Protein 5XGR (pdb70)

Structure (mmCIF, N/CA/C/O backbone):
data_5XGR
#
_entry.id   5XGR
#
_cell.length_a   49.612
_cell.length_b   212.659
_cell.length_c   87.943
_cell.angle_alpha   90.00
_cell.angle_beta   94.76
_cell.angle_gamma   90.00
#
_symmetry.space_group_name_H-M   'P 1 21 1'
#
loop_
_entity.id
_entity.type
_entity.pdbx_description
1 polymer 'Spike protein S1'
2 branched 2-acetamido-2-deoxy-beta-D-glucopyranose-(1-4)-2-acetamido-2-deoxy-beta-D-glucopyranose
3 non-polymer 2-acetamido-2-deoxy-beta-D-glucopyranose
4 water water
#
loop_
_atom_site.group_PDB
_atom_site.id
_atom_site.type_symbol
_atom_site.label_atom_id
_atom_site.label_alt_id
_atom_site.label_comp_id
_atom_site.label_asym_id
_atom_site.label_entity_id
_atom_site.label_seq_id
_atom_site.pdbx_PDB_ins_code
_atom_site.Cartn_x
_atom_site.Cartn_y
_atom_site.Cartn_z
_atom_site.occupancy
_atom_site.B_iso_or_equiv
_atom_site.auth_seq_id
_atom_site.auth_comp_id
_atom_site.auth_asym_id
_atom_site.auth_atom_id
_atom_site.pdbx_PDB_model_num
ATOM 1 N N . GLN A 1 1 ? -126.703 -21.448 199.728 1.00 62.66 1 GLN A N 1
ATOM 2 C CA . GLN A 1 1 ? -125.503 -22.222 199.406 1.00 59.91 1 GLN A CA 1
ATOM 3 C C . GLN A 1 1 ? -124.690 -21.534 198.315 1.00 65.48 1 GLN A C 1
ATOM 4 O O . GLN A 1 1 ? -125.245 -20.987 197.363 1.00 59.63 1 GLN A O 1
ATOM 10 N N . GLU A 1 2 ? -123.370 -21.573 198.473 1.00 70.14 2 GLU A N 1
ATOM 11 C CA . GLU A 1 2 ? -122.439 -20.865 197.600 1.00 71.38 2 GLU A CA 1
ATOM 12 C C . GLU A 1 2 ? -122.119 -21.584 196.283 1.00 70.10 2 GLU A C 1
ATOM 13 O O . GLU A 1 2 ? -121.958 -22.810 196.247 1.00 66.74 2 GLU A O 1
ATOM 19 N N . CYS A 1 3 ? -122.029 -20.797 195.208 1.00 57.33 3 CYS A N 1
ATOM 20 C CA . CYS A 1 3 ? -121.560 -21.270 193.908 1.00 52.73 3 CYS A CA 1
ATOM 21 C C . CYS A 1 3 ? -120.083 -21.636 193.981 1.00 51.22 3 CYS A C 1
ATOM 22 O O . CYS A 1 3 ? -119.260 -20.827 194.408 1.00 51.17 3 CYS A O 1
ATOM 25 N N . ASP A 1 4 ? -119.751 -22.849 193.553 1.00 50.85 4 ASP A N 1
ATOM 26 C CA . ASP A 1 4 ? -118.401 -23.381 193.714 1.00 53.30 4 ASP A CA 1
ATOM 27 C C . ASP A 1 4 ? -117.566 -23.266 192.435 1.00 46.82 4 ASP A C 1
ATOM 28 O O . ASP A 1 4 ? -117.803 -23.984 191.463 1.00 47.73 4 ASP A O 1
ATOM 33 N N . PHE A 1 5 ? -116.584 -22.367 192.452 1.00 47.73 5 PHE A N 1
ATOM 34 C CA . PHE A 1 5 ? -115.735 -22.114 191.287 1.00 47.05 5 PHE A CA 1
ATOM 35 C C . PHE A 1 5 ? -114.459 -22.951 191.287 1.00 45.44 5 PHE A C 1
ATOM 36 O O . PHE A 1 5 ? -113.576 -22.744 190.459 1.00 46.60 5 PHE A O 1
ATOM 44 N N . THR A 1 6 ? -114.374 -23.898 192.214 1.00 46.54 6 THR A N 1
ATOM 45 C CA . THR A 1 6 ? -113.245 -24.828 192.284 1.00 46.36 6 THR A CA 1
ATOM 46 C C . THR A 1 6 ? -112.821 -25.457 190.941 1.00 44.93 6 THR A C 1
ATOM 47 O O . THR A 1 6 ? -111.626 -25.484 190.641 1.00 42.49 6 THR A O 1
ATOM 51 N N . PRO A 1 7 ? -113.779 -25.953 190.125 1.00 46.49 7 PRO A N 1
ATOM 52 C CA . PRO A 1 7 ? -113.340 -26.588 188.873 1.00 44.90 7 PRO A CA 1
ATOM 53 C C . PRO A 1 7 ? -112.400 -25.749 187.997 1.00 45.74 7 PRO A C 1
ATOM 54 O O . PRO A 1 7 ? -111.465 -26.322 187.442 1.00 41.68 7 PRO A O 1
ATOM 58 N N . MET A 1 8 ? -112.613 -24.439 187.865 1.00 42.79 8 MET A N 1
ATOM 59 C CA . MET A 1 8 ? -111.722 -23.675 186.995 1.00 39.58 8 MET A CA 1
ATOM 60 C C . MET A 1 8 ? -110.383 -23.403 187.666 1.00 43.24 8 MET A C 1
ATOM 61 O O . MET A 1 8 ? -109.389 -23.116 186.996 1.00 38.48 8 MET A O 1
ATOM 66 N N . LEU A 1 9 ? -110.352 -23.525 188.988 1.00 37.49 9 LEU A N 1
ATOM 67 C CA . LEU A 1 9 ? -109.109 -23.405 189.732 1.00 35.87 9 LEU A CA 1
ATOM 68 C C . LEU A 1 9 ? -108.305 -24.702 189.745 1.00 42.74 9 LEU A C 1
ATOM 69 O O . LEU A 1 9 ? -107.171 -24.726 190.210 1.00 40.78 9 LEU A O 1
ATOM 74 N N . THR A 1 10 ? -108.884 -25.784 189.237 1.00 53.31 10 THR A N 1
ATOM 75 C CA . THR A 1 10 ? -108.230 -27.085 189.364 1.00 54.98 10 THR A CA 1
ATOM 76 C C . THR A 1 10 ? -107.986 -27.750 188.018 1.00 49.60 10 THR A C 1
ATOM 77 O O . THR A 1 10 ? -108.917 -28.010 187.263 1.00 52.94 10 THR A O 1
ATOM 81 N N . GLY A 1 11 ? -106.720 -28.019 187.724 1.00 39.91 11 GLY A N 1
ATOM 82 C CA . GLY A 1 11 ? -106.353 -28.686 186.492 1.00 40.62 11 GLY A CA 1
ATOM 83 C C . GLY A 1 11 ? -105.928 -27.730 185.401 1.00 39.90 11 GLY A C 1
ATOM 84 O O . GLY A 1 11 ? -105.770 -26.529 185.630 1.00 40.94 11 GLY A O 1
ATOM 85 N N . THR A 1 12 ? -105.741 -28.266 184.202 1.00 43.78 12 THR A N 1
ATOM 86 C CA . THR A 1 12 ? -105.301 -27.460 183.073 1.00 42.65 12 THR A CA 1
ATOM 87 C C . THR A 1 12 ? -106.482 -26.916 182.274 1.00 38.73 12 THR A C 1
ATOM 88 O O . THR A 1 12 ? -107.305 -27.684 181.782 1.00 37.06 12 THR A O 1
ATOM 92 N N . PRO A 1 13 ? -106.573 -25.581 182.158 1.00 39.77 13 PRO A N 1
ATOM 93 C CA . PRO A 1 13 ? -107.596 -24.978 181.295 1.00 38.66 13 PRO A CA 1
ATOM 94 C C . PRO A 1 13 ? -107.405 -25.378 179.836 1.00 37.97 13 PRO A C 1
ATOM 95 O O . PRO A 1 13 ? -106.284 -25.357 179.329 1.00 39.13 13 PRO A O 1
ATOM 99 N N . PRO A 1 14 ? -108.502 -25.742 179.162 1.00 41.16 14 PRO A N 1
ATOM 100 C CA . PRO A 1 14 ? -108.475 -26.282 177.800 1.00 39.71 14 PRO A CA 1
ATOM 101 C C . PRO A 1 14 ? -108.096 -25.243 176.745 1.00 37.29 14 PRO A C 1
ATOM 102 O O . PRO A 1 14 ? -108.131 -24.049 177.022 1.00 37.93 14 PRO A O 1
ATOM 106 N N . PRO A 1 15 ? -107.718 -25.705 175.545 1.00 37.72 15 PRO A N 1
ATOM 107 C CA . PRO A 1 15 ? -107.553 -24.789 174.416 1.00 34.98 15 PRO A CA 1
ATOM 108 C C . PRO A 1 15 ? -108.896 -24.147 174.057 1.00 36.86 15 PRO A C 1
ATOM 109 O O . PRO A 1 15 ? -109.943 -24.733 174.338 1.00 30.58 15 PRO A O 1
ATOM 113 N N . ILE A 1 16 ? -108.850 -22.966 173.447 1.00 33.42 16 ILE A N 1
ATOM 114 C CA . ILE A 1 16 ? -110.027 -22.128 173.231 1.00 34.81 16 ILE A CA 1
ATOM 115 C C . ILE A 1 16 ? -111.186 -22.822 172.488 1.00 30.02 16 ILE A C 1
ATOM 116 O O . ILE A 1 16 ? -112.343 -22.703 172.895 1.00 27.45 16 ILE A O 1
ATOM 121 N N . TYR A 1 17 ? -110.880 -23.564 171.430 1.00 30.76 17 TYR A N 1
ATOM 122 C CA . TYR A 1 17 ? -111.911 -24.298 170.686 1.00 33.87 17 TYR A CA 1
ATOM 123 C C . TYR A 1 17 ? -112.586 -25.417 171.498 1.00 34.41 17 TYR A C 1
ATOM 124 O O . TYR A 1 17 ? -113.660 -25.898 171.126 1.00 33.20 17 TYR A O 1
ATOM 133 N N . ASN A 1 18 ? -111.968 -25.833 172.598 1.00 30.32 18 ASN A N 1
ATOM 134 C CA . ASN A 1 18 ? -112.581 -26.848 173.458 1.00 34.17 18 ASN A CA 1
ATOM 135 C C . ASN A 1 18 ? -112.842 -26.262 174.843 1.00 32.81 18 ASN A C 1
ATOM 136 O O . ASN A 1 18 ? -112.645 -26.924 17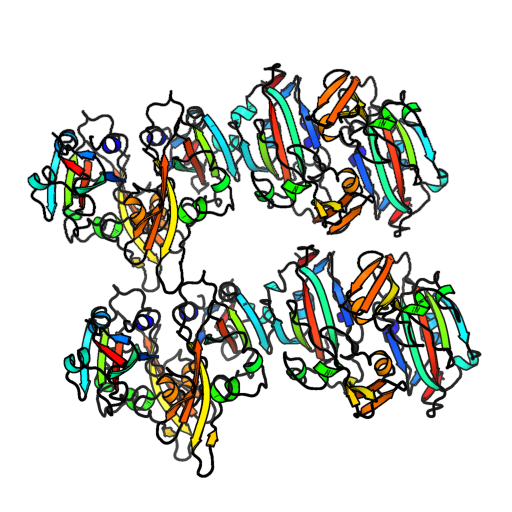5.858 1.00 32.68 18 ASN A O 1
ATOM 141 N N . PHE A 1 19 ? -113.278 -25.003 174.871 1.00 31.56 19 PHE A N 1
ATOM 142 C CA . PHE A 1 19 ? -113.491 -24.276 176.127 1.00 32.12 19 PHE A CA 1
ATOM 143 C C . PHE A 1 19 ? -114.385 -25.044 177.099 1.00 33.31 19 PHE A C 1
ATOM 144 O O . PHE A 1 19 ? -115.249 -25.829 176.692 1.00 33.76 19 PHE A O 1
ATOM 152 N N . LYS A 1 20 ? -114.170 -24.806 178.386 1.00 30.05 20 LYS A N 1
ATOM 153 C CA . LYS A 1 20 ? -114.975 -25.426 179.424 1.00 34.14 20 LYS A CA 1
ATOM 154 C C . LYS A 1 20 ? -116.141 -24.524 179.787 1.00 33.55 20 LYS A C 1
ATOM 155 O O . LYS A 1 20 ? -115.977 -23.309 179.923 1.00 34.51 20 LYS A O 1
ATOM 161 N N . ARG A 1 21 ? -117.319 -25.112 179.950 1.00 32.56 21 ARG A N 1
ATOM 162 C CA . ARG A 1 21 ? -118.484 -24.337 180.345 1.00 32.36 21 ARG A CA 1
ATOM 163 C C . ARG A 1 21 ? -119.041 -24.815 181.675 1.00 34.26 21 ARG A C 1
ATOM 164 O O . ARG A 1 21 ? -119.431 -25.973 181.821 1.00 34.57 21 ARG A O 1
ATOM 172 N N . LEU A 1 22 ? -119.064 -23.913 182.648 1.00 35.01 22 LEU A N 1
ATOM 173 C CA . LEU A 1 22 ? -119.678 -24.184 183.939 1.00 37.90 22 LEU A CA 1
ATOM 174 C C . LEU A 1 22 ? -120.978 -23.397 184.075 1.00 40.07 22 LEU A C 1
ATOM 175 O O . LEU A 1 22 ? -121.024 -22.200 183.798 1.00 38.76 22 LEU A O 1
ATOM 180 N N . VAL A 1 23 ? -122.041 -24.072 184.490 1.00 33.82 23 VAL A N 1
ATOM 181 C CA . VAL A 1 23 ? -123.324 -23.412 184.667 1.00 37.48 23 VAL A CA 1
ATOM 182 C C . VAL A 1 23 ? -123.766 -23.505 186.118 1.00 37.62 23 VAL A C 1
ATOM 183 O O . VAL A 1 23 ? -123.786 -24.585 186.706 1.00 38.34 23 VAL A O 1
ATOM 187 N N . PHE A 1 24 ? -124.122 -22.365 186.694 1.00 39.51 24 PHE A N 1
ATOM 188 C CA . PHE A 1 24 ? -124.532 -22.315 188.089 1.00 42.61 24 PHE A CA 1
ATOM 189 C C . PHE A 1 24 ? -125.992 -21.889 188.223 1.00 47.46 24 PHE A C 1
ATOM 190 O O . PHE A 1 24 ? -126.418 -20.882 187.648 1.00 46.70 24 PHE A O 1
ATOM 198 N N . THR A 1 25 ? -126.749 -22.680 188.977 1.00 45.16 25 THR A N 1
ATOM 199 C CA . THR A 1 25 ? -128.108 -22.339 189.371 1.00 50.72 25 THR A CA 1
ATOM 200 C C . THR A 1 25 ? -128.298 -22.688 190.845 1.00 54.37 25 THR A C 1
ATOM 201 O O . THR A 1 25 ? -127.580 -23.532 191.385 1.00 48.81 25 THR A O 1
ATOM 205 N N . ASN A 1 26 ? -129.262 -22.029 191.483 1.00 63.19 26 ASN A N 1
ATOM 206 C CA . ASN A 1 26 ? -129.604 -22.290 192.879 1.00 60.73 26 ASN A CA 1
ATOM 207 C C . ASN A 1 26 ? -128.395 -22.191 193.804 1.00 57.05 26 ASN A C 1
ATOM 208 O O . ASN A 1 26 ? -128.140 -23.084 194.611 1.00 56.61 26 ASN A O 1
ATOM 213 N N . CYS A 1 27 ? -127.650 -21.099 193.672 1.00 53.50 27 CYS A N 1
ATOM 214 C CA . CYS A 1 27 ? -126.516 -20.831 194.549 1.00 51.19 27 CYS A CA 1
ATOM 215 C C . CYS A 1 27 ? -126.173 -19.346 194.563 1.00 54.15 27 CYS A C 1
ATOM 216 O O . CYS A 1 27 ? -126.546 -18.602 193.652 1.00 49.72 27 CYS A O 1
ATOM 219 N N . ASN A 1 28 ? -125.456 -18.916 195.596 1.00 47.68 28 ASN A N 1
ATOM 220 C CA . ASN A 1 28 ? -125.000 -17.534 195.660 1.00 50.90 28 ASN A CA 1
ATOM 221 C C . ASN A 1 28 ? -123.507 -17.425 195.382 1.00 52.12 28 ASN A C 1
ATOM 222 O O . ASN A 1 28 ? -122.729 -18.302 195.753 1.00 51.74 28 ASN A O 1
ATOM 227 N N . TYR A 1 29 ? -123.114 -16.340 194.722 1.00 54.80 29 TYR A N 1
ATOM 228 C CA . TYR A 1 29 ? -121.750 -16.199 194.226 1.00 57.19 29 TYR A CA 1
ATOM 229 C C . TYR A 1 29 ? -120.972 -15.073 194.897 1.00 58.85 29 TYR A C 1
ATOM 230 O O . TYR A 1 29 ? -121.548 -14.096 195.382 1.00 58.61 29 TYR A O 1
ATOM 239 N N . ASN A 1 30 ? -119.652 -15.218 194.904 1.00 55.56 30 ASN A N 1
ATOM 240 C CA . ASN A 1 30 ? -118.756 -14.127 195.260 1.00 56.46 30 ASN A CA 1
ATOM 241 C C . ASN A 1 30 ? -117.724 -13.977 194.150 1.00 53.94 30 ASN A C 1
ATOM 242 O O . ASN A 1 30 ? -116.677 -14.623 194.156 1.00 48.65 30 ASN A O 1
ATOM 247 N N . LEU A 1 31 ? -118.041 -13.119 193.190 1.00 62.60 31 LEU A N 1
ATOM 248 C CA . LEU A 1 31 ? -117.234 -12.972 191.990 1.00 62.21 31 LEU A CA 1
ATOM 249 C C . LEU A 1 31 ? -115.914 -12.254 192.283 1.00 61.77 31 LEU A C 1
ATOM 250 O O . LEU A 1 31 ? -114.885 -12.560 191.675 1.00 56.84 31 LEU A O 1
ATOM 255 N N . THR A 1 32 ? -115.950 -11.314 193.224 1.00 67.18 32 THR A N 1
ATOM 256 C CA . THR A 1 32 ? -114.751 -10.601 193.654 1.00 66.81 32 THR A CA 1
ATOM 257 C C . THR A 1 32 ? -113.702 -11.571 194.175 1.00 67.69 32 THR A C 1
ATOM 258 O O . THR A 1 32 ? -112.515 -11.424 193.889 1.00 68.63 32 THR A O 1
ATOM 262 N N . LYS A 1 33 ? -114.152 -12.572 194.927 1.00 61.10 33 LYS A N 1
ATOM 263 C CA . LYS A 1 33 ? -113.254 -13.570 195.492 1.00 62.83 33 LYS A CA 1
ATOM 264 C C . LYS A 1 33 ? -112.560 -14.379 194.399 1.00 57.73 33 LYS A C 1
ATOM 265 O O . LYS A 1 33 ? -111.364 -14.663 194.491 1.00 57.65 33 LYS A O 1
ATOM 271 N N . LEU A 1 34 ? -113.310 -14.749 193.365 1.00 51.47 34 LEU A N 1
ATOM 272 C CA . LEU A 1 34 ? -112.739 -15.510 192.260 1.00 47.19 34 LEU A CA 1
ATOM 273 C C . LEU A 1 34 ? -111.735 -14.676 191.474 1.00 47.23 34 LEU A C 1
ATOM 274 O O . LEU A 1 34 ? -110.617 -15.125 191.208 1.00 46.58 34 LEU A O 1
ATOM 279 N N . LEU A 1 35 ? -112.139 -13.462 191.106 1.00 48.69 35 LEU A N 1
ATOM 280 C CA . LEU A 1 35 ? -111.296 -12.595 190.288 1.00 47.07 35 LEU A CA 1
ATOM 281 C C . LEU A 1 35 ? -110.017 -12.181 191.001 1.00 44.57 35 LEU A C 1
ATOM 282 O O . LEU A 1 35 ? -108.980 -12.009 190.364 1.00 44.99 35 LEU A O 1
ATOM 287 N N . SER A 1 36 ? -110.096 -12.010 192.317 1.00 47.54 36 SER A N 1
ATOM 288 C CA . SER A 1 36 ? -108.949 -11.556 193.102 1.00 48.98 36 SER A CA 1
ATOM 289 C C . SER A 1 36 ? -107.790 -12.549 193.058 1.00 54.66 36 SER A C 1
ATOM 290 O O . SER A 1 36 ? -106.653 -12.190 193.367 1.00 54.43 36 SER A O 1
ATOM 293 N N . LEU A 1 37 ? -108.079 -13.791 192.670 1.00 48.09 37 LEU A N 1
ATOM 294 C CA . LEU A 1 37 ? -107.056 -14.827 192.584 1.00 48.56 37 LEU A CA 1
ATOM 295 C C . LEU A 1 37 ? -106.190 -14.682 191.333 1.00 49.97 37 LEU A C 1
ATOM 296 O O . LEU A 1 37 ? -105.140 -15.319 191.223 1.00 47.61 37 LEU A O 1
ATOM 301 N N . PHE A 1 38 ? -106.628 -13.841 190.398 1.00 44.75 38 PHE A N 1
ATOM 302 C CA . PHE A 1 38 ? -105.929 -13.682 189.125 1.00 46.56 38 PHE A CA 1
ATOM 303 C C . PHE A 1 38 ? -105.359 -12.277 188.933 1.00 46.34 38 PHE A C 1
ATOM 304 O O . PHE A 1 38 ? -105.817 -11.316 189.558 1.00 48.04 38 PHE A O 1
ATOM 312 N N . GLN A 1 39 ? -104.367 -12.164 188.054 1.00 46.60 39 GLN A N 1
ATOM 313 C CA . GLN A 1 39 ? -103.890 -10.861 187.602 1.00 47.59 39 GLN A CA 1
ATOM 314 C C . GLN A 1 39 ? -104.647 -10.444 186.343 1.00 43.31 39 GLN A C 1
ATOM 315 O O . GLN A 1 39 ? -104.275 -10.816 185.228 1.00 42.71 39 GLN A O 1
ATOM 321 N N . VAL A 1 40 ? -105.706 -9.665 186.526 1.00 45.74 40 VAL A N 1
ATOM 322 C CA . VAL A 1 40 ? -106.538 -9.216 185.413 1.00 43.69 40 VAL A CA 1
ATOM 323 C C . VAL A 1 40 ? -105.825 -8.184 184.537 1.00 45.69 40 VAL A C 1
ATOM 324 O O . VAL A 1 40 ? -105.402 -7.136 185.019 1.00 48.05 40 VAL A O 1
ATOM 328 N N . SER A 1 41 ? -105.694 -8.487 183.249 1.00 43.89 41 SER A N 1
ATOM 329 C CA . SER A 1 41 ? -105.113 -7.543 182.303 1.00 47.48 41 SER A CA 1
ATOM 330 C C . SER A 1 41 ? -106.188 -6.733 181.596 1.00 47.23 41 SER A C 1
ATOM 331 O O . SER A 1 41 ? -106.111 -5.511 181.519 1.00 46.19 41 SER A O 1
ATOM 334 N N . GLU A 1 42 ? -107.179 -7.432 181.061 1.00 52.82 42 GLU A N 1
ATOM 335 C CA . GLU A 1 42 ? -108.284 -6.787 180.372 1.00 52.37 42 GLU A CA 1
ATOM 336 C C . GLU A 1 42 ? -109.588 -7.289 180.936 1.00 52.08 42 GLU A C 1
ATOM 337 O O . GLU A 1 42 ? -109.654 -8.374 181.517 1.00 53.31 42 GLU A O 1
ATOM 343 N N . PHE A 1 43 ? -110.630 -6.499 180.763 1.00 40.88 43 PHE A N 1
ATOM 344 C CA . PHE A 1 43 ? -111.964 -7.041 180.850 1.00 43.33 43 PHE A CA 1
ATOM 345 C C . PHE A 1 43 ? -112.907 -6.127 180.084 1.00 45.11 43 PHE A C 1
ATOM 346 O O . PHE A 1 43 ? -112.612 -4.950 179.891 1.00 43.82 43 PHE A O 1
ATOM 354 N N . SER A 1 44 ? -114.040 -6.672 179.654 1.00 37.91 44 SER A N 1
ATOM 355 C CA . SER A 1 44 ? -115.032 -5.903 178.914 1.00 38.36 44 SER A CA 1
ATOM 356 C C . SER A 1 44 ? -116.421 -6.434 179.207 1.00 38.26 44 SER A C 1
ATOM 357 O O . SER A 1 44 ? -116.697 -7.616 179.009 1.00 36.12 44 SER A O 1
ATOM 360 N N . CYS A 1 45 ? -117.292 -5.557 179.684 1.00 38.42 45 CYS A N 1
ATOM 361 C CA . CYS A 1 45 ? -118.655 -5.944 180.008 1.00 38.11 45 CYS A CA 1
ATOM 362 C C . CYS A 1 45 ? -119.639 -5.369 179.003 1.00 38.77 45 CYS A C 1
ATOM 363 O O . CYS A 1 45 ? -119.533 -4.208 178.589 1.00 36.09 45 CYS A O 1
ATOM 366 N N . HIS A 1 46 ? -120.595 -6.201 178.614 1.00 39.33 46 HIS A N 1
ATOM 367 C CA . HIS A 1 46 ? -121.637 -5.809 177.682 1.00 44.71 46 HIS A CA 1
ATOM 368 C C . HIS A 1 46 ? -122.999 -5.870 178.371 1.00 46.30 46 HIS A C 1
ATOM 369 O O . HIS A 1 46 ? -123.378 -6.905 178.929 1.00 43.48 46 HIS A O 1
ATOM 376 N N . GLN A 1 47 ? -123.711 -4.745 178.344 1.00 45.06 47 GLN A N 1
ATOM 377 C CA . GLN A 1 47 ? -125.013 -4.590 178.996 1.00 46.85 47 GLN A CA 1
ATOM 378 C C . GLN A 1 47 ? -124.942 -4.789 180.506 1.00 48.90 47 GLN A C 1
ATOM 379 O O . GLN A 1 47 ? -125.953 -5.075 181.150 1.00 51.98 47 GLN A O 1
ATOM 385 N N . VAL A 1 48 ? -123.743 -4.664 181.066 1.00 46.02 48 VAL A N 1
ATOM 386 C CA . VAL A 1 48 ? -123.575 -4.691 182.512 1.00 47.61 48 VAL A CA 1
ATOM 387 C C . VAL A 1 48 ? -122.519 -3.707 182.943 1.00 54.33 48 VAL A C 1
ATOM 388 O O . VAL A 1 48 ? -121.529 -3.496 182.243 1.00 54.62 48 VAL A O 1
ATOM 392 N N . SER A 1 49 ? -122.729 -3.113 184.105 1.00 60.04 49 SER A N 1
ATOM 393 C CA . SER A 1 49 ? -121.619 -2.574 184.857 1.00 60.68 49 SER A CA 1
ATOM 394 C C . SER A 1 49 ? -121.160 -3.697 185.764 1.00 65.67 49 SER A C 1
ATOM 395 O O . SER A 1 49 ? -121.986 -4.393 186.347 1.00 69.65 49 SER A O 1
ATOM 398 N N . PRO A 1 50 ? -119.843 -3.892 185.874 1.00 67.42 50 PRO A N 1
ATOM 399 C CA . PRO A 1 50 ? -119.266 -4.893 186.778 1.00 72.65 50 PRO A CA 1
ATOM 400 C C . PRO A 1 50 ? -119.794 -4.776 188.207 1.00 74.62 50 PRO A C 1
ATOM 401 O O . PRO A 1 50 ? -119.786 -5.766 188.939 1.00 72.60 50 PRO A O 1
ATOM 405 N N . SER A 1 51 ? -120.234 -3.577 188.586 1.00 73.39 51 SER A N 1
ATOM 406 C CA . SER A 1 51 ? -120.917 -3.350 189.854 1.00 74.12 51 SER A CA 1
ATOM 407 C C . SER A 1 51 ? -122.267 -4.058 189.865 1.00 73.04 51 SER A C 1
ATOM 408 O O . SER A 1 51 ? -122.568 -4.825 190.781 1.00 74.45 51 SER A O 1
ATOM 411 N N . SER A 1 52 ? -123.076 -3.789 188.844 1.00 62.92 52 SER A N 1
ATOM 412 C CA . SER A 1 52 ? -124.351 -4.478 188.672 1.00 62.73 52 SER A CA 1
ATOM 413 C C . SER A 1 52 ? -124.121 -5.979 188.559 1.00 64.50 52 SER A C 1
ATOM 414 O O . SER A 1 52 ? -124.920 -6.779 189.045 1.00 64.63 52 SER A O 1
ATOM 417 N N . LEU A 1 53 ? -123.018 -6.347 187.910 1.00 65.78 53 LEU A N 1
ATOM 418 C CA . LEU A 1 53 ? -122.653 -7.745 187.713 1.00 69.34 53 LEU A CA 1
ATOM 419 C C . LEU A 1 53 ? -122.361 -8.440 189.033 1.00 70.62 53 LEU A C 1
ATOM 420 O O . LEU A 1 53 ? -122.755 -9.586 189.247 1.00 68.18 53 LEU A O 1
ATOM 425 N N . ALA A 1 54 ? -121.661 -7.736 189.914 1.00 80.21 54 ALA A N 1
ATOM 426 C CA . ALA A 1 54 ? -121.211 -8.318 191.170 1.00 80.88 54 ALA A CA 1
ATOM 427 C C . ALA A 1 54 ? -122.298 -8.295 192.241 1.00 80.93 54 ALA A C 1
ATOM 428 O O . ALA A 1 54 ? -122.108 -8.836 193.330 1.00 81.72 54 ALA A O 1
ATOM 430 N N . THR A 1 55 ? -123.436 -7.675 191.936 1.00 64.41 55 THR A N 1
ATOM 431 C CA . THR A 1 55 ? -124.486 -7.485 192.936 1.00 64.09 55 THR A CA 1
ATOM 432 C C . THR A 1 55 ? -125.897 -7.822 192.444 1.00 60.93 55 THR A C 1
ATOM 433 O O . THR A 1 55 ? -126.866 -7.668 193.185 1.00 62.31 55 THR A O 1
ATOM 437 N N . GLY A 1 56 ? -126.017 -8.279 191.202 1.00 59.15 56 GLY A N 1
ATOM 438 C CA . GLY A 1 56 ? -127.322 -8.571 190.632 1.00 62.12 56 GLY A CA 1
ATOM 439 C C . GLY A 1 56 ? -127.812 -9.988 190.887 1.00 60.26 56 GLY A C 1
ATOM 440 O O . GLY A 1 56 ? -127.040 -10.861 191.285 1.00 58.43 56 GLY A O 1
ATOM 441 N N . CYS A 1 57 ? -129.104 -10.214 190.661 1.00 58.64 57 CYS A N 1
ATOM 442 C CA . CYS A 1 57 ? -129.688 -11.549 190.794 1.00 62.12 57 CYS A CA 1
ATOM 443 C C . CYS A 1 57 ? -130.176 -12.068 189.441 1.00 62.09 57 CYS A C 1
ATOM 444 O O . CYS A 1 57 ? -130.881 -11.371 188.710 1.00 62.04 57 CYS A O 1
ATOM 447 N N . TYR A 1 58 ? -129.798 -13.299 189.117 1.00 60.22 58 TYR A N 1
ATOM 448 C CA . TYR A 1 58 ? -130.064 -13.862 187.799 1.00 60.84 58 TYR A CA 1
ATOM 449 C C . TYR A 1 58 ? -130.673 -15.257 187.906 1.00 58.83 58 TYR A C 1
ATOM 450 O O . TYR A 1 58 ? -130.725 -15.833 188.990 1.00 58.50 58 TYR A O 1
ATOM 459 N N . SER A 1 59 ? -131.137 -15.797 186.783 1.00 57.60 59 SER A N 1
ATOM 460 C CA . SER A 1 59 ? -131.715 -17.138 186.767 1.00 59.97 59 SER A CA 1
ATOM 461 C C . SER A 1 59 ? -130.623 -18.187 186.618 1.00 56.75 59 SER A C 1
ATOM 462 O O . SER A 1 59 ? -130.774 -19.325 187.061 1.00 55.07 59 SER A O 1
ATOM 465 N N . SER A 1 60 ? -129.524 -17.799 185.979 1.00 63.66 60 SER A N 1
ATOM 466 C CA . SER A 1 60 ? -128.371 -18.677 185.839 1.00 58.31 60 SER A CA 1
ATOM 467 C C . SER A 1 60 ? -127.113 -17.867 185.553 1.00 55.93 60 SER A C 1
ATOM 468 O O . SER A 1 60 ? -127.180 -16.751 185.031 1.00 54.91 60 SER A O 1
ATOM 471 N N . LEU A 1 61 ? -125.969 -18.438 185.909 1.00 51.76 61 LEU A N 1
ATOM 472 C CA . LEU A 1 61 ? -124.680 -17.803 185.678 1.00 44.35 61 LEU A CA 1
ATOM 473 C C . LEU A 1 61 ? -123.738 -18.787 185.002 1.00 47.94 61 LEU A C 1
ATOM 474 O O . LEU A 1 61 ? -123.419 -19.841 185.565 1.00 45.16 61 LEU A O 1
ATOM 479 N N . THR A 1 62 ? -123.306 -18.449 183.791 1.00 40.84 62 THR A N 1
ATOM 480 C CA . THR A 1 62 ? -122.456 -19.338 183.005 1.00 38.27 62 THR A CA 1
ATOM 481 C C . THR A 1 62 ? -121.041 -18.779 182.912 1.00 40.02 62 THR A C 1
ATOM 482 O O . THR A 1 62 ? -120.847 -17.582 182.700 1.00 33.87 62 THR A O 1
ATOM 486 N N . VAL A 1 63 ? -120.048 -19.644 183.084 1.00 38.00 63 VAL A N 1
ATOM 487 C CA . VAL A 1 63 ? -118.662 -19.238 182.897 1.00 34.82 63 VAL A CA 1
ATOM 488 C C . VAL A 1 63 ? -117.965 -20.151 181.893 1.00 33.90 63 VAL A C 1
ATOM 489 O O . VAL A 1 63 ? -117.862 -21.357 182.107 1.00 36.39 63 VAL A O 1
ATOM 493 N N . ASP A 1 64 ? -117.511 -19.563 180.792 1.00 34.77 64 ASP A N 1
ATOM 494 C CA . ASP A 1 64 ? -116.673 -20.248 179.814 1.00 31.82 64 ASP A CA 1
ATOM 495 C C . ASP A 1 64 ? -115.229 -19.854 180.035 1.00 34.03 64 ASP A C 1
ATOM 496 O O . ASP A 1 64 ? -114.924 -18.661 180.160 1.00 36.71 64 ASP A O 1
ATOM 501 N N . TYR A 1 65 ? -114.329 -20.826 180.080 1.00 30.73 65 TYR A N 1
ATOM 502 C CA . TYR A 1 65 ? -112.923 -20.482 180.249 1.00 32.93 65 TYR A CA 1
ATOM 503 C C . TYR A 1 65 ? -111.995 -21.364 179.418 1.00 35.09 65 TYR A C 1
ATOM 504 O O . TYR A 1 65 ? -112.356 -22.466 179.006 1.00 33.29 65 TYR A O 1
ATOM 513 N N . PHE A 1 66 ? -110.805 -20.837 179.154 1.00 28.34 66 PHE A N 1
ATOM 514 C CA . PHE A 1 66 ? -109.795 -21.513 178.355 1.00 27.23 66 PHE A CA 1
ATOM 515 C C . PHE A 1 66 ? -108.443 -20.823 178.506 1.00 35.89 66 PHE A C 1
ATOM 516 O O . PHE A 1 66 ? -108.368 -19.654 178.908 1.00 33.74 66 PHE A O 1
ATOM 524 N N . ALA A 1 67 ? -107.374 -21.550 178.196 1.00 34.18 67 ALA A N 1
ATOM 525 C CA . ALA A 1 67 ? -106.055 -20.934 178.128 1.00 36.11 67 ALA A CA 1
ATOM 526 C C . ALA A 1 67 ? -106.013 -19.991 176.933 1.00 34.83 67 ALA A C 1
ATOM 527 O O . ALA A 1 67 ? -106.535 -20.313 175.865 1.00 33.09 67 ALA A O 1
ATOM 529 N N . TYR A 1 68 ? -105.392 -18.828 177.117 1.00 34.69 68 TYR A N 1
ATOM 530 C CA . TYR A 1 68 ? -105.376 -17.795 176.086 1.00 40.28 68 TYR A CA 1
ATOM 531 C C . TYR A 1 68 ? -104.304 -16.746 176.378 1.00 39.64 68 TYR A C 1
ATOM 532 O O . TYR A 1 68 ? -104.285 -16.174 177.460 1.00 34.79 68 TYR A O 1
ATOM 541 N N . SER A 1 69 ? -103.413 -16.496 175.423 1.00 35.86 69 SER A N 1
ATOM 542 C CA . SER A 1 69 ? -102.367 -15.507 175.644 1.00 43.28 69 SER A CA 1
ATOM 543 C C . SER A 1 69 ? -102.960 -14.105 175.510 1.00 43.01 69 SER A C 1
ATOM 544 O O . SER A 1 69 ? -103.701 -13.810 174.567 1.00 38.99 69 SER A O 1
ATOM 547 N N . THR A 1 70 ? -102.638 -13.256 176.477 1.00 38.66 70 THR A N 1
ATOM 548 C CA . THR A 1 70 ? -103.272 -11.949 176.598 1.00 42.16 70 THR A CA 1
ATOM 549 C C . THR A 1 70 ? -103.043 -11.083 175.357 1.00 42.10 70 THR A C 1
ATOM 550 O O . THR A 1 70 ? -103.923 -10.326 174.947 1.00 41.33 70 THR A O 1
ATOM 554 N N . ASP A 1 71 ? -101.885 -11.243 174.725 1.00 43.15 71 ASP A N 1
ATOM 555 C CA . ASP A 1 71 ? -101.546 -10.451 173.547 1.00 43.09 71 ASP A CA 1
ATOM 556 C C . ASP A 1 71 ? -102.410 -10.774 172.326 1.00 45.80 71 ASP A C 1
ATOM 557 O O . ASP A 1 71 ? -102.248 -10.164 171.272 1.00 50.18 71 ASP A O 1
ATOM 562 N N . MET A 1 72 ? -103.315 -11.740 172.452 1.00 43.43 72 MET A N 1
ATOM 563 C CA . MET A 1 72 ? -104.251 -12.032 171.370 1.00 39.92 72 MET A CA 1
ATOM 564 C C . MET A 1 72 ? -105.622 -11.435 171.677 1.00 40.83 72 MET A C 1
ATOM 565 O O . MET A 1 72 ? -106.627 -11.832 171.082 1.00 40.26 72 MET A O 1
ATOM 570 N N . SER A 1 73 ? -105.649 -10.469 172.596 1.00 41.08 73 SER A N 1
ATOM 571 C CA . SER A 1 73 ? -106.896 -9.869 173.081 1.00 41.63 73 SER A CA 1
ATOM 572 C C . SER A 1 73 ? -107.791 -9.286 171.991 1.00 39.00 73 SER A C 1
ATOM 573 O O . SER A 1 73 ? -109.016 -9.314 172.114 1.00 37.73 73 SER A O 1
ATOM 576 N N . SER A 1 74 ? -107.194 -8.751 170.934 1.00 41.16 74 SER A N 1
ATOM 577 C CA . SER A 1 74 ? -107.982 -8.057 169.919 1.00 46.09 74 SER A CA 1
ATOM 578 C C . SER A 1 74 ? -108.812 -9.043 169.096 1.00 45.21 74 SER A C 1
ATOM 579 O O . SER A 1 74 ? -109.880 -8.701 168.588 1.00 39.30 74 SER A O 1
ATOM 582 N N . TYR A 1 75 ? -108.337 -10.277 168.983 1.00 42.32 75 TYR A N 1
ATOM 583 C CA . TYR A 1 75 ? -109.058 -11.265 168.195 1.00 41.75 75 TYR A CA 1
ATOM 584 C C . TYR A 1 75 ? -110.325 -11.733 168.907 1.00 37.55 75 TYR A C 1
ATOM 585 O O . TYR A 1 75 ? -111.178 -12.370 168.296 1.00 36.21 75 TYR A O 1
ATOM 594 N N . LEU A 1 76 ? -110.454 -11.396 170.190 1.00 41.62 76 LEU A N 1
ATOM 595 C CA . LEU A 1 76 ? -111.662 -11.716 170.956 1.00 41.48 76 LEU A CA 1
ATOM 596 C C . LEU A 1 76 ? -112.614 -10.531 171.070 1.00 43.40 76 LEU A C 1
ATOM 597 O O . LEU A 1 76 ? -113.664 -10.617 171.709 1.00 43.94 76 LEU A O 1
ATOM 602 N N . GLN A 1 77 ? -112.242 -9.421 170.450 1.00 47.32 77 GLN A N 1
ATOM 603 C CA . GLN A 1 77 ? -113.037 -8.207 170.529 1.00 52.13 77 GLN A CA 1
ATOM 604 C C . GLN A 1 77 ? -114.319 -8.366 169.720 1.00 49.56 77 GLN A C 1
ATOM 605 O O . GLN A 1 77 ? -114.325 -9.085 168.733 1.00 46.35 77 GLN A O 1
ATOM 611 N N . PRO A 1 78 ? -115.412 -7.716 170.149 1.00 47.85 78 PRO A N 1
ATOM 612 C CA . PRO A 1 78 ? -116.649 -7.773 169.361 1.00 45.63 78 PRO A CA 1
ATOM 613 C C . PRO A 1 78 ? -116.416 -7.299 167.928 1.00 50.19 78 PRO A C 1
ATOM 614 O O . PRO A 1 78 ? -115.739 -6.296 167.719 1.00 47.78 78 PRO A O 1
ATOM 618 N N . GLY A 1 79 ? -116.945 -8.038 166.959 1.00 54.72 79 GLY A N 1
ATOM 619 C CA . GLY A 1 79 ? -116.825 -7.674 165.558 1.00 52.86 79 GLY A CA 1
ATOM 620 C C . GLY A 1 79 ? -115.450 -7.907 164.955 1.00 53.66 79 GLY A C 1
ATOM 621 O O . GLY A 1 79 ? -115.154 -7.412 163.870 1.00 56.57 79 GLY A O 1
ATOM 622 N N . SER A 1 80 ? -114.604 -8.658 165.649 1.00 51.38 80 SER A N 1
ATOM 623 C CA . SER A 1 80 ? -113.256 -8.916 165.154 1.00 50.75 80 SER A CA 1
ATOM 624 C C . SER A 1 80 ? -113.258 -9.889 163.980 1.00 56.58 80 SER A C 1
ATOM 625 O O . SER A 1 80 ? -114.157 -10.720 163.843 1.00 54.51 80 SER A O 1
ATOM 628 N N . ALA A 1 81 ? -112.247 -9.778 163.126 1.00 58.27 81 ALA A N 1
ATOM 629 C CA . ALA A 1 81 ? -112.076 -10.729 162.039 1.00 56.69 81 ALA A CA 1
ATOM 630 C C . ALA A 1 81 ? -110.951 -11.705 162.384 1.00 56.29 81 ALA A C 1
ATOM 631 O O . ALA A 1 81 ? -110.168 -11.460 163.303 1.00 53.31 81 ALA A O 1
ATOM 633 N N . GLY A 1 82 ? -110.877 -12.817 161.662 1.00 43.34 82 GLY A N 1
ATOM 634 C CA . GLY A 1 82 ? -109.792 -13.757 161.868 1.00 48.09 82 GLY A CA 1
ATOM 635 C C . GLY A 1 82 ? -110.185 -15.094 162.472 1.00 44.26 82 GLY A C 1
ATOM 636 O O . GLY A 1 82 ? -111.352 -15.347 162.777 1.00 41.40 82 GLY A O 1
ATOM 637 N N . ALA A 1 83 ? -109.177 -15.938 162.670 1.00 53.45 83 ALA A N 1
ATOM 638 C CA . ALA A 1 83 ? -109.358 -17.339 163.038 1.00 47.09 83 ALA A CA 1
ATOM 639 C C . ALA A 1 83 ? -110.071 -17.564 164.372 1.00 44.30 83 ALA A C 1
ATOM 640 O O . ALA A 1 83 ? -110.816 -18.534 164.525 1.00 44.97 83 ALA A O 1
ATOM 642 N N . ILE A 1 84 ? -109.846 -16.682 165.337 1.00 40.55 84 ILE A N 1
ATOM 643 C CA . ILE A 1 84 ? -110.368 -16.904 166.681 1.00 39.12 84 ILE A CA 1
ATOM 644 C C . ILE A 1 84 ? -111.899 -16.844 166.715 1.00 40.65 84 ILE A C 1
ATOM 645 O O . ILE A 1 84 ? -112.550 -17.757 167.227 1.00 36.93 84 ILE A O 1
ATOM 650 N N . VAL A 1 85 ? -112.477 -15.788 166.151 1.00 39.54 85 VAL A N 1
ATOM 651 C CA . VAL A 1 85 ? -113.931 -15.666 166.108 1.00 38.85 85 VAL A CA 1
ATOM 652 C C . VAL A 1 85 ? -114.514 -16.654 165.089 1.00 40.71 85 VAL A C 1
ATOM 653 O O . VAL A 1 85 ? -115.596 -17.216 165.285 1.00 41.54 85 VAL A O 1
ATOM 657 N N . GLN A 1 86 ? -113.782 -16.885 164.006 1.00 36.99 86 GLN A N 1
ATOM 658 C CA . GLN A 1 86 ? -114.266 -17.765 162.949 1.00 41.26 86 GLN A CA 1
ATOM 659 C C . GLN A 1 86 ? -114.361 -19.235 163.367 1.00 40.32 86 GLN A C 1
ATOM 660 O O . GLN A 1 86 ? -115.358 -19.908 163.090 1.00 40.88 86 GLN A O 1
ATOM 666 N N . PHE A 1 87 ? -113.329 -19.730 164.040 1.00 40.21 87 PHE A N 1
ATOM 667 C CA . PHE A 1 87 ? -113.160 -21.171 164.178 1.00 42.61 87 PHE A CA 1
ATOM 668 C C . PHE A 1 87 ? -112.961 -21.654 165.617 1.00 42.63 87 PHE A C 1
ATOM 669 O O . PHE A 1 87 ? -112.861 -22.862 165.854 1.00 35.32 87 PHE A O 1
ATOM 677 N N . ASN A 1 88 ? -112.910 -20.726 166.574 1.00 36.47 88 ASN A N 1
ATOM 678 C CA . ASN A 1 88 ? -112.597 -21.095 167.954 1.00 33.71 88 ASN A CA 1
ATOM 679 C C . ASN A 1 88 ? -113.648 -20.673 168.971 1.00 33.58 88 ASN A C 1
ATOM 680 O O . ASN A 1 88 ? -114.255 -21.516 169.625 1.00 27.41 88 ASN A O 1
ATOM 685 N N . TYR A 1 89 ? -113.849 -19.370 169.129 1.00 32.30 89 TYR A N 1
ATOM 686 C CA . TYR A 1 89 ? -114.844 -18.888 170.081 1.00 32.39 89 TYR A CA 1
ATOM 687 C C . TYR A 1 89 ? -115.461 -17.567 169.644 1.00 38.19 89 TYR A C 1
ATOM 688 O O . TYR A 1 89 ? -114.762 -16.555 169.549 1.00 32.65 89 TYR A O 1
ATOM 697 N N . LYS A 1 90 ? -116.768 -17.578 169.400 1.00 38.81 90 LYS A N 1
ATOM 698 C CA . LYS A 1 90 ? -117.496 -16.354 169.097 1.00 40.40 90 LYS A CA 1
ATOM 699 C C . LYS A 1 90 ? -118.460 -16.006 170.229 1.00 40.85 90 LYS A C 1
ATOM 700 O O . LYS A 1 90 ? -119.474 -16.678 170.415 1.00 39.88 90 LYS A O 1
ATOM 706 N N . GLN A 1 91 ? -118.137 -14.950 170.972 1.00 32.10 91 GLN A N 1
ATOM 707 C CA . GLN A 1 91 ? -118.908 -14.551 172.150 1.00 34.23 91 GLN A CA 1
ATOM 708 C C . GLN A 1 91 ? -120.381 -14.282 171.825 1.00 36.62 91 GLN A C 1
ATOM 709 O O . GLN A 1 91 ? -120.701 -13.645 170.824 1.00 37.38 91 GLN A O 1
ATOM 715 N N . ASP A 1 92 ? -121.269 -14.786 172.677 1.00 41.69 92 ASP A N 1
ATOM 716 C CA . ASP A 1 92 ? -122.709 -14.617 172.506 1.00 42.31 92 ASP A CA 1
ATOM 717 C C . ASP A 1 92 ? -123.147 -13.348 173.232 1.00 45.64 92 ASP A C 1
ATOM 718 O O . ASP A 1 92 ? -123.201 -13.320 174.463 1.00 46.98 92 ASP A O 1
ATOM 723 N N . PHE A 1 93 ? -123.450 -12.298 172.472 1.00 39.19 93 PHE A N 1
ATOM 724 C CA . PHE A 1 93 ? -123.785 -11.012 173.065 1.00 38.45 93 PHE A CA 1
ATOM 725 C C . PHE A 1 93 ? -125.282 -10.817 173.249 1.00 43.68 93 PHE A C 1
ATOM 726 O O . PHE A 1 93 ? -125.743 -9.700 173.498 1.00 38.25 93 PHE A O 1
ATOM 734 N N . SER A 1 94 ? -126.040 -11.903 173.135 1.00 38.64 94 SER A N 1
ATOM 735 C CA . SER A 1 94 ? -127.484 -11.833 173.317 1.00 39.87 94 SER A CA 1
ATOM 736 C C . SER A 1 94 ? -127.843 -11.729 174.798 1.00 43.35 94 SER A C 1
ATOM 737 O O . SER A 1 94 ? -128.978 -11.416 175.151 1.00 40.46 94 SER A O 1
ATOM 740 N N . ASN A 1 95 ? -126.865 -11.992 175.661 1.00 47.76 95 ASN A N 1
ATOM 741 C CA . ASN A 1 95 ? -127.050 -11.857 177.101 1.00 45.99 95 ASN A CA 1
ATOM 742 C C . ASN A 1 95 ? -126.001 -10.930 177.696 1.00 39.12 95 ASN A C 1
ATOM 743 O O . ASN A 1 95 ? -124.947 -10.724 177.100 1.00 41.38 95 ASN A O 1
ATOM 748 N N . PRO A 1 96 ? -126.285 -10.362 178.874 1.00 41.13 96 PRO A N 1
ATOM 749 C CA . PRO A 1 96 ? -125.255 -9.575 179.553 1.00 41.74 96 PRO A CA 1
ATOM 750 C C . PRO A 1 96 ? -124.022 -10.432 179.820 1.00 44.81 96 PRO A C 1
ATOM 751 O O . PRO A 1 96 ? -124.123 -11.482 180.465 1.00 39.66 96 PRO A O 1
ATOM 755 N N . THR A 1 97 ? -122.878 -10.008 179.295 1.00 47.37 97 THR A N 1
ATOM 756 C CA . THR A 1 97 ? -121.655 -10.784 179.430 1.00 44.25 97 THR A CA 1
ATOM 757 C C . THR A 1 97 ? -120.491 -9.921 179.869 1.00 43.91 97 THR A C 1
ATOM 758 O O . THR A 1 97 ? -120.482 -8.708 179.656 1.00 46.12 97 THR A O 1
ATOM 762 N N . CYS A 1 98 ? -119.513 -10.560 180.495 1.00 40.69 98 CYS A N 1
ATOM 763 C CA . CYS A 1 98 ? -118.248 -9.919 180.797 1.00 38.84 98 CYS A CA 1
ATOM 764 C C . CYS A 1 98 ? -117.118 -10.844 180.378 1.00 40.16 98 CYS A C 1
ATOM 765 O O . CYS A 1 98 ? -117.109 -12.027 180.726 1.00 40.50 98 CYS A O 1
ATOM 768 N N . ARG A 1 99 ? -116.185 -10.310 179.601 1.00 29.29 99 ARG A N 1
ATOM 769 C CA . ARG A 1 99 ? -115.025 -11.066 179.157 1.00 27.11 99 ARG A CA 1
ATOM 770 C C . ARG A 1 99 ? -113.824 -10.607 179.963 1.00 34.05 99 ARG A C 1
ATOM 771 O O . ARG A 1 99 ? -113.559 -9.406 180.063 1.00 29.36 99 ARG A O 1
ATOM 779 N N . VAL A 1 100 ? -113.121 -11.557 180.568 1.00 27.73 100 VAL A N 1
ATOM 780 C CA . VAL A 1 100 ? -111.980 -11.234 181.413 1.00 31.64 100 VAL A CA 1
ATOM 781 C C . VAL A 1 100 ? -110.726 -11.949 180.926 1.00 34.29 100 VAL A C 1
ATOM 782 O O . VAL A 1 100 ? -110.731 -13.164 180.730 1.00 30.19 100 VAL A O 1
ATOM 786 N N . LEU A 1 101 ? -109.659 -11.189 180.706 1.00 34.52 101 LEU A N 1
ATOM 787 C CA . LEU A 1 101 ? -108.375 -11.783 180.371 1.00 32.37 101 LEU A CA 1
ATOM 788 C C . LEU A 1 101 ? -107.447 -11.609 181.555 1.00 38.65 101 LEU A C 1
ATOM 789 O O . LEU A 1 101 ? -107.324 -10.512 182.103 1.00 40.97 101 LEU A O 1
ATOM 794 N N . ALA A 1 102 ? -106.795 -12.695 181.951 1.00 35.19 102 ALA A N 1
ATOM 795 C CA . ALA A 1 102 ? -106.034 -12.696 183.186 1.00 39.16 102 ALA A CA 1
ATOM 796 C C . ALA A 1 102 ? -104.794 -13.568 183.104 1.00 39.63 102 ALA A C 1
ATOM 797 O O . ALA A 1 102 ? -104.707 -14.489 182.288 1.00 36.94 102 ALA A O 1
ATOM 799 N N . THR A 1 103 ? -103.833 -13.265 183.967 1.00 38.95 103 THR A N 1
ATOM 800 C CA . THR A 1 103 ? -102.638 -14.079 184.088 1.00 39.16 103 THR A CA 1
ATOM 801 C C . THR A 1 103 ? -102.727 -14.878 185.386 1.00 38.50 103 THR A C 1
ATOM 802 O O . THR A 1 103 ? -103.134 -14.352 186.420 1.00 40.59 103 THR A O 1
ATOM 806 N N . VAL A 1 104 ? -102.388 -16.161 185.320 1.00 36.62 104 VAL A N 1
ATOM 807 C CA . VAL A 1 104 ? -102.402 -17.002 186.510 1.00 39.38 104 VAL A CA 1
ATOM 808 C C . VAL A 1 104 ? -101.112 -16.796 187.296 1.00 45.82 104 VAL A C 1
ATOM 809 O O . VAL A 1 104 ? -100.020 -17.043 186.783 1.00 40.50 104 VAL A O 1
ATOM 813 N N . PRO A 1 105 ? -101.234 -16.314 188.542 1.00 45.95 105 PRO A N 1
ATOM 814 C CA . PRO A 1 105 ? -100.058 -16.139 189.397 1.00 51.69 105 PRO A CA 1
ATOM 815 C C . PRO A 1 105 ? -99.445 -17.493 189.735 1.00 57.64 105 PRO A C 1
ATOM 816 O O . PRO A 1 105 ? -100.176 -18.478 189.853 1.00 56.32 105 PRO A O 1
ATOM 820 N N . GLN A 1 106 ? -98.128 -17.551 189.882 1.00 70.00 106 GLN A N 1
ATOM 821 C CA . GLN A 1 106 ? -97.500 -18.807 190.257 1.00 75.47 106 GLN A CA 1
ATOM 822 C C . GLN A 1 106 ? -97.911 -19.183 191.683 1.00 76.91 106 GLN A C 1
ATOM 823 O O . GLN A 1 106 ? -97.948 -20.367 192.027 1.00 76.64 106 GLN A O 1
ATOM 829 N N . ASN A 1 107 ? -98.258 -18.180 192.494 1.00 73.55 107 ASN A N 1
ATOM 830 C CA . ASN A 1 107 ? -98.723 -18.426 193.862 1.00 73.35 107 ASN A CA 1
ATOM 831 C C . ASN A 1 107 ? -100.017 -19.266 193.855 1.00 74.31 107 ASN A C 1
ATOM 832 O O . ASN A 1 107 ? -100.401 -19.849 194.867 1.00 77.22 107 ASN A O 1
ATOM 837 N N . LEU A 1 108 ? -100.675 -19.317 192.698 1.00 85.26 108 LEU A N 1
ATOM 838 C CA . LEU A 1 108 ? -101.836 -20.178 192.476 1.00 79.58 108 LEU A CA 1
ATOM 839 C C . LEU A 1 108 ? -101.379 -21.491 191.846 1.00 81.46 108 LEU A C 1
ATOM 840 O O . LEU A 1 108 ? -100.980 -21.523 190.683 1.00 83.67 108 LEU A O 1
ATOM 845 N N . THR A 1 109 ? -101.443 -22.573 192.616 1.00 58.48 109 THR A N 1
ATOM 846 C CA . THR A 1 109 ? -100.745 -23.802 192.259 1.00 61.85 109 THR A CA 1
ATOM 847 C C . THR A 1 109 ? -101.650 -24.874 191.656 1.00 56.64 109 THR A C 1
ATOM 848 O O . THR A 1 109 ? -101.202 -25.686 190.844 1.00 56.08 109 THR A O 1
ATOM 852 N N . THR A 1 110 ? -102.918 -24.874 192.055 1.00 55.88 110 THR A N 1
ATOM 853 C CA . THR A 1 110 ? -103.859 -25.902 191.621 1.00 49.53 110 THR A CA 1
ATOM 854 C C . THR A 1 110 ? -104.104 -25.849 190.116 1.00 49.34 110 THR A C 1
ATOM 855 O O . THR A 1 110 ? -104.491 -26.850 189.511 1.00 42.47 110 THR A O 1
ATOM 859 N N . ILE A 1 111 ? -103.879 -24.688 189.506 1.00 47.87 111 ILE A N 1
ATOM 860 C CA . ILE A 1 111 ? -103.980 -24.588 188.054 1.00 47.09 111 ILE A CA 1
ATOM 861 C C . ILE A 1 111 ? -102.668 -25.004 187.396 1.00 48.39 111 ILE A C 1
ATOM 862 O O . ILE A 1 111 ? -101.610 -24.460 187.703 1.00 57.60 111 ILE A O 1
ATOM 867 N N . THR A 1 112 ? -102.746 -25.973 186.489 1.00 41.58 112 THR A N 1
ATOM 868 C CA . THR A 1 112 ? -101.564 -26.457 185.785 1.00 46.11 112 THR A CA 1
ATOM 869 C C . THR A 1 112 ? -101.552 -25.967 184.344 1.00 46.69 112 THR A C 1
ATOM 870 O O . THR A 1 112 ? -102.599 -25.659 183.774 1.00 48.59 112 THR A O 1
ATOM 874 N N . LYS A 1 113 ? -100.365 -25.894 183.758 1.00 47.89 113 LYS A N 1
ATOM 875 C CA . LYS A 1 113 ? -100.222 -25.346 182.420 1.00 48.76 113 LYS A CA 1
ATOM 876 C C . LYS A 1 113 ? -100.184 -26.439 181.368 1.00 49.31 113 LYS A C 1
ATOM 877 O O . LYS A 1 113 ? -99.687 -27.529 181.623 1.00 48.60 113 LYS A O 1
ATOM 883 N N . PRO A 1 114 ? -100.726 -26.150 180.178 1.00 47.36 114 PRO A N 1
ATOM 884 C CA . PRO A 1 114 ? -100.518 -27.051 179.047 1.00 46.97 114 PRO A CA 1
ATOM 885 C C . PRO A 1 114 ? -99.127 -26.814 178.485 1.00 51.40 114 PRO A C 1
ATOM 886 O O . PRO A 1 114 ? -98.451 -25.887 178.938 1.00 56.79 114 PRO A O 1
ATOM 890 N N . SER A 1 115 ? -98.702 -27.620 177.521 1.00 50.10 115 SER A N 1
ATOM 891 C CA . SER A 1 115 ? -97.409 -27.395 176.891 1.00 54.48 115 SER A CA 1
ATOM 892 C C . SER A 1 115 ? -97.497 -26.245 175.902 1.00 56.20 115 SER A C 1
ATOM 893 O O . SER A 1 115 ? -96.559 -25.462 175.759 1.00 59.81 115 SER A O 1
ATOM 896 N N . ASN A 1 116 ? -98.635 -26.145 175.224 1.00 52.92 116 ASN A N 1
ATOM 897 C CA . ASN A 1 116 ? -98.829 -25.140 174.189 1.00 49.16 116 ASN A CA 1
ATOM 898 C C . ASN A 1 116 ? -100.154 -24.415 174.293 1.00 46.47 116 ASN A C 1
ATOM 899 O O . ASN A 1 116 ? -101.162 -24.996 174.697 1.00 44.56 116 ASN A O 1
ATOM 904 N N . TYR A 1 117 ? -100.142 -23.142 173.918 1.00 44.36 117 TYR A N 1
ATOM 905 C CA . TYR A 1 117 ? -101.364 -22.463 173.539 1.00 39.87 117 TYR A CA 1
ATOM 906 C C . TYR A 1 117 ? -101.747 -23.036 172.182 1.00 40.88 117 TYR A C 1
ATOM 907 O O . TYR A 1 117 ? -100.879 -23.483 171.426 1.00 43.42 117 TYR A O 1
ATOM 916 N N . ALA A 1 118 ? -103.031 -23.038 171.859 1.00 38.40 118 ALA A N 1
ATOM 917 C CA . ALA A 1 118 ? -103.446 -23.608 170.582 1.00 40.22 118 ALA A CA 1
ATOM 918 C C . ALA A 1 118 ? -104.723 -22.972 170.071 1.00 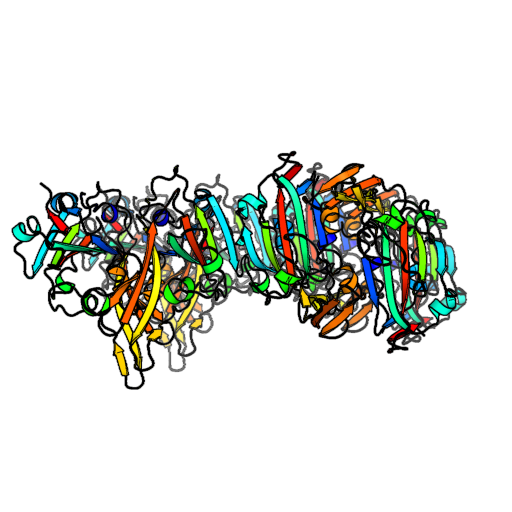34.06 118 ALA A C 1
ATOM 919 O O . ALA A 1 118 ? -105.573 -22.566 170.858 1.00 37.83 118 ALA A O 1
ATOM 921 N N . TYR A 1 119 ? -104.858 -22.885 168.753 1.00 38.00 119 TYR A N 1
ATOM 922 C CA . TYR A 1 119 ? -106.133 -22.485 168.160 1.00 36.94 119 TYR A CA 1
ATOM 923 C C . TYR A 1 119 ? -106.265 -23.017 166.743 1.00 38.73 119 TYR A C 1
ATOM 924 O O . TYR A 1 119 ? -105.274 -23.366 166.102 1.00 43.41 119 TYR A O 1
ATOM 933 N N . LEU A 1 120 ? -107.499 -23.090 166.262 1.00 38.26 120 LEU A N 1
ATOM 934 C CA . LEU A 1 120 ? -107.760 -23.568 164.911 1.00 40.55 120 LEU A CA 1
ATOM 935 C C . LEU A 1 120 ? -107.556 -22.449 163.893 1.00 42.53 120 LEU A C 1
ATOM 936 O O . LEU A 1 120 ? -108.023 -21.324 164.096 1.00 41.74 120 LEU A O 1
ATOM 941 N N . THR A 1 121 ? -106.843 -22.748 162.810 1.00 47.17 121 THR A N 1
ATOM 942 C CA . THR A 1 121 ? -106.661 -21.769 161.741 1.00 51.91 121 THR A CA 1
ATOM 943 C C . THR A 1 121 ? -107.739 -21.923 160.671 1.00 53.09 121 THR A C 1
ATOM 944 O O . THR A 1 121 ? -107.981 -21.006 159.884 1.00 57.23 121 THR A O 1
ATOM 948 N N . GLU A 1 122 ? -108.394 -23.078 160.651 1.00 50.96 122 GLU A N 1
ATOM 949 C CA . GLU A 1 122 ? -109.449 -23.322 159.675 1.00 56.17 122 GLU A CA 1
ATOM 950 C C . GLU A 1 122 ? -110.321 -24.521 160.032 1.00 55.36 122 GLU A C 1
ATOM 951 O O . GLU A 1 122 ? -109.878 -25.470 160.676 1.00 51.42 122 GLU A O 1
ATOM 957 N N . CYS A 1 123 ? -111.575 -24.443 159.606 1.00 51.42 123 CYS A N 1
ATOM 958 C CA . CYS A 1 123 ? -112.523 -25.537 159.710 1.00 50.22 123 CYS A CA 1
ATOM 959 C C . CYS A 1 123 ? -113.399 -25.494 158.467 1.00 57.52 123 CYS A C 1
ATOM 960 O O . CYS A 1 123 ? -114.127 -24.521 158.259 1.00 53.63 123 CYS A O 1
ATOM 963 N N . TYR A 1 124 ? -113.319 -26.531 157.635 1.00 52.21 124 TYR A N 1
ATOM 964 C CA . TYR A 1 124 ? -114.024 -26.522 156.354 1.00 54.92 124 TYR A CA 1
ATOM 965 C C . TYR A 1 124 ? -114.439 -27.901 155.839 1.00 58.41 124 TYR A C 1
ATOM 966 O O . TYR A 1 124 ? -113.923 -28.931 156.283 1.00 56.18 124 TYR A O 1
ATOM 975 N N . LYS A 1 125 ? -115.392 -27.893 154.906 1.00 73.36 125 LYS A N 1
ATOM 976 C CA . LYS A 1 125 ? -115.693 -29.038 154.041 1.00 81.45 125 LYS A CA 1
ATOM 977 C C . LYS A 1 125 ? -115.180 -28.650 152.647 1.00 85.24 125 LYS A C 1
ATOM 978 O O . LYS A 1 125 ? -115.400 -27.529 152.193 1.00 89.64 125 LYS A O 1
ATOM 984 N N . THR A 1 126 ? -114.461 -29.567 152.000 1.00 85.01 126 THR A N 1
ATOM 985 C CA . THR A 1 126 ? -113.970 -29.399 150.632 1.00 88.83 126 THR A CA 1
ATOM 986 C C . THR A 1 126 ? -115.153 -29.312 149.668 1.00 93.00 126 THR A C 1
ATOM 987 O O . THR A 1 126 ? -116.053 -30.142 149.731 1.00 90.55 126 THR A O 1
ATOM 991 N N . SER A 1 127 ? -115.148 -28.327 148.774 1.00 98.98 127 SER A N 1
ATOM 992 C CA . SER A 1 127 ? -116.327 -28.008 147.966 1.00 102.33 127 SER A CA 1
ATOM 993 C C . SER A 1 127 ? -116.417 -28.824 146.681 1.00 109.79 127 SER A C 1
ATOM 994 O O . SER A 1 127 ? -117.290 -29.680 146.517 1.00 107.60 127 SER A O 1
ATOM 997 N N . ALA A 1 128 ? -115.483 -28.511 145.789 1.00 113.57 128 ALA A N 1
ATOM 998 C CA . ALA A 1 128 ? -115.395 -28.979 144.410 1.00 120.56 128 ALA A CA 1
ATOM 999 C C . ALA A 1 128 ? -114.423 -27.998 143.787 1.00 122.34 128 ALA A C 1
ATOM 1000 O O . ALA A 1 128 ? -113.536 -28.356 143.011 1.00 123.08 128 ALA A O 1
ATOM 1002 N N . TYR A 1 129 ? -114.614 -26.739 144.172 1.00 103.10 129 TYR A N 1
ATOM 1003 C CA . TYR A 1 129 ? -113.701 -25.656 143.850 1.00 103.88 129 TYR A CA 1
ATOM 1004 C C . TYR A 1 129 ? -113.418 -24.849 145.113 1.00 100.86 129 TYR A C 1
ATOM 1005 O O . TYR A 1 129 ? -114.052 -23.823 145.360 1.00 100.62 129 TYR A O 1
ATOM 1014 N N . GLY A 1 130 ? -112.481 -25.334 145.923 1.00 117.78 130 GLY A N 1
ATOM 1015 C CA . GLY A 1 130 ? -112.050 -24.614 147.108 1.00 110.99 130 GLY A CA 1
ATOM 1016 C C . GLY A 1 130 ? -112.557 -25.175 148.425 1.00 104.89 130 GLY A C 1
ATOM 1017 O O . GLY A 1 130 ? -112.938 -26.343 148.519 1.00 103.30 130 GLY A O 1
ATOM 1018 N N . LYS A 1 131 ? -112.555 -24.327 149.449 1.00 98.43 131 LYS A N 1
ATOM 1019 C CA . LYS A 1 131 ? -113.007 -24.720 150.777 1.00 89.16 131 LYS A CA 1
ATOM 1020 C C . LYS A 1 131 ? -114.336 -24.065 151.128 1.00 88.36 131 LYS A C 1
ATOM 1021 O O . LYS A 1 131 ? -114.541 -22.876 150.881 1.00 89.48 131 LYS A O 1
ATOM 1027 N N . ASN A 1 132 ? -115.237 -24.857 151.695 1.00 76.45 132 ASN A N 1
ATOM 1028 C CA . ASN A 1 132 ? -116.491 -24.350 152.229 1.00 71.63 132 ASN A CA 1
ATOM 1029 C C . ASN A 1 132 ? -116.340 -24.237 153.747 1.00 69.19 132 ASN A C 1
ATOM 1030 O O . ASN A 1 132 ? -116.575 -25.196 154.488 1.00 63.19 132 ASN A O 1
ATOM 1035 N N . TYR A 1 133 ? -115.905 -23.065 154.201 1.00 63.85 133 TYR A N 1
ATOM 1036 C CA . TYR A 1 133 ? -115.610 -22.854 155.612 1.00 59.05 133 TYR A CA 1
ATOM 1037 C C . TYR A 1 133 ? -116.850 -22.953 156.484 1.00 58.66 133 TYR A C 1
ATOM 1038 O O . TYR A 1 133 ? -117.941 -22.544 156.088 1.00 58.05 133 TYR A O 1
ATOM 1047 N N . LEU A 1 134 ? -116.673 -23.507 157.677 1.00 57.62 134 LEU A N 1
ATOM 1048 C CA . LEU A 1 134 ? -117.757 -23.596 158.646 1.00 58.06 134 LEU A CA 1
ATOM 1049 C C . LEU A 1 134 ? -117.420 -22.756 159.873 1.00 52.10 134 LEU A C 1
ATOM 1050 O O . LEU A 1 134 ? -116.461 -23.042 160.588 1.00 48.45 134 LEU A O 1
ATOM 1055 N N . TYR A 1 135 ? -118.217 -21.720 160.106 1.00 51.69 135 TYR A N 1
ATOM 1056 C CA . TYR A 1 135 ? -117.930 -20.745 161.148 1.00 48.67 135 TYR A CA 1
ATOM 1057 C C . TYR A 1 135 ? -118.712 -20.996 162.436 1.00 46.90 135 TYR A C 1
ATOM 1058 O O . TYR A 1 135 ? -119.861 -21.444 162.405 1.00 43.24 135 TYR A O 1
ATOM 1067 N N . ASN A 1 136 ? -118.075 -20.689 163.564 1.00 39.75 136 ASN A N 1
ATOM 1068 C CA . ASN A 1 136 ? -118.699 -20.801 164.878 1.00 38.66 136 ASN A CA 1
ATOM 1069 C C . ASN A 1 136 ? -119.960 -19.960 165.054 1.00 42.68 136 ASN A C 1
ATOM 1070 O O . ASN A 1 136 ? -119.982 -18.772 164.723 1.00 41.50 136 ASN A O 1
ATOM 1075 N N . ALA A 1 137 ? -120.999 -20.575 165.607 1.00 41.47 137 ALA A N 1
ATOM 1076 C CA . ALA A 1 137 ? -122.169 -19.836 166.057 1.00 43.21 137 ALA A CA 1
ATOM 1077 C C . ALA A 1 137 ? -121.845 -19.185 167.405 1.00 42.90 137 ALA A C 1
ATOM 1078 O O . ALA A 1 137 ? -120.928 -19.624 168.100 1.00 38.82 137 ALA A O 1
ATOM 1080 N N . PRO A 1 138 ? -122.569 -18.113 167.763 1.00 41.97 138 PRO A N 1
ATOM 1081 C CA . PRO A 1 138 ? -122.284 -17.474 169.053 1.00 39.74 138 PRO A CA 1
ATOM 1082 C C . PRO A 1 138 ? -122.466 -18.434 170.232 1.00 41.91 138 PRO A C 1
ATOM 1083 O O . PRO A 1 138 ? -123.504 -19.081 170.351 1.00 38.36 138 PRO A O 1
ATOM 1087 N N . GLY A 1 139 ? -121.443 -18.541 171.074 1.00 33.52 139 GLY A N 1
ATOM 1088 C CA . GLY A 1 139 ? -121.520 -19.355 172.273 1.00 33.34 139 GLY A CA 1
ATOM 1089 C C . GLY A 1 139 ? -121.425 -20.858 172.069 1.00 33.68 139 GLY A C 1
ATOM 1090 O O . GLY A 1 139 ? -121.610 -21.620 173.019 1.00 35.61 139 GLY A O 1
ATOM 1091 N N . ALA A 1 140 ? -121.127 -21.291 170.847 1.00 36.21 140 ALA A N 1
ATOM 1092 C CA . ALA A 1 140 ? -121.090 -22.721 170.531 1.00 36.59 140 ALA A CA 1
ATOM 1093 C C . ALA A 1 140 ? -119.697 -23.196 170.144 1.00 36.85 140 ALA A C 1
ATOM 1094 O O . ALA A 1 140 ? -118.816 -22.386 169.854 1.00 35.29 140 ALA A O 1
ATOM 1096 N N . TYR A 1 141 ? -119.513 -24.519 170.140 1.00 37.61 141 TYR A N 1
ATOM 1097 C CA . TYR A 1 141 ? -118.270 -25.140 169.690 1.00 34.11 141 TYR A CA 1
ATOM 1098 C C . TYR A 1 141 ? -118.189 -25.211 168.174 1.00 36.78 141 TYR A C 1
ATOM 1099 O O . TYR A 1 141 ? -119.202 -25.378 167.498 1.00 38.76 141 TYR A O 1
ATOM 1108 N N . THR A 1 142 ? -116.970 -25.091 167.657 1.00 37.73 142 THR A N 1
ATOM 1109 C CA . THR A 1 142 ? -116.642 -25.454 166.283 1.00 33.98 142 THR A CA 1
ATOM 1110 C C . THR A 1 142 ? -117.228 -26.813 165.889 1.00 46.22 142 THR A C 1
ATOM 1111 O O . THR A 1 142 ? -117.179 -27.764 166.675 1.00 42.32 142 THR A O 1
ATOM 1115 N N . PRO A 1 143 ? -117.761 -26.926 164.661 1.00 42.97 143 PRO A N 1
ATOM 1116 C CA . PRO A 1 143 ? -118.143 -28.266 164.203 1.00 45.42 143 PRO A CA 1
ATOM 1117 C C . PRO A 1 143 ? -116.922 -29.170 163.989 1.00 46.46 143 PRO A C 1
ATOM 1118 O O . PRO A 1 143 ? -117.073 -30.372 163.785 1.00 47.26 143 PRO A O 1
ATOM 1122 N N . CYS A 1 144 ? -115.724 -28.599 164.062 1.00 41.59 144 CYS A N 1
ATOM 1123 C CA . CYS A 1 144 ? -114.496 -29.374 163.920 1.00 40.38 144 CYS A CA 1
ATOM 1124 C C . CYS A 1 144 ? -113.934 -29.869 165.251 1.00 35.46 144 CYS A C 1
ATOM 1125 O O . CYS A 1 144 ? -112.781 -30.293 165.313 1.00 38.01 144 CYS A O 1
ATOM 1128 N N . LEU A 1 145 ? -114.740 -29.816 166.308 1.00 35.64 145 LEU A N 1
ATOM 1129 C CA . LEU A 1 145 ? -114.254 -30.117 167.653 1.00 37.81 145 LEU A CA 1
ATOM 1130 C C . LEU A 1 145 ? -113.755 -31.553 167.795 1.00 40.64 145 LEU A C 1
ATOM 1131 O O . LEU A 1 145 ? -112.715 -31.788 168.411 1.00 36.92 145 LEU A O 1
ATOM 1136 N N . SER A 1 146 ? -114.495 -32.502 167.218 1.00 37.49 146 SER A N 1
ATOM 1137 C CA . SER A 1 146 ? -114.119 -33.911 167.258 1.00 41.29 146 SER A CA 1
ATOM 1138 C C . SER A 1 146 ? -112.758 -34.119 166.616 1.00 40.74 146 SER A C 1
ATOM 1139 O O . SER A 1 146 ? -111.901 -34.803 167.172 1.00 42.10 146 SER A O 1
ATOM 1142 N N . LEU A 1 147 ? -112.569 -33.527 165.441 1.00 35.80 147 LEU A N 1
ATOM 1143 C CA . LEU A 1 147 ? -111.297 -33.621 164.744 1.00 41.03 147 LEU A CA 1
ATOM 1144 C C . LEU A 1 147 ? -110.190 -32.943 165.537 1.00 40.88 147 LEU A C 1
ATOM 1145 O O . LEU A 1 147 ? -109.081 -33.469 165.630 1.00 42.62 147 LEU A O 1
ATOM 1150 N N . ALA A 1 148 ? -110.499 -31.786 166.116 1.00 35.79 148 ALA A N 1
ATOM 1151 C CA . ALA A 1 148 ? -109.503 -31.012 166.857 1.00 42.07 148 ALA A CA 1
ATOM 1152 C C . ALA A 1 148 ? -109.053 -31.739 168.116 1.00 39.91 148 ALA A C 1
ATOM 1153 O O . ALA A 1 148 ? -107.921 -31.576 168.569 1.00 42.82 148 ALA A O 1
ATOM 1155 N N . SER A 1 149 ? -109.947 -32.544 168.679 1.00 39.52 149 SER A N 1
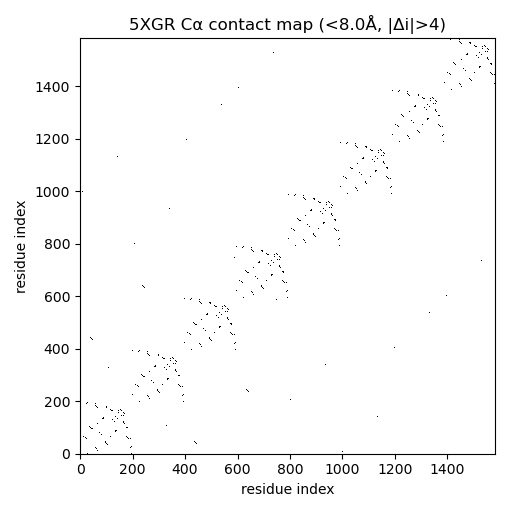ATOM 1156 C CA . SER A 1 149 ? -109.658 -33.251 169.919 1.00 37.60 149 SER A CA 1
ATOM 1157 C C . SER A 1 149 ? -108.620 -34.349 169.696 1.00 39.72 149 SER A C 1
ATOM 1158 O O . SER A 1 149 ? -108.069 -34.891 170.655 1.00 36.09 149 SER A O 1
ATOM 1161 N N . ARG A 1 150 ? -108.348 -34.667 168.432 1.00 38.00 150 ARG A N 1
ATOM 1162 C CA . ARG A 1 150 ? -107.275 -35.603 168.099 1.00 39.64 150 ARG A CA 1
ATOM 1163 C C . ARG A 1 150 ? -105.912 -35.035 168.488 1.00 41.19 150 ARG A C 1
ATOM 1164 O O . ARG A 1 150 ? -104.929 -35.773 168.596 1.00 42.30 150 ARG A O 1
ATOM 1172 N N . GLY A 1 151 ? -105.854 -33.724 168.703 1.00 37.03 151 GLY A N 1
ATOM 1173 C CA . GLY A 1 151 ? -104.655 -33.099 169.232 1.00 34.93 151 GLY A CA 1
ATOM 1174 C C . GLY A 1 151 ? -103.685 -32.617 168.172 1.00 40.42 151 GLY A C 1
ATOM 1175 O O . GLY A 1 151 ? -103.644 -33.144 167.059 1.00 41.37 151 GLY A O 1
ATOM 1176 N N . PHE A 1 152 ? -102.907 -31.599 168.523 1.00 47.71 152 PHE A N 1
ATOM 1177 C CA . PHE A 1 152 ? -101.885 -31.063 167.635 1.00 49.49 152 PHE A CA 1
ATOM 1178 C C . PHE A 1 152 ? -100.529 -31.104 168.326 1.00 53.07 152 PHE A C 1
ATOM 1179 O O . PHE A 1 152 ? -100.387 -30.624 169.451 1.00 51.07 152 PHE A O 1
ATOM 1187 N N . SER A 1 153 ? -99.535 -31.680 167.656 1.00 61.71 153 SER A N 1
ATOM 1188 C CA . SER A 1 153 ? -98.202 -31.797 168.235 1.00 62.51 153 SER A CA 1
ATOM 1189 C C . SER A 1 153 ? -97.175 -31.078 167.369 1.00 65.72 153 SER A C 1
ATOM 1190 O O . SER A 1 153 ? -96.014 -30.946 167.753 1.00 68.78 153 SER A O 1
ATOM 1193 N N . THR A 1 154 ? -97.609 -30.621 166.197 1.00 55.42 154 THR A N 1
ATOM 1194 C CA . THR A 1 154 ? -96.785 -29.765 165.349 1.00 60.82 154 THR A CA 1
ATOM 1195 C C . THR A 1 154 ? -97.608 -28.590 164.833 1.00 62.47 154 THR A C 1
ATOM 1196 O O . THR A 1 154 ? -98.838 -28.641 164.833 1.00 60.12 154 THR A O 1
ATOM 1200 N N . LYS A 1 155 ? -96.929 -27.534 164.393 1.00 74.15 155 LYS A N 1
ATOM 1201 C CA . LYS A 1 155 ? -97.608 -26.372 163.830 1.00 71.54 155 LYS A CA 1
ATOM 1202 C C . LYS A 1 155 ? -98.302 -26.718 162.513 1.00 76.68 155 LYS A C 1
ATOM 1203 O O . LYS A 1 155 ? -97.767 -27.477 161.699 1.00 79.85 155 LYS A O 1
ATOM 1209 N N . TYR A 1 156 ? -99.497 -26.163 162.324 1.00 61.14 156 TYR A N 1
ATOM 1210 C CA . TYR A 1 156 ? -100.269 -26.325 161.095 1.00 62.19 156 TYR A CA 1
ATOM 1211 C C . TYR A 1 156 ? -100.579 -27.790 160.775 1.00 63.68 156 TYR A C 1
ATOM 1212 O O . TYR A 1 156 ? -100.721 -28.172 159.613 1.00 59.77 156 TYR A O 1
ATOM 1221 N N . GLN A 1 157 ? -100.691 -28.598 161.825 1.00 65.10 157 GLN A N 1
ATOM 1222 C CA . GLN A 1 157 ? -101.107 -29.988 161.700 1.00 60.11 157 GLN A CA 1
ATOM 1223 C C . GLN A 1 157 ? -102.602 -30.066 161.386 1.00 59.28 157 GLN A C 1
ATOM 1224 O O . GLN A 1 157 ? -103.413 -29.389 162.022 1.00 57.87 157 GLN A O 1
ATOM 1230 N N . SER A 1 158 ? -102.958 -30.887 160.400 1.00 53.01 158 SER A N 1
ATOM 1231 C CA . SER A 1 158 ? -104.346 -31.029 159.964 1.00 48.40 158 SER A CA 1
ATOM 1232 C C . SER A 1 158 ? -104.993 -32.340 160.408 1.00 49.07 158 SER A C 1
ATOM 1233 O O . SER A 1 158 ? -104.309 -33.333 160.658 1.00 50.09 158 SER A O 1
ATOM 1236 N N . HIS A 1 159 ? -106.320 -32.331 160.494 1.00 52.58 159 HIS A N 1
ATOM 1237 C CA . HIS A 1 159 ? -107.094 -33.536 160.778 1.00 53.62 159 HIS A CA 1
ATOM 1238 C C . HIS A 1 159 ? -108.340 -33.556 159.909 1.00 54.72 159 HIS A C 1
ATOM 1239 O O . HIS A 1 159 ? -108.978 -32.524 159.712 1.00 55.10 159 HIS A O 1
ATOM 1246 N N . SER A 1 160 ? -108.688 -34.732 159.398 1.00 45.93 160 SER A N 1
ATOM 1247 C CA . SER A 1 160 ? -109.856 -34.863 158.543 1.00 53.72 160 SER A CA 1
ATOM 1248 C C . SER A 1 160 ? -110.532 -36.218 158.714 1.00 56.40 160 SER A C 1
ATOM 1249 O O . SER A 1 160 ? -109.891 -37.201 159.089 1.00 54.45 160 SER A O 1
ATOM 1252 N N . ASP A 1 161 ? -111.834 -36.260 158.447 1.00 58.21 161 ASP A N 1
ATOM 1253 C CA . ASP A 1 161 ? -112.574 -37.516 158.443 1.00 59.37 161 ASP A CA 1
ATOM 1254 C C . ASP A 1 161 ? -113.112 -37.807 157.042 1.00 65.57 161 ASP A C 1
ATOM 1255 O O . ASP A 1 161 ? -113.961 -38.682 156.858 1.00 67.32 161 ASP A O 1
ATOM 1260 N N . GLY A 1 162 ? -112.607 -37.063 156.062 1.00 67.26 162 GLY A N 1
ATOM 1261 C CA . GLY A 1 162 ? -113.069 -37.169 154.689 1.00 74.28 162 GLY A CA 1
ATOM 1262 C C . GLY A 1 162 ? -113.866 -35.934 154.316 1.00 81.44 162 GLY A C 1
ATOM 1263 O O . GLY A 1 162 ? -113.507 -35.188 153.399 1.00 83.94 162 GLY A O 1
ATOM 1264 N N . GLU A 1 163 ? -114.952 -35.718 155.049 1.00 85.40 163 GLU A N 1
ATOM 1265 C CA . GLU A 1 163 ? -115.779 -34.533 154.882 1.00 88.41 163 GLU A CA 1
ATOM 1266 C C . GLU A 1 163 ? -115.100 -33.301 155.474 1.00 82.68 163 GLU A C 1
ATOM 1267 O O . GLU A 1 163 ? -114.568 -32.464 154.749 1.00 82.83 163 GLU A O 1
ATOM 1273 N N . LEU A 1 164 ? -115.112 -33.203 156.800 1.00 65.96 164 LEU A N 1
ATOM 1274 C CA . LEU A 1 164 ? -114.548 -32.044 157.487 1.00 61.62 164 LEU A CA 1
ATOM 1275 C C . LEU A 1 164 ? -113.027 -32.074 157.516 1.00 59.12 164 LEU A C 1
ATOM 1276 O O . LEU A 1 164 ? -112.411 -33.138 157.446 1.00 59.06 164 LEU A O 1
ATOM 1281 N N . THR A 1 165 ? -112.434 -30.893 157.635 1.00 52.39 165 THR A N 1
ATOM 1282 C CA . THR A 1 165 ? -110.993 -30.754 157.791 1.00 54.52 165 THR A CA 1
ATOM 1283 C C . THR A 1 165 ? -110.686 -29.595 158.732 1.00 51.07 165 THR A C 1
ATOM 1284 O O . THR A 1 165 ? -111.258 -28.511 158.600 1.00 50.40 165 THR A O 1
ATOM 1288 N N . THR A 1 166 ? -109.797 -29.821 159.692 1.00 48.11 166 THR A N 1
ATOM 1289 C CA . THR A 1 166 ? -109.373 -28.734 160.563 1.00 48.17 166 THR A CA 1
ATOM 1290 C C . THR A 1 166 ? -107.857 -28.650 160.620 1.00 47.24 166 THR A C 1
ATOM 1291 O O . THR A 1 166 ? -107.158 -29.618 160.329 1.00 46.03 166 THR A O 1
ATOM 1295 N N . THR A 1 167 ? -107.361 -27.475 160.987 1.00 43.82 167 THR A N 1
ATOM 1296 C CA . THR A 1 167 ? -105.933 -27.241 161.128 1.00 45.77 167 THR A CA 1
ATOM 1297 C C . THR A 1 167 ? -105.673 -26.406 162.368 1.00 46.22 167 THR A C 1
ATOM 1298 O O . THR A 1 167 ? -106.286 -25.357 162.558 1.00 41.08 167 THR A O 1
ATOM 1302 N N . GLY A 1 168 ? -104.766 -26.878 163.214 1.00 57.67 168 GLY A N 1
ATOM 1303 C CA . GLY A 1 168 ? -104.456 -26.183 164.444 1.00 54.33 168 GLY A CA 1
ATOM 1304 C C . GLY A 1 168 ? -103.109 -25.498 164.391 1.00 60.14 168 GLY A C 1
ATOM 1305 O O . GLY A 1 168 ? -102.228 -25.887 163.626 1.00 64.79 168 GLY A O 1
ATOM 1306 N N . TYR A 1 169 ? -102.959 -24.460 165.204 1.00 52.48 169 TYR A N 1
ATOM 1307 C CA . TYR A 1 169 ? -101.686 -23.774 165.349 1.00 52.93 169 TYR A CA 1
ATOM 1308 C C . TYR A 1 169 ? -101.286 -23.803 166.815 1.00 45.45 169 TYR A C 1
ATOM 1309 O O . TYR A 1 169 ? -102.129 -23.627 167.694 1.00 44.38 169 TYR A O 1
ATOM 1318 N N . ILE A 1 170 ? -100.007 -24.044 167.079 1.00 42.60 170 ILE A N 1
ATOM 1319 C CA . ILE A 1 170 ? -99.536 -24.208 168.451 1.00 44.87 170 ILE A CA 1
ATOM 1320 C C . ILE A 1 170 ? -98.242 -23.446 168.697 1.00 47.34 170 ILE A C 1
ATOM 1321 O O . ILE A 1 170 ? -97.439 -23.239 167.783 1.00 47.69 170 ILE A O 1
ATOM 1326 N N . TYR A 1 171 ? -98.049 -23.031 169.940 1.00 44.69 171 TYR A N 1
ATOM 1327 C CA . TYR A 1 171 ? -96.828 -22.348 170.335 1.00 53.00 171 TYR A CA 1
ATOM 1328 C C . TYR A 1 171 ? -96.647 -22.483 171.841 1.00 49.38 171 TYR A C 1
ATOM 1329 O O . TYR A 1 171 ? -97.626 -22.621 172.574 1.00 45.25 171 TYR A O 1
ATOM 1338 N N . PRO A 1 172 ? -95.386 -22.470 172.305 1.00 59.05 172 PRO A N 1
ATOM 1339 C CA . PRO A 1 172 ? -95.094 -22.765 173.712 1.00 57.67 172 PRO A CA 1
ATOM 1340 C C . PRO A 1 172 ? -95.692 -21.755 174.684 1.00 56.29 172 PRO A C 1
ATOM 1341 O O . PRO A 1 172 ? -95.839 -20.585 174.343 1.00 52.77 172 PRO A O 1
ATOM 1345 N N . VAL A 1 173 ? -96.048 -22.225 175.876 1.00 50.67 173 VAL A N 1
ATOM 1346 C CA . VAL A 1 173 ? -96.446 -21.345 176.962 1.00 51.64 173 VAL A CA 1
ATOM 1347 C C . VAL A 1 173 ? -95.195 -20.845 177.661 1.00 59.15 173 VAL A C 1
ATOM 1348 O O . VAL A 1 173 ? -94.524 -21.608 178.349 1.00 61.33 173 VAL A O 1
ATOM 1352 N N . THR A 1 174 ? -94.869 -19.570 177.476 1.00 66.25 174 THR A N 1
ATOM 1353 C CA . THR A 1 174 ? -93.692 -19.001 178.128 1.00 69.30 174 THR A CA 1
ATOM 1354 C C . THR A 1 174 ? -94.105 -18.035 179.229 1.00 66.73 174 THR A C 1
ATOM 1355 O O . THR A 1 174 ? -94.823 -17.069 178.982 1.00 72.55 174 THR A O 1
ATOM 1359 N N . GLY A 1 175 ? -93.652 -18.311 180.447 1.00 58.20 175 GLY A N 1
ATOM 1360 C CA . GLY A 1 175 ? -94.008 -17.499 181.595 1.00 61.33 175 GLY A CA 1
ATOM 1361 C C . GLY A 1 175 ? -95.211 -18.058 182.329 1.00 61.71 175 GLY A C 1
ATOM 1362 O O . GLY A 1 175 ? -95.497 -19.256 182.251 1.00 59.11 175 GLY A O 1
ATOM 1363 N N . ASN A 1 176 ? -95.913 -17.194 183.054 1.00 49.17 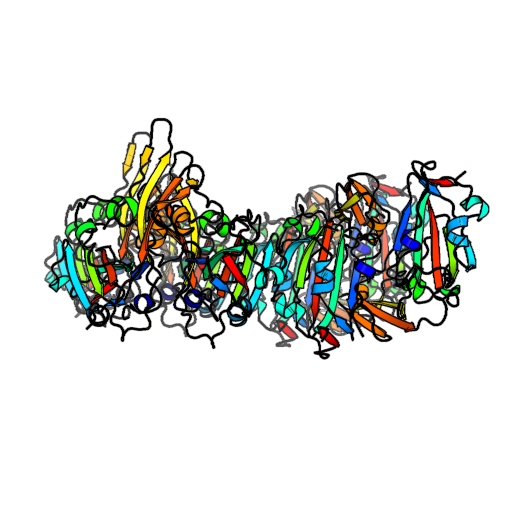176 ASN A N 1
ATOM 1364 C CA . ASN A 1 176 ? -97.130 -17.608 183.733 1.00 44.89 176 ASN A CA 1
ATOM 1365 C C . ASN A 1 176 ? -98.232 -17.850 182.715 1.00 42.75 176 ASN A C 1
ATOM 1366 O O . ASN A 1 176 ? -98.304 -17.169 181.693 1.00 39.78 176 ASN A O 1
ATOM 1371 N N . LEU A 1 177 ? -99.080 -18.835 182.984 1.00 45.52 177 LEU A N 1
ATOM 1372 C CA . LEU A 1 177 ? -100.179 -19.142 182.080 1.00 42.92 177 LEU A CA 1
ATOM 1373 C C . LEU A 1 177 ? -101.153 -17.969 182.028 1.00 38.60 177 LEU A C 1
ATOM 1374 O O . LEU A 1 177 ? -101.400 -17.311 183.037 1.00 39.76 177 LEU A O 1
ATOM 1379 N N . GLN A 1 178 ? -101.691 -17.700 180.847 1.00 38.19 178 GLN A N 1
ATOM 1380 C CA . GLN A 1 178 ? -102.710 -16.675 180.703 1.00 37.83 178 GLN A CA 1
ATOM 1381 C C . GLN A 1 178 ? -104.028 -17.295 180.244 1.00 37.10 178 GLN A C 1
ATOM 1382 O O . GLN A 1 178 ? -104.042 -18.220 179.430 1.00 34.80 178 GLN A O 1
ATOM 1388 N N . MET A 1 179 ? -105.130 -16.787 180.790 1.00 40.04 179 MET A N 1
ATOM 1389 C CA . MET A 1 179 ? -106.453 -17.347 180.544 1.00 36.91 179 MET A CA 1
ATOM 1390 C C . MET A 1 179 ? -107.483 -16.300 180.129 1.00 36.67 179 MET A C 1
ATOM 1391 O O . MET A 1 179 ? -107.255 -15.091 180.239 1.00 35.12 179 MET A O 1
ATOM 1396 N N . ALA A 1 180 ? -108.624 -16.797 179.661 1.00 33.42 180 ALA A N 1
ATOM 1397 C CA . ALA A 1 180 ? -109.785 -15.975 179.355 1.00 32.71 180 ALA A CA 1
ATOM 1398 C C . ALA A 1 180 ? -111.021 -16.573 180.015 1.00 34.22 180 ALA A C 1
ATOM 1399 O O . ALA A 1 180 ? -111.232 -17.793 179.975 1.00 32.72 180 ALA A O 1
ATOM 1401 N N . PHE A 1 181 ? -111.821 -15.716 180.633 1.00 32.91 181 PHE A N 1
ATOM 1402 C CA . PHE A 1 181 ? -113.116 -16.114 181.172 1.00 33.04 181 PHE A CA 1
ATOM 1403 C C . PHE A 1 181 ? -114.215 -15.289 180.530 1.00 35.17 181 PHE A C 1
ATOM 1404 O O . PHE A 1 181 ? -114.084 -14.066 180.386 1.00 36.88 181 PHE A O 1
ATOM 1412 N N . ILE A 1 182 ? -115.301 -15.947 180.151 1.00 25.67 182 ILE A N 1
ATOM 1413 C CA . ILE A 1 182 ? -116.486 -15.228 179.728 1.00 30.88 182 ILE A CA 1
ATOM 1414 C C . ILE A 1 182 ? -117.626 -15.557 180.676 1.00 34.12 182 ILE A C 1
ATOM 1415 O O . ILE A 1 182 ? -118.120 -16.692 180.733 1.00 32.61 182 ILE A O 1
ATOM 1420 N N . ILE A 1 183 ? -118.013 -14.544 181.441 1.00 32.41 183 ILE A N 1
ATOM 1421 C CA . ILE A 1 183 ? -119.094 -14.652 182.402 1.00 37.14 183 ILE A CA 1
ATOM 1422 C C . ILE A 1 183 ? -120.387 -14.153 181.781 1.00 39.21 183 ILE A C 1
ATOM 1423 O O . ILE A 1 183 ? -120.463 -13.012 181.318 1.00 39.03 183 ILE A O 1
ATOM 1428 N N . SER A 1 184 ? -121.401 -15.010 181.778 1.00 37.34 184 SER A N 1
ATOM 1429 C CA . SER A 1 184 ? -122.683 -14.685 181.177 1.00 42.37 184 SER A CA 1
ATOM 1430 C C . SER A 1 184 ? -123.803 -14.890 182.189 1.00 48.35 184 SER A C 1
ATOM 1431 O O . SER A 1 184 ? -123.733 -15.791 183.020 1.00 44.08 184 SER A O 1
ATOM 1434 N N . VAL A 1 185 ? -124.832 -14.050 182.129 1.00 45.02 185 VAL A N 1
ATOM 1435 C CA . VAL A 1 185 ? -125.954 -14.164 183.057 1.00 47.53 185 VAL A CA 1
ATOM 1436 C C . VAL A 1 185 ? -127.283 -14.109 182.316 1.00 52.90 185 VAL A C 1
ATOM 1437 O O . VAL A 1 185 ? -127.397 -13.459 181.274 1.00 52.28 185 VAL A O 1
ATOM 1441 N N . GLN A 1 186 ? -128.281 -14.804 182.853 1.00 54.88 186 GLN A N 1
ATOM 1442 C CA . GLN A 1 186 ? -129.609 -14.834 182.245 1.00 62.13 186 GLN A CA 1
ATOM 1443 C C . GLN A 1 186 ? -130.700 -14.419 183.231 1.00 64.98 186 GLN A C 1
ATOM 1444 O O . GLN A 1 186 ? -130.653 -14.766 184.411 1.00 65.64 186 GLN A O 1
ATOM 1450 N N . TYR A 1 187 ? -131.679 -13.670 182.735 1.00 81.59 187 TYR A N 1
ATOM 1451 C CA . TYR A 1 187 ? -132.824 -13.259 183.540 1.00 84.02 187 TYR A CA 1
ATOM 1452 C C . TYR A 1 187 ? -134.087 -13.984 183.125 1.00 87.69 187 TYR A C 1
ATOM 1453 O O . TYR A 1 187 ? -134.989 -13.382 182.544 1.00 95.29 187 TYR A O 1
ATOM 1462 N N . GLY A 1 188 ? -134.172 -15.269 183.420 1.00 82.38 188 GLY A N 1
ATOM 1463 C CA . GLY A 1 188 ? -135.348 -16.006 183.013 1.00 88.57 188 GLY A CA 1
ATOM 1464 C C . GLY A 1 188 ? -136.368 -16.228 184.111 1.00 93.38 188 GLY A C 1
ATOM 1465 O O . GLY A 1 188 ? -136.417 -15.506 185.114 1.00 95.68 188 GLY A O 1
ATOM 1466 N N . THR A 1 189 ? -137.229 -17.202 183.842 1.00 118.33 189 THR A N 1
ATOM 1467 C CA . THR A 1 189 ? -138.013 -17.967 184.809 1.00 123.17 189 THR A CA 1
ATOM 1468 C C . THR A 1 189 ? -137.832 -17.651 186.290 1.00 124.90 189 THR A C 1
ATOM 1469 O O . THR A 1 189 ? -138.791 -17.404 187.033 1.00 126.10 189 THR A O 1
ATOM 1473 N N . ASP A 1 190 ? -136.567 -17.702 186.693 1.00 127.11 190 ASP A N 1
ATOM 1474 C CA . ASP A 1 190 ? -136.180 -17.881 188.083 1.00 121.55 190 ASP A CA 1
ATOM 1475 C C . ASP A 1 190 ? -135.405 -16.706 188.639 1.00 119.37 190 ASP A C 1
ATOM 1476 O O . ASP A 1 190 ? -134.312 -16.875 189.186 1.00 115.80 190 ASP A O 1
ATOM 1481 N N . THR A 1 191 ? -135.988 -15.523 188.449 1.00 115.92 191 THR A N 1
ATOM 1482 C CA . THR A 1 191 ? -135.696 -14.312 189.214 1.00 116.98 191 THR A CA 1
ATOM 1483 C C . THR A 1 191 ? -134.332 -14.275 189.871 1.00 108.40 191 THR A C 1
ATOM 1484 O O . THR A 1 191 ? -133.397 -13.596 189.425 1.00 103.49 191 THR A O 1
ATOM 1488 N N . ASN A 1 192 ? -134.258 -15.029 190.961 1.00 114.95 192 ASN A N 1
ATOM 1489 C CA . ASN A 1 192 ? -133.157 -14.971 191.900 1.00 113.55 192 ASN A CA 1
ATOM 1490 C C . ASN A 1 192 ? -132.606 -16.362 192.224 1.00 111.32 192 ASN A C 1
ATOM 1491 O O . ASN A 1 192 ? -132.298 -16.649 193.382 1.00 111.56 192 ASN A O 1
ATOM 1496 N N . SER A 1 193 ? -132.498 -17.226 191.217 1.00 74.25 193 SER A N 1
ATOM 1497 C CA . SER A 1 193 ? -131.868 -18.529 191.404 1.00 69.58 193 SER A CA 1
ATOM 1498 C C . SER A 1 193 ? -130.409 -18.334 191.804 1.00 65.54 193 SER A C 1
ATOM 1499 O O . SER A 1 193 ? -129.842 -19.138 192.543 1.00 64.31 193 SER A O 1
ATOM 1502 N N . VAL A 1 194 ? -129.813 -17.251 191.315 1.00 51.85 194 VAL A N 1
ATOM 1503 C CA . VAL A 1 194 ? -128.417 -16.940 191.590 1.00 46.88 194 VAL A CA 1
ATOM 1504 C C . VAL A 1 194 ? -128.277 -15.492 192.063 1.00 52.34 194 VAL A C 1
ATOM 1505 O O . VAL A 1 194 ? -128.646 -14.567 191.345 1.00 48.93 194 VAL A O 1
ATOM 1509 N N . CYS A 1 195 ? -127.741 -15.307 193.268 1.00 55.03 195 CYS A N 1
ATOM 1510 C CA . CYS A 1 195 ? -127.654 -13.986 193.897 1.00 56.57 195 CYS A CA 1
ATOM 1511 C C . CYS A 1 195 ? -126.262 -13.738 194.483 1.00 57.68 195 CYS A C 1
ATOM 1512 O O . CYS A 1 195 ? -125.480 -14.672 194.627 1.00 56.51 195 CYS A O 1
ATOM 1515 N N . PRO A 1 196 ? -125.933 -12.474 194.810 1.00 68.66 196 PRO A N 1
ATOM 1516 C CA . PRO A 1 196 ? -124.620 -12.250 195.426 1.00 66.95 196 PRO A CA 1
ATOM 1517 C C . PRO A 1 196 ? -124.594 -12.649 196.898 1.00 72.11 196 PRO A C 1
ATOM 1518 O O . PRO A 1 196 ? -125.541 -12.362 197.633 1.00 76.63 196 PRO A O 1
ATOM 1522 N N . MET A 1 197 ? -123.517 -13.306 197.315 1.00 67.32 197 MET A N 1
ATOM 1523 C CA . MET A 1 197 ? -123.359 -13.727 198.701 1.00 69.89 197 MET A CA 1
ATOM 1524 C C . MET A 1 197 ? -123.378 -12.542 199.654 1.00 77.35 197 MET A C 1
ATOM 1525 O O . MET A 1 197 ? -122.990 -11.433 199.287 1.00 75.97 197 MET A O 1
ATOM 1530 N N . GLN A 1 198 ? -123.833 -12.785 200.878 1.00 110.12 198 GLN A N 1
ATOM 1531 C CA . GLN A 1 198 ? -123.850 -11.752 201.907 1.00 112.80 198 GLN A CA 1
ATOM 1532 C C . GLN A 1 198 ? -123.992 -12.365 203.298 1.00 113.97 198 GLN A C 1
ATOM 1533 O O . GLN A 1 198 ? -123.236 -12.034 204.213 1.00 113.15 198 GLN A O 1
ATOM 1539 N N . GLN B 1 1 ? -103.636 -22.867 243.197 1.00 77.18 1 GLN B N 1
ATOM 1540 C CA . GLN B 1 1 ? -103.227 -23.559 241.979 1.00 78.75 1 GLN B CA 1
ATOM 1541 C C . GLN B 1 1 ? -102.509 -22.597 241.042 1.00 81.96 1 GLN B C 1
ATOM 1542 O O . GLN B 1 1 ? -103.125 -21.709 240.451 1.00 78.78 1 GLN B O 1
ATOM 1548 N N . GLU B 1 2 ? -101.200 -22.780 240.912 1.00 91.76 2 GLU B N 1
ATOM 1549 C CA . GLU B 1 2 ? -100.365 -21.843 240.172 1.00 90.44 2 GLU B CA 1
ATOM 1550 C C . GLU B 1 2 ? -99.979 -22.362 238.790 1.00 87.26 2 GLU B C 1
ATOM 1551 O O . GLU B 1 2 ? -99.689 -23.547 238.620 1.00 82.12 2 GLU B O 1
ATOM 1557 N N . CYS B 1 3 ? -99.980 -21.466 237.805 1.00 69.55 3 CYS B N 1
ATOM 1558 C CA . CYS B 1 3 ? -99.539 -21.811 236.458 1.00 65.41 3 CYS B CA 1
ATOM 1559 C C . CYS B 1 3 ? -98.043 -22.111 236.473 1.00 64.10 3 CYS B C 1
ATOM 1560 O O . CYS B 1 3 ? -97.228 -21.227 236.731 1.00 64.48 3 CYS B O 1
ATOM 1563 N N . ASP B 1 4 ? -97.690 -23.363 236.197 1.00 62.97 4 ASP B N 1
ATOM 1564 C CA . ASP B 1 4 ? -96.311 -23.826 236.326 1.00 62.45 4 ASP B CA 1
ATOM 1565 C C . ASP B 1 4 ? -95.507 -23.677 235.033 1.00 58.91 4 ASP B C 1
ATOM 1566 O O . ASP B 1 4 ? -95.759 -24.378 234.052 1.00 54.74 4 ASP B O 1
ATOM 1571 N N . PHE B 1 5 ? -94.531 -22.771 235.047 1.00 54.00 5 PHE B N 1
ATOM 1572 C CA . PHE B 1 5 ? -93.715 -22.497 233.868 1.00 48.43 5 PHE B CA 1
ATOM 1573 C C . PHE B 1 5 ? -92.424 -23.298 233.881 1.00 45.16 5 PHE B C 1
ATOM 1574 O O . PHE B 1 5 ? -91.530 -23.066 233.066 1.00 45.12 5 PHE B O 1
ATOM 1582 N N . THR B 1 6 ? -92.340 -24.245 234.809 1.00 51.17 6 THR B N 1
ATOM 1583 C CA . THR B 1 6 ? -91.184 -25.129 234.926 1.00 50.48 6 THR B CA 1
ATOM 1584 C C . THR B 1 6 ? -90.726 -25.763 233.600 1.00 45.86 6 THR B C 1
ATOM 1585 O O . THR B 1 6 ? -89.523 -25.795 233.335 1.00 45.99 6 THR B O 1
ATOM 1589 N N . PRO B 1 7 ? -91.664 -26.262 232.762 1.00 42.17 7 PRO B N 1
ATOM 1590 C CA . PRO B 1 7 ? -91.201 -26.837 231.491 1.00 39.84 7 PRO B CA 1
ATOM 1591 C C . PRO B 1 7 ? -90.313 -25.911 230.651 1.00 40.76 7 PRO B C 1
ATOM 1592 O O . PRO B 1 7 ? -89.397 -26.391 229.987 1.00 38.03 7 PRO B O 1
ATOM 1596 N N . MET B 1 8 ? -90.575 -24.608 230.689 1.00 46.36 8 MET B N 1
ATOM 1597 C CA . MET B 1 8 ? -89.764 -23.651 229.944 1.00 44.07 8 MET B CA 1
ATOM 1598 C C . MET B 1 8 ? -88.368 -23.554 230.543 1.00 43.88 8 MET B C 1
ATOM 1599 O O . MET B 1 8 ? -87.378 -23.336 229.840 1.00 41.50 8 MET B O 1
ATOM 1604 N N . LEU B 1 9 ? -88.299 -23.733 231.855 1.00 41.60 9 LEU B N 1
ATOM 1605 C CA . LEU B 1 9 ? -87.041 -23.648 232.574 1.00 39.70 9 LEU B CA 1
ATOM 1606 C C . LEU B 1 9 ? -86.233 -24.941 232.512 1.00 46.66 9 LEU B C 1
ATOM 1607 O O . LEU B 1 9 ? -85.066 -24.954 232.887 1.00 45.12 9 LEU B O 1
ATOM 1612 N N . THR B 1 10 ? -86.844 -26.027 232.045 1.00 49.07 10 THR B N 1
ATOM 1613 C CA . THR B 1 10 ? -86.155 -27.315 232.067 1.00 47.31 10 THR B CA 1
ATOM 1614 C C . THR B 1 10 ? -85.847 -27.864 230.679 1.00 43.99 10 THR B C 1
ATOM 1615 O O . THR B 1 10 ? -86.729 -27.998 229.834 1.00 43.85 10 THR B O 1
ATOM 1619 N N . GLY B 1 11 ? -84.581 -28.187 230.457 1.00 43.31 11 GLY B N 1
ATOM 1620 C CA . GLY B 1 11 ? -84.174 -28.835 229.228 1.00 45.96 11 GLY B CA 1
ATOM 1621 C C . GLY B 1 11 ? -83.813 -27.866 228.123 1.00 43.25 11 GLY B C 1
ATOM 1622 O O . GLY B 1 11 ? -83.704 -26.658 228.339 1.00 41.04 11 GLY B O 1
ATOM 1623 N N . THR B 1 12 ? -83.628 -28.410 226.928 1.00 41.94 12 THR B N 1
ATOM 1624 C CA . THR B 1 12 ? -83.206 -27.628 225.781 1.00 43.00 12 THR B CA 1
ATOM 1625 C C . THR B 1 12 ? -84.398 -27.114 224.994 1.00 40.08 12 THR B C 1
ATOM 1626 O O . THR B 1 12 ? -85.213 -27.902 224.517 1.00 39.88 12 THR B O 1
ATOM 1630 N N . PRO B 1 13 ? -84.506 -25.784 224.864 1.00 39.34 13 PRO B N 1
ATOM 1631 C CA . PRO B 1 13 ? -85.563 -25.195 224.036 1.00 35.63 13 PRO B CA 1
ATOM 1632 C C . PRO B 1 13 ? -85.393 -25.600 222.578 1.00 33.11 13 PRO B C 1
ATOM 1633 O O . PRO B 1 13 ? -84.272 -25.639 222.071 1.00 31.26 13 PRO B O 1
ATOM 1637 N N . PRO B 1 14 ? -86.508 -25.916 221.909 1.00 36.00 14 PRO B N 1
ATOM 1638 C CA . PRO B 1 14 ? -86.497 -26.465 220.548 1.00 35.45 14 PRO B CA 1
ATOM 1639 C C . PRO B 1 14 ? -86.125 -25.413 219.507 1.00 31.14 14 PRO B C 1
ATOM 1640 O O . PRO B 1 14 ? -86.205 -24.217 219.787 1.00 30.44 14 PRO B O 1
ATOM 1644 N N . PRO B 1 15 ? -85.711 -25.854 218.313 1.00 34.33 15 PRO B N 1
ATOM 1645 C CA . PRO B 1 15 ? -85.539 -24.899 217.217 1.00 26.72 15 PRO B CA 1
ATOM 1646 C C . PRO B 1 15 ? -86.879 -24.234 216.880 1.00 31.80 15 PRO B C 1
ATOM 1647 O O . PRO B 1 15 ? -87.940 -24.793 217.184 1.00 28.12 15 PRO B O 1
ATOM 1651 N N . ILE B 1 16 ? -86.821 -23.061 216.257 1.00 29.88 16 ILE B N 1
ATOM 1652 C CA . ILE B 1 16 ? -87.996 -22.228 216.054 1.00 25.39 16 ILE B CA 1
ATOM 1653 C C . ILE B 1 16 ? -89.108 -22.933 215.261 1.00 24.26 16 ILE B C 1
ATOM 1654 O O . ILE B 1 16 ? -90.283 -22.832 215.622 1.00 22.98 16 ILE B O 1
ATOM 1659 N N . TYR B 1 17 ? -88.739 -23.670 214.216 1.00 22.76 17 TYR B N 1
ATOM 1660 C CA . TYR B 1 17 ? -89.730 -24.349 213.373 1.00 26.80 17 TYR B CA 1
ATOM 1661 C C . TYR B 1 17 ? -90.419 -25.499 214.114 1.00 28.10 17 TYR B C 1
ATOM 1662 O O . TYR B 1 17 ? -91.469 -25.982 213.694 1.00 29.95 17 TYR B O 1
ATOM 1671 N N . ASN B 1 18 ? -89.830 -25.929 215.225 1.00 28.48 18 ASN B N 1
ATOM 1672 C CA . ASN B 1 18 ? -90.440 -26.961 216.058 1.00 29.26 18 ASN B CA 1
ATOM 1673 C C . ASN B 1 18 ? -90.772 -26.378 217.426 1.00 31.54 18 ASN B C 1
ATOM 1674 O O . ASN B 1 18 ? -90.569 -27.028 218.447 1.00 26.44 18 ASN B O 1
ATOM 1679 N N . PHE B 1 19 ? -91.270 -25.138 217.451 1.00 29.81 19 PHE B N 1
ATOM 1680 C CA . PHE B 1 19 ? -91.478 -24.447 218.725 1.00 30.46 19 PHE B CA 1
ATOM 1681 C C . PHE B 1 19 ? -92.340 -25.254 219.705 1.00 32.25 19 PHE B C 1
ATOM 1682 O O . PHE B 1 19 ? -93.228 -26.009 219.305 1.00 31.73 19 PHE B O 1
ATOM 1690 N N . LYS B 1 20 ? -92.055 -25.081 220.991 1.00 31.93 20 LYS B N 1
ATOM 1691 C CA . LYS B 1 20 ? -92.825 -25.712 222.051 1.00 33.99 20 LYS B CA 1
ATOM 1692 C C . LYS B 1 20 ? -93.984 -24.813 222.444 1.00 32.38 20 LYS B C 1
ATOM 1693 O O . LYS B 1 20 ? -93.818 -23.602 222.569 1.00 31.35 20 LYS B O 1
ATOM 1699 N N . ARG B 1 21 ? -95.159 -25.400 222.629 1.00 26.75 21 ARG B N 1
ATOM 1700 C CA . ARG B 1 21 ? -96.336 -24.621 222.985 1.00 31.20 21 ARG B CA 1
ATOM 1701 C C . ARG B 1 21 ? -96.920 -25.079 224.313 1.00 35.47 21 ARG B C 1
ATOM 1702 O O . ARG B 1 21 ? -97.296 -26.239 224.478 1.00 35.62 21 ARG B O 1
ATOM 1710 N N . LEU B 1 22 ? -96.990 -24.153 225.259 1.00 30.51 22 LEU B N 1
ATOM 1711 C CA . LEU B 1 22 ? -97.522 -24.438 226.585 1.00 35.82 22 LEU B CA 1
ATOM 1712 C C . LEU B 1 22 ? -98.846 -23.730 226.788 1.00 39.22 22 LEU B C 1
ATOM 1713 O O . LEU B 1 22 ? -98.947 -22.521 226.586 1.00 39.64 22 LEU B O 1
ATOM 1718 N N . VAL B 1 23 ? -99.867 -24.473 227.187 1.00 38.01 23 VAL B N 1
ATOM 1719 C CA . VAL B 1 23 ? -101.185 -23.876 227.355 1.00 43.57 23 VAL B CA 1
ATOM 1720 C C . VAL B 1 23 ? -101.679 -24.022 228.783 1.00 43.19 23 VAL B C 1
ATOM 1721 O O . VAL B 1 23 ? -101.705 -25.120 229.335 1.00 48.98 23 VAL B O 1
ATOM 1725 N N . PHE B 1 24 ? -102.073 -22.906 229.378 1.00 40.83 24 PHE B N 1
ATOM 1726 C CA . PHE B 1 24 ? -102.504 -22.904 230.765 1.00 44.11 24 PHE B CA 1
ATOM 1727 C C . PHE B 1 24 ? -103.974 -22.528 230.894 1.00 51.33 24 PHE B C 1
ATOM 1728 O O . PHE B 1 24 ? -104.447 -21.582 230.262 1.00 53.71 24 PHE B O 1
ATOM 1736 N N . THR B 1 25 ? -104.695 -23.299 231.701 1.00 56.80 25 THR B N 1
ATOM 1737 C CA . THR B 1 25 ? -106.089 -23.021 232.028 1.00 61.32 25 THR B CA 1
ATOM 1738 C C . THR B 1 25 ? -106.316 -23.309 233.506 1.00 65.10 25 THR B C 1
ATOM 1739 O O . THR B 1 25 ? -105.599 -24.118 234.100 1.00 61.44 25 THR B O 1
ATOM 1743 N N . ASN B 1 26 ? -107.308 -22.642 234.088 1.00 70.90 26 ASN B N 1
ATOM 1744 C CA . ASN B 1 26 ? -107.715 -22.881 235.469 1.00 70.65 26 ASN B CA 1
ATOM 1745 C C . ASN B 1 26 ? -106.541 -22.863 236.440 1.00 72.30 26 ASN B C 1
ATOM 1746 O O . ASN B 1 26 ? -106.358 -23.786 237.233 1.00 73.17 26 ASN B O 1
ATOM 1751 N N . CYS B 1 27 ? -105.741 -21.806 236.356 1.00 65.78 27 CYS B N 1
ATOM 1752 C CA . CYS B 1 27 ? -104.597 -21.630 237.240 1.00 68.75 27 CYS B CA 1
ATOM 1753 C C . CYS B 1 27 ? -104.274 -20.148 237.379 1.00 65.95 27 CYS B C 1
ATOM 1754 O O . CYS B 1 27 ? -104.789 -19.323 236.626 1.00 65.56 27 CYS B O 1
ATOM 1757 N N . ASN B 1 28 ? -103.426 -19.811 238.342 1.00 70.19 28 ASN B N 1
ATOM 1758 C CA . ASN B 1 28 ? -103.040 -18.420 238.547 1.00 72.85 28 ASN B CA 1
ATOM 1759 C C . ASN B 1 28 ? -101.550 -18.184 238.307 1.00 73.48 28 ASN B C 1
ATOM 1760 O O . ASN B 1 28 ? -100.705 -18.935 238.792 1.00 73.10 28 ASN B O 1
ATOM 1765 N N . TYR B 1 29 ? -101.241 -17.128 237.559 1.00 64.37 29 TYR B N 1
ATOM 1766 C CA . TYR B 1 29 ? -99.883 -16.888 237.081 1.00 64.07 29 TYR B CA 1
ATOM 1767 C C . TYR B 1 29 ? -99.173 -15.732 237.789 1.00 65.49 29 TYR B C 1
ATOM 1768 O O . TYR B 1 29 ? -99.805 -14.760 238.204 1.00 66.90 29 TYR B O 1
ATOM 1777 N N . ASN B 1 30 ? -97.855 -15.854 237.918 1.00 69.36 30 ASN B N 1
ATOM 1778 C CA . ASN B 1 30 ? -96.997 -14.730 238.284 1.00 72.13 30 ASN B CA 1
ATOM 1779 C C . ASN B 1 30 ? -96.006 -14.510 237.150 1.00 68.42 30 ASN B C 1
ATOM 1780 O O . ASN B 1 30 ? -94.991 -15.202 237.047 1.00 64.70 30 ASN B O 1
ATOM 1785 N N . LEU B 1 31 ? -96.318 -13.546 236.294 1.00 69.43 31 LEU B N 1
ATOM 1786 C CA . LEU B 1 31 ? -95.552 -13.320 235.079 1.00 66.14 31 LEU B CA 1
ATOM 1787 C C . LEU B 1 31 ? -94.191 -12.698 235.364 1.00 61.98 31 LEU B C 1
ATOM 1788 O O . LEU B 1 31 ? -93.215 -12.973 234.667 1.00 59.29 31 LEU B O 1
ATOM 1793 N N . THR B 1 32 ? -94.131 -11.856 236.386 1.00 70.89 32 THR B N 1
ATOM 1794 C CA . THR B 1 32 ? -92.887 -11.185 236.733 1.00 70.50 32 THR B CA 1
ATOM 1795 C C . THR B 1 32 ? -91.852 -12.194 237.205 1.00 70.69 32 THR B C 1
ATOM 1796 O O . THR B 1 32 ? -90.682 -12.112 236.835 1.00 69.80 32 THR B O 1
ATOM 1800 N N . LYS B 1 33 ? -92.299 -13.153 238.010 1.00 67.88 33 LYS B N 1
ATOM 1801 C CA . LYS B 1 33 ? -91.424 -14.184 238.554 1.00 66.60 33 LYS B CA 1
ATOM 1802 C C . LYS B 1 33 ? -90.740 -14.982 237.447 1.00 64.35 33 LYS B C 1
ATOM 1803 O O . LYS B 1 33 ? -89.575 -15.366 237.572 1.00 59.72 33 LYS B O 1
ATOM 1809 N N . LEU B 1 34 ? -91.470 -15.225 236.364 1.00 60.16 34 LEU B N 1
ATOM 1810 C CA . LEU B 1 34 ? -90.917 -15.932 235.217 1.00 52.71 34 LEU B CA 1
ATOM 1811 C C . LEU B 1 34 ? -89.930 -15.058 234.454 1.00 51.62 34 LEU B C 1
ATOM 1812 O O . LEU B 1 34 ? -88.792 -15.463 234.201 1.00 46.58 34 LEU B O 1
ATOM 1817 N N . LEU B 1 35 ? -90.382 -13.860 234.090 1.00 50.00 35 LEU B N 1
ATOM 1818 C CA . LEU B 1 35 ? -89.596 -12.936 233.274 1.00 50.76 35 LEU B CA 1
ATOM 1819 C C . LEU B 1 35 ? -88.339 -12.450 233.988 1.00 47.00 35 LEU B C 1
ATOM 1820 O O . LEU B 1 35 ? -87.336 -12.143 233.345 1.00 44.59 35 LEU B O 1
ATOM 1825 N N . SER B 1 36 ? -88.392 -12.383 235.315 1.00 44.77 36 SER B N 1
ATOM 1826 C CA . SER B 1 36 ? -87.255 -11.908 236.101 1.00 50.13 36 SER B CA 1
ATOM 1827 C C . SER B 1 36 ? -86.063 -12.863 236.037 1.00 51.05 36 SER B C 1
ATOM 1828 O O . SER B 1 36 ? -84.937 -12.464 236.326 1.00 49.39 36 SER B O 1
ATOM 1831 N N . LEU B 1 37 ? -86.308 -14.119 235.667 1.00 46.14 37 LEU B N 1
ATOM 1832 C CA . LEU B 1 37 ? -85.233 -15.105 235.589 1.00 46.02 37 LEU B CA 1
ATOM 1833 C C . LEU B 1 37 ? -84.349 -14.901 234.360 1.00 47.67 37 LEU B C 1
ATOM 1834 O O . LEU B 1 37 ? -83.271 -15.490 234.259 1.00 42.66 37 LEU B O 1
ATOM 1839 N N . PHE B 1 38 ? -84.802 -14.057 233.435 1.00 48.11 38 PHE B N 1
ATOM 1840 C CA . PHE B 1 38 ? -84.103 -13.860 232.168 1.00 44.50 38 PHE B CA 1
ATOM 1841 C C . PHE B 1 38 ? -83.555 -12.441 231.996 1.00 44.46 38 PHE B C 1
ATOM 1842 O O . PHE B 1 38 ? -84.058 -11.492 232.603 1.00 47.11 38 PHE B O 1
ATOM 1850 N N . GLN B 1 39 ? -82.525 -12.303 231.163 1.00 49.10 39 GLN B N 1
ATOM 1851 C CA . GLN B 1 39 ? -82.076 -10.993 230.693 1.00 47.33 39 GLN B CA 1
ATOM 1852 C C . GLN B 1 39 ? -82.896 -10.602 229.469 1.00 41.86 39 GLN B C 1
ATOM 1853 O O . GLN B 1 39 ? -82.566 -10.996 228.354 1.00 37.63 39 GLN B O 1
ATOM 1859 N N . VAL B 1 40 ? -83.962 -9.837 229.661 1.00 43.85 40 VAL B N 1
ATOM 1860 C CA . VAL B 1 40 ? -84.788 -9.420 228.531 1.00 39.63 40 VAL B CA 1
ATOM 1861 C C . VAL B 1 40 ? -84.118 -8.333 227.695 1.00 41.46 40 VAL B C 1
ATOM 1862 O O . VAL B 1 40 ? -83.775 -7.272 228.206 1.00 46.51 40 VAL B O 1
ATOM 1866 N N . SER B 1 41 ? -83.940 -8.610 226.407 1.00 38.73 41 SER B N 1
ATOM 1867 C CA . SER B 1 41 ? -83.358 -7.649 225.479 1.00 43.71 41 SER B CA 1
ATOM 1868 C C . SER B 1 41 ? -84.430 -6.839 224.779 1.00 44.64 41 SER B C 1
ATOM 1869 O O . SER B 1 41 ? -84.285 -5.637 224.563 1.00 43.92 41 SER B O 1
ATOM 1872 N N . GLU B 1 42 ? -85.502 -7.522 224.409 1.00 44.12 42 GLU B N 1
ATOM 1873 C CA . GLU B 1 42 ? -86.581 -6.919 223.654 1.00 39.28 42 GLU B CA 1
ATOM 1874 C C . GLU B 1 42 ? -87.893 -7.474 224.137 1.00 42.16 42 GLU B C 1
ATOM 1875 O O . GLU B 1 42 ? -87.967 -8.621 224.591 1.00 43.47 42 GLU B O 1
ATOM 1881 N N . PHE B 1 43 ? -88.936 -6.670 224.035 1.00 32.57 43 PHE B N 1
ATOM 1882 C CA . PHE B 1 43 ? -90.271 -7.222 224.044 1.00 34.12 43 PHE B CA 1
ATOM 1883 C C . PHE B 1 43 ? -91.221 -6.301 223.316 1.00 38.39 43 PHE B C 1
ATOM 1884 O O . PHE B 1 43 ? -90.964 -5.104 223.172 1.00 39.75 43 PHE B O 1
ATOM 1892 N N . SER B 1 44 ? -92.316 -6.874 222.841 1.00 33.79 44 SER B N 1
ATOM 1893 C CA . SER B 1 44 ? -93.319 -6.112 222.125 1.00 35.41 44 SER B CA 1
ATOM 1894 C C . SER B 1 44 ? -94.680 -6.713 222.413 1.00 37.20 44 SER B C 1
ATOM 1895 O O . SER B 1 44 ? -94.897 -7.905 222.188 1.00 34.04 44 SER B O 1
ATOM 1898 N N . CYS B 1 45 ? -95.582 -5.892 222.936 1.00 33.77 45 CYS B N 1
ATOM 1899 C CA . CYS B 1 45 ? -96.945 -6.327 223.204 1.00 35.46 45 CYS B CA 1
ATOM 1900 C C . CYS B 1 45 ? -97.919 -5.702 222.218 1.00 38.84 45 CYS B C 1
ATOM 1901 O O . CYS B 1 45 ? -97.821 -4.512 221.888 1.00 37.07 45 CYS B O 1
ATOM 1904 N N . HIS B 1 46 ? -98.859 -6.516 221.755 1.00 37.63 46 HIS B N 1
ATOM 1905 C CA . HIS B 1 46 ? -99.883 -6.073 220.823 1.00 42.37 46 HIS B CA 1
ATOM 1906 C C . HIS B 1 46 ? -101.268 -6.172 221.457 1.00 46.73 46 HIS B C 1
ATOM 1907 O O . HIS B 1 46 ? -101.683 -7.249 221.893 1.00 44.58 46 HIS B O 1
ATOM 1914 N N . GLN B 1 47 ? -101.961 -5.036 221.499 1.00 41.93 47 GLN B N 1
ATOM 1915 C CA . GLN B 1 47 ? -103.276 -4.888 222.128 1.00 46.03 47 GLN B CA 1
ATOM 1916 C C . GLN B 1 47 ? -103.265 -5.158 223.633 1.00 48.04 47 GLN B C 1
ATOM 1917 O O . GLN B 1 47 ? -104.311 -5.401 224.231 1.00 54.35 47 GLN B O 1
ATOM 1923 N N . VAL B 1 48 ? -102.087 -5.109 224.248 1.00 49.33 48 VAL B N 1
ATOM 1924 C CA . VAL B 1 48 ? -101.988 -5.115 225.705 1.00 51.19 48 VAL B CA 1
ATOM 1925 C C . VAL B 1 48 ? -100.950 -4.122 226.178 1.00 55.33 48 VAL B C 1
ATOM 1926 O O . VAL B 1 48 ? -99.953 -3.884 225.496 1.00 54.33 48 VAL B O 1
ATOM 1930 N N . SER B 1 49 ? -101.192 -3.542 227.348 1.00 70.54 49 SER B N 1
ATOM 1931 C CA . SER B 1 49 ? -100.114 -2.981 228.145 1.00 71.07 49 SER B CA 1
ATOM 1932 C C . SER B 1 49 ? -99.573 -4.112 229.007 1.00 78.73 49 SER B C 1
ATOM 1933 O O . SER B 1 49 ? -100.340 -4.916 229.527 1.00 79.31 49 SER B O 1
ATOM 1936 N N . PRO B 1 50 ? -98.248 -4.187 229.155 1.00 79.72 50 PRO B N 1
ATOM 1937 C CA . PRO B 1 50 ? -97.631 -5.281 229.914 1.00 82.81 50 PRO B CA 1
ATOM 1938 C C . PRO B 1 50 ? -98.057 -5.317 231.382 1.00 84.01 50 PRO B C 1
ATOM 1939 O O . PRO B 1 50 ? -97.931 -6.363 232.020 1.00 79.45 50 PRO B O 1
ATOM 1943 N N . SER B 1 51 ? -98.555 -4.197 231.902 1.00 73.39 51 SER B N 1
ATOM 1944 C CA . SER B 1 51 ? -99.114 -4.160 233.250 1.00 77.20 51 SER B CA 1
ATOM 1945 C C . SER B 1 51 ? -100.503 -4.790 233.249 1.00 78.34 51 SER B C 1
ATOM 1946 O O . SER B 1 51 ? -100.910 -5.430 234.221 1.00 82.27 51 SER B O 1
ATOM 1949 N N . SER B 1 52 ? -101.229 -4.601 232.151 1.00 61.37 52 SER B N 1
ATOM 1950 C CA . SER B 1 52 ? -102.506 -5.277 231.961 1.00 61.41 52 SER B CA 1
ATOM 1951 C C . SER B 1 52 ? -102.278 -6.776 231.800 1.00 62.53 52 SER B C 1
ATOM 1952 O O . SER B 1 52 ? -103.099 -7.589 232.224 1.00 63.54 52 SER B O 1
ATOM 1955 N N . LEU B 1 53 ? -101.152 -7.131 231.187 1.00 63.19 53 LEU B N 1
ATOM 1956 C CA . LEU B 1 53 ? -100.816 -8.528 230.942 1.00 66.20 53 LEU B CA 1
ATOM 1957 C C . LEU B 1 53 ? -100.505 -9.240 232.251 1.00 67.26 53 LEU B C 1
ATOM 1958 O O . LEU B 1 53 ? -100.735 -10.441 232.390 1.00 65.56 53 LEU B O 1
ATOM 1963 N N . ALA B 1 54 ? -99.987 -8.482 233.212 1.00 117.87 54 ALA B N 1
ATOM 1964 C CA . ALA B 1 54 ? -99.609 -9.031 234.507 1.00 119.72 54 ALA B CA 1
ATOM 1965 C C . ALA B 1 54 ? -100.774 -9.012 235.493 1.00 121.72 54 ALA B C 1
ATOM 1966 O O . ALA B 1 54 ? -100.698 -9.620 236.561 1.00 124.16 54 ALA B O 1
ATOM 1968 N N . THR B 1 55 ? -101.851 -8.316 235.134 1.00 78.36 55 THR B N 1
ATOM 1969 C CA . THR B 1 55 ? -102.963 -8.106 236.060 1.00 78.84 55 THR B CA 1
ATOM 1970 C C . THR B 1 55 ? -104.348 -8.373 235.464 1.00 78.52 55 THR B C 1
ATOM 1971 O O . THR B 1 55 ? -105.353 -7.914 236.007 1.00 78.73 55 THR B O 1
ATOM 1975 N N . GLY B 1 56 ? -104.405 -9.112 234.360 1.00 65.51 56 GLY B N 1
ATOM 1976 C CA . GLY B 1 56 ? -105.673 -9.391 233.705 1.00 67.42 56 GLY B CA 1
ATOM 1977 C C . GLY B 1 56 ? -106.161 -10.817 233.893 1.00 65.69 56 GLY B C 1
ATOM 1978 O O . GLY B 1 56 ? -105.411 -11.681 234.341 1.00 65.49 56 GLY B O 1
ATOM 1979 N N . CYS B 1 57 ? -107.424 -11.063 233.555 1.00 65.44 57 CYS B N 1
ATOM 1980 C CA . CYS B 1 57 ? -107.980 -12.414 233.614 1.00 62.25 57 CYS B CA 1
ATOM 1981 C C . CYS B 1 57 ? -108.433 -12.905 232.245 1.00 62.14 57 CYS B C 1
ATOM 1982 O O . CYS B 1 57 ? -109.131 -12.200 231.515 1.00 61.57 57 CYS B O 1
ATOM 1985 N N . TYR B 1 58 ? -108.032 -14.130 231.915 1.00 68.15 58 TYR B N 1
ATOM 1986 C CA . TYR B 1 58 ? -108.237 -14.694 230.588 1.00 66.97 58 TYR B CA 1
ATOM 1987 C C . TYR B 1 58 ? -108.797 -16.109 230.674 1.00 66.55 58 TYR B C 1
ATOM 1988 O O . TYR B 1 58 ? -108.710 -16.756 231.716 1.00 69.28 58 TYR B O 1
ATOM 1997 N N . SER B 1 59 ? -109.369 -16.591 229.576 1.00 58.37 59 SER B N 1
ATOM 1998 C CA . SER B 1 59 ? -109.879 -17.955 229.534 1.00 62.16 59 SER B CA 1
ATOM 1999 C C . SER B 1 59 ? -108.748 -18.950 229.281 1.00 56.37 59 SER B C 1
ATOM 2000 O O . SER B 1 59 ? -108.878 -20.135 229.583 1.00 54.42 59 SER B O 1
ATOM 2003 N N . SER B 1 60 ? -107.640 -18.462 228.729 1.00 61.67 60 SER B N 1
ATOM 2004 C CA . SER B 1 60 ? -106.450 -19.288 228.534 1.00 56.58 60 SER B CA 1
ATOM 2005 C C . SER B 1 60 ? -105.205 -18.442 228.283 1.00 57.16 60 SER B C 1
ATOM 2006 O O . SER B 1 60 ? -105.269 -17.379 227.654 1.00 53.57 60 SER B O 1
ATOM 2009 N N . LEU B 1 61 ? -104.075 -18.927 228.788 1.00 53.22 61 LEU B N 1
ATOM 2010 C CA . LEU B 1 61 ? -102.776 -18.306 228.560 1.00 45.66 61 LEU B CA 1
ATOM 2011 C C . LEU B 1 61 ? -101.868 -19.274 227.806 1.00 48.32 61 LEU B C 1
ATOM 2012 O O . LEU B 1 61 ? -101.638 -20.396 228.255 1.00 49.62 61 LEU B O 1
ATOM 2017 N N . THR B 1 62 ? -101.357 -18.847 226.657 1.00 46.78 62 THR B N 1
ATOM 2018 C CA . THR B 1 62 ? -100.486 -19.700 225.855 1.00 44.19 62 THR B CA 1
ATOM 2019 C C . THR B 1 62 ? -99.073 -19.126 225.797 1.00 43.86 62 THR B C 1
ATOM 2020 O O . THR B 1 62 ? -98.885 -17.905 225.697 1.00 34.79 62 THR B O 1
ATOM 2024 N N . VAL B 1 63 ? -98.083 -20.009 225.893 1.00 39.55 63 VAL B N 1
ATOM 2025 C CA . VAL B 1 63 ? -96.694 -19.612 225.726 1.00 35.13 63 VAL B CA 1
ATOM 2026 C C . VAL B 1 63 ? -95.988 -20.485 224.700 1.00 35.75 63 VAL B C 1
ATOM 2027 O O . VAL B 1 63 ? -95.843 -21.700 224.881 1.00 38.32 63 VAL B O 1
ATOM 2031 N N . ASP B 1 64 ? -95.575 -19.852 223.610 1.00 31.29 64 ASP B N 1
ATOM 2032 C CA . ASP B 1 64 ? -94.716 -20.470 222.611 1.00 31.40 64 ASP B CA 1
ATOM 2033 C C . ASP B 1 64 ? -93.272 -20.080 222.895 1.00 34.49 64 ASP B C 1
ATOM 2034 O O . ASP B 1 64 ? -92.993 -18.897 223.111 1.00 31.34 64 ASP B O 1
ATOM 2039 N N . TYR B 1 65 ? -92.351 -21.041 222.885 1.00 29.68 65 TYR B N 1
ATOM 2040 C CA . TYR B 1 65 ? -90.945 -20.683 223.063 1.00 31.15 65 TYR B CA 1
ATOM 2041 C C . TYR B 1 65 ? -89.991 -21.550 222.249 1.00 29.05 65 TYR B C 1
ATOM 2042 O O . TYR B 1 65 ? -90.329 -22.654 221.821 1.00 29.80 65 TYR B O 1
ATOM 2051 N N . PHE B 1 66 ? -88.804 -21.005 222.017 1.00 23.60 66 PHE B N 1
ATOM 2052 C CA . PHE B 1 66 ? -87.785 -21.631 221.190 1.00 27.66 66 PHE B CA 1
ATOM 2053 C C . PHE B 1 66 ? -86.453 -20.903 221.340 1.00 29.51 66 PHE B C 1
ATOM 2054 O O . PHE B 1 66 ? -86.411 -19.725 221.713 1.00 28.32 66 PHE B O 1
ATOM 2062 N N . ALA B 1 67 ? -85.365 -21.607 221.052 1.00 27.96 67 ALA B N 1
ATOM 2063 C CA . ALA B 1 67 ? -84.066 -20.962 220.963 1.00 31.65 67 ALA B CA 1
ATOM 2064 C C . ALA B 1 67 ? -84.060 -20.004 219.770 1.00 34.91 67 ALA B C 1
ATOM 2065 O O . ALA B 1 67 ? -84.653 -20.293 218.725 1.00 29.34 67 ALA B O 1
ATOM 2067 N N . TYR B 1 68 ? -83.388 -18.868 219.931 1.00 30.61 68 TYR B N 1
ATOM 2068 C CA . TYR B 1 68 ? -83.389 -17.826 218.907 1.00 34.08 68 TYR B CA 1
ATOM 2069 C C . TYR B 1 68 ? -82.364 -16.761 219.263 1.00 32.83 68 TYR B C 1
ATOM 2070 O O . TYR B 1 68 ? -82.404 -16.200 220.356 1.00 32.43 68 TYR B O 1
ATOM 2079 N N . SER B 1 69 ? -81.438 -16.491 218.353 1.00 31.65 69 SER B N 1
ATOM 2080 C CA . SER B 1 69 ? -80.419 -15.485 218.626 1.00 38.15 69 SER B CA 1
ATOM 2081 C C . SER B 1 69 ? -81.024 -14.086 218.497 1.00 38.22 69 SER B C 1
ATOM 2082 O O . SER B 1 69 ? -81.706 -13.775 217.520 1.00 37.85 69 SER B O 1
ATOM 2085 N N . THR B 1 70 ? -80.788 -13.259 219.509 1.00 34.44 70 THR B N 1
ATOM 2086 C CA . THR B 1 70 ? -81.446 -11.961 219.628 1.00 34.32 70 THR B CA 1
ATOM 2087 C C . THR B 1 70 ? -81.197 -11.066 218.407 1.00 36.84 70 THR B C 1
ATOM 2088 O O . THR B 1 70 ? -82.072 -10.298 218.008 1.00 33.01 70 THR B O 1
ATOM 2092 N N . ASP B 1 71 ? -80.033 -11.212 217.777 1.00 39.01 71 ASP B N 1
ATOM 2093 C CA . ASP B 1 71 ? -79.698 -10.386 216.617 1.00 44.32 71 ASP B CA 1
ATOM 2094 C C . ASP B 1 71 ? -80.546 -10.687 215.375 1.00 41.36 71 ASP B C 1
ATOM 2095 O O . ASP B 1 71 ? -80.321 -10.107 214.313 1.00 42.13 71 ASP B O 1
ATOM 2100 N N . MET B 1 72 ? -81.505 -11.596 215.503 1.00 37.20 72 MET B N 1
ATOM 2101 C CA . MET B 1 72 ? -82.425 -11.878 214.406 1.00 39.63 72 MET B CA 1
ATOM 2102 C C . MET B 1 72 ? -83.823 -11.376 214.754 1.00 34.63 72 MET B C 1
ATOM 2103 O O . MET B 1 72 ? -84.812 -11.796 214.150 1.00 33.90 72 MET B O 1
ATOM 2108 N N . SER B 1 73 ? -83.878 -10.471 215.730 1.00 33.29 73 SER B N 1
ATOM 2109 C CA . SER B 1 73 ? -85.121 -9.852 216.197 1.00 36.21 73 SER B CA 1
ATOM 2110 C C . SER B 1 73 ? -85.967 -9.261 215.084 1.00 32.36 73 SER B C 1
ATOM 2111 O O . SER B 1 73 ? -87.196 -9.288 215.151 1.00 34.84 73 SER B O 1
ATOM 2114 N N . SER B 1 74 ? -85.316 -8.708 214.067 1.00 34.72 74 SER B N 1
ATOM 2115 C CA . SER B 1 74 ? -86.051 -7.987 213.028 1.00 38.78 74 SER B CA 1
ATOM 2116 C C . SER B 1 74 ? -86.835 -8.958 212.147 1.00 38.26 74 SER B C 1
ATOM 2117 O O . SER B 1 74 ? -87.799 -8.572 211.490 1.00 36.18 74 SER B O 1
ATOM 2120 N N . TYR B 1 75 ? -86.434 -10.225 212.155 1.00 31.09 75 TYR B N 1
ATOM 2121 C CA . TYR B 1 75 ? -87.112 -11.232 211.346 1.00 34.38 75 TYR B CA 1
ATOM 2122 C C . TYR B 1 75 ? -88.389 -11.718 212.011 1.00 29.78 75 TYR B C 1
ATOM 2123 O O . TYR B 1 75 ? -89.190 -12.415 211.388 1.00 29.40 75 TYR B O 1
ATOM 2132 N N . LEU B 1 76 ? -88.568 -11.351 213.278 1.00 32.65 76 LEU B N 1
ATOM 2133 C CA . LEU B 1 76 ? -89.794 -11.666 214.003 1.00 33.64 76 LEU B CA 1
ATOM 2134 C C . LEU B 1 76 ? -90.696 -10.442 214.147 1.00 37.57 76 LEU B C 1
ATOM 2135 O O . LEU B 1 76 ? -91.729 -10.505 214.809 1.00 36.72 76 LEU B O 1
ATOM 2140 N N . GLN B 1 77 ? -90.296 -9.328 213.538 1.00 36.90 77 GLN B N 1
ATOM 2141 C CA . GLN B 1 77 ? -91.126 -8.127 213.535 1.00 42.19 77 GLN B CA 1
ATOM 2142 C C . GLN B 1 77 ? -92.407 -8.403 212.753 1.00 39.72 77 GLN B C 1
ATOM 2143 O O . GLN B 1 77 ? -92.376 -9.110 211.750 1.00 40.52 77 GLN B O 1
ATOM 2149 N N . PRO B 1 78 ? -93.539 -7.848 213.213 1.00 40.09 78 PRO B N 1
ATOM 2150 C CA . PRO B 1 78 ? -94.802 -7.964 212.476 1.00 40.88 78 PRO B CA 1
ATOM 2151 C C . PRO B 1 78 ? -94.656 -7.472 211.038 1.00 43.19 78 PRO B C 1
ATOM 2152 O O . PRO B 1 78 ? -94.134 -6.386 210.835 1.00 39.62 78 PRO B O 1
ATOM 2156 N N . GLY B 1 79 ? -95.082 -8.271 210.066 1.00 42.67 79 GLY B N 1
ATOM 2157 C CA . GLY B 1 79 ? -95.040 -7.866 208.672 1.00 43.27 79 GLY B CA 1
ATOM 2158 C C . GLY B 1 79 ? -93.692 -8.054 208.003 1.00 43.78 79 GLY B C 1
ATOM 2159 O O . GLY B 1 79 ? -93.498 -7.633 206.867 1.00 43.77 79 GLY B O 1
ATOM 2160 N N . SER B 1 80 ? -92.755 -8.688 208.701 1.00 40.89 80 SER B N 1
ATOM 2161 C CA . SER B 1 80 ? -91.422 -8.901 208.146 1.00 39.81 80 SER B CA 1
ATOM 2162 C C . SER B 1 80 ? -91.442 -9.917 207.010 1.00 46.05 80 SER B C 1
ATOM 2163 O O . SER B 1 80 ? -92.318 -10.787 206.941 1.00 41.40 80 SER B O 1
ATOM 2166 N N . ALA B 1 81 ? -90.474 -9.796 206.112 1.00 50.60 81 ALA B N 1
ATOM 2167 C CA . ALA B 1 81 ? -90.299 -10.787 205.066 1.00 53.73 81 ALA B CA 1
ATOM 2168 C C . ALA B 1 81 ? -89.167 -11.727 205.460 1.00 53.36 81 ALA B C 1
ATOM 2169 O O . ALA B 1 81 ? -88.535 -11.551 206.504 1.00 49.24 81 ALA B O 1
ATOM 2171 N N . GLY B 1 82 ? -88.914 -12.732 204.636 1.00 38.37 82 GLY B N 1
ATOM 2172 C CA . GLY B 1 82 ? -87.776 -13.593 204.872 1.00 42.01 82 GLY B CA 1
ATOM 2173 C C . GLY B 1 82 ? -88.125 -14.947 205.454 1.00 36.81 82 GLY B C 1
ATOM 2174 O O . GLY B 1 82 ? -89.286 -15.244 205.750 1.00 33.76 82 GLY B O 1
ATOM 2175 N N . ALA B 1 83 ? -87.089 -15.756 205.639 1.00 38.40 83 ALA B N 1
ATOM 2176 C CA . ALA B 1 83 ? -87.238 -17.173 205.939 1.00 37.53 83 ALA B CA 1
ATOM 2177 C C . ALA B 1 83 ? -87.974 -17.444 207.244 1.00 32.44 83 ALA B C 1
ATOM 2178 O O . ALA B 1 83 ? -88.752 -18.393 207.326 1.00 35.29 83 ALA B O 1
ATOM 2180 N N . ILE B 1 84 ? -87.733 -16.619 208.259 1.00 28.77 84 ILE B N 1
ATOM 2181 C CA . ILE B 1 84 ? -88.293 -16.875 209.583 1.00 31.70 84 ILE B CA 1
ATOM 2182 C C . ILE B 1 84 ? -89.827 -16.873 209.568 1.00 32.39 84 ILE B C 1
ATOM 2183 O O . ILE B 1 84 ? -90.453 -17.852 209.968 1.00 28.71 84 ILE B O 1
ATOM 2188 N N . VAL B 1 85 ? -90.431 -15.790 209.088 1.00 32.23 85 VAL B N 1
ATOM 2189 C CA . VAL B 1 85 ? -91.889 -15.705 209.015 1.00 29.83 85 VAL B CA 1
ATOM 2190 C C . VAL B 1 85 ? -92.453 -16.692 207.980 1.00 32.22 85 VAL B C 1
ATOM 2191 O O . VAL B 1 85 ? -93.534 -17.256 208.157 1.00 30.70 85 VAL B O 1
ATOM 2195 N N . GLN B 1 86 ? -91.708 -16.921 206.906 1.00 29.15 86 GLN B N 1
ATOM 2196 C CA . GLN B 1 86 ? -92.210 -17.759 205.823 1.00 30.43 86 GLN B CA 1
ATOM 2197 C C . GLN B 1 86 ? -92.250 -19.255 206.172 1.00 34.75 86 GLN B C 1
ATOM 2198 O O . GLN B 1 86 ? -93.196 -19.945 205.803 1.00 33.94 86 GLN B O 1
ATOM 2204 N N . PHE B 1 87 ? -91.243 -19.759 206.885 1.00 29.31 87 PHE B N 1
ATOM 2205 C CA . PHE B 1 87 ? -91.128 -21.208 207.053 1.00 32.35 87 PHE B CA 1
ATOM 2206 C C . PHE B 1 87 ? -90.913 -21.677 208.488 1.00 30.76 87 PHE B C 1
ATOM 2207 O O . PHE B 1 87 ? -90.759 -22.870 208.720 1.00 28.93 87 PHE B O 1
ATOM 2215 N N . ASN B 1 88 ? -90.885 -20.757 209.451 1.00 31.75 88 ASN B N 1
ATOM 2216 C CA . ASN B 1 88 ? -90.584 -21.150 210.829 1.00 30.94 88 ASN B CA 1
ATOM 2217 C C . ASN B 1 88 ? -91.651 -20.739 211.838 1.00 28.24 88 ASN B C 1
ATOM 2218 O O . ASN B 1 88 ? -92.270 -21.582 212.473 1.00 24.98 88 ASN B O 1
ATOM 2223 N N . TYR B 1 89 ? -91.854 -19.439 212.003 1.00 25.33 89 TYR B N 1
ATOM 2224 C CA . TYR B 1 89 ? -92.848 -18.964 212.953 1.00 27.29 89 TYR B CA 1
ATOM 2225 C C . TYR B 1 89 ? -93.478 -17.663 212.482 1.00 29.66 89 TYR B C 1
ATOM 2226 O O . TYR B 1 89 ? -92.789 -16.657 212.326 1.00 26.61 89 TYR B O 1
ATOM 2235 N N . LYS B 1 90 ? -94.787 -17.692 212.258 1.00 34.72 90 LYS B N 1
ATOM 2236 C CA . LYS B 1 90 ? -95.537 -16.485 211.937 1.00 34.15 90 LYS B CA 1
ATOM 2237 C C . LYS B 1 90 ? -96.494 -16.176 213.076 1.00 33.35 90 LYS B C 1
ATOM 2238 O O . LYS B 1 90 ? -97.477 -16.893 213.276 1.00 30.60 90 LYS B O 1
ATOM 2244 N N . GLN B 1 91 ? -96.195 -15.114 213.820 1.00 28.05 91 GLN B N 1
ATOM 2245 C CA . GLN B 1 91 ? -96.946 -14.770 215.021 1.00 32.15 91 GLN B CA 1
ATOM 2246 C C . GLN B 1 91 ? -98.411 -14.508 214.694 1.00 34.30 91 GLN B C 1
ATOM 2247 O O . GLN B 1 91 ? -98.722 -13.862 213.693 1.00 33.41 91 GLN B O 1
ATOM 2253 N N . ASP B 1 92 ? -99.303 -15.025 215.534 1.00 36.52 92 ASP B N 1
ATOM 2254 C CA . ASP B 1 92 ? -100.743 -14.817 215.372 1.00 38.61 92 ASP B CA 1
ATOM 2255 C C . ASP B 1 92 ? -101.183 -13.564 216.128 1.00 38.10 92 ASP B C 1
ATOM 2256 O O . ASP B 1 92 ? -101.237 -13.567 217.354 1.00 41.02 92 ASP B O 1
ATOM 2261 N N . PHE B 1 93 ? -101.506 -12.498 215.401 1.00 36.74 93 PHE B N 1
ATOM 2262 C CA . PHE B 1 93 ? -101.851 -11.230 216.044 1.00 38.62 93 PHE B CA 1
ATOM 2263 C C . PHE B 1 93 ? -103.359 -11.059 216.260 1.00 42.67 93 PHE B C 1
ATOM 2264 O O . PHE B 1 93 ? -103.815 -9.991 216.662 1.00 42.16 93 PHE B O 1
ATOM 2272 N N . SER B 1 94 ? -104.131 -12.113 216.011 1.00 40.74 94 SER B N 1
ATOM 2273 C CA . SER B 1 94 ? -105.581 -12.040 216.166 1.00 38.16 94 SER B CA 1
ATOM 2274 C C . SER B 1 94 ? -105.988 -12.050 217.638 1.00 44.51 94 SER B C 1
ATOM 2275 O O . SER B 1 94 ? -107.156 -11.862 217.974 1.00 51.42 94 SER B O 1
ATOM 2278 N N . ASN B 1 95 ? -105.014 -12.267 218.513 1.00 47.83 95 ASN B N 1
ATOM 2279 C CA . ASN B 1 95 ? -105.226 -12.214 219.952 1.00 44.80 95 ASN B CA 1
ATOM 2280 C C . ASN B 1 95 ? -104.174 -11.311 220.577 1.00 44.08 95 ASN B C 1
ATOM 2281 O O . ASN B 1 95 ? -103.104 -11.123 219.999 1.00 44.76 95 ASN B O 1
ATOM 2286 N N . PRO B 1 96 ? -104.470 -10.742 221.755 1.00 38.80 96 PRO B N 1
ATOM 2287 C CA . PRO B 1 96 ? -103.459 -9.977 222.489 1.00 40.54 96 PRO B CA 1
ATOM 2288 C C . PRO B 1 96 ? -102.207 -10.819 222.749 1.00 41.41 96 PRO B C 1
ATOM 2289 O O . PRO B 1 96 ? -102.307 -11.881 223.365 1.00 40.43 96 PRO B O 1
ATOM 2293 N N . THR B 1 97 ? -101.057 -10.360 222.264 1.00 41.62 97 THR B N 1
ATOM 2294 C CA . THR B 1 97 ? -99.820 -11.124 222.371 1.00 41.29 97 THR B CA 1
ATOM 2295 C C . THR B 1 97 ? -98.653 -10.260 222.826 1.00 41.39 97 THR B C 1
ATOM 2296 O O . THR B 1 97 ? -98.633 -9.047 222.602 1.00 39.57 97 THR B O 1
ATOM 2300 N N . CYS B 1 98 ? -97.688 -10.898 223.476 1.00 39.33 98 CYS B N 1
ATOM 2301 C CA . CYS B 1 98 ? -96.427 -10.257 223.824 1.00 37.27 98 CYS B CA 1
ATOM 2302 C C . CYS B 1 98 ? -95.275 -11.147 223.383 1.00 33.85 98 CYS B C 1
ATOM 2303 O O . CYS B 1 98 ? -95.222 -12.323 223.736 1.00 37.53 98 CYS B O 1
ATOM 2306 N N . ARG B 1 99 ? -94.376 -10.582 222.587 1.00 26.35 99 ARG B N 1
ATOM 2307 C CA . ARG B 1 99 ? -93.184 -11.270 222.120 1.00 25.73 99 ARG B CA 1
ATOM 2308 C C . ARG B 1 99 ? -91.999 -10.818 222.946 1.00 30.27 99 ARG B C 1
ATOM 2309 O O . ARG B 1 99 ? -91.776 -9.615 223.113 1.00 26.07 99 ARG B O 1
ATOM 2317 N N . VAL B 1 100 ? -91.251 -11.779 223.478 1.00 26.64 100 VAL B N 1
ATOM 2318 C CA . VAL B 1 100 ? -90.141 -11.477 224.377 1.00 27.84 100 VAL B CA 1
ATOM 2319 C C . VAL B 1 100 ? -88.864 -12.160 223.915 1.00 32.24 100 VAL B C 1
ATOM 2320 O O . VAL B 1 100 ? -88.854 -13.371 223.660 1.00 27.46 100 VAL B O 1
ATOM 2324 N N . LEU B 1 101 ? -87.792 -11.383 223.794 1.00 30.24 101 LEU B N 1
ATOM 2325 C CA . LEU B 1 101 ? -86.499 -11.932 223.406 1.00 32.34 101 LEU B CA 1
ATOM 2326 C C . LEU B 1 101 ? -85.549 -11.784 224.577 1.00 36.82 101 LEU B C 1
ATOM 2327 O O . LEU B 1 101 ? -85.375 -10.689 225.110 1.00 37.47 101 LEU B O 1
ATOM 2332 N N . ALA B 1 102 ? -84.946 -12.893 224.987 1.00 30.69 102 ALA B N 1
ATOM 2333 C CA . ALA B 1 102 ? -84.193 -12.914 226.230 1.00 32.55 102 ALA B CA 1
ATOM 2334 C C . ALA B 1 102 ? -82.931 -13.759 226.156 1.00 32.39 102 ALA B C 1
ATOM 2335 O O . ALA B 1 102 ? -82.805 -14.657 225.320 1.00 32.49 102 ALA B O 1
ATOM 2337 N N . THR B 1 103 ? -81.993 -13.452 227.042 1.00 31.79 103 THR B N 1
ATOM 2338 C CA . THR B 1 103 ? -80.776 -14.227 227.156 1.00 31.17 103 THR B CA 1
ATOM 2339 C C . THR B 1 103 ? -80.867 -15.037 228.443 1.00 36.72 103 THR B C 1
ATOM 2340 O O . THR B 1 103 ? -81.324 -14.534 229.471 1.00 34.74 103 THR B O 1
ATOM 2344 N N . VAL B 1 104 ? -80.491 -16.309 228.359 1.00 33.75 104 VAL B N 1
ATOM 2345 C CA . VAL B 1 104 ? -80.449 -17.182 229.525 1.00 36.54 104 VAL B CA 1
ATOM 2346 C C . VAL B 1 104 ? -79.181 -16.919 230.334 1.00 37.78 104 VAL B C 1
ATOM 2347 O O . VAL B 1 104 ? -78.074 -17.106 229.833 1.00 34.69 104 VAL B O 1
ATOM 2351 N N . PRO B 1 105 ? -79.341 -16.466 231.586 1.00 37.53 105 PRO B N 1
ATOM 2352 C CA . PRO B 1 105 ? -78.208 -16.211 232.483 1.00 47.71 105 PRO B CA 1
ATOM 2353 C C . PRO B 1 105 ? -77.530 -17.511 232.909 1.00 50.83 105 PRO B C 1
ATOM 2354 O O . PRO B 1 105 ? -78.223 -18.508 233.107 1.00 47.51 105 PRO B O 1
ATOM 2358 N N . GLN B 1 106 ? -76.210 -17.500 233.057 1.00 58.97 106 GLN B N 1
ATOM 2359 C CA . GLN B 1 106 ? -75.497 -18.687 233.520 1.00 64.80 106 GLN B CA 1
ATOM 2360 C C . GLN B 1 106 ? -76.030 -19.188 234.864 1.00 64.64 106 GLN B C 1
ATOM 2361 O O . GLN B 1 106 ? -76.046 -20.396 235.108 1.00 63.24 106 GLN B O 1
ATOM 2367 N N . ASN B 1 107 ? -76.482 -18.266 235.717 1.00 73.42 107 ASN B N 1
ATOM 2368 C CA . ASN B 1 107 ? -77.051 -18.625 237.019 1.00 78.21 107 ASN B CA 1
ATOM 2369 C C . ASN B 1 107 ? -78.244 -19.585 236.848 1.00 77.18 107 ASN B C 1
ATOM 2370 O O . ASN B 1 107 ? -78.520 -20.418 237.708 1.00 79.21 107 ASN B O 1
ATOM 2375 N N . LEU B 1 108 ? -78.947 -19.443 235.725 1.00 71.03 108 LEU B N 1
ATOM 2376 C CA . LEU B 1 108 ? -80.054 -20.328 235.364 1.00 66.35 108 LEU B CA 1
ATOM 2377 C C . LEU B 1 108 ? -79.518 -21.637 234.782 1.00 67.82 108 LEU B C 1
ATOM 2378 O O . LEU B 1 108 ? -79.079 -21.681 233.631 1.00 63.63 108 LEU B O 1
ATOM 2383 N N . THR B 1 109 ? -79.569 -22.702 235.578 1.00 51.04 109 THR B N 1
ATOM 2384 C CA . THR B 1 109 ? -78.855 -23.934 235.257 1.00 54.75 109 THR B CA 1
ATOM 2385 C C . THR B 1 109 ? -79.730 -25.021 234.630 1.00 48.18 109 THR B C 1
ATOM 2386 O O . THR B 1 109 ? -79.234 -25.869 233.890 1.00 50.28 109 THR B O 1
ATOM 2390 N N . THR B 1 110 ? -81.025 -24.996 234.931 1.00 51.90 110 THR B N 1
ATOM 2391 C CA . THR B 1 110 ? -81.951 -26.025 234.464 1.00 51.48 110 THR B CA 1
ATOM 2392 C C . THR B 1 110 ? -82.191 -25.991 232.946 1.00 47.03 110 THR B C 1
ATOM 2393 O O . THR B 1 110 ? -82.722 -26.947 232.380 1.00 46.48 110 THR B O 1
ATOM 2397 N N . ILE B 1 111 ? -81.816 -24.894 232.291 1.00 50.84 111 ILE B N 1
ATOM 2398 C CA . ILE B 1 111 ? -81.961 -24.789 230.837 1.00 47.46 111 ILE B CA 1
ATOM 2399 C C . ILE B 1 111 ? -80.678 -25.198 230.119 1.00 46.82 111 ILE B C 1
ATOM 2400 O O . ILE B 1 111 ? -79.617 -24.626 230.363 1.00 50.84 111 ILE B O 1
ATOM 2405 N N . THR B 1 112 ? -80.776 -26.178 229.227 1.00 42.98 112 THR B N 1
ATOM 2406 C CA . THR B 1 112 ? -79.612 -26.630 228.471 1.00 45.42 112 THR B CA 1
ATOM 2407 C C . THR B 1 112 ? -79.601 -26.078 227.050 1.00 41.25 112 THR B C 1
ATOM 2408 O O . THR B 1 112 ? -80.645 -25.748 226.490 1.00 43.81 112 THR B O 1
ATOM 2412 N N . LYS B 1 113 ? -78.411 -25.983 226.472 1.00 46.03 113 LYS B N 1
ATOM 2413 C CA . LYS B 1 113 ? -78.253 -25.435 225.135 1.00 45.38 113 LYS B CA 1
ATOM 2414 C C . LYS B 1 113 ? -78.171 -26.551 224.108 1.00 43.91 113 LYS B C 1
ATOM 2415 O O . LYS B 1 113 ? -77.653 -27.625 224.398 1.00 47.23 113 LYS B O 1
ATOM 2421 N N . PRO B 1 114 ? -78.696 -26.303 222.902 1.00 38.61 114 PRO B N 1
ATOM 2422 C CA . PRO B 1 114 ? -78.475 -27.230 221.795 1.00 38.60 114 PRO B CA 1
ATOM 2423 C C . PRO B 1 114 ? -77.090 -26.986 221.216 1.00 42.22 114 PRO B C 1
ATOM 2424 O O . PRO B 1 114 ? -76.458 -25.987 221.566 1.00 45.42 114 PRO B O 1
ATOM 2428 N N . SER B 1 115 ? -76.623 -27.869 220.344 1.00 54.49 115 SER B N 1
ATOM 2429 C CA . SER B 1 115 ? -75.344 -27.643 219.679 1.00 59.71 115 SER B CA 1
ATOM 2430 C C . SER B 1 115 ? -75.432 -26.420 218.769 1.00 57.57 115 SER B C 1
ATOM 2431 O O . SER B 1 115 ? -74.530 -25.580 218.740 1.00 57.32 115 SER B O 1
ATOM 2434 N N . ASN B 1 116 ? -76.540 -26.318 218.042 1.00 46.37 116 ASN B N 1
ATOM 2435 C CA . ASN B 1 116 ? -76.711 -25.271 217.051 1.00 40.23 116 ASN B CA 1
ATOM 2436 C C . ASN B 1 116 ? -78.034 -24.540 217.157 1.00 39.87 116 ASN B C 1
ATOM 2437 O O . ASN B 1 116 ? -79.048 -25.110 217.567 1.00 36.42 116 ASN B O 1
ATOM 2442 N N . TYR B 1 117 ? -78.010 -23.268 216.776 1.00 34.49 117 TYR B N 1
ATOM 2443 C CA . TYR B 1 117 ? -79.221 -22.595 216.348 1.00 31.85 117 TYR B CA 1
ATOM 2444 C C . TYR B 1 117 ? -79.593 -23.172 214.988 1.00 32.50 117 TYR B C 1
ATOM 2445 O O . TYR B 1 117 ? -78.716 -23.581 214.224 1.00 28.25 117 TYR B O 1
ATOM 2454 N N . ALA B 1 118 ? -80.883 -23.200 214.674 1.00 31.36 118 ALA B N 1
ATOM 2455 C CA . ALA B 1 118 ? -81.307 -23.691 213.372 1.00 32.45 118 ALA B CA 1
ATOM 2456 C C . ALA B 1 118 ? -82.593 -23.028 212.909 1.00 29.71 118 ALA B C 1
ATOM 2457 O O . ALA B 1 118 ? -83.414 -22.617 213.726 1.00 30.05 118 ALA B O 1
ATOM 2459 N N . TYR B 1 119 ? -82.755 -22.914 211.596 1.00 24.54 119 TYR B N 1
ATOM 2460 C CA . TYR B 1 119 ? -84.045 -22.535 211.029 1.00 29.48 119 TYR B CA 1
ATOM 2461 C C . TYR B 1 119 ? -84.176 -23.021 209.589 1.00 30.09 119 TYR B C 1
ATOM 2462 O O . TYR B 1 119 ? -83.187 -23.312 208.916 1.00 31.58 119 TYR B O 1
ATOM 2471 N N . LEU B 1 120 ? -85.413 -23.109 209.127 1.00 30.25 120 LEU B N 1
ATOM 2472 C CA . LEU B 1 120 ? -85.702 -23.535 207.770 1.00 28.25 120 LEU B CA 1
ATOM 2473 C C . LEU B 1 120 ? -85.519 -22.388 206.780 1.00 33.24 120 LEU B C 1
ATOM 2474 O O . LEU B 1 120 ? -86.068 -21.301 206.970 1.00 32.12 120 LEU B O 1
ATOM 2479 N N . THR B 1 121 ? -84.743 -22.631 205.727 1.00 35.26 121 THR B N 1
ATOM 2480 C CA . THR B 1 121 ? -84.533 -21.623 204.696 1.00 41.29 121 THR B CA 1
ATOM 2481 C C . THR B 1 121 ? -85.576 -21.767 203.597 1.00 41.84 121 THR B C 1
ATOM 2482 O O . THR B 1 121 ? -85.805 -20.839 202.817 1.00 41.34 121 THR B O 1
ATOM 2486 N N . GLU B 1 122 ? -86.213 -22.930 203.538 1.00 39.14 122 GLU B N 1
ATOM 2487 C CA . GLU B 1 122 ? -87.259 -23.162 202.546 1.00 42.86 122 GLU B CA 1
ATOM 2488 C C . GLU B 1 122 ? -88.124 -24.376 202.846 1.00 40.80 122 GLU B C 1
ATOM 2489 O O . GLU B 1 122 ? -87.698 -25.327 203.509 1.00 39.65 122 GLU B O 1
ATOM 2495 N N . CYS B 1 123 ? -89.349 -24.315 202.337 1.00 41.23 123 CYS B N 1
ATOM 2496 C CA . CYS B 1 123 ? -90.295 -25.420 202.368 1.00 41.28 123 CYS B CA 1
ATOM 2497 C C . CYS B 1 123 ? -91.168 -25.349 201.108 1.00 46.95 123 CYS B C 1
ATOM 2498 O O . CYS B 1 123 ? -91.854 -24.345 200.886 1.00 44.38 123 CYS B O 1
ATOM 2501 N N . TYR B 1 124 ? -91.136 -26.394 200.279 1.00 41.18 124 TYR B N 1
ATOM 2502 C CA . TYR B 1 124 ? -91.808 -26.342 198.973 1.00 45.99 124 TYR B CA 1
ATOM 2503 C C . TYR B 1 124 ? -92.150 -27.709 198.373 1.00 46.15 124 TYR B C 1
ATOM 2504 O O . TYR B 1 124 ? -91.620 -28.733 198.801 1.00 43.47 124 TYR B O 1
ATOM 2513 N N . LYS B 1 125 ? -93.006 -27.701 197.350 1.00 56.78 125 LYS B N 1
ATOM 2514 C CA . LYS B 1 125 ? -93.479 -28.926 196.690 1.00 64.76 125 LYS B CA 1
ATOM 2515 C C . LYS B 1 125 ? -93.087 -28.954 195.193 1.00 70.31 125 LYS B C 1
ATOM 2516 O O . LYS B 1 125 ? -92.984 -27.892 194.579 1.00 71.81 125 LYS B O 1
ATOM 2522 N N . THR B 1 126 ? -92.890 -30.147 194.610 1.00 102.03 126 THR B N 1
ATOM 2523 C CA . THR B 1 126 ? -92.363 -30.298 193.231 1.00 109.61 126 THR B CA 1
ATOM 2524 C C . THR B 1 126 ? -93.393 -30.354 192.067 1.00 119.59 126 THR B C 1
ATOM 2525 O O . THR B 1 126 ? -94.610 -30.431 192.278 1.00 120.85 126 THR B O 1
ATOM 2529 N N . SER B 1 127 ? -92.870 -30.444 190.844 1.00 150.06 127 SER B N 1
ATOM 2530 C CA . SER B 1 127 ? -93.158 -29.402 189.856 1.00 155.01 127 SER B CA 1
ATOM 2531 C C . SER B 1 127 ? -93.389 -29.547 188.332 1.00 155.55 127 SER B C 1
ATOM 2532 O O . SER B 1 127 ? -94.228 -30.308 187.793 1.00 157.07 127 SER B O 1
ATOM 2535 N N . ALA B 1 128 ? -92.494 -28.777 187.708 1.00 114.67 128 ALA B N 1
ATOM 2536 C CA . ALA B 1 128 ? -92.599 -27.979 186.504 1.00 113.31 128 ALA B CA 1
ATOM 2537 C C . ALA B 1 128 ? -92.674 -26.509 186.946 1.00 115.47 128 ALA B C 1
ATOM 2538 O O . ALA B 1 128 ? -92.334 -25.639 186.160 1.00 111.53 128 ALA B O 1
ATOM 2540 N N . TYR B 1 129 ? -93.133 -26.222 188.171 1.00 157.32 129 TYR B N 1
ATOM 2541 C CA . TYR B 1 129 ? -93.380 -24.821 188.573 1.00 157.54 129 TYR B CA 1
ATOM 2542 C C . TYR B 1 129 ? -92.104 -23.961 188.703 1.00 153.99 129 TYR B C 1
ATOM 2543 O O . TYR B 1 129 ? -92.087 -22.763 188.383 1.00 154.10 129 TYR B O 1
ATOM 2552 N N . GLY B 1 130 ? -91.053 -24.574 189.227 1.00 125.78 130 GLY B N 1
ATOM 2553 C CA . GLY B 1 130 ? -89.859 -23.857 189.624 1.00 122.63 130 GLY B CA 1
ATOM 2554 C C . GLY B 1 130 ? -89.728 -24.297 191.057 1.00 114.91 130 GLY B C 1
ATOM 2555 O O . GLY B 1 130 ? -89.314 -25.420 191.327 1.00 115.84 130 GLY B O 1
ATOM 2556 N N . LYS B 1 131 ? -90.142 -23.441 191.977 1.00 89.28 131 LYS B N 1
ATOM 2557 C CA . LYS B 1 131 ? -90.324 -23.880 193.348 1.00 76.52 131 LYS B CA 1
ATOM 2558 C C . LYS B 1 131 ? -91.647 -23.359 193.873 1.00 74.52 131 LYS B C 1
ATOM 2559 O O . LYS B 1 131 ? -91.878 -22.152 193.924 1.00 71.96 131 LYS B O 1
ATOM 2565 N N . ASN B 1 132 ? -92.518 -24.273 194.268 1.00 62.23 132 ASN B N 1
ATOM 2566 C CA . ASN B 1 132 ? -93.786 -23.874 194.843 1.00 55.38 132 ASN B CA 1
ATOM 2567 C C . ASN B 1 132 ? -93.726 -23.867 196.378 1.00 52.46 132 ASN B C 1
ATOM 2568 O O . ASN B 1 132 ? -93.872 -24.915 197.007 1.00 46.98 132 ASN B O 1
ATOM 2573 N N . TYR B 1 133 ? -93.530 -22.686 196.970 1.00 52.10 133 TYR B N 1
ATOM 2574 C CA . TYR B 1 133 ? -93.322 -22.557 198.419 1.00 46.90 133 TYR B CA 1
ATOM 2575 C C . TYR B 1 133 ? -94.610 -22.719 199.229 1.00 45.33 133 TYR B C 1
ATOM 2576 O O . TYR B 1 133 ? -95.695 -22.354 198.778 1.00 45.49 133 TYR B O 1
ATOM 2585 N N . LEU B 1 134 ? -94.486 -23.293 200.419 1.00 47.32 134 LEU B N 1
ATOM 2586 C CA . LEU B 1 134 ? -95.618 -23.416 201.329 1.00 47.42 134 LEU B CA 1
ATOM 2587 C C . LEU B 1 134 ? -95.312 -22.616 202.585 1.00 43.92 134 LEU B C 1
ATOM 2588 O O . LEU B 1 134 ? -94.368 -22.924 203.316 1.00 42.10 134 LEU B O 1
ATOM 2593 N N . TYR B 1 135 ? -96.111 -21.585 202.825 1.00 39.19 135 TYR B N 1
ATOM 2594 C CA . TYR B 1 135 ? -95.827 -20.637 203.886 1.00 38.44 135 TYR B CA 1
ATOM 2595 C C . TYR B 1 135 ? -96.622 -20.943 205.145 1.00 38.12 135 TYR B C 1
ATOM 2596 O O . TYR B 1 135 ? -97.793 -21.329 205.076 1.00 35.62 135 TYR B O 1
ATOM 2605 N N . ASN B 1 136 ? -95.964 -20.778 206.290 1.00 37.15 136 ASN B N 1
ATOM 2606 C CA . ASN B 1 136 ? -96.605 -20.906 207.591 1.00 30.94 136 ASN B CA 1
ATOM 2607 C C . ASN B 1 136 ? -97.873 -20.082 207.720 1.00 36.49 136 ASN B C 1
ATOM 2608 O O . ASN B 1 136 ? -97.901 -18.903 207.355 1.00 35.96 136 ASN B O 1
ATOM 2613 N N . ALA B 1 137 ? -98.912 -20.703 208.261 1.00 39.97 137 ALA B N 1
ATOM 2614 C CA . ALA B 1 137 ? -100.088 -19.976 208.700 1.00 41.12 137 ALA B CA 1
ATOM 2615 C C . ALA B 1 137 ? -99.771 -19.365 210.061 1.00 43.54 137 ALA B C 1
ATOM 2616 O O . ALA B 1 137 ? -98.874 -19.853 210.764 1.00 40.12 137 ALA B O 1
ATOM 2618 N N . PRO B 1 138 ? -100.473 -18.281 210.430 1.00 36.95 138 PRO B N 1
ATOM 2619 C CA . PRO B 1 138 ? -100.228 -17.675 211.744 1.00 36.77 138 PRO B CA 1
ATOM 2620 C C . PRO B 1 138 ? -100.395 -18.665 212.898 1.00 37.26 138 PRO B C 1
ATOM 2621 O O . PRO B 1 138 ? -101.432 -19.316 212.985 1.00 33.61 138 PRO B O 1
ATOM 2625 N N . GLY B 1 139 ? -99.379 -18.779 213.753 1.00 28.44 139 GLY B N 1
ATOM 2626 C CA . GLY B 1 139 ? -99.449 -19.619 214.938 1.00 25.98 139 GLY B CA 1
ATOM 2627 C C . GLY B 1 139 ? -99.339 -21.115 214.686 1.00 33.15 139 GLY B C 1
ATOM 2628 O O . GLY B 1 139 ? -99.505 -21.918 215.601 1.00 30.89 139 GLY B O 1
ATOM 2629 N N . ALA B 1 140 ? -99.040 -21.496 213.450 1.00 36.21 140 ALA B N 1
ATOM 2630 C CA . ALA B 1 140 ? -98.989 -22.906 213.084 1.00 35.52 140 ALA B CA 1
ATOM 2631 C C . ALA B 1 140 ? -97.567 -23.369 212.779 1.00 39.04 140 ALA B C 1
ATOM 2632 O O . ALA B 1 140 ? -96.655 -22.549 212.623 1.00 34.09 140 ALA B O 1
ATOM 2634 N N . TYR B 1 141 ? -97.387 -24.686 212.697 1.00 29.36 141 TYR B N 1
ATOM 2635 C CA . TYR B 1 141 ? -96.115 -25.265 212.285 1.00 29.61 141 TYR B CA 1
ATOM 2636 C C . TYR B 1 141 ? -96.007 -25.303 210.769 1.00 31.58 141 TYR B C 1
ATOM 2637 O O . TYR B 1 141 ? -97.017 -25.330 210.071 1.00 32.78 141 TYR B O 1
ATOM 2646 N N . THR B 1 142 ? -94.779 -25.292 210.264 1.00 28.84 142 THR B N 1
ATOM 2647 C CA . THR B 1 142 ? -94.542 -25.561 208.853 1.00 32.75 142 THR B CA 1
ATOM 2648 C C . THR B 1 142 ? -95.074 -26.942 208.465 1.00 35.56 142 THR B C 1
ATOM 2649 O O . THR B 1 142 ? -95.014 -27.888 209.257 1.00 32.72 142 THR B O 1
ATOM 2653 N N . PRO B 1 143 ? -95.610 -27.064 207.246 1.00 31.89 143 PRO B N 1
ATOM 2654 C CA . PRO B 1 143 ? -95.980 -28.391 206.738 1.00 36.18 143 PRO B CA 1
ATOM 2655 C C . PRO B 1 143 ? -94.758 -29.286 206.495 1.00 38.60 143 PRO B C 1
ATOM 2656 O O . PRO B 1 143 ? -94.914 -30.478 206.232 1.00 42.16 143 PRO B O 1
ATOM 2660 N N . CYS B 1 144 ? -93.565 -28.709 206.592 1.00 35.84 144 CYS B N 1
ATOM 2661 C CA . CYS B 1 144 ? -92.315 -29.444 206.457 1.00 37.64 144 CYS B CA 1
ATOM 2662 C C . CYS B 1 144 ? -91.778 -29.958 207.798 1.00 34.36 144 CYS B C 1
ATOM 2663 O O . CYS B 1 144 ? -90.634 -30.415 207.876 1.00 32.85 144 CYS B O 1
ATOM 2666 N N . LEU B 1 145 ? -92.590 -29.878 208.847 1.00 32.44 145 LEU B N 1
ATOM 2667 C CA . LEU B 1 145 ? -92.127 -30.221 210.192 1.00 32.77 145 LEU B CA 1
ATOM 2668 C C . LEU B 1 145 ? -91.631 -31.672 210.316 1.00 38.24 145 LEU B C 1
ATOM 2669 O O . LEU B 1 145 ? -90.608 -31.926 210.951 1.00 33.99 145 LEU B O 1
ATOM 2674 N N . SER B 1 146 ? -92.346 -32.619 209.710 1.00 33.17 146 SER B N 1
ATOM 2675 C CA . SER B 1 146 ? -91.920 -34.014 209.755 1.00 36.69 146 SER B CA 1
ATOM 2676 C C . SER B 1 146 ? -90.575 -34.162 209.056 1.00 38.65 146 SER B C 1
ATOM 2677 O O . SER B 1 146 ? -89.682 -34.845 209.557 1.00 36.53 146 SER B O 1
ATOM 2680 N N . LEU B 1 147 ? -90.429 -33.509 207.905 1.00 33.36 147 LEU B N 1
ATOM 2681 C CA . LEU B 1 147 ? -89.163 -33.561 207.178 1.00 35.69 147 LEU B CA 1
ATOM 2682 C C . LEU B 1 147 ? -88.040 -32.926 207.997 1.00 35.67 147 LEU B C 1
ATOM 2683 O O . LEU B 1 147 ? -86.926 -33.450 208.044 1.00 36.04 147 LEU B O 1
ATOM 2688 N N . ALA B 1 148 ? -88.341 -31.812 208.660 1.00 33.12 148 ALA B N 1
ATOM 2689 C CA . ALA B 1 148 ? -87.330 -31.096 209.432 1.00 34.71 148 ALA B CA 1
ATOM 2690 C C . ALA B 1 148 ? -86.904 -31.878 210.673 1.00 32.93 148 ALA B C 1
ATOM 2691 O O . ALA B 1 148 ? -85.765 -31.758 211.120 1.00 34.46 148 ALA B O 1
ATOM 2693 N N . SER B 1 149 ? -87.815 -32.682 211.217 1.00 35.76 149 SER B N 1
ATOM 2694 C CA . SER B 1 149 ? -87.534 -33.451 212.432 1.00 37.41 149 SER B CA 1
ATOM 2695 C C . SER B 1 149 ? -86.448 -34.507 212.208 1.00 37.25 149 SER B C 1
ATOM 2696 O O . SER B 1 149 ? -85.866 -35.014 213.161 1.00 38.74 149 SER B O 1
ATOM 2699 N N . ARG B 1 150 ? -86.177 -34.829 210.947 1.00 34.29 150 ARG B N 1
ATOM 2700 C CA . ARG B 1 150 ? -85.056 -35.695 210.602 1.00 37.01 150 ARG B CA 1
ATOM 2701 C C . ARG B 1 150 ? -83.716 -35.084 211.015 1.00 38.03 150 ARG B C 1
ATOM 2702 O O . ARG B 1 150 ? -82.712 -35.791 211.108 1.00 37.62 150 ARG B O 1
ATOM 2710 N N . GLY B 1 151 ? -83.705 -33.771 211.245 1.00 36.24 151 GLY B N 1
ATOM 2711 C CA . GLY B 1 151 ? -82.542 -33.094 211.795 1.00 36.25 151 GLY B CA 1
ATOM 2712 C C . GLY B 1 151 ? -81.545 -32.598 210.762 1.00 37.01 151 GLY B C 1
ATOM 2713 O O . GLY B 1 151 ? -81.454 -33.137 209.660 1.00 41.06 151 GLY B O 1
ATOM 2714 N N . PHE B 1 152 ? -80.792 -31.564 211.125 1.00 34.27 152 PHE B N 1
ATOM 2715 C CA . PHE B 1 152 ? -79.774 -31.003 210.245 1.00 37.09 152 PHE B CA 1
ATOM 2716 C C . PHE B 1 152 ? -78.408 -31.020 210.921 1.00 38.32 152 PHE B C 1
ATOM 2717 O O . PHE B 1 152 ? -78.235 -30.442 211.990 1.00 40.50 152 PHE B O 1
ATOM 2725 N N . SER B 1 153 ? -77.437 -31.674 210.293 1.00 39.84 153 SER B N 1
ATOM 2726 C CA . SER B 1 153 ? -76.085 -31.734 210.842 1.00 43.33 153 SER B CA 1
ATOM 2727 C C . SER B 1 153 ? -75.116 -30.899 210.010 1.00 43.44 153 SER B C 1
ATOM 2728 O O . SER B 1 153 ? -73.973 -30.681 210.410 1.00 46.75 153 SER B O 1
ATOM 2731 N N . THR B 1 154 ? -75.580 -30.432 208.851 1.00 47.64 154 THR B N 1
ATOM 2732 C CA . THR B 1 154 ? -74.785 -29.553 207.996 1.00 46.17 154 THR B CA 1
ATOM 2733 C C . THR B 1 154 ? -75.609 -28.356 207.531 1.00 49.90 154 THR B C 1
ATOM 2734 O O . THR B 1 154 ? -76.838 -28.422 207.476 1.00 48.78 154 THR B O 1
ATOM 2738 N N . LYS B 1 155 ? -74.927 -27.264 207.200 1.00 51.41 155 LYS B N 1
ATOM 2739 C CA . LYS B 1 155 ? -75.578 -26.096 206.616 1.00 49.39 155 LYS B CA 1
ATOM 2740 C C . LYS B 1 155 ? -76.210 -26.455 205.271 1.00 53.30 155 LYS B C 1
ATOM 2741 O O . LYS B 1 155 ? -75.629 -27.205 204.485 1.00 55.78 155 LYS B O 1
ATOM 2747 N N . TYR B 1 156 ? -77.407 -25.924 205.031 1.00 40.02 156 TYR B N 1
ATOM 2748 C CA . TYR B 1 156 ? -78.138 -26.115 203.781 1.00 40.71 156 TYR B CA 1
ATOM 2749 C C . TYR B 1 156 ? -78.458 -27.581 203.470 1.00 39.11 156 TYR B C 1
ATOM 2750 O O . TYR B 1 156 ? -78.739 -27.927 202.326 1.00 38.23 156 TYR B O 1
ATOM 2759 N N . GLN B 1 157 ? -78.432 -28.433 204.488 1.00 41.41 157 GLN B N 1
ATOM 2760 C CA . GLN B 1 157 ? -78.879 -29.814 204.324 1.00 44.54 157 GLN B CA 1
ATOM 2761 C C . GLN B 1 157 ? -80.376 -29.845 204.020 1.00 42.31 157 GLN B C 1
ATOM 2762 O O . GLN B 1 157 ? -81.151 -29.084 204.606 1.00 37.88 157 GLN B O 1
ATOM 2768 N N . SER B 1 158 ? -80.776 -30.718 203.099 1.00 38.71 158 SER B N 1
ATOM 2769 C CA . SER B 1 158 ? -82.178 -30.828 202.706 1.00 36.82 158 SER B CA 1
ATOM 2770 C C . SER B 1 158 ? -82.792 -32.175 203.056 1.00 39.58 158 SER B C 1
ATOM 2771 O O . SER B 1 158 ? -82.095 -33.190 203.132 1.00 42.35 158 SER B O 1
ATOM 2774 N N . HIS B 1 159 ? -84.103 -32.176 203.274 1.00 40.20 159 HIS B N 1
ATOM 2775 C CA . HIS B 1 159 ? -84.861 -33.417 203.430 1.00 41.96 159 HIS B CA 1
ATOM 2776 C C . HIS B 1 159 ? -86.068 -33.389 202.507 1.00 44.00 159 HIS B C 1
ATOM 2777 O O . HIS B 1 159 ? -86.647 -32.326 202.270 1.00 40.02 159 HIS B O 1
ATOM 2784 N N . SER B 1 160 ? -86.446 -34.553 201.989 1.00 30.84 160 SER B N 1
ATOM 2785 C CA . SER B 1 160 ? -87.592 -34.645 201.091 1.00 39.55 160 SER B CA 1
ATOM 2786 C C . SER B 1 160 ? -88.251 -36.015 201.163 1.00 42.69 160 SER B C 1
ATOM 2787 O O . SER B 1 160 ? -87.620 -36.994 201.565 1.00 41.74 160 SER B O 1
ATOM 2790 N N . ASP B 1 161 ? -89.522 -36.078 200.774 1.00 47.78 161 ASP B N 1
ATOM 2791 C CA . ASP B 1 161 ? -90.256 -37.343 200.753 1.00 51.13 161 ASP B CA 1
ATOM 2792 C C . ASP B 1 161 ? -90.895 -37.617 199.389 1.00 51.93 161 ASP B C 1
ATOM 2793 O O . ASP B 1 161 ? -91.803 -38.439 199.277 1.00 56.66 161 ASP B O 1
ATOM 2798 N N . GLY B 1 162 ? -90.421 -36.917 198.363 1.00 58.87 162 GLY B N 1
ATOM 2799 C CA . GLY B 1 162 ? -91.008 -36.996 197.037 1.00 61.15 162 GLY B CA 1
ATOM 2800 C C . GLY B 1 162 ? -91.699 -35.696 196.666 1.00 68.28 162 GLY B C 1
ATOM 2801 O O . GLY B 1 162 ? -91.267 -34.978 195.762 1.00 72.14 162 GLY B O 1
ATOM 2802 N N . GLU B 1 163 ? -92.775 -35.384 197.378 1.00 72.86 163 GLU B N 1
ATOM 2803 C CA . GLU B 1 163 ? -93.512 -34.153 197.138 1.00 77.83 163 GLU B CA 1
ATOM 2804 C C . GLU B 1 163 ? -92.862 -32.965 197.845 1.00 71.01 163 GLU B C 1
ATOM 2805 O O . GLU B 1 163 ? -92.433 -32.005 197.205 1.00 71.85 163 GLU B O 1
ATOM 2811 N N . LEU B 1 164 ? -92.788 -33.040 199.168 1.00 56.35 164 LEU B N 1
ATOM 2812 C CA . LEU B 1 164 ? -92.253 -31.941 199.962 1.00 52.56 164 LEU B CA 1
ATOM 2813 C C . LEU B 1 164 ? -90.736 -31.949 200.015 1.00 46.51 164 LEU B C 1
ATOM 2814 O O . LEU B 1 164 ? -90.103 -32.995 199.885 1.00 44.77 164 LEU B O 1
ATOM 2819 N N . THR B 1 165 ? -90.163 -30.770 200.217 1.00 38.83 165 THR B N 1
ATOM 2820 C CA . THR B 1 165 ? -88.724 -30.624 200.367 1.00 40.63 165 THR B CA 1
ATOM 2821 C C . THR B 1 165 ? -88.430 -29.461 201.308 1.00 39.09 165 THR B C 1
ATOM 2822 O O . THR B 1 165 ? -88.979 -28.373 201.146 1.00 37.52 165 THR B O 1
ATOM 2826 N N . THR B 1 166 ? -87.584 -29.694 202.307 1.00 40.23 166 THR B N 1
ATOM 2827 C CA . THR B 1 166 ? -87.175 -28.623 203.203 1.00 38.18 166 THR B CA 1
ATOM 2828 C C . THR B 1 166 ? -85.655 -28.523 203.262 1.00 39.46 166 THR B C 1
ATOM 2829 O O . THR B 1 166 ? -84.952 -29.479 202.942 1.00 36.53 166 THR B O 1
ATOM 2833 N N . THR B 1 167 ? -85.161 -27.352 203.657 1.00 35.46 167 THR B N 1
ATOM 2834 C CA . THR B 1 167 ? -83.733 -27.120 203.816 1.00 36.63 167 THR B CA 1
ATOM 2835 C C . THR B 1 167 ? -83.485 -26.363 205.111 1.00 37.60 167 THR B C 1
ATOM 2836 O O . THR B 1 167 ? -84.175 -25.382 205.406 1.00 32.25 167 THR B O 1
ATOM 2840 N N . GLY B 1 168 ? -82.499 -26.817 205.876 1.00 40.77 168 GLY B N 1
ATOM 2841 C CA . GLY B 1 168 ? -82.178 -26.199 207.145 1.00 37.69 168 GLY B CA 1
ATOM 2842 C C . GLY B 1 168 ? -80.861 -25.450 207.112 1.00 41.00 168 GLY B C 1
ATOM 2843 O O . GLY B 1 168 ? -79.957 -25.783 206.348 1.00 44.57 168 GLY B O 1
ATOM 2844 N N . TYR B 1 169 ? -80.759 -24.421 207.942 1.00 35.55 169 TYR B N 1
ATOM 2845 C CA . TYR B 1 169 ? -79.495 -23.728 208.132 1.00 38.35 169 TYR B CA 1
ATOM 2846 C C . TYR B 1 169 ? -79.135 -23.796 209.607 1.00 38.12 169 TYR B C 1
ATOM 2847 O O . TYR B 1 169 ? -80.001 -23.656 210.472 1.00 36.49 169 TYR B O 1
ATOM 2856 N N . ILE B 1 170 ? -77.863 -24.042 209.901 1.00 35.44 170 ILE B N 1
ATOM 2857 C CA . ILE B 1 170 ? -77.438 -24.172 211.288 1.00 36.12 170 ILE B CA 1
ATOM 2858 C C . ILE B 1 170 ? -76.169 -23.376 211.548 1.00 39.74 170 ILE B C 1
ATOM 2859 O O . ILE B 1 170 ? -75.342 -23.189 210.655 1.00 37.52 170 ILE B O 1
ATOM 2864 N N . TYR B 1 171 ? -76.035 -22.897 212.779 1.00 39.30 171 TYR B N 1
ATOM 2865 C CA . TYR B 1 171 ? -74.827 -22.208 213.201 1.00 44.71 171 TYR B CA 1
ATOM 2866 C C . TYR B 1 171 ? -74.670 -22.351 214.707 1.00 43.63 171 TYR B C 1
ATOM 2867 O O . TYR B 1 171 ? -75.662 -22.476 215.430 1.00 42.19 171 TYR B O 1
ATOM 2876 N N . PRO B 1 172 ? -73.418 -22.354 215.185 1.00 45.01 172 PRO B N 1
ATOM 2877 C CA . PRO B 1 172 ? -73.172 -22.670 216.594 1.00 43.26 172 PRO B CA 1
ATOM 2878 C C . PRO B 1 172 ? -73.749 -21.640 217.557 1.00 41.67 172 PRO B C 1
ATOM 2879 O O . PRO B 1 172 ? -73.900 -20.463 217.215 1.00 42.00 172 PRO B O 1
ATOM 2883 N N . VAL B 1 173 ? -74.091 -22.116 218.748 1.00 37.56 173 VAL B N 1
ATOM 2884 C CA . VAL B 1 173 ? -74.476 -21.273 219.863 1.00 44.44 173 VAL B CA 1
ATOM 2885 C C . VAL B 1 173 ? -73.216 -20.744 220.534 1.00 50.09 173 VAL B C 1
ATOM 2886 O O . VAL B 1 173 ? -72.465 -21.506 221.136 1.00 54.03 173 VAL B O 1
ATOM 2890 N N . THR B 1 174 ? -72.971 -19.445 220.415 1.00 60.32 174 THR B N 1
ATOM 2891 C CA . THR B 1 174 ? -71.808 -18.842 221.056 1.00 66.15 174 THR B CA 1
ATOM 2892 C C . THR B 1 174 ? -72.235 -17.918 222.188 1.00 65.73 174 THR B C 1
ATOM 2893 O O . THR B 1 174 ? -73.010 -16.987 221.978 1.00 72.51 174 THR B O 1
ATOM 2897 N N . GLY B 1 175 ? -71.725 -18.184 223.386 1.00 62.32 175 GLY B N 1
ATOM 2898 C CA . GLY B 1 175 ? -72.093 -17.424 224.565 1.00 63.89 175 GLY B CA 1
ATOM 2899 C C . GLY B 1 175 ? -73.303 -18.024 225.252 1.00 63.16 175 GLY B C 1
ATOM 2900 O O . GLY B 1 175 ? -73.625 -19.196 225.045 1.00 63.67 175 GLY B O 1
ATOM 2901 N N . ASN B 1 176 ? -73.971 -17.226 226.079 1.00 44.97 176 ASN B N 1
ATOM 2902 C CA . ASN B 1 176 ? -75.193 -17.674 226.729 1.00 42.03 176 ASN B CA 1
ATOM 2903 C C . ASN B 1 176 ? -76.281 -17.936 225.693 1.00 38.59 176 ASN B C 1
ATOM 2904 O O . ASN B 1 176 ? -76.301 -17.317 224.634 1.00 35.64 176 ASN B O 1
ATOM 2909 N N . LEU B 1 177 ? -77.176 -18.868 225.995 1.00 39.24 177 LEU B N 1
ATOM 2910 C CA . LEU B 1 177 ? -78.266 -19.178 225.081 1.00 37.62 177 LEU B CA 1
ATOM 2911 C C . LEU B 1 177 ? -79.239 -18.007 224.998 1.00 33.49 177 LEU B C 1
ATOM 2912 O O . LEU B 1 177 ? -79.498 -17.327 225.990 1.00 34.21 177 LEU B O 1
ATOM 2917 N N . GLN B 1 178 ? -79.775 -17.766 223.810 1.00 34.80 178 GLN B N 1
ATOM 2918 C CA . GLN B 1 178 ? -80.827 -16.776 223.674 1.00 33.90 178 GLN B CA 1
ATOM 2919 C C . GLN B 1 178 ? -82.123 -17.438 223.213 1.00 30.93 178 GLN B C 1
ATOM 2920 O O . GLN B 1 178 ? -82.101 -18.434 222.488 1.00 32.96 178 GLN B O 1
ATOM 2926 N N . MET B 1 179 ? -83.245 -16.896 223.678 1.00 34.46 179 MET B N 1
ATOM 2927 C CA . MET B 1 179 ? -84.561 -17.464 223.423 1.00 32.59 179 MET B CA 1
ATOM 2928 C C . MET B 1 179 ? -85.604 -16.411 223.044 1.00 36.01 179 MET B C 1
ATOM 2929 O O . MET B 1 179 ? -85.435 -15.211 223.291 1.00 31.98 179 MET B O 1
ATOM 2934 N N . ALA B 1 180 ? -86.695 -16.894 222.462 1.00 30.15 180 ALA B N 1
ATOM 2935 C CA . ALA B 1 180 ? -87.888 -16.093 222.228 1.00 33.20 180 ALA B CA 1
ATOM 2936 C C . ALA B 1 180 ? -89.087 -16.732 222.921 1.00 36.30 180 ALA B C 1
ATOM 2937 O O . ALA B 1 180 ? -89.254 -17.964 222.886 1.00 33.32 180 ALA B O 1
ATOM 2939 N N . PHE B 1 181 ? -89.900 -15.900 223.569 1.00 35.81 181 PHE B N 1
ATOM 2940 C CA . PHE B 1 181 ? -91.206 -16.318 224.067 1.00 35.09 181 PHE B CA 1
ATOM 2941 C C . PHE B 1 181 ? -92.292 -15.494 223.412 1.00 38.82 181 PHE B C 1
ATOM 2942 O O . PHE B 1 181 ? -92.162 -14.269 223.272 1.00 36.19 181 PHE B O 1
ATOM 2950 N N . ILE B 1 182 ? -93.379 -16.158 223.050 1.00 28.62 182 ILE B N 1
ATOM 2951 C CA . ILE B 1 182 ? -94.580 -15.457 222.641 1.00 32.55 182 ILE B CA 1
ATOM 2952 C C . ILE B 1 182 ? -95.721 -15.857 223.565 1.00 37.30 182 ILE B C 1
ATOM 2953 O O . ILE B 1 182 ? -96.179 -17.011 223.565 1.00 34.16 182 ILE B O 1
ATOM 2958 N N . ILE B 1 183 ? -96.142 -14.888 224.371 1.00 31.20 183 ILE B N 1
ATOM 2959 C CA . ILE B 1 183 ? -97.248 -15.041 225.299 1.00 32.91 183 ILE B CA 1
ATOM 2960 C C . ILE B 1 183 ? -98.524 -14.534 224.653 1.00 37.13 183 ILE B C 1
ATOM 2961 O O . ILE B 1 183 ? -98.565 -13.415 224.139 1.00 39.83 183 ILE B O 1
ATOM 2966 N N . SER B 1 184 ? -99.562 -15.364 224.677 1.00 38.51 184 SER B N 1
ATOM 2967 C CA . SER B 1 184 ? -100.813 -15.067 223.997 1.00 41.85 184 SER B CA 1
ATOM 2968 C C . SER B 1 184 ? -101.985 -15.357 224.924 1.00 46.48 184 SER B C 1
ATOM 2969 O O . SER B 1 184 ? -101.985 -16.361 225.632 1.00 49.75 184 SER B O 1
ATOM 2972 N N . VAL B 1 185 ? -102.986 -14.483 224.922 1.00 44.29 185 VAL B N 1
ATOM 2973 C CA . VAL B 1 185 ? -104.123 -14.650 225.822 1.00 50.75 185 VAL B CA 1
ATOM 2974 C C . VAL B 1 185 ? -105.460 -14.573 225.099 1.00 56.64 185 VAL B C 1
ATOM 2975 O O . VAL B 1 185 ? -105.568 -13.964 224.032 1.00 54.03 185 VAL B O 1
ATOM 2979 N N . GLN B 1 186 ? -106.477 -15.189 225.699 1.00 65.17 186 GLN B N 1
ATOM 2980 C CA . GLN B 1 186 ? -107.819 -15.219 225.126 1.00 70.89 186 GLN B CA 1
ATOM 2981 C C . GLN B 1 186 ? -108.899 -14.855 226.148 1.00 75.83 186 GLN B C 1
ATOM 2982 O O . GLN B 1 186 ? -108.805 -15.216 227.320 1.00 76.47 186 GLN B O 1
ATOM 2988 N N . TYR B 1 187 ? -109.924 -14.138 225.697 1.00 90.89 187 TYR B N 1
ATOM 2989 C CA . TYR B 1 187 ? -111.051 -13.790 226.557 1.00 92.66 187 TYR B CA 1
ATOM 2990 C C . TYR B 1 187 ? -112.314 -14.525 226.135 1.00 97.60 187 TYR B C 1
ATOM 2991 O O . TYR B 1 187 ? -113.197 -13.945 225.504 1.00 102.50 187 TYR B O 1
ATOM 3000 N N . GLY B 1 188 ? -112.396 -15.804 226.485 1.00 91.12 188 GLY B N 1
ATOM 3001 C CA . GLY B 1 188 ? -113.565 -16.600 226.164 1.00 96.55 188 GLY B CA 1
ATOM 3002 C C . GLY B 1 188 ? -114.702 -16.369 227.139 1.00 103.18 188 GLY B C 1
ATOM 3003 O O . GLY B 1 188 ? -114.726 -15.372 227.864 1.00 106.17 188 GLY B O 1
ATOM 3004 N N . THR B 1 189 ? -115.646 -17.302 227.159 1.00 115.95 189 THR B N 1
ATOM 3005 C CA . THR B 1 189 ? -116.803 -17.219 228.040 1.00 119.76 189 THR B CA 1
ATOM 3006 C C . THR B 1 189 ? -116.424 -17.479 229.501 1.00 120.74 189 THR B C 1
ATOM 3007 O O . THR B 1 189 ? -117.241 -17.287 230.405 1.00 123.02 189 THR B O 1
ATOM 3011 N N . ASP B 1 190 ? -115.176 -17.899 229.719 1.00 141.81 190 ASP B N 1
ATOM 3012 C CA . ASP B 1 190 ? -114.692 -18.331 231.036 1.00 138.64 190 ASP B CA 1
ATOM 3013 C C . ASP B 1 190 ? -113.951 -17.165 231.721 1.00 136.17 190 ASP B C 1
ATOM 3014 O O . ASP B 1 190 ? -113.323 -17.339 232.758 1.00 133.20 190 ASP B O 1
ATOM 3019 N N . THR B 1 191 ? -114.019 -15.975 231.123 1.00 129.61 191 THR B N 1
ATOM 3020 C CA . THR B 1 191 ? -113.640 -14.707 231.789 1.00 129.88 191 THR B CA 1
ATOM 3021 C C . THR B 1 191 ? -112.402 -14.805 232.713 1.00 125.23 191 THR B C 1
ATOM 3022 O O . THR B 1 191 ? -111.347 -14.243 232.410 1.00 122.39 191 THR B O 1
ATOM 3026 N N . ASN B 1 192 ? -112.552 -15.524 233.839 1.00 121.00 192 ASN B N 1
ATOM 3027 C CA . ASN B 1 192 ? -111.480 -15.691 234.850 1.00 116.85 192 ASN B CA 1
ATOM 3028 C C . ASN B 1 192 ? -110.762 -17.049 234.992 1.00 113.97 192 ASN B C 1
ATOM 3029 O O . ASN B 1 192 ? -110.267 -17.347 236.084 1.00 115.30 192 ASN B O 1
ATOM 3034 N N . SER B 1 193 ? -110.678 -17.858 233.939 1.00 88.64 193 SER B N 1
ATOM 3035 C CA . SER B 1 193 ? -110.022 -19.165 234.061 1.00 84.08 193 SER B CA 1
ATOM 3036 C C . SER B 1 193 ? -108.595 -18.994 234.565 1.00 81.48 193 SER B C 1
ATOM 3037 O O . SER B 1 193 ? -108.131 -19.720 235.447 1.00 82.40 193 SER B O 1
ATOM 3040 N N . VAL B 1 194 ? -107.923 -17.993 234.011 1.00 61.66 194 VAL B N 1
ATOM 3041 C CA . VAL B 1 194 ? -106.539 -17.712 234.334 1.00 60.17 194 VAL B CA 1
ATOM 3042 C C . VAL B 1 194 ? -106.406 -16.266 234.801 1.00 61.26 194 VAL B C 1
ATOM 3043 O O . VAL B 1 194 ? -106.783 -15.341 234.086 1.00 60.26 194 VAL B O 1
ATOM 3047 N N . CYS B 1 195 ? -105.876 -16.080 236.006 1.00 76.50 195 CYS B N 1
ATOM 3048 C CA . CYS B 1 195 ? -105.777 -14.759 236.622 1.00 80.73 195 CYS B CA 1
ATOM 3049 C C . CYS B 1 195 ? -104.452 -14.594 237.367 1.00 80.38 195 CYS B C 1
ATOM 3050 O O . CYS B 1 195 ? -103.767 -15.579 237.625 1.00 80.78 195 CYS B O 1
ATOM 3053 N N . PRO B 1 196 ? -104.076 -13.346 237.703 1.00 91.02 196 PRO B N 1
ATOM 3054 C CA . PRO B 1 196 ? -102.809 -13.162 238.419 1.00 92.37 196 PRO B CA 1
ATOM 3055 C C . PRO B 1 196 ? -102.880 -13.614 239.872 1.00 97.34 196 PRO B C 1
ATOM 3056 O O . PRO B 1 196 ? -103.950 -13.588 240.481 1.00 102.07 196 PRO B O 1
ATOM 3060 N N . MET B 1 197 ? -101.739 -14.021 240.418 1.00 92.27 197 MET B N 1
ATOM 3061 C CA . MET B 1 197 ? -101.667 -14.479 241.798 1.00 97.03 197 MET B CA 1
ATOM 3062 C C . MET B 1 197 ? -101.809 -13.321 242.780 1.00 103.08 197 MET B C 1
ATOM 3063 O O . MET B 1 197 ? -101.298 -12.226 242.541 1.00 100.62 197 MET B O 1
ATOM 3068 N N . GLN B 1 198 ? -102.510 -13.577 243.881 1.00 101.83 198 GLN B N 1
ATOM 3069 C CA . GLN B 1 198 ? -102.669 -12.600 244.952 1.00 104.59 198 GLN B CA 1
ATOM 3070 C C . GLN B 1 198 ? -103.183 -13.267 246.224 1.00 111.47 198 GLN B C 1
ATOM 3071 O O . GLN B 1 198 ? -102.638 -14.277 246.670 1.00 116.10 198 GLN B O 1
ATOM 3077 N N . GLN C 1 1 ? -112.158 16.522 200.676 1.00 58.67 1 GLN C N 1
ATOM 3078 C CA . GLN C 1 1 ? -112.467 17.167 199.405 1.00 60.57 1 GLN C CA 1
ATOM 3079 C C . GLN C 1 1 ? -112.856 16.139 198.341 1.00 63.96 1 GLN C C 1
ATOM 3080 O O . GLN C 1 1 ? -112.076 15.245 198.011 1.00 58.06 1 GLN C O 1
ATOM 3086 N N . GLU C 1 2 ? -114.067 16.272 197.809 1.00 63.18 2 GLU C N 1
ATOM 3087 C CA . GLU C 1 2 ? -114.592 15.312 196.847 1.00 62.33 2 GLU C CA 1
ATOM 3088 C C . GLU C 1 2 ? -114.204 15.672 195.415 1.00 57.98 2 GLU C C 1
ATOM 3089 O O . GLU C 1 2 ? -114.158 16.846 195.053 1.00 57.23 2 GLU C O 1
ATOM 3095 N N . CYS C 1 3 ? -113.907 14.655 194.612 1.00 49.76 3 CYS C N 1
ATOM 3096 C CA . CYS C 1 3 ? -113.676 14.852 193.187 1.00 45.84 3 CYS C CA 1
ATOM 3097 C C . CYS C 1 3 ? -114.982 15.287 192.521 1.00 45.26 3 CYS C C 1
ATOM 3098 O O . CYS C 1 3 ? -116.003 14.608 192.628 1.00 45.61 3 CYS C O 1
ATOM 3101 N N . ASP C 1 4 ? -114.940 16.433 191.849 1.00 51.10 4 ASP C N 1
ATOM 3102 C CA . ASP C 1 4 ? -116.132 17.066 191.296 1.00 49.87 4 ASP C CA 1
ATOM 3103 C C . ASP C 1 4 ? -116.475 16.537 189.905 1.00 45.52 4 ASP C C 1
ATOM 3104 O O . ASP C 1 4 ? -115.954 17.033 188.907 1.00 46.31 4 ASP C O 1
ATOM 3109 N N . PHE C 1 5 ? -117.357 15.540 189.848 1.00 42.31 5 PHE C N 1
ATOM 3110 C CA . PHE C 1 5 ? -117.792 14.942 188.581 1.00 41.88 5 PHE C CA 1
ATOM 3111 C C . PHE C 1 5 ? -118.996 15.678 187.988 1.00 42.52 5 PHE C C 1
ATOM 3112 O O . PHE C 1 5 ? -119.515 15.294 186.939 1.00 40.63 5 PHE C O 1
ATOM 3120 N N . THR C 1 6 ? -119.423 16.746 188.658 1.00 42.45 6 THR C N 1
ATOM 3121 C CA . THR C 1 6 ? -120.578 17.541 188.236 1.00 39.28 6 THR C CA 1
ATOM 3122 C C . THR C 1 6 ? -120.565 18.056 186.780 1.00 37.90 6 THR C C 1
ATOM 3123 O O . THR C 1 6 ? -121.615 18.045 186.134 1.00 37.42 6 THR C O 1
ATOM 3127 N N . PRO C 1 7 ? -119.403 18.522 186.263 1.00 38.12 7 PRO C N 1
ATOM 3128 C CA . PRO C 1 7 ? -119.445 19.117 184.917 1.00 42.45 7 PRO C CA 1
ATOM 3129 C C . PRO C 1 7 ? -119.962 18.172 183.831 1.00 38.89 7 PRO C C 1
ATOM 3130 O O . PRO C 1 7 ? -120.508 18.639 182.832 1.00 38.53 7 PRO C O 1
ATOM 3134 N N . MET C 1 8 ? -119.820 16.866 184.032 1.00 42.85 8 MET C N 1
ATOM 3135 C CA . MET C 1 8 ? -120.337 15.909 183.062 1.00 41.28 8 MET C CA 1
ATOM 3136 C C . MET C 1 8 ? -121.849 15.789 183.152 1.00 42.76 8 MET C C 1
ATOM 3137 O O . MET C 1 8 ? -122.493 15.278 182.237 1.00 40.85 8 MET C O 1
ATOM 3142 N N . LEU C 1 9 ? -122.417 16.266 184.252 1.00 36.26 9 LEU C N 1
ATOM 3143 C CA . LEU C 1 9 ? -123.855 16.146 184.461 1.00 36.08 9 LEU C CA 1
ATOM 3144 C C . LEU C 1 9 ? -124.569 17.439 184.081 1.00 37.62 9 LEU C C 1
ATOM 3145 O O . LEU C 1 9 ? -125.791 17.528 184.152 1.00 38.38 9 LEU C O 1
ATOM 3150 N N . THR C 1 10 ? -123.799 18.439 183.665 1.00 38.29 10 THR C N 1
ATOM 3151 C CA . THR C 1 10 ? -124.363 19.738 183.334 1.00 40.65 10 THR C CA 1
ATOM 3152 C C . THR C 1 10 ? -124.078 20.124 181.883 1.00 38.54 10 THR C C 1
ATOM 3153 O O . THR C 1 10 ? -122.964 19.952 181.393 1.00 40.75 10 THR C O 1
ATOM 3157 N N . GLY C 1 11 ? -125.090 20.640 181.197 1.00 38.62 11 GLY C N 1
ATOM 3158 C CA . GLY C 1 11 ? -124.907 21.141 179.845 1.00 35.45 11 GLY C CA 1
ATOM 3159 C C . GLY C 1 11 ? -124.792 20.058 178.785 1.00 30.18 11 GLY C C 1
ATOM 3160 O O . GLY C 1 11 ? -125.130 18.899 179.015 1.00 31.14 11 GLY C O 1
ATOM 3161 N N . THR C 1 12 ? -124.308 20.451 177.615 1.00 33.03 12 THR C N 1
ATOM 3162 C CA . THR C 1 12 ? -124.247 19.573 176.456 1.00 30.25 12 THR C CA 1
ATOM 3163 C C . THR C 1 12 ? -122.853 18.985 176.308 1.00 28.40 12 THR C C 1
ATOM 3164 O O . THR C 1 12 ? -121.882 19.723 176.162 1.00 28.91 12 THR C O 1
ATOM 3168 N N . PRO C 1 13 ? -122.742 17.648 176.383 1.00 29.74 13 PRO C N 1
ATOM 3169 C CA . PRO C 1 13 ? -121.433 17.026 176.170 1.00 29.52 13 PRO C CA 1
ATOM 3170 C C . PRO C 1 13 ? -120.971 17.269 174.740 1.00 27.28 13 PRO C C 1
ATOM 3171 O O . PRO C 1 13 ? -121.793 17.296 173.829 1.00 28.78 13 PRO C O 1
ATOM 3175 N N . PRO C 1 14 ? -119.668 17.483 174.555 1.00 28.89 14 PRO C N 1
ATOM 3176 C CA . PRO C 1 14 ? -119.108 17.908 173.272 1.00 25.88 14 PRO C CA 1
ATOM 3177 C C . PRO C 1 14 ? -119.037 16.771 172.263 1.00 26.32 14 PRO C C 1
ATOM 3178 O O . PRO C 1 14 ? -119.138 15.603 172.651 1.00 23.28 14 PRO C O 1
ATOM 3182 N N . PRO C 1 15 ? -118.868 17.116 170.978 1.00 29.57 15 PRO C N 1
ATOM 3183 C CA . PRO C 1 15 ? -118.537 16.135 169.942 1.00 24.90 15 PRO C CA 1
ATOM 3184 C C . PRO C 1 15 ? -117.177 15.526 170.245 1.00 25.17 15 PRO C C 1
ATOM 3185 O O . PRO C 1 15 ? -116.341 16.169 170.878 1.00 23.82 15 PRO C O 1
ATOM 3189 N N . ILE C 1 16 ? -116.965 14.305 169.785 1.00 25.78 16 ILE C N 1
ATOM 3190 C CA . ILE C 1 16 ? -115.806 13.525 170.169 1.00 25.09 16 ILE C CA 1
ATOM 3191 C C . ILE C 1 16 ? -114.476 14.222 169.888 1.00 26.52 16 ILE C C 1
ATOM 3192 O O . ILE C 1 16 ? -113.581 14.181 170.732 1.00 21.85 16 ILE C O 1
ATOM 3197 N N . TYR C 1 17 ? -114.351 14.882 168.732 1.00 22.71 17 TYR C N 1
ATOM 3198 C CA . TYR C 1 17 ? -113.081 15.504 168.358 1.00 24.20 17 TYR C CA 1
ATOM 3199 C C . TYR C 1 17 ? -112.730 16.672 169.292 1.00 24.48 17 TYR C C 1
ATOM 3200 O O . TYR C 1 17 ? -111.572 17.074 169.386 1.00 24.47 17 TYR C O 1
ATOM 3209 N N . ASN C 1 18 ? -113.728 17.192 169.998 1.00 22.51 18 ASN C N 1
ATOM 3210 C CA . ASN C 1 18 ? -113.502 18.269 170.965 1.00 24.28 18 ASN C CA 1
ATOM 3211 C C . ASN C 1 18 ? -113.839 17.795 172.380 1.00 24.52 18 ASN C C 1
ATOM 3212 O O . ASN C 1 18 ? -114.501 18.487 173.140 1.00 22.82 18 ASN C O 1
ATOM 3217 N N . PHE C 1 19 ? -113.403 16.581 172.714 1.00 25.33 19 PHE C N 1
ATOM 3218 C CA . PHE C 1 19 ? -113.755 15.969 173.984 1.00 27.00 19 PHE C CA 1
ATOM 3219 C C . PHE C 1 19 ? -113.374 16.851 175.192 1.00 24.61 19 PHE C C 1
ATOM 3220 O O . PHE C 1 19 ? -112.392 17.591 175.161 1.00 25.77 19 PHE C O 1
ATOM 3228 N N . LYS C 1 20 ? -114.189 16.779 176.236 1.00 25.16 20 LYS C N 1
ATOM 3229 C CA . LYS C 1 20 ? -113.930 17.485 177.484 1.00 27.73 20 LYS C CA 1
ATOM 3230 C C . LYS C 1 20 ? -113.017 16.643 178.372 1.00 32.45 20 LYS C C 1
ATOM 3231 O O . LYS C 1 20 ? -113.284 15.461 178.595 1.00 31.25 20 LYS C O 1
ATOM 3237 N N . ARG C 1 21 ? -111.925 17.233 178.849 1.00 28.83 21 ARG C N 1
ATOM 3238 C CA . ARG C 1 21 ? -110.996 16.510 179.713 1.00 27.20 21 ARG C CA 1
ATOM 3239 C C . ARG C 1 21 ? -111.005 17.069 181.135 1.00 31.49 21 ARG C C 1
ATOM 3240 O O . ARG C 1 21 ? -110.667 18.230 181.354 1.00 29.65 21 ARG C O 1
ATOM 3248 N N . LEU C 1 22 ? -111.416 16.239 182.089 1.00 30.17 22 LEU C N 1
ATOM 3249 C CA . LEU C 1 22 ? -111.406 16.605 183.503 1.00 32.34 22 LEU C CA 1
ATOM 3250 C C . LEU C 1 22 ? -110.257 15.895 184.212 1.00 33.21 22 LEU C C 1
ATOM 3251 O O . LEU C 1 22 ? -110.153 14.672 184.149 1.00 30.37 22 LEU C O 1
ATOM 3256 N N . VAL C 1 23 ? -109.387 16.656 184.872 1.00 30.65 23 VAL C N 1
ATOM 3257 C CA . VAL C 1 23 ? -108.249 16.065 185.573 1.00 35.92 23 VAL C CA 1
ATOM 3258 C C . VAL C 1 23 ? -108.355 16.286 187.077 1.00 38.50 23 VAL C C 1
ATOM 3259 O O . VAL C 1 23 ? -108.496 17.420 187.536 1.00 34.23 23 VAL C O 1
ATOM 3263 N N . PHE C 1 24 ? -108.287 15.193 187.832 1.00 32.40 24 PHE C N 1
ATOM 3264 C CA . PHE C 1 24 ? -108.467 15.232 189.278 1.00 33.51 24 PHE C CA 1
ATOM 3265 C C . PHE C 1 24 ? -107.205 14.831 190.032 1.00 36.65 24 PHE C C 1
ATOM 3266 O O . PHE C 1 24 ? -106.607 13.788 189.762 1.00 32.67 24 PHE C O 1
ATOM 3274 N N . THR C 1 25 ? -106.802 15.687 190.968 1.00 41.10 25 THR C N 1
ATOM 3275 C CA . THR C 1 25 ? -105.736 15.396 191.920 1.00 37.06 25 THR C CA 1
ATOM 3276 C C . THR C 1 25 ? -106.177 15.893 193.293 1.00 43.10 25 THR C C 1
ATOM 3277 O O . THR C 1 25 ? -107.017 16.792 193.382 1.00 35.33 25 THR C O 1
ATOM 3281 N N . ASN C 1 26 ? -105.620 15.306 194.353 1.00 41.27 26 ASN C N 1
ATOM 3282 C CA . ASN C 1 26 ? -105.855 15.788 195.720 1.00 47.19 26 ASN C CA 1
ATOM 3283 C C . ASN C 1 26 ? -107.339 15.846 196.078 1.00 45.78 26 ASN C C 1
ATOM 3284 O O . ASN C 1 26 ? -107.837 16.881 196.522 1.00 42.49 26 ASN C O 1
ATOM 3289 N N . CYS C 1 27 ? -108.042 14.737 195.876 1.00 40.33 27 CYS C N 1
ATOM 3290 C CA . CYS C 1 27 ? -109.478 14.684 196.130 1.00 41.46 27 CYS C CA 1
ATOM 3291 C C . CYS C 1 27 ? -109.962 13.246 196.163 1.00 43.37 27 CYS C C 1
ATOM 3292 O O . CYS C 1 27 ? -109.281 12.346 195.682 1.00 39.58 27 CYS C O 1
ATOM 3295 N N . ASN C 1 28 ? -111.145 13.033 196.722 1.00 43.85 28 ASN C N 1
ATOM 3296 C CA . ASN C 1 28 ? -111.698 11.690 196.815 1.00 48.88 28 ASN C CA 1
ATOM 3297 C C . ASN C 1 28 ? -112.954 11.514 195.958 1.00 45.66 28 ASN C C 1
ATOM 3298 O O . ASN C 1 28 ? -113.790 12.405 195.877 1.00 49.18 28 ASN C O 1
ATOM 3303 N N . TYR C 1 29 ? -113.079 10.344 195.339 1.00 49.67 29 TYR C N 1
ATOM 3304 C CA . TYR C 1 29 ? -114.087 10.107 194.308 1.00 47.10 29 TYR C CA 1
ATOM 3305 C C . TYR C 1 29 ? -115.103 9.033 194.688 1.00 50.54 29 TYR C C 1
ATOM 3306 O O . TYR C 1 29 ? -114.791 8.099 195.424 1.00 48.83 29 TYR C O 1
ATOM 3315 N N . ASN C 1 30 ? -116.317 9.179 194.168 1.00 47.11 30 ASN C N 1
ATOM 3316 C CA . ASN C 1 30 ? -117.311 8.119 194.195 1.00 45.27 30 ASN C CA 1
ATOM 3317 C C . ASN C 1 30 ? -117.773 7.862 192.752 1.00 47.78 30 ASN C C 1
ATOM 3318 O O . ASN C 1 30 ? -118.660 8.543 192.236 1.00 39.83 30 ASN C O 1
ATOM 3323 N N . LEU C 1 31 ? -117.152 6.882 192.101 1.00 55.09 31 LEU C N 1
ATOM 3324 C CA . LEU C 1 31 ? -117.446 6.588 190.702 1.00 53.30 31 LEU C CA 1
ATOM 3325 C C . LEU C 1 31 ? -118.816 5.933 190.548 1.00 53.65 31 LEU C C 1
ATOM 3326 O O . LEU C 1 31 ? -119.520 6.177 189.574 1.00 49.82 31 LEU C O 1
ATOM 3331 N N . THR C 1 32 ? -119.184 5.108 191.524 1.00 54.14 32 THR C N 1
ATOM 3332 C CA . THR C 1 32 ? -120.491 4.464 191.554 1.00 56.19 32 THR C CA 1
ATOM 3333 C C . THR C 1 32 ? -121.630 5.480 191.537 1.00 57.67 32 THR C C 1
ATOM 3334 O O . THR C 1 32 ? -122.612 5.304 190.815 1.00 56.49 32 THR C O 1
ATOM 3338 N N . LYS C 1 33 ? -121.495 6.539 192.330 1.00 50.00 33 LYS C N 1
ATOM 3339 C CA . LYS C 1 33 ? -122.525 7.570 192.403 1.00 54.45 33 LYS C CA 1
ATOM 3340 C C . LYS C 1 33 ? -122.753 8.197 191.031 1.00 49.47 33 LYS C C 1
ATOM 3341 O O . LYS C 1 33 ? -123.890 8.427 190.622 1.00 51.96 33 LYS C O 1
ATOM 3347 N N . LEU C 1 34 ? -121.666 8.457 190.318 1.00 45.15 34 LEU C N 1
ATOM 3348 C CA . LEU C 1 34 ? -121.760 9.022 188.983 1.00 46.56 34 LEU C CA 1
ATOM 3349 C C . LEU C 1 34 ? -122.314 8.017 187.969 1.00 41.83 34 LEU C C 1
ATOM 3350 O O . LEU C 1 34 ? -123.353 8.251 187.354 1.00 41.59 34 LEU C O 1
ATOM 3355 N N . LEU C 1 35 ? -121.615 6.899 187.806 1.00 45.24 35 LEU C N 1
ATOM 3356 C CA . LEU C 1 35 ? -121.955 5.898 186.795 1.00 46.70 35 LEU C CA 1
ATOM 3357 C C . LEU C 1 35 ? -123.383 5.370 186.896 1.00 45.41 35 LEU C C 1
ATOM 3358 O O . LEU C 1 35 ? -124.020 5.098 185.880 1.00 42.92 35 LEU C O 1
ATOM 3363 N N . SER C 1 36 ? -123.887 5.232 188.118 1.00 43.93 36 SER C N 1
ATOM 3364 C CA . SER C 1 36 ? -125.207 4.644 188.325 1.00 48.12 36 SER C CA 1
ATOM 3365 C C . SER C 1 36 ? -126.346 5.563 187.874 1.00 43.07 36 SER C C 1
ATOM 3366 O O . SER C 1 36 ? -127.508 5.163 187.881 1.00 43.93 36 SER C O 1
ATOM 3369 N N . LEU C 1 37 ? -126.017 6.789 187.478 1.00 45.66 37 LEU C N 1
ATOM 3370 C CA . LEU C 1 37 ? -127.023 7.693 186.920 1.00 43.89 37 LEU C CA 1
ATOM 3371 C C . LEU C 1 37 ? -127.328 7.350 185.461 1.00 43.06 37 LEU C C 1
ATOM 3372 O O . LEU C 1 37 ? -128.360 7.755 184.918 1.00 45.66 37 LEU C O 1
ATOM 3377 N N . PHE C 1 38 ? -126.423 6.604 184.834 1.00 37.78 38 PHE C N 1
ATOM 3378 C CA . PHE C 1 38 ? -126.516 6.288 183.408 1.00 35.17 38 PHE C CA 1
ATOM 3379 C C . PHE C 1 38 ? -126.872 4.820 183.195 1.00 39.12 38 PHE C C 1
ATOM 3380 O O . PHE C 1 38 ? -126.630 3.996 184.070 1.00 36.35 38 PHE C O 1
ATOM 3388 N N . GLN C 1 39 ? -127.447 4.501 182.036 1.00 40.41 39 GLN C N 1
ATOM 3389 C CA . GLN C 1 39 ? -127.631 3.112 181.631 1.00 40.72 39 GLN C CA 1
ATOM 3390 C C . GLN C 1 39 ? -126.392 2.658 180.883 1.00 41.42 39 GLN C C 1
ATOM 3391 O O . GLN C 1 39 ? -126.160 3.078 179.745 1.00 36.42 39 GLN C O 1
ATOM 3397 N N . VAL C 1 40 ? -125.602 1.796 181.514 1.00 41.59 40 VAL C N 1
ATOM 3398 C CA . VAL C 1 40 ? -124.343 1.357 180.925 1.00 40.55 40 VAL C CA 1
ATOM 3399 C C . VAL C 1 40 ? -124.556 0.236 179.913 1.00 41.67 40 VAL C C 1
ATOM 3400 O O . VAL C 1 40 ? -125.092 -0.820 180.244 1.00 45.35 40 VAL C O 1
ATOM 3404 N N . SER C 1 41 ? -124.134 0.486 178.676 1.00 37.29 41 SER C N 1
ATOM 3405 C CA . SER C 1 41 ? -124.184 -0.511 177.615 1.00 37.59 41 SER C CA 1
ATOM 3406 C C . SER C 1 41 ? -122.887 -1.304 177.570 1.00 38.67 41 SER C C 1
ATOM 3407 O O . SER C 1 41 ? -122.890 -2.506 177.309 1.00 39.37 41 SER C O 1
ATOM 3410 N N . GLU C 1 42 ? -121.781 -0.616 177.822 1.00 37.40 42 GLU C N 1
ATOM 3411 C CA . GLU C 1 42 ? -120.460 -1.218 177.735 1.00 38.83 42 GLU C CA 1
ATOM 3412 C C . GLU C 1 42 ? -119.515 -0.607 178.765 1.00 41.07 42 GLU C C 1
ATOM 3413 O O . GLU C 1 42 ? -119.602 0.577 179.080 1.00 37.04 42 GLU C O 1
ATOM 3419 N N . PHE C 1 43 ? -118.619 -1.437 179.287 1.00 41.14 43 PHE C N 1
ATOM 3420 C CA . PHE C 1 43 ? -117.628 -1.031 180.270 1.00 35.20 43 PHE C CA 1
ATOM 3421 C C . PHE C 1 43 ? -116.407 -1.928 180.072 1.00 44.71 43 PHE C C 1
ATOM 3422 O O . PHE C 1 43 ? -116.475 -3.138 180.310 1.00 46.67 43 PHE C O 1
ATOM 3430 N N . SER C 1 44 ? -115.298 -1.347 179.625 1.00 39.41 44 SER C N 1
ATOM 3431 C CA . SER C 1 44 ? -114.081 -2.122 179.383 1.00 40.60 44 SER C CA 1
ATOM 3432 C C . SER C 1 44 ? -112.846 -1.455 179.971 1.00 44.91 44 SER C C 1
ATOM 3433 O O . SER C 1 44 ? -112.620 -0.261 179.759 1.00 38.78 44 SER C O 1
ATOM 3436 N N . CYS C 1 45 ? -112.037 -2.221 180.695 1.00 38.59 45 CYS C N 1
ATOM 3437 C CA . CYS C 1 45 ? -110.787 -1.678 181.215 1.00 43.07 45 CYS C CA 1
ATOM 3438 C C . CYS C 1 45 ? -109.549 -2.424 180.756 1.00 43.11 45 CYS C C 1
ATOM 3439 O O . CYS C 1 45 ? -109.579 -3.619 180.453 1.00 41.62 45 CYS C O 1
ATOM 3442 N N . HIS C 1 46 ? -108.457 -1.678 180.748 1.00 37.94 46 HIS C N 1
ATOM 3443 C CA . HIS C 1 46 ? -107.129 -2.174 180.458 1.00 42.14 46 HIS C CA 1
ATOM 3444 C C . HIS C 1 46 ? -106.269 -1.974 181.717 1.00 45.07 46 HIS C C 1
ATOM 3445 O O . HIS C 1 46 ? -106.187 -0.862 182.246 1.00 35.71 46 HIS C O 1
ATOM 3452 N N . GLN C 1 47 ? -105.679 -3.063 182.210 1.00 36.82 47 GLN C N 1
ATOM 3453 C CA . GLN C 1 47 ? -104.854 -3.059 183.425 1.00 38.20 47 GLN C CA 1
ATOM 3454 C C . GLN C 1 47 ? -105.594 -2.591 184.675 1.00 43.75 47 GLN C C 1
ATOM 3455 O O . GLN C 1 47 ? -105.008 -1.943 185.537 1.00 44.68 47 GLN C O 1
ATOM 3461 N N . VAL C 1 48 ? -106.889 -2.885 184.751 1.00 51.78 48 VAL C N 1
ATOM 3462 C CA . VAL C 1 48 ? -107.681 -2.658 185.960 1.00 53.75 48 VAL C CA 1
ATOM 3463 C C . VAL C 1 48 ? -108.797 -3.682 186.060 1.00 61.79 48 VAL C C 1
ATOM 3464 O O . VAL C 1 48 ? -109.559 -3.858 185.109 1.00 64.16 48 VAL C O 1
ATOM 3468 N N . SER C 1 49 ? -108.898 -4.359 187.199 1.00 86.78 49 SER C N 1
ATOM 3469 C CA . SER C 1 49 ? -110.144 -5.030 187.556 1.00 89.08 49 SER C CA 1
ATOM 3470 C C . SER C 1 49 ? -111.062 -3.911 188.046 1.00 93.01 49 SER C C 1
ATOM 3471 O O . SER C 1 49 ? -110.601 -2.994 188.718 1.00 91.12 49 SER C O 1
ATOM 3474 N N . PRO C 1 50 ? -112.350 -3.954 187.683 1.00 143.21 50 PRO C N 1
ATOM 3475 C CA . PRO C 1 50 ? -113.192 -2.745 187.757 1.00 140.28 50 PRO C CA 1
ATOM 3476 C C . PRO C 1 50 ? -113.612 -2.232 189.136 1.00 145.99 50 PRO C C 1
ATOM 3477 O O . PRO C 1 50 ? -114.090 -1.101 189.220 1.00 140.99 50 PRO C O 1
ATOM 3481 N N . SER C 1 51 ? -113.505 -3.038 190.184 1.00 109.43 51 SER C N 1
ATOM 3482 C CA . SER C 1 51 ? -113.801 -2.528 191.520 1.00 109.09 51 SER C CA 1
ATOM 3483 C C . SER C 1 51 ? -112.499 -2.242 192.242 1.00 107.71 51 SER C C 1
ATOM 3484 O O . SER C 1 51 ? -112.487 -1.690 193.341 1.00 106.25 51 SER C O 1
ATOM 3487 N N . SER C 1 52 ? -111.393 -2.600 191.602 1.00 66.07 52 SER C N 1
ATOM 3488 C CA . SER C 1 52 ? -110.131 -1.956 191.920 1.00 65.02 52 SER C CA 1
ATOM 3489 C C . SER C 1 52 ? -110.281 -0.502 191.492 1.00 62.49 52 SER C C 1
ATOM 3490 O O . SER C 1 52 ? -109.700 0.401 192.090 1.00 57.99 52 SER C O 1
ATOM 3493 N N . LEU C 1 53 ? -111.083 -0.292 190.450 1.00 74.03 53 LEU C N 1
ATOM 3494 C CA . LEU C 1 53 ? -111.296 1.032 189.881 1.00 72.41 53 LEU C CA 1
ATOM 3495 C C . LEU C 1 53 ? -112.063 1.959 190.816 1.00 71.07 53 LEU C C 1
ATOM 3496 O O . LEU C 1 53 ? -111.914 3.176 190.742 1.00 68.40 53 LEU C O 1
ATOM 3501 N N . ALA C 1 54 ? -112.887 1.392 191.691 1.00 71.93 54 ALA C N 1
ATOM 3502 C CA . ALA C 1 54 ? -113.640 2.210 192.635 1.00 70.69 54 ALA C CA 1
ATOM 3503 C C . ALA C 1 54 ? -113.114 2.057 194.063 1.00 69.95 54 ALA C C 1
ATOM 3504 O O . ALA C 1 54 ? -113.766 2.483 195.016 1.00 72.92 54 ALA C O 1
ATOM 3506 N N . THR C 1 55 ? -111.938 1.449 194.208 1.00 69.74 55 THR C N 1
ATOM 3507 C CA . THR C 1 55 ? -111.289 1.323 195.516 1.00 71.28 55 THR C CA 1
ATOM 3508 C C . THR C 1 55 ? -109.798 1.668 195.481 1.00 70.02 55 THR C C 1
ATOM 3509 O O . THR C 1 55 ? -109.146 1.731 196.525 1.00 70.90 55 THR C O 1
ATOM 3513 N N . GLY C 1 56 ? -109.263 1.885 194.283 1.00 55.08 56 GLY C N 1
ATOM 3514 C CA . GLY C 1 56 ? -107.839 2.127 194.119 1.00 49.80 56 GLY C CA 1
ATOM 3515 C C . GLY C 1 56 ? -107.402 3.525 194.517 1.00 44.07 56 GLY C C 1
ATOM 3516 O O . GLY C 1 56 ? -108.226 4.417 194.689 1.00 42.97 56 GLY C O 1
ATOM 3517 N N . CYS C 1 57 ? -106.096 3.708 194.677 1.00 45.69 57 CYS C N 1
ATOM 3518 C CA . CYS C 1 57 ? -105.535 5.019 194.975 1.00 44.02 57 CYS C CA 1
ATOM 3519 C C . CYS C 1 57 ? -104.540 5.391 193.878 1.00 41.13 57 CYS C C 1
ATOM 3520 O O . CYS C 1 57 ? -103.717 4.571 193.478 1.00 41.40 57 CYS C O 1
ATOM 3523 N N . TYR C 1 58 ? -104.635 6.621 193.377 1.00 37.31 58 TYR C N 1
ATOM 3524 C CA . TYR C 1 58 ? -103.831 7.036 192.230 1.00 40.86 58 TYR C CA 1
ATOM 3525 C C . TYR C 1 58 ? -103.248 8.428 192.418 1.00 39.55 58 TYR C C 1
ATOM 3526 O O . TYR C 1 58 ? -103.765 9.223 193.200 1.00 40.46 58 TYR C O 1
ATOM 3535 N N . SER C 1 59 ? -102.189 8.727 191.675 1.00 37.39 59 SER C N 1
ATOM 3536 C CA . SER C 1 59 ? -101.593 10.051 191.710 1.00 39.91 59 SER C CA 1
ATOM 3537 C C . SER C 1 59 ? -102.450 11.062 190.942 1.00 38.23 59 SER C C 1
ATOM 3538 O O . SER C 1 59 ? -102.366 12.264 191.180 1.00 40.78 59 SER C O 1
ATOM 3541 N N . SER C 1 60 ? -103.265 10.565 190.018 1.00 38.82 60 SER C N 1
ATOM 3542 C CA . SER C 1 60 ? -104.234 11.401 189.316 1.00 37.56 60 SER C CA 1
ATOM 3543 C C . SER C 1 60 ? -105.286 10.549 188.627 1.00 39.82 60 SER C C 1
ATOM 3544 O O . SER C 1 60 ? -105.093 9.353 188.374 1.00 35.02 60 SER C O 1
ATOM 3547 N N . LEU C 1 61 ? -106.415 11.182 188.346 1.00 43.49 61 LEU C N 1
ATOM 3548 C CA . LEU C 1 61 ? -107.520 10.532 187.673 1.00 38.94 61 LEU C CA 1
ATOM 3549 C C . LEU C 1 61 ? -108.039 11.501 186.618 1.00 38.77 61 LEU C C 1
ATOM 3550 O O . LEU C 1 61 ? -108.278 12.672 186.910 1.00 32.84 61 LEU C O 1
ATOM 3555 N N . THR C 1 62 ? -108.173 11.012 185.388 1.00 37.77 62 THR C N 1
ATOM 3556 C CA . THR C 1 62 ? -108.589 11.841 184.266 1.00 36.12 62 THR C CA 1
ATOM 3557 C C . THR C 1 62 ? -109.838 11.262 183.625 1.00 33.41 62 THR C C 1
ATOM 3558 O O . THR C 1 62 ? -109.913 10.062 183.379 1.00 32.36 62 THR C O 1
ATOM 3562 N N . VAL C 1 63 ? -110.827 12.109 183.368 1.00 34.58 63 VAL C N 1
ATOM 3563 C CA . VAL C 1 63 ? -112.019 11.659 182.656 1.00 30.26 63 VAL C CA 1
ATOM 3564 C C . VAL C 1 63 ? -112.173 12.441 181.359 1.00 35.63 63 VAL C C 1
ATOM 3565 O O . VAL C 1 63 ? -112.237 13.680 181.372 1.00 30.44 63 VAL C O 1
ATOM 3569 N N . ASP C 1 64 ? -112.193 11.722 180.238 1.00 30.84 64 ASP C N 1
ATOM 3570 C CA . ASP C 1 64 ? -112.531 12.329 178.955 1.00 30.18 64 ASP C CA 1
ATOM 3571 C C . ASP C 1 64 ? -113.940 11.914 178.599 1.00 30.64 64 ASP C C 1
ATOM 3572 O O . ASP C 1 64 ? -114.277 10.736 178.700 1.00 27.28 64 ASP C O 1
ATOM 3577 N N . TYR C 1 65 ? -114.773 12.862 178.188 1.00 23.90 65 TYR C N 1
ATOM 3578 C CA . TYR C 1 65 ? -116.122 12.495 177.786 1.00 24.07 65 TYR C CA 1
ATOM 3579 C C . TYR C 1 65 ? -116.654 13.316 176.625 1.00 24.88 65 TYR C C 1
ATOM 3580 O O . TYR C 1 65 ? -116.224 14.444 176.378 1.00 21.55 65 TYR C O 1
ATOM 3589 N N . PHE C 1 66 ? -117.614 12.725 175.927 1.00 28.71 66 PHE C N 1
ATOM 3590 C CA . PHE C 1 66 ? -118.163 13.302 174.712 1.00 27.13 66 PHE C CA 1
ATOM 3591 C C . PHE C 1 66 ? -119.444 12.566 174.340 1.00 23.94 66 PHE C C 1
ATOM 3592 O O . PHE C 1 66 ? -119.644 11.424 174.742 1.00 26.76 66 PHE C O 1
ATOM 3600 N N . ALA C 1 67 ? -120.329 13.240 173.617 1.00 25.61 67 ALA C N 1
ATOM 3601 C CA . ALA C 1 67 ? -121.488 12.578 173.034 1.00 27.68 67 ALA C CA 1
ATOM 3602 C C . ALA C 1 67 ? -121.000 11.529 172.041 1.00 28.44 67 ALA C C 1
ATOM 3603 O O . ALA C 1 67 ? -120.030 11.759 171.322 1.00 29.37 67 ALA C O 1
ATOM 3605 N N . TYR C 1 68 ? -121.664 10.381 172.013 1.00 23.27 68 TYR C N 1
ATOM 3606 C CA . TYR C 1 68 ? -121.237 9.290 171.148 1.00 27.82 68 TYR C CA 1
ATOM 3607 C C . TYR C 1 68 ? -122.346 8.260 171.026 1.00 26.10 68 TYR C C 1
ATOM 3608 O O . TYR C 1 68 ? -122.836 7.739 172.036 1.00 27.09 68 TYR C O 1
ATOM 3617 N N . SER C 1 69 ? -122.756 7.964 169.798 1.00 26.78 69 SER C N 1
ATOM 3618 C CA . SER C 1 69 ? -123.803 6.964 169.611 1.00 31.01 69 SER C CA 1
ATOM 3619 C C . SER C 1 69 ? -123.213 5.581 169.872 1.00 28.40 69 SER C C 1
ATOM 3620 O O . SER C 1 69 ? -122.159 5.212 169.345 1.00 28.51 69 SER C O 1
ATOM 3623 N N . THR C 1 70 ? -123.900 4.829 170.713 1.00 24.40 70 THR C N 1
ATOM 3624 C CA . THR C 1 70 ? -123.390 3.551 171.192 1.00 31.55 70 THR C CA 1
ATOM 3625 C C . THR C 1 70 ? -123.253 2.522 170.061 1.00 31.11 70 THR C C 1
ATOM 3626 O O . THR C 1 70 ? -122.390 1.653 170.108 1.00 30.02 70 THR C O 1
ATOM 3630 N N . ASP C 1 71 ? -124.054 2.655 169.010 1.00 36.75 71 ASP C N 1
ATOM 3631 C CA . ASP C 1 71 ? -123.950 1.719 167.895 1.00 35.71 71 ASP C CA 1
ATOM 3632 C C . ASP C 1 71 ? -122.639 1.891 167.126 1.00 37.11 71 ASP C C 1
ATOM 3633 O O . ASP C 1 71 ? -122.349 1.122 166.216 1.00 32.75 71 ASP C O 1
ATOM 3638 N N . MET C 1 72 ? -121.844 2.894 167.500 1.00 35.82 72 MET C N 1
ATOM 3639 C CA . MET C 1 72 ? -120.509 3.065 166.929 1.00 30.12 72 MET C CA 1
ATOM 3640 C C . MET C 1 72 ? -119.423 2.557 167.870 1.00 28.80 72 MET C C 1
ATOM 3641 O O . MET C 1 72 ? -118.250 2.904 167.723 1.00 29.73 72 MET C O 1
ATOM 3646 N N . SER C 1 73 ? -119.824 1.729 168.830 1.00 32.51 73 SER C N 1
ATOM 3647 C CA . SER C 1 73 ? -118.906 1.153 169.819 1.00 34.02 73 SER C CA 1
ATOM 3648 C C . SER C 1 73 ? -117.647 0.495 169.230 1.00 35.74 73 SER C C 1
ATOM 3649 O O . SER C 1 73 ? -116.553 0.640 169.773 1.00 28.32 73 SER C O 1
ATOM 3652 N N . SER C 1 74 ? -117.807 -0.236 168.128 1.00 35.40 74 SER C N 1
ATOM 3653 C CA . SER C 1 74 ? -116.695 -0.990 167.545 1.00 37.83 74 SER C CA 1
ATOM 3654 C C . SER C 1 74 ? -115.534 -0.086 167.135 1.00 36.21 74 SER C C 1
ATOM 3655 O O . SER C 1 74 ? -114.376 -0.501 167.128 1.00 33.21 74 SER C O 1
ATOM 3658 N N . TYR C 1 75 ? -115.845 1.164 166.820 1.00 33.74 75 TYR C N 1
ATOM 3659 C CA . TYR C 1 75 ? -114.837 2.093 166.338 1.00 31.28 75 TYR C CA 1
ATOM 3660 C C . TYR C 1 75 ? -113.943 2.661 167.443 1.00 27.36 75 TYR C C 1
ATOM 3661 O O . TYR C 1 75 ? -112.890 3.225 167.155 1.00 27.65 75 TYR C O 1
ATOM 3670 N N . LEU C 1 76 ? -114.352 2.502 168.698 1.00 30.34 76 LEU C N 1
ATOM 3671 C CA . LEU C 1 76 ? -113.518 2.917 169.832 1.00 35.05 76 LEU C CA 1
ATOM 3672 C C . LEU C 1 76 ? -112.769 1.750 170.466 1.00 34.28 76 LEU C C 1
ATOM 3673 O O . LEU C 1 76 ? -112.120 1.906 171.497 1.00 31.55 76 LEU C O 1
ATOM 3678 N N . GLN C 1 77 ? -112.868 0.573 169.866 1.00 33.33 77 GLN C N 1
ATOM 3679 C CA . GLN C 1 77 ? -112.171 -0.574 170.424 1.00 36.77 77 GLN C CA 1
ATOM 3680 C C . GLN C 1 77 ? -110.673 -0.514 170.114 1.00 36.09 77 GLN C C 1
ATOM 3681 O O . GLN C 1 77 ? -110.263 0.077 169.115 1.00 33.94 77 GLN C O 1
ATOM 3687 N N . PRO C 1 78 ? -109.846 -1.095 170.999 1.00 35.39 78 PRO C N 1
ATOM 3688 C CA . PRO C 1 78 ? -108.393 -1.129 170.793 1.00 35.58 78 PRO C CA 1
ATOM 3689 C C . PRO C 1 78 ? -108.025 -1.714 169.433 1.00 38.93 78 PRO C C 1
ATOM 3690 O O . PRO C 1 78 ? -108.630 -2.696 168.999 1.00 36.59 78 PRO C O 1
ATOM 3694 N N . GLY C 1 79 ? -107.058 -1.098 168.763 1.00 39.67 79 GLY C N 1
ATOM 3695 C CA . GLY C 1 79 ? -106.616 -1.562 167.460 1.00 43.47 79 GLY C CA 1
ATOM 3696 C C . GLY C 1 79 ? -107.546 -1.255 166.297 1.00 46.82 79 GLY C C 1
ATOM 3697 O O . GLY C 1 79 ? -107.201 -1.526 165.150 1.00 53.74 79 GLY C O 1
ATOM 3698 N N . SER C 1 80 ? -108.720 -0.694 166.579 1.00 42.03 80 SER C N 1
ATOM 3699 C CA . SER C 1 80 ? -109.685 -0.406 165.523 1.00 44.24 80 SER C CA 1
ATOM 3700 C C . SER C 1 80 ? -109.122 0.588 164.517 1.00 44.98 80 SER C C 1
ATOM 3701 O O . SER C 1 80 ? -108.340 1.472 164.865 1.00 42.33 80 SER C O 1
ATOM 3704 N N . ALA C 1 81 ? -109.511 0.418 163.261 1.00 48.04 81 ALA C N 1
ATOM 3705 C CA . ALA C 1 81 ? -109.179 1.383 162.229 1.00 48.08 81 ALA C CA 1
ATOM 3706 C C . ALA C 1 81 ? -110.400 2.246 161.965 1.00 45.65 81 ALA C C 1
ATOM 3707 O O . ALA C 1 81 ? -111.459 2.042 162.563 1.00 46.84 81 ALA C O 1
ATOM 3709 N N . GLY C 1 82 ? -110.266 3.197 161.055 1.00 36.49 82 GLY C N 1
ATOM 3710 C CA . GLY C 1 82 ? -111.397 4.028 160.707 1.00 38.19 82 GLY C CA 1
ATOM 3711 C C . GLY C 1 82 ? -111.215 5.414 161.280 1.00 32.83 82 GLY C C 1
ATOM 3712 O O . GLY C 1 82 ? -110.302 5.647 162.077 1.00 29.76 82 GLY C O 1
ATOM 3713 N N . ALA C 1 83 ? -112.106 6.318 160.885 1.00 33.25 83 ALA C N 1
ATOM 3714 C CA . ALA C 1 83 ? -111.954 7.743 161.144 1.00 30.04 83 ALA C CA 1
ATOM 3715 C C . ALA C 1 83 ? -111.942 8.116 162.626 1.00 26.48 83 ALA C C 1
ATOM 3716 O O . ALA C 1 83 ? -111.319 9.111 163.007 1.00 27.92 83 ALA C O 1
ATOM 3718 N N . ILE C 1 84 ? -112.633 7.343 163.459 1.00 26.82 84 ILE C N 1
ATOM 3719 C CA . ILE C 1 84 ? -112.744 7.698 164.875 1.00 29.55 84 ILE C CA 1
ATOM 3720 C C . ILE C 1 84 ? -111.379 7.741 165.554 1.00 27.93 84 ILE C C 1
ATOM 3721 O O . ILE C 1 84 ? -111.001 8.757 166.137 1.00 23.37 84 ILE C O 1
ATOM 3726 N N . VAL C 1 85 ? -110.629 6.650 165.454 1.00 28.66 85 VAL C N 1
ATOM 3727 C CA . VAL C 1 85 ? -109.301 6.587 166.056 1.00 27.88 85 VAL C CA 1
ATOM 3728 C C . VAL C 1 85 ? -108.301 7.471 165.311 1.00 27.94 85 VAL C C 1
ATOM 3729 O O . VAL C 1 85 ? -107.391 8.056 165.916 1.00 29.52 85 VAL C O 1
ATOM 3733 N N . GLN C 1 86 ? -108.485 7.597 164.003 1.00 26.12 86 GLN C N 1
ATOM 3734 C CA . GLN C 1 86 ? -107.558 8.382 163.188 1.00 31.95 86 GLN C CA 1
ATOM 3735 C C . GLN C 1 86 ? -107.633 9.892 163.437 1.00 28.77 86 GLN C C 1
ATOM 3736 O O . GLN C 1 86 ? -106.604 10.563 163.539 1.00 31.44 86 GLN C O 1
ATOM 3742 N N . PHE C 1 87 ? -108.843 10.434 163.522 1.00 28.75 87 PHE C N 1
ATOM 3743 C CA . PHE C 1 87 ? -108.994 11.895 163.535 1.00 28.82 87 PHE C CA 1
ATOM 3744 C C . PHE C 1 87 ? -109.803 12.445 164.701 1.00 27.45 87 PHE C C 1
ATOM 3745 O O . PHE C 1 87 ? -110.074 13.639 164.743 1.00 26.21 87 PHE C O 1
ATOM 3753 N N . ASN C 1 88 ? -110.206 11.593 165.637 1.00 25.65 88 ASN C N 1
ATOM 3754 C CA . ASN C 1 88 ? -111.130 12.048 166.679 1.00 29.92 88 ASN C CA 1
ATOM 3755 C C . ASN C 1 88 ? -110.677 11.728 168.103 1.00 27.76 88 ASN C C 1
ATOM 3756 O O . ASN C 1 88 ? -110.416 12.631 168.888 1.00 25.24 88 ASN C O 1
ATOM 3761 N N . TYR C 1 89 ? -110.605 10.447 168.437 1.00 22.65 89 TYR C N 1
ATOM 3762 C CA . TYR C 1 89 ? -110.124 10.049 169.749 1.00 24.11 89 TYR C CA 1
ATOM 3763 C C . TYR C 1 89 ? -109.397 8.715 169.689 1.00 27.40 89 TYR C C 1
ATOM 3764 O O . TYR C 1 89 ? -110.010 7.666 169.431 1.00 25.40 89 TYR C O 1
ATOM 3773 N N . LYS C 1 90 ? -108.091 8.762 169.916 1.00 24.90 90 LYS C N 1
ATOM 3774 C CA . LYS C 1 90 ? -107.310 7.547 170.086 1.00 28.83 90 LYS C CA 1
ATOM 3775 C C . LYS C 1 90 ? -106.961 7.366 171.559 1.00 29.51 90 LYS C C 1
ATOM 3776 O O . LYS C 1 90 ? -106.155 8.114 172.114 1.00 31.56 90 LYS C O 1
ATOM 3782 N N . GLN C 1 91 ? -107.584 6.371 172.183 1.00 32.15 91 GLN C N 1
ATOM 3783 C CA . GLN C 1 91 ? -107.383 6.083 173.600 1.00 29.82 91 GLN C CA 1
ATOM 3784 C C . GLN C 1 91 ? -105.920 5.767 173.895 1.00 31.71 91 GLN C C 1
ATOM 3785 O O . GLN C 1 91 ? -105.277 5.022 173.167 1.00 32.38 91 GLN C O 1
ATOM 3791 N N . ASP C 1 92 ? -105.395 6.375 174.951 1.00 34.07 92 ASP C N 1
ATOM 3792 C CA . ASP C 1 92 ? -104.022 6.141 175.380 1.00 35.47 92 ASP C CA 1
ATOM 3793 C C . ASP C 1 92 ? -103.991 4.951 176.335 1.00 37.00 92 ASP C C 1
ATOM 3794 O O . ASP C 1 92 ? -104.518 5.041 177.440 1.00 36.95 92 ASP C O 1
ATOM 3799 N N . PHE C 1 93 ? -103.398 3.836 175.902 1.00 37.09 93 PHE C N 1
ATOM 3800 C CA . PHE C 1 93 ? -103.352 2.615 176.715 1.00 34.58 93 PHE C CA 1
ATOM 3801 C C . PHE C 1 93 ? -102.026 2.437 177.452 1.00 41.43 93 PHE C C 1
ATOM 3802 O O . PHE C 1 93 ? -101.708 1.329 177.893 1.00 39.19 93 PHE C O 1
ATOM 3810 N N . SER C 1 94 ? -101.248 3.510 177.575 1.00 36.04 94 SER C N 1
ATOM 3811 C CA . SER C 1 94 ? -99.964 3.427 178.265 1.00 41.13 94 SER C CA 1
ATOM 3812 C C . SER C 1 94 ? -100.159 3.502 179.781 1.00 45.15 94 SER C C 1
ATOM 3813 O O . SER C 1 94 ? -99.235 3.259 180.552 1.00 48.99 94 SER C O 1
ATOM 3816 N N . ASN C 1 95 ? -101.374 3.833 180.196 1.00 45.08 95 ASN C N 1
ATOM 3817 C CA . ASN C 1 95 ? -101.754 3.799 181.602 1.00 46.40 95 ASN C CA 1
ATOM 3818 C C . ASN C 1 95 ? -103.036 2.999 181.751 1.00 45.67 95 ASN C C 1
ATOM 3819 O O . ASN C 1 95 ? -103.755 2.821 180.772 1.00 44.40 95 ASN C O 1
ATOM 3824 N N . PRO C 1 96 ? -103.327 2.509 182.968 1.00 42.13 96 PRO C N 1
ATOM 3825 C CA . PRO C 1 96 ? -104.605 1.818 183.166 1.00 39.19 96 PRO C CA 1
ATOM 3826 C C . PRO C 1 96 ? -105.779 2.715 182.787 1.00 39.96 96 PRO C C 1
ATOM 3827 O O . PRO C 1 96 ? -105.824 3.881 183.188 1.00 36.79 96 PRO C O 1
ATOM 3831 N N . THR C 1 97 ? -106.704 2.182 181.998 1.00 42.82 97 THR C N 1
ATOM 3832 C CA . THR C 1 97 ? -107.804 2.984 181.474 1.00 41.22 97 THR C CA 1
ATOM 3833 C C . THR C 1 97 ? -109.088 2.190 181.402 1.00 41.27 97 THR C C 1
ATOM 3834 O O . THR C 1 97 ? -109.067 0.974 181.239 1.00 44.22 97 THR C O 1
ATOM 3838 N N . CYS C 1 98 ? -110.206 2.894 181.503 1.00 34.34 98 CYS C N 1
ATOM 3839 C CA . CYS C 1 98 ? -111.508 2.290 181.298 1.00 33.61 98 CYS C CA 1
ATOM 3840 C C . CYS C 1 98 ? -112.336 3.142 180.338 1.00 34.10 98 CYS C C 1
ATOM 3841 O O . CYS C 1 98 ? -112.243 4.374 180.345 1.00 33.28 98 CYS C O 1
ATOM 3844 N N . ARG C 1 99 ? -113.130 2.471 179.511 1.00 27.32 99 ARG C N 1
ATOM 3845 C CA . ARG C 1 99 ? -113.987 3.125 178.528 1.00 29.25 99 ARG C CA 1
ATOM 3846 C C . ARG C 1 99 ? -115.427 2.721 178.807 1.00 31.57 99 ARG C C 1
ATOM 3847 O O . ARG C 1 99 ? -115.755 1.531 178.854 1.00 27.68 99 ARG C O 1
ATOM 3855 N N . VAL C 1 100 ? -116.284 3.707 179.030 1.00 26.30 100 VAL C N 1
ATOM 3856 C CA . VAL C 1 100 ? -117.678 3.417 179.320 1.00 26.78 100 VAL C CA 1
ATOM 3857 C C . VAL C 1 100 ? -118.589 4.048 178.279 1.00 29.69 100 VAL C C 1
ATOM 3858 O O . VAL C 1 100 ? -118.498 5.248 178.010 1.00 27.39 100 VAL C O 1
ATOM 3862 N N . LEU C 1 101 ? -119.468 3.238 177.696 1.00 30.04 101 LEU C N 1
ATOM 3863 C CA . LEU C 1 101 ? -120.500 3.760 176.803 1.00 33.55 101 LEU C CA 1
ATOM 3864 C C . LEU C 1 101 ? -121.851 3.638 177.490 1.00 33.49 101 LEU C C 1
ATOM 3865 O O . LEU C 1 101 ? -122.215 2.565 177.980 1.00 36.87 101 LEU C O 1
ATOM 3870 N N . ALA C 1 102 ? -122.592 4.735 177.522 1.00 32.23 102 ALA C N 1
ATOM 3871 C CA . ALA C 1 102 ? -123.810 4.795 178.312 1.00 36.06 102 ALA C CA 1
ATOM 3872 C C . ALA C 1 102 ? -124.880 5.683 177.690 1.00 35.40 102 ALA C C 1
ATOM 3873 O O . ALA C 1 102 ? -124.592 6.583 176.895 1.00 36.28 102 ALA C O 1
ATOM 3875 N N . THR C 1 103 ? -126.119 5.419 178.083 1.00 28.78 103 THR C N 1
ATOM 3876 C CA . THR C 1 103 ? -127.259 6.200 177.651 1.00 32.59 103 THR C CA 1
ATOM 3877 C C . THR C 1 103 ? -127.730 7.095 178.788 1.00 32.81 103 THR C C 1
ATOM 3878 O O . THR C 1 103 ? -127.799 6.661 179.934 1.00 33.92 103 THR C O 1
ATOM 3882 N N . VAL C 1 104 ? -128.030 8.347 178.463 1.00 31.59 104 VAL C N 1
ATOM 3883 C CA . VAL C 1 104 ? -128.584 9.304 179.416 1.00 35.11 104 VAL C CA 1
ATOM 3884 C C . VAL C 1 104 ? -130.097 9.124 179.552 1.00 39.20 104 VAL C C 1
ATOM 3885 O O . VAL C 1 104 ? -130.842 9.412 178.616 1.00 38.70 104 VAL C O 1
ATOM 3889 N N . PRO C 1 105 ? -130.558 8.636 180.715 1.00 42.14 105 PRO C N 1
ATOM 3890 C CA . PRO C 1 105 ? -131.997 8.454 180.933 1.00 44.52 105 PRO C CA 1
ATOM 3891 C C . PRO C 1 105 ? -132.700 9.806 180.922 1.00 51.48 105 PRO C C 1
ATOM 3892 O O . PRO C 1 105 ? -132.071 10.814 181.237 1.00 48.22 105 PRO C O 1
ATOM 3896 N N . GLN C 1 106 ? -133.978 9.839 180.569 1.00 66.82 106 GLN C N 1
ATOM 3897 C CA . GLN C 1 106 ? -134.667 11.116 180.480 1.00 65.94 106 GLN C CA 1
ATOM 3898 C C . GLN C 1 106 ? -134.944 11.699 181.864 1.00 68.95 106 GLN C C 1
ATOM 3899 O O . GLN C 1 106 ? -135.184 12.900 181.996 1.00 74.66 106 GLN C O 1
ATOM 3905 N N . ASN C 1 107 ? -134.867 10.865 182.898 1.00 67.31 107 ASN C N 1
ATOM 3906 C CA . ASN C 1 107 ? -135.018 11.346 184.271 1.00 66.65 107 ASN C CA 1
ATOM 3907 C C . ASN C 1 107 ? -133.862 12.282 184.665 1.00 67.33 107 ASN C C 1
ATOM 3908 O O . ASN C 1 107 ? -133.895 12.934 185.709 1.00 70.52 107 ASN C O 1
ATOM 3913 N N . LEU C 1 108 ? -132.845 12.339 183.809 1.00 62.27 108 LEU C N 1
ATOM 3914 C CA . LEU C 1 108 ? -131.633 13.109 184.059 1.00 60.10 108 LEU C CA 1
ATOM 3915 C C . LEU C 1 108 ? -131.608 14.360 183.183 1.00 60.23 108 LEU C C 1
ATOM 3916 O O . LEU C 1 108 ? -130.971 14.381 182.129 1.00 56.32 108 LEU C O 1
ATOM 3921 N N . THR C 1 109 ? -132.301 15.403 183.635 1.00 64.42 109 THR C N 1
ATOM 3922 C CA . THR C 1 109 ? -132.611 16.557 182.791 1.00 63.07 109 THR C CA 1
ATOM 3923 C C . THR C 1 109 ? -131.512 17.608 182.700 1.00 58.43 109 THR C C 1
ATOM 3924 O O . THR C 1 109 ? -131.597 18.523 181.881 1.00 57.54 109 THR C O 1
ATOM 3928 N N . THR C 1 110 ? -130.492 17.495 183.542 1.00 53.64 110 THR C N 1
ATOM 3929 C CA . THR C 1 110 ? -129.449 18.513 183.588 1.00 47.97 110 THR C CA 1
ATOM 3930 C C . THR C 1 110 ? -128.501 18.389 182.402 1.00 44.51 110 THR C C 1
ATOM 3931 O O . THR C 1 110 ? -127.840 19.356 182.020 1.00 44.96 110 THR C O 1
ATOM 3935 N N . ILE C 1 111 ? -128.430 17.196 181.823 1.00 38.88 111 ILE C N 1
ATOM 3936 C CA . ILE C 1 111 ? -127.655 17.009 180.606 1.00 42.62 111 ILE C CA 1
ATOM 3937 C C . ILE C 1 111 ? -128.535 17.300 179.398 1.00 41.66 111 ILE C C 1
ATOM 3938 O O . ILE C 1 111 ? -129.566 16.661 179.207 1.00 46.41 111 ILE C O 1
ATOM 3943 N N . THR C 1 112 ? -128.131 18.281 178.597 1.00 37.06 112 THR C N 1
ATOM 3944 C CA . THR C 1 112 ? -128.896 18.676 177.419 1.00 36.04 112 THR C CA 1
ATOM 3945 C C . THR C 1 112 ? -128.328 18.023 176.160 1.00 35.45 112 THR C C 1
ATOM 3946 O O . THR C 1 112 ? -127.124 17.813 176.046 1.00 33.69 112 THR C O 1
ATOM 3950 N N . LYS C 1 113 ? -129.196 17.696 175.215 1.00 38.32 113 LYS C N 1
ATOM 3951 C CA . LYS C 1 113 ? -128.755 16.993 174.021 1.00 40.82 113 LYS C CA 1
ATOM 3952 C C . LYS C 1 113 ? -128.274 17.961 172.959 1.00 34.55 113 LYS C C 1
ATOM 3953 O O . LYS C 1 113 ? -128.817 19.046 172.812 1.00 42.52 113 LYS C O 1
ATOM 3959 N N . PRO C 1 114 ? -127.231 17.575 172.223 1.00 37.88 114 PRO C N 1
ATOM 3960 C CA . PRO C 1 114 ? -126.891 18.358 171.039 1.00 35.35 114 PRO C CA 1
ATOM 3961 C C . PRO C 1 114 ? -127.900 18.059 169.941 1.00 35.09 114 PRO C C 1
ATOM 3962 O O . PRO C 1 114 ? -128.637 17.078 170.044 1.00 45.16 114 PRO C O 1
ATOM 3966 N N . SER C 1 115 ? -127.936 18.890 168.912 1.00 46.96 115 SER C N 1
ATOM 3967 C CA . SER C 1 115 ? -128.769 18.624 167.747 1.00 54.61 115 SER C CA 1
ATOM 3968 C C . SER C 1 115 ? -128.321 17.343 167.060 1.00 47.38 115 SER C C 1
ATOM 3969 O O . SER C 1 115 ? -129.124 16.455 166.752 1.00 52.23 115 SER C O 1
ATOM 3972 N N . ASN C 1 116 ? -127.013 17.268 166.844 1.00 41.42 116 ASN C N 1
ATOM 3973 C CA . ASN C 1 116 ? -126.393 16.228 166.048 1.00 35.97 116 ASN C CA 1
ATOM 3974 C C . ASN C 1 116 ? -125.222 15.578 166.757 1.00 32.66 116 ASN C C 1
ATOM 3975 O O . ASN C 1 116 ? -124.476 16.243 167.478 1.00 28.81 116 ASN C O 1
ATOM 3980 N N . TYR C 1 117 ? -125.059 14.279 166.540 1.00 25.48 117 TYR C N 1
ATOM 3981 C CA . TYR C 1 117 ? -123.770 13.653 166.752 1.00 26.16 117 TYR C CA 1
ATOM 3982 C C . TYR C 1 117 ? -122.869 14.135 165.622 1.00 29.95 117 TYR C C 1
ATOM 3983 O O . TYR C 1 117 ? -123.358 14.494 164.540 1.00 26.55 117 TYR C O 1
ATOM 3992 N N . ALA C 1 118 ? -121.561 14.144 165.864 1.00 26.19 118 ALA C N 1
ATOM 3993 C CA . ALA C 1 118 ? -120.609 14.526 164.833 1.00 23.08 118 ALA C CA 1
ATOM 3994 C C . ALA C 1 118 ? -119.268 13.844 165.024 1.00 25.50 118 ALA C C 1
ATOM 3995 O O . ALA C 1 118 ? -118.869 13.526 166.149 1.00 25.15 118 ALA C O 1
ATOM 3997 N N . TYR C 1 119 ? -118.572 13.619 163.918 1.00 19.22 119 TYR C N 1
ATOM 3998 C CA . TYR C 1 119 ? -117.170 13.249 163.969 1.00 21.90 119 TYR C CA 1
ATOM 3999 C C . TYR C 1 119 ? -116.458 13.704 162.702 1.00 24.75 119 TYR C C 1
ATOM 4000 O O . TYR C 1 119 ? -117.099 13.988 161.686 1.00 21.87 119 TYR C O 1
ATOM 4009 N N . LEU C 1 120 ? -115.132 13.759 162.767 1.00 22.34 120 LEU C N 1
ATOM 4010 C CA . LEU C 1 120 ? -114.317 14.144 161.618 1.00 24.32 120 LEU C CA 1
ATOM 4011 C C . LEU C 1 120 ? -114.007 12.942 160.726 1.00 28.13 120 LEU C C 1
ATOM 4012 O O . LEU C 1 120 ? -113.598 11.889 161.211 1.00 27.08 120 LEU C O 1
ATOM 4017 N N . THR C 1 121 ? -114.179 13.110 159.419 1.00 28.98 121 THR C N 1
ATOM 4018 C CA . THR C 1 121 ? -113.897 12.033 158.483 1.00 28.64 121 THR C CA 1
ATOM 4019 C C . THR C 1 121 ? -112.470 12.124 157.975 1.00 29.73 121 THR C C 1
ATOM 4020 O O . THR C 1 121 ? -111.937 11.162 157.430 1.00 32.38 121 THR C O 1
ATOM 4024 N N . GLU C 1 122 ? -111.852 13.282 158.151 1.00 26.50 122 GLU C N 1
ATOM 4025 C CA . GLU C 1 122 ? -110.472 13.467 157.716 1.00 32.78 122 GLU C CA 1
ATOM 4026 C C . GLU C 1 122 ? -109.852 14.730 158.288 1.00 27.41 122 GLU C C 1
ATOM 4027 O O . GLU C 1 122 ? -110.547 15.690 158.603 1.00 27.66 122 GLU C O 1
ATOM 4033 N N . CYS C 1 123 ? -108.528 14.706 158.399 1.00 31.28 123 CYS C N 1
ATOM 4034 C CA . CYS C 1 123 ? -107.718 15.865 158.760 1.00 31.68 123 CYS C CA 1
ATOM 4035 C C . CYS C 1 123 ? -106.399 15.712 158.013 1.00 32.47 123 CYS C C 1
ATOM 4036 O O . CYS C 1 123 ? -105.718 14.690 158.162 1.00 35.85 123 CYS C O 1
ATOM 4039 N N . TYR C 1 124 ? -106.042 16.697 157.193 1.00 30.65 124 TYR C N 1
ATOM 4040 C CA . TYR C 1 124 ? -104.848 16.553 156.366 1.00 34.81 124 TYR C CA 1
ATOM 4041 C C . TYR C 1 124 ? -104.239 17.853 155.879 1.00 34.07 124 TYR C C 1
ATOM 4042 O O . TYR C 1 124 ? -104.882 18.898 155.859 1.00 36.46 124 TYR C O 1
ATOM 4051 N N . LYS C 1 125 ? -102.977 17.753 155.480 1.00 35.91 125 LYS C N 1
ATOM 4052 C CA . LYS C 1 125 ? -102.277 18.809 154.769 1.00 41.04 125 LYS C CA 1
ATOM 4053 C C . LYS C 1 125 ? -102.215 18.440 153.298 1.00 43.16 125 LYS C C 1
ATOM 4054 O O . LYS C 1 125 ? -102.132 17.257 152.962 1.00 46.52 125 LYS C O 1
ATOM 4060 N N . THR C 1 126 ? -102.246 19.433 152.417 1.00 46.72 126 THR C N 1
ATOM 4061 C CA . THR C 1 126 ? -102.107 19.156 150.992 1.00 48.06 126 THR C CA 1
ATOM 4062 C C . THR C 1 126 ? -100.624 19.096 150.642 1.00 48.54 126 THR C C 1
ATOM 4063 O O . THR C 1 126 ? -99.812 19.775 151.261 1.00 51.05 126 THR C O 1
ATOM 4067 N N . SER C 1 127 ? -100.270 18.279 149.655 1.00 52.14 127 SER C N 1
ATOM 4068 C CA . SER C 1 127 ? -98.870 17.924 149.444 1.00 55.94 127 SER C CA 1
ATOM 4069 C C . SER C 1 127 ? -98.363 18.126 148.014 1.00 57.77 127 SER C C 1
ATOM 4070 O O . SER C 1 127 ? -97.543 19.011 147.774 1.00 66.63 127 SER C O 1
ATOM 4073 N N . ALA C 1 128 ? -98.897 17.308 147.101 1.00 53.37 128 ALA C N 1
ATOM 4074 C CA . ALA C 1 128 ? -98.406 17.023 145.736 1.00 51.31 128 ALA C CA 1
ATOM 4075 C C . ALA C 1 128 ? -98.412 15.512 145.639 1.00 52.92 128 ALA C C 1
ATOM 4076 O O . ALA C 1 128 ? -98.675 14.935 144.584 1.00 50.32 128 ALA C O 1
ATOM 4078 N N . TYR C 1 129 ? -98.115 14.884 146.775 1.00 47.09 129 TYR C N 1
ATOM 4079 C CA . TYR C 1 129 ? -98.279 13.448 146.943 1.00 45.98 129 TYR C CA 1
ATOM 4080 C C . TYR C 1 129 ? -99.746 13.112 147.153 1.00 43.43 129 TYR C C 1
ATOM 4081 O O . TYR C 1 129 ? -100.122 11.943 147.202 1.00 48.90 129 TYR C O 1
ATOM 4090 N N . GLY C 1 130 ? -100.567 14.150 147.275 1.00 53.42 130 GLY C N 1
ATOM 4091 C CA . GLY C 1 130 ? -101.972 13.995 147.598 1.00 52.06 130 GLY C CA 1
ATOM 4092 C C . GLY C 1 130 ? -102.243 14.479 149.011 1.00 53.21 130 GLY C C 1
ATOM 4093 O O . GLY C 1 130 ? -101.676 15.480 149.448 1.00 54.33 130 GLY C O 1
ATOM 4094 N N . LYS C 1 131 ? -103.101 13.768 149.733 1.00 44.27 131 LYS C N 1
ATOM 4095 C CA . LYS C 1 131 ? -103.435 14.158 151.095 1.00 42.90 131 LYS C CA 1
ATOM 4096 C C . LYS C 1 131 ? -102.446 13.588 152.108 1.00 43.93 131 LYS C C 1
ATOM 4097 O O . LYS C 1 131 ? -102.256 12.379 152.207 1.00 44.83 131 LYS C O 1
ATOM 4103 N N . ASN C 1 132 ? -101.815 14.485 152.849 1.00 40.37 132 ASN C N 1
ATOM 4104 C CA . ASN C 1 132 ? -100.930 14.120 153.937 1.00 45.29 132 ASN C CA 1
ATOM 4105 C C . ASN C 1 132 ? -101.742 14.053 155.226 1.00 42.84 132 ASN C C 1
ATOM 4106 O O . ASN C 1 132 ? -101.897 15.056 155.920 1.00 34.63 132 ASN C O 1
ATOM 4111 N N . TYR C 1 133 ? -102.279 12.875 155.531 1.00 38.97 133 TYR C N 1
ATOM 4112 C CA . TYR C 1 133 ? -103.151 12.727 156.694 1.00 38.57 133 TYR C CA 1
ATOM 4113 C C . TYR C 1 133 ? -102.408 12.941 158.014 1.00 39.36 133 TYR C C 1
ATOM 4114 O O . TYR C 1 133 ? -101.307 12.429 158.209 1.00 41.51 133 TYR C O 1
ATOM 4123 N N . LEU C 1 134 ? -103.022 13.716 158.905 1.00 39.93 134 LEU C N 1
ATOM 4124 C CA . LEU C 1 134 ? -102.494 13.938 160.252 1.00 37.99 134 LEU C CA 1
ATOM 4125 C C . LEU C 1 134 ? -103.331 13.191 161.278 1.00 38.07 134 LEU C C 1
ATOM 4126 O O . LEU C 1 134 ? -104.444 13.614 161.597 1.00 35.87 134 LEU C O 1
ATOM 4131 N N . TYR C 1 135 ? -102.793 12.086 161.793 1.00 36.04 135 TYR C N 1
ATOM 4132 C CA . TYR C 1 135 ? -103.523 11.222 162.717 1.00 31.45 135 TYR C CA 1
ATOM 4133 C C . TYR C 1 135 ? -103.350 11.657 164.172 1.00 32.47 135 TYR C C 1
ATOM 4134 O O . TYR C 1 135 ? -102.287 12.132 164.565 1.00 35.28 135 TYR C O 1
ATOM 4143 N N . ASN C 1 136 ? -104.408 11.494 164.960 1.00 31.02 136 ASN C N 1
ATOM 4144 C CA . ASN C 1 136 ? -104.362 11.763 166.394 1.00 31.11 136 ASN C CA 1
ATOM 4145 C C . ASN C 1 136 ? -103.294 10.964 167.122 1.00 34.11 136 ASN C C 1
ATOM 4146 O O . ASN C 1 136 ? -103.186 9.758 166.938 1.00 30.10 136 ASN C O 1
ATOM 4151 N N . ALA C 1 137 ? -102.525 11.638 167.966 1.00 32.29 137 ALA C N 1
ATOM 4152 C CA . ALA C 1 137 ? -101.670 10.945 168.913 1.00 30.73 137 ALA C CA 1
ATOM 4153 C C . ALA C 1 137 ? -102.563 10.380 170.011 1.00 32.85 137 ALA C C 1
ATOM 4154 O O . ALA C 1 137 ? -103.690 10.847 170.193 1.00 29.67 137 ALA C O 1
ATOM 4156 N N . PRO C 1 138 ? -102.087 9.348 170.726 1.00 29.48 138 PRO C N 1
ATOM 4157 C CA . PRO C 1 138 ? -102.925 8.814 171.803 1.00 31.10 138 PRO C CA 1
ATOM 4158 C C . PRO C 1 138 ? -103.179 9.850 172.894 1.00 32.06 138 PRO C C 1
ATOM 4159 O O . PRO C 1 138 ? -102.249 10.496 173.378 1.00 32.54 138 PRO C O 1
ATOM 4163 N N . GLY C 1 139 ? -104.451 10.025 173.237 1.00 30.44 139 GLY C N 1
ATOM 4164 C CA . GLY C 1 139 ? -104.846 10.915 174.305 1.00 29.30 139 GLY C CA 1
ATOM 4165 C C . GLY C 1 139 ? -104.923 12.370 173.890 1.00 27.63 139 GLY C C 1
ATOM 4166 O O . GLY C 1 139 ? -105.340 13.208 174.682 1.00 26.64 139 GLY C O 1
ATOM 4167 N N . ALA C 1 140 ? -104.554 12.660 172.644 1.00 28.75 140 ALA C N 1
ATOM 4168 C CA . ALA C 1 140 ? -104.421 14.034 172.164 1.00 29.52 140 ALA C CA 1
ATOM 4169 C C . ALA C 1 140 ? -105.595 14.506 171.301 1.00 31.60 140 ALA C C 1
ATOM 4170 O O . ALA C 1 140 ? -106.406 13.695 170.825 1.00 27.22 140 ALA C O 1
ATOM 4172 N N . TYR C 1 141 ? -105.677 15.825 171.109 1.00 26.36 141 TYR C N 1
ATOM 4173 C CA . TYR C 1 141 ? -106.670 16.436 170.215 1.00 28.61 141 TYR C CA 1
ATOM 4174 C C . TYR C 1 141 ? -106.171 16.451 168.781 1.00 30.83 141 TYR C C 1
ATOM 4175 O O . TYR C 1 141 ? -104.965 16.571 168.542 1.00 27.35 141 TYR C O 1
ATOM 4184 N N . THR C 1 142 ? -107.096 16.351 167.826 1.00 29.23 142 THR C N 1
ATOM 4185 C CA . THR C 1 142 ? -106.739 16.516 166.421 1.00 26.69 142 THR C CA 1
ATOM 4186 C C . THR C 1 142 ? -106.121 17.889 166.181 1.00 28.75 142 THR C C 1
ATOM 4187 O O . THR C 1 142 ? -106.561 18.886 166.741 1.00 27.76 142 THR C O 1
ATOM 4191 N N . PRO C 1 143 ? -105.081 17.935 165.344 1.00 31.69 143 PRO C N 1
ATOM 4192 C CA . PRO C 1 143 ? -104.525 19.201 164.867 1.00 32.24 143 PRO C CA 1
ATOM 4193 C C . PRO C 1 143 ? -105.538 20.006 164.049 1.00 35.86 143 PRO C C 1
ATOM 4194 O O . PRO C 1 143 ? -105.275 21.165 163.769 1.00 36.89 143 PRO C O 1
ATOM 4198 N N . CYS C 1 144 ? -106.670 19.405 163.684 1.00 32.01 144 CYS C N 1
ATOM 4199 C CA . CYS C 1 144 ? -107.733 20.116 162.978 1.00 30.42 144 CYS C CA 1
ATOM 4200 C C . CYS C 1 144 ? -108.800 20.673 163.911 1.00 30.42 144 CYS C C 1
ATOM 4201 O O . CYS C 1 144 ? -109.884 21.052 163.458 1.00 26.93 144 CYS C O 1
ATOM 4204 N N . LEU C 1 145 ? -108.504 20.713 165.209 1.00 30.02 145 LEU C N 1
ATOM 4205 C CA . LEU C 1 145 ? -109.477 21.195 166.188 1.00 31.29 145 LEU C CA 1
ATOM 4206 C C . LEU C 1 145 ? -109.921 22.643 165.927 1.00 29.99 145 LEU C C 1
ATOM 4207 O O . LEU C 1 145 ? -111.116 22.925 165.966 1.00 29.66 145 LEU C O 1
ATOM 4212 N N . SER C 1 146 ? -108.976 23.548 165.659 1.00 29.55 146 SER C N 1
ATOM 4213 C CA . SER C 1 146 ? -109.321 24.942 165.325 1.00 30.93 146 SER C CA 1
ATOM 4214 C C . SER C 1 146 ? -110.300 25.021 164.159 1.00 29.51 146 SER C C 1
ATOM 4215 O O . SER C 1 146 ? -111.295 25.743 164.227 1.00 30.45 146 SER C O 1
ATOM 4218 N N . LEU C 1 147 ? -110.012 24.275 163.093 1.00 27.64 147 LEU C N 1
ATOM 4219 C CA . LEU C 1 147 ? -110.871 24.262 161.914 1.00 30.31 147 LEU C CA 1
ATOM 4220 C C . LEU C 1 147 ? -112.231 23.634 162.217 1.00 27.98 147 LEU C C 1
ATOM 4221 O O . LEU C 1 147 ? -113.269 24.146 161.796 1.00 27.53 147 LEU C O 1
ATOM 4226 N N . ALA C 1 148 ? -112.226 22.514 162.936 1.00 28.95 148 ALA C N 1
ATOM 4227 C CA . ALA C 1 148 ? -113.478 21.847 163.284 1.00 28.11 148 ALA C CA 1
ATOM 4228 C C . ALA C 1 148 ? -114.375 22.734 164.162 1.00 27.84 148 ALA C C 1
ATOM 4229 O O . ALA C 1 148 ? -115.597 22.625 164.112 1.00 30.74 148 ALA C O 1
ATOM 4231 N N . SER C 1 149 ? -113.771 23.620 164.950 1.00 29.05 149 SER C N 1
ATOM 4232 C CA . SER C 1 149 ? -114.533 24.496 165.845 1.00 25.68 149 SER C CA 1
ATOM 4233 C C . SER C 1 149 ? -115.413 25.504 165.087 1.00 30.48 149 SER C C 1
ATOM 4234 O O . SER C 1 149 ? -116.316 26.116 165.665 1.00 28.97 149 SER C O 1
ATOM 4237 N N . ARG C 1 150 ? -115.159 25.671 163.794 1.00 26.45 150 ARG C N 1
ATOM 4238 C CA . ARG C 1 150 ? -116.008 26.521 162.959 1.00 32.67 150 ARG C CA 1
ATOM 4239 C C . ARG C 1 150 ? -117.424 25.958 162.796 1.00 29.68 150 ARG C C 1
ATOM 4240 O O . ARG C 1 150 ? -118.328 26.663 162.360 1.00 33.30 150 ARG C O 1
ATOM 4248 N N . GLY C 1 151 ? -117.608 24.690 163.149 1.00 32.20 151 GLY C N 1
ATOM 4249 C CA . GLY C 1 151 ? -118.925 24.078 163.156 1.00 31.84 151 GLY C CA 1
ATOM 4250 C C . GLY C 1 151 ? -119.308 23.419 161.841 1.00 31.40 151 GLY C C 1
ATOM 4251 O O . GLY C 1 151 ? -118.876 23.830 160.766 1.00 35.48 151 GLY C O 1
ATOM 4252 N N . PHE C 1 152 ? -120.133 22.387 161.932 1.00 32.59 152 PHE C N 1
ATOM 4253 C CA . PHE C 1 152 ? -120.611 21.690 160.747 1.00 32.25 152 PHE C CA 1
ATOM 4254 C C . PHE C 1 152 ? -122.126 21.743 160.713 1.00 34.75 152 PHE C C 1
ATOM 4255 O O . PHE C 1 152 ? -122.790 21.285 161.649 1.00 32.56 152 PHE C O 1
ATOM 4263 N N . SER C 1 153 ? -122.673 22.306 159.639 1.00 40.80 153 SER C N 1
ATOM 4264 C CA . SER C 1 153 ? -124.122 22.409 159.504 1.00 42.76 153 SER C CA 1
ATOM 4265 C C . SER C 1 153 ? -124.666 21.435 158.460 1.00 41.68 153 SER C C 1
ATOM 4266 O O . SER C 1 153 ? -125.866 21.154 158.442 1.00 49.82 153 SER C O 1
ATOM 4269 N N . THR C 1 154 ? -123.792 20.907 157.603 1.00 40.91 154 THR C N 1
ATOM 4270 C CA . THR C 1 154 ? -124.195 19.891 156.625 1.00 41.29 154 THR C CA 1
ATOM 4271 C C . THR C 1 154 ? -123.276 18.666 156.654 1.00 35.90 154 THR C C 1
ATOM 4272 O O . THR C 1 154 ? -122.128 18.755 157.080 1.00 36.06 154 THR C O 1
ATOM 4276 N N . LYS C 1 155 ? -123.785 17.531 156.184 1.00 39.76 155 LYS C N 1
ATOM 4277 C CA . LYS C 1 155 ? -122.979 16.322 156.035 1.00 36.98 155 LYS C CA 1
ATOM 4278 C C . LYS C 1 155 ? -121.804 16.582 155.098 1.00 39.76 155 LYS C C 1
ATOM 4279 O O . LYS C 1 155 ? -121.965 17.213 154.056 1.00 44.38 155 LYS C O 1
ATOM 4285 N N . TYR C 1 156 ? -120.623 16.109 155.491 1.00 36.77 156 TYR C N 1
ATOM 4286 C CA . TYR C 1 156 ? -119.396 16.228 154.695 1.00 36.88 156 TYR C CA 1
ATOM 4287 C C . TYR C 1 156 ? -119.019 17.676 154.364 1.00 39.93 156 TYR C C 1
ATOM 4288 O O . TYR C 1 156 ? -118.413 17.962 153.327 1.00 43.34 156 TYR C O 1
ATOM 4297 N N . GLN C 1 157 ? -119.365 18.585 155.265 1.00 35.18 157 GLN C N 1
ATOM 4298 C CA . GLN C 1 157 ? -118.897 19.959 155.163 1.00 32.31 157 GLN C CA 1
ATOM 4299 C C . GLN C 1 157 ? -117.408 20.020 155.514 1.00 35.28 157 GLN C C 1
ATOM 4300 O O . GLN C 1 157 ? -116.964 19.392 156.474 1.00 31.27 157 GLN C O 1
ATOM 4306 N N . SER C 1 158 ? -116.638 20.761 154.722 1.00 36.56 158 SER C N 1
ATOM 4307 C CA . SER C 1 158 ? -115.201 20.897 154.937 1.00 32.51 158 SER C CA 1
ATOM 4308 C C . SER C 1 158 ? -114.820 22.291 155.426 1.00 35.02 158 SER C C 1
ATOM 4309 O O . SER C 1 158 ? -115.554 23.249 155.210 1.00 31.01 158 SER C O 1
ATOM 4312 N N . HIS C 1 159 ? -113.663 22.387 156.077 1.00 38.34 159 HIS C N 1
ATOM 4313 C CA . HIS C 1 159 ? -113.068 23.670 156.462 1.00 37.77 159 HIS C CA 1
ATOM 4314 C C . HIS C 1 159 ? -111.572 23.631 156.186 1.00 38.80 159 HIS C C 1
ATOM 4315 O O . HIS C 1 159 ? -110.928 22.612 156.417 1.00 37.53 159 HIS C O 1
ATOM 4322 N N . SER C 1 160 ? -111.014 24.738 155.709 1.00 38.65 160 SER C N 1
ATOM 4323 C CA . SER C 1 160 ? -109.582 24.800 155.428 1.00 39.58 160 SER C CA 1
ATOM 4324 C C . SER C 1 160 ? -108.993 26.156 155.817 1.00 37.91 160 SER C C 1
ATOM 4325 O O . SER C 1 160 ? -109.699 27.161 155.820 1.00 37.64 160 SER C O 1
ATOM 4328 N N . ASP C 1 161 ? -107.708 26.181 156.162 1.00 39.79 161 ASP C N 1
ATOM 4329 C CA . ASP C 1 161 ? -107.022 27.449 156.419 1.00 46.26 161 ASP C CA 1
ATOM 4330 C C . ASP C 1 161 ? -105.885 27.671 155.427 1.00 50.94 161 ASP C C 1
ATOM 4331 O O . ASP C 1 161 ? -104.969 28.451 155.682 1.00 54.12 161 ASP C O 1
ATOM 4336 N N . GLY C 1 162 ? -105.947 26.973 154.298 1.00 47.73 162 GLY C N 1
ATOM 4337 C CA . GLY C 1 162 ? -104.899 27.049 153.298 1.00 51.99 162 GLY C CA 1
ATOM 4338 C C . GLY C 1 162 ? -103.992 25.836 153.344 1.00 57.33 162 GLY C C 1
ATOM 4339 O O . GLY C 1 162 ? -103.740 25.191 152.327 1.00 66.61 162 GLY C O 1
ATOM 4340 N N . GLU C 1 163 ? -103.506 25.519 154.536 1.00 62.38 163 GLU C N 1
ATOM 4341 C CA . GLU C 1 163 ? -102.615 24.384 154.730 1.00 68.06 163 GLU C CA 1
ATOM 4342 C C . GLU C 1 163 ? -103.386 23.125 155.134 1.00 62.63 163 GLU C C 1
ATOM 4343 O O . GLU C 1 163 ? -103.266 22.078 154.497 1.00 60.08 163 GLU C O 1
ATOM 4349 N N . LEU C 1 164 ? -104.179 23.244 156.194 1.00 48.05 164 LEU C N 1
ATOM 4350 C CA . LEU C 1 164 ? -104.912 22.120 156.744 1.00 41.37 164 LEU C CA 1
ATOM 4351 C C . LEU C 1 164 ? -106.318 22.076 156.196 1.00 41.68 164 LEU C C 1
ATOM 4352 O O . LEU C 1 164 ? -106.898 23.108 155.862 1.00 37.31 164 LEU C O 1
ATOM 4357 N N . THR C 1 165 ? -106.873 20.875 156.131 1.00 35.32 165 THR C N 1
ATOM 4358 C CA . THR C 1 165 ? -108.260 20.720 155.736 1.00 36.12 165 THR C CA 1
ATOM 4359 C C . THR C 1 165 ? -108.899 19.641 156.584 1.00 32.82 165 THR C C 1
ATOM 4360 O O . THR C 1 165 ? -108.299 18.593 156.827 1.00 31.61 165 THR C O 1
ATOM 4364 N N . THR C 1 166 ? -110.109 19.905 157.057 1.00 32.75 166 THR C N 1
ATOM 4365 C CA . THR C 1 166 ? -110.858 18.882 157.764 1.00 33.90 166 THR C CA 1
ATOM 4366 C C . THR C 1 166 ? -112.264 18.798 157.198 1.00 33.17 166 THR C C 1
ATOM 4367 O O . THR C 1 166 ? -112.753 19.730 156.559 1.00 33.66 166 THR C O 1
ATOM 4371 N N . THR C 1 167 ? -112.906 17.664 157.425 1.00 34.41 167 THR C N 1
ATOM 4372 C CA . THR C 1 167 ? -114.265 17.455 156.964 1.00 32.82 167 THR C CA 1
ATOM 4373 C C . THR C 1 167 ? -115.028 16.769 158.075 1.00 31.05 167 THR C C 1
ATOM 4374 O O . THR C 1 167 ? -114.512 15.845 158.715 1.00 30.54 167 THR C O 1
ATOM 4378 N N . GLY C 1 168 ? -116.250 17.223 158.318 1.00 28.24 168 GLY C N 1
ATOM 4379 C CA . GLY C 1 168 ? -117.058 16.645 159.369 1.00 27.78 168 GLY C CA 1
ATOM 4380 C C . GLY C 1 168 ? -118.283 15.926 158.845 1.00 33.64 168 GLY C C 1
ATOM 4381 O O . GLY C 1 168 ? -118.824 16.253 157.784 1.00 32.51 168 GLY C O 1
ATOM 4382 N N . TYR C 1 169 ? -118.716 14.929 159.600 1.00 25.49 169 TYR C N 1
ATOM 4383 C CA . TYR C 1 169 ? -119.956 14.234 159.320 1.00 27.08 169 TYR C CA 1
ATOM 4384 C C . TYR C 1 169 ? -120.887 14.428 160.501 1.00 27.29 169 TYR C C 1
ATOM 4385 O O . TYR C 1 169 ? -120.480 14.246 161.647 1.00 27.43 169 TYR C O 1
ATOM 4394 N N . ILE C 1 170 ? -122.129 14.802 160.226 1.00 24.95 170 ILE C N 1
ATOM 4395 C CA . ILE C 1 170 ? -123.126 14.966 161.279 1.00 24.56 170 ILE C CA 1
ATOM 4396 C C . ILE C 1 170 ? -124.353 14.120 160.993 1.00 31.14 170 ILE C C 1
ATOM 4397 O O . ILE C 1 170 ? -124.639 13.798 159.840 1.00 30.46 170 ILE C O 1
ATOM 4402 N N . TYR C 1 171 ? -125.079 13.773 162.049 1.00 29.99 171 TYR C N 1
ATOM 4403 C CA . TYR C 1 171 ? -126.335 13.054 161.922 1.00 30.61 171 TYR C CA 1
ATOM 4404 C C . TYR C 1 171 ? -127.130 13.246 163.208 1.00 36.26 171 TYR C C 1
ATOM 4405 O O . TYR C 1 171 ? -126.539 13.414 164.279 1.00 30.30 171 TYR C O 1
ATOM 4414 N N . PRO C 1 172 ? -128.473 13.249 163.103 1.00 37.29 172 PRO C N 1
ATOM 4415 C CA . PRO C 1 172 ? -129.334 13.634 164.230 1.00 37.26 172 PRO C CA 1
ATOM 4416 C C . PRO C 1 172 ? -129.236 12.714 165.444 1.00 35.93 172 PRO C C 1
ATOM 4417 O O . PRO C 1 172 ? -128.997 11.507 165.316 1.00 33.90 172 PRO C O 1
ATOM 4421 N N . VAL C 1 173 ? -129.421 13.301 166.621 1.00 34.22 173 VAL C N 1
ATOM 4422 C CA . VAL C 1 173 ? -129.602 12.527 167.838 1.00 35.01 173 VAL C CA 1
ATOM 4423 C C . VAL C 1 173 ? -131.030 12.000 167.870 1.00 36.19 173 VAL C C 1
ATOM 4424 O O . VAL C 1 173 ? -131.976 12.777 167.854 1.00 35.92 173 VAL C O 1
ATOM 4428 N N . THR C 1 174 ? -131.185 10.682 167.906 1.00 40.95 174 THR C N 1
ATOM 4429 C CA . THR C 1 174 ? -132.513 10.086 168.014 1.00 47.08 174 THR C CA 1
ATOM 4430 C C . THR C 1 174 ? -132.633 9.299 169.316 1.00 45.29 174 THR C C 1
ATOM 4431 O O . THR C 1 174 ? -131.762 8.502 169.654 1.00 44.16 174 THR C O 1
ATOM 4435 N N . GLY C 1 175 ? -133.716 9.535 170.047 1.00 45.30 175 GLY C N 1
ATOM 4436 C CA . GLY C 1 175 ? -133.911 8.895 171.333 1.00 44.41 175 GLY C CA 1
ATOM 4437 C C . GLY C 1 175 ? -133.064 9.550 172.407 1.00 43.26 175 GLY C C 1
ATOM 4438 O O . GLY C 1 175 ? -132.643 10.697 172.273 1.00 44.16 175 GLY C O 1
ATOM 4439 N N . ASN C 1 176 ? -132.818 8.823 173.486 1.00 36.91 176 ASN C N 1
ATOM 4440 C CA . ASN C 1 176 ? -131.991 9.347 174.554 1.00 37.60 176 ASN C CA 1
ATOM 4441 C C . ASN C 1 176 ? -130.561 9.562 174.079 1.00 35.63 176 ASN C C 1
ATOM 4442 O O . ASN C 1 176 ? -130.055 8.823 173.237 1.00 31.59 176 ASN C O 1
ATOM 4447 N N . LEU C 1 177 ? -129.915 10.588 174.613 1.00 35.45 177 LEU C N 1
ATOM 4448 C CA . LEU C 1 177 ? -128.532 10.846 174.267 1.00 33.39 177 LEU C CA 1
ATOM 4449 C C . LEU C 1 177 ? -127.645 9.698 174.728 1.00 31.34 177 LEU C C 1
ATOM 4450 O O . LEU C 1 177 ? -127.874 9.106 175.791 1.00 30.97 177 LEU C O 1
ATOM 4455 N N . GLN C 1 178 ? -126.635 9.376 173.926 1.00 30.18 178 GLN C N 1
ATOM 4456 C CA . GLN C 1 178 ? -125.624 8.430 174.363 1.00 28.07 178 GLN C CA 1
ATOM 4457 C C . GLN C 1 178 ? -124.254 9.099 174.468 1.00 27.54 178 GLN C C 1
ATOM 4458 O O . GLN C 1 178 ? -123.967 10.089 173.779 1.00 27.42 178 GLN C O 1
ATOM 4464 N N . MET C 1 179 ? -123.417 8.564 175.351 1.00 21.12 179 MET C N 1
ATOM 4465 C CA . MET C 1 179 ? -122.130 9.172 175.653 1.00 24.56 179 MET C CA 1
ATOM 4466 C C . MET C 1 179 ? -121.021 8.152 175.793 1.00 24.87 179 MET C C 1
ATOM 4467 O O . MET C 1 179 ? -121.260 6.939 175.884 1.00 25.79 179 MET C O 1
ATOM 4472 N N . ALA C 1 180 ? -119.801 8.673 175.822 1.00 26.88 180 ALA C N 1
ATOM 4473 C CA . ALA C 1 180 ? -118.611 7.887 176.086 1.00 26.66 180 ALA C CA 1
ATOM 4474 C C . ALA C 1 180 ? -117.792 8.546 177.187 1.00 30.23 180 ALA C C 1
ATOM 4475 O O . ALA C 1 180 ? -117.636 9.771 177.210 1.00 25.83 180 ALA C O 1
ATOM 4477 N N . PHE C 1 181 ? -117.274 7.736 178.106 1.00 29.70 181 PHE C N 1
ATOM 4478 C CA . PHE C 1 181 ? -116.330 8.238 179.099 1.00 31.04 181 PHE C CA 1
ATOM 4479 C C . PHE C 1 181 ? -115.068 7.412 179.027 1.00 31.11 181 PHE C C 1
ATOM 4480 O O . PHE C 1 181 ? -115.129 6.179 178.957 1.00 30.21 181 PHE C O 1
ATOM 4488 N N . ILE C 1 182 ? -113.923 8.079 179.026 1.00 28.06 182 ILE C N 1
ATOM 4489 C CA . ILE C 1 182 ? -112.675 7.355 179.169 1.00 29.20 182 ILE C CA 1
ATOM 4490 C C . ILE C 1 182 ? -112.013 7.808 180.454 1.00 34.15 182 ILE C C 1
ATOM 4491 O O . ILE C 1 182 ? -111.571 8.956 180.575 1.00 30.73 182 ILE C O 1
ATOM 4496 N N . ILE C 1 183 ? -111.986 6.888 181.415 1.00 33.49 183 ILE C N 1
ATOM 4497 C CA . ILE C 1 183 ? -111.386 7.101 182.725 1.00 34.85 183 ILE C CA 1
ATOM 4498 C C . ILE C 1 183 ? -109.954 6.601 182.751 1.00 35.10 183 ILE C C 1
ATOM 4499 O O . ILE C 1 183 ? -109.706 5.413 182.579 1.00 34.65 183 ILE C O 1
ATOM 4504 N N . SER C 1 184 ? -109.013 7.504 182.988 1.00 33.78 184 SER C N 1
ATOM 4505 C CA . SER C 1 184 ? -107.606 7.138 182.990 1.00 37.36 184 SER C CA 1
ATOM 4506 C C . SER C 1 184 ? -106.954 7.460 184.341 1.00 35.56 184 SER C C 1
ATOM 4507 O O . SER C 1 184 ? -107.188 8.524 184.913 1.00 38.76 184 SER C O 1
ATOM 4510 N N . VAL C 1 185 ? -106.142 6.539 184.854 1.00 36.36 185 VAL C N 1
ATOM 4511 C CA . VAL C 1 185 ? -105.453 6.766 186.123 1.00 37.78 185 VAL C CA 1
ATOM 4512 C C . VAL C 1 185 ? -103.953 6.589 185.970 1.00 42.01 185 VAL C C 1
ATOM 4513 O O . VAL C 1 185 ? -103.492 5.893 185.067 1.00 42.37 185 VAL C O 1
ATOM 4517 N N . GLN C 1 186 ? -103.200 7.247 186.848 1.00 45.53 186 GLN C N 1
ATOM 4518 C CA . GLN C 1 186 ? -101.751 7.103 186.896 1.00 46.18 186 GLN C CA 1
ATOM 4519 C C . GLN C 1 186 ? -101.296 6.692 188.294 1.00 49.72 186 GLN C C 1
ATOM 4520 O O . GLN C 1 186 ? -101.991 6.948 189.280 1.00 47.11 186 GLN C O 1
ATOM 4526 N N . TYR C 1 187 ? -100.133 6.053 188.372 1.00 53.34 187 TYR C N 1
ATOM 4527 C CA . TYR C 1 187 ? -99.544 5.675 189.653 1.00 58.47 187 TYR C CA 1
ATOM 4528 C C . TYR C 1 187 ? -98.208 6.381 189.869 1.00 59.15 187 TYR C C 1
ATOM 4529 O O . TYR C 1 187 ? -97.177 5.737 190.055 1.00 65.86 187 TYR C O 1
ATOM 4538 N N . GLY C 1 188 ? -98.231 7.708 189.846 1.00 49.97 188 GLY C N 1
ATOM 4539 C CA . GLY C 1 188 ? -97.032 8.498 190.064 1.00 60.54 188 GLY C CA 1
ATOM 4540 C C . GLY C 1 188 ? -96.530 8.446 191.497 1.00 56.58 188 GLY C C 1
ATOM 4541 O O . GLY C 1 188 ? -96.937 7.585 192.277 1.00 54.47 188 GLY C O 1
ATOM 4542 N N . THR C 1 189 ? -95.645 9.377 191.845 1.00 62.64 189 THR C N 1
ATOM 4543 C CA . THR C 1 189 ? -95.036 9.399 193.171 1.00 62.40 189 THR C CA 1
ATOM 4544 C C . THR C 1 189 ? -96.025 9.824 194.259 1.00 60.49 189 THR C C 1
ATOM 4545 O O . THR C 1 189 ? -95.938 9.353 195.390 1.00 62.68 189 THR C O 1
ATOM 4549 N N . ASP C 1 190 ? -96.967 10.700 193.923 1.00 54.52 190 ASP C N 1
ATOM 4550 C CA . ASP C 1 190 ? -98.008 11.074 194.878 1.00 50.60 190 ASP C CA 1
ATOM 4551 C C . ASP C 1 190 ? -99.063 9.973 194.976 1.00 50.80 190 ASP C C 1
ATOM 4552 O O . ASP C 1 190 ? -100.206 10.146 194.541 1.00 46.98 190 ASP C O 1
ATOM 4557 N N . THR C 1 191 ? -98.659 8.853 195.571 1.00 50.51 191 THR C N 1
ATOM 4558 C CA . THR C 1 191 ? -99.431 7.608 195.598 1.00 53.99 191 THR C CA 1
ATOM 4559 C C . THR C 1 191 ? -100.908 7.761 195.947 1.00 48.95 191 THR C C 1
ATOM 4560 O O . THR C 1 191 ? -101.776 7.187 195.288 1.00 52.24 191 THR C O 1
ATOM 4564 N N . ASN C 1 192 ? -101.187 8.537 196.983 1.00 37.77 192 ASN C N 1
ATOM 4565 C CA . ASN C 1 192 ? -102.540 8.656 197.496 1.00 39.02 192 ASN C CA 1
ATOM 4566 C C . ASN C 1 192 ? -103.185 10.011 197.242 1.00 37.70 192 ASN C C 1
ATOM 4567 O O . ASN C 1 192 ? -103.960 10.484 198.065 1.00 36.39 192 ASN C O 1
ATOM 4572 N N . SER C 1 193 ? -102.878 10.634 196.112 1.00 34.26 193 SER C N 1
ATOM 4573 C CA . SER C 1 193 ? -103.483 11.932 195.801 1.00 37.42 193 SER C CA 1
ATOM 4574 C C . SER C 1 193 ? -104.987 11.780 195.565 1.00 37.15 193 SER C C 1
ATOM 4575 O O . SER C 1 193 ? -105.776 12.631 195.959 1.00 36.96 193 SER C O 1
ATOM 4578 N N . VAL C 1 194 ? -105.378 10.680 194.929 1.00 36.86 194 VAL C N 1
ATOM 4579 C CA . VAL C 1 194 ? -106.788 10.432 194.630 1.00 38.60 194 VAL C CA 1
ATOM 4580 C C . VAL C 1 194 ? -107.237 9.055 195.121 1.00 38.24 194 VAL C C 1
ATOM 4581 O O . VAL C 1 194 ? -106.778 8.030 194.621 1.00 39.50 194 VAL C O 1
ATOM 4585 N N . CYS C 1 195 ? -108.150 9.045 196.086 1.00 36.11 195 CYS C N 1
ATOM 4586 C CA . CYS C 1 195 ? -108.584 7.814 196.740 1.00 42.63 195 CYS C CA 1
ATOM 4587 C C . CYS C 1 195 ? -110.110 7.757 196.766 1.00 43.44 195 CYS C C 1
ATOM 4588 O O . CYS C 1 195 ? -110.759 8.785 196.590 1.00 44.45 195 CYS C O 1
ATOM 4591 N N . PRO C 1 196 ? -110.694 6.557 196.953 1.00 50.49 196 PRO C N 1
ATOM 4592 C CA . PRO C 1 196 ? -112.157 6.496 197.056 1.00 52.85 196 PRO C CA 1
ATOM 4593 C C . PRO C 1 196 ? -112.690 7.171 198.309 1.00 57.64 196 PRO C C 1
ATOM 4594 O O . 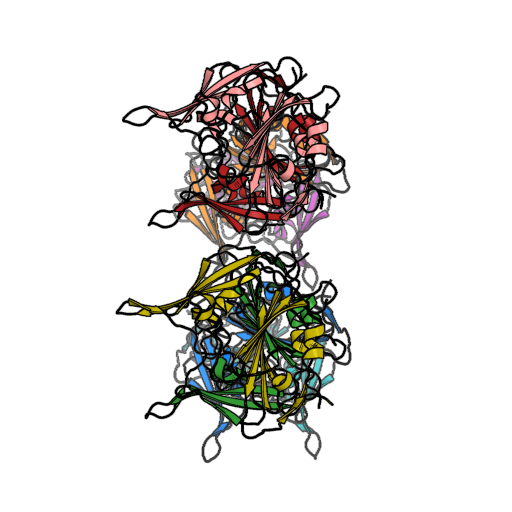PRO C 1 196 ? -112.027 7.167 199.347 1.00 62.31 196 PRO C O 1
ATOM 4598 N N . MET C 1 197 ? -113.878 7.753 198.205 1.00 60.80 197 MET C N 1
ATOM 4599 C CA . MET C 1 197 ? -114.565 8.289 199.367 1.00 67.84 197 MET C CA 1
ATOM 4600 C C . MET C 1 197 ? -114.956 7.165 200.324 1.00 74.54 197 MET C C 1
ATOM 4601 O O . MET C 1 197 ? -115.029 6.000 199.926 1.00 75.42 197 MET C O 1
ATOM 4606 N N . GLN C 1 198 ? -115.168 7.529 201.589 1.00 93.57 198 GLN C N 1
ATOM 4607 C CA . GLN C 1 198 ? -115.870 6.699 202.571 1.00 93.72 198 GLN C CA 1
ATOM 4608 C C . GLN C 1 198 ? -116.117 7.570 203.792 1.00 94.37 198 GLN C C 1
ATOM 4609 O O . GLN C 1 198 ? -115.909 8.782 203.746 1.00 100.59 198 GLN C O 1
ATOM 4615 N N . GLN D 1 1 ? -91.116 16.103 244.496 1.00 57.03 1 GLN D N 1
ATOM 4616 C CA . GLN D 1 1 ? -91.294 16.655 243.157 1.00 60.66 1 GLN D CA 1
ATOM 4617 C C . GLN D 1 1 ? -91.714 15.581 242.153 1.00 60.26 1 GLN D C 1
ATOM 4618 O O . GLN D 1 1 ? -90.929 14.701 241.805 1.00 54.55 1 GLN D O 1
ATOM 4624 N N . GLU D 1 2 ? -92.959 15.664 241.697 1.00 59.95 2 GLU D N 1
ATOM 4625 C CA . GLU D 1 2 ? -93.501 14.712 240.737 1.00 58.91 2 GLU D CA 1
ATOM 4626 C C . GLU D 1 2 ? -93.169 15.112 239.302 1.00 55.71 2 GLU D C 1
ATOM 4627 O O . GLU D 1 2 ? -93.250 16.287 238.947 1.00 54.91 2 GLU D O 1
ATOM 4633 N N . CYS D 1 3 ? -92.781 14.135 238.488 1.00 45.46 3 CYS D N 1
ATOM 4634 C CA . CYS D 1 3 ? -92.556 14.370 237.066 1.00 43.41 3 CYS D CA 1
ATOM 4635 C C . CYS D 1 3 ? -93.866 14.797 236.403 1.00 42.09 3 CYS D C 1
ATOM 4636 O O . CYS D 1 3 ? -94.880 14.106 236.500 1.00 44.03 3 CYS D O 1
ATOM 4639 N N . ASP D 1 4 ? -93.837 15.944 235.737 1.00 51.05 4 ASP D N 1
ATOM 4640 C CA . ASP D 1 4 ? -95.043 16.538 235.178 1.00 50.76 4 ASP D CA 1
ATOM 4641 C C . ASP D 1 4 ? -95.350 16.014 233.777 1.00 44.77 4 ASP D C 1
ATOM 4642 O O . ASP D 1 4 ? -94.783 16.491 232.800 1.00 46.52 4 ASP D O 1
ATOM 4647 N N . PHE D 1 5 ? -96.248 15.038 233.685 1.00 39.04 5 PHE D N 1
ATOM 4648 C CA . PHE D 1 5 ? -96.640 14.466 232.398 1.00 39.31 5 PHE D CA 1
ATOM 4649 C C . PHE D 1 5 ? -97.838 15.190 231.790 1.00 39.60 5 PHE D C 1
ATOM 4650 O O . PHE D 1 5 ? -98.281 14.853 230.687 1.00 34.50 5 PHE D O 1
ATOM 4658 N N . THR D 1 6 ? -98.355 16.193 232.497 1.00 39.55 6 THR D N 1
ATOM 4659 C CA . THR D 1 6 ? -99.557 16.899 232.041 1.00 39.78 6 THR D CA 1
ATOM 4660 C C . THR D 1 6 ? -99.495 17.544 230.638 1.00 36.40 6 THR D C 1
ATOM 4661 O O . THR D 1 6 ? -100.532 17.625 229.983 1.00 30.51 6 THR D O 1
ATOM 4665 N N . PRO D 1 7 ? -98.312 18.008 230.172 1.00 35.34 7 PRO D N 1
ATOM 4666 C CA . PRO D 1 7 ? -98.352 18.623 228.835 1.00 37.03 7 PRO D CA 1
ATOM 4667 C C . PRO D 1 7 ? -98.829 17.678 227.737 1.00 39.28 7 PRO D C 1
ATOM 4668 O O . PRO D 1 7 ? -99.420 18.131 226.759 1.00 38.48 7 PRO D O 1
ATOM 4672 N N . MET D 1 8 ? -98.593 16.381 227.907 1.00 42.61 8 MET D N 1
ATOM 4673 C CA . MET D 1 8 ? -99.094 15.388 226.969 1.00 39.00 8 MET D CA 1
ATOM 4674 C C . MET D 1 8 ? -100.612 15.321 227.000 1.00 41.47 8 MET D C 1
ATOM 4675 O O . MET D 1 8 ? -101.246 14.886 226.036 1.00 38.50 8 MET D O 1
ATOM 4680 N N . LEU D 1 9 ? -101.191 15.756 228.113 1.00 33.52 9 LEU D N 1
ATOM 4681 C CA . LEU D 1 9 ? -102.615 15.581 228.343 1.00 31.85 9 LEU D CA 1
ATOM 4682 C C . LEU D 1 9 ? -103.407 16.820 227.974 1.00 31.69 9 LEU D C 1
ATOM 4683 O O . LEU D 1 9 ? -104.629 16.830 228.055 1.00 34.33 9 LEU D O 1
ATOM 4688 N N . THR D 1 10 ? -102.710 17.869 227.561 1.00 42.42 10 THR D N 1
ATOM 4689 C CA . THR D 1 10 ? -103.365 19.144 227.315 1.00 44.18 10 THR D CA 1
ATOM 4690 C C . THR D 1 10 ? -103.044 19.690 225.919 1.00 43.47 10 THR D C 1
ATOM 4691 O O . THR D 1 10 ? -101.893 19.684 225.488 1.00 40.31 10 THR D O 1
ATOM 4695 N N . GLY D 1 11 ? -104.074 20.141 225.208 1.00 40.53 11 GLY D N 1
ATOM 4696 C CA . GLY D 1 11 ? -103.896 20.712 223.883 1.00 36.25 11 GLY D CA 1
ATOM 4697 C C . GLY D 1 11 ? -103.755 19.690 222.765 1.00 33.97 11 GLY D C 1
ATOM 4698 O O . GLY D 1 11 ? -104.124 18.522 222.917 1.00 35.87 11 GLY D O 1
ATOM 4699 N N . THR D 1 12 ? -103.216 20.134 221.635 1.00 29.73 12 THR D N 1
ATOM 4700 C CA . THR D 1 12 ? -103.121 19.303 220.442 1.00 29.25 12 THR D CA 1
ATOM 4701 C C . THR D 1 12 ? -101.711 18.750 220.252 1.00 28.07 12 THR D C 1
ATOM 4702 O O . THR D 1 12 ? -100.759 19.514 220.089 1.00 25.60 12 THR D O 1
ATOM 4706 N N . PRO D 1 13 ? -101.570 17.413 220.282 1.00 27.04 13 PRO D N 1
ATOM 4707 C CA . PRO D 1 13 ? -100.242 16.823 220.081 1.00 26.24 13 PRO D CA 1
ATOM 4708 C C . PRO D 1 13 ? -99.772 17.092 218.660 1.00 25.47 13 PRO D C 1
ATOM 4709 O O . PRO D 1 13 ? -100.600 17.112 217.753 1.00 26.73 13 PRO D O 1
ATOM 4713 N N . PRO D 1 14 ? -98.468 17.333 218.472 1.00 24.88 14 PRO D N 1
ATOM 4714 C CA . PRO D 1 14 ? -97.965 17.804 217.178 1.00 24.17 14 PRO D CA 1
ATOM 4715 C C . PRO D 1 14 ? -97.871 16.692 216.146 1.00 25.50 14 PRO D C 1
ATOM 4716 O O . PRO D 1 14 ? -97.952 15.515 216.505 1.00 22.05 14 PRO D O 1
ATOM 4720 N N . PRO D 1 15 ? -97.701 17.063 214.870 1.00 31.19 15 PRO D N 1
ATOM 4721 C CA . PRO D 1 15 ? -97.376 16.066 213.850 1.00 27.20 15 PRO D CA 1
ATOM 4722 C C . PRO D 1 15 ? -96.013 15.464 214.148 1.00 25.96 15 PRO D C 1
ATOM 4723 O O . PRO D 1 15 ? -95.179 16.099 214.804 1.00 26.12 15 PRO D O 1
ATOM 4727 N N . ILE D 1 16 ? -95.796 14.253 213.667 1.00 25.39 16 ILE D N 1
ATOM 4728 C CA . ILE D 1 16 ? -94.617 13.475 214.003 1.00 24.05 16 ILE D CA 1
ATOM 4729 C C . ILE D 1 16 ? -93.302 14.206 213.721 1.00 24.56 16 ILE D C 1
ATOM 4730 O O . ILE D 1 16 ? -92.387 14.155 214.546 1.00 20.50 16 ILE D O 1
ATOM 4735 N N . TYR D 1 17 ? -93.215 14.914 212.591 1.00 22.10 17 TYR D N 1
ATOM 4736 C CA . TYR D 1 17 ? -91.965 15.582 212.216 1.00 20.44 17 TYR D CA 1
ATOM 4737 C C . TYR D 1 17 ? -91.642 16.742 213.161 1.00 23.51 17 TYR D C 1
ATOM 4738 O O . TYR D 1 17 ? -90.495 17.180 213.253 1.00 24.19 17 TYR D O 1
ATOM 4747 N N . ASN D 1 18 ? -92.653 17.229 213.870 1.00 22.49 18 ASN D N 1
ATOM 4748 C CA . ASN D 1 18 ? -92.461 18.295 214.847 1.00 23.45 18 ASN D CA 1
ATOM 4749 C C . ASN D 1 18 ? -92.730 17.762 216.260 1.00 20.97 18 ASN D C 1
ATOM 4750 O O . ASN D 1 18 ? -93.356 18.420 217.065 1.00 20.51 18 ASN D O 1
ATOM 4755 N N . PHE D 1 19 ? -92.284 16.541 216.544 1.00 25.34 19 PHE D N 1
ATOM 4756 C CA . PHE D 1 19 ? -92.616 15.897 217.811 1.00 24.43 19 PHE D CA 1
ATOM 4757 C C . PHE D 1 19 ? -92.223 16.758 219.026 1.00 21.68 19 PHE D C 1
ATOM 4758 O O . PHE D 1 19 ? -91.232 17.484 219.001 1.00 24.46 19 PHE D O 1
ATOM 4766 N N . LYS D 1 20 ? -93.042 16.687 220.066 1.00 24.56 20 LYS D N 1
ATOM 4767 C CA . LYS D 1 20 ? -92.762 17.357 221.329 1.00 26.62 20 LYS D CA 1
ATOM 4768 C C . LYS D 1 20 ? -91.814 16.501 222.161 1.00 28.47 20 LYS D C 1
ATOM 4769 O O . LYS D 1 20 ? -92.020 15.292 222.297 1.00 26.09 20 LYS D O 1
ATOM 4775 N N . ARG D 1 21 ? -90.765 17.115 222.698 1.00 24.69 21 ARG D N 1
ATOM 4776 C CA . ARG D 1 21 ? -89.844 16.397 223.576 1.00 27.67 21 ARG D CA 1
ATOM 4777 C C . ARG D 1 21 ? -89.886 16.935 225.008 1.00 28.06 21 ARG D C 1
ATOM 4778 O O . ARG D 1 21 ? -89.647 18.116 225.241 1.00 26.57 21 ARG D O 1
ATOM 4786 N N . LEU D 1 22 ? -90.203 16.058 225.953 1.00 27.78 22 LEU D N 1
ATOM 4787 C CA . LEU D 1 22 ? -90.202 16.395 227.375 1.00 28.78 22 LEU D CA 1
ATOM 4788 C C . LEU D 1 22 ? -89.058 15.676 228.078 1.00 29.84 22 LEU D C 1
ATOM 4789 O O . LEU D 1 22 ? -88.951 14.456 227.991 1.00 29.21 22 LEU D O 1
ATOM 4794 N N . VAL D 1 23 ? -88.199 16.421 228.770 1.00 24.80 23 VAL D N 1
ATOM 4795 C CA . VAL D 1 23 ? -87.084 15.804 229.482 1.00 30.06 23 VAL D CA 1
ATOM 4796 C C . VAL D 1 23 ? -87.233 15.985 230.991 1.00 32.21 23 VAL D C 1
ATOM 4797 O O . VAL D 1 23 ? -87.448 17.097 231.472 1.00 29.19 23 VAL D O 1
ATOM 4801 N N . PHE D 1 24 ? -87.118 14.884 231.727 1.00 30.10 24 PHE D N 1
ATOM 4802 C CA . PHE D 1 24 ? -87.296 14.900 233.177 1.00 32.61 24 PHE D CA 1
ATOM 4803 C C . PHE D 1 24 ? -86.010 14.517 233.915 1.00 32.80 24 PHE D C 1
ATOM 4804 O O . PHE D 1 24 ? -85.363 13.521 233.586 1.00 30.11 24 PHE D O 1
ATOM 4812 N N . THR D 1 25 ? -85.635 15.343 234.890 1.00 34.48 25 THR D N 1
ATOM 4813 C CA . THR D 1 25 ? -84.543 15.069 235.826 1.00 33.76 25 THR D CA 1
ATOM 4814 C C . THR D 1 25 ? -84.979 15.566 237.199 1.00 38.62 25 THR D C 1
ATOM 4815 O O . THR D 1 25 ? -85.762 16.513 237.272 1.00 31.19 25 THR D O 1
ATOM 4819 N N . ASN D 1 26 ? -84.492 14.949 238.277 1.00 36.89 26 ASN D N 1
ATOM 4820 C CA . ASN D 1 26 ? -84.762 15.459 239.625 1.00 38.21 26 ASN D CA 1
ATOM 4821 C C . ASN D 1 26 ? -86.259 15.466 239.953 1.00 41.55 26 ASN D C 1
ATOM 4822 O O . ASN D 1 26 ? -86.799 16.463 240.447 1.00 39.01 26 ASN D O 1
ATOM 4827 N N . CYS D 1 27 ? -86.931 14.358 239.659 1.00 37.54 27 CYS D N 1
ATOM 4828 C CA . CYS D 1 27 ? -88.335 14.206 240.016 1.00 37.27 27 CYS D CA 1
ATOM 4829 C C . CYS D 1 27 ? -88.718 12.736 240.050 1.00 39.30 27 CYS D C 1
ATOM 4830 O O . CYS D 1 27 ? -87.958 11.873 239.606 1.00 38.63 27 CYS D O 1
ATOM 4833 N N . ASN D 1 28 ? -89.898 12.458 240.591 1.00 40.68 28 ASN D N 1
ATOM 4834 C CA . ASN D 1 28 ? -90.410 11.098 240.656 1.00 43.32 28 ASN D CA 1
ATOM 4835 C C . ASN D 1 28 ? -91.654 10.942 239.792 1.00 42.71 28 ASN D C 1
ATOM 4836 O O . ASN D 1 28 ? -92.486 11.841 239.720 1.00 45.71 28 ASN D O 1
ATOM 4841 N N . TYR D 1 29 ? -91.777 9.793 239.140 1.00 42.08 29 TYR D N 1
ATOM 4842 C CA . TYR D 1 29 ? -92.789 9.612 238.109 1.00 41.97 29 TYR D CA 1
ATOM 4843 C C . TYR D 1 29 ? -93.784 8.514 238.452 1.00 43.74 29 TYR D C 1
ATOM 4844 O O . TYR D 1 29 ? -93.453 7.554 239.147 1.00 42.45 29 TYR D O 1
ATOM 4853 N N . ASN D 1 30 ? -95.004 8.666 237.951 1.00 42.10 30 ASN D N 1
ATOM 4854 C CA . ASN D 1 30 ? -95.987 7.600 237.971 1.00 42.20 30 ASN D CA 1
ATOM 4855 C C . ASN D 1 30 ? -96.443 7.336 236.539 1.00 42.69 30 ASN D C 1
ATOM 4856 O O . ASN D 1 30 ? -97.365 7.977 236.041 1.00 37.39 30 ASN D O 1
ATOM 4861 N N . LEU D 1 31 ? -95.779 6.393 235.883 1.00 47.29 31 LEU D N 1
ATOM 4862 C CA . LEU D 1 31 ? -96.052 6.092 234.486 1.00 50.17 31 LEU D CA 1
ATOM 4863 C C . LEU D 1 31 ? -97.409 5.433 234.311 1.00 45.82 31 LEU D C 1
ATOM 4864 O O . LEU D 1 31 ? -98.086 5.643 233.308 1.00 46.58 31 LEU D O 1
ATOM 4869 N N . THR D 1 32 ? -97.794 4.630 235.295 1.00 48.81 32 THR D N 1
ATOM 4870 C CA . THR D 1 32 ? -99.079 3.946 235.275 1.00 50.06 32 THR D CA 1
ATOM 4871 C C . THR D 1 32 ? -100.229 4.942 235.239 1.00 53.14 32 THR D C 1
ATOM 4872 O O . THR D 1 32 ? -101.181 4.773 234.472 1.00 49.99 32 THR D O 1
ATOM 4876 N N . LYS D 1 33 ? -100.128 5.987 236.059 1.00 57.10 33 LYS D N 1
ATOM 4877 C CA . LYS D 1 33 ? -101.164 7.011 236.130 1.00 60.49 33 LYS D CA 1
ATOM 4878 C C . LYS D 1 33 ? -101.356 7.678 234.770 1.00 58.68 33 LYS D C 1
ATOM 4879 O O . LYS D 1 33 ? -102.467 8.043 234.389 1.00 58.14 33 LYS D O 1
ATOM 4885 N N . LEU D 1 34 ? -100.266 7.819 234.031 1.00 47.39 34 LEU D N 1
ATOM 4886 C CA . LEU D 1 34 ? -100.331 8.446 232.725 1.00 44.61 34 LEU D CA 1
ATOM 4887 C C . LEU D 1 34 ? -100.915 7.520 231.664 1.00 41.81 34 LEU D C 1
ATOM 4888 O O . LEU D 1 34 ? -101.897 7.858 231.007 1.00 39.84 34 LEU D O 1
ATOM 4893 N N . LEU D 1 35 ? -100.306 6.351 231.506 1.00 42.10 35 LEU D N 1
ATOM 4894 C CA . LEU D 1 35 ? -100.666 5.448 230.419 1.00 44.97 35 LEU D CA 1
ATOM 4895 C C . LEU D 1 35 ? -102.060 4.856 230.574 1.00 43.20 35 LEU D C 1
ATOM 4896 O O . LEU D 1 35 ? -102.705 4.518 229.582 1.00 43.80 35 LEU D O 1
ATOM 4901 N N . SER D 1 36 ? -102.534 4.736 231.809 1.00 41.09 36 SER D N 1
ATOM 4902 C CA . SER D 1 36 ? -103.823 4.092 232.051 1.00 44.50 36 SER D CA 1
ATOM 4903 C C . SER D 1 36 ? -104.985 4.957 231.569 1.00 40.02 36 SER D C 1
ATOM 4904 O O . SER D 1 36 ? -106.124 4.500 231.518 1.00 43.81 36 SER D O 1
ATOM 4907 N N . LEU D 1 37 ? -104.696 6.206 231.221 1.00 36.58 37 LEU D N 1
ATOM 4908 C CA . LEU D 1 37 ? -105.713 7.091 230.657 1.00 38.84 37 LEU D CA 1
ATOM 4909 C C . LEU D 1 37 ? -105.995 6.751 229.195 1.00 36.63 37 LEU D C 1
ATOM 4910 O O . LEU D 1 37 ? -107.060 7.066 228.668 1.00 38.59 37 LEU D O 1
ATOM 4915 N N . PHE D 1 38 ? -105.033 6.108 228.544 1.00 40.71 38 PHE D N 1
ATOM 4916 C CA . PHE D 1 38 ? -105.147 5.809 227.122 1.00 39.87 38 PHE D CA 1
ATOM 4917 C C . PHE D 1 38 ? -105.494 4.350 226.868 1.00 39.25 38 PHE D C 1
ATOM 4918 O O . PHE D 1 38 ? -105.289 3.487 227.721 1.00 40.57 38 PHE D O 1
ATOM 4926 N N . GLN D 1 39 ? -106.014 4.087 225.675 1.00 34.19 39 GLN D N 1
ATOM 4927 C CA . GLN D 1 39 ? -106.277 2.736 225.227 1.00 35.96 39 GLN D CA 1
ATOM 4928 C C . GLN D 1 39 ? -105.071 2.242 224.421 1.00 36.31 39 GLN D C 1
ATOM 4929 O O . GLN D 1 39 ? -104.866 2.667 223.286 1.00 34.02 39 GLN D O 1
ATOM 4935 N N . VAL D 1 40 ? -104.272 1.351 225.008 1.00 34.54 40 VAL D N 1
ATOM 4936 C CA . VAL D 1 40 ? -102.993 0.965 224.406 1.00 35.84 40 VAL D CA 1
ATOM 4937 C C . VAL D 1 40 ? -103.133 -0.135 223.354 1.00 40.49 40 VAL D C 1
ATOM 4938 O O . VAL D 1 40 ? -103.712 -1.186 223.620 1.00 42.88 40 VAL D O 1
ATOM 4942 N N . SER D 1 41 ? -102.592 0.119 222.164 1.00 35.40 41 SER D N 1
ATOM 4943 C CA . SER D 1 41 ? -102.604 -0.853 221.077 1.00 38.50 41 SER D CA 1
ATOM 4944 C C . SER D 1 41 ? -101.270 -1.567 220.940 1.00 41.17 41 SER D C 1
ATOM 4945 O O . SER D 1 41 ? -101.209 -2.698 220.470 1.00 42.91 41 SER D O 1
ATOM 4948 N N . GLU D 1 42 ? -100.195 -0.896 221.328 1.00 41.32 42 GLU D N 1
ATOM 4949 C CA . GLU D 1 42 ? -98.874 -1.486 221.186 1.00 42.31 42 GLU D CA 1
ATOM 4950 C C . GLU D 1 42 ? -97.902 -0.900 222.196 1.00 44.59 42 GLU D C 1
ATOM 4951 O O . GLU D 1 42 ? -97.919 0.306 222.463 1.00 37.38 42 GLU D O 1
ATOM 4957 N N . PHE D 1 43 ? -97.061 -1.771 222.748 1.00 38.12 43 PHE D N 1
ATOM 4958 C CA . PHE D 1 43 ? -96.085 -1.421 223.771 1.00 33.97 43 PHE D CA 1
ATOM 4959 C C . PHE D 1 43 ? -94.811 -2.240 223.521 1.00 39.84 43 PHE D C 1
ATOM 4960 O O . PHE D 1 43 ? -94.792 -3.455 223.759 1.00 40.83 43 PHE D O 1
ATOM 4968 N N . SER D 1 44 ? -93.758 -1.592 223.024 1.00 30.61 44 SER D N 1
ATOM 4969 C CA . SER D 1 44 ? -92.500 -2.287 222.724 1.00 34.34 44 SER D CA 1
ATOM 4970 C C . SER D 1 44 ? -91.287 -1.608 223.347 1.00 39.04 44 SER D C 1
ATOM 4971 O O . SER D 1 44 ? -91.094 -0.396 223.198 1.00 36.88 44 SER D O 1
ATOM 4974 N N . CYS D 1 45 ? -90.453 -2.386 224.026 1.00 37.87 45 CYS D N 1
ATOM 4975 C CA . CYS D 1 45 ? -89.233 -1.829 224.594 1.00 40.54 45 CYS D CA 1
ATOM 4976 C C . CYS D 1 45 ? -87.973 -2.557 224.160 1.00 41.25 45 CYS D C 1
ATOM 4977 O O . CYS D 1 45 ? -87.975 -3.764 223.894 1.00 39.71 45 CYS D O 1
ATOM 4980 N N . HIS D 1 46 ? -86.894 -1.787 224.117 1.00 34.37 46 HIS D N 1
ATOM 4981 C CA . HIS D 1 46 ? -85.562 -2.275 223.829 1.00 38.94 46 HIS D CA 1
ATOM 4982 C C . HIS D 1 46 ? -84.709 -2.102 225.090 1.00 40.38 46 HIS D C 1
ATOM 4983 O O . HIS D 1 46 ? -84.617 -0.994 225.635 1.00 33.25 46 HIS D O 1
ATOM 4990 N N . GLN D 1 47 ? -84.134 -3.204 225.575 1.00 34.55 47 GLN D N 1
ATOM 4991 C CA . GLN D 1 47 ? -83.234 -3.190 226.737 1.00 37.53 47 GLN D CA 1
ATOM 4992 C C . GLN D 1 47 ? -83.922 -2.758 228.027 1.00 36.13 47 GLN D C 1
ATOM 4993 O O . GLN D 1 47 ? -83.299 -2.160 228.901 1.00 36.06 47 GLN D O 1
ATOM 4999 N N . VAL D 1 48 ? -85.218 -3.025 228.123 1.00 42.42 48 VAL D N 1
ATOM 5000 C CA . VAL D 1 48 ? -85.965 -2.808 229.360 1.00 49.29 48 VAL D CA 1
ATOM 5001 C C . VAL D 1 48 ? -86.915 -3.977 229.549 1.00 56.11 48 VAL D C 1
ATOM 5002 O O . VAL D 1 48 ? -87.243 -4.653 228.586 1.00 57.83 48 VAL D O 1
ATOM 5006 N N . SER D 1 49 ? -87.330 -4.230 230.785 1.00 81.74 49 SER D N 1
ATOM 5007 C CA . SER D 1 49 ? -88.538 -4.999 231.041 1.00 85.67 49 SER D CA 1
ATOM 5008 C C . SER D 1 49 ? -89.527 -3.924 231.477 1.00 87.56 49 SER D C 1
ATOM 5009 O O . SER D 1 49 ? -89.117 -2.899 231.992 1.00 87.17 49 SER D O 1
ATOM 5012 N N . PRO D 1 50 ? -90.834 -4.118 231.235 1.00 140.47 50 PRO D N 1
ATOM 5013 C CA . PRO D 1 50 ? -91.674 -2.902 231.190 1.00 134.70 50 PRO D CA 1
ATOM 5014 C C . PRO D 1 50 ? -92.147 -2.389 232.533 1.00 139.83 50 PRO D C 1
ATOM 5015 O O . PRO D 1 50 ? -92.556 -1.233 232.628 1.00 135.86 50 PRO D O 1
ATOM 5019 N N . SER D 1 51 ? -92.113 -3.243 233.548 1.00 109.47 51 SER D N 1
ATOM 5020 C CA . SER D 1 51 ? -92.405 -2.790 234.897 1.00 109.18 51 SER D CA 1
ATOM 5021 C C . SER D 1 51 ? -91.082 -2.531 235.600 1.00 107.59 51 SER D C 1
ATOM 5022 O O . SER D 1 51 ? -91.041 -2.028 236.719 1.00 110.30 51 SER D O 1
ATOM 5025 N N . SER D 1 52 ? -89.993 -2.885 234.924 1.00 59.32 52 SER D N 1
ATOM 5026 C CA . SER D 1 52 ? -88.712 -2.270 235.230 1.00 58.82 52 SER D CA 1
ATOM 5027 C C . SER D 1 52 ? -88.823 -0.805 234.811 1.00 57.90 52 SER D C 1
ATOM 5028 O O . SER D 1 52 ? -88.195 0.068 235.407 1.00 55.30 52 SER D O 1
ATOM 5031 N N . LEU D 1 53 ? -89.634 -0.542 233.787 1.00 60.75 53 LEU D N 1
ATOM 5032 C CA . LEU D 1 53 ? -89.797 0.818 233.275 1.00 59.85 53 LEU D CA 1
ATOM 5033 C C . LEU D 1 53 ? -90.588 1.693 234.240 1.00 57.10 53 LEU D C 1
ATOM 5034 O O . LEU D 1 53 ? -90.340 2.891 234.337 1.00 53.57 53 LEU D O 1
ATOM 5039 N N . ALA D 1 54 ? -91.539 1.100 234.955 1.00 58.83 54 ALA D N 1
ATOM 5040 C CA . ALA D 1 54 ? -92.350 1.865 235.897 1.00 58.99 54 ALA D CA 1
ATOM 5041 C C . ALA D 1 54 ? -91.779 1.810 237.316 1.00 60.45 54 ALA D C 1
ATOM 5042 O O . ALA D 1 54 ? -92.368 2.360 238.248 1.00 60.92 54 ALA D O 1
ATOM 5044 N N . THR D 1 55 ? -90.634 1.148 237.477 1.00 64.92 55 THR D N 1
ATOM 5045 C CA . THR D 1 55 ? -90.010 0.997 238.794 1.00 60.96 55 THR D CA 1
ATOM 5046 C C . THR D 1 55 ? -88.499 1.245 238.800 1.00 62.33 55 THR D C 1
ATOM 5047 O O . THR D 1 55 ? -87.835 1.013 239.812 1.00 63.05 55 THR D O 1
ATOM 5051 N N . GLY D 1 56 ? -87.954 1.709 237.680 1.00 53.89 56 GLY D N 1
ATOM 5052 C CA . GLY D 1 56 ? -86.517 1.907 237.574 1.00 50.37 56 GLY D CA 1
ATOM 5053 C C . GLY D 1 56 ? -86.063 3.279 238.041 1.00 41.00 56 GLY D C 1
ATOM 5054 O O . GLY D 1 56 ? -86.875 4.187 238.192 1.00 41.78 56 GLY D O 1
ATOM 5055 N N . CYS D 1 57 ? -84.765 3.425 238.288 1.00 37.48 57 CYS D N 1
ATOM 5056 C CA . CYS D 1 57 ? -84.192 4.731 238.597 1.00 37.93 57 CYS D CA 1
ATOM 5057 C C . CYS D 1 57 ? -83.185 5.112 237.515 1.00 35.98 57 CYS D C 1
ATOM 5058 O O . CYS D 1 57 ? -82.344 4.303 237.128 1.00 35.14 57 CYS D O 1
ATOM 5061 N N . TYR D 1 58 ? -83.283 6.344 237.027 1.00 32.65 58 TYR D N 1
ATOM 5062 C CA . TYR D 1 58 ? -82.478 6.794 235.897 1.00 33.93 58 TYR D CA 1
ATOM 5063 C C . TYR D 1 58 ? -81.900 8.180 236.134 1.00 31.62 58 TYR D C 1
ATOM 5064 O O . TYR D 1 58 ? -82.417 8.942 236.942 1.00 33.51 58 TYR D O 1
ATOM 5073 N N . SER D 1 59 ? -80.840 8.512 235.408 1.00 34.96 59 SER D N 1
ATOM 5074 C CA . SER D 1 59 ? -80.297 9.861 235.447 1.00 32.92 59 SER D CA 1
ATOM 5075 C C . SER D 1 59 ? -81.208 10.833 234.704 1.00 34.08 59 SER D C 1
ATOM 5076 O O . SER D 1 59 ? -81.228 12.026 235.004 1.00 33.21 59 SER D O 1
ATOM 5079 N N . SER D 1 60 ? -81.958 10.325 233.730 1.00 32.08 60 SER D N 1
ATOM 5080 C CA . SER D 1 60 ? -82.977 11.141 233.068 1.00 29.32 60 SER D CA 1
ATOM 5081 C C . SER D 1 60 ? -84.035 10.282 232.387 1.00 31.97 60 SER D C 1
ATOM 5082 O O . SER D 1 60 ? -83.822 9.101 232.106 1.00 28.08 60 SER D O 1
ATOM 5085 N N . LEU D 1 61 ? -85.192 10.886 232.148 1.00 34.57 61 LEU D N 1
ATOM 5086 C CA . LEU D 1 61 ? -86.272 10.221 231.441 1.00 30.04 61 LEU D CA 1
ATOM 5087 C C . LEU D 1 61 ? -86.836 11.210 230.422 1.00 36.36 61 LEU D C 1
ATOM 5088 O O . LEU D 1 61 ? -87.147 12.355 230.762 1.00 29.41 61 LEU D O 1
ATOM 5093 N N . THR D 1 62 ? -86.929 10.766 229.171 1.00 32.06 62 THR D N 1
ATOM 5094 C CA . THR D 1 62 ? -87.347 11.617 228.063 1.00 32.61 62 THR D CA 1
ATOM 5095 C C . THR D 1 62 ? -88.585 11.040 227.396 1.00 32.05 62 THR D C 1
ATOM 5096 O O . THR D 1 62 ? -88.644 9.839 227.122 1.00 29.77 62 THR D O 1
ATOM 5100 N N . VAL D 1 63 ? -89.579 11.884 227.148 1.00 29.52 63 VAL D N 1
ATOM 5101 C CA . VAL D 1 63 ? -90.749 11.444 226.397 1.00 26.06 63 VAL D CA 1
ATOM 5102 C C . VAL D 1 63 ? -90.929 12.273 225.130 1.00 31.14 63 VAL D C 1
ATOM 5103 O O . VAL D 1 63 ? -91.026 13.509 225.185 1.00 27.91 63 VAL D O 1
ATOM 5107 N N . ASP D 1 64 ? -90.933 11.588 223.989 1.00 27.45 64 ASP D N 1
ATOM 5108 C CA . ASP D 1 64 ? -91.294 12.207 222.720 1.00 28.43 64 ASP D CA 1
ATOM 5109 C C . ASP D 1 64 ? -92.691 11.764 222.366 1.00 26.43 64 ASP D C 1
ATOM 5110 O O . ASP D 1 64 ? -92.989 10.575 222.418 1.00 25.00 64 ASP D O 1
ATOM 5115 N N . TYR D 1 65 ? -93.556 12.702 222.000 1.00 24.38 65 TYR D N 1
ATOM 5116 C CA . TYR D 1 65 ? -94.901 12.312 221.614 1.00 24.61 65 TYR D CA 1
ATOM 5117 C C . TYR D 1 65 ? -95.438 13.130 220.453 1.00 26.66 65 TYR D C 1
ATOM 5118 O O . TYR D 1 65 ? -95.031 14.272 220.227 1.00 20.64 65 TYR D O 1
ATOM 5127 N N . PHE D 1 66 ? -96.367 12.524 219.725 1.00 26.77 66 PHE D N 1
ATOM 5128 C CA . PHE D 1 66 ? -96.934 13.135 218.533 1.00 25.15 66 PHE D CA 1
ATOM 5129 C C . PHE D 1 66 ? -98.207 12.397 218.146 1.00 23.88 66 PHE D C 1
ATOM 5130 O O . PHE D 1 66 ? -98.376 11.219 218.474 1.00 24.71 66 PHE D O 1
ATOM 5138 N N . ALA D 1 67 ? -99.113 13.097 217.473 1.00 22.94 67 ALA D N 1
ATOM 5139 C CA . ALA D 1 67 ? -100.256 12.457 216.833 1.00 23.17 67 ALA D CA 1
ATOM 5140 C C . ALA D 1 67 ? -99.741 11.435 215.819 1.00 25.65 67 ALA D C 1
ATOM 5141 O O . ALA D 1 67 ? -98.776 11.708 215.110 1.00 26.61 67 ALA D O 1
ATOM 5143 N N . TYR D 1 68 ? -100.375 10.265 215.765 1.00 23.86 68 TYR D N 1
ATOM 5144 C CA . TYR D 1 68 ? -99.942 9.196 214.874 1.00 24.65 68 TYR D CA 1
ATOM 5145 C C . TYR D 1 68 ? -101.028 8.137 214.722 1.00 27.99 68 TYR D C 1
ATOM 5146 O O . TYR D 1 68 ? -101.524 7.593 215.709 1.00 28.07 68 TYR D O 1
ATOM 5155 N N . SER D 1 69 ? -101.397 7.829 213.488 1.00 25.84 69 SER D N 1
ATOM 5156 C CA . SER D 1 69 ? -102.428 6.818 213.286 1.00 28.29 69 SER D CA 1
ATOM 5157 C C . SER D 1 69 ? -101.841 5.427 213.521 1.00 25.56 69 SER D C 1
ATOM 5158 O O . SER D 1 69 ? -100.791 5.063 212.992 1.00 25.27 69 SER D O 1
ATOM 5161 N N . THR D 1 70 ? -102.522 4.667 214.359 1.00 27.70 70 THR D N 1
ATOM 5162 C CA . THR D 1 70 ? -102.026 3.367 214.795 1.00 33.09 70 THR D CA 1
ATOM 5163 C C . THR D 1 70 ? -101.822 2.384 213.627 1.00 33.31 70 THR D C 1
ATOM 5164 O O . THR D 1 70 ? -100.924 1.541 213.672 1.00 29.86 70 THR D O 1
ATOM 5168 N N . ASP D 1 71 ? -102.605 2.511 212.557 1.00 35.15 71 ASP D N 1
ATOM 5169 C CA . ASP D 1 71 ? -102.439 1.573 211.441 1.00 37.05 71 ASP D CA 1
ATOM 5170 C C . ASP D 1 71 ? -101.159 1.839 210.643 1.00 36.93 71 ASP D C 1
ATOM 5171 O O . ASP D 1 71 ? -100.902 1.179 209.643 1.00 34.44 71 ASP D O 1
ATOM 5176 N N . MET D 1 72 ? -100.354 2.800 211.089 1.00 35.13 72 MET D N 1
ATOM 5177 C CA . MET D 1 72 ? -99.044 3.011 210.484 1.00 31.71 72 MET D CA 1
ATOM 5178 C C . MET D 1 72 ? -97.930 2.537 211.405 1.00 27.04 72 MET D C 1
ATOM 5179 O O . MET D 1 72 ? -96.772 2.921 211.239 1.00 29.68 72 MET D O 1
ATOM 5184 N N . SER D 1 73 ? -98.294 1.689 212.363 1.00 32.23 73 SER D N 1
ATOM 5185 C CA . SER D 1 73 ? -97.353 1.114 213.333 1.00 33.36 73 SER D CA 1
ATOM 5186 C C . SER D 1 73 ? -96.097 0.477 212.729 1.00 37.19 73 SER D C 1
ATOM 5187 O O . SER D 1 73 ? -95.018 0.555 213.323 1.00 30.78 73 SER D O 1
ATOM 5190 N N . SER D 1 74 ? -96.235 -0.167 211.571 1.00 32.21 74 SER D N 1
ATOM 5191 C CA . SER D 1 74 ? -95.115 -0.911 210.989 1.00 34.09 74 SER D CA 1
ATOM 5192 C C . SER D 1 74 ? -93.988 0.029 210.584 1.00 32.46 74 SER D C 1
ATOM 5193 O O . SER D 1 74 ? -92.813 -0.334 210.611 1.00 34.29 74 SER D O 1
ATOM 5196 N N . TYR D 1 75 ? -94.347 1.256 210.234 1.00 32.28 75 TYR D N 1
ATOM 5197 C CA . TYR D 1 75 ? -93.360 2.212 209.769 1.00 30.14 75 TYR D CA 1
ATOM 5198 C C . TYR D 1 75 ? -92.499 2.774 210.907 1.00 27.19 75 TYR D C 1
ATOM 5199 O O . TYR D 1 75 ? -91.499 3.434 210.656 1.00 27.12 75 TYR D O 1
ATOM 5208 N N . LEU D 1 76 ? -92.882 2.500 212.150 1.00 30.96 76 LEU D N 1
ATOM 5209 C CA . LEU D 1 76 ? -92.096 2.938 213.305 1.00 34.18 76 LEU D CA 1
ATOM 5210 C C . LEU D 1 76 ? -91.321 1.784 213.939 1.00 35.37 76 LEU D C 1
ATOM 5211 O O . LEU D 1 76 ? -90.680 1.953 214.976 1.00 30.30 76 LEU D O 1
ATOM 5216 N N . GLN D 1 77 ? -91.388 0.611 213.321 1.00 29.23 77 GLN D N 1
ATOM 5217 C CA . GLN D 1 77 ? -90.678 -0.548 213.849 1.00 37.72 77 GLN D CA 1
ATOM 5218 C C . GLN D 1 77 ? -89.181 -0.453 213.561 1.00 36.37 77 GLN D C 1
ATOM 5219 O O . GLN D 1 77 ? -88.776 0.184 212.594 1.00 32.62 77 GLN D O 1
ATOM 5225 N N . PRO D 1 78 ? -88.350 -1.068 214.421 1.00 34.72 78 PRO D N 1
ATOM 5226 C CA . PRO D 1 78 ? -86.898 -1.028 214.208 1.00 36.11 78 PRO D CA 1
ATOM 5227 C C . PRO D 1 78 ? -86.515 -1.607 212.847 1.00 36.96 78 PRO D C 1
ATOM 5228 O O . PRO D 1 78 ? -87.079 -2.619 212.431 1.00 34.04 78 PRO D O 1
ATOM 5232 N N . GLY D 1 79 ? -85.585 -0.955 212.159 1.00 38.79 79 GLY D N 1
ATOM 5233 C CA . GLY D 1 79 ? -85.147 -1.405 210.849 1.00 38.57 79 GLY D CA 1
ATOM 5234 C C . GLY D 1 79 ? -86.069 -1.069 209.688 1.00 40.34 79 GLY D C 1
ATOM 5235 O O . GLY D 1 79 ? -85.694 -1.261 208.530 1.00 43.09 79 GLY D O 1
ATOM 5236 N N . SER D 1 80 ? -87.270 -0.573 209.982 1.00 40.45 80 SER D N 1
ATOM 5237 C CA . SER D 1 80 ? -88.246 -0.270 208.933 1.00 43.69 80 SER D CA 1
ATOM 5238 C C . SER D 1 80 ? -87.728 0.733 207.908 1.00 42.25 80 SER D C 1
ATOM 5239 O O . SER D 1 80 ? -86.924 1.608 208.225 1.00 40.43 80 SER D O 1
ATOM 5242 N N . ALA D 1 81 ? -88.198 0.589 206.674 1.00 47.49 81 ALA D N 1
ATOM 5243 C CA . ALA D 1 81 ? -87.896 1.543 205.617 1.00 48.12 81 ALA D CA 1
ATOM 5244 C C . ALA D 1 81 ? -89.080 2.479 205.441 1.00 45.98 81 ALA D C 1
ATOM 5245 O O . ALA D 1 81 ? -90.096 2.342 206.120 1.00 46.76 81 ALA D O 1
ATOM 5247 N N . GLY D 1 82 ? -88.955 3.426 204.523 1.00 32.86 82 GLY D N 1
ATOM 5248 C CA . GLY D 1 82 ? -90.067 4.307 204.223 1.00 34.48 82 GLY D CA 1
ATOM 5249 C C . GLY D 1 82 ? -89.897 5.673 204.853 1.00 29.65 82 GLY D C 1
ATOM 5250 O O . GLY D 1 82 ? -88.986 5.889 205.659 1.00 26.96 82 GLY D O 1
ATOM 5251 N N . ALA D 1 83 ? -90.801 6.577 204.496 1.00 33.01 83 ALA D N 1
ATOM 5252 C CA . ALA D 1 83 ? -90.688 7.998 204.806 1.00 33.49 83 ALA D CA 1
ATOM 5253 C C . ALA D 1 83 ? -90.700 8.343 206.302 1.00 26.73 83 ALA D C 1
ATOM 5254 O O . ALA D 1 83 ? -90.142 9.366 206.710 1.00 28.19 83 ALA D O 1
ATOM 5256 N N . ILE D 1 84 ? -91.346 7.517 207.115 1.00 27.49 84 ILE D N 1
ATOM 5257 C CA . ILE D 1 84 ? -91.470 7.833 208.539 1.00 31.15 84 ILE D CA 1
ATOM 5258 C C . ILE D 1 84 ? -90.102 7.882 209.228 1.00 29.28 84 ILE D C 1
ATOM 5259 O O . ILE D 1 84 ? -89.732 8.897 209.816 1.00 24.59 84 ILE D O 1
ATOM 5264 N N . VAL D 1 85 ? -89.346 6.795 209.128 1.00 26.17 85 VAL D N 1
ATOM 5265 C CA . VAL D 1 85 ? -88.000 6.739 209.689 1.00 28.97 85 VAL D CA 1
ATOM 5266 C C . VAL D 1 85 ? -87.022 7.649 208.942 1.00 28.13 85 VAL D C 1
ATOM 5267 O O . VAL D 1 85 ? -86.115 8.239 209.544 1.00 28.84 85 VAL D O 1
ATOM 5271 N N . GLN D 1 86 ? -87.218 7.787 207.636 1.00 26.06 86 GLN D N 1
ATOM 5272 C CA . GLN D 1 86 ? -86.327 8.621 206.832 1.00 31.49 86 GLN D CA 1
ATOM 5273 C C . GLN D 1 86 ? -86.454 10.122 207.130 1.00 28.80 86 GLN D C 1
ATOM 5274 O O . GLN D 1 86 ? -85.448 10.834 207.248 1.00 30.14 86 GLN D O 1
ATOM 5280 N N . PHE D 1 87 ? -87.679 10.619 207.245 1.00 23.61 87 PHE D N 1
ATOM 5281 C CA . PHE D 1 87 ? -87.852 12.072 207.259 1.00 23.28 87 PHE D CA 1
ATOM 5282 C C . PHE D 1 87 ? -88.651 12.612 208.445 1.00 26.47 87 PHE D C 1
ATOM 5283 O O . PHE D 1 87 ? -88.872 13.817 208.535 1.00 25.65 87 PHE D O 1
ATOM 5291 N N . ASN D 1 88 ? -89.078 11.741 209.354 1.00 23.43 88 ASN D N 1
ATOM 5292 C CA . ASN D 1 88 ? -89.984 12.179 210.409 1.00 25.45 88 ASN D CA 1
ATOM 5293 C C . ASN D 1 88 ? -89.521 11.836 211.827 1.00 26.44 88 ASN D C 1
ATOM 5294 O O . ASN D 1 88 ? -89.363 12.720 212.659 1.00 21.56 88 ASN D O 1
ATOM 5299 N N . TYR D 1 89 ? -89.323 10.554 212.105 1.00 21.71 89 TYR D N 1
ATOM 5300 C CA . TYR D 1 89 ? -88.835 10.131 213.415 1.00 25.24 89 TYR D CA 1
ATOM 5301 C C . TYR D 1 89 ? -88.096 8.805 213.328 1.00 24.35 89 TYR D C 1
ATOM 5302 O O . TYR D 1 89 ? -88.691 7.766 213.033 1.00 26.55 89 TYR D O 1
ATOM 5311 N N . LYS D 1 90 ? -86.796 8.855 213.574 1.00 24.08 90 LYS D N 1
ATOM 5312 C CA . LYS D 1 90 ? -85.990 7.656 213.708 1.00 25.89 90 LYS D CA 1
ATOM 5313 C C . LYS D 1 90 ? -85.659 7.421 215.180 1.00 27.23 90 LYS D C 1
ATOM 5314 O O . LYS D 1 90 ? -84.891 8.172 215.782 1.00 25.15 90 LYS D O 1
ATOM 5320 N N . GLN D 1 91 ? -86.243 6.378 215.752 1.00 25.73 91 GLN D N 1
ATOM 5321 C CA . GLN D 1 91 ? -86.049 6.070 217.163 1.00 26.39 91 GLN D CA 1
ATOM 5322 C C . GLN D 1 91 ? -84.577 5.792 217.466 1.00 27.95 91 GLN D C 1
ATOM 5323 O O . GLN D 1 91 ? -83.892 5.107 216.712 1.00 27.99 91 GLN D O 1
ATOM 5329 N N . ASP D 1 92 ? -84.090 6.369 218.558 1.00 32.22 92 ASP D N 1
ATOM 5330 C CA . ASP D 1 92 ? -82.704 6.190 218.983 1.00 32.13 92 ASP D CA 1
ATOM 5331 C C . ASP D 1 92 ? -82.619 4.994 219.935 1.00 31.64 92 ASP D C 1
ATOM 5332 O O . ASP D 1 92 ? -83.116 5.069 221.056 1.00 30.95 92 ASP D O 1
ATOM 5337 N N . PHE D 1 93 ? -82.012 3.893 219.485 1.00 33.14 93 PHE D N 1
ATOM 5338 C CA . PHE D 1 93 ? -81.925 2.677 220.307 1.00 32.25 93 PHE D CA 1
ATOM 5339 C C . PHE D 1 93 ? -80.602 2.534 221.060 1.00 38.66 93 PHE D C 1
ATOM 5340 O O . PHE D 1 93 ? -80.254 1.432 221.503 1.00 35.90 93 PHE D O 1
ATOM 5348 N N . SER D 1 94 ? -79.867 3.632 221.212 1.00 31.04 94 SER D N 1
ATOM 5349 C CA . SER D 1 94 ? -78.575 3.573 221.894 1.00 37.24 94 SER D CA 1
ATOM 5350 C C . SER D 1 94 ? -78.768 3.577 223.409 1.00 41.51 94 SER D C 1
ATOM 5351 O O . SER D 1 94 ? -77.848 3.275 224.168 1.00 45.47 94 SER D O 1
ATOM 5354 N N . ASN D 1 95 ? -79.972 3.929 223.840 1.00 37.08 95 ASN D N 1
ATOM 5355 C CA . ASN D 1 95 ? -80.355 3.829 225.243 1.00 39.64 95 ASN D CA 1
ATOM 5356 C C . ASN D 1 95 ? -81.605 2.982 225.355 1.00 35.79 95 ASN D C 1
ATOM 5357 O O . ASN D 1 95 ? -82.309 2.810 224.365 1.00 37.11 95 ASN D O 1
ATOM 5362 N N . PRO D 1 96 ? -81.888 2.443 226.549 1.00 39.27 96 PRO D N 1
ATOM 5363 C CA . PRO D 1 96 ? -83.146 1.699 226.684 1.00 36.60 96 PRO D CA 1
ATOM 5364 C C . PRO D 1 96 ? -84.340 2.578 226.329 1.00 37.00 96 PRO D C 1
ATOM 5365 O O . PRO D 1 96 ? -84.412 3.723 226.779 1.00 30.92 96 PRO D O 1
ATOM 5369 N N . THR D 1 97 ? -85.243 2.067 225.498 1.00 36.69 97 THR D N 1
ATOM 5370 C CA . THR D 1 97 ? -86.365 2.871 225.019 1.00 36.24 97 THR D CA 1
ATOM 5371 C C . THR D 1 97 ? -87.624 2.037 224.902 1.00 34.27 97 THR D C 1
ATOM 5372 O O . THR D 1 97 ? -87.562 0.829 224.702 1.00 39.67 97 THR D O 1
ATOM 5376 N N . CYS D 1 98 ? -88.766 2.699 225.015 1.00 31.84 98 CYS D N 1
ATOM 5377 C CA . CYS D 1 98 ? -90.058 2.058 224.841 1.00 28.04 98 CYS D CA 1
ATOM 5378 C C . CYS D 1 98 ? -90.910 2.889 223.892 1.00 31.98 98 CYS D C 1
ATOM 5379 O O . CYS D 1 98 ? -90.897 4.121 223.955 1.00 29.98 98 CYS D O 1
ATOM 5382 N N . ARG D 1 99 ? -91.645 2.210 223.021 1.00 23.79 99 ARG D N 1
ATOM 5383 C CA . ARG D 1 99 ? -92.535 2.860 222.076 1.00 28.31 99 ARG D CA 1
ATOM 5384 C C . ARG D 1 99 ? -93.975 2.433 222.369 1.00 28.17 99 ARG D C 1
ATOM 5385 O O . ARG D 1 99 ? -94.300 1.241 222.371 1.00 26.91 99 ARG D O 1
ATOM 5393 N N . VAL D 1 100 ? -94.833 3.403 222.651 1.00 21.35 100 VAL D N 1
ATOM 5394 C CA . VAL D 1 100 ? -96.228 3.106 222.923 1.00 20.89 100 VAL D CA 1
ATOM 5395 C C . VAL D 1 100 ? -97.128 3.748 221.873 1.00 28.49 100 VAL D C 1
ATOM 5396 O O . VAL D 1 100 ? -97.006 4.943 221.594 1.00 26.43 100 VAL D O 1
ATOM 5400 N N . LEU D 1 101 ? -98.016 2.950 221.283 1.00 29.72 101 LEU D N 1
ATOM 5401 C CA . LEU D 1 101 ? -99.053 3.481 220.403 1.00 32.93 101 LEU D CA 1
ATOM 5402 C C . LEU D 1 101 ? -100.407 3.322 221.086 1.00 34.96 101 LEU D C 1
ATOM 5403 O O . LEU D 1 101 ? -100.753 2.240 221.570 1.00 34.11 101 LEU D O 1
ATOM 5408 N N . ALA D 1 102 ? -101.175 4.401 221.128 1.00 25.14 102 ALA D N 1
ATOM 5409 C CA . ALA D 1 102 ? -102.397 4.400 221.908 1.00 25.54 102 ALA D CA 1
ATOM 5410 C C . ALA D 1 102 ? -103.473 5.292 221.322 1.00 32.02 102 ALA D C 1
ATOM 5411 O O . ALA D 1 102 ? -103.206 6.216 220.547 1.00 33.45 102 ALA D O 1
ATOM 5413 N N . THR D 1 103 ? -104.700 5.014 221.735 1.00 29.00 103 THR D N 1
ATOM 5414 C CA . THR D 1 103 ? -105.843 5.775 221.305 1.00 30.25 103 THR D CA 1
ATOM 5415 C C . THR D 1 103 ? -106.296 6.671 222.450 1.00 30.91 103 THR D C 1
ATOM 5416 O O . THR D 1 103 ? -106.294 6.255 223.606 1.00 34.87 103 THR D O 1
ATOM 5420 N N . VAL D 1 104 ? -106.633 7.914 222.125 1.00 27.29 104 VAL D N 1
ATOM 5421 C CA . VAL D 1 104 ? -107.200 8.850 223.088 1.00 31.88 104 VAL D CA 1
ATOM 5422 C C . VAL D 1 104 ? -108.700 8.622 223.241 1.00 32.94 104 VAL D C 1
ATOM 5423 O O . VAL D 1 104 ? -109.458 8.868 222.309 1.00 33.49 104 VAL D O 1
ATOM 5427 N N . PRO D 1 105 ? -109.132 8.138 224.416 1.00 39.19 105 PRO D N 1
ATOM 5428 C CA . PRO D 1 105 ? -110.565 7.939 224.649 1.00 38.57 105 PRO D CA 1
ATOM 5429 C C . PRO D 1 105 ? -111.282 9.290 224.651 1.00 46.04 105 PRO D C 1
ATOM 5430 O O . PRO D 1 105 ? -110.643 10.314 224.899 1.00 43.38 105 PRO D O 1
ATOM 5434 N N . GLN D 1 106 ? -112.580 9.305 224.370 1.00 56.88 106 GLN D N 1
ATOM 5435 C CA . GLN D 1 106 ? -113.284 10.574 224.225 1.00 58.15 106 GLN D CA 1
ATOM 5436 C C . GLN D 1 106 ? -113.640 11.167 225.591 1.00 59.65 106 GLN D C 1
ATOM 5437 O O . GLN D 1 106 ? -113.812 12.379 225.721 1.00 63.98 106 GLN D O 1
ATOM 5443 N N . ASN D 1 107 ? -113.707 10.317 226.615 1.00 62.24 107 ASN D N 1
ATOM 5444 C CA . ASN D 1 107 ? -113.848 10.781 227.998 1.00 63.70 107 ASN D CA 1
ATOM 5445 C C . ASN D 1 107 ? -112.742 11.795 228.340 1.00 67.66 107 ASN D C 1
ATOM 5446 O O . ASN D 1 107 ? -112.904 12.656 229.207 1.00 69.56 107 ASN D O 1
ATOM 5451 N N . LEU D 1 108 ? -111.622 11.685 227.628 1.00 65.10 108 LEU D N 1
ATOM 5452 C CA . LEU D 1 108 ? -110.435 12.503 227.867 1.00 59.39 108 LEU D CA 1
ATOM 5453 C C . LEU D 1 108 ? -110.473 13.812 227.065 1.00 61.08 108 LEU D C 1
ATOM 5454 O O . LEU D 1 108 ? -109.874 13.924 225.992 1.00 58.29 108 LEU D O 1
ATOM 5459 N N . THR D 1 109 ? -111.164 14.805 227.618 1.00 56.85 109 THR D N 1
ATOM 5460 C CA . THR D 1 109 ? -111.513 16.037 226.910 1.00 59.11 109 THR D CA 1
ATOM 5461 C C . THR D 1 109 ? -110.364 17.027 226.696 1.00 55.64 109 THR D C 1
ATOM 5462 O O . THR D 1 109 ? -110.373 17.805 225.738 1.00 53.36 109 THR D O 1
ATOM 5466 N N . THR D 1 110 ? -109.392 17.002 227.599 1.00 48.09 110 THR D N 1
ATOM 5467 C CA . THR D 1 110 ? -108.314 17.980 227.610 1.00 46.68 110 THR D CA 1
ATOM 5468 C C . THR D 1 110 ? -107.430 17.917 226.367 1.00 40.64 110 THR D C 1
ATOM 5469 O O . THR D 1 110 ? -106.841 18.916 225.974 1.00 38.05 110 THR D O 1
ATOM 5473 N N . ILE D 1 111 ? -107.324 16.744 225.759 1.00 37.53 111 ILE D N 1
ATOM 5474 C CA . ILE D 1 111 ? -106.572 16.616 224.520 1.00 37.99 111 ILE D CA 1
ATOM 5475 C C . ILE D 1 111 ? -107.486 16.945 223.355 1.00 36.70 111 ILE D C 1
ATOM 5476 O O . ILE D 1 111 ? -108.542 16.337 223.202 1.00 41.93 111 ILE D O 1
ATOM 5481 N N . THR D 1 112 ? -107.089 17.922 222.547 1.00 36.62 112 THR D N 1
ATOM 5482 C CA . THR D 1 112 ? -107.856 18.292 221.364 1.00 34.83 112 THR D CA 1
ATOM 5483 C C . THR D 1 112 ? -107.220 17.702 220.106 1.00 34.05 112 THR D C 1
ATOM 5484 O O . THR D 1 112 ? -106.011 17.494 220.053 1.00 31.46 112 THR D O 1
ATOM 5488 N N . LYS D 1 113 ? -108.034 17.437 219.093 1.00 33.19 113 LYS D N 1
ATOM 5489 C CA . LYS D 1 113 ? -107.536 16.788 217.885 1.00 32.03 113 LYS D CA 1
ATOM 5490 C C . LYS D 1 113 ? -107.067 17.789 216.849 1.00 32.72 113 LYS D C 1
ATOM 5491 O O . LYS D 1 113 ? -107.625 18.872 216.730 1.00 32.22 113 LYS D O 1
ATOM 5497 N N . PRO D 1 114 ? -106.020 17.438 216.096 1.00 33.15 114 PRO D N 1
ATOM 5498 C CA . PRO D 1 114 ? -105.735 18.269 214.927 1.00 32.02 114 PRO D CA 1
ATOM 5499 C C . PRO D 1 114 ? -106.773 17.975 213.855 1.00 31.30 114 PRO D C 1
ATOM 5500 O O . PRO D 1 114 ? -107.493 16.981 213.967 1.00 37.51 114 PRO D O 1
ATOM 5504 N N . SER D 1 115 ? -106.863 18.813 212.833 1.00 46.16 115 SER D N 1
ATOM 5505 C CA . SER D 1 115 ? -107.763 18.512 211.725 1.00 51.71 115 SER D CA 1
ATOM 5506 C C . SER D 1 115 ? -107.254 17.293 210.962 1.00 47.62 115 SER D C 1
ATOM 5507 O O . SER D 1 115 ? -108.031 16.431 210.535 1.00 49.86 115 SER D O 1
ATOM 5510 N N . ASN D 1 116 ? -105.934 17.217 210.828 1.00 40.79 116 ASN D N 1
ATOM 5511 C CA . ASN D 1 116 ? -105.297 16.199 210.010 1.00 36.55 116 ASN D CA 1
ATOM 5512 C C . ASN D 1 116 ? -104.113 15.517 210.671 1.00 31.68 116 ASN D C 1
ATOM 5513 O O . ASN D 1 116 ? -103.364 16.132 211.421 1.00 27.51 116 ASN D O 1
ATOM 5518 N N . TYR D 1 117 ? -103.949 14.236 210.376 1.00 27.59 117 TYR D N 1
ATOM 5519 C CA . TYR D 1 117 ? -102.665 13.587 210.568 1.00 28.91 117 TYR D CA 1
ATOM 5520 C C . TYR D 1 117 ? -101.746 14.058 209.445 1.00 28.86 117 TYR D C 1
ATOM 5521 O O . TYR D 1 117 ? -102.224 14.441 208.364 1.00 26.84 117 TYR D O 1
ATOM 5530 N N . ALA D 1 118 ? -100.437 14.016 209.680 1.00 24.08 118 ALA D N 1
ATOM 5531 C CA . ALA D 1 118 ? -99.487 14.481 208.678 1.00 24.49 118 ALA D CA 1
ATOM 5532 C C . ALA D 1 118 ? -98.103 13.874 208.842 1.00 25.07 118 ALA D C 1
ATOM 5533 O O . ALA D 1 118 ? -97.668 13.575 209.949 1.00 24.55 118 ALA D O 1
ATOM 5535 N N . TYR D 1 119 ? -97.401 13.709 207.729 1.00 20.31 119 TYR D N 1
ATOM 5536 C CA . TYR D 1 119 ? -95.994 13.368 207.788 1.00 21.97 119 TYR D CA 1
ATOM 5537 C C . TYR D 1 119 ? -95.283 13.853 206.531 1.00 21.86 119 TYR D C 1
ATOM 5538 O O . TYR D 1 119 ? -95.924 14.146 205.525 1.00 23.18 119 TYR D O 1
ATOM 5547 N N . LEU D 1 120 ? -93.959 13.926 206.599 1.00 21.34 120 LEU D N 1
ATOM 5548 C CA . LEU D 1 120 ? -93.141 14.364 205.471 1.00 22.68 120 LEU D CA 1
ATOM 5549 C C . LEU D 1 120 ? -92.839 13.196 204.533 1.00 27.71 120 LEU D C 1
ATOM 5550 O O . LEU D 1 120 ? -92.436 12.129 204.984 1.00 23.74 120 LEU D O 1
ATOM 5555 N N . THR D 1 121 ? -93.020 13.394 203.231 1.00 26.07 121 THR D N 1
ATOM 5556 C CA . THR D 1 121 ? -92.719 12.326 202.281 1.00 29.08 121 THR D CA 1
ATOM 5557 C C . THR D 1 121 ? -91.288 12.434 201.787 1.00 28.22 121 THR D C 1
ATOM 5558 O O . THR D 1 121 ? -90.740 11.480 201.249 1.00 31.70 121 THR D O 1
ATOM 5562 N N . GLU D 1 122 ? -90.685 13.601 201.973 1.00 27.45 122 GLU D N 1
ATOM 5563 C CA . GLU D 1 122 ? -89.319 13.813 201.517 1.00 32.49 122 GLU D CA 1
ATOM 5564 C C . GLU D 1 122 ? -88.707 15.088 202.090 1.00 28.65 122 GLU D C 1
ATOM 5565 O O . GLU D 1 122 ? -89.404 16.048 202.409 1.00 28.95 122 GLU D O 1
ATOM 5571 N N . CYS D 1 123 ? -87.388 15.069 202.209 1.00 28.82 123 CYS D N 1
ATOM 5572 C CA . CYS D 1 123 ? -86.600 16.224 202.599 1.00 30.70 123 CYS D CA 1
ATOM 5573 C C . CYS D 1 123 ? -85.291 16.129 201.823 1.00 30.55 123 CYS D C 1
ATOM 5574 O O . CYS D 1 123 ? -84.591 15.120 201.922 1.00 31.86 123 CYS D O 1
ATOM 5577 N N . TYR D 1 124 ? -84.965 17.146 201.027 1.00 28.97 124 TYR D N 1
ATOM 5578 C CA . TYR D 1 124 ? -83.775 17.041 200.183 1.00 31.01 124 TYR D CA 1
ATOM 5579 C C . TYR D 1 124 ? -83.193 18.367 199.726 1.00 30.93 124 TYR D C 1
ATOM 5580 O O . TYR D 1 124 ? -83.861 19.405 199.725 1.00 35.67 124 TYR D O 1
ATOM 5589 N N . LYS D 1 125 ? -81.925 18.305 199.336 1.00 40.08 125 LYS D N 1
ATOM 5590 C CA . LYS D 1 125 ? -81.249 19.389 198.639 1.00 44.26 125 LYS D CA 1
ATOM 5591 C C . LYS D 1 125 ? -81.150 19.005 197.169 1.00 42.76 125 LYS D C 1
ATOM 5592 O O . LYS D 1 125 ? -81.065 17.823 196.845 1.00 43.75 125 LYS D O 1
ATOM 5598 N N . THR D 1 126 ? -81.179 19.981 196.271 1.00 45.75 126 THR D N 1
ATOM 5599 C CA . THR D 1 126 ? -81.014 19.654 194.858 1.00 50.99 126 THR D CA 1
ATOM 5600 C C . THR D 1 126 ? -79.521 19.631 194.538 1.00 50.24 126 THR D C 1
ATOM 5601 O O . THR D 1 126 ? -78.727 20.273 195.221 1.00 52.38 126 THR D O 1
ATOM 5605 N N . SER D 1 127 ? -79.136 18.877 193.514 1.00 52.68 127 SER D N 1
ATOM 5606 C CA . SER D 1 127 ? -77.732 18.512 193.351 1.00 54.69 127 SER D CA 1
ATOM 5607 C C . SER D 1 127 ? -77.149 18.791 191.968 1.00 55.73 127 SER D C 1
ATOM 5608 O O . SER D 1 127 ? -76.398 19.749 191.787 1.00 67.91 127 SER D O 1
ATOM 5611 N N . ALA D 1 128 ? -77.551 17.945 191.022 1.00 53.77 128 ALA D N 1
ATOM 5612 C CA . ALA D 1 128 ? -76.938 17.700 189.710 1.00 54.53 128 ALA D CA 1
ATOM 5613 C C . ALA D 1 128 ? -77.064 16.195 189.554 1.00 53.83 128 ALA D C 1
ATOM 5614 O O . ALA D 1 128 ? -77.248 15.665 188.454 1.00 53.20 128 ALA D O 1
ATOM 5616 N N . TYR D 1 129 ? -76.972 15.520 190.699 1.00 45.17 129 TYR D N 1
ATOM 5617 C CA . TYR D 1 129 ? -77.171 14.082 190.793 1.00 44.27 129 TYR D CA 1
ATOM 5618 C C . TYR D 1 129 ? -78.636 13.736 191.003 1.00 41.63 129 TYR D C 1
ATOM 5619 O O . TYR D 1 129 ? -78.998 12.569 191.062 1.00 46.87 129 TYR D O 1
ATOM 5628 N N . GLY D 1 130 ? -79.477 14.755 191.133 1.00 50.29 130 GLY D N 1
ATOM 5629 C CA . GLY D 1 130 ? -80.881 14.532 191.424 1.00 49.36 130 GLY D CA 1
ATOM 5630 C C . GLY D 1 130 ? -81.220 15.054 192.806 1.00 43.08 130 GLY D C 1
ATOM 5631 O O . GLY D 1 130 ? -80.758 16.120 193.205 1.00 51.28 130 GLY D O 1
ATOM 5632 N N . LYS D 1 131 ? -82.022 14.300 193.545 1.00 41.44 131 LYS D N 1
ATOM 5633 C CA . LYS D 1 131 ? -82.389 14.697 194.895 1.00 42.86 131 LYS D CA 1
ATOM 5634 C C . LYS D 1 131 ? -81.375 14.184 195.907 1.00 42.08 131 LYS D C 1
ATOM 5635 O O . LYS D 1 131 ? -81.106 12.985 195.983 1.00 40.11 131 LYS D O 1
ATOM 5641 N N . ASN D 1 132 ? -80.801 15.099 196.675 1.00 32.93 132 ASN D N 1
ATOM 5642 C CA . ASN D 1 132 ? -79.880 14.709 197.731 1.00 37.98 132 ASN D CA 1
ATOM 5643 C C . ASN D 1 132 ? -80.639 14.624 199.055 1.00 35.52 132 ASN D C 1
ATOM 5644 O O . ASN D 1 132 ? -80.705 15.594 199.810 1.00 34.81 132 ASN D O 1
ATOM 5649 N N . TYR D 1 133 ? -81.220 13.459 199.320 1.00 39.10 133 TYR D N 1
ATOM 5650 C CA . TYR D 1 133 ? -82.067 13.275 200.496 1.00 39.94 133 TYR D CA 1
ATOM 5651 C C . TYR D 1 133 ? -81.318 13.473 201.808 1.00 38.80 133 TYR D C 1
ATOM 5652 O O . TYR D 1 133 ? -80.200 12.987 201.980 1.00 41.50 133 TYR D O 1
ATOM 5661 N N . LEU D 1 134 ? -81.945 14.204 202.723 1.00 38.46 134 LEU D N 1
ATOM 5662 C CA . LEU D 1 134 ? -81.399 14.407 204.057 1.00 37.89 134 LEU D CA 1
ATOM 5663 C C . LEU D 1 134 ? -82.208 13.580 205.051 1.00 37.41 134 LEU D C 1
ATOM 5664 O O . LEU D 1 134 ? -83.336 13.943 205.396 1.00 33.16 134 LEU D O 1
ATOM 5669 N N . TYR D 1 135 ? -81.636 12.458 205.484 1.00 34.71 135 TYR D N 1
ATOM 5670 C CA . TYR D 1 135 ? -82.304 11.540 206.408 1.00 32.26 135 TYR D CA 1
ATOM 5671 C C . TYR D 1 135 ? -82.135 11.944 207.874 1.00 31.20 135 TYR D C 1
ATOM 5672 O O . TYR D 1 135 ? -81.079 12.427 208.285 1.00 32.39 135 TYR D O 1
ATOM 5681 N N . ASN D 1 136 ? -83.186 11.734 208.658 1.00 29.90 136 ASN D N 1
ATOM 5682 C CA . ASN D 1 136 ? -83.138 11.975 210.094 1.00 28.11 136 ASN D CA 1
ATOM 5683 C C . ASN D 1 136 ? -82.027 11.196 210.783 1.00 34.77 136 ASN D C 1
ATOM 5684 O O . ASN D 1 136 ? -81.817 10.017 210.506 1.00 31.95 136 ASN D O 1
ATOM 5689 N N . ALA D 1 137 ? -81.324 11.864 211.687 1.00 34.24 137 ALA D N 1
ATOM 5690 C CA . ALA D 1 137 ? -80.455 11.170 212.626 1.00 35.48 137 ALA D CA 1
ATOM 5691 C C . ALA D 1 137 ? -81.338 10.561 213.718 1.00 31.50 137 ALA D C 1
ATOM 5692 O O . ALA D 1 137 ? -82.469 11.007 213.923 1.00 31.47 137 ALA D O 1
ATOM 5694 N N . PRO D 1 138 ? -80.846 9.523 214.406 1.00 30.56 138 PRO D N 1
ATOM 5695 C CA . PRO D 1 138 ? -81.679 8.931 215.458 1.00 29.13 138 PRO D CA 1
ATOM 5696 C C . PRO D 1 138 ? -82.001 9.930 216.575 1.00 27.09 138 PRO D C 1
ATOM 5697 O O . PRO D 1 138 ? -81.113 10.594 217.095 1.00 25.83 138 PRO D O 1
ATOM 5701 N N . GLY D 1 139 ? -83.282 10.061 216.898 1.00 30.69 139 GLY D N 1
ATOM 5702 C CA . GLY D 1 139 ? -83.713 10.940 217.967 1.00 26.17 139 GLY D CA 1
ATOM 5703 C C . GLY D 1 139 ? -83.755 12.409 217.594 1.00 30.36 139 GLY D C 1
ATOM 5704 O O . GLY D 1 139 ? -84.120 13.241 218.421 1.00 24.95 139 GLY D O 1
ATOM 5705 N N . ALA D 1 140 ? -83.413 12.735 216.349 1.00 23.37 140 ALA D N 1
ATOM 5706 C CA . ALA D 1 140 ? -83.287 14.137 215.958 1.00 28.27 140 ALA D CA 1
ATOM 5707 C C . ALA D 1 140 ? -84.456 14.609 215.097 1.00 26.31 140 ALA D C 1
ATOM 5708 O O . ALA D 1 140 ? -85.233 13.796 214.576 1.00 26.61 140 ALA D O 1
ATOM 5710 N N . TYR D 1 141 ? -84.580 15.930 214.975 1.00 25.92 141 TYR D N 1
ATOM 5711 C CA . TYR D 1 141 ? -85.544 16.548 214.065 1.00 26.41 141 TYR D CA 1
ATOM 5712 C C . TYR D 1 141 ? -85.034 16.584 212.629 1.00 26.52 141 TYR D C 1
ATOM 5713 O O . TYR D 1 141 ? -83.832 16.692 212.390 1.00 24.23 141 TYR D O 1
ATOM 5722 N N . THR D 1 142 ? -85.963 16.487 211.681 1.00 25.50 142 THR D N 1
ATOM 5723 C CA . THR D 1 142 ? -85.677 16.748 210.273 1.00 24.73 142 THR D CA 1
ATOM 5724 C C . THR D 1 142 ? -85.037 18.120 210.076 1.00 26.99 142 THR D C 1
ATOM 5725 O O . THR D 1 142 ? -85.489 19.093 210.655 1.00 26.09 142 THR D O 1
ATOM 5729 N N . PRO D 1 143 ? -83.998 18.203 209.234 1.00 28.16 143 PRO D N 1
ATOM 5730 C CA . PRO D 1 143 ? -83.484 19.508 208.805 1.00 31.84 143 PRO D CA 1
ATOM 5731 C C . PRO D 1 143 ? -84.520 20.337 208.030 1.00 30.45 143 PRO D C 1
ATOM 5732 O O . PRO D 1 143 ? -84.340 21.537 207.881 1.00 35.20 143 PRO D O 1
ATOM 5736 N N . CYS D 1 144 ? -85.590 19.706 207.554 1.00 27.08 144 CYS D N 1
ATOM 5737 C CA . CYS D 1 144 ? -86.663 20.425 206.870 1.00 28.89 144 CYS D CA 1
ATOM 5738 C C . CYS D 1 144 ? -87.725 20.955 207.829 1.00 28.12 144 CYS D C 1
ATOM 5739 O O . CYS D 1 144 ? -88.796 21.385 207.390 1.00 26.48 144 CYS D O 1
ATOM 5742 N N . LEU D 1 145 ? -87.441 20.924 209.131 1.00 27.78 145 LEU D N 1
ATOM 5743 C CA . LEU D 1 145 ? -88.447 21.317 210.119 1.00 27.14 145 LEU D CA 1
ATOM 5744 C C . LEU D 1 145 ? -88.915 22.768 209.932 1.00 25.30 145 LEU D C 1
ATOM 5745 O O . LEU D 1 145 ? -90.107 23.037 210.029 1.00 26.28 145 LEU D O 1
ATOM 5750 N N . SER D 1 146 ? -87.998 23.690 209.645 1.00 23.63 146 SER D N 1
ATOM 5751 C CA . SER D 1 146 ? -88.388 25.082 209.397 1.00 25.28 146 SER D CA 1
ATOM 5752 C C . SER D 1 146 ? -89.358 25.193 208.221 1.00 27.60 146 SER D C 1
ATOM 5753 O O . SER D 1 146 ? -90.355 25.903 208.308 1.00 25.43 146 SER D O 1
ATOM 5756 N N . LEU D 1 147 ? -89.074 24.469 207.140 1.00 26.56 147 LEU D N 1
ATOM 5757 C CA . LEU D 1 147 ? -89.940 24.472 205.965 1.00 30.45 147 LEU D CA 1
ATOM 5758 C C . LEU D 1 147 ? -91.301 23.847 206.276 1.00 28.68 147 LEU D C 1
ATOM 5759 O O . LEU D 1 147 ? -92.340 24.402 205.933 1.00 28.80 147 LEU D O 1
ATOM 5764 N N . ALA D 1 148 ? -91.285 22.690 206.929 1.00 24.89 148 ALA D N 1
ATOM 5765 C CA . ALA D 1 148 ? -92.514 21.994 207.298 1.00 26.95 148 ALA D CA 1
ATOM 5766 C C . ALA D 1 148 ? -93.426 22.820 208.206 1.00 25.53 148 ALA D C 1
ATOM 5767 O O . ALA D 1 148 ? -94.644 22.664 208.167 1.00 27.92 148 ALA D O 1
ATOM 5769 N N . SER D 1 149 ? -92.844 23.694 209.021 1.00 25.32 149 SER D N 1
ATOM 5770 C CA . SER D 1 149 ? -93.631 24.500 209.958 1.00 25.95 149 SER D CA 1
ATOM 5771 C C . SER D 1 149 ? -94.512 25.540 209.247 1.00 28.90 149 SER D C 1
ATOM 5772 O O . SER D 1 149 ? -95.427 26.097 209.849 1.00 28.94 149 SER D O 1
ATOM 5775 N N . ARG D 1 150 ? -94.241 25.795 207.971 1.00 24.35 150 ARG D N 1
ATOM 5776 C CA . ARG D 1 150 ? -95.110 26.660 207.169 1.00 31.89 150 ARG D CA 1
ATOM 5777 C C . ARG D 1 150 ? -96.512 26.069 206.993 1.00 31.73 150 ARG D C 1
ATOM 5778 O O . ARG D 1 150 ? -97.446 26.777 206.636 1.00 32.31 150 ARG D O 1
ATOM 5786 N N . GLY D 1 151 ? -96.645 24.767 207.225 1.00 30.88 151 GLY D N 1
ATOM 5787 C CA . GLY D 1 151 ? -97.947 24.125 207.225 1.00 32.58 151 GLY D CA 1
ATOM 5788 C C . GLY D 1 151 ? -98.343 23.498 205.901 1.00 34.60 151 GLY D C 1
ATOM 5789 O O . GLY D 1 151 ? -97.956 23.964 204.831 1.00 34.04 151 GLY D O 1
ATOM 5790 N N . PHE D 1 152 ? -99.120 22.426 205.978 1.00 34.49 152 PHE D N 1
ATOM 5791 C CA . PHE D 1 152 ? -99.631 21.778 204.781 1.00 35.01 152 PHE D CA 1
ATOM 5792 C C . PHE D 1 152 ? -101.146 21.828 204.786 1.00 38.86 152 PHE D C 1
ATOM 5793 O O . PHE D 1 152 ? -101.790 21.300 205.701 1.00 34.44 152 PHE D O 1
ATOM 5801 N N . SER D 1 153 ? -101.714 22.469 203.768 1.00 38.02 153 SER D N 1
ATOM 5802 C CA . SER D 1 153 ? -103.163 22.547 203.647 1.00 40.39 153 SER D CA 1
ATOM 5803 C C . SER D 1 153 ? -103.708 21.601 202.572 1.00 40.13 153 SER D C 1
ATOM 5804 O O . SER D 1 153 ? -104.901 21.306 202.562 1.00 45.06 153 SER D O 1
ATOM 5807 N N . THR D 1 154 ? -102.844 21.125 201.674 1.00 39.26 154 THR D N 1
ATOM 5808 C CA . THR D 1 154 ? -103.251 20.138 200.666 1.00 42.56 154 THR D CA 1
ATOM 5809 C C . THR D 1 154 ? -102.316 18.933 200.632 1.00 35.93 154 THR D C 1
ATOM 5810 O O . THR D 1 154 ? -101.162 19.025 201.039 1.00 33.75 154 THR D O 1
ATOM 5814 N N . LYS D 1 155 ? -102.815 17.813 200.115 1.00 38.80 155 LYS D N 1
ATOM 5815 C CA . LYS D 1 155 ? -102.004 16.608 199.944 1.00 38.50 155 LYS D CA 1
ATOM 5816 C C . LYS D 1 155 ? -100.824 16.856 199.012 1.00 37.39 155 LYS D C 1
ATOM 5817 O O . LYS D 1 155 ? -100.986 17.418 197.935 1.00 40.99 155 LYS D O 1
ATOM 5823 N N . TYR D 1 156 ? -99.643 16.419 199.439 1.00 34.32 156 TYR D N 1
ATOM 5824 C CA . TYR D 1 156 ? -98.403 16.552 198.671 1.00 36.85 156 TYR D CA 1
ATOM 5825 C C . TYR D 1 156 ? -98.042 18.001 198.352 1.00 35.75 156 TYR D C 1
ATOM 5826 O O . TYR D 1 156 ? -97.527 18.305 197.275 1.00 35.44 156 TYR D O 1
ATOM 5835 N N . GLN D 1 157 ? -98.299 18.890 199.303 1.00 34.88 157 GLN D N 1
ATOM 5836 C CA . GLN D 1 157 ? -97.853 20.270 199.178 1.00 33.64 157 GLN D CA 1
ATOM 5837 C C . GLN D 1 157 ? -96.367 20.366 199.525 1.00 36.62 157 GLN D C 1
ATOM 5838 O O . GLN D 1 157 ? -95.907 19.779 200.508 1.00 32.39 157 GLN D O 1
ATOM 5844 N N . SER D 1 158 ? -95.614 21.092 198.706 1.00 36.80 158 SER D N 1
ATOM 5845 C CA . SER D 1 158 ? -94.183 21.256 198.930 1.00 33.11 158 SER D CA 1
ATOM 5846 C C . SER D 1 158 ? -93.834 22.658 199.406 1.00 37.43 158 SER D C 1
ATOM 5847 O O . SER D 1 158 ? -94.545 23.615 199.114 1.00 35.01 158 SER D O 1
ATOM 5850 N N . HIS D 1 159 ? -92.735 22.759 200.150 1.00 37.46 159 HIS D N 1
ATOM 5851 C CA . HIS D 1 159 ? -92.164 24.038 200.552 1.00 32.84 159 HIS D CA 1
ATOM 5852 C C . HIS D 1 159 ? -90.666 24.040 200.278 1.00 34.85 159 HIS D C 1
ATOM 5853 O O . HIS D 1 159 ? -90.004 23.032 200.482 1.00 33.58 159 HIS D O 1
ATOM 5860 N N . SER D 1 160 ? -90.124 25.173 199.838 1.00 38.71 160 SER D N 1
ATOM 5861 C CA . SER D 1 160 ? -88.690 25.257 199.579 1.00 38.18 160 SER D CA 1
ATOM 5862 C C . SER D 1 160 ? -88.121 26.620 199.971 1.00 38.50 160 SER D C 1
ATOM 5863 O O . SER D 1 160 ? -88.822 27.635 199.930 1.00 36.27 160 SER D O 1
ATOM 5866 N N . ASP D 1 161 ? -86.851 26.648 200.363 1.00 43.25 161 ASP D N 1
ATOM 5867 C CA . ASP D 1 161 ? -86.208 27.926 200.658 1.00 49.52 161 ASP D CA 1
ATOM 5868 C C . ASP D 1 161 ? -85.079 28.218 199.674 1.00 51.75 161 ASP D C 1
ATOM 5869 O O . ASP D 1 161 ? -84.239 29.080 199.920 1.00 50.38 161 ASP D O 1
ATOM 5874 N N . GLY D 1 162 ? -85.071 27.488 198.562 1.00 58.15 162 GLY D N 1
ATOM 5875 C CA . GLY D 1 162 ? -84.059 27.663 197.536 1.00 60.38 162 GLY D CA 1
ATOM 5876 C C . GLY D 1 162 ? -83.063 26.521 197.535 1.00 61.09 162 GLY D C 1
ATOM 5877 O O . GLY D 1 162 ? -82.646 26.042 196.482 1.00 67.45 162 GLY D O 1
ATOM 5878 N N . GLU D 1 163 ? -82.688 26.083 198.730 1.00 71.05 163 GLU D N 1
ATOM 5879 C CA . GLU D 1 163 ? -81.732 24.998 198.904 1.00 69.68 163 GLU D CA 1
ATOM 5880 C C . GLU D 1 163 ? -82.446 23.695 199.248 1.00 69.03 163 GLU D C 1
ATOM 5881 O O . GLU D 1 163 ? -82.302 22.679 198.558 1.00 64.69 163 GLU D O 1
ATOM 5887 N N . LEU D 1 164 ? -83.214 23.739 200.330 1.00 51.06 164 LEU D N 1
ATOM 5888 C CA . LEU D 1 164 ? -83.973 22.590 200.797 1.00 41.02 164 LEU D CA 1
ATOM 5889 C C . LEU D 1 164 ? -85.376 22.567 200.214 1.00 38.82 164 LEU D C 1
ATOM 5890 O O . LEU D 1 164 ? -85.932 23.603 199.864 1.00 40.11 164 LEU D O 1
ATOM 5895 N N . THR D 1 165 ? -85.944 21.372 200.138 1.00 34.99 165 THR D N 1
ATOM 5896 C CA . THR D 1 165 ? -87.326 21.191 199.728 1.00 33.40 165 THR D CA 1
ATOM 5897 C C . THR D 1 165 ? -87.937 20.084 200.564 1.00 32.39 165 THR D C 1
ATOM 5898 O O . THR D 1 165 ? -87.312 19.044 200.787 1.00 29.25 165 THR D O 1
ATOM 5902 N N . THR D 1 166 ? -89.151 20.311 201.048 1.00 31.10 166 THR D N 1
ATOM 5903 C CA . THR D 1 166 ? -89.875 19.257 201.733 1.00 30.75 166 THR D CA 1
ATOM 5904 C C . THR D 1 166 ? -91.270 19.134 201.150 1.00 31.27 166 THR D C 1
ATOM 5905 O O . THR D 1 166 ? -91.791 20.070 200.550 1.00 32.38 166 THR D O 1
ATOM 5909 N N . THR D 1 167 ? -91.868 17.966 201.322 1.00 30.93 167 THR D N 1
ATOM 5910 C CA . THR D 1 167 ? -93.229 17.742 200.872 1.00 32.41 167 THR D CA 1
ATOM 5911 C C . THR D 1 167 ? -94.005 17.050 201.977 1.00 27.66 167 THR D C 1
ATOM 5912 O O . THR D 1 167 ? -93.491 16.135 202.616 1.00 27.08 167 THR D O 1
ATOM 5916 N N . GLY D 1 168 ? -95.234 17.488 202.210 1.00 26.15 168 GLY D N 1
ATOM 5917 C CA . GLY D 1 168 ? -96.037 16.906 203.264 1.00 25.82 168 GLY D CA 1
ATOM 5918 C C . GLY D 1 168 ? -97.264 16.180 202.755 1.00 30.85 168 GLY D C 1
ATOM 5919 O O . GLY D 1 168 ? -97.897 16.591 201.776 1.00 31.08 168 GLY D O 1
ATOM 5920 N N . TYR D 1 169 ? -97.602 15.089 203.427 1.00 24.07 169 TYR D N 1
ATOM 5921 C CA . TYR D 1 169 ? -98.854 14.400 203.177 1.00 27.45 169 TYR D CA 1
ATOM 5922 C C . TYR D 1 169 ? -99.790 14.626 204.357 1.00 26.82 169 TYR D C 1
ATOM 5923 O O . TYR D 1 169 ? -99.365 14.553 205.507 1.00 26.76 169 TYR D O 1
ATOM 5932 N N . ILE D 1 170 ? -101.053 14.922 204.074 1.00 24.24 170 ILE D N 1
ATOM 5933 C CA . ILE D 1 170 ? -102.048 15.088 205.129 1.00 22.23 170 ILE D CA 1
ATOM 5934 C C . ILE D 1 170 ? -103.284 14.243 204.842 1.00 30.37 170 ILE D C 1
ATOM 5935 O O . ILE D 1 170 ? -103.587 13.930 203.690 1.00 31.49 170 ILE D O 1
ATOM 5940 N N . TYR D 1 171 ? -103.994 13.870 205.899 1.00 29.63 171 TYR D N 1
ATOM 5941 C CA . TYR D 1 171 ? -105.244 13.135 205.764 1.00 29.44 171 TYR D CA 1
ATOM 5942 C C . TYR D 1 171 ? -106.025 13.291 207.062 1.00 32.06 171 TYR D C 1
ATOM 5943 O O . TYR D 1 171 ? -105.425 13.488 208.118 1.00 28.22 171 TYR D O 1
ATOM 5952 N N . PRO D 1 172 ? -107.366 13.235 206.983 1.00 35.09 172 PRO D N 1
ATOM 5953 C CA . PRO D 1 172 ? -108.219 13.576 208.129 1.00 34.19 172 PRO D CA 1
ATOM 5954 C C . PRO D 1 172 ? -108.100 12.625 209.323 1.00 36.60 172 PRO D C 1
ATOM 5955 O O . PRO D 1 172 ? -107.885 11.414 209.167 1.00 31.78 172 PRO D O 1
ATOM 5959 N N . VAL D 1 173 ? -108.240 13.196 210.516 1.00 34.47 173 VAL D N 1
ATOM 5960 C CA . VAL D 1 173 ? -108.429 12.409 211.722 1.00 34.55 173 VAL D CA 1
ATOM 5961 C C . VAL D 1 173 ? -109.859 11.888 211.732 1.00 38.39 173 VAL D C 1
ATOM 5962 O O . VAL D 1 173 ? -110.815 12.662 211.748 1.00 37.82 173 VAL D O 1
ATOM 5966 N N . THR D 1 174 ? -110.003 10.572 211.710 1.00 39.85 174 THR D N 1
ATOM 5967 C CA . THR D 1 174 ? -111.318 9.958 211.793 1.00 46.19 174 THR D CA 1
ATOM 5968 C C . THR D 1 174 ? -111.393 9.113 213.051 1.00 46.56 174 THR D C 1
ATOM 5969 O O . THR D 1 174 ? -110.488 8.334 213.337 1.00 48.39 174 THR D O 1
ATOM 5973 N N . GLY D 1 175 ? -112.469 9.276 213.811 1.00 47.46 175 GLY D N 1
ATOM 5974 C CA . GLY D 1 175 ? -112.623 8.539 215.049 1.00 45.61 175 GLY D CA 1
ATOM 5975 C C . GLY D 1 175 ? -111.780 9.149 216.151 1.00 46.74 175 GLY D C 1
ATOM 5976 O O . GLY D 1 175 ? -111.361 10.306 216.067 1.00 42.62 175 GLY D O 1
ATOM 5977 N N . ASN D 1 176 ? -111.542 8.373 217.198 1.00 38.85 176 ASN D N 1
ATOM 5978 C CA . ASN D 1 176 ? -110.712 8.828 218.299 1.00 39.74 176 ASN D CA 1
ATOM 5979 C C . ASN D 1 176 ? -109.303 9.161 217.825 1.00 34.65 176 ASN D C 1
ATOM 5980 O O . ASN D 1 176 ? -108.776 8.512 216.926 1.00 34.65 176 ASN D O 1
ATOM 5985 N N . LEU D 1 177 ? -108.691 10.172 218.425 1.00 32.48 177 LEU D N 1
ATOM 5986 C CA . LEU D 1 177 ? -107.318 10.509 218.076 1.00 31.57 177 LEU D CA 1
ATOM 5987 C C . LEU D 1 177 ? -106.376 9.400 218.519 1.00 29.76 177 LEU D C 1
ATOM 5988 O O . LEU D 1 177 ? -106.573 8.790 219.573 1.00 29.64 177 LEU D O 1
ATOM 5993 N N . GLN D 1 178 ? -105.356 9.131 217.711 1.00 26.87 178 GLN D N 1
ATOM 5994 C CA . GLN D 1 178 ? -104.334 8.180 218.106 1.00 28.75 178 GLN D CA 1
ATOM 5995 C C . GLN D 1 178 ? -102.965 8.859 218.198 1.00 28.61 178 GLN D C 1
ATOM 5996 O O . GLN D 1 178 ? -102.698 9.850 217.512 1.00 24.64 178 GLN D O 1
ATOM 6002 N N . MET D 1 179 ? -102.111 8.331 219.070 1.00 20.37 179 MET D N 1
ATOM 6003 C CA . MET D 1 179 ? -100.832 8.963 219.361 1.00 23.80 179 MET D CA 1
ATOM 6004 C C . MET D 1 179 ? -99.703 7.964 219.501 1.00 24.79 179 MET D C 1
ATOM 6005 O O . MET D 1 179 ? -99.918 6.753 219.559 1.00 26.39 179 MET D O 1
ATOM 6010 N N . ALA D 1 180 ? -98.492 8.501 219.574 1.00 26.26 180 ALA D N 1
ATOM 6011 C CA . ALA D 1 180 ? -97.304 7.712 219.819 1.00 25.78 180 ALA D CA 1
ATOM 6012 C C . ALA D 1 180 ? -96.508 8.350 220.942 1.00 27.69 180 ALA D C 1
ATOM 6013 O O . ALA D 1 180 ? -96.407 9.576 221.017 1.00 24.41 180 ALA D O 1
ATOM 6015 N N . PHE D 1 181 ? -95.972 7.522 221.832 1.00 27.02 181 PHE D N 1
ATOM 6016 C CA . PHE D 1 181 ? -95.027 7.994 222.837 1.00 28.86 181 PHE D CA 1
ATOM 6017 C C . PHE D 1 181 ? -93.760 7.176 222.722 1.00 28.67 181 PHE D C 1
ATOM 6018 O O . PHE D 1 181 ? -93.815 5.941 222.687 1.00 29.83 181 PHE D O 1
ATOM 6026 N N . ILE D 1 182 ? -92.620 7.850 222.652 1.00 25.84 182 ILE D N 1
ATOM 6027 C CA . ILE D 1 182 ? -91.350 7.146 222.763 1.00 26.87 182 ILE D CA 1
ATOM 6028 C C . ILE D 1 182 ? -90.701 7.584 224.060 1.00 31.61 182 ILE D C 1
ATOM 6029 O O . ILE D 1 182 ? -90.366 8.766 224.243 1.00 29.79 182 ILE D O 1
ATOM 6034 N N . ILE D 1 183 ? -90.578 6.623 224.967 1.00 28.27 183 ILE D N 1
ATOM 6035 C CA . ILE D 1 183 ? -90.025 6.831 226.300 1.00 30.55 183 ILE D CA 1
ATOM 6036 C C . ILE D 1 183 ? -88.599 6.329 226.363 1.00 29.53 183 ILE D C 1
ATOM 6037 O O . ILE D 1 183 ? -88.339 5.152 226.146 1.00 30.40 183 ILE D O 1
ATOM 6042 N N . SER D 1 184 ? -87.677 7.225 226.667 1.00 28.57 184 SER D N 1
ATOM 6043 C CA . SER D 1 184 ? -86.267 6.890 226.663 1.00 31.01 184 SER D CA 1
ATOM 6044 C C . SER D 1 184 ? -85.641 7.211 228.024 1.00 32.63 184 SER D C 1
ATOM 6045 O O . SER D 1 184 ? -85.891 8.277 228.591 1.00 31.98 184 SER D O 1
ATOM 6048 N N . VAL D 1 185 ? -84.838 6.289 228.549 1.00 31.43 185 VAL D N 1
ATOM 6049 C CA . VAL D 1 185 ? -84.164 6.510 229.827 1.00 30.96 185 VAL D CA 1
ATOM 6050 C C . VAL D 1 185 ? -82.661 6.385 229.667 1.00 34.80 185 VAL D C 1
ATOM 6051 O O . VAL D 1 185 ? -82.177 5.790 228.701 1.00 38.55 185 VAL D O 1
ATOM 6055 N N . GLN D 1 186 ? -81.927 6.951 230.620 1.00 40.93 186 GLN D N 1
ATOM 6056 C CA . GLN D 1 186 ? -80.473 6.842 230.651 1.00 44.33 186 GLN D CA 1
ATOM 6057 C C . GLN D 1 186 ? -79.982 6.460 232.045 1.00 45.26 186 GLN D C 1
ATOM 6058 O O . GLN D 1 186 ? -80.651 6.725 233.039 1.00 41.84 186 GLN D O 1
ATOM 6064 N N . TYR D 1 187 ? -78.813 5.829 232.104 1.00 50.15 187 TYR D N 1
ATOM 6065 C CA . TYR D 1 187 ? -78.208 5.430 233.368 1.00 53.43 187 TYR D CA 1
ATOM 6066 C C . TYR D 1 187 ? -76.878 6.141 233.581 1.00 54.18 187 TYR D C 1
ATOM 6067 O O . TYR D 1 187 ? -75.839 5.498 233.721 1.00 58.76 187 TYR D O 1
ATOM 6076 N N . GLY D 1 188 ? -76.916 7.468 233.606 1.00 42.32 188 GLY D N 1
ATOM 6077 C CA . GLY D 1 188 ? -75.718 8.263 233.806 1.00 53.16 188 GLY D CA 1
ATOM 6078 C C . GLY D 1 188 ? -75.246 8.238 235.248 1.00 52.04 188 GLY D C 1
ATOM 6079 O O . GLY D 1 188 ? -75.689 7.401 236.032 1.00 46.29 188 GLY D O 1
ATOM 6080 N N . THR D 1 189 ? -74.358 9.164 235.605 1.00 57.65 189 THR D N 1
ATOM 6081 C CA . THR D 1 189 ? -73.777 9.171 236.944 1.00 57.97 189 THR D CA 1
ATOM 6082 C C . THR D 1 189 ? -74.799 9.563 238.012 1.00 55.65 189 THR D C 1
ATOM 6083 O O . THR D 1 189 ? -74.770 9.036 239.125 1.00 55.45 189 THR D O 1
ATOM 6087 N N . ASP D 1 190 ? -75.711 10.471 237.675 1.00 48.05 190 ASP D N 1
ATOM 6088 C CA . ASP D 1 190 ? -76.777 10.840 238.604 1.00 44.24 190 ASP D CA 1
ATOM 6089 C C . ASP D 1 190 ? -77.807 9.715 238.710 1.00 44.79 190 ASP D C 1
ATOM 6090 O O . ASP D 1 190 ? -78.939 9.848 238.237 1.00 42.38 190 ASP D O 1
ATOM 6095 N N . THR D 1 191 ? -77.400 8.624 239.359 1.00 43.88 191 THR D N 1
ATOM 6096 C CA . THR D 1 191 ? -78.142 7.363 239.378 1.00 46.82 191 THR D CA 1
ATOM 6097 C C . THR D 1 191 ? -79.617 7.492 239.750 1.00 43.83 191 THR D C 1
ATOM 6098 O O . THR D 1 191 ? -80.480 6.850 239.142 1.00 44.70 191 THR D O 1
ATOM 6102 N N . ASN D 1 192 ? -79.907 8.324 240.742 1.00 34.49 192 ASN D N 1
ATOM 6103 C CA . ASN D 1 192 ? -81.261 8.406 241.268 1.00 34.66 192 ASN D CA 1
ATOM 6104 C C . ASN D 1 192 ? -81.949 9.742 241.020 1.00 34.68 192 ASN D C 1
ATOM 6105 O O . ASN D 1 192 ? -82.756 10.191 241.836 1.00 32.97 192 ASN D O 1
ATOM 6110 N N . SER D 1 193 ? -81.646 10.368 239.889 1.00 31.87 193 SER D N 1
ATOM 6111 C CA . SER D 1 193 ? -82.259 11.650 239.566 1.00 33.62 193 SER D CA 1
ATOM 6112 C C . SER D 1 193 ? -83.764 11.475 239.351 1.00 34.20 193 SER D C 1
ATOM 6113 O O . SER D 1 193 ? -84.562 12.301 239.781 1.00 33.13 193 SER D O 1
ATOM 6116 N N . VAL D 1 194 ? -84.146 10.383 238.699 1.00 30.11 194 VAL D N 1
ATOM 6117 C CA . VAL D 1 194 ? -85.550 10.114 238.408 1.00 31.90 194 VAL D CA 1
ATOM 6118 C C . VAL D 1 194 ? -85.956 8.718 238.883 1.00 35.14 194 VAL D C 1
ATOM 6119 O O . VAL D 1 194 ? -85.459 7.713 238.379 1.00 36.47 194 VAL D O 1
ATOM 6123 N N . CYS D 1 195 ? -86.875 8.667 239.839 1.00 30.54 195 CYS D N 1
ATOM 6124 C CA . CYS D 1 195 ? -87.246 7.411 240.478 1.00 40.36 195 CYS D CA 1
ATOM 6125 C C . CYS D 1 195 ? -88.764 7.260 240.529 1.00 39.93 195 CYS D C 1
ATOM 6126 O O . CYS D 1 195 ? -89.484 8.234 240.374 1.00 41.16 195 CYS D O 1
ATOM 6129 N N . PRO D 1 196 ? -89.260 6.031 240.725 1.00 44.95 196 PRO D N 1
ATOM 6130 C CA . PRO D 1 196 ? -90.717 5.887 240.819 1.00 46.73 196 PRO D CA 1
ATOM 6131 C C . PRO D 1 196 ? -91.295 6.575 242.059 1.00 52.45 196 PRO D C 1
ATOM 6132 O O . PRO D 1 196 ? -90.667 6.574 243.117 1.00 57.10 196 PRO D O 1
ATOM 6136 N N . MET D 1 197 ? -92.467 7.183 241.911 1.00 54.27 197 MET D N 1
ATOM 6137 C CA . MET D 1 197 ? -93.186 7.755 243.041 1.00 61.03 197 MET D CA 1
ATOM 6138 C C . MET D 1 197 ? -93.642 6.643 243.975 1.00 67.46 197 MET D C 1
ATOM 6139 O O . MET D 1 197 ? -93.981 5.557 243.510 1.00 68.32 197 MET D O 1
ATOM 6144 N N . GLN D 1 198 ? -93.633 6.909 245.282 1.00 83.84 198 GLN D N 1
ATOM 6145 C CA . GLN D 1 198 ? -94.170 5.983 246.287 1.00 86.53 198 GLN D CA 1
ATOM 6146 C C . GLN D 1 198 ? -94.616 6.725 247.546 1.00 87.17 198 GLN D C 1
ATOM 6147 O O . GLN D 1 198 ? -95.253 7.776 247.467 1.00 89.56 198 GLN D O 1
ATOM 6153 N N . GLN E 1 1 ? -67.258 -40.823 221.369 1.00 65.03 1 GLN E N 1
ATOM 6154 C CA . GLN E 1 1 ? -68.052 -39.710 221.893 1.00 69.82 1 GLN E CA 1
ATOM 6155 C C . GLN E 1 1 ? -69.518 -40.101 222.024 1.00 68.12 1 GLN E C 1
ATOM 6156 O O . GLN E 1 1 ? -70.156 -40.471 221.043 1.00 65.56 1 GLN E O 1
ATOM 6162 N N . GLU E 1 2 ? -70.046 -39.987 223.242 1.00 58.38 2 GLU E N 1
ATOM 6163 C CA . GLU E 1 2 ? -71.300 -40.637 223.615 1.00 61.43 2 GLU E CA 1
ATOM 6164 C C . GLU E 1 2 ? -72.565 -39.899 223.191 1.00 60.42 2 GLU E C 1
ATOM 6165 O O . GLU E 1 2 ? -72.751 -38.724 223.515 1.00 57.78 2 GLU E O 1
ATOM 6171 N N . CYS E 1 3 ? -73.433 -40.610 222.472 1.00 61.31 3 CYS E N 1
ATOM 6172 C CA . CYS E 1 3 ? -74.796 -40.153 222.230 1.00 57.76 3 CYS E CA 1
ATOM 6173 C C . CYS E 1 3 ? -75.448 -39.852 223.575 1.00 54.59 3 CYS E C 1
ATOM 6174 O O . CYS E 1 3 ? -75.429 -40.688 224.482 1.00 58.62 3 CYS E O 1
ATOM 6177 N N . ASP E 1 4 ? -76.016 -38.659 223.709 1.00 52.22 4 ASP E N 1
ATOM 6178 C CA . ASP E 1 4 ? -76.566 -38.230 224.989 1.00 54.85 4 ASP E CA 1
ATOM 6179 C C . ASP E 1 4 ? -78.091 -38.333 225.011 1.00 56.61 4 ASP E C 1
ATOM 6180 O O . ASP E 1 4 ? -78.784 -37.573 224.328 1.00 51.49 4 ASP E O 1
ATOM 6185 N N . PHE E 1 5 ? -78.600 -39.265 225.815 1.00 51.78 5 PHE E N 1
ATOM 6186 C CA . PHE E 1 5 ? -80.034 -39.524 225.907 1.00 49.89 5 PHE E CA 1
ATOM 6187 C C . PHE E 1 5 ? -80.697 -38.730 227.034 1.00 49.19 5 PHE E C 1
ATOM 6188 O O . PHE E 1 5 ? -81.860 -38.969 227.364 1.00 46.29 5 PHE E O 1
ATOM 6196 N N . THR E 1 6 ? -79.955 -37.784 227.608 1.00 48.46 6 THR E N 1
ATOM 6197 C CA . THR E 1 6 ? -80.442 -36.952 228.717 1.00 48.84 6 THR E CA 1
ATOM 6198 C C . THR E 1 6 ? -81.795 -36.247 228.496 1.00 47.91 6 THR E C 1
ATOM 6199 O O . THR E 1 6 ? -82.617 -36.222 229.415 1.00 48.61 6 THR E O 1
ATOM 6203 N N . PRO E 1 7 ? -82.034 -35.664 227.300 1.00 47.15 7 PRO E N 1
ATOM 6204 C CA . PRO E 1 7 ? -83.326 -34.984 227.122 1.00 45.92 7 PRO E CA 1
ATOM 6205 C C . PRO E 1 7 ? -84.553 -35.850 227.424 1.00 43.68 7 PRO E C 1
ATOM 6206 O O . PRO E 1 7 ? -85.576 -35.314 227.844 1.00 43.87 7 PRO E O 1
ATOM 6210 N N . MET E 1 8 ? -84.452 -37.163 227.240 1.00 52.05 8 MET E N 1
ATOM 6211 C CA . MET E 1 8 ? -85.575 -38.045 227.547 1.00 49.15 8 MET E CA 1
ATOM 6212 C C . MET E 1 8 ? -85.731 -38.213 229.049 1.00 49.15 8 MET E C 1
ATOM 6213 O O . MET E 1 8 ? -86.761 -38.690 229.527 1.00 48.29 8 MET E O 1
ATOM 6218 N N . LEU E 1 9 ? -84.701 -37.824 229.790 1.00 45.20 9 LEU E N 1
ATOM 6219 C CA . LEU E 1 9 ? -84.685 -38.040 231.229 1.00 48.83 9 LEU E CA 1
ATOM 6220 C C . LEU E 1 9 ? -85.101 -36.810 232.021 1.00 48.35 9 LEU E C 1
ATOM 6221 O O . LEU E 1 9 ? -85.248 -36.882 233.235 1.00 53.60 9 LEU E O 1
ATOM 6226 N N . THR E 1 10 ? -85.296 -35.682 231.347 1.00 58.63 10 THR E N 1
ATOM 6227 C CA . THR E 1 10 ? -85.671 -34.461 232.054 1.00 58.99 10 THR E CA 1
ATOM 6228 C C . THR E 1 10 ? -86.975 -33.873 231.525 1.00 56.19 10 THR E C 1
ATOM 6229 O O . THR E 1 10 ? -87.167 -33.721 230.318 1.00 54.43 10 THR E O 1
ATOM 6233 N N . GLY E 1 11 ? -87.879 -33.554 232.443 1.00 46.65 11 GLY E N 1
ATOM 6234 C CA . GLY E 1 11 ? -89.123 -32.914 232.073 1.00 44.39 11 GLY E CA 1
ATOM 6235 C C . GLY E 1 11 ? -90.206 -33.904 231.709 1.00 45.63 11 GLY E C 1
ATOM 6236 O O . GLY E 1 11 ? -90.111 -35.098 232.014 1.00 46.01 11 GLY E O 1
ATOM 6237 N N . THR E 1 12 ? -91.234 -33.405 231.034 1.00 45.61 12 THR E N 1
ATOM 6238 C CA . THR E 1 12 ? -92.435 -34.182 230.777 1.00 45.15 12 THR E CA 1
ATOM 6239 C C . THR E 1 12 ? -92.487 -34.681 229.341 1.00 44.41 12 THR E C 1
ATOM 6240 O O . THR E 1 12 ? -92.548 -33.878 228.405 1.00 42.27 12 THR E O 1
ATOM 6244 N N . PRO E 1 13 ? -92.448 -36.013 229.159 1.00 37.98 13 PRO E N 1
ATOM 6245 C CA . PRO E 1 13 ? -92.611 -36.572 227.815 1.00 36.85 13 PRO E CA 1
ATOM 6246 C C . PRO E 1 13 ? -93.929 -36.103 227.204 1.00 36.91 13 PRO E C 1
ATOM 6247 O O . PRO E 1 13 ? -94.944 -36.039 227.900 1.00 32.81 13 PRO E O 1
ATOM 6251 N N . PRO E 1 14 ? -93.903 -35.746 225.915 1.00 34.94 14 PRO E N 1
ATOM 6252 C CA . PRO E 1 14 ? -95.065 -35.176 225.236 1.00 33.13 14 PRO E CA 1
ATOM 6253 C C . PRO E 1 14 ? -96.164 -36.212 225.024 1.00 39.03 14 PRO E C 1
ATOM 6254 O O . PRO E 1 14 ? -95.915 -37.409 225.184 1.00 32.28 14 PRO E O 1
ATOM 6258 N N . PRO E 1 15 ? -97.376 -35.752 224.684 1.00 38.55 15 PRO E N 1
ATOM 6259 C CA . PRO E 1 15 ? -98.423 -36.664 224.217 1.00 33.46 15 PRO E CA 1
ATOM 6260 C C . PRO E 1 15 ? -98.014 -37.265 222.882 1.00 36.20 15 PRO E C 1
ATOM 6261 O O . PRO E 1 15 ? -97.221 -36.648 222.164 1.00 34.31 15 PRO E O 1
ATOM 6265 N N . ILE E 1 16 ? -98.554 -38.437 222.557 1.00 36.27 16 ILE E N 1
ATOM 6266 C CA . ILE E 1 16 ? -98.083 -39.225 221.425 1.00 32.35 16 ILE E CA 1
ATOM 6267 C C . ILE E 1 16 ? -98.117 -38.445 220.110 1.00 31.17 16 ILE E C 1
ATOM 6268 O O . ILE E 1 16 ? -97.192 -38.544 219.299 1.00 26.12 16 ILE E O 1
ATOM 6273 N N . TYR E 1 17 ? -99.172 -37.664 219.904 1.00 29.53 17 TYR E N 1
ATOM 6274 C CA . TYR E 1 17 ? -99.348 -36.960 218.639 1.00 35.77 17 TYR E CA 1
ATOM 6275 C C . TYR E 1 17 ? -98.292 -35.865 218.477 1.00 32.72 17 TYR E C 1
ATOM 6276 O O . TYR E 1 17 ? -97.990 -35.437 217.364 1.00 29.36 17 TYR E O 1
ATOM 6285 N N . ASN E 1 18 ? -97.719 -35.436 219.595 1.00 34.72 18 ASN E N 1
ATOM 6286 C CA . ASN E 1 18 ? -96.648 -34.450 219.569 1.00 37.40 18 ASN E CA 1
ATOM 6287 C C . ASN E 1 18 ? -95.327 -35.099 219.982 1.00 34.80 18 ASN E C 1
ATOM 6288 O O . ASN E 1 18 ? -94.565 -34.536 220.766 1.00 32.05 18 ASN E O 1
ATOM 6293 N N . PHE E 1 19 ? -95.061 -36.293 219.458 1.00 34.97 19 PHE E N 1
ATOM 6294 C CA . PHE E 1 19 ? -93.898 -37.059 219.899 1.00 30.98 19 PHE E CA 1
ATOM 6295 C C . PHE E 1 19 ? -92.588 -36.282 219.717 1.00 32.01 19 PHE E C 1
ATOM 6296 O O . PHE E 1 19 ? -92.418 -35.532 218.751 1.00 26.98 19 PHE E O 1
ATOM 6304 N N . LYS E 1 20 ? -91.672 -36.466 220.663 1.00 33.55 20 LYS E N 1
ATOM 6305 C CA . LYS E 1 20 ? -90.368 -35.829 220.596 1.00 34.35 20 LYS E CA 1
ATOM 6306 C C . LYS E 1 20 ? -89.382 -36.707 219.831 1.00 38.33 20 LYS E C 1
ATOM 6307 O O . LYS E 1 20 ? -89.151 -37.861 220.193 1.00 38.33 20 LYS E O 1
ATOM 6313 N N . ARG E 1 21 ? -88.813 -36.167 218.761 1.00 32.01 21 ARG E N 1
ATOM 6314 C CA . ARG E 1 21 ? -87.874 -36.938 217.957 1.00 33.76 21 ARG E CA 1
ATOM 6315 C C . ARG E 1 21 ? -86.426 -36.510 218.214 1.00 37.74 21 ARG E C 1
ATOM 6316 O O . ARG E 1 21 ? -86.043 -35.361 217.958 1.00 31.33 21 ARG E O 1
ATOM 6324 N N . LEU E 1 22 ? -85.629 -37.435 218.740 1.00 30.70 22 LEU E N 1
ATOM 6325 C CA . LEU E 1 22 ? -84.200 -37.203 218.895 1.00 33.05 22 LEU E CA 1
ATOM 6326 C C . LEU E 1 22 ? -83.428 -37.970 217.833 1.00 38.35 22 LEU E C 1
ATOM 6327 O O . LEU E 1 22 ? -83.565 -39.192 217.692 1.00 34.18 22 LEU E O 1
ATOM 6332 N N . VAL E 1 23 ? -82.623 -37.244 217.069 1.00 36.52 23 VAL E N 1
ATOM 6333 C CA . VAL E 1 23 ? -81.835 -37.861 216.014 1.00 36.51 23 VAL E CA 1
ATOM 6334 C C . VAL E 1 23 ? -80.352 -37.762 216.349 1.00 42.96 23 VAL E C 1
ATOM 6335 O O . VAL E 1 23 ? -79.833 -36.678 216.613 1.00 42.85 23 VAL E O 1
ATOM 6339 N N . PHE E 1 24 ? -79.676 -38.902 216.347 1.00 40.03 24 PHE E N 1
ATOM 6340 C CA . PHE E 1 24 ? -78.279 -38.945 216.737 1.00 45.04 24 PHE E CA 1
ATOM 6341 C C . PHE E 1 24 ? -77.383 -39.237 215.544 1.00 50.09 24 PHE E C 1
ATOM 6342 O O . PHE E 1 24 ? -77.636 -40.168 214.780 1.00 49.42 24 PHE E O 1
ATOM 6350 N N . THR E 1 25 ? -76.351 -38.415 215.376 1.00 49.35 25 THR E N 1
ATOM 6351 C CA . THR E 1 25 ? -75.291 -38.678 214.407 1.00 55.48 25 THR E CA 1
ATOM 6352 C C . THR E 1 25 ? -73.947 -38.384 215.060 1.00 55.15 25 THR E C 1
ATOM 6353 O O . THR E 1 25 ? -73.889 -37.678 216.069 1.00 54.68 25 THR E O 1
ATOM 6357 N N . ASN E 1 26 ? -72.877 -38.919 214.476 1.00 56.17 26 ASN E N 1
ATOM 6358 C CA . ASN E 1 26 ? -71.515 -38.665 214.947 1.00 60.79 26 ASN E CA 1
ATOM 6359 C C . ASN E 1 26 ? -71.343 -38.900 216.442 1.00 57.60 26 ASN E C 1
ATOM 6360 O O . ASN E 1 26 ? -70.774 -38.063 217.142 1.00 59.11 26 ASN E O 1
ATOM 6365 N N . CYS E 1 27 ? -71.850 -40.026 216.933 1.00 54.67 27 CYS E N 1
ATOM 6366 C CA . CYS E 1 27 ? -71.717 -40.354 218.347 1.00 54.00 27 CYS E CA 1
ATOM 6367 C C . CYS E 1 27 ? -71.832 -41.855 218.598 1.00 57.71 27 CYS E C 1
ATOM 6368 O O . CYS E 1 27 ? -72.177 -42.620 217.697 1.00 61.32 27 CYS E O 1
ATOM 6371 N N . ASN E 1 28 ? -71.536 -42.270 219.827 1.00 55.80 28 ASN E N 1
ATOM 6372 C CA . ASN E 1 28 ? -71.659 -43.670 220.217 1.00 56.60 28 ASN E CA 1
ATOM 6373 C C . ASN E 1 28 ? -72.717 -43.868 221.298 1.00 55.34 28 ASN E C 1
ATOM 6374 O O . ASN E 1 28 ? -72.804 -43.087 222.243 1.00 53.92 28 ASN E O 1
ATOM 6379 N N . TYR E 1 29 ? -73.517 -44.921 221.158 1.00 55.85 29 TYR E N 1
ATOM 6380 C CA . TYR E 1 29 ? -74.667 -45.121 222.037 1.00 54.91 29 TYR E CA 1
ATOM 6381 C C . TYR E 1 29 ? -74.511 -46.302 222.993 1.00 53.60 29 TYR E C 1
ATOM 6382 O O . TYR E 1 29 ? -73.948 -47.336 222.638 1.00 53.19 29 TYR E O 1
ATOM 6391 N N . ASN E 1 30 ? -75.011 -46.123 224.212 1.00 56.19 30 ASN E N 1
ATOM 6392 C CA . ASN E 1 30 ? -75.200 -47.220 225.151 1.00 58.88 30 ASN E CA 1
ATOM 6393 C C . ASN E 1 30 ? -76.692 -47.327 225.447 1.00 56.30 30 ASN E C 1
ATOM 6394 O O . ASN E 1 30 ? -77.207 -46.678 226.356 1.00 53.97 30 ASN E O 1
ATOM 6399 N N . LEU E 1 31 ? -77.381 -48.143 224.658 1.00 77.53 31 LEU E N 1
ATOM 6400 C CA . LEU E 1 31 ? -78.822 -48.317 224.792 1.00 80.48 31 LEU E CA 1
ATOM 6401 C C . LEU E 1 31 ? -79.202 -48.939 226.130 1.00 78.76 31 LEU E C 1
ATOM 6402 O O . LEU E 1 31 ? -80.263 -48.647 226.682 1.00 78.46 31 LEU E O 1
ATOM 6407 N N . THR E 1 32 ? -78.329 -49.797 226.643 1.00 68.32 32 THR E N 1
ATOM 6408 C CA . THR E 1 32 ? -78.598 -50.503 227.886 1.00 71.35 32 THR E CA 1
ATOM 6409 C C . THR E 1 32 ? -78.737 -49.537 229.054 1.00 69.71 32 THR E C 1
ATOM 6410 O O . THR E 1 32 ? -79.685 -49.630 229.832 1.00 67.81 32 THR E O 1
ATOM 6414 N N . LYS E 1 33 ? -77.803 -48.599 229.166 1.00 79.55 33 LYS E N 1
ATOM 6415 C CA . LYS E 1 33 ? -77.780 -47.707 230.317 1.00 83.56 33 LYS E CA 1
ATOM 6416 C C . LYS E 1 33 ? -79.002 -46.796 230.323 1.00 77.41 33 LYS E C 1
ATOM 6417 O O . LYS E 1 33 ? -79.513 -46.440 231.384 1.00 78.54 33 LYS E O 1
ATOM 6423 N N . LEU E 1 34 ? -79.478 -46.436 229.139 1.00 68.14 34 LEU E N 1
ATOM 6424 C CA . LEU E 1 34 ? -80.681 -45.627 229.033 1.00 66.40 34 LEU E CA 1
ATOM 6425 C C . LEU E 1 34 ? -81.897 -46.403 229.534 1.00 61.47 34 LEU E C 1
ATOM 6426 O O . LEU E 1 34 ? -82.619 -45.949 230.422 1.00 57.55 34 LEU E O 1
ATOM 6431 N N . LEU E 1 35 ? -82.105 -47.585 228.966 1.00 56.49 35 LEU E N 1
ATOM 6432 C CA . LEU E 1 35 ? -83.294 -48.377 229.253 1.00 57.78 35 LEU E CA 1
ATOM 6433 C C . LEU E 1 35 ? -83.246 -49.050 230.631 1.00 58.65 35 LEU E C 1
ATOM 6434 O O . LEU E 1 35 ? -84.280 -49.465 231.159 1.00 55.63 35 LEU E O 1
ATOM 6439 N N . SER E 1 36 ? -82.056 -49.155 231.216 1.00 51.17 36 SER E N 1
ATOM 6440 C CA . SER E 1 36 ? -81.920 -49.768 232.535 1.00 55.16 36 SER E CA 1
ATOM 6441 C C . SER E 1 36 ? -82.338 -48.804 233.644 1.00 56.44 36 SER E C 1
ATOM 6442 O O . SER E 1 36 ? -82.441 -49.189 234.809 1.00 53.62 36 SER E O 1
ATOM 6445 N N . LEU E 1 37 ? -82.574 -47.548 233.277 1.00 54.80 37 LEU E N 1
ATOM 6446 C CA . LEU E 1 37 ? -83.118 -46.572 234.214 1.00 51.45 37 LEU E CA 1
ATOM 6447 C C . LEU E 1 37 ? -84.637 -46.727 234.337 1.00 52.50 37 LEU E C 1
ATOM 6448 O O . LEU E 1 37 ? -85.249 -46.196 235.264 1.00 52.99 37 LEU E O 1
ATOM 6453 N N . PHE E 1 38 ? -85.227 -47.474 233.402 1.00 50.43 38 PHE E N 1
ATOM 6454 C CA . PHE E 1 38 ? -86.671 -47.726 233.367 1.00 51.10 38 PHE E CA 1
ATOM 6455 C C . PHE E 1 38 ? -86.986 -49.207 233.627 1.00 54.03 38 PHE E C 1
ATOM 6456 O O . PHE E 1 38 ? -86.091 -50.052 233.619 1.00 50.73 38 PHE E O 1
ATOM 6464 N N . GLN E 1 39 ? -88.268 -49.504 233.826 1.00 55.39 39 GLN E N 1
ATOM 6465 C CA . GLN E 1 39 ? -88.748 -50.856 234.053 1.00 57.41 39 GLN E CA 1
ATOM 6466 C C . GLN E 1 39 ? -89.411 -51.238 232.730 1.00 52.78 39 GLN E C 1
ATOM 6467 O O . GLN E 1 39 ? -90.572 -50.919 232.482 1.00 50.37 39 GLN E O 1
ATOM 6473 N N . VAL E 1 40 ? -88.624 -51.832 231.837 1.00 51.76 40 VAL E N 1
ATOM 6474 C CA . VAL E 1 40 ? -89.129 -52.218 230.525 1.00 52.22 40 VAL E CA 1
ATOM 6475 C C . VAL E 1 40 ? -90.160 -53.331 230.682 1.00 49.52 40 VAL E C 1
ATOM 6476 O O . VAL E 1 40 ? -89.900 -54.340 231.332 1.00 54.25 40 VAL E O 1
ATOM 6480 N N . SER E 1 41 ? -91.342 -53.113 230.116 1.00 48.84 41 SER E N 1
ATOM 6481 C CA . SER E 1 41 ? -92.423 -54.087 230.156 1.00 52.70 41 SER E CA 1
ATOM 6482 C C . SER E 1 41 ? -92.380 -54.977 228.929 1.00 56.06 41 SER E C 1
ATOM 6483 O O . SER E 1 41 ? -92.293 -56.199 229.028 1.00 55.20 41 SER E O 1
ATOM 6486 N N . GLU E 1 42 ? -92.462 -54.339 227.769 1.00 51.37 42 GLU E N 1
ATOM 6487 C CA . GLU E 1 42 ? -92.450 -55.044 226.508 1.00 48.20 42 GLU E CA 1
ATOM 6488 C C . GLU E 1 42 ? -91.511 -54.391 225.527 1.00 52.46 42 GLU E C 1
ATOM 6489 O O . GLU E 1 42 ? -91.045 -53.262 225.719 1.00 47.22 42 GLU E O 1
ATOM 6495 N N . PHE E 1 43 ? -91.293 -55.096 224.435 1.00 56.68 43 PHE E N 1
ATOM 6496 C CA . PHE E 1 43 ? -90.219 -54.772 223.536 1.00 57.07 43 PHE E CA 1
ATOM 6497 C C . PHE E 1 43 ? -90.428 -55.527 222.227 1.00 60.27 43 PHE E C 1
ATOM 6498 O O . PHE E 1 43 ? -90.427 -56.756 222.217 1.00 57.09 43 PHE E O 1
ATOM 6506 N N . SER E 1 44 ? -90.631 -54.797 221.134 1.00 45.48 44 SER E N 1
ATOM 6507 C CA . SER E 1 44 ? -90.866 -55.428 219.838 1.00 45.24 44 SER E CA 1
ATOM 6508 C C . SER E 1 44 ? -89.987 -54.841 218.738 1.00 47.64 44 SER E C 1
ATOM 6509 O O . SER E 1 44 ? -89.995 -53.632 218.489 1.00 42.70 44 SER E O 1
ATOM 6512 N N . CYS E 1 45 ? -89.228 -55.712 218.086 1.00 40.87 45 CYS E N 1
ATOM 6513 C CA . CYS E 1 45 ? -88.430 -55.334 216.928 1.00 39.09 45 CYS E CA 1
ATOM 6514 C C . CYS E 1 45 ? -88.970 -55.853 215.610 1.00 42.07 45 CYS E C 1
ATOM 6515 O O . CYS E 1 45 ? -89.442 -56.992 215.503 1.00 41.33 45 CYS E O 1
ATOM 6518 N N . HIS E 1 46 ? -88.851 -55.000 214.603 1.00 41.38 46 HIS E N 1
ATOM 6519 C CA . HIS E 1 46 ? -89.198 -55.325 213.240 1.00 41.81 46 HIS E CA 1
ATOM 6520 C C . HIS E 1 46 ? -87.914 -55.306 212.414 1.00 50.15 46 HIS E C 1
ATOM 6521 O O . HIS E 1 46 ? -87.240 -54.277 212.329 1.00 48.58 46 HIS E O 1
ATOM 6528 N N . GLN E 1 47 ? -87.572 -56.459 211.845 1.00 53.06 47 GLN E N 1
ATOM 6529 C CA . GLN E 1 47 ? -86.355 -56.643 211.049 1.00 57.88 47 GLN E CA 1
ATOM 6530 C C . GLN E 1 47 ? -85.053 -56.503 211.822 1.00 56.31 47 GLN E C 1
ATOM 6531 O O . GLN E 1 47 ? -84.040 -56.125 211.240 1.00 62.22 47 GLN E O 1
ATOM 6537 N N . VAL E 1 48 ? -85.053 -56.802 213.115 1.00 55.32 48 VAL E N 1
ATOM 6538 C CA . VAL E 1 48 ? -83.786 -56.785 213.829 1.00 59.25 48 VAL E CA 1
ATOM 6539 C C . VAL E 1 48 ? -83.762 -57.632 215.097 1.00 65.01 48 VAL E C 1
ATOM 6540 O O . VAL E 1 48 ? -84.681 -57.603 215.919 1.00 64.02 48 VAL E O 1
ATOM 6544 N N . SER E 1 49 ? -82.700 -58.424 215.205 1.00 101.16 49 SER E N 1
ATOM 6545 C CA . SER E 1 49 ? -82.278 -58.999 216.468 1.00 101.55 49 SER E CA 1
ATOM 6546 C C . SER E 1 49 ? -81.847 -57.857 217.363 1.00 108.32 49 SER E C 1
ATOM 6547 O O . SER E 1 49 ? -80.907 -57.137 217.045 1.00 110.08 49 SER E O 1
ATOM 6550 N N . PRO E 1 50 ? -82.543 -57.668 218.480 1.00 75.03 50 PRO E N 1
ATOM 6551 C CA . PRO E 1 50 ? -82.168 -56.630 219.440 1.00 70.13 50 PRO E CA 1
ATOM 6552 C C . PRO E 1 50 ? -80.687 -56.618 219.809 1.00 76.21 50 PRO E C 1
ATOM 6553 O O . PRO E 1 50 ? -80.138 -55.562 220.125 1.00 74.64 50 PRO E O 1
ATOM 6557 N N . SER E 1 51 ? -80.062 -57.790 219.785 1.00 59.88 51 SER E N 1
ATOM 6558 C CA . SER E 1 51 ? -78.621 -57.888 219.944 1.00 64.92 51 SER E CA 1
ATOM 6559 C C . SER E 1 51 ? -77.919 -57.121 218.825 1.00 61.51 51 SER E C 1
ATOM 6560 O O . SER E 1 51 ? -76.974 -56.376 219.074 1.00 59.22 51 SER E O 1
ATOM 6563 N N . SER E 1 52 ? -78.390 -57.307 217.593 1.00 55.94 52 SER E N 1
ATOM 6564 C CA . SER E 1 52 ? -77.824 -56.607 216.442 1.00 58.03 52 SER E CA 1
ATOM 6565 C C . SER E 1 52 ? -78.019 -55.098 216.547 1.00 58.11 52 SER E C 1
ATOM 6566 O O . SER E 1 52 ? -77.236 -54.327 215.996 1.00 54.88 52 SER E O 1
ATOM 6569 N N . LEU E 1 53 ? -79.064 -54.681 217.254 1.00 80.95 53 LEU E N 1
ATOM 6570 C CA . LEU E 1 53 ? -79.332 -53.261 217.427 1.00 80.35 53 LEU E CA 1
ATOM 6571 C C . LEU E 1 53 ? -78.221 -52.611 218.240 1.00 81.50 53 LEU E C 1
ATOM 6572 O O . LEU E 1 53 ? -77.715 -51.549 217.876 1.00 80.63 53 LEU E O 1
ATOM 6577 N N . ALA E 1 54 ? -77.833 -53.263 219.331 1.00 74.60 54 ALA E N 1
ATOM 6578 C CA . ALA E 1 54 ? -76.818 -52.718 220.225 1.00 78.75 54 ALA E CA 1
ATOM 6579 C C . ALA E 1 54 ? -75.406 -53.138 219.812 1.00 82.73 54 ALA E C 1
ATOM 6580 O O . ALA E 1 54 ? -74.466 -53.040 220.601 1.00 82.45 54 ALA E O 1
ATOM 6582 N N . THR E 1 55 ? -75.261 -53.591 218.570 1.00 92.45 55 THR E N 1
ATOM 6583 C CA . THR E 1 55 ? -73.990 -54.131 218.090 1.00 95.85 55 THR E CA 1
ATOM 6584 C C . THR E 1 55 ? -73.783 -53.697 216.624 1.00 95.81 55 THR E C 1
ATOM 6585 O O . THR E 1 55 ? -72.779 -54.012 215.983 1.00 101.59 55 THR E O 1
ATOM 6589 N N . GLY E 1 56 ? -74.725 -52.915 216.109 1.00 68.66 56 GLY E N 1
ATOM 6590 C CA . GLY E 1 56 ? -74.640 -52.444 214.738 1.00 67.78 56 GLY E CA 1
ATOM 6591 C C . GLY E 1 56 ? -74.188 -51.000 214.592 1.00 67.57 56 GLY E C 1
ATOM 6592 O O . GLY E 1 56 ? -74.376 -50.184 215.495 1.00 62.50 56 GLY E O 1
ATOM 6593 N N . CYS E 1 57 ? -73.585 -50.690 213.447 1.00 70.79 57 CYS E N 1
ATOM 6594 C CA . CYS E 1 57 ? -73.203 -49.321 213.117 1.00 70.79 57 CYS E CA 1
ATOM 6595 C C . CYS E 1 57 ? -74.143 -48.737 212.067 1.00 69.96 57 CYS E C 1
ATOM 6596 O O . CYS E 1 57 ? -74.478 -49.400 211.086 1.00 71.36 57 CYS E O 1
ATOM 6599 N N . TYR E 1 58 ? -74.561 -47.492 212.278 1.00 68.06 58 TYR E N 1
ATOM 6600 C CA . TYR E 1 58 ? -75.556 -46.856 211.418 1.00 65.54 58 TYR E CA 1
ATOM 6601 C C . TYR E 1 58 ? -75.176 -45.434 211.035 1.00 65.35 58 TYR E C 1
ATOM 6602 O O . TYR E 1 58 ? -74.354 -44.797 211.694 1.00 67.12 58 TYR E O 1
ATOM 6611 N N . SER E 1 59 ? -75.786 -44.938 209.964 1.00 70.36 59 SER E N 1
ATOM 6612 C CA . SER E 1 59 ? -75.615 -43.548 209.571 1.00 72.21 59 SER E CA 1
ATOM 6613 C C . SER E 1 59 ? -76.266 -42.635 210.605 1.00 64.80 59 SER E C 1
ATOM 6614 O O . SER E 1 59 ? -75.729 -41.578 210.944 1.00 64.20 59 SER E O 1
ATOM 6617 N N . SER E 1 60 ? -77.420 -43.056 211.113 1.00 55.36 60 SER E N 1
ATOM 6618 C CA . SER E 1 60 ? -78.119 -42.307 212.152 1.00 53.42 60 SER E CA 1
ATOM 6619 C C . SER E 1 60 ? -78.949 -43.215 213.055 1.00 43.42 60 SER E C 1
ATOM 6620 O O . SER E 1 60 ? -79.318 -44.324 212.669 1.00 50.13 60 SER E O 1
ATOM 6623 N N . LEU E 1 61 ? -79.226 -42.734 214.262 1.00 45.72 61 LEU E N 1
ATOM 6624 C CA . LEU E 1 61 ? -80.108 -43.424 215.196 1.00 45.27 61 LEU E CA 1
ATOM 6625 C C . LEU E 1 61 ? -81.181 -42.474 215.701 1.00 42.71 61 LEU E C 1
ATOM 6626 O O . LEU E 1 61 ? -80.879 -41.417 216.263 1.00 44.56 61 LEU E O 1
ATOM 6631 N N . THR E 1 62 ? -82.434 -42.857 215.504 1.00 38.90 62 THR E N 1
ATOM 6632 C CA . THR E 1 62 ? -83.558 -42.006 215.861 1.00 36.33 62 THR E CA 1
ATOM 6633 C C . THR E 1 62 ? -84.368 -42.593 217.005 1.00 37.36 62 THR E C 1
ATOM 6634 O O . THR E 1 62 ? -84.742 -43.770 216.980 1.00 38.49 62 THR E O 1
ATOM 6638 N N . VAL E 1 63 ? -84.623 -41.775 218.018 1.00 33.11 63 VAL E N 1
ATOM 6639 C CA . VAL E 1 63 ? -85.475 -42.184 219.125 1.00 34.35 63 VAL E CA 1
ATOM 6640 C C . VAL E 1 63 ? -86.689 -41.276 219.247 1.00 36.25 63 VAL E C 1
ATOM 6641 O O . VAL E 1 63 ? -86.569 -40.128 219.664 1.00 34.79 63 VAL E O 1
ATOM 6645 N N . ASP E 1 64 ? -87.854 -41.784 218.866 1.00 34.37 64 ASP E N 1
ATOM 6646 C CA . ASP E 1 64 ? -89.100 -41.084 219.133 1.00 34.51 64 ASP E CA 1
ATOM 6647 C C . ASP E 1 64 ? -89.629 -41.520 220.494 1.00 33.57 64 ASP E C 1
ATOM 6648 O O . ASP E 1 64 ? -89.589 -42.705 220.834 1.00 33.22 64 ASP E O 1
ATOM 6653 N N . TYR E 1 65 ? -90.121 -40.576 221.285 1.00 29.95 65 TYR E N 1
ATOM 6654 C CA . TYR E 1 65 ? -90.695 -40.961 222.569 1.00 31.82 65 TYR E CA 1
ATOM 6655 C C . TYR E 1 65 ? -91.822 -40.051 223.028 1.00 31.64 65 TYR E C 1
ATOM 6656 O O . TYR E 1 65 ? -91.941 -38.908 222.587 1.00 31.62 65 TYR E O 1
ATOM 6665 N N . PHE E 1 66 ? -92.645 -40.586 223.922 1.00 29.85 66 PHE E N 1
ATOM 6666 C CA . PHE E 1 66 ? -93.849 -39.915 224.397 1.00 30.25 66 PHE E CA 1
ATOM 6667 C C . PHE E 1 66 ? -94.448 -40.660 225.579 1.00 32.70 66 PHE E C 1
ATOM 6668 O O . PHE E 1 66 ? -94.119 -41.823 225.822 1.00 35.31 66 PHE E O 1
ATOM 6676 N N . ALA E 1 67 ? -95.337 -39.991 226.304 1.00 33.96 67 ALA E N 1
ATOM 6677 C CA . ALA E 1 67 ? -96.126 -40.645 227.337 1.00 31.91 67 ALA E CA 1
ATOM 6678 C C . ALA E 1 67 ? -97.091 -41.619 226.674 1.00 36.55 67 ALA E C 1
ATOM 6679 O O . ALA E 1 67 ? -97.666 -41.319 225.623 1.00 31.53 67 ALA E O 1
ATOM 6681 N N . TYR E 1 68 ? -97.266 -42.784 227.288 1.00 31.72 68 TYR E N 1
ATOM 6682 C CA . TYR E 1 68 ? -98.124 -43.814 226.716 1.00 36.50 68 TYR E CA 1
ATOM 6683 C C . TYR E 1 68 ? -98.419 -44.903 227.740 1.00 38.34 68 TYR E C 1
ATOM 6684 O O . TYR E 1 68 ? -97.500 -45.475 228.320 1.00 35.60 68 TYR E O 1
ATOM 6693 N N . SER E 1 69 ? -99.703 -45.169 227.969 1.00 41.26 69 SER E N 1
ATOM 6694 C CA . SER E 1 69 ? -100.119 -46.249 228.860 1.00 45.26 69 SER E CA 1
ATOM 6695 C C . SER E 1 69 ? -99.802 -47.603 228.233 1.00 44.39 69 SER E C 1
ATOM 6696 O O . SER E 1 69 ? -100.214 -47.886 227.105 1.00 43.09 69 SER E O 1
ATOM 6699 N N . THR E 1 70 ? -99.077 -48.433 228.973 1.00 40.59 70 THR E N 1
ATOM 6700 C CA . THR E 1 70 ? -98.613 -49.725 228.466 1.00 43.65 70 THR E CA 1
ATOM 6701 C C . THR E 1 70 ? -99.753 -50.673 228.058 1.00 43.50 70 THR E C 1
ATOM 6702 O O . THR E 1 70 ? -99.589 -51.479 227.144 1.00 43.98 70 THR E O 1
ATOM 6706 N N . ASP E 1 71 ? -100.915 -50.559 228.696 1.00 49.97 71 ASP E N 1
ATOM 6707 C CA . ASP E 1 71 ? -102.029 -51.445 228.349 1.00 52.16 71 ASP E CA 1
ATOM 6708 C C . ASP E 1 71 ? -102.580 -51.155 226.951 1.00 55.79 71 ASP E C 1
ATOM 6709 O O . ASP E 1 71 ? -103.356 -51.942 226.407 1.00 57.14 71 ASP E O 1
ATOM 6714 N N . MET E 1 72 ? -102.174 -50.029 226.370 1.00 49.25 72 MET E N 1
ATOM 6715 C CA . MET E 1 72 ? -102.572 -49.696 225.010 1.00 46.89 72 MET E CA 1
ATOM 6716 C C . MET E 1 72 ? -101.541 -50.175 223.983 1.00 44.92 72 MET E C 1
ATOM 6717 O O . MET E 1 72 ? -101.547 -49.723 222.840 1.00 43.24 72 MET E O 1
ATOM 6722 N N . SER E 1 73 ? -100.670 -51.095 224.401 1.00 45.06 73 SER E N 1
ATOM 6723 C CA . SER E 1 73 ? -99.607 -51.638 223.548 1.00 48.61 73 SER E CA 1
ATOM 6724 C C . SER E 1 73 ? -100.095 -52.143 222.197 1.00 48.95 73 SER E C 1
ATOM 6725 O O . SER E 1 73 ? -99.451 -51.925 221.170 1.00 46.96 73 SER E O 1
ATOM 6728 N N . SER E 1 74 ? -101.233 -52.825 222.208 1.00 48.60 74 SER E N 1
ATOM 6729 C CA . SER E 1 74 ? -101.765 -53.444 221.003 1.00 50.92 74 SER E CA 1
ATOM 6730 C C . SER E 1 74 ? -102.057 -52.417 219.912 1.00 46.61 74 SER E C 1
ATOM 6731 O O . SER E 1 74 ? -101.967 -52.721 218.724 1.00 48.54 74 SER E O 1
ATOM 6734 N N . TYR E 1 75 ? -102.382 -51.194 220.310 1.00 54.56 75 TYR E N 1
ATOM 6735 C CA . TYR E 1 75 ? -102.749 -50.169 219.337 1.00 51.74 75 TYR E CA 1
ATOM 6736 C C . TYR E 1 75 ? -101.543 -49.615 218.576 1.00 45.39 75 TYR E C 1
ATOM 6737 O O . TYR E 1 75 ? -101.707 -48.914 217.580 1.00 50.52 75 TYR E O 1
ATOM 6746 N N . LEU E 1 76 ? -100.338 -49.938 219.035 1.00 51.22 76 LEU E N 1
ATOM 6747 C CA . LEU E 1 76 ? -99.118 -49.544 218.330 1.00 54.23 76 LEU E CA 1
ATOM 6748 C C . LEU E 1 76 ? -98.617 -50.650 217.399 1.00 59.53 76 LEU E C 1
ATOM 6749 O O . LEU E 1 76 ? -97.768 -50.409 216.540 1.00 64.88 76 LEU E O 1
ATOM 6754 N N . GLN E 1 77 ? -99.147 -51.857 217.579 1.00 93.85 77 GLN E N 1
ATOM 6755 C CA . GLN E 1 77 ? -98.745 -53.034 216.799 1.00 98.42 77 GLN E CA 1
ATOM 6756 C C . GLN E 1 77 ? -98.872 -52.825 215.282 1.00 99.65 77 GLN E C 1
ATOM 6757 O O . GLN E 1 77 ? -99.562 -51.902 214.836 1.00 98.46 77 GLN E O 1
ATOM 6763 N N . PRO E 1 78 ? -98.186 -53.670 214.484 1.00 76.31 78 PRO E N 1
ATOM 6764 C CA . PRO E 1 78 ? -98.208 -53.523 213.021 1.00 79.42 78 PRO E CA 1
ATOM 6765 C C . PRO E 1 78 ? -99.581 -53.759 212.400 1.00 77.55 78 PRO E C 1
ATOM 6766 O O . PRO E 1 78 ? -100.225 -54.770 212.681 1.00 80.89 78 PRO E O 1
ATOM 6770 N N . GLY E 1 79 ? -100.018 -52.826 211.562 1.00 82.95 79 GLY E N 1
ATOM 6771 C CA . GLY E 1 79 ? -101.276 -52.962 210.851 1.00 90.70 79 GLY E CA 1
ATOM 6772 C C . GLY E 1 79 ? -102.504 -52.807 211.730 1.00 88.87 79 GLY E C 1
ATOM 6773 O O . GLY E 1 79 ? -103.631 -53.004 211.273 1.00 89.94 79 GLY E O 1
ATOM 6774 N N . SER E 1 80 ? -102.286 -52.457 212.993 1.00 76.27 80 SER E N 1
ATOM 6775 C CA . SER E 1 80 ? -103.381 -52.269 213.932 1.00 70.42 80 SER E CA 1
ATOM 6776 C C . SER E 1 80 ? -104.281 -51.136 213.472 1.00 72.09 80 SER E C 1
ATOM 6777 O O . SER E 1 80 ? -103.803 -50.075 213.072 1.00 72.39 80 SER E O 1
ATOM 6780 N N . ALA E 1 81 ? -105.587 -51.371 213.513 1.00 77.73 81 ALA E N 1
ATOM 6781 C CA . ALA E 1 81 ? -106.551 -50.323 213.221 1.00 75.52 81 ALA E CA 1
ATOM 6782 C C . ALA E 1 81 ? -106.678 -49.418 214.440 1.00 70.82 81 ALA E C 1
ATOM 6783 O O . ALA E 1 81 ? -105.972 -49.601 215.430 1.00 73.09 81 ALA E O 1
ATOM 6785 N N . GLY E 1 82 ? -107.573 -48.442 214.378 1.00 53.75 82 GLY E N 1
ATOM 6786 C CA . GLY E 1 82 ? -107.804 -47.595 215.532 1.00 54.63 82 GLY E CA 1
ATOM 6787 C C . GLY E 1 82 ? -107.123 -46.241 215.456 1.00 48.47 82 GLY E C 1
ATOM 6788 O O . GLY E 1 82 ? -106.305 -45.986 214.568 1.00 44.83 82 GLY E O 1
ATOM 6789 N N . ALA E 1 83 ? -107.450 -45.387 216.421 1.00 45.19 83 ALA E N 1
ATOM 6790 C CA . ALA E 1 83 ? -107.106 -43.965 216.376 1.00 45.40 83 ALA E CA 1
ATOM 6791 C C . ALA E 1 83 ? -105.604 -43.692 216.452 1.00 42.51 83 ALA E C 1
ATOM 6792 O O . ALA E 1 83 ? -105.101 -42.773 215.798 1.00 38.31 83 ALA E O 1
ATOM 6794 N N . ILE E 1 84 ? -104.904 -44.489 217.253 1.00 42.22 84 ILE E N 1
ATOM 6795 C CA . ILE E 1 84 ? -103.478 -44.296 217.491 1.00 44.37 84 ILE E CA 1
ATOM 6796 C C . ILE E 1 84 ? -102.667 -44.275 216.198 1.00 45.95 84 ILE E C 1
ATOM 6797 O O . ILE E 1 84 ? -101.955 -43.310 215.924 1.00 38.98 84 ILE E O 1
ATOM 6802 N N . VAL E 1 85 ? -102.787 -45.336 215.404 1.00 37.33 85 VAL E N 1
ATOM 6803 C CA . VAL E 1 85 ? -102.068 -45.440 214.137 1.00 41.09 85 VAL E CA 1
ATOM 6804 C C . VAL E 1 85 ? -102.598 -44.436 213.101 1.00 43.20 85 VAL E C 1
ATOM 6805 O O . VAL E 1 85 ? -101.837 -43.892 212.293 1.00 41.63 85 VAL E O 1
ATOM 6809 N N . GLN E 1 86 ? -103.899 -44.174 213.139 1.00 42.15 86 GLN E N 1
ATOM 6810 C CA . GLN E 1 86 ? -104.524 -43.293 212.154 1.00 44.30 86 GLN E CA 1
ATOM 6811 C C . GLN E 1 86 ? -104.199 -41.812 212.354 1.00 40.73 86 GLN E C 1
ATOM 6812 O O . GLN E 1 86 ? -103.991 -41.075 211.386 1.00 40.09 86 GLN E O 1
ATOM 6818 N N . PHE E 1 87 ? -104.163 -41.377 213.608 1.00 37.82 87 PHE E N 1
ATOM 6819 C CA . PHE E 1 87 ? -104.126 -39.944 213.891 1.00 39.65 87 PHE E CA 1
ATOM 6820 C C . PHE E 1 87 ? -103.016 -39.501 214.846 1.00 37.82 87 PHE E C 1
ATOM 6821 O O . PHE E 1 87 ? -102.880 -38.304 215.122 1.00 38.78 87 PHE E O 1
ATOM 6829 N N . ASN E 1 88 ? -102.230 -40.442 215.359 1.00 32.18 88 ASN E N 1
ATOM 6830 C CA . ASN E 1 88 ? -101.235 -40.094 216.374 1.00 36.56 88 ASN E CA 1
ATOM 6831 C C . ASN E 1 88 ? -99.798 -40.481 216.020 1.00 38.47 88 ASN E C 1
ATOM 6832 O O . ASN E 1 88 ? -98.935 -39.608 215.886 1.00 36.11 88 ASN E O 1
ATOM 6837 N N . TYR E 1 89 ? -99.539 -41.778 215.878 1.00 38.93 89 TYR E N 1
ATOM 6838 C CA . TYR E 1 89 ? -98.211 -42.246 215.498 1.00 34.42 89 TYR E CA 1
ATOM 6839 C C . TYR E 1 89 ? -98.274 -43.554 214.713 1.00 37.23 89 TYR E C 1
ATOM 6840 O O . TYR E 1 89 ? -98.773 -44.555 215.214 1.00 36.46 89 TYR E O 1
ATOM 6849 N N . LYS E 1 90 ? -97.762 -43.534 213.485 1.00 35.44 90 LYS E N 1
ATOM 6850 C CA . LYS E 1 90 ? -97.646 -44.738 212.670 1.00 38.10 90 LYS E CA 1
ATOM 6851 C C . LYS E 1 90 ? -96.184 -45.125 212.464 1.00 37.57 90 LYS E C 1
ATOM 6852 O O . LYS E 1 90 ? -95.472 -44.507 211.675 1.00 40.42 90 LYS E O 1
ATOM 6858 N N . GLN E 1 91 ? -95.753 -46.159 213.176 1.00 38.90 91 GLN E N 1
ATOM 6859 C CA . GLN E 1 91 ? -94.379 -46.636 213.115 1.00 40.66 91 GLN E CA 1
ATOM 6860 C C . GLN E 1 91 ? -93.934 -46.924 211.677 1.00 43.02 91 GLN E C 1
ATOM 6861 O O . GLN E 1 91 ? -94.591 -47.664 210.949 1.00 40.98 91 GLN E O 1
ATOM 6867 N N . ASP E 1 92 ? -92.831 -46.303 211.265 1.00 44.30 92 ASP E N 1
ATOM 6868 C CA . ASP E 1 92 ? -92.274 -46.506 209.928 1.00 46.81 92 ASP E CA 1
ATOM 6869 C C . ASP E 1 92 ? -91.503 -47.827 209.879 1.00 51.35 92 ASP E C 1
ATOM 6870 O O . ASP E 1 92 ? -90.415 -47.939 210.441 1.00 49.25 92 ASP E O 1
ATOM 6875 N N . PHE E 1 93 ? -92.069 -48.822 209.201 1.00 54.59 93 PHE E N 1
ATOM 6876 C CA . PHE E 1 93 ? -91.460 -50.149 209.156 1.00 60.18 93 PHE E CA 1
ATOM 6877 C C . PHE E 1 93 ? -90.577 -50.347 207.927 1.00 62.31 93 PHE E C 1
ATOM 6878 O O . PHE E 1 93 ? -90.217 -51.477 207.592 1.00 61.47 93 PHE E O 1
ATOM 6886 N N . SER E 1 94 ? -90.225 -49.254 207.255 1.00 57.23 94 SER E N 1
ATOM 6887 C CA . SER E 1 94 ? -89.321 -49.342 206.110 1.00 58.10 94 SER E CA 1
ATOM 6888 C C . SER E 1 94 ? -87.877 -49.222 206.585 1.00 54.00 94 SER E C 1
ATOM 6889 O O . SER E 1 94 ? -86.943 -49.171 205.789 1.00 57.95 94 SER E O 1
ATOM 6892 N N . ASN E 1 95 ? -87.714 -49.174 207.902 1.00 57.90 95 ASN E N 1
ATOM 6893 C CA . ASN E 1 95 ? -86.406 -49.224 208.537 1.00 54.82 95 ASN E CA 1
ATOM 6894 C C . ASN E 1 95 ? -86.415 -50.301 209.613 1.00 53.78 95 ASN E C 1
ATOM 6895 O O . ASN E 1 95 ? -87.482 -50.691 210.086 1.00 53.29 95 ASN E O 1
ATOM 6900 N N . PRO E 1 96 ? -85.229 -50.802 209.994 1.00 51.11 96 PRO E N 1
ATOM 6901 C CA . PRO E 1 96 ? -85.163 -51.597 211.222 1.00 49.29 96 PRO E CA 1
ATOM 6902 C C . PRO E 1 96 ? -85.637 -50.752 212.396 1.00 49.29 96 PRO E C 1
ATOM 6903 O O . PRO E 1 96 ? -85.120 -49.649 212.597 1.00 44.57 96 PRO E O 1
ATOM 6907 N N . THR E 1 97 ? -86.618 -51.240 213.146 1.00 43.60 97 THR E N 1
ATOM 6908 C CA . THR E 1 97 ? -87.214 -50.421 214.189 1.00 43.24 97 THR E CA 1
ATOM 6909 C C . THR E 1 97 ? -87.632 -51.239 215.397 1.00 41.11 97 THR E C 1
ATOM 6910 O O . THR E 1 97 ? -88.137 -52.356 215.268 1.00 45.42 97 THR E O 1
ATOM 6914 N N . CYS E 1 98 ? -87.412 -50.666 216.574 1.00 42.33 98 CYS E N 1
ATOM 6915 C CA . CYS E 1 98 ? -87.816 -51.286 217.824 1.00 44.03 98 CYS E CA 1
ATOM 6916 C C . CYS E 1 98 ? -88.782 -50.383 218.569 1.00 43.12 98 CYS E C 1
ATOM 6917 O O . CYS E 1 98 ? -88.624 -49.160 218.595 1.00 41.73 98 CYS E O 1
ATOM 6920 N N . ARG E 1 99 ? -89.782 -51.007 219.170 1.00 35.98 99 ARG E N 1
ATOM 6921 C CA . ARG E 1 99 ? -90.774 -50.321 219.976 1.00 32.24 99 ARG E CA 1
ATOM 6922 C C . ARG E 1 99 ? -90.624 -50.815 221.408 1.00 40.96 99 ARG E C 1
ATOM 6923 O O . ARG E 1 99 ? -90.694 -52.023 221.673 1.00 37.25 99 ARG E O 1
ATOM 6931 N N . VAL E 1 100 ? -90.378 -49.892 222.328 1.00 35.48 100 VAL E N 1
ATOM 6932 C CA . VAL E 1 100 ? -90.166 -50.257 223.722 1.00 37.15 100 VAL E CA 1
ATOM 6933 C C . VAL E 1 100 ? -91.157 -49.541 224.625 1.00 37.70 100 VAL E C 1
ATOM 6934 O O . VAL E 1 100 ? -91.290 -48.321 224.568 1.00 38.86 100 VAL E O 1
ATOM 6938 N N . LEU E 1 101 ? -91.863 -50.302 225.451 1.00 33.64 101 LEU E N 1
ATOM 6939 C CA . LEU E 1 101 ? -92.750 -49.713 226.442 1.00 37.32 101 LEU E CA 1
ATOM 6940 C C . LEU E 1 101 ? -92.122 -49.846 227.813 1.00 37.96 101 LEU E C 1
ATOM 6941 O O . LEU E 1 101 ? -91.531 -50.875 228.137 1.00 38.37 101 LEU E O 1
ATOM 6946 N N . ALA E 1 102 ? -92.233 -48.802 228.621 1.00 40.81 102 ALA E N 1
ATOM 6947 C CA . ALA E 1 102 ? -91.610 -48.834 229.935 1.00 44.63 102 ALA E CA 1
ATOM 6948 C C . ALA E 1 102 ? -92.422 -48.079 230.968 1.00 43.20 102 ALA E C 1
ATOM 6949 O O . ALA E 1 102 ? -93.402 -47.410 230.647 1.00 43.41 102 ALA E O 1
ATOM 6951 N N . THR E 1 103 ? -92.006 -48.215 232.219 1.00 39.81 103 THR E N 1
ATOM 6952 C CA . THR E 1 103 ? -92.621 -47.503 233.320 1.00 41.72 103 THR E CA 1
ATOM 6953 C C . THR E 1 103 ? -91.540 -46.675 233.999 1.00 43.10 103 THR E C 1
ATOM 6954 O O . THR E 1 103 ? -90.410 -47.135 234.169 1.00 46.70 103 THR E O 1
ATOM 6958 N N . VAL E 1 104 ? -91.873 -45.439 234.350 1.00 48.19 104 VAL E N 1
ATOM 6959 C CA . VAL E 1 104 ? -90.928 -44.579 235.045 1.00 49.82 104 VAL E CA 1
ATOM 6960 C C . VAL E 1 104 ? -90.943 -44.893 236.533 1.00 52.12 104 VAL E C 1
ATOM 6961 O O . VAL E 1 104 ? -91.951 -44.674 237.204 1.00 54.43 104 VAL E O 1
ATOM 6965 N N . PRO E 1 105 ? -89.822 -45.418 237.051 1.00 53.65 105 PRO E N 1
ATOM 6966 C CA . PRO E 1 105 ? -89.693 -45.690 238.485 1.00 58.45 105 PRO E CA 1
ATOM 6967 C C . PRO E 1 105 ? -89.712 -44.368 239.232 1.00 63.61 105 PRO E C 1
ATOM 6968 O O . PRO E 1 105 ? -89.289 -43.369 238.650 1.00 63.79 105 PRO E O 1
ATOM 6972 N N . GLN E 1 106 ? -90.193 -44.330 240.471 1.00 88.46 106 GLN E N 1
ATOM 6973 C CA . GLN E 1 106 ? -90.199 -43.063 241.198 1.00 87.96 106 GLN E CA 1
ATOM 6974 C C . GLN E 1 106 ? -88.793 -42.704 241.670 1.00 90.10 106 GLN E C 1
ATOM 6975 O O . GLN E 1 106 ? -88.524 -41.556 242.021 1.00 91.95 106 GLN E O 1
ATOM 6981 N N . ASN E 1 107 ? -87.887 -43.680 241.641 1.00 88.64 107 ASN E N 1
ATOM 6982 C CA . ASN E 1 107 ? -86.480 -43.407 241.924 1.00 88.98 107 ASN E CA 1
ATOM 6983 C C . ASN E 1 107 ? -85.900 -42.496 240.832 1.00 88.54 107 ASN E C 1
ATOM 6984 O O . ASN E 1 107 ? -84.816 -41.929 240.984 1.00 87.52 107 ASN E O 1
ATOM 6989 N N . LEU E 1 108 ? -86.646 -42.362 239.734 1.00 80.45 108 LEU E N 1
ATOM 6990 C CA . LEU E 1 108 ? -86.293 -41.472 238.628 1.00 78.11 108 LEU E CA 1
ATOM 6991 C C . LEU E 1 108 ? -87.073 -40.157 238.720 1.00 74.61 108 LEU E C 1
ATOM 6992 O O . LEU E 1 108 ? -88.143 -40.007 238.127 1.00 73.11 108 LEU E O 1
ATOM 6997 N N . THR E 1 109 ? -86.510 -39.208 239.461 1.00 76.23 109 THR E N 1
ATOM 6998 C CA . THR E 1 109 ? -87.187 -37.963 239.817 1.00 70.76 109 THR E CA 1
ATOM 6999 C C . THR E 1 109 ? -87.258 -36.911 238.702 1.00 69.05 109 THR E C 1
ATOM 7000 O O . THR E 1 109 ? -88.228 -36.150 238.620 1.00 62.36 109 THR E O 1
ATOM 7004 N N . THR E 1 110 ? -86.233 -36.869 237.854 1.00 56.49 110 THR E N 1
ATOM 7005 C CA . THR E 1 110 ? -86.094 -35.799 236.871 1.00 57.38 110 THR E CA 1
ATOM 7006 C C . THR E 1 110 ? -87.180 -35.823 235.790 1.00 52.50 110 THR E C 1
ATOM 7007 O O . THR E 1 110 ? -87.436 -34.809 235.141 1.00 52.62 110 THR E O 1
ATOM 7011 N N . ILE E 1 111 ? -87.815 -36.972 235.591 1.00 54.09 111 ILE E N 1
ATOM 7012 C CA . ILE E 1 111 ? -88.952 -37.039 234.678 1.00 49.41 111 ILE E CA 1
ATOM 7013 C C . ILE E 1 111 ? -90.222 -36.668 235.426 1.00 51.66 111 ILE E C 1
ATOM 7014 O O . ILE E 1 111 ? -90.525 -37.247 236.466 1.00 52.87 111 ILE E O 1
ATOM 7019 N N . THR E 1 112 ? -90.955 -35.691 234.900 1.00 47.80 112 THR E N 1
ATOM 7020 C CA . THR E 1 112 ? -92.165 -35.208 235.554 1.00 48.58 112 THR E CA 1
ATOM 7021 C C . THR E 1 112 ? -93.397 -35.669 234.789 1.00 45.18 112 THR E C 1
ATOM 7022 O O . THR E 1 112 ? -93.345 -35.877 233.579 1.00 48.01 112 THR E O 1
ATOM 7026 N N . LYS E 1 113 ? -94.505 -35.842 235.500 1.00 42.96 113 LYS E N 1
ATOM 7027 C CA . LYS E 1 113 ? -95.708 -36.387 234.889 1.00 46.86 113 LYS E CA 1
ATOM 7028 C C . LYS E 1 113 ? -96.613 -35.290 234.354 1.00 47.40 113 LYS E C 1
ATOM 7029 O O . LYS E 1 113 ? -96.694 -34.205 234.932 1.00 48.19 113 LYS E O 1
ATOM 7035 N N . PRO E 1 114 ? -97.289 -35.564 233.231 1.00 45.73 114 PRO E N 1
ATOM 7036 C CA . PRO E 1 114 ? -98.364 -34.668 232.814 1.00 46.21 114 PRO E CA 1
ATOM 7037 C C . PRO E 1 114 ? -99.578 -34.906 233.699 1.00 51.29 114 PRO E C 1
ATOM 7038 O O . PRO E 1 114 ? -99.591 -35.872 234.465 1.00 54.21 114 PRO E O 1
ATOM 7042 N N . SER E 1 115 ? -100.577 -34.040 233.608 1.00 65.23 115 SER E N 1
ATOM 7043 C CA . SER E 1 115 ? -101.814 -34.247 234.349 1.00 68.31 115 SER E CA 1
ATOM 7044 C C . SER E 1 115 ? -102.614 -35.379 233.716 1.00 65.59 115 SER E C 1
ATOM 7045 O O . SER E 1 115 ? -103.155 -36.240 234.412 1.00 70.37 115 SER E O 1
ATOM 7048 N N . ASN E 1 116 ? -102.666 -35.384 232.389 1.00 54.12 116 ASN E N 1
ATOM 7049 C CA . ASN E 1 116 ? -103.417 -36.394 231.657 1.00 49.54 116 ASN E CA 1
ATOM 7050 C C . ASN E 1 116 ? -102.602 -37.092 230.576 1.00 48.48 116 ASN E C 1
ATOM 7051 O O . ASN E 1 116 ? -101.666 -36.522 230.019 1.00 48.09 116 ASN E O 1
ATOM 7056 N N . TYR E 1 117 ? -102.965 -38.333 230.280 1.00 47.82 117 TYR E N 1
ATOM 7057 C CA . TYR E 1 117 ? -102.588 -38.927 229.011 1.00 43.54 117 TYR E CA 1
ATOM 7058 C C . TYR E 1 117 ? -103.516 -38.340 227.965 1.00 39.36 117 TYR E C 1
ATOM 7059 O O . TYR E 1 117 ? -104.612 -37.882 228.293 1.00 39.46 117 TYR E O 1
ATOM 7068 N N . ALA E 1 118 ? -103.090 -38.356 226.710 1.00 37.05 118 ALA E N 1
ATOM 7069 C CA . ALA E 1 118 ? -103.928 -37.843 225.641 1.00 33.71 118 ALA E CA 1
ATOM 7070 C C . ALA E 1 118 ? -103.580 -38.475 224.311 1.00 35.58 118 ALA E C 1
ATOM 7071 O O . ALA E 1 118 ? -102.450 -38.914 224.094 1.00 35.10 118 ALA E O 1
ATOM 7073 N N . TYR E 1 119 ? -104.566 -38.519 223.424 1.00 33.55 119 TYR E N 1
ATOM 7074 C CA . TYR E 1 119 ? -104.350 -38.938 222.050 1.00 35.31 119 TYR E CA 1
ATOM 7075 C C . TYR E 1 119 ? -105.480 -38.397 221.194 1.00 35.90 119 TYR E C 1
ATOM 7076 O O . TYR E 1 119 ? -106.560 -38.097 221.702 1.00 39.31 119 TYR E O 1
ATOM 7085 N N . LEU E 1 120 ? -105.223 -38.254 219.901 1.00 37.80 120 LEU E N 1
ATOM 7086 C CA . LEU E 1 120 ? -106.226 -37.741 218.981 1.00 36.34 120 LEU E CA 1
ATOM 7087 C C . LEU E 1 120 ? -107.176 -38.863 218.566 1.00 43.89 120 LEU E C 1
ATOM 7088 O O . LEU E 1 120 ? -106.749 -40.005 218.389 1.00 40.23 120 LEU E O 1
ATOM 7093 N N . THR E 1 121 ? -108.457 -38.530 218.414 1.00 42.62 121 THR E N 1
ATOM 7094 C CA . THR E 1 121 ? -109.469 -39.511 218.019 1.00 47.40 121 THR E CA 1
ATOM 7095 C C . THR E 1 121 ? -109.902 -39.298 216.574 1.00 47.37 121 THR E C 1
ATOM 7096 O O . THR E 1 121 ? -110.467 -40.195 215.948 1.00 46.94 121 THR E O 1
ATOM 7100 N N . GLU E 1 122 ? -109.637 -38.106 216.049 1.00 49.83 122 GLU E N 1
ATOM 7101 C CA . GLU E 1 122 ? -109.905 -37.826 214.641 1.00 52.93 122 GLU E CA 1
ATOM 7102 C C . GLU E 1 122 ? -109.140 -36.615 214.122 1.00 50.39 122 GLU E C 1
ATOM 7103 O O . GLU E 1 122 ? -108.797 -35.701 214.872 1.00 48.69 122 GLU E O 1
ATOM 7109 N N . CYS E 1 123 ? -108.874 -36.638 212.823 1.00 48.04 123 CYS E N 1
ATOM 7110 C CA . CYS E 1 123 ? -108.291 -35.514 212.109 1.00 46.78 123 CYS E CA 1
ATOM 7111 C C . CYS E 1 123 ? -108.884 -35.517 210.707 1.00 49.05 123 CYS E C 1
ATOM 7112 O O . CYS E 1 123 ? -108.672 -36.460 209.946 1.00 49.14 123 CYS E O 1
ATOM 7115 N N . TYR E 1 124 ? -109.643 -34.480 210.367 1.00 47.63 124 TYR E N 1
ATOM 7116 C CA . TYR E 1 124 ? -110.338 -34.473 209.083 1.00 51.75 124 TYR E CA 1
ATOM 7117 C C . TYR E 1 124 ? -110.555 -33.080 208.510 1.00 50.47 124 TYR E C 1
ATOM 7118 O O . TYR E 1 124 ? -110.561 -32.087 209.235 1.00 51.05 124 TYR E O 1
ATOM 7127 N N . LYS E 1 125 ? -110.746 -33.030 207.197 1.00 65.10 125 LYS E N 1
ATOM 7128 C CA . LYS E 1 125 ? -111.147 -31.813 206.505 1.00 71.79 125 LYS E CA 1
ATOM 7129 C C . LYS E 1 125 ? -112.619 -31.938 206.124 1.00 73.59 125 LYS E C 1
ATOM 7130 O O . LYS E 1 125 ? -113.016 -32.933 205.519 1.00 75.04 125 LYS E O 1
ATOM 7136 N N . THR E 1 126 ? -113.432 -30.954 206.497 1.00 76.71 126 THR E N 1
ATOM 7137 C CA . THR E 1 126 ? -114.848 -30.981 206.133 1.00 82.71 126 THR E CA 1
ATOM 7138 C C . THR E 1 126 ? -114.985 -30.915 204.616 1.00 89.08 126 THR E C 1
ATOM 7139 O O . THR E 1 126 ? -114.340 -30.100 203.955 1.00 89.50 126 THR E O 1
ATOM 7143 N N . SER E 1 127 ? -115.829 -31.783 204.070 1.00 89.20 127 SER E N 1
ATOM 7144 C CA . SER E 1 127 ? -115.859 -32.022 202.632 1.00 94.81 127 SER E CA 1
ATOM 7145 C C . SER E 1 127 ? -117.232 -31.801 202.013 1.00 100.50 127 SER E C 1
ATOM 7146 O O . SER E 1 127 ? -117.643 -30.669 201.764 1.00 106.25 127 SER E O 1
ATOM 7149 N N . ALA E 1 128 ? -117.921 -32.908 201.753 1.00 86.54 128 ALA E N 1
ATOM 7150 C CA . ALA E 1 128 ? -119.271 -32.892 201.209 1.00 92.36 128 ALA E CA 1
ATOM 7151 C C . ALA E 1 128 ? -119.952 -34.257 201.436 1.00 93.44 128 ALA E C 1
ATOM 7152 O O . ALA E 1 128 ? -121.190 -34.339 201.510 1.00 93.94 128 ALA E O 1
ATOM 7154 N N . TYR E 1 129 ? -119.143 -35.316 201.557 1.00 149.92 129 TYR E N 1
ATOM 7155 C CA . TYR E 1 129 ? -119.655 -36.652 201.898 1.00 151.58 129 TYR E CA 1
ATOM 7156 C C . TYR E 1 129 ? -119.672 -36.742 203.392 1.00 149.88 129 TYR E C 1
ATOM 7157 O O . TYR E 1 129 ? -120.247 -37.652 203.995 1.00 147.49 129 TYR E O 1
ATOM 7166 N N . GLY E 1 130 ? -119.089 -35.712 203.979 1.00 120.72 130 GLY E N 1
ATOM 7167 C CA . GLY E 1 130 ? -118.959 -35.614 205.408 1.00 114.72 130 GLY E CA 1
ATOM 7168 C C . GLY E 1 130 ? -117.503 -35.438 205.755 1.00 109.12 130 GLY E C 1
ATOM 7169 O O . GLY E 1 130 ? -116.820 -34.541 205.249 1.00 107.51 130 GLY E O 1
ATOM 7170 N N . LYS E 1 131 ? -117.023 -36.317 206.619 1.00 89.15 131 LYS E N 1
ATOM 7171 C CA . LYS E 1 131 ? -115.683 -36.194 207.151 1.00 82.14 131 LYS E CA 1
ATOM 7172 C C . LYS E 1 131 ? -114.650 -36.842 206.236 1.00 78.40 131 LYS E C 1
ATOM 7173 O O . LYS E 1 131 ? -114.586 -38.066 206.121 1.00 75.89 131 LYS E O 1
ATOM 7179 N N . ASN E 1 132 ? -113.852 -36.008 205.576 1.00 68.14 132 ASN E N 1
ATOM 7180 C CA . ASN E 1 132 ? -112.690 -36.485 204.840 1.00 64.80 132 ASN E CA 1
ATOM 7181 C C . ASN E 1 132 ? -111.496 -36.621 205.775 1.00 63.29 132 ASN E C 1
ATOM 7182 O O . ASN E 1 132 ? -110.858 -35.630 206.124 1.00 61.20 132 ASN E O 1
ATOM 7187 N N . TYR E 1 133 ? -111.193 -37.850 206.174 1.00 58.38 133 TYR E N 1
ATOM 7188 C CA . TYR E 1 133 ? -110.172 -38.088 207.185 1.00 54.33 133 TYR E CA 1
ATOM 7189 C C . TYR E 1 133 ? -108.752 -37.997 206.633 1.00 52.48 133 TYR E C 1
ATOM 7190 O O . TYR E 1 133 ? -108.490 -38.353 205.484 1.00 48.95 133 TYR E O 1
ATOM 7199 N N . LEU E 1 134 ? -107.842 -37.506 207.470 1.00 50.17 134 LEU E N 1
ATOM 7200 C CA . LEU E 1 134 ? -106.433 -37.386 207.110 1.00 44.69 134 LEU E CA 1
ATOM 7201 C C . LEU E 1 134 ? -105.581 -38.265 208.015 1.00 41.13 134 LEU E C 1
ATOM 7202 O O . LEU E 1 134 ? -105.418 -37.979 209.202 1.00 38.67 134 LEU E O 1
ATOM 7207 N N . TYR E 1 135 ? -105.037 -39.336 207.450 1.00 41.77 135 TYR E N 1
ATOM 7208 C CA . TYR E 1 135 ? -104.287 -40.309 208.234 1.00 41.85 135 TYR E CA 1
ATOM 7209 C C . TYR E 1 135 ? -102.787 -40.012 208.234 1.00 41.05 135 TYR E C 1
ATOM 7210 O O . TYR E 1 135 ? -102.248 -39.453 207.278 1.00 41.20 135 TYR E O 1
ATOM 7219 N N . ASN E 1 136 ? -102.120 -40.377 209.323 1.00 45.83 136 ASN E N 1
ATOM 7220 C CA . ASN E 1 136 ? -100.690 -40.138 209.448 1.00 41.52 136 ASN E CA 1
ATOM 7221 C C . ASN E 1 136 ? -99.883 -40.907 208.416 1.00 44.41 136 ASN E C 1
ATOM 7222 O O . ASN E 1 136 ? -100.121 -42.091 208.189 1.00 45.61 136 ASN E O 1
ATOM 7227 N N . ALA E 1 137 ? -98.935 -40.222 207.788 1.00 42.14 137 ALA E N 1
ATOM 7228 C CA . ALA E 1 137 ? -97.902 -40.890 207.018 1.00 41.83 137 ALA E CA 1
ATOM 7229 C C . ALA E 1 137 ? -96.977 -41.608 208.000 1.00 43.58 137 ALA E C 1
ATOM 7230 O O . ALA E 1 137 ? -96.854 -41.182 209.152 1.00 41.08 137 ALA E O 1
ATOM 7232 N N . PRO E 1 138 ? -96.342 -42.709 207.559 1.00 41.18 138 PRO E N 1
ATOM 7233 C CA . PRO E 1 138 ? -95.417 -43.448 208.425 1.00 40.12 138 PRO E CA 1
ATOM 7234 C C . PRO E 1 138 ? -94.292 -42.559 208.949 1.00 37.39 138 PRO E C 1
ATOM 7235 O O . PRO E 1 138 ? -93.573 -41.966 208.150 1.00 33.63 138 PRO E O 1
ATOM 7239 N N . GLY E 1 139 ? -94.160 -42.467 210.269 1.00 37.45 139 GLY E N 1
ATOM 7240 C CA . GLY E 1 139 ? -93.075 -41.722 210.886 1.00 39.44 139 GLY E CA 1
ATOM 7241 C C . GLY E 1 139 ? -93.291 -40.221 210.945 1.00 34.97 139 GLY E C 1
ATOM 7242 O O . GLY E 1 139 ? -92.403 -39.480 211.352 1.00 32.98 139 GLY E O 1
ATOM 7243 N N . ALA E 1 140 ? -94.475 -39.767 210.553 1.00 37.65 140 ALA E N 1
ATOM 7244 C CA . ALA E 1 140 ? -94.738 -38.333 210.468 1.00 35.07 140 ALA E CA 1
ATOM 7245 C C . ALA E 1 140 ? -95.678 -37.844 211.565 1.00 37.12 140 ALA E C 1
ATOM 7246 O O . ALA E 1 140 ? -96.266 -38.637 212.297 1.00 36.64 140 ALA E O 1
ATOM 7248 N N . TYR E 1 141 ? -95.796 -36.524 211.681 1.00 33.32 141 TYR E N 1
ATOM 7249 C CA . TYR E 1 141 ? -96.773 -35.902 212.565 1.00 32.76 141 TYR E CA 1
ATOM 7250 C C . TYR E 1 141 ? -98.108 -35.777 211.844 1.00 32.30 141 TYR E C 1
ATOM 7251 O O . TYR E 1 141 ? -98.139 -35.632 210.623 1.00 33.91 141 TYR E O 1
ATOM 7260 N N . THR E 1 142 ? -99.200 -35.830 212.601 1.00 32.44 142 THR E N 1
ATOM 7261 C CA . THR E 1 142 ? -100.524 -35.554 212.059 1.00 36.81 142 THR E CA 1
ATOM 7262 C C . THR E 1 142 ? -100.573 -34.179 211.402 1.00 39.98 142 THR E C 1
ATOM 7263 O O . THR E 1 142 ? -99.905 -33.250 211.851 1.00 38.19 142 THR E O 1
ATOM 7267 N N . PRO E 1 143 ? -101.360 -34.046 210.324 1.00 43.37 143 PRO E N 1
ATOM 7268 C CA . PRO E 1 143 ? -101.604 -32.714 209.762 1.00 43.07 143 PRO E CA 1
ATOM 7269 C C . PRO E 1 143 ? -102.365 -31.817 210.742 1.00 43.45 143 PRO E C 1
ATOM 7270 O O . PRO E 1 143 ? -102.440 -30.607 210.537 1.00 43.96 143 PRO E O 1
ATOM 7274 N N . CYS E 1 144 ? -102.911 -32.412 211.798 1.00 35.15 144 CYS E N 1
ATOM 7275 C CA . CYS E 1 144 ? -103.685 -31.675 212.787 1.00 39.15 144 CYS E CA 1
ATOM 7276 C C . CYS E 1 144 ? -102.848 -31.210 213.992 1.00 36.42 144 CYS E C 1
ATOM 7277 O O . CYS E 1 144 ? -103.400 -30.765 215.000 1.00 33.60 144 CYS E O 1
ATOM 7280 N N . LEU E 1 145 ? -101.523 -31.300 213.886 1.00 38.02 145 LEU E N 1
ATOM 7281 C CA . LEU E 1 145 ? -100.648 -30.973 215.016 1.00 36.12 145 LEU E CA 1
ATOM 7282 C C . LEU E 1 145 ? -100.808 -29.523 215.505 1.00 37.20 145 LEU E C 1
ATOM 7283 O O . LEU E 1 145 ? -100.877 -29.289 216.710 1.00 35.88 145 LEU E O 1
ATOM 7288 N N . SER E 1 146 ? -100.876 -28.562 214.584 1.00 32.47 146 SER E N 1
ATOM 7289 C CA . SER E 1 146 ? -101.068 -27.165 214.976 1.00 36.63 146 SER E CA 1
ATOM 7290 C C . SER E 1 146 ? -102.354 -27.004 215.783 1.00 38.56 146 SER E C 1
ATOM 7291 O O . SER E 1 146 ? -102.364 -26.359 216.835 1.00 36.78 146 SER E O 1
ATOM 7294 N N . LEU E 1 147 ? -103.431 -27.607 215.291 1.00 38.99 147 LEU E N 1
ATOM 7295 C CA . LEU E 1 147 ? -104.717 -27.550 215.978 1.00 43.93 147 LEU E CA 1
ATOM 7296 C C . LEU E 1 147 ? -104.648 -28.219 217.344 1.00 36.68 147 LEU E C 1
ATOM 7297 O O . LEU E 1 147 ? -105.112 -27.666 218.335 1.00 39.62 147 LEU E O 1
ATOM 7302 N N . ALA E 1 148 ? -104.066 -29.413 217.383 1.00 40.85 148 ALA E N 1
ATOM 7303 C CA . ALA E 1 148 ? -103.921 -30.166 218.625 1.00 38.76 148 ALA E CA 1
ATOM 7304 C C . ALA E 1 148 ? -103.080 -29.423 219.662 1.00 40.20 148 ALA E C 1
ATOM 7305 O O . ALA E 1 148 ? -103.252 -29.620 220.868 1.00 41.05 148 ALA E O 1
ATOM 7307 N N . SER E 1 149 ? -102.169 -28.570 219.200 1.00 35.23 149 SER E N 1
ATOM 7308 C CA . SER E 1 149 ? -101.266 -27.875 220.123 1.00 40.85 149 SER E CA 1
ATOM 7309 C C . SER E 1 149 ? -102.018 -26.844 220.972 1.00 40.42 149 SER E C 1
ATOM 7310 O O . SER E 1 149 ? -101.484 -26.334 221.954 1.00 40.98 149 SER E O 1
ATOM 7313 N N . ARG E 1 150 ? -103.260 -26.550 220.597 1.00 42.85 150 ARG E N 1
ATOM 7314 C CA . ARG E 1 150 ? -104.090 -25.626 221.368 1.00 45.23 150 ARG E CA 1
ATOM 7315 C C . ARG E 1 150 ? -104.466 -26.221 222.719 1.00 42.86 150 ARG E C 1
ATOM 7316 O O . ARG E 1 150 ? -104.900 -25.503 223.617 1.00 45.34 150 ARG E O 1
ATOM 7324 N N . GLY E 1 151 ? -104.308 -27.535 222.856 1.00 39.03 151 GLY E N 1
ATOM 7325 C CA . GLY E 1 151 ? -104.485 -28.192 224.140 1.00 40.38 151 GLY E CA 1
ATOM 7326 C C . GLY E 1 151 ? -105.876 -28.742 224.387 1.00 43.23 151 GLY E C 1
ATOM 7327 O O . GLY E 1 151 ? -106.867 -28.182 223.917 1.00 40.66 151 GLY E O 1
ATOM 7328 N N . PHE E 1 152 ? -105.938 -29.849 225.125 1.00 42.12 152 PHE E N 1
ATOM 7329 C CA . PHE E 1 152 ? -107.201 -30.483 225.495 1.00 43.56 152 PHE E CA 1
ATOM 7330 C C . PHE E 1 152 ? -107.371 -30.488 227.011 1.00 41.05 152 PHE E C 1
ATOM 7331 O O . PHE E 1 152 ? -106.551 -31.053 227.729 1.00 44.38 152 PHE E O 1
ATOM 7339 N N . SER E 1 153 ? -108.432 -29.848 227.496 1.00 49.66 153 SER E N 1
ATOM 7340 C CA . SER E 1 153 ? -108.689 -29.784 228.933 1.00 53.29 153 SER E CA 1
ATOM 7341 C C . SER E 1 153 ? -109.936 -30.579 229.319 1.00 55.93 153 SER E C 1
ATOM 7342 O O . SER E 1 153 ? -110.199 -30.796 230.500 1.00 59.96 153 SER E O 1
ATOM 7345 N N . THR E 1 154 ? -110.705 -31.001 228.319 1.00 55.47 154 THR E N 1
ATOM 7346 C CA . THR E 1 154 ? -111.828 -31.910 228.541 1.00 61.34 154 THR E CA 1
ATOM 7347 C C . THR E 1 154 ? -111.858 -33.002 227.473 1.00 60.37 154 THR E C 1
ATOM 7348 O O . THR E 1 154 ? -111.341 -32.818 226.367 1.00 56.54 154 THR E O 1
ATOM 7352 N N . LYS E 1 155 ? -112.469 -34.134 227.814 1.00 60.72 155 LYS E N 1
ATOM 7353 C CA . LYS E 1 155 ? -112.619 -35.253 226.887 1.00 55.21 155 LYS E CA 1
ATOM 7354 C C . LYS E 1 155 ? -113.406 -34.865 225.641 1.00 57.34 155 LYS E C 1
ATOM 7355 O O . LYS E 1 155 ? -114.437 -34.197 225.732 1.00 61.46 155 LYS E O 1
ATOM 7361 N N . TYR E 1 156 ? -112.900 -35.286 224.484 1.00 47.07 156 TYR E N 1
ATOM 7362 C CA . TYR E 1 156 ? -113.527 -35.038 223.181 1.00 50.18 156 TYR E CA 1
ATOM 7363 C C . TYR E 1 156 ? -113.659 -33.556 222.831 1.00 48.19 156 TYR E C 1
ATOM 7364 O O . TYR E 1 156 ? -114.526 -33.175 222.043 1.00 49.05 156 TYR E O 1
ATOM 7373 N N . GLN E 1 157 ? -112.790 -32.727 223.401 1.00 56.02 157 GLN E N 1
ATOM 7374 C CA . GLN E 1 157 ? -112.707 -31.323 223.004 1.00 55.43 157 GLN E CA 1
ATOM 7375 C C . GLN E 1 157 ? -112.160 -31.227 221.579 1.00 52.31 157 GLN E C 1
ATOM 7376 O O . GLN E 1 157 ? -111.208 -31.924 221.227 1.00 54.90 157 GLN E O 1
ATOM 7382 N N . SER E 1 158 ? -112.769 -30.380 220.756 1.00 48.46 158 SER E N 1
ATOM 7383 C CA . SER E 1 158 ? -112.334 -30.228 219.371 1.00 50.58 158 SER E CA 1
ATOM 7384 C C . SER E 1 158 ? -111.717 -28.858 219.097 1.00 50.08 158 SER E C 1
ATOM 7385 O O . SER E 1 158 ? -111.976 -27.892 219.814 1.00 50.86 158 SER E O 1
ATOM 7388 N N . HIS E 1 159 ? -110.894 -28.795 218.053 1.00 48.67 159 HIS E N 1
ATOM 7389 C CA . HIS E 1 159 ? -110.342 -27.540 217.558 1.00 46.78 159 HIS E CA 1
ATOM 7390 C C . HIS E 1 159 ? -110.414 -27.533 216.041 1.00 49.07 159 HIS E C 1
ATOM 7391 O O . HIS E 1 159 ? -110.244 -28.570 215.401 1.00 49.08 159 HIS E O 1
ATOM 7398 N N . SER E 1 160 ? -110.672 -26.366 215.464 1.00 50.20 160 SER E N 1
ATOM 7399 C CA . SER E 1 160 ? -110.727 -26.243 214.016 1.00 54.60 160 SER E CA 1
ATOM 7400 C C . SER E 1 160 ? -110.206 -24.877 213.580 1.00 57.04 160 SER E C 1
ATOM 7401 O O . SER E 1 160 ? -110.183 -23.931 214.368 1.00 52.87 160 SER E O 1
ATOM 7404 N N . ASP E 1 161 ? -109.770 -24.784 212.328 1.00 54.27 161 ASP E N 1
ATOM 7405 C CA . ASP E 1 161 ? -109.244 -23.530 211.804 1.00 61.57 161 ASP E CA 1
ATOM 7406 C C . ASP E 1 161 ? -110.116 -23.020 210.661 1.00 62.60 161 ASP E C 1
ATOM 7407 O O . ASP E 1 161 ? -109.978 -21.880 210.211 1.00 67.60 161 ASP E O 1
ATOM 7412 N N . GLY E 1 162 ? -111.017 -23.881 210.205 1.00 57.31 162 GLY E N 1
ATOM 7413 C CA . GLY E 1 162 ? -111.871 -23.582 209.075 1.00 65.13 162 GLY E CA 1
ATOM 7414 C C . GLY E 1 162 ? -111.885 -24.760 208.125 1.00 64.49 162 GLY E C 1
ATOM 7415 O O . GLY E 1 162 ? -112.944 -25.188 207.670 1.00 71.53 162 GLY E O 1
ATOM 7416 N N . GLU E 1 163 ? -110.701 -25.290 207.832 1.00 78.90 163 GLU E N 1
ATOM 7417 C CA . GLU E 1 163 ? -110.582 -26.444 206.948 1.00 81.58 163 GLU E CA 1
ATOM 7418 C C . GLU E 1 163 ? -110.433 -27.749 207.741 1.00 78.89 163 GLU E C 1
ATOM 7419 O O . GLU E 1 163 ? -111.193 -28.697 207.527 1.00 79.62 163 GLU E O 1
ATOM 7425 N N . LEU E 1 164 ? -109.476 -27.788 208.665 1.00 57.16 164 LEU E N 1
ATOM 7426 C CA . LEU E 1 164 ? -109.205 -28.995 209.437 1.00 55.11 164 LEU E CA 1
ATOM 7427 C C . LEU E 1 164 ? -109.900 -28.961 210.784 1.00 49.32 164 LEU E C 1
ATOM 7428 O O . LEU E 1 164 ? -110.154 -27.897 211.340 1.00 50.50 164 LEU E O 1
ATOM 7433 N N . THR E 1 165 ? -110.186 -30.143 211.307 1.00 50.86 165 THR E N 1
ATOM 7434 C CA . THR E 1 165 ? -110.773 -30.282 212.626 1.00 50.25 165 THR E CA 1
ATOM 7435 C C . THR E 1 165 ? -110.143 -31.494 213.297 1.00 48.44 165 THR E C 1
ATOM 7436 O O . THR E 1 165 ? -109.952 -32.531 212.665 1.00 48.32 165 THR E O 1
ATOM 7440 N N . THR E 1 166 ? -109.796 -31.362 214.570 1.00 43.68 166 THR E N 1
ATOM 7441 C CA . THR E 1 166 ? -109.249 -32.491 215.305 1.00 44.38 166 THR E CA 1
ATOM 7442 C C . THR E 1 166 ? -109.978 -32.602 216.633 1.00 44.78 166 THR E C 1
ATOM 7443 O O . THR E 1 166 ? -110.574 -31.633 217.105 1.00 43.17 166 THR E O 1
ATOM 7447 N N . THR E 1 167 ? -109.951 -33.793 217.216 1.00 44.05 167 THR E N 1
ATOM 7448 C CA . THR E 1 167 ? -110.595 -34.036 218.497 1.00 48.06 167 THR E CA 1
ATOM 7449 C C . THR E 1 167 ? -109.656 -34.843 219.380 1.00 43.07 167 THR E C 1
ATOM 7450 O O . THR E 1 167 ? -108.996 -35.765 218.911 1.00 44.58 167 THR E O 1
ATOM 7454 N N . GLY E 1 168 ? -109.590 -34.494 220.657 1.00 46.02 168 GLY E N 1
ATOM 7455 C CA . GLY E 1 168 ? -108.674 -35.160 221.558 1.00 49.12 168 GLY E CA 1
ATOM 7456 C C . GLY E 1 168 ? -109.369 -35.841 222.716 1.00 48.20 168 GLY E C 1
ATOM 7457 O O . GLY E 1 168 ? -110.356 -35.336 223.251 1.00 50.40 168 GLY E O 1
ATOM 7458 N N . TYR E 1 169 ? -108.848 -36.998 223.104 1.00 41.76 169 TYR E N 1
ATOM 7459 C CA . TYR E 1 169 ? -109.340 -37.687 224.283 1.00 43.46 169 TYR E CA 1
ATOM 7460 C C . TYR E 1 169 ? -108.275 -37.660 225.359 1.00 44.92 169 TYR E C 1
ATOM 7461 O O . TYR E 1 169 ? -107.098 -37.892 225.080 1.00 43.69 169 TYR E O 1
ATOM 7470 N N . ILE E 1 170 ? -108.689 -37.372 226.588 1.00 40.00 170 ILE E N 1
ATOM 7471 C CA . ILE E 1 170 ? -107.762 -37.309 227.707 1.00 40.26 170 ILE E CA 1
ATOM 7472 C C . ILE E 1 170 ? -108.264 -38.141 228.875 1.00 44.62 170 ILE E C 1
ATOM 7473 O O . ILE E 1 170 ? -109.467 -38.358 229.023 1.00 46.52 170 ILE E O 1
ATOM 7478 N N . TYR E 1 171 ? -107.329 -38.610 229.694 1.00 46.48 171 TYR E N 1
ATOM 7479 C CA . TYR E 1 171 ? -107.651 -39.352 230.906 1.00 47.38 171 TYR E CA 1
ATOM 7480 C C . TYR E 1 171 ? -106.483 -39.253 231.887 1.00 46.96 171 TYR E C 1
ATOM 7481 O O . TYR E 1 171 ? -105.336 -39.076 231.473 1.00 43.69 171 TYR E O 1
ATOM 7490 N N . PRO E 1 172 ? -106.778 -39.335 233.193 1.00 44.01 172 PRO E N 1
ATOM 7491 C CA . PRO E 1 172 ? -105.785 -39.140 234.255 1.00 50.01 172 PRO E CA 1
ATOM 7492 C C . PRO E 1 172 ? -104.596 -40.096 234.212 1.00 51.27 172 PRO E C 1
ATOM 7493 O O . PRO E 1 172 ? -104.718 -41.243 233.772 1.00 49.18 172 PRO E O 1
ATOM 7497 N N . VAL E 1 173 ? -103.450 -39.603 234.668 1.00 47.91 173 VAL E N 1
ATOM 7498 C CA . VAL E 1 173 ? -102.298 -40.449 234.927 1.00 52.82 173 VAL E CA 1
ATOM 7499 C C . VAL E 1 173 ? -102.391 -40.963 236.354 1.00 57.09 173 VAL E C 1
ATOM 7500 O O . VAL E 1 173 ? -102.428 -40.178 237.297 1.00 62.10 173 VAL E O 1
ATOM 7504 N N . THR E 1 174 ? -102.442 -42.280 236.513 1.00 67.64 174 THR E N 1
ATOM 7505 C CA . THR E 1 174 ? -102.532 -42.874 237.840 1.00 67.47 174 THR E CA 1
ATOM 7506 C C . THR E 1 174 ? -101.395 -43.861 238.051 1.00 67.39 174 THR E C 1
ATOM 7507 O O . THR E 1 174 ? -101.137 -44.710 237.202 1.00 72.85 174 THR E O 1
ATOM 7511 N N . GLY E 1 175 ? -100.716 -43.742 239.186 1.00 65.71 175 GLY E N 1
ATOM 7512 C CA . GLY E 1 175 ? -99.534 -44.539 239.453 1.00 64.22 175 GLY E CA 1
ATOM 7513 C C . GLY E 1 175 ? -98.341 -43.965 238.715 1.00 65.52 175 GLY E C 1
ATOM 7514 O O . GLY E 1 175 ? -98.391 -42.831 238.232 1.00 62.59 175 GLY E O 1
ATOM 7515 N N . ASN E 1 176 ? -97.267 -44.743 238.629 1.00 56.90 176 ASN E N 1
ATOM 7516 C CA . ASN E 1 176 ? -96.076 -44.325 237.898 1.00 54.42 176 ASN E CA 1
ATOM 7517 C C . ASN E 1 176 ? -96.369 -44.083 236.419 1.00 52.88 176 ASN E C 1
ATOM 7518 O O . ASN E 1 176 ? -97.126 -44.828 235.797 1.00 53.98 176 ASN E O 1
ATOM 7523 N N . LEU E 1 177 ? -95.766 -43.036 235.866 1.00 53.00 177 LEU E N 1
ATOM 7524 C CA . LEU E 1 177 ? -95.958 -42.682 234.462 1.00 47.95 177 LEU E CA 1
ATOM 7525 C C . LEU E 1 177 ? -95.438 -43.782 233.534 1.00 46.51 177 LEU E C 1
ATOM 7526 O O . LEU E 1 177 ? -94.475 -44.478 233.860 1.00 46.56 177 LEU E O 1
ATOM 7531 N N . GLN E 1 178 ? -96.079 -43.949 232.383 1.00 44.53 178 GLN E N 1
ATOM 7532 C CA . GLN E 1 178 ? -95.600 -44.917 231.405 1.00 42.14 178 GLN E CA 1
ATOM 7533 C C . GLN E 1 178 ? -95.303 -44.235 230.069 1.00 41.57 178 GLN E C 1
ATOM 7534 O O . GLN E 1 178 ? -95.957 -43.258 229.691 1.00 35.38 178 GLN E O 1
ATOM 7540 N N . MET E 1 179 ? -94.298 -44.753 229.369 1.00 40.68 179 MET E N 1
ATOM 7541 C CA . MET E 1 179 ? -93.828 -44.158 228.124 1.00 38.69 179 MET E CA 1
ATOM 7542 C C . MET E 1 179 ? -93.614 -45.205 227.034 1.00 41.37 179 MET E C 1
ATOM 7543 O O . MET E 1 179 ? -93.611 -46.415 227.288 1.00 37.13 179 MET E O 1
ATOM 7548 N N . ALA E 1 180 ? -93.425 -44.716 225.817 1.00 34.53 180 ALA E N 1
ATOM 7549 C CA . ALA E 1 180 ? -93.050 -45.554 224.697 1.00 31.58 180 ALA E CA 1
ATOM 7550 C C . ALA E 1 180 ? -91.821 -44.969 224.021 1.00 36.21 180 ALA E C 1
ATOM 7551 O O . ALA E 1 180 ? -91.708 -43.746 223.875 1.00 32.95 180 ALA E O 1
ATOM 7553 N N . PHE E 1 181 ? -90.894 -45.833 223.622 1.00 36.40 181 PHE E N 1
ATOM 7554 C CA . PHE E 1 181 ? -89.757 -45.400 222.817 1.00 35.84 181 PHE E CA 1
ATOM 7555 C C . PHE E 1 181 ? -89.744 -46.150 221.502 1.00 37.90 181 PHE E C 1
ATOM 7556 O O . PHE E 1 181 ? -89.792 -47.382 221.478 1.00 35.14 181 PHE E O 1
ATOM 7564 N N . ILE E 1 182 ? -89.676 -45.408 220.405 1.00 31.05 182 ILE E N 1
ATOM 7565 C CA . ILE E 1 182 ? -89.540 -46.033 219.105 1.00 38.22 182 ILE E CA 1
ATOM 7566 C C . ILE E 1 182 ? -88.163 -45.718 218.547 1.00 41.84 182 ILE E C 1
ATOM 7567 O O . ILE E 1 182 ? -87.853 -44.574 218.186 1.00 36.78 182 ILE E O 1
ATOM 7572 N N . ILE E 1 183 ? -87.339 -46.757 218.498 1.00 31.80 183 ILE E N 1
ATOM 7573 C CA . ILE E 1 183 ? -85.950 -46.647 218.097 1.00 33.15 183 ILE E CA 1
ATOM 7574 C C . ILE E 1 183 ? -85.777 -47.109 216.663 1.00 40.30 183 ILE E C 1
ATOM 7575 O O . ILE E 1 183 ? -86.082 -48.254 216.331 1.00 42.44 183 ILE E O 1
ATOM 7580 N N . SER E 1 184 ? -85.293 -46.216 215.812 1.00 36.20 184 SER E N 1
ATOM 7581 C CA . SER E 1 184 ? -85.082 -46.544 214.407 1.00 40.54 184 SER E CA 1
ATOM 7582 C C . SER E 1 184 ? -83.646 -46.253 213.994 1.00 44.05 184 SER E C 1
ATOM 7583 O O . SER E 1 184 ? -83.025 -45.316 214.492 1.00 40.10 184 SER E O 1
ATOM 7586 N N . VAL E 1 185 ? -83.119 -47.059 213.082 1.00 48.14 185 VAL E N 1
ATOM 7587 C CA . VAL E 1 185 ? -81.771 -46.844 212.578 1.00 55.45 185 VAL E CA 1
ATOM 7588 C C . VAL E 1 185 ? -81.782 -46.662 211.070 1.00 59.93 185 VAL E C 1
ATOM 7589 O O . VAL E 1 185 ? -82.727 -47.063 210.392 1.00 60.23 185 VAL E O 1
ATOM 7593 N N . GLN E 1 186 ? -80.723 -46.055 210.550 1.00 85.66 186 GLN E N 1
ATOM 7594 C CA . GLN E 1 186 ? -80.599 -45.837 209.117 1.00 88.04 186 GLN E CA 1
ATOM 7595 C C . GLN E 1 186 ? -79.240 -46.319 208.617 1.00 93.64 186 GLN E C 1
ATOM 7596 O O . GLN E 1 186 ? -78.206 -46.026 209.217 1.00 92.27 186 GLN E O 1
ATOM 7602 N N . TYR E 1 187 ? -79.252 -47.054 207.510 1.00 97.82 187 TYR E N 1
ATOM 7603 C CA . TYR E 1 187 ? -78.035 -47.606 206.923 1.00 100.82 187 TYR E CA 1
ATOM 7604 C C . TYR E 1 187 ? -77.537 -46.829 205.705 1.00 107.78 187 TYR E C 1
ATOM 7605 O O . TYR E 1 187 ? -77.469 -47.390 204.615 1.00 112.33 187 TYR E O 1
ATOM 7614 N N . GLY E 1 188 ? -77.170 -45.561 205.869 1.00 124.68 188 GLY E N 1
ATOM 7615 C CA . GLY E 1 188 ? -76.780 -44.765 204.716 1.00 130.31 188 GLY E CA 1
ATOM 7616 C C . GLY E 1 188 ? -75.309 -44.392 204.584 1.00 139.35 188 GLY E C 1
ATOM 7617 O O . GLY E 1 188 ? -74.416 -45.085 205.066 1.00 136.64 188 GLY E O 1
ATOM 7618 N N . THR E 1 189 ? -75.092 -43.330 203.818 1.00 133.47 189 THR E N 1
ATOM 7619 C CA . THR E 1 189 ? -73.920 -42.452 203.845 1.00 133.51 189 THR E CA 1
ATOM 7620 C C . THR E 1 189 ? -72.618 -42.860 204.575 1.00 132.94 189 THR E C 1
ATOM 7621 O O . THR E 1 189 ? -71.564 -43.105 203.962 1.00 136.63 189 THR E O 1
ATOM 7625 N N . ASP E 1 190 ? -72.733 -42.893 205.898 1.00 111.68 190 ASP E N 1
ATOM 7626 C CA . ASP E 1 190 ? -71.629 -42.822 206.845 1.00 108.72 190 ASP E CA 1
ATOM 7627 C C . ASP E 1 190 ? -71.938 -43.747 208.004 1.00 105.00 190 ASP E C 1
ATOM 7628 O O . ASP E 1 190 ? -72.051 -43.276 209.121 1.00 99.51 190 ASP E O 1
ATOM 7633 N N . THR E 1 191 ? -72.109 -45.041 207.778 1.00 132.85 191 THR E N 1
ATOM 7634 C CA . THR E 1 191 ? -72.717 -45.846 208.831 1.00 127.02 191 THR E CA 1
ATOM 7635 C C . THR E 1 191 ? -71.791 -46.085 210.016 1.00 127.23 191 THR E C 1
ATOM 7636 O O . THR E 1 191 ? -72.191 -46.689 211.007 1.00 126.86 191 THR E O 1
ATOM 7640 N N . ASN E 1 192 ? -70.561 -45.597 209.924 1.00 100.82 192 ASN E N 1
ATOM 7641 C CA . ASN E 1 192 ? -69.727 -45.497 211.110 1.00 100.06 192 ASN E CA 1
ATOM 7642 C C . ASN E 1 192 ? -70.039 -44.215 211.881 1.00 96.94 192 ASN E C 1
ATOM 7643 O O . ASN E 1 192 ? -69.358 -43.898 212.856 1.00 97.91 192 ASN E O 1
ATOM 7648 N N . SER E 1 193 ? -71.066 -43.483 211.448 1.00 82.54 193 SER E N 1
ATOM 7649 C CA . SER E 1 193 ? -71.469 -42.257 212.140 1.00 77.64 193 SER E CA 1
ATOM 7650 C C . SER E 1 193 ? -71.982 -42.575 213.537 1.00 74.24 193 SER E C 1
ATOM 7651 O O . SER E 1 193 ? -71.720 -41.835 214.483 1.00 67.92 193 SER E O 1
ATOM 7654 N N . VAL E 1 194 ? -72.718 -43.675 213.666 1.00 58.35 194 VAL E N 1
ATOM 7655 C CA . VAL E 1 194 ? -73.267 -44.063 214.960 1.00 55.42 194 VAL E CA 1
ATOM 7656 C C . VAL E 1 194 ? -72.957 -45.523 215.287 1.00 57.08 194 VAL E C 1
ATOM 7657 O O . VAL E 1 194 ? -73.421 -46.434 214.601 1.00 56.01 194 VAL E O 1
ATOM 7661 N N . CYS E 1 195 ? -72.175 -45.735 216.343 1.00 58.04 195 CYS E N 1
ATOM 7662 C CA . CYS E 1 195 ? -71.737 -47.073 216.735 1.00 59.23 195 CYS E CA 1
ATOM 7663 C C . CYS E 1 195 ? -71.992 -47.336 218.218 1.00 61.14 195 CYS E C 1
ATOM 7664 O O . CYS E 1 195 ? -72.111 -46.398 219.004 1.00 58.45 195 CYS E O 1
ATOM 7667 N N . PRO E 1 196 ? -72.093 -48.620 218.605 1.00 73.24 196 PRO E N 1
ATOM 7668 C CA . PRO E 1 196 ? -72.216 -48.975 220.023 1.00 73.74 196 PRO E CA 1
ATOM 7669 C C . PRO E 1 196 ? -70.907 -48.790 220.779 1.00 78.28 196 PRO E C 1
ATOM 7670 O O . PRO E 1 196 ? -69.837 -49.140 220.281 1.00 80.57 196 PRO E O 1
ATOM 7674 N N . MET E 1 197 ? -71.007 -48.254 221.987 1.00 78.58 197 MET E N 1
ATOM 7675 C CA . MET E 1 197 ? -69.840 -47.920 222.785 1.00 81.55 197 MET E CA 1
ATOM 7676 C C . MET E 1 197 ? -69.013 -49.090 223.297 1.00 91.61 197 MET E C 1
ATOM 7677 O O . MET E 1 197 ? -69.518 -50.204 223.474 1.00 85.77 197 MET E O 1
ATOM 7682 N N . GLN E 1 198 ? -67.739 -48.782 223.542 1.00 108.58 198 GLN E N 1
ATOM 7683 C CA . GLN E 1 198 ? -66.817 -49.573 224.359 1.00 112.99 198 GLN E CA 1
ATOM 7684 C C . GLN E 1 198 ? -65.427 -48.948 224.298 1.00 116.00 198 GLN E C 1
ATOM 7685 O O . GLN E 1 198 ? -64.741 -48.828 225.314 1.00 119.00 198 GLN E O 1
ATOM 7691 N N . GLN F 1 1 ? -89.494 -39.600 178.223 1.00 69.04 1 GLN F N 1
ATOM 7692 C CA . GLN F 1 1 ? -90.252 -39.001 179.317 1.00 69.39 1 GLN F CA 1
ATOM 7693 C C . GLN F 1 1 ? -91.620 -39.662 179.458 1.00 68.99 1 GLN F C 1
ATOM 7694 O O . GLN F 1 1 ? -92.226 -40.066 178.470 1.00 62.42 1 GLN F O 1
ATOM 7700 N N . GLU F 1 2 ? -92.101 -39.760 180.692 1.00 60.28 2 GLU F N 1
ATOM 7701 C CA . GLU F 1 2 ? -93.325 -40.492 180.988 1.00 64.00 2 GLU F CA 1
ATOM 7702 C C . GLU F 1 2 ? -94.600 -39.785 180.511 1.00 62.12 2 GLU F C 1
ATOM 7703 O O . GLU F 1 2 ? -94.704 -38.556 180.567 1.00 60.76 2 GLU F O 1
ATOM 7709 N N . CYS F 1 3 ? -95.561 -40.575 180.033 1.00 59.54 3 CYS F N 1
ATOM 7710 C CA . CYS F 1 3 ? -96.894 -40.075 179.711 1.00 60.36 3 CYS F CA 1
ATOM 7711 C C . CYS F 1 3 ? -97.615 -39.662 180.991 1.00 59.07 3 CYS F C 1
ATOM 7712 O O . CYS F 1 3 ? -97.725 -40.457 181.926 1.00 61.92 3 CYS F O 1
ATOM 7715 N N . ASP F 1 4 ? -98.108 -38.427 181.037 1.00 56.49 4 ASP F N 1
ATOM 7716 C CA . ASP F 1 4 ? -98.706 -37.909 182.267 1.00 60.97 4 ASP F CA 1
ATOM 7717 C C . ASP F 1 4 ? -100.224 -38.095 182.320 1.00 53.78 4 ASP F C 1
ATOM 7718 O O . ASP F 1 4 ? -100.977 -37.345 181.695 1.00 47.80 4 ASP F O 1
ATOM 7723 N N . PHE F 1 5 ? -100.657 -39.088 183.092 1.00 52.70 5 PHE F N 1
ATOM 7724 C CA . PHE F 1 5 ? -102.074 -39.397 183.253 1.00 51.04 5 PHE F CA 1
ATOM 7725 C C . PHE F 1 5 ? -102.689 -38.619 184.418 1.00 52.69 5 PHE F C 1
ATOM 7726 O O . PHE F 1 5 ? -103.836 -38.863 184.797 1.00 50.99 5 PHE F O 1
ATOM 7734 N N . THR F 1 6 ? -101.923 -37.680 184.974 1.00 57.18 6 THR F N 1
ATOM 7735 C CA . THR F 1 6 ? -102.377 -36.848 186.096 1.00 60.34 6 THR F CA 1
ATOM 7736 C C . THR F 1 6 ? -103.743 -36.166 185.901 1.00 57.01 6 THR F C 1
ATOM 7737 O O . THR F 1 6 ? -104.552 -36.176 186.831 1.00 57.83 6 THR F O 1
ATOM 7741 N N . PRO F 1 7 ? -104.007 -35.571 184.713 1.00 49.09 7 PRO F N 1
ATOM 7742 C CA . PRO F 1 7 ? -105.319 -34.935 184.519 1.00 51.61 7 PRO F CA 1
ATOM 7743 C C . PRO F 1 7 ? -106.515 -35.805 184.906 1.00 49.51 7 PRO F C 1
ATOM 7744 O O . PRO F 1 7 ? -107.511 -35.288 185.405 1.00 47.90 7 PRO F O 1
ATOM 7748 N N . MET F 1 8 ? -106.409 -37.112 184.696 1.00 55.46 8 MET F N 1
ATOM 7749 C CA . MET F 1 8 ? -107.512 -38.011 185.001 1.00 49.21 8 MET F CA 1
ATOM 7750 C C . MET F 1 8 ? -107.735 -38.152 186.504 1.00 53.20 8 MET F C 1
ATOM 7751 O O . MET F 1 8 ? -108.817 -38.537 186.945 1.00 51.19 8 MET F O 1
ATOM 7756 N N . LEU F 1 9 ? -106.710 -37.833 187.287 1.00 46.57 9 LEU F N 1
ATOM 7757 C CA . LEU F 1 9 ? -106.769 -38.027 188.731 1.00 50.46 9 LEU F CA 1
ATOM 7758 C C . LEU F 1 9 ? -107.206 -36.765 189.465 1.00 51.75 9 LEU F C 1
ATOM 7759 O O . LEU F 1 9 ? -107.432 -36.791 190.671 1.00 54.14 9 LEU F O 1
ATOM 7764 N N . THR F 1 10 ? -107.331 -35.660 188.742 1.00 61.35 10 THR F N 1
ATOM 7765 C CA . THR F 1 10 ? -107.639 -34.389 189.389 1.00 59.38 10 THR F CA 1
ATOM 7766 C C . THR F 1 10 ? -108.912 -33.745 188.838 1.00 57.12 10 THR F C 1
ATOM 7767 O O . THR F 1 10 ? -109.042 -33.510 187.635 1.00 55.89 10 THR F O 1
ATOM 7771 N N . GLY F 1 11 ? -109.853 -33.472 189.734 1.00 49.40 11 GLY F N 1
ATOM 7772 C CA . GLY F 1 11 ? -111.081 -32.793 189.367 1.00 45.86 11 GLY F CA 1
ATOM 7773 C C . GLY F 1 11 ? -112.243 -33.741 189.158 1.00 49.14 11 GLY F C 1
ATOM 7774 O O . GLY F 1 11 ? -112.182 -34.916 189.537 1.00 49.45 11 GLY F O 1
ATOM 7775 N N . THR F 1 12 ? -113.304 -33.224 188.548 1.00 50.20 12 THR F N 1
ATOM 7776 C CA . THR F 1 12 ? -114.516 -33.996 188.307 1.00 47.28 12 THR F CA 1
ATOM 7777 C C . THR F 1 12 ? -114.571 -34.504 186.876 1.00 45.23 12 THR F C 1
ATOM 7778 O O . THR F 1 12 ? -114.639 -33.710 185.939 1.00 43.03 12 THR F O 1
ATOM 7782 N N . PRO F 1 13 ? -114.546 -35.833 186.703 1.00 39.98 13 PRO F N 1
ATOM 7783 C CA . PRO F 1 13 ? -114.678 -36.406 185.361 1.00 42.78 13 PRO F CA 1
ATOM 7784 C C . PRO F 1 13 ? -116.004 -35.995 184.725 1.00 38.62 13 PRO F C 1
ATOM 7785 O O . PRO F 1 13 ? -117.037 -35.980 185.395 1.00 38.80 13 PRO F O 1
ATOM 7789 N N . PRO F 1 14 ? -115.968 -35.639 183.439 1.00 33.61 14 PRO F N 1
ATOM 7790 C CA . PRO F 1 14 ? -117.141 -35.095 182.755 1.00 34.98 14 PRO F CA 1
ATOM 7791 C C . PRO F 1 14 ? -118.217 -36.149 182.501 1.00 40.18 14 PRO F C 1
ATOM 7792 O O . PRO F 1 14 ? -117.945 -37.350 182.599 1.00 33.44 14 PRO F O 1
ATOM 7796 N N . PRO F 1 15 ? -119.437 -35.702 182.181 1.00 40.19 15 PRO F N 1
ATOM 7797 C CA . PRO F 1 15 ? -120.453 -36.644 181.710 1.00 33.58 15 PRO F CA 1
ATOM 7798 C C . PRO F 1 15 ? -120.074 -37.195 180.335 1.00 36.26 15 PRO F C 1
ATOM 7799 O O . PRO F 1 15 ? -119.372 -36.520 179.579 1.00 29.41 15 PRO F O 1
ATOM 7803 N N . ILE F 1 16 ? -120.532 -38.410 180.036 1.00 35.44 16 ILE F N 1
ATOM 7804 C CA . ILE F 1 16 ? -120.124 -39.151 178.843 1.00 34.21 16 ILE F CA 1
ATOM 7805 C C . ILE F 1 16 ? -120.201 -38.358 177.527 1.00 31.69 16 ILE F C 1
ATOM 7806 O O . ILE F 1 16 ? -119.291 -38.439 176.699 1.00 28.82 16 ILE F O 1
ATOM 7811 N N . TYR F 1 17 ? -121.269 -37.590 177.333 1.00 34.30 17 TYR F N 1
ATOM 7812 C CA . TYR F 1 17 ? -121.436 -36.834 176.090 1.00 37.25 17 TYR F CA 1
ATOM 7813 C C . TYR F 1 17 ? -120.392 -35.728 175.948 1.00 36.29 17 TYR F C 1
ATOM 7814 O O . TYR F 1 17 ? -120.188 -35.192 174.860 1.00 34.99 17 TYR F O 1
ATOM 7823 N N . ASN F 1 18 ? -119.737 -35.387 177.053 1.00 33.34 18 ASN F N 1
ATOM 7824 C CA . ASN F 1 18 ? -118.674 -34.390 177.022 1.00 39.86 18 ASN F CA 1
ATOM 7825 C C . ASN F 1 18 ? -117.388 -35.028 177.519 1.00 40.47 18 ASN F C 1
ATOM 7826 O O . ASN F 1 18 ? -116.651 -34.434 178.308 1.00 39.47 18 ASN F O 1
ATOM 7831 N N . PHE F 1 19 ? -117.133 -36.253 177.065 1.00 34.56 19 PHE F N 1
ATOM 7832 C CA . PHE F 1 19 ? -115.962 -37.000 177.514 1.00 35.71 19 PHE F CA 1
ATOM 7833 C C . PHE F 1 19 ? -114.687 -36.190 177.305 1.00 35.23 19 PHE F C 1
ATOM 7834 O O . PHE F 1 19 ? -114.578 -35.420 176.343 1.00 31.68 19 PHE F O 1
ATOM 7842 N N . LYS F 1 20 ? -113.736 -36.349 178.218 1.00 35.10 20 LYS F N 1
ATOM 7843 C CA . LYS F 1 20 ? -112.441 -35.697 178.067 1.00 37.53 20 LYS F CA 1
ATOM 7844 C C . LYS F 1 20 ? -111.509 -36.600 177.274 1.00 38.28 20 LYS F C 1
ATOM 7845 O O . LYS F 1 20 ? -111.365 -37.782 177.588 1.00 39.61 20 LYS F O 1
ATOM 7851 N N . ARG F 1 21 ? -110.890 -36.049 176.239 1.00 32.58 21 ARG F N 1
ATOM 7852 C CA . ARG F 1 21 ? -109.964 -36.822 175.425 1.00 34.44 21 ARG F CA 1
ATOM 7853 C C . ARG F 1 21 ? -108.521 -36.396 175.654 1.00 39.81 21 ARG F C 1
ATOM 7854 O O . ARG F 1 21 ? -108.142 -35.262 175.356 1.00 32.66 21 ARG F O 1
ATOM 7862 N N . LEU F 1 22 ? -107.718 -37.308 176.190 1.00 35.30 22 LEU F N 1
ATOM 7863 C CA . LEU F 1 22 ? -106.289 -37.061 176.340 1.00 40.06 22 LEU F CA 1
ATOM 7864 C C . LEU F 1 22 ? -105.517 -37.768 175.235 1.00 41.44 22 LEU F C 1
ATOM 7865 O O . LEU F 1 22 ? -105.698 -38.965 175.013 1.00 43.98 22 LEU F O 1
ATOM 7870 N N . VAL F 1 23 ? -104.656 -37.031 174.543 1.00 40.67 23 VAL F N 1
ATOM 7871 C CA . VAL F 1 23 ? -103.861 -37.619 173.470 1.00 41.33 23 VAL F CA 1
ATOM 7872 C C . VAL F 1 23 ? -102.374 -37.531 173.792 1.00 47.03 23 VAL F C 1
ATOM 7873 O O . VAL F 1 23 ? -101.863 -36.462 174.121 1.00 48.53 23 VAL F O 1
ATOM 7877 N N . PHE F 1 24 ? -101.687 -38.666 173.696 1.00 47.05 24 PHE F N 1
ATOM 7878 C CA . PHE F 1 24 ? -100.272 -38.742 174.048 1.00 47.18 24 PHE F CA 1
ATOM 7879 C C . PHE F 1 24 ? -99.387 -39.037 172.845 1.00 50.56 24 PHE F C 1
ATOM 7880 O O . PHE F 1 24 ? -99.638 -39.977 172.091 1.00 49.98 24 PHE F O 1
ATOM 7888 N N . THR F 1 25 ? -98.358 -38.213 172.670 1.00 53.96 25 THR F N 1
ATOM 7889 C CA . THR F 1 25 ? -97.305 -38.461 171.693 1.00 57.14 25 THR F CA 1
ATOM 7890 C C . THR F 1 25 ? -95.966 -38.142 172.347 1.00 60.37 25 THR F C 1
ATOM 7891 O O . THR F 1 25 ? -95.925 -37.413 173.338 1.00 60.86 25 THR F O 1
ATOM 7895 N N . ASN F 1 26 ? -94.882 -38.687 171.799 1.00 57.95 26 ASN F N 1
ATOM 7896 C CA . ASN F 1 26 ? -93.533 -38.417 172.302 1.00 62.22 26 ASN F CA 1
ATOM 7897 C C . ASN F 1 26 ? -93.407 -38.624 173.809 1.00 60.69 26 ASN F C 1
ATOM 7898 O O . ASN F 1 26 ? -92.875 -37.768 174.516 1.00 57.56 26 ASN F O 1
ATOM 7903 N N . CYS F 1 27 ? -93.920 -39.748 174.299 1.00 55.80 27 CYS F N 1
ATOM 7904 C CA . CYS F 1 27 ? -93.835 -40.068 175.719 1.00 57.16 27 CYS F CA 1
ATOM 7905 C C . CYS F 1 27 ? -93.988 -41.566 175.941 1.00 61.71 27 CYS F C 1
ATOM 7906 O O . CYS F 1 27 ? -94.529 -42.273 175.090 1.00 60.43 27 CYS F O 1
ATOM 7909 N N . ASN F 1 28 ? -93.507 -42.046 177.084 1.00 53.45 28 ASN F N 1
ATOM 7910 C CA . ASN F 1 28 ? -93.640 -43.454 177.429 1.00 54.93 28 ASN F CA 1
ATOM 7911 C C . ASN F 1 28 ? -94.677 -43.687 178.520 1.00 55.46 28 ASN F C 1
ATOM 7912 O O . ASN F 1 28 ? -94.718 -42.969 179.515 1.00 52.86 28 ASN F O 1
ATOM 7917 N N . TYR F 1 29 ? -95.501 -44.712 178.331 1.00 56.65 29 TYR F N 1
ATOM 7918 C CA . TYR F 1 29 ? -96.635 -44.959 179.212 1.00 52.94 29 TYR F CA 1
ATOM 7919 C C . TYR F 1 29 ? -96.419 -46.142 180.151 1.00 56.78 29 TYR F C 1
ATOM 7920 O O . TYR F 1 29 ? -95.781 -47.132 179.794 1.00 56.44 29 TYR F O 1
ATOM 7929 N N . ASN F 1 30 ? -96.960 -46.019 181.357 1.00 58.57 30 ASN F N 1
ATOM 7930 C CA . ASN F 1 30 ? -97.088 -47.140 182.271 1.00 60.69 30 ASN F CA 1
ATOM 7931 C C . ASN F 1 30 ? -98.567 -47.282 182.607 1.00 58.37 30 ASN F C 1
ATOM 7932 O O . ASN F 1 30 ? -99.070 -46.656 183.540 1.00 58.13 30 ASN F O 1
ATOM 7937 N N . LEU F 1 31 ? -99.260 -48.102 181.826 1.00 70.39 31 LEU F N 1
ATOM 7938 C CA . LEU F 1 31 ? -100.703 -48.256 181.949 1.00 71.96 31 LEU F CA 1
ATOM 7939 C C . LEU F 1 31 ? -101.127 -48.780 183.318 1.00 73.53 31 LEU F C 1
ATOM 7940 O O . LEU F 1 31 ? -102.155 -48.364 183.858 1.00 71.71 31 LEU F O 1
ATOM 7945 N N . THR F 1 32 ? -100.330 -49.688 183.873 1.00 64.92 32 THR F N 1
ATOM 7946 C CA . THR F 1 32 ? -100.662 -50.320 185.143 1.00 69.89 32 THR F CA 1
ATOM 7947 C C . THR F 1 32 ? -100.729 -49.302 186.270 1.00 69.96 32 THR F C 1
ATOM 7948 O O . THR F 1 32 ? -101.640 -49.345 187.094 1.00 68.56 32 THR F O 1
ATOM 7952 N N . LYS F 1 33 ? -99.768 -48.383 186.289 1.00 76.72 33 LYS F N 1
ATOM 7953 C CA . LYS F 1 33 ? -99.689 -47.374 187.338 1.00 80.12 33 LYS F CA 1
ATOM 7954 C C . LYS F 1 33 ? -100.984 -46.578 187.427 1.00 75.43 33 LYS F C 1
ATOM 7955 O O . LYS F 1 33 ? -101.490 -46.305 188.515 1.00 77.83 33 LYS F O 1
ATOM 7961 N N . LEU F 1 34 ? -101.521 -46.218 186.270 1.00 71.20 34 LEU F N 1
ATOM 7962 C CA . LEU F 1 34 ? -102.786 -45.507 186.208 1.00 69.19 34 LEU F CA 1
ATOM 7963 C C . LEU F 1 34 ? -103.934 -46.365 186.746 1.00 68.14 34 LEU F C 1
ATOM 7964 O O . LEU F 1 34 ? -104.614 -45.983 187.702 1.00 64.91 34 LEU F O 1
ATOM 7969 N N . LEU F 1 35 ? -104.132 -47.528 186.134 1.00 63.53 35 LEU F N 1
ATOM 7970 C CA . LEU F 1 35 ? -105.253 -48.401 186.470 1.00 64.26 35 LEU F CA 1
ATOM 7971 C C . LEU F 1 35 ? -105.166 -48.997 187.880 1.00 64.11 35 LEU F C 1
ATOM 7972 O O . LEU F 1 35 ? -106.191 -49.283 188.499 1.00 61.28 35 LEU F O 1
ATOM 7977 N N . SER F 1 36 ? -103.951 -49.175 188.392 1.00 61.96 36 SER F N 1
ATOM 7978 C CA . SER F 1 36 ? -103.772 -49.773 189.717 1.00 63.56 36 SER F CA 1
ATOM 7979 C C . SER F 1 36 ? -104.232 -48.844 190.842 1.00 63.75 36 SER F C 1
ATOM 7980 O O . SER F 1 36 ? -104.233 -49.231 192.012 1.00 55.59 36 SER F O 1
ATOM 7983 N N . LEU F 1 37 ? -104.616 -47.621 190.485 1.00 58.42 37 LEU F N 1
ATOM 7984 C CA . LEU F 1 37 ? -105.155 -46.672 191.455 1.00 57.41 37 LEU F CA 1
ATOM 7985 C C . LEU F 1 37 ? -106.675 -46.795 191.585 1.00 54.84 37 LEU F C 1
ATOM 7986 O O . LEU F 1 37 ? -107.276 -46.264 192.521 1.00 56.94 37 LEU F O 1
ATOM 7991 N N . PHE F 1 38 ? -107.288 -47.501 190.641 1.00 48.04 38 PHE F N 1
ATOM 7992 C CA . PHE F 1 38 ? -108.732 -47.704 190.642 1.00 50.16 38 PHE F CA 1
ATOM 7993 C C . PHE F 1 38 ? -109.061 -49.168 190.935 1.00 53.97 38 PHE F C 1
ATOM 7994 O O . PHE F 1 38 ? -108.198 -50.038 190.822 1.00 55.01 38 PHE F O 1
ATOM 8002 N N . GLN F 1 39 ? -110.306 -49.443 191.309 1.00 53.40 39 GLN F N 1
ATOM 8003 C CA . GLN F 1 39 ? -110.762 -50.826 191.368 1.00 54.88 39 GLN F CA 1
ATOM 8004 C C . GLN F 1 39 ? -111.465 -51.166 190.060 1.00 53.81 39 GLN F C 1
ATOM 8005 O O . GLN F 1 39 ? -112.649 -50.870 189.871 1.00 44.83 39 GLN F O 1
ATOM 8011 N N . VAL F 1 40 ? -110.706 -51.780 189.159 1.00 58.01 40 VAL F N 1
ATOM 8012 C CA . VAL F 1 40 ? -111.197 -52.200 187.854 1.00 57.69 40 VAL F CA 1
ATOM 8013 C C . VAL F 1 40 ? -112.211 -53.339 187.975 1.00 55.53 40 VAL F C 1
ATOM 8014 O O . VAL F 1 40 ? -111.904 -54.397 188.521 1.00 54.61 40 VAL F O 1
ATOM 8018 N N . SER F 1 41 ? -113.420 -53.114 187.470 1.00 60.91 41 SER F N 1
ATOM 8019 C CA . SER F 1 41 ? -114.459 -54.140 187.486 1.00 61.54 41 SER F CA 1
ATOM 8020 C C . SER F 1 41 ? -114.365 -55.027 186.255 1.00 63.15 41 SER F C 1
ATOM 8021 O O . SER F 1 41 ? -114.456 -56.253 186.341 1.00 61.01 41 SER F O 1
ATOM 8024 N N . GLU F 1 42 ? -114.180 -54.391 185.106 1.00 63.31 42 GLU F N 1
ATOM 8025 C CA . GLU F 1 42 ? -114.113 -55.101 183.845 1.00 55.76 42 GLU F CA 1
ATOM 8026 C C . GLU F 1 42 ? -113.426 -54.251 182.797 1.00 57.49 42 GLU F C 1
ATOM 8027 O O . GLU F 1 42 ? -113.331 -53.024 182.923 1.00 51.63 42 GLU F O 1
ATOM 8033 N N . PHE F 1 43 ? -112.951 -54.917 181.758 1.00 47.01 43 PHE F N 1
ATOM 8034 C CA . PHE F 1 43 ? -112.438 -54.234 180.591 1.00 49.37 43 PHE F CA 1
ATOM 8035 C C . PHE F 1 43 ? -112.654 -55.121 179.373 1.00 50.59 43 PHE F C 1
ATOM 8036 O O . PHE F 1 43 ? -112.713 -56.342 179.504 1.00 50.53 43 PHE F O 1
ATOM 8044 N N . SER F 1 44 ? -112.714 -54.518 178.191 1.00 47.42 44 SER F N 1
ATOM 8045 C CA . SER F 1 44 ? -112.822 -55.276 176.948 1.00 46.83 44 SER F CA 1
ATOM 8046 C C . SER F 1 44 ? -111.927 -54.664 175.879 1.00 49.13 44 SER F C 1
ATOM 8047 O O . SER F 1 44 ? -111.970 -53.453 175.631 1.00 45.87 44 SER F O 1
ATOM 8050 N N . CYS F 1 45 ? -111.118 -55.504 175.248 1.00 38.06 45 CYS F N 1
ATOM 8051 C CA . CYS F 1 45 ? -110.250 -55.059 174.172 1.00 39.62 45 CYS F CA 1
ATOM 8052 C C . CYS F 1 45 ? -110.733 -55.598 172.837 1.00 42.91 45 CYS F C 1
ATOM 8053 O O . CYS F 1 45 ? -111.118 -56.765 172.719 1.00 40.81 45 CYS F O 1
ATOM 8056 N N . HIS F 1 46 ? -110.718 -54.729 171.836 1.00 46.28 46 HIS F N 1
ATOM 8057 C CA . HIS F 1 46 ? -111.044 -55.104 170.474 1.00 47.33 46 HIS F CA 1
ATOM 8058 C C . HIS F 1 46 ? -109.770 -55.054 169.640 1.00 52.80 46 HIS F C 1
ATOM 8059 O O . HIS F 1 46 ? -109.050 -54.053 169.660 1.00 51.84 46 HIS F O 1
ATOM 8066 N N . GLN F 1 47 ? -109.487 -56.149 168.939 1.00 50.67 47 GLN F N 1
ATOM 8067 C CA . GLN F 1 47 ? -108.324 -56.265 168.058 1.00 53.81 47 GLN F CA 1
ATOM 8068 C C . GLN F 1 47 ? -106.978 -56.125 168.764 1.00 56.20 47 GLN F C 1
ATOM 8069 O O . GLN F 1 47 ? -105.988 -55.764 168.132 1.00 62.31 47 GLN F O 1
ATOM 8075 N N . VAL F 1 48 ? -106.925 -56.413 170.059 1.00 52.44 48 VAL F N 1
ATOM 8076 C CA . VAL F 1 48 ? -105.654 -56.333 170.768 1.00 52.75 48 VAL F CA 1
ATOM 8077 C C . VAL F 1 48 ? -105.644 -57.151 172.058 1.00 59.80 48 VAL F C 1
ATOM 8078 O O . VAL F 1 48 ? -106.556 -57.049 172.877 1.00 57.59 48 VAL F O 1
ATOM 8082 N N . SER F 1 49 ? -104.619 -57.983 172.227 1.00 74.97 49 SER F N 1
ATOM 8083 C CA . SER F 1 49 ? -104.370 -58.594 173.526 1.00 73.36 49 SER F CA 1
ATOM 8084 C C . SER F 1 49 ? -103.846 -57.490 174.438 1.00 80.03 49 SER F C 1
ATOM 8085 O O . SER F 1 49 ? -102.984 -56.707 174.046 1.00 78.28 49 SER F O 1
ATOM 8088 N N . PRO F 1 50 ? -104.387 -57.405 175.656 1.00 79.96 50 PRO F N 1
ATOM 8089 C CA . PRO F 1 50 ? -104.116 -56.282 176.561 1.00 76.16 50 PRO F CA 1
ATOM 8090 C C . PRO F 1 50 ? -102.660 -56.160 177.002 1.00 82.53 50 PRO F C 1
ATOM 8091 O O . PRO F 1 50 ? -102.290 -55.123 177.553 1.00 81.58 50 PRO F O 1
ATOM 8095 N N . SER F 1 51 ? -101.841 -57.180 176.771 1.00 67.09 51 SER F N 1
ATOM 8096 C CA . SER F 1 51 ? -100.421 -57.025 177.054 1.00 72.89 51 SER F CA 1
ATOM 8097 C C . SER F 1 51 ? -99.613 -56.778 175.781 1.00 68.87 51 SER F C 1
ATOM 8098 O O . SER F 1 51 ? -98.443 -56.416 175.853 1.00 70.94 51 SER F O 1
ATOM 8101 N N . SER F 1 52 ? -100.228 -56.955 174.616 1.00 55.86 52 SER F N 1
ATOM 8102 C CA . SER F 1 52 ? -99.672 -56.338 173.416 1.00 60.22 52 SER F CA 1
ATOM 8103 C C . SER F 1 52 ? -99.878 -54.836 173.562 1.00 59.45 52 SER F C 1
ATOM 8104 O O . SER F 1 52 ? -99.100 -54.025 173.055 1.00 56.63 52 SER F O 1
ATOM 8107 N N . LEU F 1 53 ? -100.939 -54.485 174.280 1.00 76.95 53 LEU F N 1
ATOM 8108 C CA . LEU F 1 53 ? -101.285 -53.095 174.526 1.00 77.00 53 LEU F CA 1
ATOM 8109 C C . LEU F 1 53 ? -100.272 -52.447 175.458 1.00 77.60 53 LEU F C 1
ATOM 8110 O O . LEU F 1 53 ? -99.931 -51.276 175.298 1.00 79.02 53 LEU F O 1
ATOM 8115 N N . ALA F 1 54 ? -99.783 -53.221 176.421 1.00 91.79 54 ALA F N 1
ATOM 8116 C CA . ALA F 1 54 ? -98.874 -52.694 177.430 1.00 96.14 54 ALA F CA 1
ATOM 8117 C C . ALA F 1 54 ? -97.411 -52.827 177.012 1.00 100.80 54 ALA F C 1
ATOM 8118 O O . ALA F 1 54 ? -96.512 -52.414 177.749 1.00 103.04 54 ALA F O 1
ATOM 8120 N N . THR F 1 55 ? -97.173 -53.403 175.835 1.00 81.25 55 THR F N 1
ATOM 8121 C CA . THR F 1 55 ? -95.807 -53.629 175.360 1.00 79.56 55 THR F CA 1
ATOM 8122 C C . THR F 1 55 ? -95.603 -53.244 173.894 1.00 77.33 55 THR F C 1
ATOM 8123 O O . THR F 1 55 ? -94.516 -53.423 173.347 1.00 80.59 55 THR F O 1
ATOM 8127 N N . GLY F 1 56 ? -96.646 -52.725 173.258 1.00 71.45 56 GLY F N 1
ATOM 8128 C CA . GLY F 1 56 ? -96.542 -52.291 171.877 1.00 68.09 56 GLY F CA 1
ATOM 8129 C C . GLY F 1 56 ? -96.065 -50.855 171.757 1.00 71.46 56 GLY F C 1
ATOM 8130 O O . GLY F 1 56 ? -96.112 -50.093 172.724 1.00 68.02 56 GLY F O 1
ATOM 8131 N N . CYS F 1 57 ? -95.596 -50.487 170.568 1.00 69.45 57 CYS F N 1
ATOM 8132 C CA . CYS F 1 57 ? -95.201 -49.110 170.293 1.00 69.78 57 CYS F CA 1
ATOM 8133 C C . CYS F 1 57 ? -96.124 -48.487 169.247 1.00 68.43 57 CYS F C 1
ATOM 8134 O O . CYS F 1 57 ? -96.461 -49.119 168.244 1.00 65.78 57 CYS F O 1
ATOM 8137 N N . TYR F 1 58 ? -96.530 -47.243 169.495 1.00 67.23 58 TYR F N 1
ATOM 8138 C CA . TYR F 1 58 ? -97.574 -46.593 168.707 1.00 65.73 58 TYR F CA 1
ATOM 8139 C C . TYR F 1 58 ? -97.199 -45.178 168.285 1.00 69.61 58 TYR F C 1
ATOM 8140 O O . TYR F 1 58 ? -96.324 -44.552 168.884 1.00 71.28 58 TYR F O 1
ATOM 8149 N N . SER F 1 59 ? -97.879 -44.675 167.259 1.00 74.47 59 SER F N 1
ATOM 8150 C CA . SER F 1 59 ? -97.712 -43.289 166.843 1.00 71.34 59 SER F CA 1
ATOM 8151 C C . SER F 1 59 ? -98.441 -42.359 167.802 1.00 69.31 59 SER F C 1
ATOM 8152 O O . SER F 1 59 ? -98.086 -41.187 167.935 1.00 70.62 59 SER F O 1
ATOM 8155 N N . SER F 1 60 ? -99.462 -42.891 168.471 1.00 61.37 60 SER F N 1
ATOM 8156 C CA . SER F 1 60 ? -100.212 -42.129 169.465 1.00 58.21 60 SER F CA 1
ATOM 8157 C C . SER F 1 60 ? -101.055 -43.032 170.363 1.00 50.96 60 SER F C 1
ATOM 8158 O O . SER F 1 60 ? -101.502 -44.099 169.946 1.00 53.78 60 SER F O 1
ATOM 8161 N N . LEU F 1 61 ? -101.258 -42.596 171.601 1.00 51.13 61 LEU F N 1
ATOM 8162 C CA . LEU F 1 61 ? -102.157 -43.278 172.524 1.00 48.00 61 LEU F CA 1
ATOM 8163 C C . LEU F 1 61 ? -103.200 -42.304 173.057 1.00 46.10 61 LEU F C 1
ATOM 8164 O O . LEU F 1 61 ? -102.854 -41.293 173.677 1.00 49.45 61 LEU F O 1
ATOM 8169 N N . THR F 1 62 ? -104.472 -42.613 172.818 1.00 36.09 62 THR F N 1
ATOM 8170 C CA . THR F 1 62 ? -105.566 -41.744 173.230 1.00 40.94 62 THR F CA 1
ATOM 8171 C C . THR F 1 62 ? -106.379 -42.339 174.376 1.00 39.86 62 THR F C 1
ATOM 8172 O O . THR F 1 62 ? -106.709 -43.528 174.371 1.00 35.12 62 THR F O 1
ATOM 8176 N N . VAL F 1 63 ? -106.703 -41.507 175.361 1.00 40.05 63 VAL F N 1
ATOM 8177 C CA . VAL F 1 63 ? -107.550 -41.940 176.467 1.00 38.77 63 VAL F CA 1
ATOM 8178 C C . VAL F 1 63 ? -108.776 -41.044 176.641 1.00 39.61 63 VAL F C 1
ATOM 8179 O O . VAL F 1 63 ? -108.662 -39.894 177.081 1.00 39.92 63 VAL F O 1
ATOM 8183 N N . ASP F 1 64 ? -109.945 -41.574 176.296 1.00 33.33 64 ASP F N 1
ATOM 8184 C CA . ASP F 1 64 ? -111.204 -40.894 176.585 1.00 34.65 64 ASP F CA 1
ATOM 8185 C C . ASP F 1 64 ? -111.717 -41.331 177.946 1.00 38.00 64 ASP F C 1
ATOM 8186 O O . ASP F 1 64 ? -111.636 -42.516 178.291 1.00 36.50 64 ASP F O 1
ATOM 8191 N N . TYR F 1 65 ? -112.245 -40.396 178.730 1.00 30.59 65 TYR F N 1
ATOM 8192 C CA . TYR F 1 65 ? -112.827 -40.805 180.003 1.00 35.49 65 TYR F CA 1
ATOM 8193 C C . TYR F 1 65 ? -113.987 -39.932 180.450 1.00 32.75 65 TYR F C 1
ATOM 8194 O O . TYR F 1 65 ? -114.145 -38.800 180.004 1.00 33.72 65 TYR F O 1
ATOM 8203 N N . PHE F 1 66 ? -114.805 -40.499 181.329 1.00 32.36 66 PHE F N 1
ATOM 8204 C CA . PHE F 1 66 ? -116.020 -39.858 181.794 1.00 30.32 66 PHE F CA 1
ATOM 8205 C C . PHE F 1 66 ? -116.624 -40.613 182.968 1.00 38.21 66 PHE F C 1
ATOM 8206 O O . PHE F 1 66 ? -116.319 -41.793 183.186 1.00 42.02 66 PHE F O 1
ATOM 8214 N N . ALA F 1 67 ? -117.472 -39.927 183.727 1.00 32.04 67 ALA F N 1
ATOM 8215 C CA . ALA F 1 67 ? -118.241 -40.564 184.785 1.00 35.50 67 ALA F CA 1
ATOM 8216 C C . ALA F 1 67 ? -119.224 -41.538 184.156 1.00 37.06 67 ALA F C 1
ATOM 8217 O O . ALA F 1 67 ? -119.840 -41.228 183.137 1.00 34.36 67 ALA F O 1
ATOM 8219 N N . TYR F 1 68 ? -119.362 -42.717 184.755 1.00 36.99 68 TYR F N 1
ATOM 8220 C CA . TYR F 1 68 ? -120.210 -43.755 184.175 1.00 42.44 68 TYR F CA 1
ATOM 8221 C C . TYR F 1 68 ? -120.489 -44.869 185.177 1.00 43.46 68 TYR F C 1
ATOM 8222 O O . TYR F 1 68 ? -119.564 -45.509 185.679 1.00 44.20 68 TYR F O 1
ATOM 8231 N N . SER F 1 69 ? -121.763 -45.094 185.482 1.00 46.50 69 SER F N 1
ATOM 8232 C CA . SER F 1 69 ? -122.113 -46.153 186.426 1.00 54.48 69 SER F CA 1
ATOM 8233 C C . SER F 1 69 ? -121.906 -47.519 185.773 1.00 51.12 69 SER F C 1
ATOM 8234 O O . SER F 1 69 ? -122.400 -47.782 184.675 1.00 48.90 69 SER F O 1
ATOM 8237 N N . THR F 1 70 ? -121.157 -48.374 186.464 1.00 47.86 70 THR F N 1
ATOM 8238 C CA . THR F 1 70 ? -120.682 -49.646 185.920 1.00 48.22 70 THR F CA 1
ATOM 8239 C C . THR F 1 70 ? -121.809 -50.563 185.424 1.00 52.65 70 THR F C 1
ATOM 8240 O O . THR F 1 70 ? -121.642 -51.290 184.435 1.00 46.85 70 THR F O 1
ATOM 8244 N N . ASP F 1 71 ? -122.965 -50.504 186.078 1.00 57.08 71 ASP F N 1
ATOM 8245 C CA . ASP F 1 71 ? -124.078 -51.376 185.710 1.00 59.47 71 ASP F CA 1
ATOM 8246 C C . ASP F 1 71 ? -124.654 -51.055 184.329 1.00 62.39 71 ASP F C 1
ATOM 8247 O O . ASP F 1 71 ? -125.531 -51.768 183.842 1.00 64.01 71 ASP F O 1
ATOM 8252 N N . MET F 1 72 ? -124.164 -49.987 183.703 1.00 54.71 72 MET F N 1
ATOM 8253 C CA . MET F 1 72 ? -124.574 -49.653 182.343 1.00 49.81 72 MET F CA 1
ATOM 8254 C C . MET F 1 72 ? -123.527 -50.076 181.312 1.00 49.11 72 MET F C 1
ATOM 8255 O O . MET F 1 72 ? -123.527 -49.593 180.181 1.00 46.81 72 MET F O 1
ATOM 8260 N N . SER F 1 73 ? -122.649 -50.991 181.712 1.00 49.43 73 SER F N 1
ATOM 8261 C CA . SER F 1 73 ? -121.578 -51.500 180.855 1.00 50.59 73 SER F CA 1
ATOM 8262 C C . SER F 1 73 ? -122.041 -51.999 179.489 1.00 53.29 73 SER F C 1
ATOM 8263 O O . SER F 1 73 ? -121.365 -51.789 178.481 1.00 53.94 73 SER F O 1
ATOM 8266 N N . SER F 1 74 ? -123.190 -52.666 179.461 1.00 54.22 74 SER F N 1
ATOM 8267 C CA . SER F 1 74 ? -123.669 -53.303 178.238 1.00 56.27 74 SER F CA 1
ATOM 8268 C C . SER F 1 74 ? -124.016 -52.295 177.143 1.00 57.14 74 SER F C 1
ATOM 8269 O O . SER F 1 74 ? -124.004 -52.629 175.959 1.00 57.50 74 SER F O 1
ATOM 8272 N N . TYR F 1 75 ? -124.309 -51.058 177.530 1.00 62.14 75 TYR F N 1
ATOM 8273 C CA . TYR F 1 75 ? -124.691 -50.048 176.550 1.00 59.01 75 TYR F CA 1
ATOM 8274 C C . TYR F 1 75 ? -123.488 -49.451 175.820 1.00 55.96 75 TYR F C 1
ATOM 8275 O O . TYR F 1 75 ? -123.652 -48.735 174.835 1.00 57.37 75 TYR F O 1
ATOM 8284 N N . LEU F 1 76 ? -122.283 -49.747 176.298 1.00 53.66 76 LEU F N 1
ATOM 8285 C CA . LEU F 1 76 ? -121.068 -49.311 175.611 1.00 53.79 76 LEU F CA 1
ATOM 8286 C C . LEU F 1 76 ? -120.569 -50.387 174.648 1.00 59.06 76 LEU F C 1
ATOM 8287 O O . LEU F 1 76 ? -119.716 -50.128 173.799 1.00 64.23 76 LEU F O 1
ATOM 8292 N N . GLN F 1 77 ? -121.115 -51.593 174.790 1.00 101.95 77 GLN F N 1
ATOM 8293 C CA . GLN F 1 77 ? -120.696 -52.754 174.004 1.00 105.21 77 GLN F CA 1
ATOM 8294 C C . GLN F 1 77 ? -120.835 -52.530 172.491 1.00 109.50 77 GLN F C 1
ATOM 8295 O O . GLN F 1 77 ? -121.542 -51.614 172.060 1.00 108.14 77 GLN F O 1
ATOM 8301 N N . PRO F 1 78 ? -120.133 -53.350 171.682 1.00 83.42 78 PRO F N 1
ATOM 8302 C CA . PRO F 1 78 ? -120.167 -53.204 170.220 1.00 83.65 78 PRO F CA 1
ATOM 8303 C C . PRO F 1 78 ? -121.554 -53.392 169.603 1.00 90.69 78 PRO F C 1
ATOM 8304 O O . PRO F 1 78 ? -122.258 -54.350 169.934 1.00 91.33 78 PRO F O 1
ATOM 8308 N N . GLY F 1 79 ? -121.929 -52.476 168.711 1.00 82.12 79 GLY F N 1
ATOM 8309 C CA . GLY F 1 79 ? -123.189 -52.552 167.992 1.00 84.61 79 GLY F CA 1
ATOM 8310 C C . GLY F 1 79 ? -124.407 -52.519 168.893 1.00 82.07 79 GLY F C 1
ATOM 8311 O O . GLY F 1 79 ? -125.465 -53.039 168.544 1.00 86.05 79 GLY F O 1
ATOM 8312 N N . SER F 1 80 ? -124.255 -51.900 170.057 1.00 77.34 80 SER F N 1
ATOM 8313 C CA . SER F 1 80 ? -125.318 -51.872 171.050 1.00 74.40 80 SER F CA 1
ATOM 8314 C C . SER F 1 80 ? -126.422 -50.893 170.665 1.00 76.20 80 SER F C 1
ATOM 8315 O O . SER F 1 80 ? -126.160 -49.845 170.073 1.00 73.98 80 SER F O 1
ATOM 8318 N N . ALA F 1 81 ? -127.658 -51.250 170.995 1.00 90.76 81 ALA F N 1
ATOM 8319 C CA . ALA F 1 81 ? -128.783 -50.339 170.839 1.00 91.64 81 ALA F CA 1
ATOM 8320 C C . ALA F 1 81 ? -128.833 -49.401 172.044 1.00 89.37 81 ALA F C 1
ATOM 8321 O O . ALA F 1 81 ? -128.130 -49.619 173.032 1.00 87.48 81 ALA F O 1
ATOM 8323 N N . GLY F 1 82 ? -129.649 -48.356 171.968 1.00 54.57 82 GLY F N 1
ATOM 8324 C CA . GLY F 1 82 ? -129.835 -47.481 173.112 1.00 55.53 82 GLY F CA 1
ATOM 8325 C C . GLY F 1 82 ? -129.102 -46.154 173.033 1.00 46.93 82 GLY F C 1
ATOM 8326 O O . GLY F 1 82 ? -128.166 -45.992 172.257 1.00 47.06 82 GLY F O 1
ATOM 8327 N N . ALA F 1 83 ? -129.514 -45.216 173.878 1.00 49.81 83 ALA F N 1
ATOM 8328 C CA . ALA F 1 83 ? -129.108 -43.816 173.763 1.00 53.38 83 ALA F CA 1
ATOM 8329 C C . ALA F 1 83 ? -127.596 -43.571 173.882 1.00 47.08 83 ALA F C 1
ATOM 8330 O O . ALA F 1 83 ? -127.070 -42.647 173.260 1.00 44.19 83 ALA F O 1
ATOM 8332 N N . ILE F 1 84 ? -126.903 -44.391 174.667 1.00 43.64 84 ILE F N 1
ATOM 8333 C CA . ILE F 1 84 ? -125.469 -44.199 174.892 1.00 45.38 84 ILE F CA 1
ATOM 8334 C C . ILE F 1 84 ? -124.673 -44.176 173.580 1.00 45.02 84 ILE F C 1
ATOM 8335 O O . ILE F 1 84 ? -123.963 -43.211 173.290 1.00 36.26 84 ILE F O 1
ATOM 8340 N N . VAL F 1 85 ? -124.816 -45.225 172.777 1.00 44.98 85 VAL F N 1
ATOM 8341 C CA . VAL F 1 85 ? -124.118 -45.313 171.497 1.00 43.19 85 VAL F CA 1
ATOM 8342 C C . VAL F 1 85 ? -124.636 -44.303 170.451 1.00 48.04 85 VAL F C 1
ATOM 8343 O O . VAL F 1 85 ? -123.857 -43.757 169.666 1.00 46.83 85 VAL F O 1
ATOM 8347 N N . GLN F 1 86 ? -125.940 -44.037 170.438 1.00 45.60 86 GLN F N 1
ATOM 8348 C CA . GLN F 1 86 ? -126.492 -43.117 169.441 1.00 51.21 86 GLN F CA 1
ATOM 8349 C C . GLN F 1 86 ? -126.191 -41.647 169.723 1.00 48.73 86 GLN F C 1
ATOM 8350 O O . GLN F 1 86 ? -125.950 -40.874 168.795 1.00 48.46 86 GLN F O 1
ATOM 8356 N N . PHE F 1 87 ? -126.209 -41.258 170.993 1.00 40.58 87 PHE F N 1
ATOM 8357 C CA . PHE F 1 87 ? -126.190 -39.836 171.324 1.00 40.71 87 PHE F CA 1
ATOM 8358 C C . PHE F 1 87 ? -125.096 -39.406 172.300 1.00 37.82 87 PHE F C 1
ATOM 8359 O O . PHE F 1 87 ? -124.992 -38.225 172.629 1.00 37.76 87 PHE F O 1
ATOM 8367 N N . ASN F 1 88 ? -124.282 -40.345 172.763 1.00 38.94 88 ASN F N 1
ATOM 8368 C CA . ASN F 1 88 ? -123.309 -40.018 173.799 1.00 39.97 88 ASN F CA 1
ATOM 8369 C C . ASN F 1 88 ? -121.871 -40.410 173.459 1.00 40.63 88 ASN F C 1
ATOM 8370 O O . ASN F 1 88 ? -120.987 -39.550 173.415 1.00 38.55 88 ASN F O 1
ATOM 8375 N N . TYR F 1 89 ? -121.634 -41.698 173.233 1.00 36.16 89 TYR F N 1
ATOM 8376 C CA . TYR F 1 89 ? -120.304 -42.169 172.857 1.00 38.34 89 TYR F CA 1
ATOM 8377 C C . TYR F 1 89 ? -120.379 -43.475 172.075 1.00 40.23 89 TYR F C 1
ATOM 8378 O O . TYR F 1 89 ? -120.812 -44.492 172.605 1.00 43.20 89 TYR F O 1
ATOM 8387 N N . LYS F 1 90 ? -119.954 -43.439 170.817 1.00 36.01 90 LYS F N 1
ATOM 8388 C CA . LYS F 1 90 ? -119.856 -44.640 170.007 1.00 40.28 90 LYS F CA 1
ATOM 8389 C C . LYS F 1 90 ? -118.397 -45.004 169.808 1.00 40.61 90 LYS F C 1
ATOM 8390 O O . LYS F 1 90 ? -117.698 -44.363 169.023 1.00 37.74 90 LYS F O 1
ATOM 8396 N N . GLN F 1 91 ? -117.950 -46.038 170.517 1.00 44.65 91 GLN F N 1
ATOM 8397 C CA . GLN F 1 91 ? -116.554 -46.460 170.481 1.00 45.92 91 GLN F CA 1
ATOM 8398 C C . GLN F 1 91 ? -116.095 -46.742 169.053 1.00 46.54 91 GLN F C 1
ATOM 8399 O O . GLN F 1 91 ? -116.775 -47.430 168.294 1.00 45.99 91 GLN F O 1
ATOM 8405 N N . ASP F 1 92 ? -114.941 -46.188 168.699 1.00 43.35 92 ASP F N 1
ATOM 8406 C CA . ASP F 1 92 ? -114.371 -46.345 167.367 1.00 45.18 92 ASP F CA 1
ATOM 8407 C C . ASP F 1 92 ? -113.576 -47.642 167.281 1.00 49.37 92 ASP F C 1
ATOM 8408 O O . ASP F 1 92 ? -112.477 -47.740 167.823 1.00 50.29 92 ASP F O 1
ATOM 8413 N N . PHE F 1 93 ? -114.128 -48.634 166.589 1.00 61.05 93 PHE F N 1
ATOM 8414 C CA . PHE F 1 93 ? -113.479 -49.939 166.500 1.00 61.43 93 PHE F CA 1
ATOM 8415 C C . PHE F 1 93 ? -112.621 -50.074 165.246 1.00 63.34 93 PHE F C 1
ATOM 8416 O O . PHE F 1 93 ? -112.249 -51.183 164.858 1.00 62.66 93 PHE F O 1
ATOM 8424 N N . SER F 1 94 ? -112.305 -48.948 164.612 1.00 52.48 94 SER F N 1
ATOM 8425 C CA . SER F 1 94 ? -111.440 -48.965 163.436 1.00 55.28 94 SER F CA 1
ATOM 8426 C C . SER F 1 94 ? -109.970 -48.984 163.848 1.00 54.89 94 SER F C 1
ATOM 8427 O O . SER F 1 94 ? -109.079 -49.089 163.007 1.00 54.57 94 SER F O 1
ATOM 8430 N N . ASN F 1 95 ? -109.730 -48.880 165.151 1.00 62.96 95 ASN F N 1
ATOM 8431 C CA . ASN F 1 95 ? -108.391 -49.018 165.716 1.00 62.52 95 ASN F CA 1
ATOM 8432 C C . ASN F 1 95 ? -108.417 -49.976 166.904 1.00 58.86 95 ASN F C 1
ATOM 8433 O O . ASN F 1 95 ? -109.477 -50.210 167.479 1.00 58.10 95 ASN F O 1
ATOM 8438 N N . PRO F 1 96 ? -107.253 -50.541 167.271 1.00 54.21 96 PRO F N 1
ATOM 8439 C CA . PRO F 1 96 ? -107.156 -51.284 168.532 1.00 47.93 96 PRO F CA 1
ATOM 8440 C C . PRO F 1 96 ? -107.619 -50.438 169.713 1.00 48.30 96 PRO F C 1
ATOM 8441 O O . PRO F 1 96 ? -107.096 -49.343 169.922 1.00 45.82 96 PRO F O 1
ATOM 8445 N N . THR F 1 97 ? -108.599 -50.933 170.462 1.00 47.21 97 THR F N 1
ATOM 8446 C CA . THR F 1 97 ? -109.192 -50.156 171.545 1.00 46.39 97 THR F CA 1
ATOM 8447 C C . THR F 1 97 ? -109.549 -51.014 172.742 1.00 46.16 97 THR F C 1
ATOM 8448 O O . THR F 1 97 ? -109.994 -52.154 172.598 1.00 47.69 97 THR F O 1
ATOM 8452 N N . CYS F 1 98 ? -109.365 -50.447 173.928 1.00 44.82 98 CYS F N 1
ATOM 8453 C CA . CYS F 1 98 ? -109.788 -51.104 175.151 1.00 45.59 98 CYS F CA 1
ATOM 8454 C C . CYS F 1 98 ? -110.724 -50.211 175.951 1.00 45.46 98 CYS F C 1
ATOM 8455 O O . CYS F 1 98 ? -110.483 -49.015 176.126 1.00 46.41 98 CYS F O 1
ATOM 8458 N N . ARG F 1 99 ? -111.793 -50.822 176.435 1.00 41.75 99 ARG F N 1
ATOM 8459 C CA . ARG F 1 99 ? -112.815 -50.156 177.218 1.00 39.94 99 ARG F CA 1
ATOM 8460 C C . ARG F 1 99 ? -112.720 -50.652 178.658 1.00 45.21 99 ARG F C 1
ATOM 8461 O O . ARG F 1 99 ? -112.966 -51.829 178.926 1.00 42.58 99 ARG F O 1
ATOM 8469 N N . VAL F 1 100 ? -112.340 -49.771 179.576 1.00 33.95 100 VAL F N 1
ATOM 8470 C CA . VAL F 1 100 ? -112.146 -50.156 180.966 1.00 34.15 100 VAL F CA 1
ATOM 8471 C C . VAL F 1 100 ? -113.113 -49.436 181.899 1.00 37.50 100 VAL F C 1
ATOM 8472 O O . VAL F 1 100 ? -113.274 -48.219 181.821 1.00 38.55 100 VAL F O 1
ATOM 8476 N N . LEU F 1 101 ? -113.754 -50.192 182.784 1.00 36.39 101 LEU F N 1
ATOM 8477 C CA . LEU F 1 101 ? -114.662 -49.613 183.765 1.00 42.32 101 LEU F CA 1
ATOM 8478 C C . LEU F 1 101 ? -114.123 -49.822 185.166 1.00 43.60 101 LEU F C 1
ATOM 8479 O O . LEU F 1 101 ? -113.736 -50.927 185.531 1.00 49.63 101 LEU F O 1
ATOM 8484 N N . ALA F 1 102 ? -114.101 -48.755 185.954 1.00 52.13 102 ALA F N 1
ATOM 8485 C CA . ALA F 1 102 ? -113.534 -48.833 187.290 1.00 52.84 102 ALA F CA 1
ATOM 8486 C C . ALA F 1 102 ? -114.371 -48.085 188.314 1.00 51.77 102 ALA F C 1
ATOM 8487 O O . ALA F 1 102 ? -115.291 -47.341 187.971 1.00 51.22 102 ALA F O 1
ATOM 8489 N N . THR F 1 103 ? -114.046 -48.313 189.580 1.00 46.51 103 THR F N 1
ATOM 8490 C CA . THR F 1 103 ? -114.670 -47.610 190.685 1.00 49.36 103 THR F CA 1
ATOM 8491 C C . THR F 1 103 ? -113.611 -46.755 191.360 1.00 51.20 103 THR F C 1
ATOM 8492 O O . THR F 1 103 ? -112.508 -47.227 191.636 1.00 50.17 103 THR F O 1
ATOM 8496 N N . VAL F 1 104 ? -113.935 -45.491 191.606 1.00 48.97 104 VAL F N 1
ATOM 8497 C CA . VAL F 1 104 ? -113.000 -44.614 192.291 1.00 51.82 104 VAL F CA 1
ATOM 8498 C C . VAL F 1 104 ? -113.050 -44.898 193.784 1.00 54.91 104 VAL F C 1
ATOM 8499 O O . VAL F 1 104 ? -114.060 -44.637 194.436 1.00 53.46 104 VAL F O 1
ATOM 8503 N N . PRO F 1 105 ? -111.959 -45.455 194.328 1.00 58.80 105 PRO F N 1
ATOM 8504 C CA . PRO F 1 105 ? -111.906 -45.761 195.758 1.00 65.90 105 PRO F CA 1
ATOM 8505 C C . PRO F 1 105 ? -111.737 -44.474 196.544 1.00 71.93 105 PRO F C 1
ATOM 8506 O O . PRO F 1 105 ? -111.159 -43.527 196.013 1.00 70.49 105 PRO F O 1
ATOM 8510 N N . GLN F 1 106 ? -112.225 -44.415 197.777 1.00 107.04 106 GLN F N 1
ATOM 8511 C CA . GLN F 1 106 ? -112.103 -43.168 198.518 1.00 108.54 106 GLN F CA 1
ATOM 8512 C C . GLN F 1 106 ? -110.679 -42.970 199.038 1.00 110.13 106 GLN F C 1
ATOM 8513 O O . GLN F 1 106 ? -110.375 -41.937 199.624 1.00 116.33 106 GLN F O 1
ATOM 8519 N N . ASN F 1 107 ? -109.785 -43.932 198.819 1.00 98.07 107 ASN F N 1
ATOM 8520 C CA . ASN F 1 107 ? -108.385 -43.662 199.139 1.00 99.66 107 ASN F CA 1
ATOM 8521 C C . ASN F 1 107 ? -107.815 -42.667 198.117 1.00 95.26 107 ASN F C 1
ATOM 8522 O O . ASN F 1 107 ? -106.713 -42.147 198.284 1.00 93.05 107 ASN F O 1
ATOM 8527 N N . LEU F 1 108 ? -108.593 -42.403 197.067 1.00 81.31 108 LEU F N 1
ATOM 8528 C CA . LEU F 1 108 ? -108.212 -41.484 195.997 1.00 76.80 108 LEU F CA 1
ATOM 8529 C C . LEU F 1 108 ? -109.017 -40.183 196.079 1.00 72.50 108 LEU F C 1
ATOM 8530 O O . LEU F 1 108 ? -110.123 -40.086 195.545 1.00 73.61 108 LEU F O 1
ATOM 8535 N N . THR F 1 109 ? -108.446 -39.184 196.745 1.00 78.75 109 THR F N 1
ATOM 8536 C CA . THR F 1 109 ? -109.163 -37.957 197.094 1.00 76.92 109 THR F CA 1
ATOM 8537 C C . THR F 1 109 ? -109.225 -36.928 195.962 1.00 71.88 109 THR F C 1
ATOM 8538 O O . THR F 1 109 ? -110.233 -36.236 195.798 1.00 69.25 109 THR F O 1
ATOM 8542 N N . THR F 1 110 ? -108.156 -36.838 195.177 1.00 59.60 110 THR F N 1
ATOM 8543 C CA . THR F 1 110 ? -108.025 -35.781 194.179 1.00 53.33 110 THR F CA 1
ATOM 8544 C C . THR F 1 110 ? -109.124 -35.815 193.105 1.00 52.27 110 THR F C 1
ATOM 8545 O O . THR F 1 110 ? -109.306 -34.847 192.369 1.00 53.56 110 THR F O 1
ATOM 8549 N N . ILE F 1 111 ? -109.856 -36.920 193.015 1.00 60.83 111 ILE F N 1
ATOM 8550 C CA . ILE F 1 111 ? -111.006 -36.985 192.118 1.00 54.75 111 ILE F CA 1
ATOM 8551 C C . ILE F 1 111 ? -112.288 -36.647 192.871 1.00 59.22 111 ILE F C 1
ATOM 8552 O O . ILE F 1 111 ? -112.628 -37.303 193.854 1.00 61.62 111 ILE F O 1
ATOM 8557 N N . THR F 1 112 ? -112.998 -35.622 192.413 1.00 54.37 112 THR F N 1
ATOM 8558 C CA . THR F 1 112 ? -114.246 -35.207 193.056 1.00 54.87 112 THR F CA 1
ATOM 8559 C C . THR F 1 112 ? -115.453 -35.706 192.257 1.00 50.84 112 THR F C 1
ATOM 8560 O O . THR F 1 112 ? -115.362 -35.823 191.040 1.00 47.69 112 THR F O 1
ATOM 8564 N N . LYS F 1 113 ? -116.566 -36.017 192.923 1.00 59.20 113 LYS F N 1
ATOM 8565 C CA . LYS F 1 113 ? -117.747 -36.511 192.215 1.00 57.04 113 LYS F CA 1
ATOM 8566 C C . LYS F 1 113 ? -118.624 -35.360 191.723 1.00 55.47 113 LYS F C 1
ATOM 8567 O O . LYS F 1 113 ? -118.632 -34.264 192.289 1.00 58.69 113 LYS F O 1
ATOM 8573 N N . PRO F 1 114 ? -119.313 -35.585 190.605 1.00 52.16 114 PRO F N 1
ATOM 8574 C CA . PRO F 1 114 ? -120.346 -34.644 190.192 1.00 51.67 114 PRO F CA 1
ATOM 8575 C C . PRO F 1 114 ? -121.576 -34.859 191.059 1.00 58.09 114 PRO F C 1
ATOM 8576 O O . PRO F 1 114 ? -121.629 -35.841 191.802 1.00 63.50 114 PRO F O 1
ATOM 8580 N N . SER F 1 115 ? -122.549 -33.961 190.977 1.00 63.87 115 SER F N 1
ATOM 8581 C CA . SER F 1 115 ? -123.804 -34.173 191.683 1.00 66.20 115 SER F CA 1
ATOM 8582 C C . SER F 1 115 ? -124.593 -35.295 191.010 1.00 66.78 115 SER F C 1
ATOM 8583 O O . SER F 1 115 ? -125.157 -36.161 191.679 1.00 69.96 115 SER F O 1
ATOM 8586 N N . ASN F 1 116 ? -124.614 -35.283 189.681 1.00 59.74 116 ASN F N 1
ATOM 8587 C CA . ASN F 1 116 ? -125.374 -36.269 188.918 1.00 57.99 116 ASN F CA 1
ATOM 8588 C C . ASN F 1 116 ? -124.552 -37.019 187.882 1.00 52.86 116 ASN F C 1
ATOM 8589 O O . ASN F 1 116 ? -123.666 -36.448 187.246 1.00 50.35 116 ASN F O 1
ATOM 8594 N N . TYR F 1 117 ? -124.854 -38.300 187.704 1.00 51.02 117 TYR F N 1
ATOM 8595 C CA . TYR F 1 117 ? -124.523 -38.952 186.449 1.00 46.05 117 TYR F CA 1
ATOM 8596 C C . TYR F 1 117 ? -125.458 -38.350 185.416 1.00 46.89 117 TYR F C 1
ATOM 8597 O O . TYR F 1 117 ? -126.563 -37.927 185.753 1.00 51.64 117 TYR F O 1
ATOM 8606 N N . ALA F 1 118 ? -125.036 -38.305 184.161 1.00 42.88 118 ALA F N 1
ATOM 8607 C CA . ALA F 1 118 ? -125.876 -37.707 183.137 1.00 44.87 118 ALA F CA 1
ATOM 8608 C C . ALA F 1 118 ? -125.567 -38.270 181.765 1.00 43.32 118 ALA F C 1
ATOM 8609 O O . ALA F 1 118 ? -124.421 -38.616 181.470 1.00 42.18 118 ALA F O 1
ATOM 8611 N N . TYR F 1 119 ? -126.597 -38.361 180.931 1.00 40.42 119 TYR F N 1
ATOM 8612 C CA . TYR F 1 119 ? -126.410 -38.735 179.538 1.00 41.03 119 TYR F CA 1
ATOM 8613 C C . TYR F 1 119 ? -127.555 -38.196 178.692 1.00 40.44 119 TYR F C 1
ATOM 8614 O O . TYR F 1 119 ? -128.624 -37.865 179.209 1.00 45.97 119 TYR F O 1
ATOM 8623 N N . LEU F 1 120 ? -127.320 -38.093 177.391 1.00 33.41 120 LEU F N 1
ATOM 8624 C CA . LEU F 1 120 ? -128.327 -37.582 176.472 1.00 38.93 120 LEU F CA 1
ATOM 8625 C C . LEU F 1 120 ? -129.279 -38.687 176.022 1.00 48.23 120 LEU F C 1
ATOM 8626 O O . LEU F 1 120 ? -128.861 -39.832 175.826 1.00 41.99 120 LEU F O 1
ATOM 8631 N N . THR F 1 121 ? -130.554 -38.338 175.859 1.00 48.83 121 THR F N 1
ATOM 8632 C CA . THR F 1 121 ? -131.566 -39.306 175.445 1.00 52.74 121 THR F CA 1
ATOM 8633 C C . THR F 1 121 ? -131.958 -39.107 173.990 1.00 53.15 121 THR F C 1
ATOM 8634 O O . THR F 1 121 ? -132.548 -39.996 173.376 1.00 55.48 121 THR F O 1
ATOM 8638 N N . GLU F 1 122 ? -131.626 -37.945 173.436 1.00 50.11 122 GLU F N 1
ATOM 8639 C CA . GLU F 1 122 ? -131.938 -37.663 172.037 1.00 52.21 122 GLU F CA 1
ATOM 8640 C C . GLU F 1 122 ? -131.214 -36.431 171.507 1.00 53.05 122 GLU F C 1
ATOM 8641 O O . GLU F 1 122 ? -130.914 -35.496 172.252 1.00 51.58 122 GLU F O 1
ATOM 8647 N N . CYS F 1 123 ? -130.939 -36.453 170.207 1.00 52.13 123 CYS F N 1
ATOM 8648 C CA . CYS F 1 123 ? -130.373 -35.316 169.494 1.00 54.29 123 CYS F CA 1
ATOM 8649 C C . CYS F 1 123 ? -130.911 -35.316 168.065 1.00 58.73 123 CYS F C 1
ATOM 8650 O O . CYS F 1 123 ? -130.613 -36.220 167.283 1.00 57.77 123 CYS F O 1
ATOM 8653 N N . TYR F 1 124 ? -131.710 -34.312 167.720 1.00 53.08 124 TYR F N 1
ATOM 8654 C CA . TYR F 1 124 ? -132.381 -34.325 166.423 1.00 60.54 124 TYR F CA 1
ATOM 8655 C C . TYR F 1 124 ? -132.588 -32.942 165.826 1.00 55.81 124 TYR F C 1
ATOM 8656 O O . TYR F 1 124 ? -132.540 -31.935 166.531 1.00 57.65 124 TYR F O 1
ATOM 8665 N N . LYS F 1 125 ? -132.841 -32.915 164.521 1.00 66.14 125 LYS F N 1
ATOM 8666 C CA . LYS F 1 125 ? -133.230 -31.696 163.821 1.00 74.53 125 LYS F CA 1
ATOM 8667 C C . LYS F 1 125 ? -134.685 -31.796 163.380 1.00 78.33 125 LYS F C 1
ATOM 8668 O O . LYS F 1 125 ? -135.097 -32.820 162.835 1.00 83.04 125 LYS F O 1
ATOM 8674 N N . THR F 1 126 ? -135.467 -30.747 163.618 1.00 79.37 126 THR F N 1
ATOM 8675 C CA . THR F 1 126 ? -136.866 -30.758 163.201 1.00 85.71 126 THR F CA 1
ATOM 8676 C C . THR F 1 126 ? -136.950 -30.732 161.678 1.00 92.17 126 THR F C 1
ATOM 8677 O O . THR F 1 126 ? -136.542 -29.769 161.029 1.00 92.13 126 THR F O 1
ATOM 8681 N N . SER F 1 127 ? -137.480 -31.814 161.123 1.00 92.71 127 SER F N 1
ATOM 8682 C CA . SER F 1 127 ? -137.460 -32.059 159.687 1.00 99.87 127 SER F CA 1
ATOM 8683 C C . SER F 1 127 ? -138.748 -31.653 158.984 1.00 108.00 127 SER F C 1
ATOM 8684 O O . SER F 1 127 ? -138.933 -30.494 158.603 1.00 109.33 127 SER F O 1
ATOM 8687 N N . ALA F 1 128 ? -139.615 -32.643 158.805 1.00 112.51 128 ALA F N 1
ATOM 8688 C CA . ALA F 1 128 ? -140.923 -32.494 158.181 1.00 118.92 128 ALA F CA 1
ATOM 8689 C C . ALA F 1 128 ? -141.620 -33.836 158.341 1.00 120.44 128 ALA F C 1
ATOM 8690 O O . ALA F 1 128 ? -142.841 -33.914 158.480 1.00 122.64 128 ALA F O 1
ATOM 8692 N N . TYR F 1 129 ? -140.810 -34.891 158.328 1.00 150.53 129 TYR F N 1
ATOM 8693 C CA . TYR F 1 129 ? -141.255 -36.237 158.671 1.00 152.00 129 TYR F CA 1
ATOM 8694 C C . TYR F 1 129 ? -141.305 -36.391 160.182 1.00 149.47 129 TYR F C 1
ATOM 8695 O O . TYR F 1 129 ? -141.751 -37.415 160.701 1.00 149.37 129 TYR F O 1
ATOM 8704 N N . GLY F 1 130 ? -140.830 -35.365 160.881 1.00 119.85 130 GLY F N 1
ATOM 8705 C CA . GLY F 1 130 ? -140.773 -35.379 162.329 1.00 115.96 130 GLY F CA 1
ATOM 8706 C C . GLY F 1 130 ? -139.350 -35.231 162.832 1.00 107.43 130 GLY F C 1
ATOM 8707 O O . GLY F 1 130 ? -138.577 -34.417 162.321 1.00 104.99 130 GLY F O 1
ATOM 8708 N N . LYS F 1 131 ? -139.001 -36.025 163.837 1.00 91.12 131 LYS F N 1
ATOM 8709 C CA . LYS F 1 131 ? -137.669 -35.963 164.419 1.00 83.80 131 LYS F CA 1
ATOM 8710 C C . LYS F 1 131 ? -136.618 -36.604 163.517 1.00 84.10 131 LYS F C 1
ATOM 8711 O O . LYS F 1 131 ? -136.532 -37.829 163.419 1.00 80.13 131 LYS F O 1
ATOM 8717 N N . ASN F 1 132 ? -135.825 -35.768 162.854 1.00 84.29 132 ASN F N 1
ATOM 8718 C CA . ASN F 1 132 ? -134.663 -36.252 162.122 1.00 80.94 132 ASN F CA 1
ATOM 8719 C C . ASN F 1 132 ? -133.476 -36.395 163.069 1.00 76.44 132 ASN F C 1
ATOM 8720 O O . ASN F 1 132 ? -132.819 -35.413 163.414 1.00 73.76 132 ASN F O 1
ATOM 8725 N N . TYR F 1 133 ? -133.209 -37.625 163.490 1.00 65.93 133 TYR F N 1
ATOM 8726 C CA . TYR F 1 133 ? -132.204 -37.884 164.514 1.00 61.42 133 TYR F CA 1
ATOM 8727 C C . TYR F 1 133 ? -130.770 -37.801 163.994 1.00 59.24 133 TYR F C 1
ATOM 8728 O O . TYR F 1 133 ? -130.464 -38.275 162.899 1.00 59.95 133 TYR F O 1
ATOM 8737 N N . LEU F 1 134 ? -129.898 -37.195 164.798 1.00 56.55 134 LEU F N 1
ATOM 8738 C CA . LEU F 1 134 ? -128.477 -37.097 164.478 1.00 53.55 134 LEU F CA 1
ATOM 8739 C C . LEU F 1 134 ? -127.645 -37.966 165.420 1.00 52.96 134 LEU F C 1
ATOM 8740 O O . LEU F 1 134 ? -127.539 -37.681 166.613 1.00 50.32 134 LEU F O 1
ATOM 8745 N N . TYR F 1 135 ? -127.053 -39.021 164.872 1.00 52.86 135 TYR F N 1
ATOM 8746 C CA . TYR F 1 135 ? -126.333 -40.002 165.675 1.00 57.52 135 TYR F CA 1
ATOM 8747 C C . TYR F 1 135 ? -124.828 -39.730 165.713 1.00 53.88 135 TYR F C 1
ATOM 8748 O O . TYR F 1 135 ? -124.261 -39.201 164.756 1.00 51.75 135 TYR F O 1
ATOM 8757 N N . ASN F 1 136 ? -124.184 -40.091 166.820 1.00 55.25 136 ASN F N 1
ATOM 8758 C CA . ASN F 1 136 ? -122.738 -39.909 166.933 1.00 55.45 136 ASN F CA 1
ATOM 8759 C C . ASN F 1 136 ? -121.980 -40.709 165.887 1.00 56.41 136 ASN F C 1
ATOM 8760 O O . ASN F 1 136 ? -122.278 -41.883 165.652 1.00 56.62 136 ASN F O 1
ATOM 8765 N N . ALA F 1 137 ? -121.004 -40.073 165.251 1.00 44.30 137 ALA F N 1
ATOM 8766 C CA . ALA F 1 137 ? -120.033 -40.812 164.462 1.00 41.11 137 ALA F CA 1
ATOM 8767 C C . ALA F 1 137 ? -119.065 -41.470 165.445 1.00 40.79 137 ALA F C 1
ATOM 8768 O O . ALA F 1 137 ? -118.915 -40.990 166.572 1.00 39.47 137 ALA F O 1
ATOM 8770 N N . PRO F 1 138 ? -118.437 -42.589 165.044 1.00 45.40 138 PRO F N 1
ATOM 8771 C CA . PRO F 1 138 ? -117.497 -43.303 165.916 1.00 42.17 138 PRO F CA 1
ATOM 8772 C C . PRO F 1 138 ? -116.351 -42.421 166.409 1.00 40.36 138 PRO F C 1
ATOM 8773 O O . PRO F 1 138 ? -115.579 -41.909 165.603 1.00 41.27 138 PRO F O 1
ATOM 8777 N N . GLY F 1 139 ? -116.255 -42.247 167.721 1.00 43.91 139 GLY F N 1
ATOM 8778 C CA . GLY F 1 139 ? -115.159 -41.504 168.317 1.00 47.74 139 GLY F CA 1
ATOM 8779 C C . GLY F 1 139 ? -115.367 -40.000 168.379 1.00 43.71 139 GLY F C 1
ATOM 8780 O O . GLY F 1 139 ? -114.495 -39.271 168.854 1.00 41.82 139 GLY F O 1
ATOM 8781 N N . ALA F 1 140 ? -116.520 -39.534 167.909 1.00 35.90 140 ALA F N 1
ATOM 8782 C CA . ALA F 1 140 ? -116.788 -38.101 167.844 1.00 37.06 140 ALA F CA 1
ATOM 8783 C C . ALA F 1 140 ? -117.755 -37.649 168.939 1.00 38.15 140 ALA F C 1
ATOM 8784 O O . ALA F 1 140 ? -118.414 -38.468 169.579 1.00 41.47 140 ALA F O 1
ATOM 8786 N N . TYR F 1 141 ? -117.839 -36.341 169.152 1.00 35.84 141 TYR F N 1
ATOM 8787 C CA . TYR F 1 141 ? -118.837 -35.792 170.059 1.00 36.92 141 TYR F CA 1
ATOM 8788 C C . TYR F 1 141 ? -120.155 -35.663 169.310 1.00 38.15 141 TYR F C 1
ATOM 8789 O O . TYR F 1 141 ? -120.160 -35.567 168.085 1.00 36.25 141 TYR F O 1
ATOM 8798 N N . THR F 1 142 ? -121.264 -35.681 170.045 1.00 34.69 142 THR F N 1
ATOM 8799 C CA . THR F 1 142 ? -122.574 -35.426 169.459 1.00 40.50 142 THR F CA 1
ATOM 8800 C C . THR F 1 142 ? -122.600 -34.045 168.820 1.00 43.27 142 THR F C 1
ATOM 8801 O O . THR F 1 142 ? -121.900 -33.142 169.273 1.00 41.77 142 THR F O 1
ATOM 8805 N N . PRO F 1 143 ? -123.401 -33.873 167.757 1.00 44.81 143 PRO F N 1
ATOM 8806 C CA . PRO F 1 143 ? -123.607 -32.522 167.226 1.00 39.95 143 PRO F CA 1
ATOM 8807 C C . PRO F 1 143 ? -124.412 -31.659 168.193 1.00 42.70 143 PRO F C 1
ATOM 8808 O O . PRO F 1 143 ? -124.546 -30.459 167.979 1.00 42.61 143 PRO F O 1
ATOM 8812 N N . CYS F 1 144 ? -124.929 -32.269 169.255 1.00 44.10 144 CYS F N 1
ATOM 8813 C CA . CYS F 1 144 ? -125.710 -31.542 170.247 1.00 46.92 144 CYS F CA 1
ATOM 8814 C C . CYS F 1 144 ? -124.880 -31.033 171.437 1.00 42.00 144 CYS F C 1
ATOM 8815 O O . CYS F 1 144 ? -125.445 -30.553 172.421 1.00 44.45 144 CYS F O 1
ATOM 8818 N N . LEU F 1 145 ? -123.554 -31.121 171.345 1.00 43.23 145 LEU F N 1
ATOM 8819 C CA . LEU F 1 145 ? -122.689 -30.826 172.496 1.00 40.87 145 LEU F CA 1
ATOM 8820 C C . LEU F 1 145 ? -122.854 -29.394 173.004 1.00 40.34 145 LEU F C 1
ATOM 8821 O O . LEU F 1 145 ? -122.892 -29.158 174.217 1.00 37.04 145 LEU F O 1
ATOM 8826 N N . SER F 1 146 ? -122.964 -28.448 172.072 1.00 40.87 146 SER F N 1
ATOM 8827 C CA . SER F 1 146 ? -123.157 -27.046 172.417 1.00 42.93 146 SER F CA 1
ATOM 8828 C C . SER F 1 146 ? -124.419 -26.849 173.255 1.00 46.92 146 SER F C 1
ATOM 8829 O O . SER F 1 146 ? -124.399 -26.144 174.266 1.00 44.78 146 SER F O 1
ATOM 8832 N N . LEU F 1 147 ? -125.514 -27.472 172.835 1.00 37.62 147 LEU F N 1
ATOM 8833 C CA . LEU F 1 147 ? -126.774 -27.320 173.549 1.00 40.17 147 LEU F CA 1
ATOM 8834 C C . LEU F 1 147 ? -126.697 -28.008 174.897 1.00 42.15 147 LEU F C 1
ATOM 8835 O O . LEU F 1 147 ? -127.210 -27.497 175.891 1.00 44.00 147 LEU F O 1
ATOM 8840 N N . ALA F 1 148 ? -126.047 -29.171 174.924 1.00 43.25 148 ALA F N 1
ATOM 8841 C CA . ALA F 1 148 ? -125.934 -29.970 176.140 1.00 42.61 148 ALA F CA 1
ATOM 8842 C C . ALA F 1 148 ? -125.070 -29.294 177.200 1.00 41.38 148 ALA F C 1
ATOM 8843 O O . ALA F 1 148 ? -125.178 -29.606 178.387 1.00 42.19 148 ALA F O 1
ATOM 8845 N N . SER F 1 149 ? -124.205 -28.382 176.766 1.00 38.44 149 SER F N 1
ATOM 8846 C CA . SER F 1 149 ? -123.321 -27.668 177.682 1.00 40.43 149 SER F CA 1
ATOM 8847 C C . SER F 1 149 ? -124.084 -26.622 178.489 1.00 41.94 149 SER F C 1
ATOM 8848 O O . SER F 1 149 ? -123.548 -26.044 179.436 1.00 40.16 149 SER F O 1
ATOM 8851 N N . ARG F 1 150 ? -125.337 -26.379 178.121 1.00 43.28 150 ARG F N 1
ATOM 8852 C CA . ARG F 1 150 ? -126.174 -25.456 178.885 1.00 43.20 150 ARG F CA 1
ATOM 8853 C C . ARG F 1 150 ? -126.557 -26.094 180.216 1.00 43.55 150 ARG F C 1
ATOM 8854 O O . ARG F 1 150 ? -126.964 -25.409 181.149 1.00 41.06 150 ARG F O 1
ATOM 8862 N N . GLY F 1 151 ? -126.420 -27.415 180.299 1.00 42.39 151 GLY F N 1
ATOM 8863 C CA . GLY F 1 151 ? -126.589 -28.112 181.563 1.00 43.50 151 GLY F CA 1
ATOM 8864 C C . GLY F 1 151 ? -127.981 -28.662 181.811 1.00 46.21 151 GLY F C 1
ATOM 8865 O O . GLY F 1 151 ? -128.976 -28.148 181.286 1.00 43.78 151 GLY F O 1
ATOM 8866 N N . PHE F 1 152 ? -128.040 -29.719 182.618 1.00 51.09 152 PHE F N 1
ATOM 8867 C CA . PHE F 1 152 ? -129.296 -30.368 182.975 1.00 52.50 152 PHE F CA 1
ATOM 8868 C C . PHE F 1 152 ? -129.471 -30.421 184.489 1.00 53.59 152 PHE F C 1
ATOM 8869 O O . PHE F 1 152 ? -128.688 -31.064 185.185 1.00 56.14 152 PHE F O 1
ATOM 8877 N N . SER F 1 153 ? -130.501 -29.750 184.997 1.00 54.24 153 SER F N 1
ATOM 8878 C CA . SER F 1 153 ? -130.761 -29.750 186.434 1.00 59.62 153 SER F CA 1
ATOM 8879 C C . SER F 1 153 ? -131.990 -30.586 186.773 1.00 59.73 153 SER F C 1
ATOM 8880 O O . SER F 1 153 ? -132.253 -30.870 187.941 1.00 66.02 153 SER F O 1
ATOM 8883 N N . THR F 1 154 ? -132.741 -30.978 185.749 1.00 60.61 154 THR F N 1
ATOM 8884 C CA . THR F 1 154 ? -133.892 -31.856 185.940 1.00 67.40 154 THR F CA 1
ATOM 8885 C C . THR F 1 154 ? -133.917 -32.976 184.903 1.00 63.75 154 THR F C 1
ATOM 8886 O O . THR F 1 154 ? -133.397 -32.824 183.796 1.00 63.51 154 THR F O 1
ATOM 8890 N N . LYS F 1 155 ? -134.526 -34.099 185.268 1.00 66.77 155 LYS F N 1
ATOM 8891 C CA . LYS F 1 155 ? -134.670 -35.226 184.351 1.00 66.53 155 LYS F CA 1
ATOM 8892 C C . LYS F 1 155 ? -135.458 -34.832 183.107 1.00 64.56 155 LYS F C 1
ATOM 8893 O O . LYS F 1 155 ? -136.490 -34.171 183.203 1.00 65.50 155 LYS F O 1
ATOM 8899 N N . TYR F 1 156 ? -134.954 -35.246 181.947 1.00 51.53 156 TYR F N 1
ATOM 8900 C CA . TYR F 1 156 ? -135.585 -34.992 180.651 1.00 56.35 156 TYR F CA 1
ATOM 8901 C C . TYR F 1 156 ? -135.711 -33.505 180.323 1.00 56.28 156 TYR F C 1
ATOM 8902 O O . TYR F 1 156 ? -136.582 -33.107 179.552 1.00 56.46 156 TYR F O 1
ATOM 8911 N N . GLN F 1 157 ? -134.834 -32.691 180.902 1.00 60.59 157 GLN F N 1
ATOM 8912 C CA . GLN F 1 157 ? -134.733 -31.283 180.529 1.00 56.10 157 GLN F CA 1
ATOM 8913 C C . GLN F 1 157 ? -134.184 -31.167 179.107 1.00 58.18 157 GLN F C 1
ATOM 8914 O O . GLN F 1 157 ? -133.287 -31.918 178.718 1.00 55.86 157 GLN F O 1
ATOM 8920 N N . SER F 1 158 ? -134.727 -30.235 178.330 1.00 54.95 158 SER F N 1
ATOM 8921 C CA . SER F 1 158 ? -134.330 -30.082 176.935 1.00 53.43 158 SER F CA 1
ATOM 8922 C C . SER F 1 158 ? -133.715 -28.720 176.633 1.00 56.12 158 SER F C 1
ATOM 8923 O O . SER F 1 158 ? -133.960 -27.736 177.340 1.00 55.51 158 SER F O 1
ATOM 8926 N N . HIS F 1 159 ? -132.908 -28.678 175.577 1.00 53.78 159 HIS F N 1
ATOM 8927 C CA . HIS F 1 159 ? -132.344 -27.429 175.077 1.00 53.87 159 HIS F CA 1
ATOM 8928 C C . HIS F 1 159 ? -132.450 -27.394 173.564 1.00 58.07 159 HIS F C 1
ATOM 8929 O O . HIS F 1 159 ? -132.257 -28.411 172.893 1.00 56.85 159 HIS F O 1
ATOM 8936 N N . SER F 1 160 ? -132.770 -26.222 173.029 1.00 55.03 160 SER F N 1
ATOM 8937 C CA . SER F 1 160 ? -132.866 -26.054 171.589 1.00 57.95 160 SER F CA 1
ATOM 8938 C C . SER F 1 160 ? -132.259 -24.722 171.175 1.00 57.90 160 SER F C 1
ATOM 8939 O O . SER F 1 160 ? -132.139 -23.811 171.987 1.00 54.11 160 SER F O 1
ATOM 8942 N N . ASP F 1 161 ? -131.870 -24.622 169.909 1.00 64.94 161 ASP F N 1
ATOM 8943 C CA . ASP F 1 161 ? -131.341 -23.379 169.365 1.00 63.97 161 ASP F CA 1
ATOM 8944 C C . ASP F 1 161 ? -132.136 -22.979 168.126 1.00 71.64 161 ASP F C 1
ATOM 8945 O O . ASP F 1 161 ? -131.778 -22.036 167.417 1.00 74.41 161 ASP F O 1
ATOM 8950 N N . GLY F 1 162 ? -133.216 -23.713 167.874 1.00 69.82 162 GLY F N 1
ATOM 8951 C CA . GLY F 1 162 ? -134.016 -23.524 166.678 1.00 72.62 162 GLY F CA 1
ATOM 8952 C C . GLY F 1 162 ? -133.913 -24.732 165.767 1.00 76.74 162 GLY F C 1
ATOM 8953 O O . GLY F 1 162 ? -134.888 -25.455 165.561 1.00 82.76 162 GLY F O 1
ATOM 8954 N N . GLU F 1 163 ? -132.718 -24.954 165.229 1.00 95.83 163 GLU F N 1
ATOM 8955 C CA . GLU F 1 163 ? -132.451 -26.093 164.357 1.00 93.71 163 GLU F CA 1
ATOM 8956 C C . GLU F 1 163 ? -132.468 -27.427 165.119 1.00 92.77 163 GLU F C 1
ATOM 8957 O O . GLU F 1 163 ? -133.220 -28.347 164.779 1.00 88.63 163 GLU F O 1
ATOM 8963 N N . LEU F 1 164 ? -131.653 -27.507 166.165 1.00 67.28 164 LEU F N 1
ATOM 8964 C CA . LEU F 1 164 ? -131.369 -28.754 166.849 1.00 62.93 164 LEU F CA 1
ATOM 8965 C C . LEU F 1 164 ? -132.004 -28.774 168.219 1.00 59.06 164 LEU F C 1
ATOM 8966 O O . LEU F 1 164 ? -132.246 -27.729 168.818 1.00 58.51 164 LEU F O 1
ATOM 8971 N N . THR F 1 165 ? -132.259 -29.976 168.711 1.00 53.52 165 THR F N 1
ATOM 8972 C CA . THR F 1 165 ? -132.830 -30.159 170.031 1.00 53.23 165 THR F CA 1
ATOM 8973 C C . THR F 1 165 ? -132.165 -31.351 170.699 1.00 51.64 165 THR F C 1
ATOM 8974 O O . THR F 1 165 ? -131.941 -32.382 170.065 1.00 51.97 165 THR F O 1
ATOM 8978 N N . THR F 1 166 ? -131.843 -31.210 171.976 1.00 47.65 166 THR F N 1
ATOM 8979 C CA . THR F 1 166 ? -131.314 -32.330 172.728 1.00 44.29 166 THR F CA 1
ATOM 8980 C C . THR F 1 166 ? -132.014 -32.411 174.075 1.00 47.46 166 THR F C 1
ATOM 8981 O O . THR F 1 166 ? -132.557 -31.421 174.571 1.00 46.51 166 THR F O 1
ATOM 8985 N N . THR F 1 167 ? -132.007 -33.604 174.653 1.00 47.60 167 THR F N 1
ATOM 8986 C CA . THR F 1 167 ? -132.610 -33.839 175.954 1.00 51.05 167 THR F CA 1
ATOM 8987 C C . THR F 1 167 ? -131.649 -34.661 176.797 1.00 46.57 167 THR F C 1
ATOM 8988 O O . THR F 1 167 ? -130.984 -35.562 176.287 1.00 46.66 167 THR F O 1
ATOM 8992 N N . GLY F 1 168 ? -131.566 -34.344 178.081 1.00 44.68 168 GLY F N 1
ATOM 8993 C CA . GLY F 1 168 ? -130.674 -35.060 178.967 1.00 45.67 168 GLY F CA 1
ATOM 8994 C C . GLY F 1 168 ? -131.407 -35.706 180.120 1.00 49.75 168 GLY F C 1
ATOM 8995 O O . GLY F 1 168 ? -132.421 -35.194 180.594 1.00 52.87 168 GLY F O 1
ATOM 8996 N N . TYR F 1 169 ? -130.892 -36.846 180.563 1.00 46.26 169 TYR F N 1
ATOM 8997 C CA . TYR F 1 169 ? -131.425 -37.526 181.732 1.00 45.76 169 TYR F CA 1
ATOM 8998 C C . TYR F 1 169 ? -130.363 -37.518 182.818 1.00 48.80 169 TYR F C 1
ATOM 8999 O O . TYR F 1 169 ? -129.177 -37.690 182.532 1.00 48.97 169 TYR F O 1
ATOM 9008 N N . ILE F 1 170 ? -130.778 -37.298 184.059 1.00 50.32 170 ILE F N 1
ATOM 9009 C CA . ILE F 1 170 ? -129.835 -37.265 185.168 1.00 47.75 170 ILE F CA 1
ATOM 9010 C C . ILE F 1 170 ? -130.317 -38.131 186.324 1.00 54.21 170 ILE F C 1
ATOM 9011 O O . ILE F 1 170 ? -131.504 -38.442 186.432 1.00 58.13 170 ILE F O 1
ATOM 9016 N N . TYR F 1 171 ? -129.379 -38.533 187.174 1.00 55.80 171 TYR F N 1
ATOM 9017 C CA . TYR F 1 171 ? -129.685 -39.300 188.373 1.00 55.28 171 TYR F CA 1
ATOM 9018 C C . TYR F 1 171 ? -128.495 -39.223 189.328 1.00 54.44 171 TYR F C 1
ATOM 9019 O O . TYR F 1 171 ? -127.359 -39.066 188.885 1.00 51.05 171 TYR F O 1
ATOM 9028 N N . PRO F 1 172 ? -128.761 -39.311 190.643 1.00 57.77 172 PRO F N 1
ATOM 9029 C CA . PRO F 1 172 ? -127.756 -39.121 191.697 1.00 58.90 172 PRO F CA 1
ATOM 9030 C C . PRO F 1 172 ? -126.585 -40.091 191.645 1.00 59.73 172 PRO F C 1
ATOM 9031 O O . PRO F 1 172 ? -126.726 -41.218 191.172 1.00 60.68 172 PRO F O 1
ATOM 9035 N N . VAL F 1 173 ? -125.438 -39.651 192.150 1.00 61.75 173 VAL F N 1
ATOM 9036 C CA . VAL F 1 173 ? -124.297 -40.539 192.295 1.00 61.22 173 VAL F CA 1
ATOM 9037 C C . VAL F 1 173 ? -124.289 -41.118 193.705 1.00 68.30 173 VAL F C 1
ATOM 9038 O O . VAL F 1 173 ? -124.014 -40.409 194.674 1.00 73.03 173 VAL F O 1
ATOM 9042 N N . THR F 1 174 ? -124.597 -42.404 193.818 1.00 66.25 174 THR F N 1
ATOM 9043 C CA . THR F 1 174 ? -124.640 -43.060 195.119 1.00 70.13 174 THR F CA 1
ATOM 9044 C C . THR F 1 174 ? -123.456 -43.999 195.291 1.00 69.60 174 THR F C 1
ATOM 9045 O O . THR F 1 174 ? -123.120 -44.763 194.385 1.00 70.74 174 THR F O 1
ATOM 9049 N N . GLY F 1 175 ? -122.830 -43.941 196.461 1.00 81.25 175 GLY F N 1
ATOM 9050 C CA . GLY F 1 175 ? -121.639 -44.724 196.728 1.00 78.07 175 GLY F CA 1
ATOM 9051 C C . GLY F 1 175 ? -120.435 -44.116 196.039 1.00 76.25 175 GLY F C 1
ATOM 9052 O O . GLY F 1 175 ? -120.466 -42.952 195.639 1.00 76.87 175 GLY F O 1
ATOM 9053 N N . ASN F 1 176 ? -119.371 -44.899 195.901 1.00 66.04 176 ASN F N 1
ATOM 9054 C CA . ASN F 1 176 ? -118.174 -44.439 195.210 1.00 61.24 176 ASN F CA 1
ATOM 9055 C C . ASN F 1 176 ? -118.447 -44.157 193.739 1.00 61.13 176 ASN F C 1
ATOM 9056 O O . ASN F 1 176 ? -119.198 -44.882 193.082 1.00 59.73 176 ASN F O 1
ATOM 9061 N N . LEU F 1 177 ? -117.834 -43.092 193.238 1.00 58.00 177 LEU F N 1
ATOM 9062 C CA . LEU F 1 177 ? -117.965 -42.695 191.844 1.00 53.19 177 LEU F CA 1
ATOM 9063 C C . LEU F 1 177 ? -117.435 -43.781 190.919 1.00 51.45 177 LEU F C 1
ATOM 9064 O O . LEU F 1 177 ? -116.459 -44.451 191.244 1.00 48.53 177 LEU F O 1
ATOM 9069 N N . GLN F 1 178 ? -118.077 -43.950 189.768 1.00 49.99 178 GLN F N 1
ATOM 9070 C CA . GLN F 1 178 ? -117.620 -44.926 188.785 1.00 51.32 178 GLN F CA 1
ATOM 9071 C C . GLN F 1 178 ? -117.335 -44.257 187.443 1.00 45.89 178 GLN F C 1
ATOM 9072 O O . GLN F 1 178 ? -118.014 -43.302 187.050 1.00 42.45 178 GLN F O 1
ATOM 9078 N N . MET F 1 179 ? -116.321 -44.765 186.749 1.00 43.92 179 MET F N 1
ATOM 9079 C CA . MET F 1 179 ? -115.832 -44.136 185.529 1.00 41.37 179 MET F CA 1
ATOM 9080 C C . MET F 1 179 ? -115.617 -45.141 184.404 1.00 43.80 179 MET F C 1
ATOM 9081 O O . MET F 1 179 ? -115.607 -46.358 184.619 1.00 42.34 179 MET F O 1
ATOM 9086 N N . ALA F 1 180 ? -115.440 -44.610 183.200 1.00 40.55 180 ALA F N 1
ATOM 9087 C CA . ALA F 1 180 ? -115.093 -45.411 182.040 1.00 36.30 180 ALA F CA 1
ATOM 9088 C C . ALA F 1 180 ? -113.857 -44.829 181.371 1.00 37.57 180 ALA F C 1
ATOM 9089 O O . ALA F 1 180 ? -113.677 -43.609 181.325 1.00 36.79 180 ALA F O 1
ATOM 9091 N N . PHE F 1 181 ? -113.002 -45.709 180.866 1.00 41.24 181 PHE F N 1
ATOM 9092 C CA . PHE F 1 181 ? -111.810 -45.311 180.134 1.00 39.03 181 PHE F CA 1
ATOM 9093 C C . PHE F 1 181 ? -111.768 -46.060 178.815 1.00 43.55 181 PHE F C 1
ATOM 9094 O O . PHE F 1 181 ? -111.761 -47.295 178.797 1.00 38.86 181 PHE F O 1
ATOM 9102 N N . ILE F 1 182 ? -111.756 -45.325 177.711 1.00 35.66 182 ILE F N 1
ATOM 9103 C CA . ILE F 1 182 ? -111.535 -45.949 176.419 1.00 36.23 182 ILE F CA 1
ATOM 9104 C C . ILE F 1 182 ? -110.137 -45.609 175.940 1.00 37.29 182 ILE F C 1
ATOM 9105 O O . ILE F 1 182 ? -109.840 -44.459 175.594 1.00 37.57 182 ILE F O 1
ATOM 9110 N N . ILE F 1 183 ? -109.280 -46.621 175.939 1.00 38.65 183 ILE F N 1
ATOM 9111 C CA . ILE F 1 183 ? -107.894 -46.477 175.526 1.00 40.70 183 ILE F CA 1
ATOM 9112 C C . ILE F 1 183 ? -107.756 -46.882 174.071 1.00 41.99 183 ILE F C 1
ATOM 9113 O O . ILE F 1 183 ? -108.130 -47.990 173.691 1.00 45.69 183 ILE F O 1
ATOM 9118 N N . SER F 1 184 ? -107.222 -45.981 173.257 1.00 36.63 184 SER F N 1
ATOM 9119 C CA . SER F 1 184 ? -107.071 -46.240 171.833 1.00 40.55 184 SER F CA 1
ATOM 9120 C C . SER F 1 184 ? -105.645 -45.968 171.364 1.00 44.79 184 SER F C 1
ATOM 9121 O O . SER F 1 184 ? -104.993 -45.039 171.839 1.00 44.17 184 SER F O 1
ATOM 9124 N N . VAL F 1 185 ? -105.158 -46.774 170.428 1.00 43.92 185 VAL F N 1
ATOM 9125 C CA . VAL F 1 185 ? -103.817 -46.568 169.894 1.00 50.41 185 VAL F CA 1
ATOM 9126 C C . VAL F 1 185 ? -103.825 -46.477 168.379 1.00 54.25 185 VAL F C 1
ATOM 9127 O O . VAL F 1 185 ? -104.741 -46.966 167.719 1.00 59.01 185 VAL F O 1
ATOM 9131 N N . GLN F 1 186 ? -102.792 -45.841 167.837 1.00 73.44 186 GLN F N 1
ATOM 9132 C CA . GLN F 1 186 ? -102.626 -45.702 166.397 1.00 78.37 186 GLN F CA 1
ATOM 9133 C C . GLN F 1 186 ? -101.285 -46.269 165.945 1.00 82.48 186 GLN F C 1
ATOM 9134 O O . GLN F 1 186 ? -100.306 -46.235 166.689 1.00 82.25 186 GLN F O 1
ATOM 9140 N N . TYR F 1 187 ? -101.243 -46.782 164.721 1.00 87.68 187 TYR F N 1
ATOM 9141 C CA . TYR F 1 187 ? -100.015 -47.346 164.171 1.00 91.02 187 TYR F CA 1
ATOM 9142 C C . TYR F 1 187 ? -99.484 -46.541 162.995 1.00 96.67 187 TYR F C 1
ATOM 9143 O O . TYR F 1 187 ? -99.270 -47.086 161.912 1.00 101.84 187 TYR F O 1
ATOM 9152 N N . GLY F 1 188 ? -99.259 -45.249 163.208 1.00 111.72 188 GLY F N 1
ATOM 9153 C CA . GLY F 1 188 ? -98.773 -44.385 162.148 1.00 118.28 188 GLY F CA 1
ATOM 9154 C C . GLY F 1 188 ? -97.264 -44.397 161.944 1.00 127.59 188 GLY F C 1
ATOM 9155 O O . GLY F 1 188 ? -96.548 -45.283 162.424 1.00 127.12 188 GLY F O 1
ATOM 9156 N N . THR F 1 189 ? -96.799 -43.384 161.220 1.00 129.80 189 THR F N 1
ATOM 9157 C CA . THR F 1 189 ? -95.404 -43.218 160.827 1.00 133.71 189 THR F CA 1
ATOM 9158 C C . THR F 1 189 ? -94.430 -43.230 162.004 1.00 131.25 189 THR F C 1
ATOM 9159 O O . THR F 1 189 ? -93.351 -43.824 161.933 1.00 132.94 189 THR F O 1
ATOM 9163 N N . ASP F 1 190 ? -94.815 -42.559 163.082 1.00 117.56 190 ASP F N 1
ATOM 9164 C CA . ASP F 1 190 ? -93.955 -42.428 164.250 1.00 112.19 190 ASP F CA 1
ATOM 9165 C C . ASP F 1 190 ? -94.099 -43.643 165.152 1.00 110.59 190 ASP F C 1
ATOM 9166 O O . ASP F 1 190 ? -94.603 -43.544 166.269 1.00 107.55 190 ASP F O 1
ATOM 9171 N N . THR F 1 191 ? -93.640 -44.787 164.649 1.00 130.34 191 THR F N 1
ATOM 9172 C CA . THR F 1 191 ? -93.792 -46.077 165.322 1.00 129.91 191 THR F CA 1
ATOM 9173 C C . THR F 1 191 ? -93.389 -46.042 166.788 1.00 126.80 191 THR F C 1
ATOM 9174 O O . THR F 1 191 ? -93.914 -46.799 167.603 1.00 124.89 191 THR F O 1
ATOM 9178 N N . ASN F 1 192 ? -92.447 -45.161 167.108 1.00 113.52 192 ASN F N 1
ATOM 9179 C CA . ASN F 1 192 ? -91.799 -45.161 168.410 1.00 113.99 192 ASN F CA 1
ATOM 9180 C C . ASN F 1 192 ? -92.025 -43.833 169.113 1.00 112.02 192 ASN F C 1
ATOM 9181 O O . ASN F 1 192 ? -91.240 -43.415 169.968 1.00 112.92 192 ASN F O 1
ATOM 9186 N N . SER F 1 193 ? -93.118 -43.177 168.732 1.00 75.26 193 SER F N 1
ATOM 9187 C CA . SER F 1 193 ? -93.580 -41.969 169.401 1.00 69.13 193 SER F CA 1
ATOM 9188 C C . SER F 1 193 ? -94.026 -42.312 170.818 1.00 64.78 193 SER F C 1
ATOM 9189 O O . SER F 1 193 ? -93.680 -41.621 171.776 1.00 57.78 193 SER F O 1
ATOM 9192 N N . VAL F 1 194 ? -94.791 -43.396 170.941 1.00 60.49 194 VAL F N 1
ATOM 9193 C CA . VAL F 1 194 ? -95.297 -43.844 172.234 1.00 55.25 194 VAL F CA 1
ATOM 9194 C C . VAL F 1 194 ? -94.902 -45.295 172.516 1.00 56.61 194 VAL F C 1
ATOM 9195 O O . VAL F 1 194 ? -95.219 -46.193 171.738 1.00 57.54 194 VAL F O 1
ATOM 9199 N N . CYS F 1 195 ? -94.220 -45.517 173.636 1.00 59.19 195 CYS F N 1
ATOM 9200 C CA . CYS F 1 195 ? -93.711 -46.842 173.981 1.00 64.22 195 CYS F CA 1
ATOM 9201 C C . CYS F 1 195 ? -93.865 -47.138 175.471 1.00 65.65 195 CYS F C 1
ATOM 9202 O O . CYS F 1 195 ? -93.975 -46.221 176.277 1.00 62.63 195 CYS F O 1
ATOM 9205 N N . PRO F 1 196 ? -93.886 -48.427 175.846 1.00 72.41 196 PRO F N 1
ATOM 9206 C CA . PRO F 1 196 ? -93.935 -48.756 177.275 1.00 74.56 196 PRO F CA 1
ATOM 9207 C C . PRO F 1 196 ? -92.640 -48.401 178.005 1.00 77.36 196 PRO F C 1
ATOM 9208 O O . PRO F 1 196 ? -91.568 -48.366 177.400 1.00 80.86 196 PRO F O 1
ATOM 9212 N N . MET F 1 197 ? -92.755 -48.137 179.301 1.00 82.85 197 MET F N 1
ATOM 9213 C CA . MET F 1 197 ? -91.616 -47.762 180.128 1.00 88.13 197 MET F CA 1
ATOM 9214 C C . MET F 1 197 ? -90.759 -48.965 180.511 1.00 93.50 197 MET F C 1
ATOM 9215 O O . MET F 1 197 ? -91.284 -50.050 180.741 1.00 95.19 197 MET F O 1
ATOM 9220 N N . GLN F 1 198 ? -89.443 -48.760 180.557 1.00 103.32 198 GLN F N 1
ATOM 9221 C CA . GLN F 1 198 ? -88.489 -49.731 181.106 1.00 104.47 198 GLN F CA 1
ATOM 9222 C C . GLN F 1 198 ? -87.216 -49.020 181.552 1.00 106.34 198 GLN F C 1
ATOM 9223 O O . GLN F 1 198 ? -86.576 -49.420 182.524 1.00 113.04 198 GLN F O 1
ATOM 9229 N N . GLN G 1 1 ? -136.927 30.983 164.839 1.00 76.48 1 GLN G N 1
ATOM 9230 C CA . GLN G 1 1 ? -135.719 30.434 165.450 1.00 77.66 1 GLN G CA 1
ATOM 9231 C C . GLN G 1 1 ? -134.928 31.479 166.240 1.00 68.89 1 GLN G C 1
ATOM 9232 O O . GLN G 1 1 ? -134.273 32.344 165.659 1.00 66.34 1 GLN G O 1
ATOM 9238 N N . GLU G 1 2 ? -134.982 31.388 167.565 1.00 69.87 2 GLU G N 1
ATOM 9239 C CA . GLU G 1 2 ? -134.221 32.290 168.428 1.00 69.89 2 GLU G CA 1
ATOM 9240 C C . GLU G 1 2 ? -132.880 31.672 168.834 1.00 68.32 2 GLU G C 1
ATOM 9241 O O . GLU G 1 2 ? -132.824 30.511 169.247 1.00 63.32 2 GLU G O 1
ATOM 9247 N N . CYS G 1 3 ? -131.804 32.446 168.709 1.00 57.38 3 CYS G N 1
ATOM 9248 C CA . CYS G 1 3 ? -130.474 31.974 169.088 1.00 57.24 3 CYS G CA 1
ATOM 9249 C C . CYS G 1 3 ? -130.421 31.644 170.578 1.00 55.77 3 CYS G C 1
ATOM 9250 O O . CYS G 1 3 ? -130.859 32.437 171.416 1.00 54.47 3 CYS G O 1
ATOM 9253 N N . ASP G 1 4 ? -129.882 30.472 170.897 1.00 47.55 4 ASP G N 1
ATOM 9254 C CA . ASP G 1 4 ? -129.864 29.982 172.271 1.00 54.60 4 ASP G CA 1
ATOM 9255 C C . ASP G 1 4 ? -128.482 30.121 172.920 1.00 48.07 4 ASP G C 1
ATOM 9256 O O . ASP G 1 4 ? -127.580 29.331 172.653 1.00 42.82 4 ASP G O 1
ATOM 9261 N N . PHE G 1 5 ? -128.335 31.120 173.785 1.00 44.37 5 PHE G N 1
ATOM 9262 C CA . PHE G 1 5 ? -127.058 31.394 174.436 1.00 38.75 5 PHE G CA 1
ATOM 9263 C C . PHE G 1 5 ? -126.900 30.622 175.747 1.00 36.86 5 PHE G C 1
ATOM 9264 O O . PHE G 1 5 ? -125.895 30.766 176.434 1.00 43.92 5 PHE G O 1
ATOM 9272 N N . THR G 1 6 ? -127.893 29.797 176.070 1.00 42.20 6 THR G N 1
ATOM 9273 C CA . THR G 1 6 ? -127.913 28.977 177.290 1.00 46.33 6 THR G CA 1
ATOM 9274 C C . THR G 1 6 ? -126.596 28.258 177.664 1.00 43.71 6 THR G C 1
ATOM 9275 O O . THR G 1 6 ? -126.233 28.241 178.842 1.00 46.45 6 THR G O 1
ATOM 9279 N N . PRO G 1 7 ? -125.883 27.662 176.682 1.00 40.06 7 PRO G N 1
ATOM 9280 C CA . PRO G 1 7 ? -124.630 26.993 177.062 1.00 38.85 7 PRO G CA 1
ATOM 9281 C C . PRO G 1 7 ? -123.643 27.864 177.838 1.00 39.55 7 PRO G C 1
ATOM 9282 O O . PRO G 1 7 ? -122.952 27.349 178.711 1.00 38.29 7 PRO G O 1
ATOM 9286 N N . MET G 1 8 ? -123.587 29.160 177.546 1.00 42.86 8 MET G N 1
ATOM 9287 C CA . MET G 1 8 ? -122.654 30.036 178.251 1.00 43.22 8 MET G CA 1
ATOM 9288 C C . MET G 1 8 ? -123.106 30.305 179.677 1.00 43.16 8 MET G C 1
ATOM 9289 O O . MET G 1 8 ? -122.327 30.762 180.513 1.00 44.53 8 MET G O 1
ATOM 9294 N N . LEU G 1 9 ? -124.373 30.019 179.947 1.00 42.03 9 LEU G N 1
ATOM 9295 C CA . LEU G 1 9 ? -124.942 30.260 181.264 1.00 47.97 9 LEU G CA 1
ATOM 9296 C C . LEU G 1 9 ? -124.906 29.010 182.132 1.00 48.89 9 LEU G C 1
ATOM 9297 O O . LEU G 1 9 ? -125.297 29.044 183.295 1.00 51.62 9 LEU G O 1
ATOM 9302 N N . THR G 1 10 ? -124.429 27.909 181.565 1.00 52.49 10 THR G N 1
ATOM 9303 C CA . THR G 1 10 ? -124.460 26.632 182.266 1.00 51.94 10 THR G CA 1
ATOM 9304 C C . THR G 1 10 ? -123.062 26.048 182.424 1.00 50.02 10 THR G C 1
ATOM 9305 O O . THR G 1 10 ? -122.341 25.869 181.445 1.00 48.32 10 THR G O 1
ATOM 9309 N N . GLY G 1 11 ? -122.685 25.757 183.665 1.00 47.13 11 GLY G N 1
ATOM 9310 C CA . GLY G 1 11 ? -121.418 25.110 183.944 1.00 46.98 11 GLY G CA 1
ATOM 9311 C C . GLY G 1 11 ? -120.245 26.057 184.098 1.00 47.87 11 GLY G C 1
ATOM 9312 O O . GLY G 1 11 ? -120.414 27.270 184.244 1.00 46.92 11 GLY G O 1
ATOM 9313 N N . THR G 1 12 ? -119.042 25.494 184.056 1.00 47.03 12 THR G N 1
ATOM 9314 C CA . THR G 1 12 ? -117.835 26.263 184.322 1.00 44.60 12 THR G CA 1
ATOM 9315 C C . THR G 1 12 ? -117.141 26.690 183.038 1.00 40.94 12 THR G C 1
ATOM 9316 O O . THR G 1 12 ? -116.809 25.853 182.203 1.00 45.24 12 THR G O 1
ATOM 9320 N N . PRO G 1 13 ? -116.934 28.004 182.872 1.00 41.92 13 PRO G N 1
ATOM 9321 C CA . PRO G 1 13 ? -116.203 28.518 181.712 1.00 40.64 13 PRO G CA 1
ATOM 9322 C C . PRO G 1 13 ? -114.773 27.997 181.700 1.00 40.04 13 PRO G C 1
ATOM 9323 O O . PRO G 1 13 ? -114.129 27.969 182.747 1.00 42.75 13 PRO G O 1
ATOM 9327 N N . PRO G 1 14 ? -114.279 27.589 180.524 1.00 42.95 14 PRO G N 1
ATOM 9328 C CA . PRO G 1 14 ? -112.935 27.017 180.417 1.00 39.20 14 PRO G CA 1
ATOM 9329 C C . PRO G 1 14 ? -111.839 28.072 180.549 1.00 38.76 14 PRO G C 1
ATOM 9330 O O . PRO G 1 14 ? -112.103 29.258 180.372 1.00 39.14 14 PRO G O 1
ATOM 9334 N N . PRO G 1 15 ? -110.614 27.643 180.868 1.00 41.80 15 PRO G N 1
ATOM 9335 C CA . PRO G 1 15 ? -109.472 28.554 180.782 1.00 36.46 15 PRO G CA 1
ATOM 9336 C C . PRO G 1 15 ? -109.305 29.070 179.354 1.00 38.63 15 PRO G C 1
ATOM 9337 O O . PRO G 1 15 ? -109.701 28.388 178.393 1.00 32.28 15 PRO G O 1
ATOM 9341 N N . ILE G 1 16 ? -108.724 30.260 179.234 1.00 33.08 16 ILE G N 1
ATOM 9342 C CA . ILE G 1 16 ? -108.622 30.979 177.972 1.00 34.08 16 ILE G CA 1
ATOM 9343 C C . ILE G 1 16 ? -108.012 30.158 176.835 1.00 33.67 16 ILE G C 1
ATOM 9344 O O . ILE G 1 16 ? -108.513 30.193 175.713 1.00 27.17 16 ILE G O 1
ATOM 9349 N N . TYR G 1 17 ? -106.952 29.406 177.117 1.00 30.43 17 TYR G N 1
ATOM 9350 C CA . TYR G 1 17 ? -106.297 28.632 176.065 1.00 34.30 17 TYR G CA 1
ATOM 9351 C C . TYR G 1 17 ? -107.191 27.499 175.552 1.00 27.89 17 TYR G C 1
ATOM 9352 O O . TYR G 1 17 ? -106.965 26.974 174.466 1.00 28.28 17 TYR G O 1
ATOM 9361 N N . ASN G 1 18 ? -108.205 27.134 176.329 1.00 33.65 18 ASN G N 1
ATOM 9362 C CA . ASN G 1 18 ? -109.178 26.128 175.897 1.00 36.72 18 ASN G CA 1
ATOM 9363 C C . ASN G 1 18 ? -110.546 26.770 175.738 1.00 33.86 18 ASN G C 1
ATOM 9364 O O . ASN G 1 18 ? -111.550 26.218 176.177 1.00 34.11 18 ASN G O 1
ATOM 9369 N N . PHE G 1 19 ? -110.573 27.949 175.119 1.00 29.38 19 PHE G N 1
ATOM 9370 C CA . PHE G 1 19 ? -111.809 28.708 174.974 1.00 29.14 19 PHE G CA 1
ATOM 9371 C C . PHE G 1 19 ? -112.907 27.867 174.317 1.00 30.06 19 PHE G C 1
ATOM 9372 O O . PHE G 1 19 ? -112.638 27.047 173.433 1.00 26.27 19 PHE G O 1
ATOM 9380 N N . LYS G 1 20 ? -114.136 28.053 174.791 1.00 30.67 20 LYS G N 1
ATOM 9381 C CA . LYS G 1 20 ? -115.302 27.397 174.205 1.00 31.97 20 LYS G CA 1
ATOM 9382 C C . LYS G 1 20 ? -115.824 28.241 173.046 1.00 31.00 20 LYS G C 1
ATOM 9383 O O . LYS G 1 20 ? -115.962 29.460 173.167 1.00 29.96 20 LYS G O 1
ATOM 9389 N N . ARG G 1 21 ? -116.107 27.603 171.918 1.00 34.74 21 ARG G N 1
ATOM 9390 C CA . ARG G 1 21 ? -116.601 28.337 170.765 1.00 32.76 21 ARG G CA 1
ATOM 9391 C C . ARG G 1 21 ? -118.026 27.927 170.404 1.00 35.99 21 ARG G C 1
ATOM 9392 O O . ARG G 1 21 ? -118.320 26.746 170.229 1.00 34.59 21 ARG G O 1
ATOM 9400 N N . LEU G 1 22 ? -118.906 28.916 170.308 1.00 31.01 22 LEU G N 1
ATOM 9401 C CA . LEU G 1 22 ? -120.281 28.689 169.888 1.00 35.20 22 LEU G CA 1
ATOM 9402 C C . LEU G 1 22 ? -120.536 29.351 168.540 1.00 36.75 22 LEU G C 1
ATOM 9403 O O . LEU G 1 22 ? -120.278 30.543 168.361 1.00 33.35 22 LEU G O 1
ATOM 9408 N N . VAL G 1 23 ? -121.040 28.571 167.591 1.00 33.07 23 VAL G N 1
ATOM 9409 C CA . VAL G 1 23 ? -121.340 29.089 166.268 1.00 36.46 23 VAL G CA 1
ATOM 9410 C C . VAL G 1 23 ? -122.846 29.083 166.043 1.00 38.59 23 VAL G C 1
ATOM 9411 O O . VAL G 1 23 ? -123.500 28.053 166.192 1.00 40.99 23 VAL G O 1
ATOM 9415 N N . PHE G 1 24 ? -123.397 30.242 165.706 1.00 37.56 24 PHE G N 1
ATOM 9416 C CA . PHE G 1 24 ? -124.829 30.341 165.459 1.00 40.82 24 PHE G CA 1
ATOM 9417 C C . PHE G 1 24 ? -125.101 30.714 164.015 1.00 43.35 24 PHE G C 1
ATOM 9418 O O . PHE G 1 24 ? -124.483 31.631 163.475 1.00 43.28 24 PHE G O 1
ATOM 9426 N N . THR G 1 25 ? -126.012 29.969 163.395 1.00 45.58 25 THR G N 1
ATOM 9427 C CA . THR G 1 25 ? -126.524 30.266 162.061 1.00 47.90 25 THR G CA 1
ATOM 9428 C C . THR G 1 25 ? -128.035 30.093 162.079 1.00 48.87 25 THR G C 1
ATOM 9429 O O . THR G 1 25 ? -128.570 29.405 162.951 1.00 52.42 25 THR G O 1
ATOM 9433 N N . ASN G 1 26 ? -128.712 30.706 161.114 1.00 52.57 26 ASN G N 1
ATOM 9434 C CA . ASN G 1 26 ? -130.149 30.519 160.927 1.00 55.74 26 ASN G CA 1
ATOM 9435 C C . ASN G 1 26 ? -130.971 30.716 162.194 1.00 56.73 26 ASN G C 1
ATOM 9436 O O . ASN G 1 26 ? -131.847 29.908 162.501 1.00 60.23 26 ASN G O 1
ATOM 9441 N N . CYS G 1 27 ? -130.683 31.782 162.932 1.00 53.40 27 CYS G N 1
ATOM 9442 C CA . CYS G 1 27 ? -131.451 32.094 164.128 1.00 53.21 27 CYS G CA 1
ATOM 9443 C C . CYS G 1 27 ? -131.416 33.584 164.419 1.00 55.09 27 CYS G C 1
ATOM 9444 O O . CYS G 1 27 ? -130.600 34.319 163.864 1.00 52.24 27 CYS G O 1
ATOM 9447 N N . ASN G 1 28 ? -132.317 34.025 165.288 1.00 54.49 28 ASN G N 1
ATOM 9448 C CA . ASN G 1 28 ? -132.377 35.425 165.673 1.00 54.72 28 ASN G CA 1
ATOM 9449 C C . ASN G 1 28 ? -131.911 35.620 167.106 1.00 51.99 28 ASN G C 1
ATOM 9450 O O . ASN G 1 28 ? -132.415 34.978 168.022 1.00 50.18 28 ASN G O 1
ATOM 9455 N N . TYR G 1 29 ? -130.949 36.518 167.294 1.00 52.90 29 TYR G N 1
ATOM 9456 C CA . TYR G 1 29 ? -130.307 36.684 168.591 1.00 53.14 29 TYR G CA 1
ATOM 9457 C C . TYR G 1 29 ? -130.757 37.945 169.322 1.00 59.33 29 TYR G C 1
ATOM 9458 O O . TYR G 1 29 ? -130.988 38.990 168.712 1.00 56.14 29 TYR G O 1
ATOM 9467 N N . ASN G 1 30 ? -130.886 37.824 170.638 1.00 55.25 30 ASN G N 1
ATOM 9468 C CA . ASN G 1 30 ? -131.041 38.971 171.515 1.00 56.58 30 ASN G CA 1
ATOM 9469 C C . ASN G 1 30 ? -129.794 39.041 172.393 1.00 54.43 30 ASN G C 1
ATOM 9470 O O . ASN G 1 30 ? -129.694 38.341 173.394 1.00 52.30 30 ASN G O 1
ATOM 9475 N N . LEU G 1 31 ? -128.828 39.862 171.998 1.00 59.06 31 LEU G N 1
ATOM 9476 C CA . LEU G 1 31 ? -127.564 39.937 172.721 1.00 58.44 31 LEU G CA 1
ATOM 9477 C C . LEU G 1 31 ? -127.747 40.614 174.076 1.00 61.84 31 LEU G C 1
ATOM 9478 O O . LEU G 1 31 ? -127.015 40.337 175.024 1.00 62.13 31 LEU G O 1
ATOM 9483 N N . THR G 1 32 ? -128.731 41.503 174.156 1.00 62.93 32 THR G N 1
ATOM 9484 C CA . THR G 1 32 ? -129.071 42.170 175.406 1.00 64.76 32 THR G CA 1
ATOM 9485 C C . THR G 1 32 ? -129.559 41.148 176.426 1.00 63.43 32 THR G C 1
ATOM 9486 O O . THR G 1 32 ? -129.158 41.177 177.589 1.00 62.92 32 THR G O 1
ATOM 9490 N N . LYS G 1 33 ? -130.426 40.251 175.967 1.00 68.88 33 LYS G N 1
ATOM 9491 C CA . LYS G 1 33 ? -130.894 39.108 176.746 1.00 67.36 33 LYS G CA 1
ATOM 9492 C C . LYS G 1 33 ? -129.795 38.511 177.607 1.00 65.90 33 LYS G C 1
ATOM 9493 O O . LYS G 1 33 ? -129.924 38.407 178.824 1.00 66.23 33 LYS G O 1
ATOM 9499 N N . LEU G 1 34 ? -128.705 38.140 176.949 1.00 58.91 34 LEU G N 1
ATOM 9500 C CA . LEU G 1 34 ? -127.591 37.458 177.589 1.00 56.89 34 LEU G CA 1
ATOM 9501 C C . LEU G 1 34 ? -126.718 38.405 178.412 1.00 55.49 34 LEU G C 1
ATOM 9502 O O . LEU G 1 34 ? -126.375 38.113 179.557 1.00 50.80 34 LEU G O 1
ATOM 9507 N N . LEU G 1 35 ? -126.369 39.543 177.821 1.00 57.64 35 LEU G N 1
ATOM 9508 C CA . LEU G 1 35 ? -125.456 40.493 178.452 1.00 59.10 35 LEU G CA 1
ATOM 9509 C C . LEU G 1 35 ? -126.035 41.137 179.709 1.00 57.05 35 LEU G C 1
ATOM 9510 O O . LEU G 1 35 ? -125.299 41.452 180.640 1.00 52.62 35 LEU G O 1
ATOM 9515 N N . SER G 1 36 ? -127.350 41.327 179.734 1.00 53.68 36 SER G N 1
ATOM 9516 C CA . SER G 1 36 ? -128.006 41.961 180.873 1.00 53.36 36 SER G CA 1
ATOM 9517 C C . SER G 1 36 ? -127.901 41.112 182.136 1.00 52.69 36 SER G C 1
ATOM 9518 O O . SER G 1 36 ? -128.044 41.619 183.246 1.00 51.69 36 SER G O 1
ATOM 9521 N N . LEU G 1 37 ? -127.645 39.819 181.964 1.00 55.08 37 LEU G N 1
ATOM 9522 C CA . LEU G 1 37 ? -127.519 38.907 183.096 1.00 51.97 37 LEU G CA 1
ATOM 9523 C C . LEU G 1 37 ? -126.172 39.067 183.802 1.00 54.23 37 LEU G C 1
ATOM 9524 O O . LEU G 1 37 ? -125.977 38.566 184.909 1.00 56.37 37 LEU G O 1
ATOM 9529 N N . PHE G 1 38 ? -125.248 39.774 183.159 1.00 52.21 38 PHE G N 1
ATOM 9530 C CA . PHE G 1 38 ? -123.904 39.961 183.697 1.00 49.65 38 PHE G CA 1
ATOM 9531 C C . PHE G 1 38 ? -123.628 41.416 184.083 1.00 54.24 38 PHE G C 1
ATOM 9532 O O . PHE G 1 38 ? -124.321 42.331 183.641 1.00 52.19 38 PHE G O 1
ATOM 9540 N N . GLN G 1 39 ? -122.608 41.618 184.910 1.00 52.93 39 GLN G N 1
ATOM 9541 C CA . GLN G 1 39 ? -122.098 42.949 185.190 1.00 49.89 39 GLN G CA 1
ATOM 9542 C C . GLN G 1 39 ? -120.992 43.275 184.196 1.00 50.19 39 GLN G C 1
ATOM 9543 O O . GLN G 1 39 ? -119.830 42.911 184.398 1.00 47.10 39 GLN G O 1
ATOM 9549 N N . VAL G 1 40 ? -121.363 43.962 183.120 1.00 46.27 40 VAL G N 1
ATOM 9550 C CA . VAL G 1 40 ? -120.435 44.269 182.038 1.00 44.87 40 VAL G CA 1
ATOM 9551 C C . VAL G 1 40 ? -119.467 45.392 182.402 1.00 48.87 40 VAL G C 1
ATOM 9552 O O . VAL G 1 40 ? -119.882 46.522 182.649 1.00 54.04 40 VAL G O 1
ATOM 9556 N N . SER G 1 41 ? -118.175 45.077 182.431 1.00 46.91 41 SER G N 1
ATOM 9557 C CA . SER G 1 41 ? -117.149 46.070 182.727 1.00 50.78 41 SER G CA 1
ATOM 9558 C C . SER G 1 41 ? -116.682 46.803 181.472 1.00 50.93 41 SER G C 1
ATOM 9559 O O . SER G 1 41 ? -116.568 48.027 181.466 1.00 55.38 41 SER G O 1
ATOM 9562 N N . GLU G 1 42 ? -116.404 46.045 180.416 1.00 50.70 42 GLU G N 1
ATOM 9563 C CA . GLU G 1 42 ? -115.865 46.605 179.182 1.00 51.34 42 GLU G CA 1
ATOM 9564 C C . GLU G 1 42 ? -116.536 46.007 177.945 1.00 53.89 42 GLU G C 1
ATOM 9565 O O . GLU G 1 42 ? -116.857 44.811 177.903 1.00 47.87 42 GLU G O 1
ATOM 9571 N N . PHE G 1 43 ? -116.749 46.856 176.945 1.00 43.88 43 PHE G N 1
ATOM 9572 C CA . PHE G 1 43 ? -117.331 46.451 175.672 1.00 45.21 43 PHE G CA 1
ATOM 9573 C C . PHE G 1 43 ? -116.617 47.192 174.552 1.00 49.45 43 PHE G C 1
ATOM 9574 O O . PHE G 1 43 ? -116.865 48.375 174.332 1.00 52.77 43 PHE G O 1
ATOM 9582 N N . SER G 1 44 ? -115.721 46.504 173.855 1.00 43.61 44 SER G N 1
ATOM 9583 C CA . SER G 1 44 ? -115.017 47.099 172.727 1.00 47.82 44 SER G CA 1
ATOM 9584 C C . SER G 1 44 ? -115.367 46.379 171.435 1.00 47.75 44 SER G C 1
ATOM 9585 O O . SER G 1 44 ? -115.588 45.168 171.435 1.00 47.05 44 SER G O 1
ATOM 9588 N N . CYS G 1 45 ? -115.422 47.116 170.333 1.00 42.92 45 CYS G N 1
ATOM 9589 C CA . CYS G 1 45 ? -115.560 46.484 169.027 1.00 46.37 45 CYS G CA 1
ATOM 9590 C C . CYS G 1 45 ? -114.665 47.147 168.000 1.00 50.56 45 CYS G C 1
ATOM 9591 O O . CYS G 1 45 ? -114.397 48.348 168.059 1.00 50.16 45 CYS G O 1
ATOM 9594 N N . HIS G 1 46 ? -114.226 46.338 167.048 1.00 47.16 46 HIS G N 1
ATOM 9595 C CA . HIS G 1 46 ? -113.407 46.790 165.944 1.00 49.19 46 HIS G CA 1
ATOM 9596 C C . HIS G 1 46 ? -114.198 46.610 164.650 1.00 52.04 46 HIS G C 1
ATOM 9597 O O . HIS G 1 46 ? -114.719 45.525 164.376 1.00 52.21 46 HIS G O 1
ATOM 9604 N N . GLN G 1 47 ? -114.311 47.691 163.884 1.00 57.53 47 GLN G N 1
ATOM 9605 C CA . GLN G 1 47 ? -115.090 47.733 162.644 1.00 59.28 47 GLN G CA 1
ATOM 9606 C C . GLN G 1 47 ? -116.578 47.426 162.837 1.00 58.87 47 GLN G C 1
ATOM 9607 O O . GLN G 1 47 ? -117.140 46.621 162.093 1.00 57.46 47 GLN G O 1
ATOM 9613 N N . VAL G 1 48 ? -117.203 48.078 163.819 1.00 57.95 48 VAL G N 1
ATOM 9614 C CA . VAL G 1 48 ? -118.656 48.024 163.998 1.00 63.43 48 VAL G CA 1
ATOM 9615 C C . VAL G 1 48 ? -119.153 49.138 164.952 1.00 71.24 48 VAL G C 1
ATOM 9616 O O . VAL G 1 48 ? -118.473 49.514 165.903 1.00 68.49 48 VAL G O 1
ATOM 9620 N N . SER G 1 49 ? -120.319 49.705 164.666 1.00 83.46 49 SER G N 1
ATOM 9621 C CA . SER G 1 49 ? -121.040 50.596 165.565 1.00 86.24 49 SER G CA 1
ATOM 9622 C C . SER G 1 49 ? -122.144 49.737 166.065 1.00 91.71 49 SER G C 1
ATOM 9623 O O . SER G 1 49 ? -122.879 49.211 165.282 1.00 92.73 49 SER G O 1
ATOM 9626 N N . PRO G 1 50 ? -122.293 49.572 167.384 1.00 169.73 50 PRO G N 1
ATOM 9627 C CA . PRO G 1 50 ? -122.902 48.227 167.537 1.00 170.34 50 PRO G CA 1
ATOM 9628 C C . PRO G 1 50 ? -124.383 48.282 167.812 1.00 172.61 50 PRO G C 1
ATOM 9629 O O . PRO G 1 50 ? -124.946 47.276 168.190 1.00 172.04 50 PRO G O 1
ATOM 9633 N N . SER G 1 51 ? -124.992 49.447 167.659 1.00 112.30 51 SER G N 1
ATOM 9634 C CA . SER G 1 51 ? -126.403 49.427 167.367 1.00 116.70 51 SER G CA 1
ATOM 9635 C C . SER G 1 51 ? -126.525 48.859 165.946 1.00 118.29 51 SER G C 1
ATOM 9636 O O . SER G 1 51 ? -127.566 48.342 165.572 1.00 121.03 51 SER G O 1
ATOM 9639 N N . SER G 1 52 ? -125.452 48.930 165.158 1.00 107.90 52 SER G N 1
ATOM 9640 C CA . SER G 1 52 ? -125.410 48.161 163.912 1.00 108.20 52 SER G CA 1
ATOM 9641 C C . SER G 1 52 ? -125.085 46.695 164.198 1.00 106.04 52 SER G C 1
ATOM 9642 O O . SER G 1 52 ? -125.260 45.850 163.331 1.00 103.24 52 SER G O 1
ATOM 9645 N N . LEU G 1 53 ? -124.620 46.393 165.410 1.00 109.34 53 LEU G N 1
ATOM 9646 C CA . LEU G 1 53 ? -124.318 45.008 165.796 1.00 108.18 53 LEU G CA 1
ATOM 9647 C C . LEU G 1 53 ? -125.553 44.306 166.359 1.00 107.57 53 LEU G C 1
ATOM 9648 O O . LEU G 1 53 ? -125.799 43.131 166.075 1.00 103.91 53 LEU G O 1
ATOM 9653 N N . ALA G 1 54 ? -126.322 45.029 167.165 1.00 134.73 54 ALA G N 1
ATOM 9654 C CA . ALA G 1 54 ? -127.552 44.485 167.719 1.00 135.99 54 ALA G CA 1
ATOM 9655 C C . ALA G 1 54 ? -128.732 44.734 166.779 1.00 139.82 54 ALA G C 1
ATOM 9656 O O . ALA G 1 54 ? -129.859 44.354 167.086 1.00 140.48 54 ALA G O 1
ATOM 9658 N N . THR G 1 55 ? -128.475 45.390 165.648 1.00 102.06 55 THR G N 1
ATOM 9659 C CA . THR G 1 55 ? -129.496 45.581 164.615 1.00 97.94 55 THR G CA 1
ATOM 9660 C C . THR G 1 55 ? -128.964 45.345 163.204 1.00 97.59 55 THR G C 1
ATOM 9661 O O . THR G 1 55 ? -129.287 46.097 162.289 1.00 98.50 55 THR G O 1
ATOM 9665 N N . GLY G 1 56 ? -128.157 44.304 163.026 1.00 116.08 56 GLY G N 1
ATOM 9666 C CA . GLY G 1 56 ? -127.613 43.974 161.717 1.00 110.39 56 GLY G CA 1
ATOM 9667 C C . GLY G 1 56 ? -127.728 42.492 161.412 1.00 100.91 56 GLY G C 1
ATOM 9668 O O . GLY G 1 56 ? -127.915 41.685 162.318 1.00 102.93 56 GLY G O 1
ATOM 9669 N N . CYS G 1 57 ? -127.612 42.130 160.138 1.00 62.15 57 CYS G N 1
ATOM 9670 C CA . CYS G 1 57 ? -127.757 40.736 159.730 1.00 62.02 57 CYS G CA 1
ATOM 9671 C C . CYS G 1 57 ? -126.454 40.136 159.204 1.00 61.95 57 CYS G C 1
ATOM 9672 O O . CYS G 1 57 ? -125.711 40.781 158.466 1.00 58.66 57 CYS G O 1
ATOM 9675 N N . TYR G 1 58 ? -126.192 38.889 159.591 1.00 59.81 58 TYR G N 1
ATOM 9676 C CA . TYR G 1 58 ? -124.935 38.226 159.260 1.00 61.66 58 TYR G CA 1
ATOM 9677 C C . TYR G 1 58 ? -125.148 36.793 158.783 1.00 61.01 58 TYR G C 1
ATOM 9678 O O . TYR G 1 58 ? -126.233 36.227 158.929 1.00 60.25 58 TYR G O 1
ATOM 9687 N N . SER G 1 59 ? -124.099 36.204 158.221 1.00 61.66 59 SER G N 1
ATOM 9688 C CA . SER G 1 59 ? -124.145 34.805 157.822 1.00 65.20 59 SER G CA 1
ATOM 9689 C C . SER G 1 59 ? -123.934 33.893 159.028 1.00 62.38 59 SER G C 1
ATOM 9690 O O . SER G 1 59 ? -124.466 32.780 159.081 1.00 58.14 59 SER G O 1
ATOM 9693 N N . SER G 1 60 ? -123.158 34.367 159.998 1.00 55.28 60 SER G N 1
ATOM 9694 C CA . SER G 1 60 ? -122.901 33.589 161.204 1.00 50.36 60 SER G CA 1
ATOM 9695 C C . SER G 1 60 ? -122.524 34.477 162.377 1.00 45.58 60 SER G C 1
ATOM 9696 O O . SER G 1 60 ? -121.930 35.543 162.203 1.00 48.50 60 SER G O 1
ATOM 9699 N N . LEU G 1 61 ? -122.873 34.026 163.575 1.00 49.27 61 LEU G N 1
ATOM 9700 C CA . LEU G 1 61 ? -122.435 34.691 164.792 1.00 46.58 61 LEU G CA 1
ATOM 9701 C C . LEU G 1 61 ? -121.644 33.711 165.638 1.00 41.84 61 LEU G C 1
ATOM 9702 O O . LEU G 1 61 ? -122.156 32.658 166.020 1.00 40.46 61 LEU G O 1
ATOM 9707 N N . THR G 1 62 ? -120.392 34.057 165.917 1.00 34.99 62 THR G N 1
ATOM 9708 C CA . THR G 1 62 ? -119.520 33.191 166.696 1.00 34.59 62 THR G CA 1
ATOM 9709 C C . THR G 1 62 ? -119.188 33.823 168.042 1.00 33.76 62 THR G C 1
ATOM 9710 O O . THR G 1 62 ? -118.790 34.990 168.121 1.00 33.51 62 THR G O 1
ATOM 9714 N N . VAL G 1 63 ? -119.369 33.050 169.104 1.00 35.37 63 VAL G N 1
ATOM 9715 C CA . VAL G 1 63 ? -119.020 33.517 170.435 1.00 31.36 63 VAL G CA 1
ATOM 9716 C C . VAL G 1 63 ? -117.963 32.615 171.066 1.00 31.78 63 VAL G C 1
ATOM 9717 O O . VAL G 1 63 ? -118.176 31.412 171.244 1.00 29.37 63 VAL G O 1
ATOM 9721 N N . ASP G 1 64 ? -116.815 33.210 171.371 1.00 29.90 64 ASP G N 1
ATOM 9722 C CA . ASP G 1 64 ? -115.751 32.546 172.110 1.00 30.00 64 ASP G CA 1
ATOM 9723 C C . ASP G 1 64 ? -115.769 33.060 173.543 1.00 34.05 64 ASP G C 1
ATOM 9724 O O . ASP G 1 64 ? -115.742 34.271 173.765 1.00 31.87 64 ASP G O 1
ATOM 9729 N N . TYR G 1 65 ? -115.821 32.163 174.522 1.00 31.15 65 TYR G N 1
ATOM 9730 C CA . TYR G 1 65 ? -115.821 32.621 175.904 1.00 31.55 65 TYR G CA 1
ATOM 9731 C C . TYR G 1 65 ? -114.967 31.761 176.830 1.00 34.89 65 TYR G C 1
ATOM 9732 O O . TYR G 1 65 ? -114.775 30.563 176.615 1.00 28.72 65 TYR G O 1
ATOM 9741 N N . PHE G 1 66 ? -114.450 32.406 177.867 1.00 28.52 66 PHE G N 1
ATOM 9742 C CA . PHE G 1 66 ? -113.551 31.762 178.800 1.00 33.19 66 PHE G CA 1
ATOM 9743 C C . PHE G 1 66 ? -113.486 32.541 180.099 1.00 37.19 66 PHE G C 1
ATOM 9744 O O . PHE G 1 66 ? -113.835 33.728 180.142 1.00 36.37 66 PHE G O 1
ATOM 9752 N N . ALA G 1 67 ? -113.048 31.864 181.155 1.00 35.41 67 ALA G N 1
ATOM 9753 C CA . ALA G 1 67 ? -112.720 32.521 182.407 1.00 36.48 67 ALA G CA 1
ATOM 9754 C C . ALA G 1 67 ? -111.585 33.490 182.155 1.00 38.87 67 ALA G C 1
ATOM 9755 O O . ALA G 1 67 ? -110.629 33.156 181.450 1.00 34.26 67 ALA G O 1
ATOM 9757 N N . TYR G 1 68 ? -111.696 34.692 182.717 1.00 40.01 68 TYR G N 1
ATOM 9758 C CA . TYR G 1 68 ? -110.670 35.710 182.531 1.00 40.24 68 TYR G CA 1
ATOM 9759 C C . TYR G 1 68 ? -110.864 36.875 183.501 1.00 41.50 68 TYR G C 1
ATOM 9760 O O . TYR G 1 68 ? -111.923 37.498 183.532 1.00 41.97 68 TYR G O 1
ATOM 9769 N N . SER G 1 69 ? -109.836 37.158 184.292 1.00 39.99 69 SER G N 1
ATOM 9770 C CA . SER G 1 69 ? -109.914 38.221 185.289 1.00 47.46 69 SER G CA 1
ATOM 9771 C C . SER G 1 69 ? -109.835 39.573 184.600 1.00 44.98 69 SER G C 1
ATOM 9772 O O . SER G 1 69 ? -108.932 39.835 183.802 1.00 46.79 69 SER G O 1
ATOM 9775 N N . THR G 1 70 ? -110.809 40.421 184.907 1.00 49.22 70 THR G N 1
ATOM 9776 C CA . THR G 1 70 ? -110.983 41.701 184.227 1.00 51.86 70 THR G CA 1
ATOM 9777 C C . THR G 1 70 ? -109.766 42.625 184.373 1.00 54.33 70 THR G C 1
ATOM 9778 O O . THR G 1 70 ? -109.535 43.496 183.531 1.00 53.31 70 THR G O 1
ATOM 9782 N N . ASP G 1 71 ? -108.966 42.419 185.415 1.00 55.56 71 ASP G N 1
ATOM 9783 C CA . ASP G 1 71 ? -107.782 43.256 185.608 1.00 60.26 71 ASP G CA 1
ATOM 9784 C C . ASP G 1 71 ? -106.647 42.877 184.660 1.00 61.80 71 ASP G C 1
ATOM 9785 O O . ASP G 1 71 ? -105.597 43.511 184.668 1.00 58.19 71 ASP G O 1
ATOM 9790 N N . MET G 1 72 ? -106.858 41.843 183.846 1.00 60.39 72 MET G N 1
ATOM 9791 C CA . MET G 1 72 ? -105.896 41.477 182.809 1.00 52.35 72 MET G CA 1
ATOM 9792 C C . MET G 1 72 ? -106.392 41.938 181.437 1.00 50.26 72 MET G C 1
ATOM 9793 O O . MET G 1 72 ? -105.943 41.447 180.403 1.00 49.14 72 MET G O 1
ATOM 9798 N N . SER G 1 73 ? -107.312 42.899 181.444 1.00 54.47 73 SER G N 1
ATOM 9799 C CA . SER G 1 73 ? -107.936 43.405 180.221 1.00 47.85 73 SER G CA 1
ATOM 9800 C C . SER G 1 73 ? -106.936 43.848 179.164 1.00 52.26 73 SER G C 1
ATOM 9801 O O . SER G 1 73 ? -107.135 43.606 177.973 1.00 52.70 73 SER G O 1
ATOM 9804 N N . SER G 1 74 ? -105.857 44.485 179.603 1.00 53.89 74 SER G N 1
ATOM 9805 C CA . SER G 1 74 ? -104.907 45.094 178.681 1.00 57.42 74 SER G CA 1
ATOM 9806 C C . SER G 1 74 ? -104.221 44.077 177.774 1.00 57.19 74 SER G C 1
ATOM 9807 O O . SER G 1 74 ? -103.822 44.404 176.655 1.00 57.21 74 SER G O 1
ATOM 9810 N N . TYR G 1 75 ? -104.102 42.840 178.242 1.00 50.25 75 TYR G N 1
ATOM 9811 C CA . TYR G 1 75 ? -103.370 41.831 177.487 1.00 52.18 75 TYR G CA 1
ATOM 9812 C C . TYR G 1 75 ? -104.174 41.273 176.317 1.00 48.21 75 TYR G C 1
ATOM 9813 O O . TYR G 1 75 ? -103.648 40.514 175.503 1.00 44.74 75 TYR G O 1
ATOM 9822 N N . LEU G 1 76 ? -105.447 41.648 176.237 1.00 53.74 76 LEU G N 1
ATOM 9823 C CA . LEU G 1 76 ? -106.306 41.223 175.136 1.00 52.26 76 LEU G CA 1
ATOM 9824 C C . LEU G 1 76 ? -106.527 42.368 174.149 1.00 55.49 76 LEU G C 1
ATOM 9825 O O . LEU G 1 76 ? -107.242 42.223 173.161 1.00 55.07 76 LEU G O 1
ATOM 9830 N N . GLN G 1 77 ? -105.903 43.508 174.427 1.00 76.63 77 GLN G N 1
ATOM 9831 C CA . GLN G 1 77 ? -106.035 44.692 173.580 1.00 76.23 77 GLN G CA 1
ATOM 9832 C C . GLN G 1 77 ? -105.332 44.497 172.237 1.00 78.92 77 GLN G C 1
ATOM 9833 O O . GLN G 1 77 ? -104.447 43.648 172.123 1.00 84.92 77 GLN G O 1
ATOM 9839 N N . PRO G 1 78 ? -105.749 45.257 171.206 1.00 68.79 78 PRO G N 1
ATOM 9840 C CA . PRO G 1 78 ? -105.165 45.143 169.862 1.00 66.79 78 PRO G CA 1
ATOM 9841 C C . PRO G 1 78 ? -103.641 45.238 169.847 1.00 72.38 78 PRO G C 1
ATOM 9842 O O . PRO G 1 78 ? -103.071 46.202 170.360 1.00 69.85 78 PRO G O 1
ATOM 9846 N N . GLY G 1 79 ? -102.994 44.228 169.272 1.00 69.51 79 GLY G N 1
ATOM 9847 C CA . GLY G 1 79 ? -101.549 44.222 169.138 1.00 75.26 79 GLY G CA 1
ATOM 9848 C C . GLY G 1 79 ? -100.788 44.146 170.450 1.00 75.87 79 GLY G C 1
ATOM 9849 O O . GLY G 1 79 ? -99.575 44.348 170.469 1.00 75.96 79 GLY G O 1
ATOM 9850 N N . SER G 1 80 ? -101.494 43.857 171.542 1.00 82.21 80 SER G N 1
ATOM 9851 C CA . SER G 1 80 ? -100.863 43.728 172.852 1.00 78.12 80 SER G CA 1
ATOM 9852 C C . SER G 1 80 ? -99.825 42.620 172.847 1.00 79.40 80 SER G C 1
ATOM 9853 O O . SER G 1 80 ? -100.069 41.529 172.333 1.00 82.11 80 SER G O 1
ATOM 9856 N N . ALA G 1 81 ? -98.659 42.910 173.409 1.00 81.88 81 ALA G N 1
ATOM 9857 C CA . ALA G 1 81 ? -97.628 41.899 173.565 1.00 80.77 81 ALA G CA 1
ATOM 9858 C C . ALA G 1 81 ? -97.825 41.195 174.897 1.00 80.87 81 ALA G C 1
ATOM 9859 O O . ALA G 1 81 ? -98.495 41.715 175.790 1.00 83.75 81 ALA G O 1
ATOM 9861 N N . GLY G 1 82 ? -97.250 40.008 175.029 1.00 65.83 82 GLY G N 1
ATOM 9862 C CA . GLY G 1 82 ? -97.386 39.249 176.255 1.00 64.97 82 GLY G CA 1
ATOM 9863 C C . GLY G 1 82 ? -97.896 37.852 175.980 1.00 59.65 82 GLY G C 1
ATOM 9864 O O . GLY G 1 82 ? -98.280 37.530 174.853 1.00 57.75 82 GLY G O 1
ATOM 9865 N N . ALA G 1 83 ? -97.913 37.031 177.024 1.00 57.24 83 ALA G N 1
ATOM 9866 C CA . ALA G 1 83 ? -98.220 35.607 176.913 1.00 48.99 83 ALA G CA 1
ATOM 9867 C C . ALA G 1 83 ? -99.642 35.329 176.425 1.00 48.84 83 ALA G C 1
ATOM 9868 O O . ALA G 1 83 ? -99.876 34.366 175.690 1.00 40.14 83 ALA G O 1
ATOM 9870 N N . ILE G 1 84 ? -100.584 36.173 176.839 1.00 48.86 84 ILE G N 1
ATOM 9871 C CA . ILE G 1 84 ? -101.992 35.983 176.511 1.00 44.26 84 ILE G CA 1
ATOM 9872 C C . ILE G 1 84 ? -102.253 35.939 175.002 1.00 43.64 84 ILE G C 1
ATOM 9873 O O . ILE G 1 84 ? -102.904 35.015 174.508 1.00 39.61 84 ILE G O 1
ATOM 9878 N N . VAL G 1 85 ? -101.739 36.918 174.268 1.00 43.91 85 VAL G N 1
ATOM 9879 C CA . VAL G 1 85 ? -101.931 36.951 172.819 1.00 45.24 85 VAL G CA 1
ATOM 9880 C C . VAL G 1 85 ? -101.079 35.892 172.107 1.00 47.37 85 VAL G C 1
ATOM 9881 O O . VAL G 1 85 ? -101.504 35.303 171.105 1.00 44.89 85 VAL G O 1
ATOM 9885 N N . GLN G 1 86 ? -99.889 35.638 172.641 1.00 49.31 86 GLN G N 1
ATOM 9886 C CA . GLN G 1 86 ? -98.932 34.736 172.003 1.00 52.20 86 GLN G CA 1
ATOM 9887 C C . GLN G 1 86 ? -99.337 33.262 172.072 1.00 48.48 86 GLN G C 1
ATOM 9888 O O . GLN G 1 86 ? -99.187 32.530 171.095 1.00 47.36 86 GLN G O 1
ATOM 9894 N N . PHE G 1 87 ? -99.850 32.834 173.222 1.00 38.64 87 PHE G N 1
ATOM 9895 C CA . PHE G 1 87 ? -100.036 31.413 173.480 1.00 40.66 87 PHE G CA 1
ATOM 9896 C C . PHE G 1 87 ? -101.436 31.033 173.971 1.00 40.78 87 PHE G C 1
ATOM 9897 O O . PHE G 1 87 ? -101.677 29.870 174.300 1.00 35.78 87 PHE G O 1
ATOM 9905 N N . ASN G 1 88 ? -102.358 31.990 174.027 1.00 36.84 88 ASN G N 1
ATOM 9906 C CA . ASN G 1 88 ? -103.682 31.695 174.574 1.00 35.93 88 ASN G CA 1
ATOM 9907 C C . ASN G 1 88 ? -104.841 32.093 173.662 1.00 36.18 88 ASN G C 1
ATOM 9908 O O . ASN G 1 88 ? -105.610 31.232 173.223 1.00 33.60 88 ASN G O 1
ATOM 9913 N N . TYR G 1 89 ? -104.974 33.381 173.370 1.00 31.89 89 TYR G N 1
ATOM 9914 C CA . TYR G 1 89 ? -106.027 33.823 172.461 1.00 35.35 89 TYR G CA 1
ATOM 9915 C C . TYR G 1 89 ? -105.616 35.034 171.641 1.00 39.85 89 TYR G C 1
ATOM 9916 O O . TYR G 1 89 ? -105.429 36.122 172.181 1.00 39.47 89 TYR G O 1
ATOM 9925 N N . LYS G 1 90 ? -105.474 34.850 170.334 1.00 32.76 90 LYS G N 1
ATOM 9926 C CA . LYS G 1 90 ? -105.215 35.986 169.468 1.00 38.50 90 LYS G CA 1
ATOM 9927 C C . LYS G 1 90 ? -106.480 36.329 168.701 1.00 39.83 90 LYS G C 1
ATOM 9928 O O . LYS G 1 90 ? -106.860 35.626 167.763 1.00 38.21 90 LYS G O 1
ATOM 9934 N N . GLN G 1 91 ? -107.131 37.412 169.114 1.00 44.23 91 GLN G N 1
ATOM 9935 C CA . GLN G 1 91 ? -108.381 37.833 168.496 1.00 47.21 91 GLN G CA 1
ATOM 9936 C C . GLN G 1 91 ? -108.181 38.169 167.022 1.00 49.52 91 GLN G C 1
ATOM 9937 O O . GLN G 1 91 ? -107.248 38.883 166.651 1.00 49.08 91 GLN G O 1
ATOM 9943 N N . ASP G 1 92 ? -109.071 37.633 166.194 1.00 46.81 92 ASP G N 1
ATOM 9944 C CA . ASP G 1 92 ? -109.027 37.808 164.749 1.00 48.35 92 ASP G CA 1
ATOM 9945 C C . ASP G 1 92 ? -109.718 39.110 164.337 1.00 54.67 92 ASP G C 1
ATOM 9946 O O . ASP G 1 92 ? -110.946 39.211 164.375 1.00 52.68 92 ASP G O 1
ATOM 9951 N N . PHE G 1 93 ? -108.927 40.101 163.935 1.00 64.54 93 PHE G N 1
ATOM 9952 C CA . PHE G 1 93 ? -109.473 41.396 163.539 1.00 64.31 93 PHE G CA 1
ATOM 9953 C C . PHE G 1 93 ? -109.753 41.489 162.036 1.00 70.85 93 PHE G C 1
ATOM 9954 O O . PHE G 1 93 ? -109.953 42.583 161.506 1.00 74.72 93 PHE G O 1
ATOM 9962 N N . SER G 1 94 ? -109.769 40.346 161.354 1.00 57.74 94 SER G N 1
ATOM 9963 C CA . SER G 1 94 ? -110.052 40.307 159.920 1.00 57.82 94 SER G CA 1
ATOM 9964 C C . SER G 1 94 ? -111.554 40.319 159.658 1.00 63.79 94 SER G C 1
ATOM 9965 O O . SER G 1 94 ? -112.003 40.437 158.516 1.00 64.54 94 SER G O 1
ATOM 9968 N N . ASN G 1 95 ? -112.326 40.169 160.728 1.00 71.58 95 ASN G N 1
ATOM 9969 C CA . ASN G 1 95 ? -113.773 40.334 160.672 1.00 68.31 95 ASN G CA 1
ATOM 9970 C C . ASN G 1 95 ? -114.215 41.369 161.702 1.00 61.54 95 ASN G C 1
ATOM 9971 O O . ASN G 1 95 ? -113.424 41.769 162.559 1.00 59.30 95 ASN G O 1
ATOM 9976 N N . PRO G 1 96 ? -115.471 41.831 161.612 1.00 51.87 96 PRO G N 1
ATOM 9977 C CA . PRO G 1 96 ? -115.972 42.625 162.735 1.00 51.54 96 PRO G CA 1
ATOM 9978 C C . PRO G 1 96 ? -116.043 41.769 163.995 1.00 45.83 96 PRO G C 1
ATOM 9979 O O . PRO G 1 96 ? -116.630 40.682 163.967 1.00 41.80 96 PRO G O 1
ATOM 9983 N N . THR G 1 97 ? -115.426 42.236 165.075 1.00 53.56 97 THR G N 1
ATOM 9984 C CA . THR G 1 97 ? -115.425 41.490 166.331 1.00 55.60 97 THR G CA 1
ATOM 9985 C C . THR G 1 97 ? -115.605 42.420 167.521 1.00 52.54 97 THR G C 1
ATOM 9986 O O . THR G 1 97 ? -115.186 43.578 167.494 1.00 55.80 97 THR G O 1
ATOM 9990 N N . CYS G 1 98 ? -116.242 41.903 168.563 1.00 44.06 98 CYS G N 1
ATOM 9991 C CA . CYS G 1 98 ? -116.389 42.634 169.808 1.00 35.73 98 CYS G CA 1
ATOM 9992 C C . CYS G 1 98 ? -115.860 41.794 170.959 1.00 40.19 98 CYS G C 1
ATOM 9993 O O . CYS G 1 98 ? -115.968 40.559 170.947 1.00 36.41 98 CYS G O 1
ATOM 9996 N N . ARG G 1 99 ? -115.290 42.483 171.941 1.00 31.82 99 ARG G N 1
ATOM 9997 C CA . ARG G 1 99 ? -114.708 41.885 173.129 1.00 32.68 99 ARG G CA 1
ATOM 9998 C C . ARG G 1 99 ? -115.461 42.392 174.360 1.00 37.94 99 ARG G C 1
ATOM 9999 O O . ARG G 1 99 ? -115.580 43.603 174.572 1.00 37.95 99 ARG G O 1
ATOM 10007 N N . VAL G 1 100 ? -115.990 41.470 175.153 1.00 32.22 100 VAL G N 1
ATOM 10008 C CA . VAL G 1 100 ? -116.770 41.827 176.332 1.00 33.20 100 VAL G CA 1
ATOM 10009 C C . VAL G 1 100 ? -116.202 41.197 177.595 1.00 38.59 100 VAL G C 1
ATOM 10010 O O . VAL G 1 100 ? -116.105 39.971 177.708 1.00 37.42 100 VAL G O 1
ATOM 10014 N N . LEU G 1 101 ? -115.823 42.040 178.544 1.00 38.21 101 LEU G N 1
ATOM 10015 C CA . LEU G 1 101 ? -115.408 41.566 179.853 1.00 38.16 101 LEU G CA 1
ATOM 10016 C C . LEU G 1 101 ? -116.523 41.845 180.839 1.00 40.87 101 LEU G C 1
ATOM 10017 O O . LEU G 1 101 ? -117.024 42.971 180.928 1.00 46.49 101 LEU G O 1
ATOM 10022 N N . ALA G 1 102 ? -116.918 40.815 181.571 1.00 35.56 102 ALA G N 1
ATOM 10023 C CA . ALA G 1 102 ? -118.045 40.919 182.478 1.00 43.64 102 ALA G CA 1
ATOM 10024 C C . ALA G 1 102 ? -117.799 40.122 183.745 1.00 46.08 102 ALA G C 1
ATOM 10025 O O . ALA G 1 102 ? -116.931 39.247 183.792 1.00 45.76 102 ALA G O 1
ATOM 10027 N N . THR G 1 103 ? -118.573 40.446 184.773 1.00 46.08 103 THR G N 1
ATOM 10028 C CA . THR G 1 103 ? -118.471 39.790 186.063 1.00 47.92 103 THR G CA 1
ATOM 10029 C C . THR G 1 103 ? -119.733 38.983 186.283 1.00 47.59 103 THR G C 1
ATOM 10030 O O . THR G 1 103 ? -120.834 39.460 186.003 1.00 46.39 103 THR G O 1
ATOM 10034 N N . VAL G 1 104 ? -119.567 37.749 186.752 1.00 48.12 104 VAL G N 1
ATOM 10035 C CA . VAL G 1 104 ? -120.703 36.894 187.062 1.00 50.49 104 VAL G CA 1
ATOM 10036 C C . VAL G 1 104 ? -121.335 37.299 188.386 1.00 53.75 104 VAL G C 1
ATOM 10037 O O . VAL G 1 104 ? -120.686 37.227 189.423 1.00 55.45 104 VAL G O 1
ATOM 10041 N N . PRO G 1 105 ? -122.606 37.726 188.356 1.00 63.15 105 PRO G N 1
ATOM 10042 C CA . PRO G 1 105 ? -123.302 38.025 189.612 1.00 67.83 105 PRO G CA 1
ATOM 10043 C C . PRO G 1 105 ? -123.553 36.791 190.461 1.00 74.03 105 PRO G C 1
ATOM 10044 O O . PRO G 1 105 ? -123.710 35.682 189.940 1.00 69.33 105 PRO G O 1
ATOM 10048 N N . GLN G 1 106 ? -123.605 36.994 191.770 1.00 91.54 106 GLN G N 1
ATOM 10049 C CA . GLN G 1 106 ? -123.759 35.888 192.724 1.00 93.87 106 GLN G CA 1
ATOM 10050 C C . GLN G 1 106 ? -125.051 35.056 192.609 1.00 96.16 106 GLN G C 1
ATOM 10051 O O . GLN G 1 106 ? -125.104 33.959 193.087 1.00 100.93 106 GLN G O 1
ATOM 10057 N N . ASN G 1 107 ? -126.057 35.607 191.922 1.00 107.79 107 ASN G N 1
ATOM 10058 C CA . ASN G 1 107 ? -127.462 35.107 191.803 1.00 109.82 107 ASN G CA 1
ATOM 10059 C C . ASN G 1 107 ? -127.496 34.247 190.466 1.00 108.21 107 ASN G C 1
ATOM 10060 O O . ASN G 1 107 ? -128.480 33.548 190.057 1.00 111.56 107 ASN G O 1
ATOM 10065 N N . LEU G 1 108 ? -126.443 34.448 189.677 1.00 86.31 108 LEU G N 1
ATOM 10066 C CA . LEU G 1 108 ? -126.395 33.728 188.400 1.00 81.28 108 LEU G CA 1
ATOM 10067 C C . LEU G 1 108 ? -125.693 32.460 188.765 1.00 80.34 108 LEU G C 1
ATOM 10068 O O . LEU G 1 108 ? -124.471 32.395 188.794 1.00 74.25 108 LEU G O 1
ATOM 10073 N N . THR G 1 109 ? -126.503 31.495 189.189 1.00 87.88 109 THR G N 1
ATOM 10074 C CA . THR G 1 109 ? -125.999 30.359 189.944 1.00 85.40 109 THR G CA 1
ATOM 10075 C C . THR G 1 109 ? -125.515 29.267 189.017 1.00 81.70 109 THR G C 1
ATOM 10076 O O . THR G 1 109 ? -124.551 28.574 189.326 1.00 79.41 109 THR G O 1
ATOM 10080 N N . THR G 1 110 ? -126.184 29.116 187.879 1.00 70.44 110 THR G N 1
ATOM 10081 C CA . THR G 1 110 ? -125.893 28.014 186.965 1.00 65.21 110 THR G CA 1
ATOM 10082 C C . THR G 1 110 ? -124.444 28.020 186.463 1.00 60.33 110 THR G C 1
ATOM 10083 O O . THR G 1 110 ? -123.888 26.971 186.133 1.00 64.12 110 THR G O 1
ATOM 10087 N N . ILE G 1 111 ? -123.836 29.200 186.410 1.00 54.36 111 ILE G N 1
ATOM 10088 C CA . ILE G 1 111 ? -122.421 29.303 186.083 1.00 51.72 111 ILE G CA 1
ATOM 10089 C C . ILE G 1 111 ? -121.591 28.971 187.317 1.00 52.12 111 ILE G C 1
ATOM 10090 O O . ILE G 1 111 ? -121.672 29.659 188.330 1.00 59.45 111 ILE G O 1
ATOM 10095 N N . THR G 1 112 ? -120.801 27.907 187.233 1.00 54.16 112 THR G N 1
ATOM 10096 C CA . THR G 1 112 ? -119.984 27.475 188.361 1.00 58.10 112 THR G CA 1
ATOM 10097 C C . THR G 1 112 ? -118.553 27.977 188.214 1.00 56.62 112 THR G C 1
ATOM 10098 O O . THR G 1 112 ? -118.128 28.355 187.127 1.00 55.53 112 THR G O 1
ATOM 10102 N N . LYS G 1 113 ? -117.804 27.981 189.308 1.00 55.30 113 LYS G N 1
ATOM 10103 C CA . LYS G 1 113 ? -116.461 28.538 189.269 1.00 57.10 113 LYS G CA 1
ATOM 10104 C C . LYS G 1 113 ? -115.391 27.449 189.259 1.00 53.81 113 LYS G C 1
ATOM 10105 O O . LYS G 1 113 ? -115.582 26.382 189.832 1.00 59.21 113 LYS G O 1
ATOM 10111 N N . PRO G 1 114 ? -114.271 27.713 188.570 1.00 46.24 114 PRO G N 1
ATOM 10112 C CA . PRO G 1 114 ? -113.060 26.899 188.645 1.00 49.00 114 PRO G CA 1
ATOM 10113 C C . PRO G 1 114 ? -112.232 27.281 189.867 1.00 55.75 114 PRO G C 1
ATOM 10114 O O . PRO G 1 114 ? -112.426 28.366 190.411 1.00 55.01 114 PRO G O 1
ATOM 10118 N N . SER G 1 115 ? -111.321 26.409 190.284 1.00 59.87 115 SER G N 1
ATOM 10119 C CA . SER G 1 115 ? -110.457 26.705 191.419 1.00 64.20 115 SER G CA 1
ATOM 10120 C C . SER G 1 115 ? -109.533 27.876 191.103 1.00 67.94 115 SER G C 1
ATOM 10121 O O . SER G 1 115 ? -109.338 28.775 191.924 1.00 71.81 115 SER G O 1
ATOM 10124 N N . ASN G 1 116 ? -108.970 27.858 189.902 1.00 53.36 116 ASN G N 1
ATOM 10125 C CA . ASN G 1 116 ? -107.992 28.855 189.505 1.00 52.45 116 ASN G CA 1
ATOM 10126 C C . ASN G 1 116 ? -108.294 29.475 188.148 1.00 52.27 116 ASN G C 1
ATOM 10127 O O . ASN G 1 116 ? -108.946 28.861 187.302 1.00 46.63 116 ASN G O 1
ATOM 10132 N N . TYR G 1 117 ? -107.834 30.705 187.958 1.00 55.14 117 TYR G N 1
ATOM 10133 C CA . TYR G 1 117 ? -107.647 31.230 186.620 1.00 51.12 117 TYR G CA 1
ATOM 10134 C C . TYR G 1 117 ? -106.379 30.579 186.097 1.00 50.44 117 TYR G C 1
ATOM 10135 O O . TYR G 1 117 ? -105.556 30.111 186.882 1.00 48.21 117 TYR G O 1
ATOM 10144 N N . ALA G 1 118 ? -106.216 30.550 184.781 1.00 42.73 118 ALA G N 1
ATOM 10145 C CA . ALA G 1 118 ? -105.057 29.908 184.185 1.00 36.17 118 ALA G CA 1
ATOM 10146 C C . ALA G 1 118 ? -104.734 30.499 182.823 1.00 40.19 118 ALA G C 1
ATOM 10147 O O . ALA G 1 118 ? -105.633 30.882 182.072 1.00 38.95 118 ALA G O 1
ATOM 10149 N N . TYR G 1 119 ? -103.449 30.569 182.502 1.00 36.34 119 TYR G N 1
ATOM 10150 C CA . TYR G 1 119 ? -103.038 30.926 181.156 1.00 37.61 119 TYR G CA 1
ATOM 10151 C C . TYR G 1 119 ? -101.675 30.329 180.875 1.00 38.72 119 TYR G C 1
ATOM 10152 O O . TYR G 1 119 ? -100.925 30.010 181.798 1.00 44.44 119 TYR G O 1
ATOM 10161 N N . LEU G 1 120 ? -101.372 30.141 179.597 1.00 41.14 120 LEU G N 1
ATOM 10162 C CA . LEU G 1 120 ? -100.096 29.566 179.202 1.00 46.49 120 LEU G CA 1
ATOM 10163 C C . LEU G 1 120 ? -99.042 30.658 179.118 1.00 45.76 120 LEU G C 1
ATOM 10164 O O . LEU G 1 120 ? -99.285 31.726 178.549 1.00 48.86 120 LEU G O 1
ATOM 10169 N N . THR G 1 121 ? -97.876 30.398 179.696 1.00 41.21 121 THR G N 1
ATOM 10170 C CA . THR G 1 121 ? -96.802 31.381 179.680 1.00 52.71 121 THR G CA 1
ATOM 10171 C C . THR G 1 121 ? -95.899 31.144 178.479 1.00 52.30 121 THR G C 1
ATOM 10172 O O . THR G 1 121 ? -95.193 32.048 178.041 1.00 53.47 121 THR G O 1
ATOM 10176 N N . GLU G 1 122 ? -95.944 29.933 177.931 1.00 54.24 122 GLU G N 1
ATOM 10177 C CA . GLU G 1 122 ? -95.124 29.598 176.772 1.00 53.30 122 GLU G CA 1
ATOM 10178 C C . GLU G 1 122 ? -95.631 28.361 176.030 1.00 52.70 122 GLU G C 1
ATOM 10179 O O . GLU G 1 122 ? -96.343 27.534 176.595 1.00 46.62 122 GLU G O 1
ATOM 10185 N N . CYS G 1 123 ? -95.250 28.252 174.759 1.00 47.06 123 CYS G N 1
ATOM 10186 C CA . CYS G 1 123 ? -95.511 27.068 173.947 1.00 51.54 123 CYS G CA 1
ATOM 10187 C C . CYS G 1 123 ? -94.434 26.981 172.875 1.00 53.51 123 CYS G C 1
ATOM 10188 O O . CYS G 1 123 ? -94.377 27.826 171.980 1.00 56.22 123 CYS G O 1
ATOM 10191 N N . TYR G 1 124 ? -93.569 25.975 172.962 1.00 54.30 124 TYR G N 1
ATOM 10192 C CA . TYR G 1 124 ? -92.446 25.909 172.035 1.00 58.28 124 TYR G CA 1
ATOM 10193 C C . TYR G 1 124 ? -92.066 24.500 171.595 1.00 59.38 124 TYR G C 1
ATOM 10194 O O . TYR G 1 124 ? -92.399 23.507 172.236 1.00 55.49 124 TYR G O 1
ATOM 10203 N N . LYS G 1 125 ? -91.365 24.452 170.471 1.00 66.80 125 LYS G N 1
ATOM 10204 C CA . LYS G 1 125 ? -90.777 23.240 169.931 1.00 73.89 125 LYS G CA 1
ATOM 10205 C C . LYS G 1 125 ? -89.258 23.446 169.932 1.00 79.60 125 LYS G C 1
ATOM 10206 O O . LYS G 1 125 ? -88.783 24.494 169.510 1.00 77.20 125 LYS G O 1
ATOM 10212 N N . THR G 1 126 ? -88.481 22.495 170.436 1.00 77.08 126 THR G N 1
ATOM 10213 C CA . THR G 1 126 ? -87.033 22.702 170.419 1.00 78.72 126 THR G CA 1
ATOM 10214 C C . THR G 1 126 ? -86.440 22.194 169.104 1.00 81.24 126 THR G C 1
ATOM 10215 O O . THR G 1 126 ? -86.823 21.136 168.605 1.00 83.03 126 THR G O 1
ATOM 10219 N N . SER G 1 127 ? -85.515 22.966 168.538 1.00 72.44 127 SER G N 1
ATOM 10220 C CA . SER G 1 127 ? -85.004 22.688 167.197 1.00 75.06 127 SER G CA 1
ATOM 10221 C C . SER G 1 127 ? -83.483 22.788 167.080 1.00 75.49 127 SER G C 1
ATOM 10222 O O . SER G 1 127 ? -82.794 23.159 168.030 1.00 72.92 127 SER G O 1
ATOM 10225 N N . ALA G 1 128 ? -82.977 22.472 165.890 1.00 63.85 128 ALA G N 1
ATOM 10226 C CA . ALA G 1 128 ? -81.541 22.383 165.643 1.00 69.35 128 ALA G CA 1
ATOM 10227 C C . ALA G 1 128 ? -80.848 23.741 165.568 1.00 75.23 128 ALA G C 1
ATOM 10228 O O . ALA G 1 128 ? -79.619 23.812 165.547 1.00 72.09 128 ALA G O 1
ATOM 10230 N N . TYR G 1 129 ? -81.628 24.815 165.521 1.00 84.10 129 TYR G N 1
ATOM 10231 C CA . TYR G 1 129 ? -81.053 26.150 165.391 1.00 88.00 129 TYR G CA 1
ATOM 10232 C C . TYR G 1 129 ? -81.381 27.032 166.587 1.00 96.06 129 TYR G C 1
ATOM 10233 O O . TYR G 1 129 ? -80.765 28.079 166.786 1.00 116.19 129 TYR G O 1
ATOM 10242 N N . GLY G 1 130 ? -82.354 26.604 167.383 1.00 86.84 130 GLY G N 1
ATOM 10243 C CA . GLY G 1 130 ? -82.737 27.346 168.566 1.00 73.79 130 GLY G CA 1
ATOM 10244 C C . GLY G 1 130 ? -84.122 26.999 169.070 1.00 71.02 130 GLY G C 1
ATOM 10245 O O . GLY G 1 130 ? -84.704 25.983 168.688 1.00 67.99 130 GLY G O 1
ATOM 10246 N N . LYS G 1 131 ? -84.650 27.853 169.938 1.00 80.36 131 LYS G N 1
ATOM 10247 C CA . LYS G 1 131 ? -85.972 27.645 170.511 1.00 72.09 131 LYS G CA 1
ATOM 10248 C C . LYS G 1 131 ? -87.059 28.120 169.524 1.00 72.06 131 LYS G C 1
ATOM 10249 O O . LYS G 1 131 ? -87.144 29.315 169.224 1.00 73.92 131 LYS G O 1
ATOM 10255 N N . ASN G 1 132 ? -87.868 27.185 169.009 1.00 80.80 132 ASN G N 1
ATOM 10256 C CA . ASN G 1 132 ? -89.008 27.521 168.137 1.00 76.50 132 ASN G CA 1
ATOM 10257 C C . ASN G 1 132 ? -90.256 27.918 168.945 1.00 71.37 132 ASN G C 1
ATOM 10258 O O . ASN G 1 132 ? -91.011 27.033 169.367 1.00 66.22 132 ASN G O 1
ATOM 10263 N N . TYR G 1 133 ? -90.565 29.186 169.143 1.00 59.42 133 TYR G N 1
ATOM 10264 C CA . TYR G 1 133 ? -91.866 29.410 169.773 1.00 55.62 133 TYR G CA 1
ATOM 10265 C C . TYR G 1 133 ? -93.026 29.200 168.786 1.00 51.72 133 TYR G C 1
ATOM 10266 O O . TYR G 1 133 ? -92.952 29.598 167.624 1.00 53.34 133 TYR G O 1
ATOM 10275 N N . LEU G 1 134 ? -94.093 28.557 169.252 1.00 51.56 134 LEU G N 1
ATOM 10276 C CA . LEU G 1 134 ? -95.296 28.388 168.433 1.00 49.95 134 LEU G CA 1
ATOM 10277 C C . LEU G 1 134 ? -96.409 29.340 168.884 1.00 43.91 134 LEU G C 1
ATOM 10278 O O . LEU G 1 134 ? -97.065 29.111 169.902 1.00 47.14 134 LEU G O 1
ATOM 10283 N N . TYR G 1 135 ? -96.608 30.409 168.119 1.00 47.13 135 TYR G N 1
ATOM 10284 C CA . TYR G 1 135 ? -97.561 31.463 168.474 1.00 50.03 135 TYR G CA 1
ATOM 10285 C C . TYR G 1 135 ? -98.954 31.201 167.909 1.00 46.42 135 TYR G C 1
ATOM 10286 O O . TYR G 1 135 ? -99.095 30.679 166.802 1.00 46.74 135 TYR G O 1
ATOM 10295 N N . ASN G 1 136 ? -99.983 31.571 168.666 1.00 50.39 136 ASN G N 1
ATOM 10296 C CA . ASN G 1 136 ? -101.360 31.370 168.222 1.00 48.17 136 ASN G CA 1
ATOM 10297 C C . ASN G 1 136 ? -101.672 32.086 166.918 1.00 49.75 136 ASN G C 1
ATOM 10298 O O . ASN G 1 136 ? -101.359 33.264 166.763 1.00 52.64 136 ASN G O 1
ATOM 10303 N N . ALA G 1 137 ? -102.285 31.369 165.983 1.00 47.56 137 ALA G N 1
ATOM 10304 C CA . ALA G 1 137 ? -102.883 31.999 164.815 1.00 44.07 137 ALA G CA 1
ATOM 10305 C C . ALA G 1 137 ? -104.157 32.719 165.261 1.00 44.37 137 ALA G C 1
ATOM 10306 O O . ALA G 1 137 ? -104.748 32.350 166.285 1.00 42.00 137 ALA G O 1
ATOM 10308 N N . PRO G 1 138 ? -104.568 33.766 164.520 1.00 40.95 138 PRO G N 1
ATOM 10309 C CA . PRO G 1 138 ? -105.777 34.520 164.876 1.00 40.38 138 PRO G CA 1
ATOM 10310 C C . PRO G 1 138 ? -107.016 33.637 164.975 1.00 35.19 138 PRO G C 1
ATOM 10311 O O . PRO G 1 138 ? -107.364 32.946 164.016 1.00 35.65 138 PRO G O 1
ATOM 10315 N N . GLY G 1 139 ? -107.660 33.650 166.134 1.00 35.51 139 GLY G N 1
ATOM 10316 C CA . GLY G 1 139 ? -108.895 32.917 166.327 1.00 34.34 139 GLY G CA 1
ATOM 10317 C C . GLY G 1 139 ? -108.715 31.420 166.534 1.00 34.09 139 GLY G C 1
ATOM 10318 O O . GLY G 1 139 ? -109.700 30.694 166.634 1.00 31.69 139 GLY G O 1
ATOM 10319 N N . ALA G 1 140 ? -107.470 30.954 166.610 1.00 32.32 140 ALA G N 1
ATOM 10320 C CA . ALA G 1 140 ? -107.208 29.511 166.684 1.00 35.70 140 ALA G CA 1
ATOM 10321 C C . ALA G 1 140 ? -106.762 29.049 168.067 1.00 34.69 140 ALA G C 1
ATOM 10322 O O . ALA G 1 140 ? -106.429 29.867 168.931 1.00 34.44 140 ALA G O 1
ATOM 10324 N N . TYR G 1 141 ? -106.741 27.732 168.266 1.00 31.16 141 TYR G N 1
ATOM 10325 C CA . TYR G 1 141 ? -106.208 27.139 169.499 1.00 31.53 141 TYR G CA 1
ATOM 10326 C C . TYR G 1 141 ? -104.695 27.005 169.449 1.00 35.36 141 TYR G C 1
ATOM 10327 O O . TYR G 1 141 ? -104.121 26.752 168.387 1.00 33.71 141 TYR G O 1
ATOM 10336 N N . THR G 1 142 ? -104.053 27.190 170.602 1.00 36.97 142 THR G N 1
ATOM 10337 C CA . THR G 1 142 ? -102.633 26.883 170.743 1.00 35.88 142 THR G CA 1
ATOM 10338 C C . THR G 1 142 ? -102.343 25.442 170.348 1.00 38.64 142 THR G C 1
ATOM 10339 O O . THR G 1 142 ? -103.112 24.546 170.674 1.00 33.92 142 THR G O 1
ATOM 10343 N N . PRO G 1 143 ? -101.224 25.224 169.639 1.00 44.59 143 PRO G N 1
ATOM 10344 C CA . PRO G 1 143 ? -100.711 23.888 169.331 1.00 44.57 143 PRO G CA 1
ATOM 10345 C C . PRO G 1 143 ? -100.446 23.071 170.597 1.00 45.66 143 PRO G C 1
ATOM 10346 O O . PRO G 1 143 ? -100.429 21.846 170.539 1.00 45.52 143 PRO G O 1
ATOM 10350 N N . CYS G 1 144 ? -100.255 23.748 171.725 1.00 41.99 144 CYS G N 1
ATOM 10351 C CA . CYS G 1 144 ? -99.981 23.078 172.991 1.00 39.40 144 CYS G CA 1
ATOM 10352 C C . CYS G 1 144 ? -101.240 22.708 173.761 1.00 38.65 144 CYS G C 1
ATOM 10353 O O . CYS G 1 144 ? -101.165 22.392 174.949 1.00 36.28 144 CYS G O 1
ATOM 10356 N N . LEU G 1 145 ? -102.392 22.738 173.095 1.00 35.40 145 LEU G N 1
ATOM 10357 C CA . LEU G 1 145 ? -103.662 22.498 173.779 1.00 32.68 145 LEU G CA 1
ATOM 10358 C C . LEU G 1 145 ? -103.768 21.097 174.404 1.00 33.34 145 LEU G C 1
ATOM 10359 O O . LEU G 1 145 ? -104.303 20.940 175.505 1.00 31.21 145 LEU G O 1
ATOM 10364 N N . SER G 1 146 ? -103.270 20.082 173.705 1.00 32.00 146 SER G N 1
ATOM 10365 C CA . SER G 1 146 ? -103.305 18.719 174.236 1.00 36.89 146 SER G CA 1
ATOM 10366 C C . SER G 1 146 ? -102.452 18.602 175.496 1.00 34.55 146 SER G C 1
ATOM 10367 O O . SER G 1 146 ? -102.878 18.032 176.498 1.00 34.57 146 SER G O 1
ATOM 10370 N N . LEU G 1 147 ? -101.246 19.142 175.437 1.00 35.02 147 LEU G N 1
ATOM 10371 C CA . LEU G 1 147 ? -100.381 19.153 176.606 1.00 41.96 147 LEU G CA 1
ATOM 10372 C C . LEU G 1 147 ? -101.031 19.924 177.747 1.00 40.57 147 LEU G C 1
ATOM 10373 O O . LEU G 1 147 ? -101.066 19.450 178.880 1.00 40.65 147 LEU G O 1
ATOM 10378 N N . ALA G 1 148 ? -101.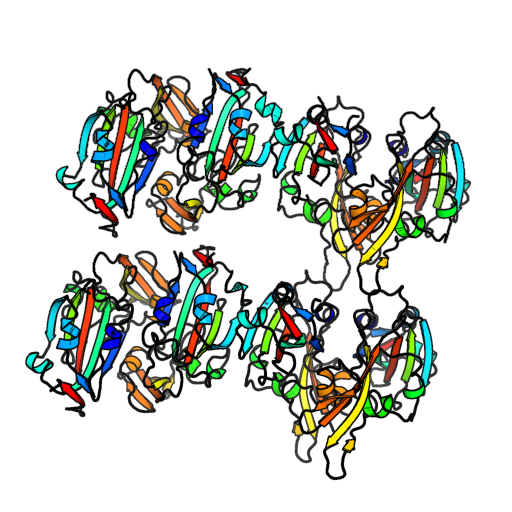572 21.098 177.442 1.00 39.95 148 ALA G N 1
ATOM 10379 C CA . ALA G 1 148 ? -102.153 21.949 178.470 1.00 36.95 148 ALA G CA 1
ATOM 10380 C C . ALA G 1 148 ? -103.368 21.302 179.129 1.00 37.89 148 ALA G C 1
ATOM 10381 O O . ALA G 1 148 ? -103.689 21.610 180.275 1.00 39.62 148 ALA G O 1
ATOM 10383 N N . SER G 1 149 ? -104.037 20.401 178.413 1.00 36.84 149 SER G N 1
ATOM 10384 C CA . SER G 1 149 ? -105.225 19.733 178.947 1.00 34.38 149 SER G CA 1
ATOM 10385 C C . SER G 1 149 ? -104.879 18.761 180.086 1.00 37.44 149 SER G C 1
ATOM 10386 O O . SER G 1 149 ? -105.761 18.319 180.826 1.00 37.20 149 SER G O 1
ATOM 10389 N N . ARG G 1 150 ? -103.600 18.424 180.219 1.00 37.11 150 ARG G N 1
ATOM 10390 C CA . ARG G 1 150 ? -103.135 17.611 181.349 1.00 45.41 150 ARG G CA 1
ATOM 10391 C C . ARG G 1 150 ? -103.324 18.325 182.693 1.00 43.86 150 ARG G C 1
ATOM 10392 O O . ARG G 1 150 ? -103.339 17.689 183.744 1.00 45.78 150 ARG G O 1
ATOM 10400 N N . GLY G 1 151 ? -103.462 19.647 182.649 1.00 43.27 151 GLY G N 1
ATOM 10401 C CA . GLY G 1 151 ? -103.811 20.411 183.832 1.00 46.55 151 GLY G CA 1
ATOM 10402 C C . GLY G 1 151 ? -102.623 20.971 184.588 1.00 46.18 151 GLY G C 1
ATOM 10403 O O . GLY G 1 151 ? -101.534 20.400 184.573 1.00 50.18 151 GLY G O 1
ATOM 10404 N N . PHE G 1 152 ? -102.839 22.102 185.248 1.00 50.92 152 PHE G N 1
ATOM 10405 C CA . PHE G 1 152 ? -101.804 22.738 186.051 1.00 55.01 152 PHE G CA 1
ATOM 10406 C C . PHE G 1 152 ? -102.270 22.864 187.494 1.00 58.69 152 PHE G C 1
ATOM 10407 O O . PHE G 1 152 ? -103.310 23.462 187.763 1.00 58.66 152 PHE G O 1
ATOM 10415 N N . SER G 1 153 ? -101.503 22.293 188.418 1.00 58.46 153 SER G N 1
ATOM 10416 C CA . SER G 1 153 ? -101.852 22.322 189.837 1.00 60.00 153 SER G CA 1
ATOM 10417 C C . SER G 1 153 ? -100.906 23.231 190.625 1.00 64.38 153 SER G C 1
ATOM 10418 O O . SER G 1 153 ? -101.251 23.735 191.697 1.00 64.97 153 SER G O 1
ATOM 10421 N N . THR G 1 154 ? -99.712 23.436 190.084 1.00 67.94 154 THR G N 1
ATOM 10422 C CA . THR G 1 154 ? -98.749 24.354 190.673 1.00 73.42 154 THR G CA 1
ATOM 10423 C C . THR G 1 154 ? -98.434 25.463 189.672 1.00 70.90 154 THR G C 1
ATOM 10424 O O . THR G 1 154 ? -98.561 25.265 188.466 1.00 69.22 154 THR G O 1
ATOM 10428 N N . LYS G 1 155 ? -98.037 26.630 190.171 1.00 77.53 155 LYS G N 1
ATOM 10429 C CA . LYS G 1 155 ? -97.591 27.707 189.296 1.00 76.88 155 LYS G CA 1
ATOM 10430 C C . LYS G 1 155 ? -96.403 27.264 188.467 1.00 80.33 155 LYS G C 1
ATOM 10431 O O . LYS G 1 155 ? -95.546 26.525 188.950 1.00 86.78 155 LYS G O 1
ATOM 10437 N N . TYR G 1 156 ? -96.357 27.726 187.223 1.00 71.04 156 TYR G N 1
ATOM 10438 C CA . TYR G 1 156 ? -95.260 27.420 186.305 1.00 71.39 156 TYR G CA 1
ATOM 10439 C C . TYR G 1 156 ? -94.992 25.921 186.143 1.00 69.79 156 TYR G C 1
ATOM 10440 O O . TYR G 1 156 ? -93.883 25.517 185.793 1.00 71.75 156 TYR G O 1
ATOM 10449 N N . GLN G 1 157 ? -96.009 25.102 186.396 1.00 66.35 157 GLN G N 1
ATOM 10450 C CA . GLN G 1 157 ? -95.928 23.674 186.105 1.00 64.38 157 GLN G CA 1
ATOM 10451 C C . GLN G 1 157 ? -95.917 23.466 184.591 1.00 63.85 157 GLN G C 1
ATOM 10452 O O . GLN G 1 157 ? -96.630 24.162 183.856 1.00 56.80 157 GLN G O 1
ATOM 10458 N N . SER G 1 158 ? -95.110 22.519 184.124 1.00 58.71 158 SER G N 1
ATOM 10459 C CA . SER G 1 158 ? -94.944 22.316 182.688 1.00 60.19 158 SER G CA 1
ATOM 10460 C C . SER G 1 158 ? -95.338 20.919 182.216 1.00 58.77 158 SER G C 1
ATOM 10461 O O . SER G 1 158 ? -95.512 20.001 183.017 1.00 57.95 158 SER G O 1
ATOM 10464 N N . HIS G 1 159 ? -95.479 20.777 180.902 1.00 60.60 159 HIS G N 1
ATOM 10465 C CA . HIS G 1 159 ? -95.760 19.485 180.284 1.00 57.22 159 HIS G CA 1
ATOM 10466 C C . HIS G 1 159 ? -95.061 19.394 178.935 1.00 56.87 159 HIS G C 1
ATOM 10467 O O . HIS G 1 159 ? -95.009 20.373 178.187 1.00 56.67 159 HIS G O 1
ATOM 10474 N N . SER G 1 160 ? -94.528 18.218 178.625 1.00 52.05 160 SER G N 1
ATOM 10475 C CA . SER G 1 160 ? -93.901 17.985 177.332 1.00 54.60 160 SER G CA 1
ATOM 10476 C C . SER G 1 160 ? -94.324 16.630 176.771 1.00 54.34 160 SER G C 1
ATOM 10477 O O . SER G 1 160 ? -94.743 15.753 177.521 1.00 55.24 160 SER G O 1
ATOM 10480 N N . ASP G 1 161 ? -94.231 16.463 175.455 1.00 62.75 161 ASP G N 1
ATOM 10481 C CA . ASP G 1 161 ? -94.485 15.159 174.845 1.00 66.10 161 ASP G CA 1
ATOM 10482 C C . ASP G 1 161 ? -93.266 14.682 174.062 1.00 70.76 161 ASP G C 1
ATOM 10483 O O . ASP G 1 161 ? -93.354 13.739 173.274 1.00 69.25 161 ASP G O 1
ATOM 10488 N N . GLY G 1 162 ? -92.137 15.349 174.276 1.00 60.44 162 GLY G N 1
ATOM 10489 C CA . GLY G 1 162 ? -90.923 15.049 173.544 1.00 63.72 162 GLY G CA 1
ATOM 10490 C C . GLY G 1 162 ? -90.501 16.232 172.698 1.00 71.85 162 GLY G C 1
ATOM 10491 O O . GLY G 1 162 ? -89.421 16.792 172.896 1.00 75.79 162 GLY G O 1
ATOM 10492 N N . GLU G 1 163 ? -91.360 16.620 171.758 1.00 93.08 163 GLU G N 1
ATOM 10493 C CA . GLU G 1 163 ? -91.091 17.777 170.907 1.00 94.14 163 GLU G CA 1
ATOM 10494 C C . GLU G 1 163 ? -91.683 19.072 171.472 1.00 86.08 163 GLU G C 1
ATOM 10495 O O . GLU G 1 163 ? -90.966 20.050 171.667 1.00 92.47 163 GLU G O 1
ATOM 10501 N N . LEU G 1 164 ? -92.986 19.075 171.738 1.00 65.40 164 LEU G N 1
ATOM 10502 C CA . LEU G 1 164 ? -93.654 20.263 172.275 1.00 58.48 164 LEU G CA 1
ATOM 10503 C C . LEU G 1 164 ? -93.518 20.373 173.788 1.00 57.10 164 LEU G C 1
ATOM 10504 O O . LEU G 1 164 ? -93.504 19.366 174.494 1.00 56.75 164 LEU G O 1
ATOM 10509 N N . THR G 1 165 ? -93.436 21.610 174.269 1.00 57.89 165 THR G N 1
ATOM 10510 C CA . THR G 1 165 ? -93.382 21.907 175.695 1.00 58.40 165 THR G CA 1
ATOM 10511 C C . THR G 1 165 ? -94.230 23.146 175.982 1.00 56.74 165 THR G C 1
ATOM 10512 O O . THR G 1 165 ? -94.212 24.100 175.206 1.00 56.66 165 THR G O 1
ATOM 10516 N N . THR G 1 166 ? -94.972 23.130 177.084 1.00 47.20 166 THR G N 1
ATOM 10517 C CA . THR G 1 166 ? -95.770 24.283 177.472 1.00 49.14 166 THR G CA 1
ATOM 10518 C C . THR G 1 166 ? -95.721 24.488 178.981 1.00 52.19 166 THR G C 1
ATOM 10519 O O . THR G 1 166 ? -95.487 23.548 179.740 1.00 51.93 166 THR G O 1
ATOM 10523 N N . THR G 1 167 ? -95.924 25.726 179.416 1.00 51.95 167 THR G N 1
ATOM 10524 C CA . THR G 1 167 ? -95.929 26.023 180.843 1.00 55.26 167 THR G CA 1
ATOM 10525 C C . THR G 1 167 ? -97.164 26.834 181.198 1.00 48.59 167 THR G C 1
ATOM 10526 O O . THR G 1 167 ? -97.489 27.804 180.520 1.00 51.52 167 THR G O 1
ATOM 10530 N N . GLY G 1 168 ? -97.853 26.431 182.260 1.00 48.07 168 GLY G N 1
ATOM 10531 C CA . GLY G 1 168 ? -99.052 27.121 182.693 1.00 48.78 168 GLY G CA 1
ATOM 10532 C C . GLY G 1 168 ? -98.897 27.882 184.000 1.00 59.11 168 GLY G C 1
ATOM 10533 O O . GLY G 1 168 ? -98.162 27.465 184.898 1.00 59.31 168 GLY G O 1
ATOM 10534 N N . TYR G 1 169 ? -99.599 29.006 184.101 1.00 56.40 169 TYR G N 1
ATOM 10535 C CA . TYR G 1 169 ? -99.630 29.797 185.325 1.00 55.47 169 TYR G CA 1
ATOM 10536 C C . TYR G 1 169 ? -101.042 29.794 185.898 1.00 56.23 169 TYR G C 1
ATOM 10537 O O . TYR G 1 169 ? -102.013 30.001 185.166 1.00 51.03 169 TYR G O 1
ATOM 10546 N N . ILE G 1 170 ? -101.165 29.549 187.198 1.00 51.80 170 ILE G N 1
ATOM 10547 C CA . ILE G 1 170 ? -102.475 29.562 187.839 1.00 51.22 170 ILE G CA 1
ATOM 10548 C C . ILE G 1 170 ? -102.520 30.523 189.019 1.00 59.04 170 ILE G C 1
ATOM 10549 O O . ILE G 1 170 ? -101.489 30.843 189.611 1.00 64.46 170 ILE G O 1
ATOM 10554 N N . TYR G 1 171 ? -103.725 30.979 189.347 1.00 59.68 171 TYR G N 1
ATOM 10555 C CA . TYR G 1 171 ? -103.948 31.808 190.526 1.00 68.42 171 TYR G CA 1
ATOM 10556 C C . TYR G 1 171 ? -105.431 31.781 190.894 1.00 66.87 171 TYR G C 1
ATOM 10557 O O . TYR G 1 171 ? -106.293 31.777 190.016 1.00 63.94 171 TYR G O 1
ATOM 10566 N N . PRO G 1 172 ? -105.726 31.743 192.203 1.00 67.31 172 PRO G N 1
ATOM 10567 C CA . PRO G 1 172 ? -107.077 31.563 192.747 1.00 64.72 172 PRO G CA 1
ATOM 10568 C C . PRO G 1 172 ? -108.092 32.593 192.266 1.00 64.14 172 PRO G C 1
ATOM 10569 O O . PRO G 1 172 ? -107.763 33.762 192.058 1.00 66.28 172 PRO G O 1
ATOM 10573 N N . VAL G 1 173 ? -109.327 32.138 192.098 1.00 71.62 173 VAL G N 1
ATOM 10574 C CA . VAL G 1 173 ? -110.436 33.002 191.740 1.00 70.96 173 VAL G CA 1
ATOM 10575 C C . VAL G 1 173 ? -110.988 33.680 192.991 1.00 75.66 173 VAL G C 1
ATOM 10576 O O . VAL G 1 173 ? -111.678 33.051 193.793 1.00 78.49 173 VAL G O 1
ATOM 10580 N N . THR G 1 174 ? -110.674 34.962 193.154 1.00 76.26 174 THR G N 1
ATOM 10581 C CA . THR G 1 174 ? -111.103 35.714 194.331 1.00 80.69 174 THR G CA 1
ATOM 10582 C C . THR G 1 174 ? -112.346 36.556 194.042 1.00 77.91 174 THR G C 1
ATOM 10583 O O . THR G 1 174 ? -112.333 37.422 193.164 1.00 76.29 174 THR G O 1
ATOM 10587 N N . GLY G 1 175 ? -113.413 36.300 194.791 1.00 63.35 175 GLY G N 1
ATOM 10588 C CA . GLY G 1 175 ? -114.664 37.008 194.609 1.00 60.62 175 GLY G CA 1
ATOM 10589 C C . GLY G 1 175 ? -115.474 36.418 193.473 1.00 60.47 175 GLY G C 1
ATOM 10590 O O . GLY G 1 175 ? -115.294 35.255 193.114 1.00 63.63 175 GLY G O 1
ATOM 10591 N N . ASN G 1 176 ? -116.371 37.222 192.912 1.00 62.36 176 ASN G N 1
ATOM 10592 C CA . ASN G 1 176 ? -117.191 36.793 191.788 1.00 62.01 176 ASN G CA 1
ATOM 10593 C C . ASN G 1 176 ? -116.349 36.448 190.568 1.00 57.21 176 ASN G C 1
ATOM 10594 O O . ASN G 1 176 ? -115.355 37.123 190.273 1.00 52.55 176 ASN G O 1
ATOM 10599 N N . LEU G 1 177 ? -116.753 35.395 189.866 1.00 51.55 177 LEU G N 1
ATOM 10600 C CA . LEU G 1 177 ? -116.050 34.959 188.667 1.00 47.08 177 LEU G CA 1
ATOM 10601 C C . LEU G 1 177 ? -116.145 36.006 187.571 1.00 40.61 177 LEU G C 1
ATOM 10602 O O . LEU G 1 177 ? -117.204 36.586 187.344 1.00 44.54 177 LEU G O 1
ATOM 10607 N N . GLN G 1 178 ? -115.032 36.236 186.887 1.00 39.86 178 GLN G N 1
ATOM 10608 C CA . GLN G 1 178 ? -115.019 37.139 185.752 1.00 44.01 178 GLN G CA 1
ATOM 10609 C C . GLN G 1 178 ? -114.762 36.375 184.450 1.00 43.96 178 GLN G C 1
ATOM 10610 O O . GLN G 1 178 ? -114.020 35.388 184.429 1.00 41.31 178 GLN G O 1
ATOM 10616 N N . MET G 1 179 ? -115.400 36.832 183.375 1.00 36.06 179 MET G N 1
ATOM 10617 C CA . MET G 1 179 ? -115.313 36.171 182.079 1.00 38.34 179 MET G CA 1
ATOM 10618 C C . MET G 1 179 ? -114.976 37.126 180.942 1.00 39.83 179 MET G C 1
ATOM 10619 O O . MET G 1 179 ? -115.073 38.350 181.084 1.00 35.55 179 MET G O 1
ATOM 10624 N N . ALA G 1 180 ? -114.591 36.545 179.811 1.00 37.03 180 ALA G N 1
ATOM 10625 C CA . ALA G 1 180 ? -114.433 37.277 178.565 1.00 35.58 180 ALA G CA 1
ATOM 10626 C C . ALA G 1 180 ? -115.234 36.598 177.465 1.00 40.31 180 ALA G C 1
ATOM 10627 O O . ALA G 1 180 ? -115.234 35.362 177.362 1.00 33.16 180 ALA G O 1
ATOM 10629 N N . PHE G 1 181 ? -115.925 37.410 176.668 1.00 33.50 181 PHE G N 1
ATOM 10630 C CA . PHE G 1 181 ? -116.618 36.948 175.468 1.00 35.71 181 PHE G CA 1
ATOM 10631 C C . PHE G 1 181 ? -116.043 37.661 174.258 1.00 38.64 181 PHE G C 1
ATOM 10632 O O . PHE G 1 181 ? -115.934 38.893 174.248 1.00 36.47 181 PHE G O 1
ATOM 10640 N N . ILE G 1 182 ? -115.662 36.897 173.242 1.00 30.47 182 ILE G N 1
ATOM 10641 C CA . ILE G 1 182 ? -115.262 37.501 171.984 1.00 33.36 182 ILE G CA 1
ATOM 10642 C C . ILE G 1 182 ? -116.334 37.150 170.959 1.00 38.92 182 ILE G C 1
ATOM 10643 O O . ILE G 1 182 ? -116.563 35.973 170.640 1.00 32.04 182 ILE G O 1
ATOM 10648 N N . ILE G 1 183 ? -117.027 38.185 170.491 1.00 36.45 183 ILE G N 1
ATOM 10649 C CA . ILE G 1 183 ? -118.160 38.026 169.586 1.00 37.65 183 ILE G CA 1
ATOM 10650 C C . ILE G 1 183 ? -117.774 38.421 168.176 1.00 44.13 183 ILE G C 1
ATOM 10651 O O . ILE G 1 183 ? -117.471 39.590 167.915 1.00 44.27 183 ILE G O 1
ATOM 10656 N N . SER G 1 184 ? -117.788 37.450 167.268 1.00 37.15 184 SER G N 1
ATOM 10657 C CA . SER G 1 184 ? -117.388 37.699 165.892 1.00 42.52 184 SER G CA 1
ATOM 10658 C C . SER G 1 184 ? -118.517 37.402 164.901 1.00 46.14 184 SER G C 1
ATOM 10659 O O . SER G 1 184 ? -119.219 36.398 165.023 1.00 46.48 184 SER G O 1
ATOM 10662 N N . VAL G 1 185 ? -118.682 38.293 163.927 1.00 43.88 185 VAL G N 1
ATOM 10663 C CA . VAL G 1 185 ? -119.692 38.137 162.888 1.00 49.16 185 VAL G CA 1
ATOM 10664 C C . VAL G 1 185 ? -119.052 38.023 161.510 1.00 53.86 185 VAL G C 1
ATOM 10665 O O . VAL G 1 185 ? -117.925 38.473 161.299 1.00 54.02 185 VAL G O 1
ATOM 10669 N N . GLN G 1 186 ? -119.781 37.428 160.572 1.00 67.79 186 GLN G N 1
ATOM 10670 C CA . GLN G 1 186 ? -119.315 37.340 159.195 1.00 74.71 186 GLN G CA 1
ATOM 10671 C C . GLN G 1 186 ? -120.409 37.716 158.201 1.00 80.69 186 GLN G C 1
ATOM 10672 O O . GLN G 1 186 ? -121.548 37.256 158.307 1.00 79.15 186 GLN G O 1
ATOM 10678 N N . TYR G 1 187 ? -120.049 38.564 157.241 1.00 102.66 187 TYR G N 1
ATOM 10679 C CA . TYR G 1 187 ? -120.959 38.976 156.177 1.00 103.13 187 TYR G CA 1
ATOM 10680 C C . TYR G 1 187 ? -120.882 38.037 154.978 1.00 108.12 187 TYR G C 1
ATOM 10681 O O . TYR G 1 187 ? -120.772 38.486 153.838 1.00 109.23 187 TYR G O 1
ATOM 10690 N N . GLY G 1 188 ? -120.937 36.733 155.241 1.00 107.33 188 GLY G N 1
ATOM 10691 C CA . GLY G 1 188 ? -120.918 35.738 154.183 1.00 103.54 188 GLY G CA 1
ATOM 10692 C C . GLY G 1 188 ? -122.189 35.770 153.356 1.00 110.07 188 GLY G C 1
ATOM 10693 O O . GLY G 1 188 ? -123.096 36.559 153.627 1.00 109.15 188 GLY G O 1
ATOM 10694 N N . THR G 1 189 ? -122.267 34.898 152.355 1.00 109.54 189 THR G N 1
ATOM 10695 C CA . THR G 1 189 ? -123.355 34.945 151.374 1.00 113.21 189 THR G CA 1
ATOM 10696 C C . THR G 1 189 ? -124.746 34.629 151.929 1.00 111.61 189 THR G C 1
ATOM 10697 O O . THR G 1 189 ? -125.746 34.802 151.227 1.00 110.85 189 THR G O 1
ATOM 10701 N N . ASP G 1 190 ? -124.820 34.175 153.176 1.00 130.34 190 ASP G N 1
ATOM 10702 C CA . ASP G 1 190 ? -126.120 33.909 153.789 1.00 129.38 190 ASP G CA 1
ATOM 10703 C C . ASP G 1 190 ? -126.607 35.139 154.560 1.00 131.12 190 ASP G C 1
ATOM 10704 O O . ASP G 1 190 ? -127.373 35.028 155.524 1.00 128.59 190 ASP G O 1
ATOM 10709 N N . THR G 1 191 ? -126.133 36.298 154.102 1.00 103.32 191 THR G N 1
ATOM 10710 C CA . THR G 1 191 ? -126.528 37.643 154.541 1.00 104.95 191 THR G CA 1
ATOM 10711 C C . THR G 1 191 ? -127.511 37.749 155.710 1.00 102.12 191 THR G C 1
ATOM 10712 O O . THR G 1 191 ? -127.211 38.378 156.726 1.00 97.74 191 THR G O 1
ATOM 10716 N N . ASN G 1 192 ? -128.687 37.144 155.552 1.00 135.28 192 ASN G N 1
ATOM 10717 C CA . ASN G 1 192 ? -129.735 37.219 156.566 1.00 132.26 192 ASN G CA 1
ATOM 10718 C C . ASN G 1 192 ? -129.980 35.878 157.256 1.00 125.05 192 ASN G C 1
ATOM 10719 O O . ASN G 1 192 ? -131.118 35.532 157.585 1.00 125.76 192 ASN G O 1
ATOM 10724 N N . SER G 1 193 ? -128.905 35.127 157.470 1.00 76.30 193 SER G N 1
ATOM 10725 C CA . SER G 1 193 ? -128.980 33.901 158.253 1.00 74.27 193 SER G CA 1
ATOM 10726 C C . SER G 1 193 ? -129.177 34.243 159.722 1.00 64.51 193 SER G C 1
ATOM 10727 O O . SER G 1 193 ? -130.043 33.683 160.389 1.00 63.49 193 SER G O 1
ATOM 10730 N N . VAL G 1 194 ? -128.377 35.181 160.217 1.00 49.76 194 VAL G N 1
ATOM 10731 C CA . VAL G 1 194 ? -128.442 35.570 161.619 1.00 47.02 194 VAL G CA 1
ATOM 10732 C C . VAL G 1 194 ? -128.818 37.046 161.766 1.00 50.77 194 VAL G C 1
ATOM 10733 O O . VAL G 1 194 ? -128.126 37.922 161.250 1.00 48.73 194 VAL G O 1
ATOM 10737 N N . CYS G 1 195 ? -129.912 37.305 162.481 1.00 53.17 195 CYS G N 1
ATOM 10738 C CA . CYS G 1 195 ? -130.484 38.646 162.595 1.00 60.25 195 CYS G CA 1
ATOM 10739 C C . CYS G 1 195 ? -130.928 38.954 164.026 1.00 62.94 195 CYS G C 1
ATOM 10740 O O . CYS G 1 195 ? -131.100 38.043 164.827 1.00 61.67 195 CYS G O 1
ATOM 10743 N N . PRO G 1 196 ? -131.110 40.244 164.358 1.00 83.20 196 PRO G N 1
ATOM 10744 C CA . PRO G 1 196 ? -131.648 40.582 165.681 1.00 79.06 196 PRO G CA 1
ATOM 10745 C C . PRO G 1 196 ? -133.130 40.238 165.819 1.00 83.33 196 PRO G C 1
ATOM 10746 O O . PRO G 1 196 ? -133.858 40.226 164.825 1.00 87.19 196 PRO G O 1
ATOM 10750 N N . MET G 1 197 ? -133.568 39.963 167.042 1.00 79.99 197 MET G N 1
ATOM 10751 C CA . MET G 1 197 ? -134.960 39.610 167.293 1.00 86.47 197 MET G CA 1
ATOM 10752 C C . MET G 1 197 ? -135.884 40.817 167.163 1.00 96.34 197 MET G C 1
ATOM 10753 O O . MET G 1 197 ? -135.489 41.939 167.481 1.00 96.52 197 MET G O 1
ATOM 10758 N N . GLN G 1 198 ? -137.106 40.567 166.692 1.00 98.30 198 GLN G N 1
ATOM 10759 C CA . GLN G 1 198 ? -138.160 41.580 166.582 1.00 101.76 198 GLN G CA 1
ATOM 10760 C C . GLN G 1 198 ? -139.522 40.922 166.373 1.00 104.59 198 GLN G C 1
ATOM 10761 O O . GLN G 1 198 ? -140.355 40.888 167.280 1.00 106.10 198 GLN G O 1
ATOM 10767 N N . GLN H 1 1 ? -116.180 31.252 209.196 1.00 68.18 1 GLN H N 1
ATOM 10768 C CA . GLN H 1 1 ? -114.965 30.618 209.703 1.00 66.75 1 GLN H CA 1
ATOM 10769 C C . GLN H 1 1 ? -114.144 31.569 210.564 1.00 54.76 1 GLN H C 1
ATOM 10770 O O . GLN H 1 1 ? -113.496 32.471 210.047 1.00 56.57 1 GLN H O 1
ATOM 10776 N N . GLU H 1 2 ? -114.158 31.350 211.875 1.00 52.34 2 GLU H N 1
ATOM 10777 C CA . GLU H 1 2 ? -113.433 32.208 212.807 1.00 55.72 2 GLU H CA 1
ATOM 10778 C C . GLU H 1 2 ? -112.131 31.561 213.281 1.00 54.32 2 GLU H C 1
ATOM 10779 O O . GLU H 1 2 ? -112.136 30.430 213.776 1.00 49.09 2 GLU H O 1
ATOM 10785 N N . CYS H 1 3 ? -111.022 32.283 213.124 1.00 48.29 3 CYS H N 1
ATOM 10786 C CA . CYS H 1 3 ? -109.706 31.764 213.499 1.00 47.93 3 CYS H CA 1
ATOM 10787 C C . CYS H 1 3 ? -109.654 31.444 214.981 1.00 46.74 3 CYS H C 1
ATOM 10788 O O . CYS H 1 3 ? -110.041 32.259 215.818 1.00 42.96 3 CYS H O 1
ATOM 10791 N N . ASP H 1 4 ? -109.179 30.243 215.292 1.00 49.97 4 ASP H N 1
ATOM 10792 C CA . ASP H 1 4 ? -109.159 29.746 216.661 1.00 49.07 4 ASP H CA 1
ATOM 10793 C C . ASP H 1 4 ? -107.764 29.877 217.279 1.00 45.70 4 ASP H C 1
ATOM 10794 O O . ASP H 1 4 ? -106.867 29.093 216.970 1.00 35.69 4 ASP H O 1
ATOM 10799 N N . PHE H 1 5 ? -107.589 30.865 218.152 1.00 41.61 5 PHE H N 1
ATOM 10800 C CA . PHE H 1 5 ? -106.298 31.098 218.789 1.00 38.10 5 PHE H CA 1
ATOM 10801 C C . PHE H 1 5 ? -106.165 30.333 220.102 1.00 38.55 5 PHE H C 1
ATOM 10802 O O . PHE H 1 5 ? -105.196 30.512 220.831 1.00 42.81 5 PHE H O 1
ATOM 10810 N N . THR H 1 6 ? -107.143 29.482 220.391 1.00 44.78 6 THR H N 1
ATOM 10811 C CA . THR H 1 6 ? -107.170 28.679 221.617 1.00 48.87 6 THR H CA 1
ATOM 10812 C C . THR H 1 6 ? -105.849 27.971 221.991 1.00 45.07 6 THR H C 1
ATOM 10813 O O . THR H 1 6 ? -105.451 28.024 223.158 1.00 43.94 6 THR H O 1
ATOM 10817 N N . PRO H 1 7 ? -105.165 27.320 221.020 1.00 40.84 7 PRO H N 1
ATOM 10818 C CA . PRO H 1 7 ? -103.919 26.630 221.386 1.00 39.86 7 PRO H CA 1
ATOM 10819 C C . PRO H 1 7 ? -102.898 27.465 222.158 1.00 39.61 7 PRO H C 1
ATOM 10820 O O . PRO H 1 7 ? -102.110 26.897 222.905 1.00 41.85 7 PRO H O 1
ATOM 10824 N N . MET H 1 8 ? -102.912 28.785 222.003 1.00 45.64 8 MET H N 1
ATOM 10825 C CA . MET H 1 8 ? -101.953 29.616 222.722 1.00 45.54 8 MET H CA 1
ATOM 10826 C C . MET H 1 8 ? -102.413 29.892 224.142 1.00 43.86 8 MET H C 1
ATOM 10827 O O . MET H 1 8 ? -101.639 30.356 224.980 1.00 43.22 8 MET H O 1
ATOM 10832 N N . LEU H 1 9 ? -103.680 29.604 224.408 1.00 41.26 9 LEU H N 1
ATOM 10833 C CA . LEU H 1 9 ? -104.241 29.818 225.734 1.00 46.46 9 LEU H CA 1
ATOM 10834 C C . LEU H 1 9 ? -104.092 28.581 226.609 1.00 47.84 9 LEU H C 1
ATOM 10835 O O . LEU H 1 9 ? -104.359 28.624 227.803 1.00 49.74 9 LEU H O 1
ATOM 10840 N N . THR H 1 10 ? -103.657 27.481 226.012 1.00 50.46 10 THR H N 1
ATOM 10841 C CA . THR H 1 10 ? -103.599 26.220 226.735 1.00 52.45 10 THR H CA 1
ATOM 10842 C C . THR H 1 10 ? -102.189 25.643 226.752 1.00 47.09 10 THR H C 1
ATOM 10843 O O . THR H 1 10 ? -101.539 25.533 225.715 1.00 48.87 10 THR H O 1
ATOM 10847 N N . GLY H 1 11 ? -101.715 25.302 227.944 1.00 38.76 11 GLY H N 1
ATOM 10848 C CA . GLY H 1 11 ? -100.435 24.640 228.093 1.00 33.77 11 GLY H CA 1
ATOM 10849 C C . GLY H 1 11 ? -99.284 25.591 228.327 1.00 43.37 11 GLY H C 1
ATOM 10850 O O . GLY H 1 11 ? -99.473 26.791 228.525 1.00 41.14 11 GLY H O 1
ATOM 10851 N N . THR H 1 12 ? -98.076 25.043 228.293 1.00 47.20 12 THR H N 1
ATOM 10852 C CA . THR H 1 12 ? -96.874 25.812 228.577 1.00 44.56 12 THR H CA 1
ATOM 10853 C C . THR H 1 12 ? -96.208 26.289 227.295 1.00 41.78 12 THR H C 1
ATOM 10854 O O . THR H 1 12 ? -95.843 25.478 226.447 1.00 39.88 12 THR H O 1
ATOM 10858 N N . PRO H 1 13 ? -96.049 27.614 227.150 1.00 36.74 13 PRO H N 1
ATOM 10859 C CA . PRO H 1 13 ? -95.346 28.171 225.992 1.00 34.07 13 PRO H CA 1
ATOM 10860 C C . PRO H 1 13 ? -93.892 27.726 225.954 1.00 29.46 13 PRO H C 1
ATOM 10861 O O . PRO H 1 13 ? -93.219 27.779 226.981 1.00 32.44 13 PRO H O 1
ATOM 10865 N N . PRO H 1 14 ? -93.408 27.302 224.778 1.00 35.56 14 PRO H N 1
ATOM 10866 C CA . PRO H 1 14 ? -92.039 26.790 224.635 1.00 35.66 14 PRO H CA 1
ATOM 10867 C C . PRO H 1 14 ? -90.979 27.871 224.833 1.00 35.74 14 PRO H C 1
ATOM 10868 O O . PRO H 1 14 ? -91.298 29.058 224.780 1.00 36.17 14 PRO H O 1
ATOM 10872 N N . PRO H 1 15 ? -89.726 27.460 225.065 1.00 35.36 15 PRO H N 1
ATOM 10873 C CA . PRO H 1 15 ? -88.612 28.405 225.016 1.00 29.84 15 PRO H CA 1
ATOM 10874 C C . PRO H 1 15 ? -88.456 28.983 223.606 1.00 33.55 15 PRO H C 1
ATOM 10875 O O . PRO H 1 15 ? -88.951 28.405 222.628 1.00 28.78 15 PRO H O 1
ATOM 10879 N N . ILE H 1 16 ? -87.776 30.119 223.506 1.00 28.31 16 ILE H N 1
ATOM 10880 C CA . ILE H 1 16 ? -87.723 30.866 222.255 1.00 25.87 16 ILE H CA 1
ATOM 10881 C C . ILE H 1 16 ? -87.149 30.046 221.094 1.00 28.56 16 ILE H C 1
ATOM 10882 O O . ILE H 1 16 ? -87.715 30.050 220.004 1.00 23.35 16 ILE H O 1
ATOM 10887 N N . TYR H 1 17 ? -86.057 29.322 221.324 1.00 27.25 17 TYR H N 1
ATOM 10888 C CA . TYR H 1 17 ? -85.413 28.584 220.234 1.00 30.89 17 TYR H CA 1
ATOM 10889 C C . TYR H 1 17 ? -86.281 27.438 219.679 1.00 25.49 17 TYR H C 1
ATOM 10890 O O . TYR H 1 17 ? -86.023 26.943 218.588 1.00 23.25 17 TYR H O 1
ATOM 10899 N N . ASN H 1 18 ? -87.302 27.033 220.429 1.00 30.73 18 ASN H N 1
ATOM 10900 C CA . ASN H 1 18 ? -88.237 25.992 219.992 1.00 28.30 18 ASN H CA 1
ATOM 10901 C C . ASN H 1 18 ? -89.632 26.592 219.897 1.00 28.63 18 ASN H C 1
ATOM 10902 O O . ASN H 1 18 ? -90.608 25.999 220.348 1.00 28.13 18 ASN H O 1
ATOM 10907 N N . PHE H 1 19 ? -89.706 27.790 219.314 1.00 26.21 19 PHE H N 1
ATOM 10908 C CA . PHE H 1 19 ? -90.956 28.540 219.235 1.00 27.42 19 PHE H CA 1
ATOM 10909 C C . PHE H 1 19 ? -92.064 27.730 218.563 1.00 25.79 19 PHE H C 1
ATOM 10910 O O . PHE H 1 19 ? -91.813 26.958 217.640 1.00 22.94 19 PHE H O 1
ATOM 10918 N N . LYS H 1 20 ? -93.287 27.909 219.050 1.00 27.72 20 LYS H N 1
ATOM 10919 C CA . LYS H 1 20 ? -94.457 27.260 218.470 1.00 26.60 20 LYS H CA 1
ATOM 10920 C C . LYS H 1 20 ? -94.975 28.128 217.332 1.00 30.83 20 LYS H C 1
ATOM 10921 O O . LYS H 1 20 ? -95.147 29.340 217.495 1.00 25.02 20 LYS H O 1
ATOM 10927 N N . ARG H 1 21 ? -95.218 27.515 216.181 1.00 28.86 21 ARG H N 1
ATOM 10928 C CA . ARG H 1 21 ? -95.742 28.256 215.042 1.00 30.67 21 ARG H CA 1
ATOM 10929 C C . ARG H 1 21 ? -97.157 27.800 214.696 1.00 33.18 21 ARG H C 1
ATOM 10930 O O . ARG H 1 21 ? -97.420 26.606 214.546 1.00 29.65 21 ARG H O 1
ATOM 10938 N N . LEU H 1 22 ? -98.062 28.763 214.587 1.00 30.59 22 LEU H N 1
ATOM 10939 C CA . LEU H 1 22 ? -99.433 28.495 214.190 1.00 34.55 22 LEU H CA 1
ATOM 10940 C C . LEU H 1 22 ? -99.732 29.181 212.868 1.00 37.34 22 LEU H C 1
ATOM 10941 O O . LEU H 1 22 ? -99.530 30.388 212.717 1.00 31.56 22 LEU H O 1
ATOM 10946 N N . VAL H 1 23 ? -100.215 28.406 211.909 1.00 31.14 23 VAL H N 1
ATOM 10947 C CA . VAL H 1 23 ? -100.533 28.952 210.602 1.00 32.33 23 VAL H CA 1
ATOM 10948 C C . VAL H 1 23 ? -102.039 28.937 210.384 1.00 36.91 23 VAL H C 1
ATOM 10949 O O . VAL H 1 23 ? -102.686 27.899 210.518 1.00 39.83 23 VAL H O 1
ATOM 10953 N N . PHE H 1 24 ? -102.597 30.102 210.074 1.00 36.41 24 PHE H N 1
ATOM 10954 C CA . PHE H 1 24 ? -104.029 30.210 209.862 1.00 39.09 24 PHE H CA 1
ATOM 10955 C C . PHE H 1 24 ? -104.340 30.587 208.424 1.00 40.46 24 PHE H C 1
ATOM 10956 O O . PHE H 1 24 ? -103.723 31.488 207.864 1.00 34.51 24 PHE H O 1
ATOM 10964 N N . THR H 1 25 ? -105.282 29.860 207.830 1.00 42.58 25 THR H N 1
ATOM 10965 C CA . THR H 1 25 ? -105.811 30.179 206.507 1.00 45.62 25 THR H CA 1
ATOM 10966 C C . THR H 1 25 ? -107.325 30.009 206.511 1.00 45.66 25 THR H C 1
ATOM 10967 O O . THR H 1 25 ? -107.878 29.333 207.383 1.00 42.48 25 THR H O 1
ATOM 10971 N N . ASN H 1 26 ? -107.986 30.626 205.536 1.00 48.55 26 ASN H N 1
ATOM 10972 C CA . ASN H 1 26 ? -109.421 30.448 205.332 1.00 49.55 26 ASN H CA 1
ATOM 10973 C C . ASN H 1 26 ? -110.250 30.683 206.592 1.00 48.39 26 ASN H C 1
ATOM 10974 O O . ASN H 1 26 ? -111.177 29.933 206.884 1.00 52.79 26 ASN H O 1
ATOM 10979 N N . CYS H 1 27 ? -109.903 31.722 207.343 1.00 47.87 27 CYS H N 1
ATOM 10980 C CA . CYS H 1 27 ? -110.655 32.063 208.542 1.00 46.91 27 CYS H CA 1
ATOM 10981 C C . CYS H 1 27 ? -110.609 33.557 208.813 1.00 49.13 27 CYS H C 1
ATOM 10982 O O . CYS H 1 27 ? -109.795 34.281 208.240 1.00 46.86 27 CYS H O 1
ATOM 10985 N N . ASN H 1 28 ? -111.492 34.012 209.692 1.00 46.96 28 ASN H N 1
ATOM 10986 C CA . ASN H 1 28 ? -111.527 35.410 210.087 1.00 50.15 28 ASN H CA 1
ATOM 10987 C C . ASN H 1 28 ? -111.021 35.575 211.511 1.00 44.50 28 ASN H C 1
ATOM 10988 O O . ASN H 1 28 ? -111.508 34.924 212.431 1.00 45.12 28 ASN H O 1
ATOM 10993 N N . TYR H 1 29 ? -110.039 36.448 211.693 1.00 54.60 29 TYR H N 1
ATOM 10994 C CA . TYR H 1 29 ? -109.393 36.583 212.991 1.00 54.08 29 TYR H CA 1
ATOM 10995 C C . TYR H 1 29 ? -109.847 37.827 213.747 1.00 59.34 29 TYR H C 1
ATOM 10996 O O . TYR H 1 29 ? -110.073 38.885 213.159 1.00 61.03 29 TYR H O 1
ATOM 11005 N N . ASN H 1 30 ? -109.991 37.678 215.058 1.00 50.44 30 ASN H N 1
ATOM 11006 C CA . ASN H 1 30 ? -110.179 38.806 215.954 1.00 51.57 30 ASN H CA 1
ATOM 11007 C C . ASN H 1 30 ? -108.987 38.840 216.901 1.00 50.41 30 ASN H C 1
ATOM 11008 O O . ASN H 1 30 ? -108.996 38.208 217.957 1.00 46.21 30 ASN H O 1
ATOM 11013 N N . LEU H 1 31 ? -107.953 39.569 216.496 1.00 58.66 31 LEU H N 1
ATOM 11014 C CA . LEU H 1 31 ? -106.718 39.662 217.262 1.00 58.95 31 LEU H CA 1
ATOM 11015 C C . LEU H 1 31 ? -106.942 40.267 218.644 1.00 58.95 31 LEU H C 1
ATOM 11016 O O . LEU H 1 31 ? -106.267 39.905 219.608 1.00 59.18 31 LEU H O 1
ATOM 11021 N N . THR H 1 32 ? -107.892 41.191 218.728 1.00 57.85 32 THR H N 1
ATOM 11022 C CA . THR H 1 32 ? -108.213 41.852 219.984 1.00 62.93 32 THR H CA 1
ATOM 11023 C C . THR H 1 32 ? -108.713 40.854 221.024 1.00 61.94 32 THR H C 1
ATOM 11024 O O . THR H 1 32 ? -108.302 40.894 222.184 1.00 60.05 32 THR H O 1
ATOM 11028 N N . LYS H 1 33 ? -109.590 39.951 220.593 1.00 70.99 33 LYS H N 1
ATOM 11029 C CA . LYS H 1 33 ? -110.184 38.960 221.486 1.00 74.54 33 LYS H CA 1
ATOM 11030 C C . LYS H 1 33 ? -109.121 38.105 222.156 1.00 70.76 33 LYS H C 1
ATOM 11031 O O . LYS H 1 33 ? -109.289 37.657 223.287 1.00 73.79 33 LYS H O 1
ATOM 11037 N N . LEU H 1 34 ? -108.022 37.891 221.446 1.00 57.72 34 LEU H N 1
ATOM 11038 C CA . LEU H 1 34 ? -106.892 37.149 221.979 1.00 55.74 34 LEU H CA 1
ATOM 11039 C C . LEU H 1 34 ? -106.018 38.015 222.889 1.00 53.37 34 LEU H C 1
ATOM 11040 O O . LEU H 1 34 ? -105.692 37.627 224.010 1.00 51.64 34 LEU H O 1
ATOM 11045 N N . LEU H 1 35 ? -105.650 39.192 222.397 1.00 59.60 35 LEU H N 1
ATOM 11046 C CA . LEU H 1 35 ? -104.726 40.079 223.100 1.00 60.89 35 LEU H CA 1
ATOM 11047 C C . LEU H 1 35 ? -105.314 40.693 224.370 1.00 61.24 35 LEU H C 1
ATOM 11048 O O . LEU H 1 35 ? -104.581 41.008 225.307 1.00 58.50 35 LEU H O 1
ATOM 11053 N N . SER H 1 36 ? -106.631 40.869 224.399 1.00 52.90 36 SER H N 1
ATOM 11054 C CA . SER H 1 36 ? -107.283 41.498 225.544 1.00 54.21 36 SER H CA 1
ATOM 11055 C C . SER H 1 36 ? -107.216 40.629 226.796 1.00 57.21 36 SER H C 1
ATOM 11056 O O . SER H 1 36 ? -107.363 41.131 227.913 1.00 56.92 36 SER H O 1
ATOM 11059 N N . LEU H 1 37 ? -106.982 39.330 226.611 1.00 51.09 37 LEU H N 1
ATOM 11060 C CA . LEU H 1 37 ? -106.855 38.410 227.735 1.00 51.71 37 LEU H CA 1
ATOM 11061 C C . LEU H 1 37 ? -105.499 38.543 228.428 1.00 51.03 37 LEU H C 1
ATOM 11062 O O . LEU H 1 37 ? -105.290 37.990 229.509 1.00 51.40 37 LEU H O 1
ATOM 11067 N N . PHE H 1 38 ? -104.585 39.283 227.804 1.00 46.27 38 PHE H N 1
ATOM 11068 C CA . PHE H 1 38 ? -103.228 39.449 228.322 1.00 46.94 38 PHE H CA 1
ATOM 11069 C C . PHE H 1 38 ? -102.953 40.880 228.781 1.00 51.57 38 PHE H C 1
ATOM 11070 O O . PHE H 1 38 ? -103.756 41.777 228.543 1.00 50.01 38 PHE H O 1
ATOM 11078 N N . GLN H 1 39 ? -101.815 41.078 229.444 1.00 55.08 39 GLN H N 1
ATOM 11079 C CA . GLN H 1 39 ? -101.320 42.418 229.753 1.00 53.49 39 GLN H CA 1
ATOM 11080 C C . GLN H 1 39 ? -100.241 42.820 228.756 1.00 49.03 39 GLN H C 1
ATOM 11081 O O . GLN H 1 39 ? -99.063 42.532 228.965 1.00 47.38 39 GLN H O 1
ATOM 11087 N N . VAL H 1 40 ? -100.637 43.494 227.683 1.00 45.25 40 VAL H N 1
ATOM 11088 C CA . VAL H 1 40 ? -99.696 43.879 226.632 1.00 44.70 40 VAL H CA 1
ATOM 11089 C C . VAL H 1 40 ? -98.777 45.022 227.057 1.00 45.69 40 VAL H C 1
ATOM 11090 O O . VAL H 1 40 ? -99.233 46.135 227.317 1.00 50.57 40 VAL H O 1
ATOM 11094 N N . SER H 1 41 ? -97.478 44.739 227.125 1.00 46.88 41 SER H N 1
ATOM 11095 C CA . SER H 1 41 ? -96.477 45.751 227.464 1.00 45.03 41 SER H CA 1
ATOM 11096 C C . SER H 1 41 ? -96.045 46.537 226.232 1.00 48.61 41 SER H C 1
ATOM 11097 O O . SER H 1 41 ? -96.002 47.768 226.247 1.00 51.02 41 SER H O 1
ATOM 11100 N N . GLU H 1 42 ? -95.712 45.814 225.169 1.00 46.71 42 GLU H N 1
ATOM 11101 C CA . GLU H 1 42 ? -95.220 46.427 223.945 1.00 44.83 42 GLU H CA 1
ATOM 11102 C C . GLU H 1 42 ? -95.885 45.797 222.729 1.00 47.18 42 GLU H C 1
ATOM 11103 O O . GLU H 1 42 ? -96.125 44.584 222.691 1.00 45.23 42 GLU H O 1
ATOM 11109 N N . PHE H 1 43 ? -96.184 46.630 221.741 1.00 45.36 43 PHE H N 1
ATOM 11110 C CA . PHE H 1 43 ? -96.779 46.184 220.488 1.00 45.01 43 PHE H CA 1
ATOM 11111 C C . PHE H 1 43 ? -96.115 46.927 219.336 1.00 51.06 43 PHE H C 1
ATOM 11112 O O . PHE H 1 43 ? -96.495 48.056 219.028 1.00 51.64 43 PHE H O 1
ATOM 11120 N N . SER H 1 44 ? -95.120 46.307 218.710 1.00 45.43 44 SER H N 1
ATOM 11121 C CA . SER H 1 44 ? -94.429 46.939 217.590 1.00 43.16 44 SER H CA 1
ATOM 11122 C C . SER H 1 44 ? -94.821 46.279 216.280 1.00 45.53 44 SER H C 1
ATOM 11123 O O . SER H 1 44 ? -95.110 45.083 216.241 1.00 44.02 44 SER H O 1
ATOM 11126 N N . CYS H 1 45 ? -94.828 47.060 215.209 1.00 39.56 45 CYS H N 1
ATOM 11127 C CA . CYS H 1 45 ? -95.179 46.547 213.891 1.00 44.35 45 CYS H CA 1
ATOM 11128 C C . CYS H 1 45 ? -94.264 47.126 212.834 1.00 45.97 45 CYS H C 1
ATOM 11129 O O . CYS H 1 45 ? -93.833 48.275 212.926 1.00 42.86 45 CYS H O 1
ATOM 11132 N N . HIS H 1 46 ? -93.997 46.328 211.813 1.00 45.68 46 HIS H N 1
ATOM 11133 C CA . HIS H 1 46 ? -93.140 46.747 210.722 1.00 52.00 46 HIS H CA 1
ATOM 11134 C C . HIS H 1 46 ? -93.874 46.578 209.395 1.00 50.58 46 HIS H C 1
ATOM 11135 O O . HIS H 1 46 ? -94.393 45.502 209.097 1.00 49.93 46 HIS H O 1
ATOM 11142 N N . GLN H 1 47 ? -93.920 47.659 208.623 1.00 50.55 47 GLN H N 1
ATOM 11143 C CA . GLN H 1 47 ? -94.634 47.733 207.346 1.00 54.60 47 GLN H CA 1
ATOM 11144 C C . GLN H 1 47 ? -96.114 47.383 207.451 1.00 53.96 47 GLN H C 1
ATOM 11145 O O . GLN H 1 47 ? -96.696 46.810 206.535 1.00 52.98 47 GLN H O 1
ATOM 11151 N N . VAL H 1 48 ? -96.707 47.727 208.583 1.00 55.21 48 VAL H N 1
ATOM 11152 C CA . VAL H 1 48 ? -98.147 47.842 208.691 1.00 63.05 48 VAL H CA 1
ATOM 11153 C C . VAL H 1 48 ? -98.471 49.038 209.551 1.00 69.94 48 VAL H C 1
ATOM 11154 O O . VAL H 1 48 ? -97.686 49.432 210.415 1.00 66.06 48 VAL H O 1
ATOM 11158 N N . SER H 1 49 ? -99.650 49.593 209.295 1.00 85.99 49 SER H N 1
ATOM 11159 C CA . SER H 1 49 ? -100.248 50.618 210.126 1.00 94.86 49 SER H CA 1
ATOM 11160 C C . SER H 1 49 ? -101.418 49.937 210.825 1.00 100.65 49 SER H C 1
ATOM 11161 O O . SER H 1 49 ? -102.273 49.308 210.174 1.00 102.87 49 SER H O 1
ATOM 11164 N N . PRO H 1 50 ? -101.476 50.092 212.161 1.00 153.05 50 PRO H N 1
ATOM 11165 C CA . PRO H 1 50 ? -102.143 49.146 213.097 1.00 152.54 50 PRO H CA 1
ATOM 11166 C C . PRO H 1 50 ? -103.689 49.046 212.910 1.00 153.42 50 PRO H C 1
ATOM 11167 O O . PRO H 1 50 ? -104.329 47.995 212.938 1.00 153.50 50 PRO H O 1
ATOM 11171 N N . SER H 1 51 ? -104.266 50.213 212.748 1.00 98.31 51 SER H N 1
ATOM 11172 C CA . SER H 1 51 ? -105.247 50.346 211.705 1.00 98.26 51 SER H CA 1
ATOM 11173 C C . SER H 1 51 ? -105.475 49.189 210.698 1.00 100.95 51 SER H C 1
ATOM 11174 O O . SER H 1 51 ? -106.547 48.624 210.679 1.00 101.61 51 SER H O 1
ATOM 11177 N N . SER H 1 52 ? -104.488 48.883 209.859 1.00 104.05 52 SER H N 1
ATOM 11178 C CA . SER H 1 52 ? -104.696 48.006 208.704 1.00 101.40 52 SER H CA 1
ATOM 11179 C C . SER H 1 52 ? -104.296 46.541 208.953 1.00 100.40 52 SER H C 1
ATOM 11180 O O . SER H 1 52 ? -104.459 45.673 208.086 1.00 95.47 52 SER H O 1
ATOM 11183 N N . LEU H 1 53 ? -103.763 46.263 210.136 1.00 108.05 53 LEU H N 1
ATOM 11184 C CA . LEU H 1 53 ? -103.383 44.898 210.467 1.00 106.05 53 LEU H CA 1
ATOM 11185 C C . LEU H 1 53 ? -104.643 44.133 210.848 1.00 107.36 53 LEU H C 1
ATOM 11186 O O . LEU H 1 53 ? -104.848 42.999 210.414 1.00 103.53 53 LEU H O 1
ATOM 11191 N N . ALA H 1 54 ? -105.501 44.771 211.637 1.00 126.19 54 ALA H N 1
ATOM 11192 C CA . ALA H 1 54 ? -106.770 44.164 212.018 1.00 125.81 54 ALA H CA 1
ATOM 11193 C C . ALA H 1 54 ? -107.905 44.619 211.098 1.00 132.00 54 ALA H C 1
ATOM 11194 O O . ALA H 1 54 ? -109.079 44.521 211.454 1.00 136.65 54 ALA H O 1
ATOM 11196 N N . THR H 1 55 ? -107.550 45.093 209.907 1.00 99.55 55 THR H N 1
ATOM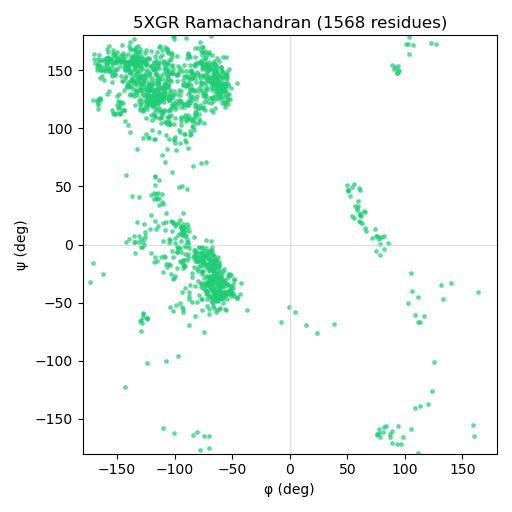 11197 C CA . THR H 1 55 ? -108.527 45.655 208.979 1.00 93.72 55 THR H CA 1
ATOM 11198 C C . THR H 1 55 ? -108.184 45.191 207.552 1.00 93.68 55 THR H C 1
ATOM 11199 O O . THR H 1 55 ? -108.829 45.589 206.581 1.00 90.91 55 THR H O 1
ATOM 11203 N N . GLY H 1 56 ? -107.171 44.327 207.438 1.00 124.58 56 GLY H N 1
ATOM 11204 C CA . GLY H 1 56 ? -106.688 43.854 206.143 1.00 119.46 56 GLY H CA 1
ATOM 11205 C C . GLY H 1 56 ? -106.869 42.374 205.821 1.00 109.81 56 GLY H C 1
ATOM 11206 O O . GLY H 1 56 ? -106.983 41.543 206.719 1.00 115.12 56 GLY H O 1
ATOM 11207 N N . CYS H 1 57 ? -106.895 42.040 204.531 1.00 60.93 57 CYS H N 1
ATOM 11208 C CA . CYS H 1 57 ? -107.022 40.644 204.111 1.00 59.21 57 CYS H CA 1
ATOM 11209 C C . CYS H 1 57 ? -105.716 40.107 203.535 1.00 60.52 57 CYS H C 1
ATOM 11210 O O . CYS H 1 57 ? -105.018 40.800 202.794 1.00 57.28 57 CYS H O 1
ATOM 11213 N N . TYR H 1 58 ? -105.393 38.868 203.897 1.00 56.85 58 TYR H N 1
ATOM 11214 C CA . TYR H 1 58 ? -104.149 38.236 203.476 1.00 58.39 58 TYR H CA 1
ATOM 11215 C C . TYR H 1 58 ? -104.370 36.776 203.095 1.00 57.16 58 TYR H C 1
ATOM 11216 O O . TYR H 1 58 ? -105.459 36.230 203.275 1.00 57.85 58 TYR H O 1
ATOM 11225 N N . SER H 1 59 ? -103.324 36.142 202.579 1.00 54.48 59 SER H N 1
ATOM 11226 C CA . SER H 1 59 ? -103.395 34.735 202.211 1.00 56.69 59 SER H CA 1
ATOM 11227 C C . SER H 1 59 ? -103.121 33.818 203.406 1.00 50.85 59 SER H C 1
ATOM 11228 O O . SER H 1 59 ? -103.560 32.668 203.432 1.00 43.28 59 SER H O 1
ATOM 11231 N N . SER H 1 60 ? -102.394 34.327 204.394 1.00 53.70 60 SER H N 1
ATOM 11232 C CA . SER H 1 60 ? -102.113 33.551 205.597 1.00 46.66 60 SER H CA 1
ATOM 11233 C C . SER H 1 60 ? -101.758 34.443 206.773 1.00 42.10 60 SER H C 1
ATOM 11234 O O . SER H 1 60 ? -101.222 35.534 206.604 1.00 46.55 60 SER H O 1
ATOM 11237 N N . LEU H 1 61 ? -102.076 33.966 207.969 1.00 45.41 61 LEU H N 1
ATOM 11238 C CA . LEU H 1 61 ? -101.651 34.617 209.194 1.00 43.62 61 LEU H CA 1
ATOM 11239 C C . LEU H 1 61 ? -100.835 33.627 209.998 1.00 36.84 61 LEU H C 1
ATOM 11240 O O . LEU H 1 61 ? -101.302 32.526 210.283 1.00 37.64 61 LEU H O 1
ATOM 11245 N N . THR H 1 62 ? -99.612 34.009 210.345 1.00 32.80 62 THR H N 1
ATOM 11246 C CA . THR H 1 62 ? -98.742 33.141 211.127 1.00 37.01 62 THR H CA 1
ATOM 11247 C C . THR H 1 62 ? -98.422 33.745 212.490 1.00 34.09 62 THR H C 1
ATOM 11248 O O . THR H 1 62 ? -98.020 34.898 212.591 1.00 31.82 62 THR H O 1
ATOM 11252 N N . VAL H 1 63 ? -98.610 32.952 213.536 1.00 33.20 63 VAL H N 1
ATOM 11253 C CA . VAL H 1 63 ? -98.282 33.377 214.886 1.00 32.18 63 VAL H CA 1
ATOM 11254 C C . VAL H 1 63 ? -97.201 32.496 215.494 1.00 33.45 63 VAL H C 1
ATOM 11255 O O . VAL H 1 63 ? -97.415 31.298 215.728 1.00 31.00 63 VAL H O 1
ATOM 11259 N N . ASP H 1 64 ? -96.032 33.091 215.714 1.00 27.22 64 ASP H N 1
ATOM 11260 C CA . ASP H 1 64 ? -94.954 32.443 216.444 1.00 30.34 64 ASP H CA 1
ATOM 11261 C C . ASP H 1 64 ? -94.991 32.921 217.883 1.00 31.98 64 ASP H C 1
ATOM 11262 O O . ASP H 1 64 ? -95.046 34.123 218.131 1.00 28.59 64 ASP H O 1
ATOM 11267 N N . TYR H 1 65 ? -94.969 32.001 218.839 1.00 28.27 65 TYR H N 1
ATOM 11268 C CA . TYR H 1 65 ? -94.973 32.435 220.229 1.00 29.28 65 TYR H CA 1
ATOM 11269 C C . TYR H 1 65 ? -94.106 31.570 221.127 1.00 32.66 65 TYR H C 1
ATOM 11270 O O . TYR H 1 65 ? -93.831 30.407 220.829 1.00 24.92 65 TYR H O 1
ATOM 11279 N N . PHE H 1 66 ? -93.678 32.167 222.234 1.00 30.67 66 PHE H N 1
ATOM 11280 C CA . PHE H 1 66 ? -92.756 31.529 223.157 1.00 32.07 66 PHE H CA 1
ATOM 11281 C C . PHE H 1 66 ? -92.707 32.280 224.475 1.00 34.01 66 PHE H C 1
ATOM 11282 O O . PHE H 1 66 ? -93.051 33.460 224.541 1.00 35.21 66 PHE H O 1
ATOM 11290 N N . ALA H 1 67 ? -92.292 31.581 225.525 1.00 38.56 67 ALA H N 1
ATOM 11291 C CA . ALA H 1 67 ? -92.007 32.218 226.796 1.00 37.19 67 ALA H CA 1
ATOM 11292 C C . ALA H 1 67 ? -90.876 33.202 226.574 1.00 39.85 67 ALA H C 1
ATOM 11293 O O . ALA H 1 67 ? -89.909 32.888 225.877 1.00 37.32 67 ALA H O 1
ATOM 11295 N N . TYR H 1 68 ? -91.010 34.398 227.146 1.00 37.71 68 TYR H N 1
ATOM 11296 C CA . TYR H 1 68 ? -90.010 35.438 226.961 1.00 38.81 68 TYR H CA 1
ATOM 11297 C C . TYR H 1 68 ? -90.193 36.578 227.960 1.00 40.24 68 TYR H C 1
ATOM 11298 O O . TYR H 1 68 ? -91.254 37.204 228.020 1.00 40.49 68 TYR H O 1
ATOM 11307 N N . SER H 1 69 ? -89.150 36.841 228.740 1.00 37.77 69 SER H N 1
ATOM 11308 C CA . SER H 1 69 ? -89.198 37.887 229.758 1.00 45.48 69 SER H CA 1
ATOM 11309 C C . SER H 1 69 ? -89.143 39.269 229.112 1.00 40.48 69 SER H C 1
ATOM 11310 O O . SER H 1 69 ? -88.275 39.558 228.284 1.00 39.45 69 SER H O 1
ATOM 11313 N N . THR H 1 70 ? -90.085 40.119 229.499 1.00 40.21 70 THR H N 1
ATOM 11314 C CA . THR H 1 70 ? -90.265 41.419 228.858 1.00 45.23 70 THR H CA 1
ATOM 11315 C C . THR H 1 70 ? -89.039 42.333 229.005 1.00 48.03 70 THR H C 1
ATOM 11316 O O . THR H 1 70 ? -88.808 43.206 228.168 1.00 49.95 70 THR H O 1
ATOM 11320 N N . ASP H 1 71 ? -88.233 42.118 230.042 1.00 51.25 71 ASP H N 1
ATOM 11321 C CA . ASP H 1 71 ? -87.051 42.960 230.230 1.00 57.07 71 ASP H CA 1
ATOM 11322 C C . ASP H 1 71 ? -85.933 42.629 229.243 1.00 56.83 71 ASP H C 1
ATOM 11323 O O . ASP H 1 71 ? -84.914 43.315 229.210 1.00 54.03 71 ASP H O 1
ATOM 11328 N N . MET H 1 72 ? -86.122 41.585 228.438 1.00 53.69 72 MET H N 1
ATOM 11329 C CA . MET H 1 72 ? -85.176 41.267 227.367 1.00 49.12 72 MET H CA 1
ATOM 11330 C C . MET H 1 72 ? -85.681 41.777 226.016 1.00 45.24 72 MET H C 1
ATOM 11331 O O . MET H 1 72 ? -85.172 41.381 224.967 1.00 41.39 72 MET H O 1
ATOM 11336 N N . SER H 1 73 ? -86.670 42.668 226.054 1.00 44.28 73 SER H N 1
ATOM 11337 C CA . SER H 1 73 ? -87.306 43.203 224.844 1.00 42.74 73 SER H CA 1
ATOM 11338 C C . SER H 1 73 ? -86.335 43.718 223.789 1.00 40.32 73 SER H C 1
ATOM 11339 O O . SER H 1 73 ? -86.559 43.540 222.599 1.00 38.02 73 SER H O 1
ATOM 11342 N N . SER H 1 74 ? -85.251 44.349 224.224 1.00 47.98 74 SER H N 1
ATOM 11343 C CA . SER H 1 74 ? -84.337 45.003 223.291 1.00 47.81 74 SER H CA 1
ATOM 11344 C C . SER H 1 74 ? -83.621 44.011 222.377 1.00 46.43 74 SER H C 1
ATOM 11345 O O . SER H 1 74 ? -83.197 44.366 221.277 1.00 46.78 74 SER H O 1
ATOM 11348 N N . TYR H 1 75 ? -83.500 42.766 222.823 1.00 43.33 75 TYR H N 1
ATOM 11349 C CA . TYR H 1 75 ? -82.763 41.765 222.060 1.00 45.35 75 TYR H CA 1
ATOM 11350 C C . TYR H 1 75 ? -83.572 41.193 220.899 1.00 42.71 75 TYR H C 1
ATOM 11351 O O . TYR H 1 75 ? -83.072 40.365 220.138 1.00 43.83 75 TYR H O 1
ATOM 11360 N N . LEU H 1 76 ? -84.821 41.630 220.772 1.00 49.53 76 LEU H N 1
ATOM 11361 C CA . LEU H 1 76 ? -85.673 41.219 219.660 1.00 48.97 76 LEU H CA 1
ATOM 11362 C C . LEU H 1 76 ? -85.912 42.382 218.701 1.00 52.41 76 LEU H C 1
ATOM 11363 O O . LEU H 1 76 ? -86.646 42.254 217.721 1.00 55.09 76 LEU H O 1
ATOM 11368 N N . GLN H 1 77 ? -85.287 43.517 218.989 1.00 62.15 77 GLN H N 1
ATOM 11369 C CA . GLN H 1 77 ? -85.427 44.709 218.154 1.00 64.96 77 GLN H CA 1
ATOM 11370 C C . GLN H 1 77 ? -84.694 44.544 216.819 1.00 67.02 77 GLN H C 1
ATOM 11371 O O . GLN H 1 77 ? -83.771 43.735 216.719 1.00 70.80 77 GLN H O 1
ATOM 11377 N N . PRO H 1 78 ? -85.128 45.285 215.780 1.00 68.05 78 PRO H N 1
ATOM 11378 C CA . PRO H 1 78 ? -84.534 45.173 214.439 1.00 67.03 78 PRO H CA 1
ATOM 11379 C C . PRO H 1 78 ? -83.011 45.324 214.423 1.00 68.68 78 PRO H C 1
ATOM 11380 O O . PRO H 1 78 ? -82.463 46.261 215.006 1.00 68.64 78 PRO H O 1
ATOM 11384 N N . GLY H 1 79 ? -82.342 44.378 213.771 1.00 65.74 79 GLY H N 1
ATOM 11385 C CA . GLY H 1 79 ? -80.895 44.392 213.647 1.00 70.39 79 GLY H CA 1
ATOM 11386 C C . GLY H 1 79 ? -80.125 44.228 214.948 1.00 73.51 79 GLY H C 1
ATOM 11387 O O . GLY H 1 79 ? -78.917 44.462 214.984 1.00 71.18 79 GLY H O 1
ATOM 11388 N N . SER H 1 80 ? -80.805 43.807 216.009 1.00 71.96 80 SER H N 1
ATOM 11389 C CA . SER H 1 80 ? -80.172 43.708 217.318 1.00 68.57 80 SER H CA 1
ATOM 11390 C C . SER H 1 80 ? -79.044 42.683 217.337 1.00 66.70 80 SER H C 1
ATOM 11391 O O . SER H 1 80 ? -79.137 41.625 216.717 1.00 68.83 80 SER H O 1
ATOM 11394 N N . ALA H 1 81 ? -77.968 43.018 218.037 1.00 69.24 81 ALA H N 1
ATOM 11395 C CA . ALA H 1 81 ? -76.891 42.074 218.259 1.00 67.24 81 ALA H CA 1
ATOM 11396 C C . ALA H 1 81 ? -77.195 41.281 219.520 1.00 67.17 81 ALA H C 1
ATOM 11397 O O . ALA H 1 81 ? -78.037 41.678 220.329 1.00 66.43 81 ALA H O 1
ATOM 11399 N N . GLY H 1 82 ? -76.515 40.157 219.688 1.00 52.74 82 GLY H N 1
ATOM 11400 C CA . GLY H 1 82 ? -76.721 39.349 220.869 1.00 50.60 82 GLY H CA 1
ATOM 11401 C C . GLY H 1 82 ? -77.147 37.950 220.494 1.00 46.02 82 GLY H C 1
ATOM 11402 O O . GLY H 1 82 ? -77.415 37.656 219.324 1.00 43.00 82 GLY H O 1
ATOM 11403 N N . ALA H 1 83 ? -77.224 37.092 221.502 1.00 46.81 83 ALA H N 1
ATOM 11404 C CA . ALA H 1 83 ? -77.466 35.672 221.295 1.00 46.43 83 ALA H CA 1
ATOM 11405 C C . ALA H 1 83 ? -78.888 35.382 220.816 1.00 44.20 83 ALA H C 1
ATOM 11406 O O . ALA H 1 83 ? -79.139 34.347 220.196 1.00 39.58 83 ALA H O 1
ATOM 11408 N N . ILE H 1 84 ? -79.813 36.296 221.097 1.00 37.72 84 ILE H N 1
ATOM 11409 C CA . ILE H 1 84 ? -81.222 36.062 220.803 1.00 36.85 84 ILE H CA 1
ATOM 11410 C C . ILE H 1 84 ? -81.486 36.024 219.301 1.00 35.47 84 ILE H C 1
ATOM 11411 O O . ILE H 1 84 ? -82.140 35.107 218.803 1.00 32.33 84 ILE H O 1
ATOM 11416 N N . VAL H 1 85 ? -80.963 37.007 218.578 1.00 39.95 85 VAL H N 1
ATOM 11417 C CA . VAL H 1 85 ? -81.148 37.063 217.132 1.00 40.55 85 VAL H CA 1
ATOM 11418 C C . VAL H 1 85 ? -80.272 36.025 216.419 1.00 42.34 85 VAL H C 1
ATOM 11419 O O . VAL H 1 85 ? -80.663 35.461 215.389 1.00 36.76 85 VAL H O 1
ATOM 11423 N N . GLN H 1 86 ? -79.099 35.757 216.982 1.00 34.36 86 GLN H N 1
ATOM 11424 C CA . GLN H 1 86 ? -78.140 34.863 216.340 1.00 38.85 86 GLN H CA 1
ATOM 11425 C C . GLN H 1 86 ? -78.535 33.378 216.389 1.00 35.90 86 GLN H C 1
ATOM 11426 O O . GLN H 1 86 ? -78.350 32.653 215.413 1.00 37.13 86 GLN H O 1
ATOM 11432 N N . PHE H 1 87 ? -79.070 32.927 217.517 1.00 33.33 87 PHE H N 1
ATOM 11433 C CA . PHE H 1 87 ? -79.247 31.494 217.725 1.00 33.54 87 PHE H CA 1
ATOM 11434 C C . PHE H 1 87 ? -80.639 31.083 218.210 1.00 32.87 87 PHE H C 1
ATOM 11435 O O . PHE H 1 87 ? -80.851 29.915 218.543 1.00 29.92 87 PHE H O 1
ATOM 11443 N N . ASN H 1 88 ? -81.586 32.018 218.253 1.00 32.43 88 ASN H N 1
ATOM 11444 C CA . ASN H 1 88 ? -82.895 31.705 218.824 1.00 32.80 88 ASN H CA 1
ATOM 11445 C C . ASN H 1 88 ? -84.088 32.088 217.945 1.00 33.25 88 ASN H C 1
ATOM 11446 O O . ASN H 1 88 ? -84.830 31.217 217.491 1.00 31.82 88 ASN H O 1
ATOM 11451 N N . TYR H 1 89 ? -84.291 33.379 217.715 1.00 27.90 89 TYR H N 1
ATOM 11452 C CA . TYR H 1 89 ? -85.350 33.802 216.804 1.00 30.57 89 TYR H CA 1
ATOM 11453 C C . TYR H 1 89 ? -84.938 35.022 216.013 1.00 31.42 89 TYR H C 1
ATOM 11454 O O . TYR H 1 89 ? -84.724 36.083 216.588 1.00 34.16 89 TYR H O 1
ATOM 11463 N N . LYS H 1 90 ? -84.826 34.875 214.696 1.00 34.16 90 LYS H N 1
ATOM 11464 C CA . LYS H 1 90 ? -84.576 36.030 213.846 1.00 36.96 90 LYS H CA 1
ATOM 11465 C C . LYS H 1 90 ? -85.841 36.426 213.092 1.00 36.96 90 LYS H C 1
ATOM 11466 O O . LYS H 1 90 ? -86.215 35.777 212.114 1.00 36.77 90 LYS H O 1
ATOM 11472 N N . GLN H 1 91 ? -86.489 37.499 213.544 1.00 36.22 91 GLN H N 1
ATOM 11473 C CA . GLN H 1 91 ? -87.747 37.939 212.944 1.00 39.53 91 GLN H CA 1
ATOM 11474 C C . GLN H 1 91 ? -87.565 38.253 211.464 1.00 39.15 91 GLN H C 1
ATOM 11475 O O . GLN H 1 91 ? -86.611 38.924 211.072 1.00 38.45 91 GLN H O 1
ATOM 11481 N N . ASP H 1 92 ? -88.483 37.736 210.652 1.00 42.56 92 ASP H N 1
ATOM 11482 C CA . ASP H 1 92 ? -88.445 37.895 209.203 1.00 43.49 92 ASP H CA 1
ATOM 11483 C C . ASP H 1 92 ? -89.165 39.180 208.796 1.00 48.13 92 ASP H C 1
ATOM 11484 O O . ASP H 1 92 ? -90.396 39.257 208.850 1.00 46.50 92 ASP H O 1
ATOM 11489 N N . PHE H 1 93 ? -88.394 40.179 208.379 1.00 51.03 93 PHE H N 1
ATOM 11490 C CA . PHE H 1 93 ? -88.950 41.494 208.061 1.00 50.72 93 PHE H CA 1
ATOM 11491 C C . PHE H 1 93 ? -89.276 41.658 206.576 1.00 58.53 93 PHE H C 1
ATOM 11492 O O . PHE H 1 93 ? -89.505 42.776 206.105 1.00 60.29 93 PHE H O 1
ATOM 11500 N N . SER H 1 94 ? -89.295 40.548 205.842 1.00 51.29 94 SER H N 1
ATOM 11501 C CA . SER H 1 94 ? -89.637 40.576 204.422 1.00 56.27 94 SER H CA 1
ATOM 11502 C C . SER H 1 94 ? -91.151 40.598 204.237 1.00 60.66 94 SER H C 1
ATOM 11503 O O . SER H 1 94 ? -91.657 40.740 203.123 1.00 63.10 94 SER H O 1
ATOM 11506 N N . ASN H 1 95 ? -91.868 40.445 205.344 1.00 70.42 95 ASN H N 1
ATOM 11507 C CA . ASN H 1 95 ? -93.320 40.552 205.349 1.00 70.79 95 ASN H CA 1
ATOM 11508 C C . ASN H 1 95 ? -93.767 41.581 206.374 1.00 66.09 95 ASN H C 1
ATOM 11509 O O . ASN H 1 95 ? -92.976 41.997 207.222 1.00 69.57 95 ASN H O 1
ATOM 11514 N N . PRO H 1 96 ? -95.031 42.016 206.290 1.00 52.28 96 PRO H N 1
ATOM 11515 C CA . PRO H 1 96 ? -95.577 42.760 207.425 1.00 51.08 96 PRO H CA 1
ATOM 11516 C C . PRO H 1 96 ? -95.590 41.884 208.665 1.00 48.33 96 PRO H C 1
ATOM 11517 O O . PRO H 1 96 ? -96.100 40.759 208.621 1.00 46.18 96 PRO H O 1
ATOM 11521 N N . THR H 1 97 ? -95.004 42.377 209.748 1.00 47.61 97 THR H N 1
ATOM 11522 C CA . THR H 1 97 ? -94.937 41.606 210.980 1.00 46.71 97 THR H CA 1
ATOM 11523 C C . THR H 1 97 ? -95.135 42.503 212.186 1.00 44.59 97 THR H C 1
ATOM 11524 O O . THR H 1 97 ? -94.809 43.687 212.163 1.00 49.81 97 THR H O 1
ATOM 11528 N N . CYS H 1 98 ? -95.681 41.920 213.241 1.00 43.30 98 CYS H N 1
ATOM 11529 C CA . CYS H 1 98 ? -95.863 42.622 214.491 1.00 37.40 98 CYS H CA 1
ATOM 11530 C C . CYS H 1 98 ? -95.310 41.766 215.616 1.00 36.81 98 CYS H C 1
ATOM 11531 O O . CYS H 1 98 ? -95.439 40.533 215.604 1.00 34.84 98 CYS H O 1
ATOM 11534 N N . ARG H 1 99 ? -94.674 42.427 216.571 1.00 31.11 99 ARG H N 1
ATOM 11535 C CA . ARG H 1 99 ? -94.082 41.764 217.722 1.00 34.22 99 ARG H CA 1
ATOM 11536 C C . ARG H 1 99 ? -94.804 42.237 218.976 1.00 36.47 99 ARG H C 1
ATOM 11537 O O . ARG H 1 99 ? -94.866 43.441 219.248 1.00 38.20 99 ARG H O 1
ATOM 11545 N N . VAL H 1 100 ? -95.372 41.295 219.722 1.00 27.94 100 VAL H N 1
ATOM 11546 C CA . VAL H 1 100 ? -96.108 41.622 220.938 1.00 27.07 100 VAL H CA 1
ATOM 11547 C C . VAL H 1 100 ? -95.490 40.968 222.170 1.00 32.88 100 VAL H C 1
ATOM 11548 O O . VAL H 1 100 ? -95.304 39.749 222.211 1.00 29.23 100 VAL H O 1
ATOM 11552 N N . LEU H 1 101 ? -95.166 41.781 223.170 1.00 31.54 101 LEU H N 1
ATOM 11553 C CA . LEU H 1 101 ? -94.715 41.271 224.462 1.00 30.56 101 LEU H CA 1
ATOM 11554 C C . LEU H 1 101 ? -95.807 41.491 225.496 1.00 36.81 101 LEU H C 1
ATOM 11555 O O . LEU H 1 101 ? -96.324 42.609 225.644 1.00 37.22 101 LEU H O 1
ATOM 11560 N N . ALA H 1 102 ? -96.146 40.431 226.221 1.00 33.55 102 ALA H N 1
ATOM 11561 C CA . ALA H 1 102 ? -97.288 40.465 227.120 1.00 41.22 102 ALA H CA 1
ATOM 11562 C C . ALA H 1 102 ? -97.066 39.626 228.369 1.00 45.11 102 ALA H C 1
ATOM 11563 O O . ALA H 1 102 ? -96.220 38.729 228.400 1.00 43.16 102 ALA H O 1
ATOM 11565 N N . THR H 1 103 ? -97.846 39.931 229.399 1.00 41.04 103 THR H N 1
ATOM 11566 C CA . THR H 1 103 ? -97.748 39.249 230.678 1.00 42.60 103 THR H CA 1
ATOM 11567 C C . THR H 1 103 ? -99.023 38.452 230.899 1.00 42.14 103 THR H C 1
ATOM 11568 O O . THR H 1 103 ? -100.118 38.949 230.657 1.00 44.56 103 THR H O 1
ATOM 11572 N N . VAL H 1 104 ? -98.882 37.208 231.337 1.00 44.77 104 VAL H N 1
ATOM 11573 C CA . VAL H 1 104 ? -100.044 36.372 231.591 1.00 46.60 104 VAL H CA 1
ATOM 11574 C C . VAL H 1 104 ? -100.644 36.698 232.952 1.00 49.72 104 VAL H C 1
ATOM 11575 O O . VAL H 1 104 ? -99.967 36.577 233.966 1.00 55.87 104 VAL H O 1
ATOM 11579 N N . PRO H 1 105 ? -101.916 37.123 232.976 1.00 63.82 105 PRO H N 1
ATOM 11580 C CA . PRO H 1 105 ? -102.606 37.394 234.243 1.00 69.36 105 PRO H CA 1
ATOM 11581 C C . PRO H 1 105 ? -102.911 36.094 234.984 1.00 72.04 105 PRO H C 1
ATOM 11582 O O . PRO H 1 105 ? -103.207 35.092 234.336 1.00 70.34 105 PRO H O 1
ATOM 11586 N N . GLN H 1 106 ? -102.821 36.103 236.312 1.00 91.35 106 GLN H N 1
ATOM 11587 C CA . GLN H 1 106 ? -103.056 34.889 237.097 1.00 90.12 106 GLN H CA 1
ATOM 11588 C C . GLN H 1 106 ? -104.467 34.314 236.983 1.00 92.64 106 GLN H C 1
ATOM 11589 O O . GLN H 1 106 ? -104.652 33.117 237.224 1.00 93.62 106 GLN H O 1
ATOM 11595 N N . ASN H 1 107 ? -105.459 35.127 236.609 1.00 92.64 107 ASN H N 1
ATOM 11596 C CA . ASN H 1 107 ? -106.784 34.564 236.345 1.00 91.82 107 ASN H CA 1
ATOM 11597 C C . ASN H 1 107 ? -106.882 33.893 234.960 1.00 92.37 107 ASN H C 1
ATOM 11598 O O . ASN H 1 107 ? -107.906 33.310 234.615 1.00 88.59 107 ASN H O 1
ATOM 11603 N N . LEU H 1 108 ? -105.800 33.944 234.186 1.00 78.43 108 LEU H N 1
ATOM 11604 C CA . LEU H 1 108 ? -105.680 33.142 232.961 1.00 76.46 108 LEU H CA 1
ATOM 11605 C C . LEU H 1 108 ? -104.850 31.895 233.268 1.00 74.50 108 LEU H C 1
ATOM 11606 O O . LEU H 1 108 ? -103.648 31.844 232.992 1.00 73.57 108 LEU H O 1
ATOM 11611 N N . THR H 1 109 ? -105.503 30.892 233.845 1.00 72.02 109 THR H N 1
ATOM 11612 C CA . THR H 1 109 ? -104.796 29.758 234.433 1.00 74.66 109 THR H CA 1
ATOM 11613 C C . THR H 1 109 ? -104.573 28.583 233.482 1.00 69.05 109 THR H C 1
ATOM 11614 O O . THR H 1 109 ? -103.793 27.683 233.792 1.00 68.45 109 THR H O 1
ATOM 11618 N N . THR H 1 110 ? -105.251 28.578 232.337 1.00 65.44 110 THR H N 1
ATOM 11619 C CA . THR H 1 110 ? -105.065 27.501 231.365 1.00 63.06 110 THR H CA 1
ATOM 11620 C C . THR H 1 110 ? -103.620 27.480 230.869 1.00 59.32 110 THR H C 1
ATOM 11621 O O . THR H 1 110 ? -103.053 26.417 230.613 1.00 55.96 110 THR H O 1
ATOM 11625 N N . ILE H 1 111 ? -103.023 28.661 230.746 1.00 49.06 111 ILE H N 1
ATOM 11626 C CA . ILE H 1 111 ? -101.606 28.756 230.420 1.0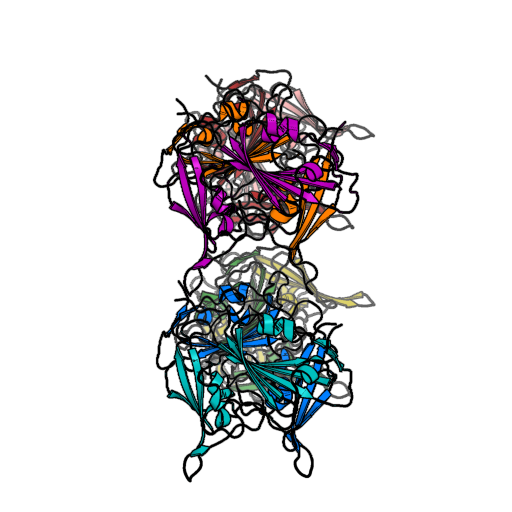0 47.64 111 ILE H CA 1
ATOM 11627 C C . ILE H 1 111 ? -100.766 28.348 231.622 1.00 47.48 111 ILE H C 1
ATOM 11628 O O . ILE H 1 111 ? -100.924 28.898 232.709 1.00 51.16 111 ILE H O 1
ATOM 11633 N N . THR H 1 112 ? -99.876 27.380 231.430 1.00 53.22 112 THR H N 1
ATOM 11634 C CA . THR H 1 112 ? -99.044 26.900 232.524 1.00 53.74 112 THR H CA 1
ATOM 11635 C C . THR H 1 112 ? -97.642 27.476 232.415 1.00 53.48 112 THR H C 1
ATOM 11636 O O . THR H 1 112 ? -97.238 27.958 231.357 1.00 53.87 112 THR H O 1
ATOM 11640 N N . LYS H 1 113 ? -96.898 27.427 233.512 1.00 48.19 113 LYS H N 1
ATOM 11641 C CA . LYS H 1 113 ? -95.576 28.027 233.540 1.00 52.84 113 LYS H CA 1
ATOM 11642 C C . LYS H 1 113 ? -94.485 26.976 233.379 1.00 47.67 113 LYS H C 1
ATOM 11643 O O . LYS H 1 113 ? -94.659 25.830 233.782 1.00 53.38 113 LYS H O 1
ATOM 11649 N N . PRO H 1 114 ? -93.368 27.359 232.747 1.00 42.73 114 PRO H N 1
ATOM 11650 C CA . PRO H 1 114 ? -92.155 26.539 232.735 1.00 43.64 114 PRO H CA 1
ATOM 11651 C C . PRO H 1 114 ? -91.309 26.825 233.971 1.00 51.62 114 PRO H C 1
ATOM 11652 O O . PRO H 1 114 ? -91.493 27.869 234.595 1.00 49.72 114 PRO H O 1
ATOM 11656 N N . SER H 1 115 ? -90.398 25.921 234.318 1.00 57.69 115 SER H N 1
ATOM 11657 C CA . SER H 1 115 ? -89.533 26.141 235.469 1.00 62.22 115 SER H CA 1
ATOM 11658 C C . SER H 1 115 ? -88.644 27.349 235.226 1.00 62.60 115 SER H C 1
ATOM 11659 O O . SER H 1 115 ? -88.539 28.239 236.072 1.00 67.97 115 SER H O 1
ATOM 11662 N N . ASN H 1 116 ? -88.015 27.377 234.057 1.00 53.74 116 ASN H N 1
ATOM 11663 C CA . ASN H 1 116 ? -87.095 28.448 233.710 1.00 52.80 116 ASN H CA 1
ATOM 11664 C C . ASN H 1 116 ? -87.414 29.116 232.382 1.00 55.23 116 ASN H C 1
ATOM 11665 O O . ASN H 1 116 ? -88.120 28.556 231.538 1.00 48.40 116 ASN H O 1
ATOM 11670 N N . TYR H 1 117 ? -86.895 30.328 232.214 1.00 48.97 117 TYR H N 1
ATOM 11671 C CA . TYR H 1 117 ? -86.743 30.907 230.896 1.00 43.29 117 TYR H CA 1
ATOM 11672 C C . TYR H 1 117 ? -85.475 30.312 230.324 1.00 40.03 117 TYR H C 1
ATOM 11673 O O . TYR H 1 117 ? -84.607 29.886 231.077 1.00 36.81 117 TYR H O 1
ATOM 11682 N N . ALA H 1 118 ? -85.360 30.281 229.002 1.00 37.65 118 ALA H N 1
ATOM 11683 C CA . ALA H 1 118 ? -84.177 29.713 228.375 1.00 36.18 118 ALA H CA 1
ATOM 11684 C C . ALA H 1 118 ? -83.892 30.332 227.020 1.00 34.27 118 ALA H C 1
ATOM 11685 O O . ALA H 1 118 ? -84.810 30.699 226.283 1.00 36.47 118 ALA H O 1
ATOM 11687 N N . TYR H 1 119 ? -82.613 30.453 226.694 1.00 31.44 119 TYR H N 1
ATOM 11688 C CA . TYR H 1 119 ? -82.221 30.800 225.337 1.00 35.68 119 TYR H CA 1
ATOM 11689 C C . TYR H 1 119 ? -80.849 30.222 225.063 1.00 31.71 119 TYR H C 1
ATOM 11690 O O . TYR H 1 119 ? -80.144 29.831 225.990 1.00 35.73 119 TYR H O 1
ATOM 11699 N N . LEU H 1 120 ? -80.477 30.155 223.791 1.00 34.71 120 LEU H N 1
ATOM 11700 C CA . LEU H 1 120 ? -79.180 29.607 223.407 1.00 38.22 120 LEU H CA 1
ATOM 11701 C C . LEU H 1 120 ? -78.153 30.715 223.313 1.00 38.59 120 LEU H C 1
ATOM 11702 O O . LEU H 1 120 ? -78.441 31.792 222.786 1.00 37.57 120 LEU H O 1
ATOM 11707 N N . THR H 1 121 ? -76.954 30.450 223.816 1.00 40.72 121 THR H N 1
ATOM 11708 C CA . THR H 1 121 ? -75.892 31.447 223.784 1.00 47.97 121 THR H CA 1
ATOM 11709 C C . THR H 1 121 ? -74.973 31.195 222.596 1.00 47.39 121 THR H C 1
ATOM 11710 O O . THR H 1 121 ? -74.270 32.097 222.155 1.00 48.19 121 THR H O 1
ATOM 11714 N N . GLU H 1 122 ? -74.987 29.971 222.070 1.00 44.52 122 GLU H N 1
ATOM 11715 C CA . GLU H 1 122 ? -74.167 29.655 220.901 1.00 44.37 122 GLU H CA 1
ATOM 11716 C C . GLU H 1 122 ? -74.645 28.421 220.142 1.00 43.50 122 GLU H C 1
ATOM 11717 O O . GLU H 1 122 ? -75.290 27.540 220.706 1.00 46.21 122 GLU H O 1
ATOM 11723 N N . CYS H 1 123 ? -74.300 28.369 218.859 1.00 42.90 123 CYS H N 1
ATOM 11724 C CA . CYS H 1 123 ? -74.556 27.209 218.016 1.00 45.56 123 CYS H CA 1
ATOM 11725 C C . CYS H 1 123 ? -73.493 27.158 216.922 1.00 47.90 123 CYS H C 1
ATOM 11726 O O . CYS H 1 123 ? -73.455 28.028 216.050 1.00 46.51 123 CYS H O 1
ATOM 11729 N N . TYR H 1 124 ? -72.615 26.160 216.968 1.00 42.29 124 TYR H N 1
ATOM 11730 C CA . TYR H 1 124 ? -71.524 26.114 215.998 1.00 45.03 124 TYR H CA 1
ATOM 11731 C C . TYR H 1 124 ? -71.132 24.704 215.559 1.00 46.52 124 TYR H C 1
ATOM 11732 O O . TYR H 1 124 ? -71.507 23.708 216.175 1.00 46.10 124 TYR H O 1
ATOM 11741 N N . LYS H 1 125 ? -70.383 24.650 214.464 1.00 56.22 125 LYS H N 1
ATOM 11742 C CA . LYS H 1 125 ? -69.749 23.430 213.991 1.00 57.78 125 LYS H CA 1
ATOM 11743 C C . LYS H 1 125 ? -68.240 23.613 213.985 1.00 60.28 125 LYS H C 1
ATOM 11744 O O . LYS H 1 125 ? -67.743 24.628 213.501 1.00 61.81 125 LYS H O 1
ATOM 11750 N N . THR H 1 126 ? -67.508 22.642 214.522 1.00 63.13 126 THR H N 1
ATOM 11751 C CA . THR H 1 126 ? -66.050 22.672 214.440 1.00 65.97 126 THR H CA 1
ATOM 11752 C C . THR H 1 126 ? -65.622 22.214 213.049 1.00 66.72 126 THR H C 1
ATOM 11753 O O . THR H 1 126 ? -66.103 21.201 212.549 1.00 70.61 126 THR H O 1
ATOM 11757 N N . SER H 1 127 ? -64.721 22.963 212.422 1.00 74.46 127 SER H N 1
ATOM 11758 C CA . SER H 1 127 ? -64.430 22.762 211.005 1.00 76.68 127 SER H CA 1
ATOM 11759 C C . SER H 1 127 ? -63.077 22.109 210.740 1.00 84.79 127 SER H C 1
ATOM 11760 O O . SER H 1 127 ? -62.923 20.888 210.841 1.00 96.01 127 SER H O 1
ATOM 11763 N N . ALA H 1 128 ? -62.112 22.945 210.379 1.00 59.65 128 ALA H N 1
ATOM 11764 C CA . ALA H 1 128 ? -60.751 22.536 210.069 1.00 60.80 128 ALA H CA 1
ATOM 11765 C C . ALA H 1 128 ? -59.948 23.812 209.929 1.00 62.61 128 ALA H C 1
ATOM 11766 O O . ALA H 1 128 ? -58.718 23.806 209.954 1.00 61.03 128 ALA H O 1
ATOM 11768 N N . TYR H 1 129 ? -60.678 24.911 209.776 1.00 65.19 129 TYR H N 1
ATOM 11769 C CA . TYR H 1 129 ? -60.085 26.231 209.651 1.00 68.71 129 TYR H CA 1
ATOM 11770 C C . TYR H 1 129 ? -60.489 27.088 210.838 1.00 68.71 129 TYR H C 1
ATOM 11771 O O . TYR H 1 129 ? -59.907 28.144 211.083 1.00 95.82 129 TYR H O 1
ATOM 11780 N N . GLY H 1 130 ? -61.489 26.624 211.577 1.00 73.70 130 GLY H N 1
ATOM 11781 C CA . GLY H 1 130 ? -61.918 27.315 212.774 1.00 60.63 130 GLY H CA 1
ATOM 11782 C C . GLY H 1 130 ? -63.325 26.991 213.233 1.00 55.56 130 GLY H C 1
ATOM 11783 O O . GLY H 1 130 ? -63.866 25.923 212.942 1.00 49.98 130 GLY H O 1
ATOM 11784 N N . LYS H 1 131 ? -63.911 27.936 213.959 1.00 59.62 131 LYS H N 1
ATOM 11785 C CA . LYS H 1 131 ? -65.230 27.773 214.550 1.00 55.80 131 LYS H CA 1
ATOM 11786 C C . LYS H 1 131 ? -66.301 28.296 213.602 1.00 56.87 131 LYS H C 1
ATOM 11787 O O . LYS H 1 131 ? -66.326 29.482 213.261 1.00 56.24 131 LYS H O 1
ATOM 11793 N N . ASN H 1 132 ? -67.184 27.407 213.171 1.00 56.32 132 ASN H N 1
ATOM 11794 C CA . ASN H 1 132 ? -68.221 27.775 212.219 1.00 54.48 132 ASN H CA 1
ATOM 11795 C C . ASN H 1 132 ? -69.563 28.004 212.909 1.00 52.27 132 ASN H C 1
ATOM 11796 O O . ASN H 1 132 ? -70.352 27.076 213.077 1.00 51.39 132 ASN H O 1
ATOM 11801 N N . TYR H 1 133 ? -69.811 29.244 213.317 1.00 48.56 133 TYR H N 1
ATOM 11802 C CA . TYR H 1 133 ? -71.080 29.598 213.944 1.00 49.31 133 TYR H CA 1
ATOM 11803 C C . TYR H 1 133 ? -72.223 29.501 212.944 1.00 45.27 133 TYR H C 1
ATOM 11804 O O . TYR H 1 133 ? -72.122 29.981 211.816 1.00 47.75 133 TYR H O 1
ATOM 11813 N N . LEU H 1 134 ? -73.308 28.863 213.366 1.00 50.52 134 LEU H N 1
ATOM 11814 C CA . LEU H 1 134 ? -74.486 28.708 212.525 1.00 43.80 134 LEU H CA 1
ATOM 11815 C C . LEU H 1 134 ? -75.594 29.646 212.997 1.00 43.08 134 LEU H C 1
ATOM 11816 O O . LEU H 1 134 ? -76.216 29.417 214.037 1.00 41.59 134 LEU H O 1
ATOM 11821 N N . TYR H 1 135 ? -75.829 30.708 212.234 1.00 43.95 135 TYR H N 1
ATOM 11822 C CA . TYR H 1 135 ? -76.796 31.732 212.623 1.00 44.50 135 TYR H CA 1
ATOM 11823 C C . TYR H 1 135 ? -78.180 31.452 212.051 1.00 37.64 135 TYR H C 1
ATOM 11824 O O . TYR H 1 135 ? -78.311 30.986 210.923 1.00 43.25 135 TYR H O 1
ATOM 11833 N N . ASN H 1 136 ? -79.210 31.724 212.846 1.00 44.45 136 ASN H N 1
ATOM 11834 C CA . ASN H 1 136 ? -80.588 31.517 212.415 1.00 42.52 136 ASN H CA 1
ATOM 11835 C C . ASN H 1 136 ? -80.922 32.296 211.157 1.00 43.66 136 ASN H C 1
ATOM 11836 O O . ASN H 1 136 ? -80.670 33.498 211.078 1.00 42.23 136 ASN H O 1
ATOM 11841 N N . ALA H 1 137 ? -81.485 31.607 210.175 1.00 38.13 137 ALA H N 1
ATOM 11842 C CA . ALA H 1 137 ? -82.095 32.280 209.040 1.00 39.20 137 ALA H CA 1
ATOM 11843 C C . ALA H 1 137 ? -83.398 32.919 209.518 1.00 37.95 137 ALA H C 1
ATOM 11844 O O . ALA H 1 137 ? -83.972 32.473 210.516 1.00 35.62 137 ALA H O 1
ATOM 11846 N N . PRO H 1 138 ? -83.845 33.990 208.838 1.00 33.76 138 PRO H N 1
ATOM 11847 C CA . PRO H 1 138 ? -85.076 34.690 209.210 1.00 34.48 138 PRO H CA 1
ATOM 11848 C C . PRO H 1 138 ? -86.291 33.778 209.312 1.00 31.17 138 PRO H C 1
ATOM 11849 O O . PRO H 1 138 ? -86.655 33.124 208.339 1.00 31.85 138 PRO H O 1
ATOM 11853 N N . GLY H 1 139 ? -86.907 33.742 210.487 1.00 31.06 139 GLY H N 1
ATOM 11854 C CA . GLY H 1 139 ? -88.136 33.004 210.681 1.00 31.85 139 GLY H CA 1
ATOM 11855 C C . GLY H 1 139 ? -87.925 31.506 210.824 1.00 29.32 139 GLY H C 1
ATOM 11856 O O . GLY H 1 139 ? -88.891 30.756 210.876 1.00 27.89 139 GLY H O 1
ATOM 11857 N N . ALA H 1 140 ? -86.670 31.074 210.898 1.00 28.95 140 ALA H N 1
ATOM 11858 C CA . ALA H 1 140 ? -86.359 29.643 210.936 1.00 33.68 140 ALA H CA 1
ATOM 11859 C C . ALA H 1 140 ? -85.921 29.185 212.321 1.00 30.88 140 ALA H C 1
ATOM 11860 O O . ALA H 1 140 ? -85.652 30.008 213.197 1.00 29.72 140 ALA H O 1
ATOM 11862 N N . TYR H 1 141 ? -85.855 27.866 212.510 1.00 29.36 141 TYR H N 1
ATOM 11863 C CA . TYR H 1 141 ? -85.296 27.275 213.732 1.00 29.48 141 TYR H CA 1
ATOM 11864 C C . TYR H 1 141 ? -83.786 27.153 213.649 1.00 31.75 141 TYR H C 1
ATOM 11865 O O . TYR H 1 141 ? -83.234 26.918 212.569 1.00 25.87 141 TYR H O 1
ATOM 11874 N N . THR H 1 142 ? -83.126 27.301 214.799 1.00 29.06 142 THR H N 1
ATOM 11875 C CA . THR H 1 142 ? -81.705 27.015 214.901 1.00 31.05 142 THR H CA 1
ATOM 11876 C C . THR H 1 142 ? -81.409 25.591 214.444 1.00 32.18 142 THR H C 1
ATOM 11877 O O . THR H 1 142 ? -82.159 24.668 214.748 1.00 29.70 142 THR H O 1
ATOM 11881 N N . PRO H 1 143 ? -80.308 25.418 213.698 1.00 38.77 143 PRO H N 1
ATOM 11882 C CA . PRO H 1 143 ? -79.791 24.100 213.320 1.00 31.50 143 PRO H CA 1
ATOM 11883 C C . PRO H 1 143 ? -79.494 23.233 214.550 1.00 37.69 143 PRO H C 1
ATOM 11884 O O . PRO H 1 143 ? -79.438 22.009 214.442 1.00 36.27 143 PRO H O 1
ATOM 11888 N N . CYS H 1 144 ? -79.319 23.875 215.703 1.00 31.31 144 CYS H N 1
ATOM 11889 C CA . CYS H 1 144 ? -79.023 23.181 216.949 1.00 32.00 144 CYS H CA 1
ATOM 11890 C C . CYS H 1 144 ? -80.258 22.776 217.739 1.00 32.03 144 CYS H C 1
ATOM 11891 O O . CYS H 1 144 ? -80.145 22.399 218.908 1.00 33.48 144 CYS H O 1
ATOM 11894 N N . LEU H 1 145 ? -81.433 22.849 217.117 1.00 26.66 145 LEU H N 1
ATOM 11895 C CA . LEU H 1 145 ? -82.673 22.575 217.837 1.00 26.94 145 LEU H CA 1
ATOM 11896 C C . LEU H 1 145 ? -82.737 21.148 218.402 1.00 28.66 145 LEU H C 1
ATOM 11897 O O . LEU H 1 145 ? -83.241 20.943 219.510 1.00 28.12 145 LEU H O 1
ATOM 11902 N N . SER H 1 146 ? -82.233 20.169 217.652 1.00 25.05 146 SER H N 1
ATOM 11903 C CA . SER H 1 146 ? -82.240 18.785 218.129 1.00 28.19 146 SER H CA 1
ATOM 11904 C C . SER H 1 146 ? -81.351 18.627 219.365 1.00 31.16 146 SER H C 1
ATOM 11905 O O . SER H 1 146 ? -81.735 17.986 220.345 1.00 30.74 146 SER H O 1
ATOM 11908 N N . LEU H 1 147 ? -80.160 19.207 219.312 1.00 30.00 147 LEU H N 1
ATOM 11909 C CA . LEU H 1 147 ? -79.280 19.208 220.473 1.00 36.08 147 LEU H CA 1
ATOM 11910 C C . LEU H 1 147 ? -79.917 19.918 221.665 1.00 34.16 147 LEU H C 1
ATOM 11911 O O . LEU H 1 147 ? -79.868 19.418 222.789 1.00 35.69 147 LEU H O 1
ATOM 11916 N N . ALA H 1 148 ? -80.527 21.073 221.415 1.00 35.45 148 ALA H N 1
ATOM 11917 C CA . ALA H 1 148 ? -81.079 21.883 222.492 1.00 29.43 148 ALA H CA 1
ATOM 11918 C C . ALA H 1 148 ? -82.256 21.190 223.162 1.00 32.28 148 ALA H C 1
ATOM 11919 O O . ALA H 1 148 ? -82.504 21.386 224.352 1.00 33.25 148 ALA H O 1
ATOM 11921 N N . SER H 1 149 ? -82.973 20.374 222.394 1.00 33.07 149 SER H N 1
ATOM 11922 C CA . SER H 1 149 ? -84.131 19.650 222.908 1.00 31.71 149 SER H CA 1
ATOM 11923 C C . SER H 1 149 ? -83.749 18.640 224.009 1.00 33.20 149 SER H C 1
ATOM 11924 O O . SER H 1 149 ? -84.619 18.136 224.718 1.00 34.71 149 SER H O 1
ATOM 11927 N N . ARG H 1 150 ? -82.458 18.348 224.150 1.00 31.02 150 ARG H N 1
ATOM 11928 C CA . ARG H 1 150 ? -81.982 17.477 225.238 1.00 38.65 150 ARG H CA 1
ATOM 11929 C C . ARG H 1 150 ? -82.152 18.120 226.614 1.00 38.61 150 ARG H C 1
ATOM 11930 O O . ARG H 1 150 ? -82.094 17.441 227.635 1.00 40.87 150 ARG H O 1
ATOM 11938 N N . GLY H 1 151 ? -82.354 19.432 226.635 1.00 34.12 151 GLY H N 1
ATOM 11939 C CA . GLY H 1 151 ? -82.668 20.135 227.865 1.00 41.43 151 GLY H CA 1
ATOM 11940 C C . GLY H 1 151 ? -81.479 20.723 228.602 1.00 40.76 151 GLY H C 1
ATOM 11941 O O . GLY H 1 151 ? -80.370 20.177 228.576 1.00 42.67 151 GLY H O 1
ATOM 11942 N N . PHE H 1 152 ? -81.720 21.845 229.267 1.00 44.67 152 PHE H N 1
ATOM 11943 C CA . PHE H 1 152 ? -80.699 22.515 230.063 1.00 48.34 152 PHE H CA 1
ATOM 11944 C C . PHE H 1 152 ? -81.138 22.568 231.520 1.00 51.18 152 PHE H C 1
ATOM 11945 O O . PHE H 1 152 ? -82.187 23.129 231.840 1.00 49.93 152 PHE H O 1
ATOM 11953 N N . SER H 1 153 ? -80.337 21.976 232.400 1.00 54.31 153 SER H N 1
ATOM 11954 C CA . SER H 1 153 ? -80.677 21.920 233.818 1.00 54.85 153 SER H CA 1
ATOM 11955 C C . SER H 1 153 ? -79.866 22.932 234.621 1.00 59.09 153 SER H C 1
ATOM 11956 O O . SER H 1 153 ? -80.294 23.375 235.687 1.00 61.30 153 SER H O 1
ATOM 11959 N N . THR H 1 154 ? -78.699 23.301 234.099 1.00 57.56 154 THR H N 1
ATOM 11960 C CA . THR H 1 154 ? -77.880 24.351 234.700 1.00 60.36 154 THR H CA 1
ATOM 11961 C C . THR H 1 154 ? -77.473 25.393 233.656 1.00 59.00 154 THR H C 1
ATOM 11962 O O . THR H 1 154 ? -77.539 25.134 232.454 1.00 57.38 154 THR H O 1
ATOM 11966 N N . LYS H 1 155 ? -77.047 26.566 234.118 1.00 72.66 155 LYS H N 1
ATOM 11967 C CA . LYS H 1 155 ? -76.603 27.624 233.215 1.00 70.22 155 LYS H CA 1
ATOM 11968 C C . LYS H 1 155 ? -75.360 27.204 232.442 1.00 73.10 155 LYS H C 1
ATOM 11969 O O . LYS H 1 155 ? -74.504 26.492 232.966 1.00 77.89 155 LYS H O 1
ATOM 11975 N N . TYR H 1 156 ? -75.275 27.655 231.194 1.00 61.25 156 TYR H N 1
ATOM 11976 C CA . TYR H 1 156 ? -74.132 27.385 230.320 1.00 61.43 156 TYR H CA 1
ATOM 11977 C C . TYR H 1 156 ? -73.837 25.892 230.147 1.00 56.46 156 TYR H C 1
ATOM 11978 O O . TYR H 1 156 ? -72.718 25.506 229.807 1.00 58.30 156 TYR H O 1
ATOM 11987 N N . GLN H 1 157 ? -74.846 25.059 230.371 1.00 54.27 157 GLN H N 1
ATOM 11988 C CA . GLN H 1 157 ? -74.746 23.640 230.043 1.00 50.67 157 GLN H CA 1
ATOM 11989 C C . GLN H 1 157 ? -74.727 23.464 228.523 1.00 52.31 157 GLN H C 1
ATOM 11990 O O . GLN H 1 157 ? -75.449 24.161 227.796 1.00 44.87 157 GLN H O 1
ATOM 11996 N N . SER H 1 158 ? -73.899 22.538 228.047 1.00 53.78 158 SER H N 1
ATOM 11997 C CA . SER H 1 158 ? -73.731 22.328 226.614 1.00 53.24 158 SER H CA 1
ATOM 11998 C C . SER H 1 158 ? -74.157 20.939 226.149 1.00 53.52 158 SER H C 1
ATOM 11999 O O . SER H 1 158 ? -74.273 20.004 226.943 1.00 54.08 158 SER H O 1
ATOM 12002 N N . HIS H 1 159 ? -74.380 20.825 224.844 1.00 46.79 159 HIS H N 1
ATOM 12003 C CA . HIS H 1 159 ? -74.679 19.553 224.202 1.00 48.26 159 HIS H CA 1
ATOM 12004 C C . HIS H 1 159 ? -73.981 19.497 222.850 1.00 46.12 159 HIS H C 1
ATOM 12005 O O . HIS H 1 159 ? -73.970 20.482 222.108 1.00 46.56 159 HIS H O 1
ATOM 12012 N N . SER H 1 160 ? -73.393 18.350 222.537 1.00 44.82 160 SER H N 1
ATOM 12013 C CA . SER H 1 160 ? -72.750 18.140 221.246 1.00 46.19 160 SER H CA 1
ATOM 12014 C C . SER H 1 160 ? -73.136 16.779 220.673 1.00 49.16 160 SER H C 1
ATOM 12015 O O . SER H 1 160 ? -73.568 15.893 221.407 1.00 52.22 160 SER H O 1
ATOM 12018 N N . ASP H 1 161 ? -72.988 16.620 219.362 1.00 54.93 161 ASP H N 1
ATOM 12019 C CA . ASP H 1 161 ? -73.282 15.350 218.711 1.00 56.63 161 ASP H CA 1
ATOM 12020 C C . ASP H 1 161 ? -72.076 14.883 217.902 1.00 63.27 161 ASP H C 1
ATOM 12021 O O . ASP H 1 161 ? -72.161 13.932 217.120 1.00 58.26 161 ASP H O 1
ATOM 12026 N N . GLY H 1 162 ? -70.952 15.563 218.107 1.00 57.12 162 GLY H N 1
ATOM 12027 C CA . GLY H 1 162 ? -69.733 15.272 217.379 1.00 61.28 162 GLY H CA 1
ATOM 12028 C C . GLY H 1 162 ? -69.397 16.408 216.438 1.00 65.20 162 GLY H C 1
ATOM 12029 O O . GLY H 1 162 ? -68.252 16.857 216.366 1.00 68.00 162 GLY H O 1
ATOM 12030 N N . GLU H 1 163 ? -70.412 16.884 215.724 1.00 75.82 163 GLU H N 1
ATOM 12031 C CA . GLU H 1 163 ? -70.241 17.959 214.755 1.00 75.85 163 GLU H CA 1
ATOM 12032 C C . GLU H 1 163 ? -70.769 19.287 215.296 1.00 71.15 163 GLU H C 1
ATOM 12033 O O . GLU H 1 163 ? -70.052 20.284 215.314 1.00 76.85 163 GLU H O 1
ATOM 12039 N N . LEU H 1 164 ? -72.025 19.287 215.736 1.00 56.64 164 LEU H N 1
ATOM 12040 C CA . LEU H 1 164 ? -72.659 20.484 216.287 1.00 53.60 164 LEU H CA 1
ATOM 12041 C C . LEU H 1 164 ? -72.463 20.597 217.795 1.00 49.95 164 LEU H C 1
ATOM 12042 O O . LEU H 1 164 ? -72.385 19.592 218.495 1.00 50.60 164 LEU H O 1
ATOM 12047 N N . THR H 1 165 ? -72.406 21.829 218.284 1.00 44.58 165 THR H N 1
ATOM 12048 C CA . THR H 1 165 ? -72.359 22.090 219.715 1.00 45.27 165 THR H CA 1
ATOM 12049 C C . THR H 1 165 ? -73.258 23.278 220.028 1.00 44.32 165 THR H C 1
ATOM 12050 O O . THR H 1 165 ? -73.235 24.270 219.311 1.00 40.76 165 THR H O 1
ATOM 12054 N N . THR H 1 166 ? -74.059 23.178 221.083 1.00 40.77 166 THR H N 1
ATOM 12055 C CA . THR H 1 166 ? -74.874 24.311 221.499 1.00 41.32 166 THR H CA 1
ATOM 12056 C C . THR H 1 166 ? -74.765 24.512 223.000 1.00 44.17 166 THR H C 1
ATOM 12057 O O . THR H 1 166 ? -74.464 23.576 223.741 1.00 42.40 166 THR H O 1
ATOM 12061 N N . THR H 1 167 ? -74.992 25.741 223.450 1.00 41.64 167 THR H N 1
ATOM 12062 C CA . THR H 1 167 ? -74.957 26.021 224.876 1.00 44.84 167 THR H CA 1
ATOM 12063 C C . THR H 1 167 ? -76.175 26.838 225.275 1.00 41.60 167 THR H C 1
ATOM 12064 O O . THR H 1 167 ? -76.501 27.837 224.636 1.00 40.14 167 THR H O 1
ATOM 12068 N N . GLY H 1 168 ? -76.852 26.405 226.332 1.00 41.81 168 GLY H N 1
ATOM 12069 C CA . GLY H 1 168 ? -78.045 27.087 226.794 1.00 41.59 168 GLY H CA 1
ATOM 12070 C C . GLY H 1 168 ? -77.828 27.911 228.050 1.00 49.24 168 GLY H C 1
ATOM 12071 O O . GLY H 1 168 ? -76.876 27.693 228.804 1.00 45.75 168 GLY H O 1
ATOM 12072 N N . TYR H 1 169 ? -78.721 28.868 228.268 1.00 43.03 169 TYR H N 1
ATOM 12073 C CA . TYR H 1 169 ? -78.718 29.675 229.480 1.00 45.32 169 TYR H CA 1
ATOM 12074 C C . TYR H 1 169 ? -80.119 29.652 230.074 1.00 46.60 169 TYR H C 1
ATOM 12075 O O . TYR H 1 169 ? -81.105 29.815 229.356 1.00 44.84 169 TYR H O 1
ATOM 12084 N N . ILE H 1 170 ? -80.218 29.432 231.379 1.00 46.05 170 ILE H N 1
ATOM 12085 C CA . ILE H 1 170 ? -81.527 29.388 232.015 1.00 47.27 170 ILE H CA 1
ATOM 12086 C C . ILE H 1 170 ? -81.590 30.292 233.240 1.00 55.59 170 ILE H C 1
ATOM 12087 O O . ILE H 1 170 ? -80.582 30.529 233.904 1.00 58.50 170 ILE H O 1
ATOM 12092 N N . TYR H 1 171 ? -82.783 30.803 233.521 1.00 53.07 171 TYR H N 1
ATOM 12093 C CA . TYR H 1 171 ? -83.044 31.533 234.754 1.00 56.74 171 TYR H CA 1
ATOM 12094 C C . TYR H 1 171 ? -84.516 31.364 235.118 1.00 58.26 171 TYR H C 1
ATOM 12095 O O . TYR H 1 171 ? -85.366 31.234 234.236 1.00 54.73 171 TYR H O 1
ATOM 12104 N N . PRO H 1 172 ? -84.817 31.335 236.424 1.00 57.24 172 PRO H N 1
ATOM 12105 C CA . PRO H 1 172 ? -86.163 31.000 236.904 1.00 56.72 172 PRO H CA 1
ATOM 12106 C C . PRO H 1 172 ? -87.236 32.001 236.487 1.00 55.36 172 PRO H C 1
ATOM 12107 O O . PRO H 1 172 ? -86.966 33.193 236.351 1.00 57.42 172 PRO H O 1
ATOM 12111 N N . VAL H 1 173 ? -88.450 31.501 236.285 1.00 65.93 173 VAL H N 1
ATOM 12112 C CA . VAL H 1 173 ? -89.597 32.351 236.004 1.00 65.41 173 VAL H CA 1
ATOM 12113 C C . VAL H 1 173 ? -90.101 32.981 237.299 1.00 68.89 173 VAL H C 1
ATOM 12114 O O . VAL H 1 173 ? -90.710 32.307 238.131 1.00 68.96 173 VAL H O 1
ATOM 12118 N N . THR H 1 174 ? -89.833 34.270 237.470 1.00 73.30 174 THR H N 1
ATOM 12119 C CA . THR H 1 174 ? -90.247 34.975 238.678 1.00 78.43 174 THR H CA 1
ATOM 12120 C C . THR H 1 174 ? -91.453 35.868 238.407 1.00 78.91 174 THR H C 1
ATOM 12121 O O . THR H 1 174 ? -91.430 36.712 237.511 1.00 77.97 174 THR H O 1
ATOM 12125 N N . GLY H 1 175 ? -92.508 35.670 239.190 1.00 75.44 175 GLY H N 1
ATOM 12126 C CA . GLY H 1 175 ? -93.728 36.435 239.031 1.00 66.33 175 GLY H CA 1
ATOM 12127 C C . GLY H 1 175 ? -94.606 35.833 237.959 1.00 67.97 175 GLY H C 1
ATOM 12128 O O . GLY H 1 175 ? -94.514 34.642 237.657 1.00 68.97 175 GLY H O 1
ATOM 12129 N N . ASN H 1 176 ? -95.465 36.664 237.385 1.00 62.72 176 ASN H N 1
ATOM 12130 C CA . ASN H 1 176 ? -96.303 36.246 236.274 1.00 62.49 176 ASN H CA 1
ATOM 12131 C C . ASN H 1 176 ? -95.470 35.928 235.038 1.00 56.56 176 ASN H C 1
ATOM 12132 O O . ASN H 1 176 ? -94.532 36.662 234.707 1.00 51.77 176 ASN H O 1
ATOM 12137 N N . LEU H 1 177 ? -95.814 34.837 234.361 1.00 50.79 177 LEU H N 1
ATOM 12138 C CA . LEU H 1 177 ? -95.117 34.447 233.141 1.00 47.79 177 LEU H CA 1
ATOM 12139 C C . LEU H 1 177 ? -95.282 35.514 232.067 1.00 41.53 177 LEU H C 1
ATOM 12140 O O . LEU H 1 177 ? -96.364 36.077 231.898 1.00 39.94 177 LEU H O 1
ATOM 12145 N N . GLN H 1 178 ? -94.202 35.796 231.351 1.00 40.78 178 GLN H N 1
ATOM 12146 C CA . GLN H 1 178 ? -94.252 36.743 230.247 1.00 40.84 178 GLN H CA 1
ATOM 12147 C C . GLN H 1 178 ? -93.951 36.043 228.919 1.00 41.49 178 GLN H C 1
ATOM 12148 O O . GLN H 1 178 ? -93.186 35.079 228.874 1.00 39.82 178 GLN H O 1
ATOM 12154 N N . MET H 1 179 ? -94.571 36.531 227.847 1.00 39.31 179 MET H N 1
ATOM 12155 C CA . MET H 1 179 ? -94.515 35.877 226.543 1.00 37.85 179 MET H CA 1
ATOM 12156 C C . MET H 1 179 ? -94.188 36.833 225.397 1.00 38.71 179 MET H C 1
ATOM 12157 O O . MET H 1 179 ? -94.270 38.064 225.533 1.00 36.97 179 MET H O 1
ATOM 12162 N N . ALA H 1 180 ? -93.836 36.254 224.256 1.00 32.69 180 ALA H N 1
ATOM 12163 C CA . ALA H 1 180 ? -93.708 37.022 223.027 1.00 32.24 180 ALA H CA 1
ATOM 12164 C C . ALA H 1 180 ? -94.534 36.374 221.926 1.00 35.79 180 ALA H C 1
ATOM 12165 O O . ALA H 1 180 ? -94.595 35.140 221.821 1.00 30.55 180 ALA H O 1
ATOM 12167 N N . PHE H 1 181 ? -95.188 37.214 221.129 1.00 33.53 181 PHE H N 1
ATOM 12168 C CA . PHE H 1 181 ? -95.911 36.779 219.940 1.00 36.55 181 PHE H CA 1
ATOM 12169 C C . PHE H 1 181 ? -95.336 37.507 218.744 1.00 37.70 181 PHE H C 1
ATOM 12170 O O . PHE H 1 181 ? -95.221 38.738 218.762 1.00 36.33 181 PHE H O 1
ATOM 12178 N N . ILE H 1 182 ? -94.960 36.765 217.710 1.00 31.14 182 ILE H N 1
ATOM 12179 C CA . ILE H 1 182 ? -94.637 37.399 216.445 1.00 30.63 182 ILE H CA 1
ATOM 12180 C C . ILE H 1 182 ? -95.731 37.038 215.447 1.00 36.99 182 ILE H C 1
ATOM 12181 O O . ILE H 1 182 ? -95.931 35.861 215.096 1.00 29.86 182 ILE H O 1
ATOM 12186 N N . ILE H 1 183 ? -96.457 38.067 215.025 1.00 29.56 183 ILE H N 1
ATOM 12187 C CA . ILE H 1 183 ? -97.573 37.916 214.102 1.00 32.67 183 ILE H CA 1
ATOM 12188 C C . ILE H 1 183 ? -97.139 38.305 212.706 1.00 36.24 183 ILE H C 1
ATOM 12189 O O . ILE H 1 183 ? -96.707 39.434 212.476 1.00 39.27 183 ILE H O 1
ATOM 12194 N N . SER H 1 184 ? -97.262 37.372 211.772 1.00 34.63 184 SER H N 1
ATOM 12195 C CA . SER H 1 184 ? -96.806 37.611 210.413 1.00 41.06 184 SER H CA 1
ATOM 12196 C C . SER H 1 184 ? -97.903 37.311 209.395 1.00 46.21 184 SER H C 1
ATOM 12197 O O . SER H 1 184 ? -98.622 36.318 209.523 1.00 44.52 184 SER H O 1
ATOM 12200 N N . VAL H 1 185 ? -98.029 38.174 208.389 1.00 38.75 185 VAL H N 1
ATOM 12201 C CA . VAL H 1 185 ? -98.999 37.964 207.317 1.00 48.07 185 VAL H CA 1
ATOM 12202 C C . VAL H 1 185 ? -98.323 37.877 205.952 1.00 53.55 185 VAL H C 1
ATOM 12203 O O . VAL H 1 185 ? -97.244 38.436 205.739 1.00 51.97 185 VAL H O 1
ATOM 12207 N N . GLN H 1 186 ? -98.971 37.174 205.028 1.00 66.34 186 GLN H N 1
ATOM 12208 C CA . GLN H 1 186 ? -98.484 37.069 203.659 1.00 72.27 186 GLN H CA 1
ATOM 12209 C C . GLN H 1 186 ? -99.519 37.560 202.649 1.00 78.58 186 GLN H C 1
ATOM 12210 O O . GLN H 1 186 ? -100.707 37.258 202.772 1.00 74.78 186 GLN H O 1
ATOM 12216 N N . TYR H 1 187 ? -99.060 38.319 201.654 1.00 115.75 187 TYR H N 1
ATOM 12217 C CA . TYR H 1 187 ? -99.931 38.793 200.578 1.00 115.29 187 TYR H CA 1
ATOM 12218 C C . TYR H 1 187 ? -99.854 37.891 199.361 1.00 121.22 187 TYR H C 1
ATOM 12219 O O . TYR H 1 187 ? -99.668 38.364 198.237 1.00 119.83 187 TYR H O 1
ATOM 12228 N N . GLY H 1 188 ? -99.999 36.592 199.588 1.00 96.11 188 GLY H N 1
ATOM 12229 C CA . GLY H 1 188 ? -99.940 35.632 198.509 1.00 96.97 188 GLY H CA 1
ATOM 12230 C C . GLY H 1 188 ? -101.132 35.705 197.577 1.00 102.04 188 GLY H C 1
ATOM 12231 O O . GLY H 1 188 ? -102.003 36.572 197.693 1.00 103.52 188 GLY H O 1
ATOM 12232 N N . THR H 1 189 ? -101.156 34.768 196.642 1.00 107.41 189 THR H N 1
ATOM 12233 C CA . THR H 1 189 ? -102.217 34.647 195.652 1.00 110.48 189 THR H CA 1
ATOM 12234 C C . THR H 1 189 ? -103.630 34.585 196.236 1.00 110.59 189 THR H C 1
ATOM 12235 O O . THR H 1 189 ? -104.607 34.972 195.588 1.00 111.00 189 THR H O 1
ATOM 12239 N N . ASP H 1 190 ? -103.731 34.092 197.463 1.00 115.24 190 ASP H N 1
ATOM 12240 C CA . ASP H 1 190 ? -105.021 33.836 198.080 1.00 113.58 190 ASP H CA 1
ATOM 12241 C C . ASP H 1 190 ? -105.453 35.046 198.905 1.00 114.16 190 ASP H C 1
ATOM 12242 O O . ASP H 1 190 ? -105.840 34.911 200.066 1.00 111.60 190 ASP H O 1
ATOM 12247 N N . THR H 1 191 ? -105.401 36.218 198.272 1.00 103.66 191 THR H N 1
ATOM 12248 C CA . THR H 1 191 ? -105.530 37.522 198.935 1.00 102.34 191 THR H CA 1
ATOM 12249 C C . THR H 1 191 ? -106.617 37.612 200.005 1.00 100.50 191 THR H C 1
ATOM 12250 O O . THR H 1 191 ? -106.468 38.339 200.988 1.00 98.85 191 THR H O 1
ATOM 12254 N N . ASN H 1 192 ? -107.708 36.877 199.814 1.00 113.22 192 ASN H N 1
ATOM 12255 C CA . ASN H 1 192 ? -108.814 36.919 200.763 1.00 112.59 192 ASN H CA 1
ATOM 12256 C C . ASN H 1 192 ? -109.033 35.592 201.477 1.00 104.89 192 ASN H C 1
ATOM 12257 O O . ASN H 1 192 ? -110.172 35.183 201.707 1.00 109.35 192 ASN H O 1
ATOM 12262 N N . SER H 1 193 ? -107.942 34.922 201.832 1.00 67.71 193 SER H N 1
ATOM 12263 C CA . SER H 1 193 ? -108.040 33.702 202.620 1.00 64.19 193 SER H CA 1
ATOM 12264 C C . SER H 1 193 ? -108.317 34.059 204.074 1.00 59.71 193 SER H C 1
ATOM 12265 O O . SER H 1 193 ? -109.200 33.488 204.709 1.00 55.76 193 SER H O 1
ATOM 12268 N N . VAL H 1 194 ? -107.565 35.024 204.591 1.00 51.11 194 VAL H N 1
ATOM 12269 C CA . VAL H 1 194 ? -107.696 35.431 205.982 1.00 48.56 194 VAL H CA 1
ATOM 12270 C C . VAL H 1 194 ? -108.053 36.914 206.073 1.00 50.64 194 VAL H C 1
ATOM 12271 O O . VAL H 1 194 ? -107.441 37.741 205.406 1.00 49.74 194 VAL H O 1
ATOM 12275 N N . CYS H 1 195 ? -109.042 37.237 206.904 1.00 54.18 195 CYS H N 1
ATOM 12276 C CA . CYS H 1 195 ? -109.589 38.591 206.997 1.00 60.03 195 CYS H CA 1
ATOM 12277 C C . CYS H 1 195 ? -110.013 38.920 208.432 1.00 63.21 195 CYS H C 1
ATOM 12278 O O . CYS H 1 195 ? -110.151 38.021 209.254 1.00 62.11 195 CYS H O 1
ATOM 12281 N N . PRO H 1 196 ? -110.208 40.214 208.746 1.00 82.88 196 PRO H N 1
ATOM 12282 C CA . PRO H 1 196 ? -110.735 40.568 210.070 1.00 79.15 196 PRO H CA 1
ATOM 12283 C C . PRO H 1 196 ? -112.201 40.172 210.258 1.00 81.64 196 PRO H C 1
ATOM 12284 O O . PRO H 1 196 ? -112.963 40.136 209.292 1.00 87.00 196 PRO H O 1
ATOM 12288 N N . MET H 1 197 ? -112.583 39.878 211.498 1.00 80.87 197 MET H N 1
ATOM 12289 C CA . MET H 1 197 ? -113.965 39.537 211.829 1.00 85.97 197 MET H CA 1
ATOM 12290 C C . MET H 1 197 ? -114.896 40.762 211.840 1.00 94.51 197 MET H C 1
ATOM 12291 O O . MET H 1 197 ? -114.485 41.861 212.226 1.00 89.37 197 MET H O 1
ATOM 12296 N N . GLN H 1 198 ? -116.136 40.548 211.392 1.00 99.94 198 GLN H N 1
ATOM 12297 C CA . GLN H 1 198 ? -117.260 41.489 211.524 1.00 104.21 198 GLN H CA 1
ATOM 12298 C C . GLN H 1 198 ? -118.575 40.708 211.496 1.00 106.14 198 GLN H C 1
ATOM 12299 O O . GLN H 1 198 ? -119.519 41.030 212.218 1.00 105.39 198 GLN H O 1
#

Nearest PDB structures (foldseek):
  5xgr-assembly5_E  TM=9.962E-01  e=3.984E-40  Pipistrellus bat coronavirus HKU5
  7m5e-assembly1_C  TM=9.620E-01  e=2.081E-28  Middle East respiratory syndrome-related coronavirus
  4zpv-assembly2_S  TM=9.563E-01  e=4.375E-28  Betacoronavirus England 1
  5gmq-assembly1_A  TM=9.453E-01  e=2.725E-27  Middle East respiratory syndrome-related coronavirus
  8ysf-assembly2_A  TM=9.430E-01  e=8.074E-27  Middle East respiratory syndrome-related coronavirus

Organism: Bat coronavirus HKU5 (NCBI:txid694008)

InterPro domains:
  IPR002552 Spike glycoprotein S2, coronavirus [PF01601] (777-1315)
  IPR018548 Spike (S) protein S1 subunit, receptor-binding domain, betacoronavirus [PF09408] (403-583)
  IPR018548 Spike (S) protein S1 subunit, receptor-binding domain, betacoronavirus [PS51921] (389-585)
  IPR032500 Spike glycoprotein S1, N-terminal domain, betacoronavirus-like [PF16451] (56-392)
  IPR032500 Spike glycoprotein S1, N-terminal domain, betacoronavirus-like [PS51922] (22-359)
  IPR036326 Spike S1 subunit, receptor binding domain superfamily, betacoronavirus [SSF143587] (388-574)
  IPR042578 Spike glycoprotein, betacoronavirus [MF_04099] (2-1352)
  IPR043002 Spike glycoprotein, N-terminal domain superfamily [G3DSA:2.60.120.960] (194-364)
  IPR043473 Spike glycoprotein S2 superfamily, coronavirus [SSF111474] (980-1097)
  IPR043473 Spike glycoprotein S2 superfamily, coronavirus [SSF111474] (1244-1295)
  IPR043614 Spike glycoprotein S2, coronavirus, C-terminal [PF19214] (1317-1352)
  IPR044337 Spike (S) protein S1 subunit, N-terminal domain, MERS-CoV-like [cd21626] (28-358)
  IPR044364 Spike (S) protein S1 subunit, receptor-binding domain, HKU5-like [cd21479] (376-584)
  IPR044873 Spike glycoprotein S2, coronavirus, heptad repeat 1 [PS51923] (967-1072)
  IPR044874 Spike glycoprotein S2, coronavirus, heptad repeat 2 [PS51924] (1227-1308)

B-factor: mean 52.51, std 22.62, range [19.22, 191.17]

Sequence (1584 aa):
QECDFTPMLTGTPPPIYNFKRLVFTNCNYNLTKLLSLFQVSEFSCHQVSPSSLATGCYSSLTVDYFAYSTDMSSYLQPGSAGAIVQFNYKQDFSNPTCRVLATVPQNLTTITKPSNYAYLTECYKTSAYGKNYLYNAPGAYTPCLSLASRGFSTKYQSHSDGELTTTGYIYPVTGNLQMAFIISVQYGTDTNSVCPMQQECDFTPMLTGTPPPIYNFKRLVFTNCNYNLTKLLSLFQVSEFSCHQVSPSSLATGCYSSLTVDYFAYSTDMSSYLQPGSAGAIVQFNYKQDFSNPTCRVLATVPQNLTTITKPSNYAYLTECYKTSAYGKNYLYNAPGAYTPCLSLASRGFSTKYQSHSDGELTTTGYIYPVTGNLQMAFIISVQYGTDTNSVCPMQQECDFTPMLTGTPPPIYNFKRLVFTNCNYNLTKLLSLFQVSEFSCHQVSPSSLATGCYSSLTVDYFAYSTDMSSYLQPGSAGAIVQFNYKQDFSNPTCRVLATVPQNLTTITKPSNYAYLTECYKTSAYGKNYLYNAPGAYTPCLSLASRGFSTKYQSHSDGELTTTGYIYPVTGNLQMAFIISVQYGTDTNSVCPMQQECDFTPMLTGTPPPIYNFKRLVFTNCNYNLTKLLSLFQVSEFSCHQVSPSSLATGCYSSLTVDYFAYSTDMSSYLQPGSAGAIVQFNYKQDFSNPTCRVLATVPQNLTTITKPSNYAYLTECYKTSAYGKNYLYNAPGAYTPCLSLASRGFSTKYQSHSDGELTTTGYIYPVTGNLQMAFIISVQYGTDTNSVCPMQQECDFTPMLTGTPPPIYNFKRLVFTNCNYNLTKLLSLFQVSEFSCHQVSPSSLATGCYSSLTVDYFAYSTDMSSYLQPGSAGAIVQFNYKQDFSNPTCRVLATVPQNLTTITKPSNYAYLTECYKTSAYGKNYLYNAPGAYTPCLSLASRGFSTKYQSHSDGELTTTGYIYPVTGNLQMAFIISVQYGTDTNSVCPMQQECDFTPMLTGTPPPIYNFKRLVFTNCNYNLTKLLSLFQVSEFSCHQVSPSSLATGCYSSLTVDYFAYSTDMSSYLQPGSAGAIVQFNYKQDFSNPTCRVLATVPQNLTTITKPSNYAYLTECYKTSAYGKNYLYNAPGAYTPCLSLASRGFSTKYQSHSDGELTTTGYIYPVTGNLQMAFIISVQYGTDTNSVCPMQQECDFTPMLTGTPPPIYNFKRLVFTNCNYNLTKLLSLFQVSEFSCHQVSPSSLATGCYSSLTVDYFAYSTDMSSYLQPGSAGAIVQFNYKQDFSNPTCRVLATVPQNLTTITKPSNYAYLTECYKTSAYGKNYLYNAPGAYTPCLSLASRGFSTKYQSHSDGELTTTGYIYPVTGNLQMAFIISVQYGTDTNSVCPMQQECDFTPMLTGTPPPIYNFKRLVFTNCNYNLTKLLSLFQVSEFSCHQVSPSSLATGCYSSLTVDYFAYSTDMSSYLQPGSAGAIVQFNYKQDFSNPTCRVLATVPQNLTTITKPSNYAYLTECYKTSAYGKNYLYNAPGAYTPCLSLASRGFSTKYQSHSDGELTTTGYIYPVTGNLQMAFIISVQYGTDTNSVCPMQ

Solvent-accessible surface area: 69252 Å² total; per-residue (Å²): 171,58,3,82,19,65,43,2,31,47,17,46,3,24,45,2,11,48,2,73,41,22,52,22,56,117,14,52,3,48,15,84,98,10,21,83,70,14,101,23,16,37,6,22,2,52,97,8,15,9,50,63,6,26,94,18,41,0,15,17,2,22,2,6,8,0,7,8,10,24,125,25,31,46,98,8,23,43,84,29,83,26,27,2,27,63,6,0,5,84,13,48,66,92,34,26,4,2,15,5,4,0,16,8,12,92,134,26,43,72,9,49,105,34,93,47,15,18,40,0,40,24,0,27,67,73,63,84,212,48,96,74,84,50,125,6,55,69,12,18,23,3,66,0,8,25,6,1,15,106,22,25,57,81,102,140,48,63,29,51,88,58,108,32,15,0,9,0,46,15,50,84,19,120,55,69,3,45,0,0,4,4,4,20,0,85,142,40,135,73,99,91,20,0,22,39,74,220,179,65,4,82,12,62,44,2,33,44,15,48,3,24,44,2,12,55,2,58,45,20,51,22,49,102,10,56,2,48,8,85,98,7,29,81,70,14,97,22,17,35,8,24,4,62,101,9,18,14,50,53,7,31,96,16,42,0,19,18,0,25,1,6,12,0,9,8,9,23,127,26,28,52,98,8,23,41,85,29,78,26,28,3,23,62,7,0,4,85,15,49,65,93,35,28,3,2,12,7,5,0,16,9,15,159,128,24,106,74,12,67,102,36,98,46,16,18,40,0,41,24,0,27,79,74,68,102,85,56,84,10,80,43,123,6,55,74,10,16,19,4,68,0,9,28,6,1,18,107,24,25,63,78,97,143,52,60,25,50,78,58,102,21,16,0,9,0,47,12,50,83,21,120,53,58,2,44,0,0,3,3,2,25,3,94,130,37,149,75,81,93,11,0,17,36,80,224,181,83,3,84,15,63,33,2,35,48,10,55,4,10,43,1,14,41,3,59,45,22,53,18,55,45,9,45,2,50,5,71,114,8,18,82,73,13,105,24,18,22,4,11,3,38,91,8,28,18,50,54,3,32,90,17,40,1,16,17,0,23,2,4,11,0,7,9,9,23,125,27,29,50,96,7,15,38,84,29,79,27,26,2,26,60,7,0,4,84,12,50,65,92,41,20,2,0,8,0,0,0,20,9,14,158,134,24,110,79,10,64,106,28,95,49,14,16,42,0,38,26,0,23,71,91,57,107,218,40,101,77,87,35,124,8,56,68,11,17,18,3,66,0,8,27,5,2,20,110,24,25,78,82,106,140,49,61,28,54,83,67,95,18,16,0,9,0,43,15,45,82,19,114,56,58,2,43,0,0,3,2,3,26,2,85,135,39,134,53,77,44,2,0,18,37,72,223,187,91,2,75,15,70,33,2,29,54,14,50,6,10,42,1,14,43,3,59,42,24,52,19,55,101,11,56,2,50,6,77,108,7,16,81,75,12,121,21,16,21,5,8,3,41,90,8,30,18,52,55,1,29,86,15,40,0,17,18,0,24,2,3,12,0,7,8,8,25,128,26,29,52,94,6,17,39,83,29,80,27,25,2,26,61,6,0,4,84,12,52,64,91,39,22,3,0,8,0,0,0,13,8,28,161,129,28,108,71,11,66,104,31,97,50,14,16,39,0,39,28,0,23,71,95,58,105,214,42,103,72,87,41,126,7,56,67,11,17,18,3,67,0,9,28,4,1,20,106,25,23,76,63,34,32,50,61,28,55,84,73,106,21,18,0,8,0,22,15,48,81,18,113,56,73,3,43,0,0,1,3,2,25,1,81,134,39,134,97,84,103,16,0,20,27,67,219,168,66,2,82,10,61,35,2,31,51,13,54,5,9,42,1,13,41,2,84,47,29,48,20,50,107,14,46,4,47,15,97,106,4,34,79,78,12,126,57,70,72,91,51,41,64,140,25,62,64,75,54,7,43,106,17,50,3,10,21,1,23,1,4,5,0,7,8,10,15,123,28,23,52,100,5,89,87,84,28,85,29,26,3,23,59,8,0,4,81,7,45,62,97,35,23,1,1,17,3,5,1,26,10,25,154,131,25,107,71,10,68,106,33,97,49,17,17,43,0,38,29,0,23,80,88,73,90,133,38,103,39,84,50,122,7,56,70,10,15,21,5,69,0,8,29,6,2,18,108,23,26,64,86,99,140,47,60,29,51,85,64,87,16,16,0,6,0,45,14,50,84,20,116,55,65,2,44,0,0,2,3,2,20,2,82,126,29,136,94,47,130,17,0,25,41,68,218,184,70,2,85,9,64,38,4,34,55,16,61,5,20,42,2,15,48,2,80,44,24,51,19,45,112,16,44,3,58,16,93,98,5,34,79,77,14,120,52,68,76,101,54,37,60,139,22,64,66,76,58,6,35,91,19,48,1,19,18,0,23,0,4,8,0,7,8,11,19,122,29,22,54,99,5,84,84,85,27,85,26,27,4,18,55,10,0,6,82,8,42,61,91,39,20,1,2,15,6,4,0,25,9,28,115,136,23,76,76,11,70,47,30,100,45,13,17,42,0,41,31,0,24,89,94,66,98,226,39,101,72,80,53,128,7,57,67,10,18,17,5,64,0,8,26,8,2,20,106,24,26,74,82,107,140,53,60,28,53,73,59,91,17,17,0,9,0,48,10,48,82,17,113,59,75,2,45,0,0,2,2,2,22,0,85,138,34,134,88,83,111,15,0,17,21,77,199,178,85,6,86,12,62,45,2,30,43,13,47,4,11,44,1,13,42,2,63,44,22,51,24,57,98,15,56,3,51,9,92,118,5,24,81,81,14,101,64,72,41,80,44,41,73,133,33,80,63,88,52,4,44,86,17,46,0,16,16,0,18,1,3,12,0,6,7,6,25,123,25,27,52,97,5,81,88,80,24,88,27,25,3,25,62,8,0,3,87,13,46,66,91,43,20,4,2,12,0,0,0,16,9,26,153,150,29,105,79,8,58,117,33,96,49,14,18,43,0,37,36,0,38,81,91,56,100,221,40,110,57,80,37,122,6,56,73,11,18,20,3,68,0,8,27,6,2,20,113,24,22,69,80,80,141,50,56,29,52,84,65,116,27,22,0,9,0,43,14,41,31,22,63,54,44,1,41,0,0,2,2,2,23,1,86,137,31,144,89,77,107,11,0,21,21,74,204,172,88,7,87,16,65,47,2,33,50,14,46,4,10,43,2,14,38,2,64,45,25,54,26,54,98,14,57,3,51,9,92,111,8,21,80,82,16,94,62,72,44,85,43,45,67,137,28,65,94,78,46,7,48,97,15,46,3,9,18,0,22,2,3,12,0,6,7,6,26,126,25,29,52,95,8,88,89,82,25,88,28,23,3,24,66,8,0,5,84,15,45,66,96,31,15,3,0,12,0,0,1,16,9,20,151,145,27,107,72,10,65,114,29,98,51,15,18,39,0,39,38,0,30,77,89,71,94,217,44,111,63,81,34,121,5,57,70,10,18,20,3,69,0,8,26,6,2,18,114,24,24,70,85,103,142,51,58,29,55,76,68,114,27,22,0,9,0,48,11,51,79,22,116,53,51,3,43,0,0,1,2,2,21,1,89,138,32,50,61,63,91,17,0,23,19,73,209

Foldseek 3Di:
DADDPVVVLAEEFAAQLVWDKDKDFQHEYQVCVVPVQWAWDDKDKAPDDVVCVRFDFFRMKMKIKGFDDVVCVQCQDPPHDAQCQFAGAPADRPFTKMKIKTFHDVVSPNYDYDFKHKGWRFKFFQDVPGTHGDGDDHPDHGPCVVQCVVDDDDAQDKGDPNGMIITMGIDGDDDTIMMMMMMGGHHDDGRGRYGHDD/DADDPVVVLAEEAAAQLPWDKDKDWQHAYQVCVVPVQWAWDDKDKAPDDVVCVRFFAFRMKMKIKGFDDVVCVQCQPQPHDAQCQFAGAPADRPFTKMKIKTFRDPVSPRYDYDFKHKGWRFKAFDDVPPTHGDGDDHPDHGPCVVQCVVDDPAAQDKGDDHTMIITMGIDGDDDTIMMMMMMGGHHDPNRHRYGHDD/DADDPCVVLAEEFAAQLPWDKDKDWQHAYAVCVVVVQWAWPDKDKDPDDVVCVQFFAFRMKMKTKGFDDCVCVQCQDPPHDAQCQFAGAPADRPFIKMKIKTFRDVVRPRYDYDFKHKDWRFKFFQDVVGTHGDGDDHPDHGPCPVQCVVDDDAAQDKGDPNTMIITMGIDGDDDTIMMMMMMGGHCDPSRHRYGHDD/DEDDPCVVLAEEQAAQLPWDKDKDFQHAYAVCVVPVQWAWDDKDKDPADVVCVQFFAFRMKMKTKGFDDVVCVQCQDPPHDAQCQFAGAPADRPFIKMKIKTFRDVVSPRYDYDFKHKDWRFKAFQDVVGTHGDGDDHPDHGPCVVQCVVDDPDAQDWGDPNTMIITMGIDGDDDTTMMMMMMGGHCDPSRHRYGHDD/DADDPCVVLAEEFAAQLPWDKDKDWQHEYDPCVVCVQWAWDDKDKQPDDVVCVLAFFFRMKMKIKGFDDVVCVQCQDPPHDFQCQFAGAPADNVFTKMKIKTWRDVVRPRYDYDFKHKGWRFKAFADPVGTHGHGDDHPDHGPCVVQCVVDDPAAQDWGDDRTMIITMGIDGDDDTIMMMMMMGGHHDDCRNGYGHDD/DADDPPVVLAEEFAAQLPWDKDKAWQHEYDVCVVPVQWAWPDKDKAPDDVVCVQFFFFRMKMKTKGFDDVVCVQCQDPPHDAQCQFAGAHADNPFIKMKIKTFRDVVRPNYDYDFKHKDWRFKAFQDPVGGHGHGDDHPDRGPCVVQCVVDDPAAQDKGDDRGMIITMGIDGDPDTIMMMMMMGGHHDDPRHRYGHDD/DADDPVVVLAEEFAAQLPWDKDKDWQHAYDVCVVPVQWAWDDKDKDPDDCVCVLFFAFRMKMKTKGFDDVVCVQCQDPPHDAQCQFAGAPADNPFIKMKIKTWHDPVSPRHDYDFKHKGWRFKWFADPVGTGGFGDDHPDHGPCVVQCVVDDDDAQDKGDDNGMIITMGIDGDPDTTMMMMMMGGHRDPSRHGYGHDD/DADDPVVVLAEEFAAQLPWDKDKDWQHAYDVCVVPVQWAWDDKFKAPDDPVDVLAFFFGMKMKTKGFDDVVCVQCQDPPHDAQCQFAGAPADRPFIKMKIKTFHDVVSPNYDYDFKHKGWRFKWFQDDVGTGTFGDDHPDHGPCPVQCVVDDPAAQDWGDDNTMIITMGIDGDPDTTMMMMMMGGHRDPNRHGYHHDD

CATH classification: 3.30.70.1840

Radius of gyration: 41.53 Å; Cα contacts (8 Å, |Δi|>4): 3856; chains: 8; bounding box: 81×110×102 Å

Secondary structure (DSSP, 8-state):
-B---HHHHSBPPPPGGG-EEEEE-SEEE-HHHHHTTSEEEEEEEES--HHHHHH--BSEEEEEEEE--GGGGGGGSTT--SHHHHHT----TTS-EEEEEEE--TT--SB---SEEEEEEEEEEE-SSSEEE-PPPTT---TTHHHHTT--SSTTEEEE-SSEEEEEEEEE--SS-EEEEEEEEE-STTTTSEEE--/-B---HHHHSBPPPPGGG-EEEEE-SEEE-HHHHHTTSEEEEEEEES--HHHHHH--BSEEEEEEEE--GGGGGGGSTT--SHHHHHT----TTS-EEEEEEE--TT--SBPPPSEEEEEEEEEE-SSSS-EE-PPPTT---TTHHHHTT--SSTTEEEE-SSEEEEEEEEE--SS-EEEEEEEEE--TTTTSEEE--/-B---GGGGSBPPPPGGG-EEEEE-SEEE-HHHHHTTSEEEEEEEES--TTTTTT--BSEEEEEEEE--GGGGGGGSTT--SHHHHHT-----SS-EEEEEEE--TT-TTBPPPSEEEEEEEEEEE-SSSEEE-PPPTTPPPTTHHHHTT---STTEEEE-SSEEEEEEEEE--SS-EEEEEEEEE--SSTTSEEE--/-B---GGGGSBPPPPGGG-EEEEE-SEEE-HHHHHTTSEEEEEEEES--TTTTTT--BSEEEEEEEE--GGGGGGGSTT--SHHHHHT-----SS-EEEEEEE--TT-TTBPPPSEEEEEEEEEEE-SSSEEE-PPPTT---TTHHHHTT---STTEEEE-SSEEEEEEEEE--SS-EEEEEEEEE--S-TTSEEE--/-B---GGGGSB-PPPGGG-EEEEE-SEEE-HHHHHTTSEEEEEEEES--HHHHTT--BSEEEEEEEE--GGGGGGGSTT--SHIIIII----TTS-EEEEEEE--TT--SB---SEEEEEEEEEEE-SSSEEE-PPPTT---TTHHHHTT--SSTTEEEE-SSEEEEEEEEE--SS-EEEEEEEEE--TTTTSEEE--/-B---GGGGSBPPPBGGG-EEEEE-SEEE-HHHHHTTSEEEEEEEESS-HHHHTT--BSEEEEEEEE--GGGGGGGSTT--SHIIIII----TTS-EEEEEEE--TT--SBPPPSEEEEEEEEEEE-SSSEEE-PPPTT---TTHHHHTT--SSTTEEEE-SSEEEEEEEEE--SS-EEEEEEEEE--S-TTSEEE--/-B---HHHHSBPPPPGGG-EEEEE-SEEE-HHHHHTTSEEEEEEEES--TTTTTT--BSEEEEEEEE--GGGGGGGSTT--SHHHHHT----TTS-EEEEEEE--TT--SB---SEEEEEEEEEEE-SSSEEE-PPPTT---TTHHHHTT--SSTTEEEE-SSEEEEEEEEE--SS-EEEEEEEEE--TTTTSEEE--/-B---GGGGSBPPPPGGG-EEEEE-SEEE-HHHHHTTSEEEEEEEES--HHHHSS--BSEEEEEEEE--GGGGGGGSTT--SHHHHHT----TTS-EEEEEEE--TT--SBPPPSEEEEEEEEEEE-SSSEEE-PPPTT---TTHHHHTT--SSTT-EEE-SSEEEEEEEEE--SS-EEEEEEEEE--S-TTSEEE--